Protein 8OY0 (pdb70)

Solvent-accessible surface area: 90831 Å² total; per-residue (Å²): 100,44,61,9,0,46,5,2,49,15,13,27,3,30,51,0,63,44,0,8,124,20,38,38,72,2,8,63,32,0,16,22,57,8,0,21,20,1,46,8,6,20,1,0,12,20,94,2,20,45,38,58,109,94,26,5,5,42,9,29,1,18,77,38,4,77,22,0,0,0,10,15,47,3,11,4,0,0,2,0,0,1,3,44,49,75,70,35,140,17,2,1,7,9,0,1,18,6,32,2,0,22,7,87,56,68,64,87,45,63,28,0,18,10,2,17,0,0,0,0,1,2,22,13,111,48,42,39,0,3,6,33,0,0,38,8,0,0,6,1,0,94,78,21,94,51,20,158,38,3,14,0,4,0,0,15,0,10,0,0,73,10,0,11,147,101,20,63,34,57,167,127,75,28,134,78,2,16,46,6,1,44,15,2,0,16,29,55,0,38,139,77,13,152,150,78,53,12,87,3,4,58,5,0,5,93,48,2,31,71,17,113,26,0,58,82,97,13,41,78,82,0,50,84,31,78,101,0,52,61,8,2,68,18,0,77,56,0,48,56,59,0,46,114,100,37,119,105,15,89,38,16,16,1,0,1,20,6,65,38,23,127,44,3,55,5,1,4,2,10,0,16,3,48,102,83,23,34,33,3,1,61,4,0,9,9,57,23,10,2,110,80,4,42,64,61,22,26,0,0,0,4,22,8,24,0,52,31,6,43,111,71,142,16,106,4,5,5,1,49,106,18,86,107,82,88,4,69,128,20,2,54,67,6,49,97,138,53,52,43,1,5,41,30,14,20,158,38,90,56,86,17,4,77,69,18,46,24,47,6,41,120,92,93,56,74,70,97,152,111,105,42,61,9,0,44,6,2,48,17,14,28,3,29,77,0,70,53,3,15,123,20,13,39,75,2,5,61,30,0,16,20,60,7,0,20,18,1,34,8,6,6,0,0,12,20,95,2,21,41,39,58,108,94,30,4,6,38,8,26,0,16,79,39,4,82,24,0,0,0,20,16,47,2,12,4,0,0,1,0,0,1,4,47,50,78,71,36,146,19,4,1,6,9,0,1,16,11,22,3,0,20,7,86,55,57,93,76,44,54,28,0,18,10,10,18,0,0,0,0,1,2,22,14,112,50,41,35,0,3,4,32,0,0,36,7,0,0,8,1,0,94,82,24,93,55,23,156,40,3,13,0,4,0,1,16,0,10,0,0,74,9,14,12,135,143,24,63,39,69,171,118,25,27,118,29,12,15,62,15,1,43,33,2,0,20,27,50,1,42,125,102,18,188,126,53,8,89,31,14,75,5,0,3,41,74,3,30,70,25,112,27,1,94,83,98,80,92,88,95,32,76,54,7,22,85,21,0,36,59,0,38,102,45,0,44,116,103,38,118,106,19,90,38,14,18,2,0,1,20,6,64,37,21,130,44,2,56,5,1,3,3,11,0,17,4,46,102,82,23,33,34,2,2,49,4,0,10,9,58,23,12,2,108,80,4,42,68,63,24,27,0,0,0,4,22,8,27,0,54,32,5,64,67,70,128,17,110,4,5,5,1,49,114,14,85,110,78,110,1,71,132,17,2,56,84,6,50,95,149,49,64,42,0,5,40,28,12,20,159,39,92,66,87,17,4,75,71,23,46,38,66,8,105,207,85,96,69,53,77,90,148,62,29,44,8,0,48,6,2,48,16,12,27,2,32,77,0,66,49,3,14,126,15,12,40,76,2,6,63,30,0,16,21,59,8,0,21,18,1,33,8,6,5,1,1,12,20,92,4,19,46,38,57,109,96,30,4,6,37,10,26,0,18,81,37,4,60,23,0,0,0,20,15,48,2,12,4,2,0,2,0,0,1,4,46,50,78,68,35,140,18,4,2,7,10,0,1,16,12,23,2,0,21,7,89,55,59,92,87,45,58,27,0,18,9,9,18,0,0,0,0,1,2,22,14,112,49,45,39,0,3,6,36,0,0,44,8,0,0,8,1,0,94,80,30,91,56,22,160,39,2,13,0,4,0,0,15,0,10,0,0,74,10,1,12,150,115,10,63,23,57,165,125,61,23,133,88,0,14,54,11,1,42,23,2,0,12,29,54,1,39,132,47,10,126,157,24,95,41,7,88,3,0,65,4,0,3,95,55,1,28,68,18,114,28,1,55,82,98,13,41,81,46,1,49,85,32,80,102,1,53,60,8,3,64,20,0,80,65,0,34,98,56,0,113,96,100,39,118,106,14,91,23,15,17,1,0,1,21,6,66,38,21,128,42,2,55,5,1,4,2,11,0,16,4,52,119,82,23,31,33,3,2,51,5,0,8,9,58,24,9,2,110,79,4,42,66,62,23,26,0,0,0,5,22,9,25,0,58,32,5,61,66,70,133,18,107,3,4,6,1,48,114,17,85,113,77,111,4,71,128,18,3,54,83,7,50,97,147,50,65,42,0,4,38,27,12,18,158,41,92,56,84,17,4,75,68,19,39,30,54,6,90,138,96,88,69,52,151,100,134,60,28,38,8,0,44,7,2,50,15,13,28,4,37,74,0,64,61,10,9,124,21,40,38,72,2,8,60,30,0,15,24,61,8,0,20,19,1,45,8,8,20,1,0,11,20,96,2,19,45,37,60,110,96,27,5,5,41,9,27,0,19,78,40,4,67,21,0,0,0,10,14,49,2,10,3,0,0,1,0,0,1,4,43,50,73,73,34,144,18,3,2,5,10,0,0,16,6,34,4,0,21,8,88,56,61,89,90,43,65,29,0,19,10,2,17,0,0,0,1,2,2,23,13,111,48,42,38,0,3,5,35,0,0,38,8,0,0,8,1,0,94,77,22,108,57,18,151,34,4,13,0,4,0,1,16,0,11,0,0,70,10,0,11,154,109,11,63,23,59,170,104,55,28,130,76,0,15,51,9,1,35,12,2,0,23,30,52,1,33,132,47,6,136,151,24,95,48,6,86,3,0,76,4,0,3,41,75,2,30,68,24,113,27,0,78,82,97,13,41,80,44,0,52,85,32,81,110,0,53,60,8,9,83,18,0,45,53,0,39,63,62,0,99,72,99,38,116,102,7,94,22,15,16,1,0,0,20,6,72,37,22,128,44,3,54,5,1,4,2,11,0,16,7,55,104,39,23,32,31,12,1,42,5,0,8,9,57,24,10,2,110,82,4,44,69,62,23,26,0,0,0,5,21,9,25,0,65,52,25,92,72,151,16,105,4,5,5,0,49,115,16,83,109,83,83,5,71,129,18,3,54,64,6,50,96,141,50,65,43,0,4,40,29,12,19,157,38,90,64,86,18,4,76,69,23,46,14,48,4,41,101,50,121,65,54,58,75,69,99,150,90,126,14,127,69,57,130,55,113,7,86,41,100,13,32,113,0,2,4,4,0,0,3,133,149,23,28,158,53,1,47,84,23,2,43,76,10,39,2,55,27,50,71,94,25,103,91,39,77,54,23,9,12,0,33,48,104,68,2,10,0,0,37,0,72,36,43,1,0,1,10,0,0,18,37,37,9,0,9,5,0,1,0,6,19,14,31,0,48,31,77,28,5,102,89,3,2,2,12,14,38,4,91,20,16,105,23,75,0,18,6,1,0,84,98,68,71,152,134,46,150,64,70,9,70,0,0,0,82,6,25,68,17,0,98,109,31,12,34,89,92,20,65,35,14,30,33,21,85,0,72,10,30,4,25,0,0,7,30,22,67,7,11,42,20,0,0,21,52,16,125,25,75,74,8,158,74,24,38,1,50,33,76,101,95,39,47,80,4,0,0,14,1,0,0,5,37,5,7,19,12,55,22,48,140,30,0,87,64,13,21,59,72,3,54,60,20,26,96,132,104,192,20,93,64,56,131,69,114,5,103,50,89,14,40,122,0,1,4,14,0,3,1,46,46,61,42,24,152,82,5,52,82,26,8,54,94,12,44,7,33,28,48,78,140,74,137,40,30,3,10,8,0,36,31,27,66,3,10,2,0,33,1,122,34,41,0,0,1,12,0,0,19,42,37,10,0,9,3,0,4,0,9,18,14,25,0,43,27,74,29,8,102,87,3,2,3,11,14,42,4,97,22,26,144,26,78,0,20,7,1,2,113,130,143,148,46,87,53,70,9,72,0,0,0,71,6,23,69,18,0,99,112,31,13,43,89,99,22,68,35,12,29,28,34,88,0,80,10,42,6,31,17,0,7,13,22,66,8,10,53,47,1,0,23,52,12,106,94,7,90,79,7,135,63,32,38,0,57,36,74,101,87,38,52,146,7,5,1,20,1,0,0,4,36,5,7,19,12,55,21,45,141,28,0,91,74,19,22,54,84,15,42,122,20,31,172,92,84,13,118,72,69,134,59,114,7,93,39,99,15,30,110,0,2,4,4,0,0,2,112,52,119,33,24,151,50,2,50,83,23,1,45,70,16,40,1,54,28,52,110,91,39,101,111,65,21,24,16,0,33,28,88,60,2,9,0,0,34,1,101,38,32,0,0,1,10,0,0,18,39,36,9,0,8,3,0,0,0,11,22,13,22,0,43,29,76,29,7,106,87,3,2,2,9,12,42,5,94,19,13,128,26,78,0,18,6,2,1,93,102,53,93,145,48,106,53,73,8,69,0,0,0,65,6,23,66,16,0,100,108,30,12,37,88,95,22,55,36,10,30,28,36,90,0,79,6,33,7,27,1,0,6,22,23,64,8,9,50,28,0,0,24,52,12,85,120,14,63,59,8,72,62,9,53,7,77,57,75,102,73,38,50,149,7,5,1,20,1,0,0,4,38,4,8,23,12,51,21,45,139,33,1,93,81,15,21,55,68,3,75,101,33,35,154,115,62,119,81,114,5,99,41,102,14,30,114,0,2,4,4,0,0,7,96,39,132,20,6,154,53,1,49,84,23,2,44,69,17,39,2,54,29,62,61,88,12,107,90,44,67,54,17,5,3,6,7,72,50,57,66,2,9,0,0,14,1,146,33,44,1,0,1,11,0,0,18,39,36,10,0,8,5,0,1,0,8,18,14,30,0,47,26,74,28,4,89,91,3,2,3,12,13,41,4,99,21,19,134,27,97,0,23,6,1,1,76,98,68,72,141,119,42,139,54,69,8,71,0,0,0,79,8,21,66,16,0,102,109,32,13,42,89,94,22,58,35,13,28,32,38,86,0,64,10,35,4,19,1,0,8,17,22,67,11,11,41,22,0,0,23,52,17,96,110,12,100,60,5,73,81,27,37,2,54,59,75,101,87,39,50,66,6,5,1,20,0,0,0,3,37,4,8,23,12,54,23,48,141,30,1,92,75,14,21,53,77,3,72,100,19,25,135,130

Secondary structure (DSSP, 8-state):
--PPPTT---B-HHHHHHHHHHHHHHHHHHHTTT-EE-B--SEEEHHHHT---TTS-EEE-TTT-PEEEE-S-SHHHHHHIIIIIS--SS-EEEEEEEE---SS--TT-S-SS-EEEEEEEES--STHHHHHHHHHHHHHHHHHS--TT-EEEEEEHHHHHHHHHHHT--HHHHHHHHHHHHTTBHHHHHHHHH---HHHHHHHHHTTT-HHHHHHHS-HHHHH-HHHHHHHHHHHHHHHHHHHH-TTSEEEE-TT--TTTTT--SEEEEEE-TT-SS-SEEEEE-TTTTGGGSS---EEEEEEEHHHH-------EEE-S---HHHHHHHHHHHHTT--EEE--TT--GGGSTT--EEEEE--EEEEE-/--PPPTT---B-HHHHHHHHHHHHHHHHHHHTTT-EE-BPPSEEEHHHHS---TTS-EEE-TTT-PEEEE-S-SHHHHHHIIIIIS--SS-EEEEEEEE---SS--TT-S-SS-EEEEEEEES--STHHHHHHHHHHHHHHHHHS--TT-EEEEEEHHHHHHHHHHHT--HHHHHHHHHHHHTT-HHHHHHHH---HHHHHHHHHTTT-HHHHHHH--HHHHHHHHHHHHHHHHHHHH-TTSEEEE-TT--TTTTT--SEEEEEE-TT-SS-SEEEEE-TTTTGGGSS---EEEEEEEHHHH-------EEE-S---HHHHHHHHHHHHTT--EEE--TT--GGGSTT--EEE----EEE-/-TTPPPTT---B-HHHHHHHHHHHHHHHHHHHTTT-EE-BPPSEEEHHHHT---TTS-EEE-TTT-PEEEE-S-SHHHHHHIIIIIS--SS-EEEEEEEE---SS--TT-S-SS-EEEEEEEES--STHHHHHHHHHHHHHHHHHS--TT-EEEEEEHHHHHHHHHHHT--HHHHHHHHHHHHTT-HHHHHHHHTTSTTHHHHHHHHHTTT-HHHHHHHS-HHHHH-HHHHHHHHHHHHHHHHHHHH-TTSEEEE-TT--TTTTT--SEEEEEE-TT-SS-SEEEEE-TTTTGGGSS---EEEEEEEHHHH-------EEE-S---HHHHHHHHHHHHTT--EEE--TT--GGGSTT--EEE----EEE-/-TTPPPTT---B-HHHHHHHHHHHHHHHHHHHTTT-EE-BPPSEEEHHHHS---TTS-EEE-TTTSPEEEE-S-SHHHHHHIIIIIS--SS-EEEEEEEE---SS--TT-S-SS-EEEEEEEES--STHHHHHHHHHHHHHHHHHS--TT-EEEEEEHHHHHHHHHHHT--HHHHHHHHHHHHTT-HHHHHHHHHTSTTHHHHHHHHHTTT-HHHHHHHS-HHHHH-HHHHHHHHHHHHHHHHHHHH-TTSEEEE-TT--TTTTT--SEEEEEE-TT-SS-SEEEEE-TTTTGGGSS---EEEEEEEGGG-------EEE-S---HHHHHHHHHHHHTT--EEE--TT--GGGSTT--EEEEEETTEEEEEE-/----TT----S--TTSEEEEEE--HHHHHHHHHHHTT---SS-GGG----EE-SSTTEEEEEE-TTHHHHHHHHTSSSEEEEEHHHHHHH--TTEEEEEE---S-EEEEEEEETTPPPPSSS-EEEES-HHHHHHHHHHTT---EEEE--S-GGGGGGGTS-SEEEEEE--HHHHHTTEEEEEEEEEE-EEEEEEHHHHHH-HHHHHHHHHHHHHHHH-/-B---TT----S--TTSEEEEEE-THHHHHHHHHHHHTT---SS----SEEE-SBTTEEEEEE-TTHHHHHHHHTSSSEEEEEHHHHHHH--TTEEEEEE---S-EEEEEEEE--PPSSS-EEEES-HHHHHHHHHHTT---EEEE--S-GGGGGGGTS-SEEEEEESS-HHHHHTTEEEEEEEEEE-EEEEEEHHHHHH-HHHHHHHHHHHHHHH-/-B---TT----S--TTSEEEEEESTHHHHHHHHHHHHTT---SS-TT--EEE-SBTTEEEEEE-TTHHHHHHHHTSSSEEEEEHHHHHHH--TTEEEEEE---S-EEEEEEE--PPPPSSS-EEEES-HHHHHHHHHHTT---EEEE-SS-GGGGGGGTS-SEEEEEESS-HHHHHTT-EEEEEEEEE-EEEEEEHHHHHH-HHHHHHHHHHHHHHH-/-TT----S--TTSEEEEEETTHHHHHHHHHHHHTT---SS-GGG----EEE-SSTTEEEEEE-TTHHHHHHHHTSSSEEEEEHHHHHHH--TTEEEEEE---S-EEEEEEEETTPPPPSSS-EEEES-HHHHHHHHHHTT---EEEE--S-GGGGGGGTS-SEEEEEESS-HHHHHTTEEEEEEEEEE-EEEEEEHHHHHH-HHHHHHHHHHHHHHHH-

B-factor: mean 52.0, std 14.39, range [19.59, 104.19]

Nearest PDB structures (foldseek):
  8oy0-assembly1_E  TM=1.005E+00  e=7.717E-53  Acinetobacter baumannii ATCC 17978
  8oy0-assembly1_G  TM=9.916E-01  e=2.954E-48  Acinetobacter baumannii ATCC 17978
  7z6r-assembly1_D  TM=9.628E-01  e=1.258E-36  Psychrobacter arcticus
  7z8u-assembly1_A-2  TM=9.816E-01  e=5.026E-36  Psychrobacter arcticus
  6fua-assembly1_C-2  TM=9.673E-01  e=5.400E-35  Psychrobacter arcticus 273-4

Foldseek 3Di:
DPDDDFQDDDCDDFNCVLLVVLQVVLQVLQVVVQAAEDEFDQKDQVCQLVVLDLFWDWDADPVPRGIMTGHQDCVSRVLLCCFPVCVDPAKHKHKYWAWGATPDDDQPHRHRTFTKIKMKIWFDDALVSVLVQLVSVQVSLCVLARLQQKEKEKEWLLLLVLVCVVQVPDPVLSVVLLVCLQVLVLVVLCVSLVPTLSQLSSLCSVCQWPLVSSVVSHDVVSCVRPRNVVQSVSRVVSQVVVCVVCVNHHYIYGHSNCVSVVQAHTMWIFMCHPPGSGTQKIWGWGWQSSVVNHDTITMIMMMGRSVSSTGDAAEEEEEEDDDPPLRVVVVVVCVVVVHHYDYDDDPDDPVVPVSHQWYFDPVSTDIDGD/DPDDDFQDDDCDDFNCVLLVVLQVVLQVLQVVVQAAEDDFDQKDQVCQLVVLDQFWDWDADPVPRGIMTGHQDCVSRVLLCCFPVCVDPAKHKHKYWAWGATPDDDQPHRHRTFTKIKMKIWFDDALVSVLVQLVSVQVSLCVLARLVQKEKEKEWLLLLVQVCVVLVPDPVLSVVLLVCLQVLVLVVLVVSLCVVSQLSSLCSVCQWPPVSSVVSHHDRNVVQVVSRVVSQVVVCVVCVPHHYIYGHSNCVSVVQAHTMWIFMCHPPGSGTQKIWGWGFQSSVVNHDTITMIMMMGRSVSSTGDAAEEEEEEDDDPPCRVVVVVVCVVVVHHYDYDDDPDDPVVPVSHQWYWDVTDIDGD/DVPDDDFQDDDCDDFNCVLLVVLQVVLQVLQVVVQAAEDEFDQKDQVCQLVVLDQFWDWDADPVPRGIMTGHQDCVSRVLLCCFPVCVDPAKHKHKYWAWGATPDDDQPHRHRTFTKIKMKIWFDDALVSVLVQQVSVQVSLCVLARLVQKEKEKEWLLLLVLVCVVQVPDPVLSVVLLVCLQVLVLVVLVVSLVVRRLSQLSSLCSVCQWPPVSSVVSHDPVSCVRPRNVVQVVSRVVSQVVVCVVCVNHHYIYGHSNCVSVVQAHTMWIFMCHPPGSGTQKIWGWGWQSSVVNHDTITMIMMMGRSVSSTGDAAEEEEEEDDDPPCRVVVVVVCVVVVHHYDYDDDPDDPVVPVSHQWYWDVTDIDGD/DVPDDDFQDDDCDDQNCVLLVVLQVVLQVLQVVVQAAEDEFDQKDFVCQLVVLDLFWDWDADPVPRGIMTGHQDCVSRVLLCCFPVCVDPAKHKHKYWAWGATPDDDQPHRHRTFTKIKMKIWFDDALVSVLVQQVSVQVSLCVLARLQQKEKEKEWLLLLVLVCVVQVPDPVLSVVLLVCLQVLVLVVLCVSLVPGRLSQLSSLCSVCQWPLVSSVVSHDVVSCVRPRNVVQSVSRVVSQVVVCVVCVSHHYIYGHSNCVSVVQAHTMWIFMCHPPGSGTQKIWGWGWQSSVVNHDTITMIMMMGGSSSRGDAAEEEEEEDDDPPLRVVVVVVCVVVVHHYDYDDDPDDPVVPVSHFWYFDADPRHTDIDGD/DDQDFVQDPDDDQLVAFEEEEEQLRCVLVQVLLVLLVWHFNDDPVPDDDQTHTSDNRYTYHHDHQLCQLVCQLVVVGQKYKHKPLSCVLVPVPQKAFQDFLVAPKWFWFKKAAPPDDDDPDAWEEEEQSVPLVQVQQVVVVHGHHYDHDDDPRLCCRVVPNGRMYIDTDSAVSQVVSRMGTDGTSGMMGMTMIGGPVSVVPVCVRVVSSVVSSRVSSVD/DFDLDFVQDPDDDLLVAFEEEEADDPRCVFVQVLLVQLVWHFNDDDVDQWTATRDNRYIYGYDHQLCQLVCFLVVVGQKYKHKPLSCVLNDVPQKAFQDFLVAPKWFWFKKAAVDDDPDAWEEEEQSVPLVQVQQVVVVHGHHYDHDDDPRLCCRVVPVGRMYIDIGHPCVSQVVSRMGTDGTSDMMGMTMIGGPVSVVPVCVRVVSSVVSSRVSSD/DFDQDFVQDPDDDQLVAFEEEEEPDFRCVLVQVLLVLLVWHFNDDPVVAWTHTRDNRYIYGYDHQLCQLVCFLVVVGQKYKHKPLSCVLVDVPQKAFQDFLVAPKWFWFKKAFVDDDDDDAWEEEEQSVPLVQVQQVVVVHGHHYDHDDDPRLCCRVVPVGRMYIDIGHPCVSQVVSRMGTDGTSDMMGMTMIGGPVSVVPVCVRVVSSVVSSRVSRD/DFVQDPDDDQLVAFEEEEEPDFRCVLVQVLLVLVVWHFPDDPVPDDDAWTHTSDNRYIYGYDHLLCQLVCFLVVVGQKYKHKPLSCVLVPVPQKAFQDFLVAPKWFWFKKAAPPDDDDPDAWEEEEQSVPLVQVQQVVVVHGHHYDHDDDPRLCCRVVPVGRMYTDTGHPQVSQVVSRMGTDGTSDMMGMTMIGGPVSVVPVCVRVVSSVVSSRVSSVD

Organism: Acinetobacter baumannii (strain ACICU) (NCBI:txid405416)

InterPro domains:
  IPR004516 Histidine-tRNA ligase/ATP phosphoribosyltransferase regulatory subunit [PIRSF001549] (9-321)
  IPR004517 ATP phosphoribosyltransferase regulatory subunit [MF_00125] (19-367)
  IPR041715 Class II Histidinyl-tRNA synthetase (HisRS)-like catalytic core domain [PF13393] (12-322)
  IPR045864 Class II Aminoacyl-tRNA synthetase/Biotinyl protein ligase (BPL) and lipoyl protein ligase (LPL) [G3DSA:3.30.930.10] (4-326)
  IPR045864 Class II Aminoacyl-tRNA synthetase/Biotinyl protein ligase (BPL) and lipoyl protein ligase (LPL) [SSF55681] (7-319)
  IPR060473 ATP phosphoribosyltransferase subunit HisZ, C-terminal domain [PF27460] (332-386)

Structure (mmCIF, N/CA/C/O backbone):
data_8OY0
#
_entry.id   8OY0
#
_cell.length_a   80.271
_cell.length_b   172.821
_cell.length_c   98.109
_cell.angle_alpha   90.00
_cell.angle_beta   90.97
_cell.angle_gamma   90.00
#
_symmetry.space_group_name_H-M   'P 1 21 1'
#
loop_
_entity.id
_entity.type
_entity.pdbx_description
1 polymer 'ATP phosphoribosyltransferase regulatory subunit'
2 polymer 'ATP phosphoribosyltransferase'
3 non-polymer GLYCEROL
4 non-polymer 'SODIUM ION'
5 water water
#
loop_
_atom_site.group_PDB
_atom_site.id
_atom_site.type_symbol
_atom_site.label_atom_id
_atom_site.label_alt_id
_atom_site.label_comp_id
_atom_site.label_asym_id
_atom_site.label_entity_id
_atom_site.label_seq_id
_atom_site.pdbx_PDB_ins_code
_atom_site.Cartn_x
_atom_site.Cartn_y
_atom_site.Cartn_z
_atom_site.occupancy
_atom_site.B_iso_or_equiv
_atom_site.auth_seq_id
_atom_site.auth_comp_id
_atom_site.auth_asym_id
_atom_site.auth_atom_id
_atom_site.pdbx_PDB_model_num
ATOM 1 N N . THR A 1 7 ? 36.327 89.952 37.495 1.00 39.06 6 THR A N 1
ATOM 2 C CA . THR A 1 7 ? 35.978 88.531 37.221 1.00 38.17 6 THR A CA 1
ATOM 3 C C . THR A 1 7 ? 35.206 87.937 38.395 1.00 36.85 6 THR A C 1
ATOM 4 O O . THR A 1 7 ? 34.517 86.941 38.215 1.00 35.36 6 THR A O 1
ATOM 8 N N . TRP A 1 8 ? 35.329 88.548 39.585 1.00 37.03 7 TRP A N 1
ATOM 9 C CA . TRP A 1 8 ? 34.621 88.101 40.777 1.00 36.38 7 TRP A CA 1
ATOM 10 C C . TRP A 1 8 ? 33.193 88.653 40.838 1.00 35.12 7 TRP A C 1
ATOM 11 O O . TRP A 1 8 ? 32.430 88.235 41.708 1.00 34.01 7 TRP A O 1
ATOM 22 N N . LEU A 1 9 ? 32.838 89.578 39.934 1.00 35.45 8 LEU A N 1
ATOM 23 C CA . LEU A 1 9 ? 31.601 90.347 40.034 1.00 35.98 8 LEU A CA 1
ATOM 24 C C . LEU A 1 9 ? 30.384 89.429 39.925 1.00 35.16 8 LEU A C 1
ATOM 25 O O . LEU A 1 9 ? 30.306 88.613 39.009 1.00 36.68 8 LEU A O 1
ATOM 30 N N . LEU A 1 10 ? 29.449 89.560 40.875 1.00 33.44 9 LEU A N 1
ATOM 31 C CA . LEU A 1 10 ? 28.154 88.904 40.778 1.00 32.12 9 LEU A CA 1
ATOM 32 C C . LEU A 1 10 ? 27.173 89.849 40.092 1.00 31.81 9 LEU A C 1
ATOM 33 O O . LEU A 1 10 ? 27.361 91.060 40.138 1.00 33.20 9 LEU A O 1
ATOM 38 N N . PRO A 1 11 ? 26.094 89.342 39.455 1.00 30.66 10 PRO A N 1
ATOM 39 C CA . PRO A 1 11 ? 25.054 90.208 38.895 1.00 30.43 10 PRO A CA 1
ATOM 40 C C . PRO A 1 11 ? 24.312 90.958 39.997 1.00 30.96 10 PRO A C 1
ATOM 41 O O . PRO A 1 11 ? 24.312 90.533 41.142 1.00 31.63 10 PRO A O 1
ATOM 45 N N . ASP A 1 12 ? 23.676 92.072 39.644 1.00 32.14 11 ASP A N 1
ATOM 46 C CA . ASP A 1 12 ? 22.888 92.833 40.600 1.00 33.25 11 ASP A CA 1
ATOM 47 C C . ASP A 1 12 ? 21.750 91.970 41.126 1.00 31.75 11 ASP A C 1
ATOM 48 O O . ASP A 1 12 ? 21.124 91.246 40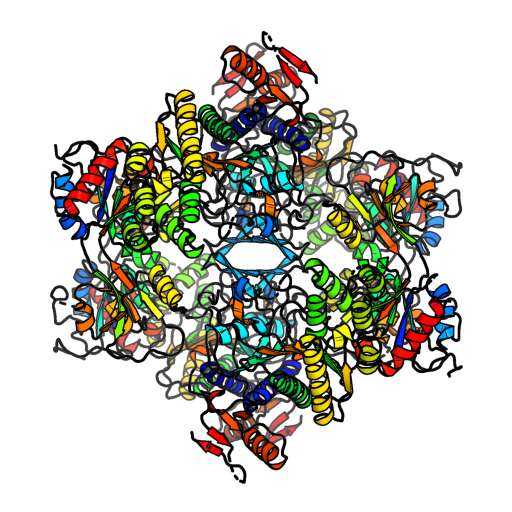.356 1.00 31.57 11 ASP A O 1
ATOM 53 N N . GLY A 1 13 ? 21.504 92.058 42.437 1.00 31.46 12 GLY A N 1
ATOM 54 C CA . GLY A 1 13 ? 20.402 91.357 43.078 1.00 31.81 12 GLY A CA 1
ATOM 55 C C . GLY A 1 13 ? 20.732 89.903 43.408 1.00 31.37 12 GLY A C 1
ATOM 56 O O . GLY A 1 13 ? 19.867 89.152 43.844 1.00 30.20 12 GLY A O 1
ATOM 57 N N . VAL A 1 14 ? 22.000 89.527 43.232 1.00 32.62 13 VAL A N 1
ATOM 58 C CA . VAL A 1 14 ? 22.434 88.152 43.411 1.00 33.81 13 VAL A CA 1
ATOM 59 C C . VAL A 1 14 ? 23.625 88.149 44.363 1.00 35.18 13 VAL A C 1
ATOM 60 O O . VAL A 1 14 ? 24.576 88.893 44.161 1.00 37.47 13 VAL A O 1
ATOM 64 N N . ALA A 1 15 ? 23.569 87.305 45.392 1.00 35.17 14 ALA A N 1
ATOM 65 C CA . ALA A 1 15 ? 24.628 87.252 46.383 1.00 35.34 14 ALA A CA 1
ATOM 66 C C . ALA A 1 15 ? 24.837 85.818 46.847 1.00 35.11 14 ALA A C 1
ATOM 67 O O . ALA A 1 15 ? 23.916 85.011 46.838 1.00 35.86 14 ALA A O 1
ATOM 69 N N . ASP A 1 16 ? 26.061 85.531 47.273 1.00 35.37 15 ASP A N 1
ATOM 70 C CA . ASP A 1 16 ? 26.347 84.348 48.063 1.00 35.27 15 ASP A CA 1
ATOM 71 C C . ASP A 1 16 ? 25.610 84.471 49.392 1.00 34.96 15 ASP A C 1
ATOM 72 O O . ASP A 1 16 ? 25.414 85.575 49.888 1.00 35.79 15 ASP A O 1
ATOM 77 N N . VAL A 1 17 ? 25.175 83.331 49.937 1.00 34.43 16 VAL A N 1
ATOM 78 C CA . VAL A 1 17 ? 24.796 83.249 51.335 1.00 33.95 16 VAL A CA 1
ATOM 79 C C . VAL A 1 17 ? 25.928 82.522 52.047 1.00 33.60 16 VAL A C 1
ATOM 80 O O . VAL A 1 17 ? 26.075 81.307 51.948 1.00 33.49 16 VAL A O 1
ATOM 84 N N . LEU A 1 18 ? 26.748 83.313 52.730 1.00 33.64 17 LEU A N 1
ATOM 85 C CA . LEU A 1 18 ? 27.960 82.852 53.366 1.00 33.85 17 LEU A CA 1
ATOM 86 C C . LEU A 1 18 ? 27.583 82.212 54.700 1.00 34.32 17 LEU A C 1
ATOM 87 O O . LEU A 1 18 ? 26.419 82.265 55.096 1.00 34.56 17 LEU A O 1
ATOM 92 N N . PRO A 1 19 ? 28.524 81.528 55.395 1.00 34.95 18 PRO A N 1
ATOM 93 C CA . PRO A 1 19 ? 28.157 80.584 56.458 1.00 35.24 18 PRO A CA 1
ATOM 94 C C . PRO A 1 19 ? 27.350 81.138 57.627 1.00 35.45 18 PRO A C 1
ATOM 95 O O . PRO A 1 19 ? 26.486 80.444 58.158 1.00 35.40 18 PRO A O 1
ATOM 99 N N . GLU A 1 20 ? 27.645 82.375 58.041 1.00 35.75 19 GLU A N 1
ATOM 100 C CA . GLU A 1 20 ? 26.997 82.936 59.214 1.00 36.15 19 GLU A CA 1
ATOM 101 C C . GLU A 1 20 ? 25.509 83.084 58.923 1.00 35.80 19 GLU A C 1
ATOM 102 O O . GLU A 1 20 ? 24.685 82.645 59.715 1.00 36.27 19 GLU A O 1
ATOM 108 N N . GLN A 1 21 ? 25.173 83.663 57.766 1.00 35.60 20 GLN A N 1
ATOM 109 C CA . GLN A 1 21 ? 23.786 83.837 57.358 1.00 35.07 20 GLN A CA 1
ATOM 110 C C . GLN A 1 21 ? 23.166 82.478 57.023 1.00 34.98 20 GLN A C 1
ATOM 111 O O . GLN A 1 21 ? 22.000 82.233 57.326 1.00 34.60 20 GLN A O 1
ATOM 117 N N . ALA A 1 22 ? 23.948 81.596 56.391 1.00 34.76 21 ALA A N 1
ATOM 118 C CA . ALA A 1 22 ? 23.431 80.316 55.936 1.00 34.47 21 ALA A CA 1
ATOM 119 C C . ALA A 1 22 ? 22.949 79.473 57.121 1.00 34.96 21 ALA A C 1
ATOM 120 O O . ALA A 1 22 ? 21.886 78.860 57.056 1.00 33.57 21 ALA A O 1
ATOM 122 N N . GLN A 1 23 ? 23.728 79.451 58.209 1.00 36.36 22 GLN A N 1
ATOM 123 C CA . GLN A 1 23 ? 23.347 78.709 59.402 1.00 37.47 22 GLN A CA 1
ATOM 124 C C . GLN A 1 23 ? 21.958 79.147 59.880 1.00 38.51 22 GLN A C 1
ATOM 125 O O . GLN A 1 23 ? 21.114 78.303 60.197 1.00 39.38 22 GLN A O 1
ATOM 131 N N . VAL A 1 24 ? 21.729 80.467 59.942 1.00 38.28 23 VAL A N 1
ATOM 132 C CA . VAL A 1 24 ? 20.480 80.999 60.451 1.00 38.86 23 VAL A CA 1
ATOM 133 C C . VAL A 1 24 ? 19.343 80.598 59.512 1.00 37.88 23 VAL A C 1
ATOM 134 O O . VAL A 1 24 ? 18.316 80.118 59.976 1.00 39.32 23 VAL A O 1
ATOM 138 N N . ILE A 1 25 ? 19.528 80.780 58.199 1.00 36.59 24 ILE A N 1
ATOM 139 C CA . ILE A 1 25 ? 18.459 80.544 57.243 1.00 36.13 24 ILE A CA 1
ATOM 140 C C . ILE A 1 25 ? 18.136 79.050 57.166 1.00 36.83 24 ILE A C 1
ATOM 141 O O . ILE A 1 25 ? 16.962 78.684 57.090 1.00 37.16 24 ILE A O 1
ATOM 146 N N . GLU A 1 26 ? 19.175 78.198 57.177 1.00 37.04 25 GLU A N 1
ATOM 147 C CA . GLU A 1 26 ? 19.003 76.753 57.081 1.00 37.43 25 GLU A CA 1
ATOM 148 C C . GLU A 1 26 ? 18.180 76.250 58.268 1.00 38.01 25 GLU A C 1
ATOM 149 O O . GLU A 1 26 ? 17.240 75.483 58.092 1.00 36.89 25 GLU A O 1
ATOM 155 N N . LYS A 1 27 ? 18.543 76.702 59.473 1.00 39.94 26 LYS A N 1
ATOM 156 C CA . LYS A 1 27 ? 17.824 76.358 60.689 1.00 42.42 26 LYS A CA 1
ATOM 157 C C . LYS A 1 27 ? 16.365 76.796 60.568 1.00 43.78 26 LYS A C 1
ATOM 158 O O . LYS A 1 27 ? 15.445 76.054 60.909 1.00 45.29 26 LYS A O 1
ATOM 164 N N . LEU A 1 28 ? 16.175 78.011 60.049 1.00 43.19 27 LEU A N 1
ATOM 165 C CA . LEU A 1 28 ? 14.860 78.607 59.882 1.00 44.09 27 LEU A CA 1
ATOM 166 C C . LEU A 1 28 ? 14.039 77.814 58.859 1.00 42.17 27 LEU A C 1
ATOM 167 O O . LEU A 1 28 ? 12.839 77.616 59.039 1.00 41.19 27 LEU A O 1
ATOM 172 N N . ARG A 1 29 ? 14.706 77.372 57.785 1.00 40.41 28 ARG A N 1
ATOM 173 C CA . ARG A 1 29 ? 14.091 76.601 56.717 1.00 40.26 28 ARG A CA 1
ATOM 174 C C . ARG A 1 29 ? 13.561 75.277 57.264 1.00 38.93 28 ARG A C 1
ATOM 175 O O . ARG A 1 29 ? 12.413 74.922 57.020 1.00 38.42 28 ARG A O 1
ATOM 183 N N . ARG A 1 30 ? 14.402 74.565 58.021 1.00 37.96 29 ARG A N 1
ATOM 184 C CA . ARG A 1 30 ? 14.053 73.249 58.520 1.00 37.71 29 ARG A CA 1
ATOM 185 C C . ARG A 1 30 ? 12.883 73.339 59.497 1.00 38.42 29 ARG A C 1
ATOM 186 O O . ARG A 1 30 ? 11.948 72.539 59.423 1.00 37.93 29 ARG A O 1
ATOM 194 N N . GLU A 1 31 ? 12.947 74.309 60.417 1.00 39.09 30 GLU A N 1
ATOM 195 C CA . GLU A 1 31 ? 11.948 74.427 61.469 1.00 40.50 30 GLU A CA 1
ATOM 196 C C . GLU A 1 31 ? 10.592 74.806 60.876 1.00 39.45 30 GLU A C 1
ATOM 197 O O . GLU A 1 31 ? 9.551 74.376 61.388 1.00 40.21 30 GLU A O 1
ATOM 203 N N . ALA A 1 32 ? 10.616 75.603 59.797 1.00 37.62 31 ALA A N 1
ATOM 204 C CA . ALA A 1 32 ? 9.396 76.018 59.129 1.00 37.19 31 ALA A CA 1
ATOM 205 C C . ALA A 1 32 ? 8.761 74.825 58.415 1.00 36.85 31 ALA A C 1
ATOM 206 O O . ALA A 1 32 ? 7.560 74.593 58.545 1.00 36.57 31 ALA A O 1
ATOM 208 N N . ILE A 1 33 ? 9.576 74.069 57.666 1.00 35.89 32 ILE A N 1
ATOM 209 C CA . ILE A 1 33 ? 9.093 72.874 56.994 1.00 35.53 32 ILE A CA 1
ATOM 210 C C . ILE A 1 33 ? 8.462 71.941 58.030 1.00 36.33 32 ILE A C 1
ATOM 211 O O . ILE A 1 33 ? 7.383 71.392 57.805 1.00 35.84 32 ILE A O 1
ATOM 216 N N . ASP A 1 34 ? 9.145 71.776 59.168 1.00 36.34 33 ASP A N 1
ATOM 217 C CA . ASP A 1 34 ? 8.729 70.819 60.181 1.00 36.79 33 ASP A CA 1
ATOM 218 C C . ASP A 1 34 ? 7.453 71.294 60.876 1.00 37.42 33 ASP A C 1
ATOM 219 O O . ASP A 1 34 ? 6.596 70.468 61.215 1.00 37.88 33 ASP A O 1
ATOM 224 N N . PHE A 1 35 ? 7.337 72.613 61.088 1.00 36.82 34 PHE A N 1
ATOM 225 C CA . PHE A 1 35 ? 6.151 73.196 61.704 1.00 37.55 34 PHE A CA 1
ATOM 226 C C . PHE A 1 35 ? 4.936 72.930 60.813 1.00 37.38 34 PHE A C 1
ATOM 227 O O . PHE A 1 35 ? 3.844 72.640 61.306 1.00 37.90 34 PHE A O 1
ATOM 235 N N . LEU A 1 36 ? 5.154 73.008 59.493 1.00 36.60 35 LEU A N 1
ATOM 236 C CA . LEU A 1 36 ? 4.120 72.734 58.508 1.00 36.46 35 LEU A CA 1
ATOM 237 C C . LEU A 1 36 ? 3.832 71.233 58.442 1.00 36.66 35 LEU A C 1
ATOM 238 O O . LEU A 1 36 ? 2.671 70.836 58.389 1.00 37.82 35 LEU A O 1
ATOM 243 N N . ALA A 1 37 ? 4.885 70.409 58.475 1.00 36.32 36 ALA A N 1
ATOM 244 C CA . ALA A 1 37 ? 4.754 68.961 58.356 1.00 36.41 36 ALA A CA 1
ATOM 245 C C . ALA A 1 37 ? 3.761 68.417 59.380 1.00 37.57 36 ALA A C 1
ATOM 246 O O . ALA A 1 37 ? 2.866 67.656 59.025 1.00 37.95 36 ALA A O 1
ATOM 248 N N . VAL A 1 38 ? 3.911 68.831 60.643 1.00 38.07 37 VAL A N 1
ATOM 249 C CA . VAL A 1 38 ? 3.126 68.259 61.722 1.00 39.32 37 VAL A CA 1
ATOM 250 C C . VAL A 1 38 ? 1.693 68.792 61.683 1.00 39.82 37 VAL A C 1
ATOM 251 O O . VAL A 1 38 ? 0.830 68.290 62.403 1.00 40.99 37 VAL A O 1
ATOM 255 N N . ARG A 1 39 ? 1.446 69.802 60.840 1.00 38.78 38 ARG A N 1
ATOM 256 C CA . ARG A 1 39 ? 0.105 70.315 60.601 1.00 38.94 38 ARG A CA 1
ATOM 257 C C . ARG A 1 39 ? -0.446 69.753 59.290 1.00 37.73 38 ARG A C 1
ATOM 258 O O . ARG A 1 39 ? -1.471 70.215 58.806 1.00 37.12 38 ARG A O 1
ATOM 266 N N . GLY A 1 40 ? 0.240 68.752 58.726 1.00 37.31 39 GLY A N 1
ATOM 267 C CA . GLY A 1 40 ? -0.292 67.971 57.619 1.00 36.96 39 GLY A CA 1
ATOM 268 C C . GLY A 1 40 ? 0.208 68.423 56.251 1.00 35.58 39 GLY A C 1
ATOM 269 O O . GLY A 1 40 ? -0.189 67.849 55.241 1.00 35.26 39 GLY A O 1
ATOM 270 N N . TYR A 1 41 ? 1.074 69.444 56.216 1.00 35.03 40 TYR A N 1
ATOM 271 C CA . TYR A 1 41 ? 1.555 69.987 54.956 1.00 33.74 40 TYR A CA 1
ATOM 272 C C . TYR A 1 41 ? 2.801 69.217 54.525 1.00 33.21 40 TYR A C 1
ATOM 273 O O . TYR A 1 41 ? 3.854 69.349 55.138 1.00 32.97 40 TYR A O 1
ATOM 282 N N . GLN A 1 42 ? 2.658 68.435 53.448 1.00 33.15 41 GLN A N 1
ATOM 283 C CA . GLN A 1 42 ? 3.701 67.535 52.982 1.00 33.26 41 GLN A CA 1
ATOM 284 C C . GLN A 1 42 ? 4.660 68.283 52.061 1.00 31.74 41 GLN A C 1
ATOM 285 O O . GLN A 1 42 ? 4.235 68.898 51.083 1.00 31.03 41 GLN A O 1
ATOM 291 N N . LEU A 1 43 ? 5.955 68.196 52.383 1.00 31.08 42 LEU A N 1
ATOM 292 C CA . LEU A 1 43 ? 6.999 68.827 51.595 1.00 30.70 42 LEU A CA 1
ATOM 293 C C . LEU A 1 43 ? 7.044 68.219 50.194 1.00 30.80 42 LEU A C 1
ATOM 294 O O . LEU A 1 43 ? 6.937 67.003 50.044 1.00 31.89 42 LEU A O 1
ATOM 299 N N . VAL A 1 44 ? 7.182 69.091 49.184 1.00 30.50 43 VAL A N 1
ATOM 300 C CA . VAL A 1 44 ? 7.491 68.693 47.823 1.00 29.89 43 VAL A CA 1
ATOM 301 C C . VAL A 1 44 ? 8.626 69.581 47.336 1.00 29.59 43 VAL A C 1
ATOM 302 O O . VAL A 1 44 ? 8.808 70.681 47.848 1.00 29.82 43 VAL A O 1
ATOM 306 N N . TYR A 1 45 ? 9.411 69.069 46.385 1.00 29.69 44 TYR A N 1
ATOM 307 C CA . TYR A 1 45 ? 10.310 69.896 45.604 1.00 29.47 44 TYR A CA 1
ATOM 308 C C . TYR A 1 45 ? 9.702 70.082 44.221 1.00 28.99 44 TYR A C 1
ATOM 309 O O . TYR A 1 45 ? 9.395 69.095 43.542 1.00 28.88 44 TYR A O 1
ATOM 318 N N . THR A 1 46 ? 9.511 71.345 43.818 1.00 28.03 45 THR A N 1
ATOM 319 C CA . THR A 1 46 ? 8.999 71.624 42.494 1.00 28.04 45 THR A CA 1
ATOM 320 C C . THR A 1 46 ? 10.189 71.723 41.549 1.00 27.50 45 THR A C 1
ATOM 321 O O . THR A 1 46 ? 11.306 71.956 41.984 1.00 27.16 45 THR A O 1
ATOM 325 N N . PRO A 1 47 ? 9.987 71.537 40.228 1.00 27.69 46 PRO A N 1
ATOM 326 C CA . PRO A 1 47 ? 11.041 71.766 39.246 1.00 27.84 46 PRO A CA 1
ATOM 327 C C . PRO A 1 47 ? 11.500 73.216 39.199 1.00 28.21 46 PRO A C 1
ATOM 328 O O . PRO A 1 47 ? 10.693 74.127 39.361 1.00 26.86 46 PRO A O 1
ATOM 332 N N . PHE A 1 48 ? 12.799 73.407 38.953 1.00 29.60 47 PHE A N 1
ATOM 333 C CA . PHE A 1 48 ? 13.379 74.734 38.805 1.00 30.95 47 PHE A CA 1
ATOM 334 C C . PHE A 1 48 ? 13.059 75.287 37.423 1.00 30.20 47 PHE A C 1
ATOM 335 O O . PHE A 1 48 ? 13.001 76.500 37.256 1.00 29.36 47 PHE A O 1
ATOM 343 N N . ILE A 1 49 ? 12.871 74.393 36.442 1.00 29.96 48 ILE A N 1
ATOM 344 C CA . ILE A 1 49 ? 12.518 74.790 35.089 1.00 30.55 48 ILE A CA 1
ATOM 345 C C . ILE A 1 49 ? 11.285 74.013 34.648 1.00 29.98 48 ILE A C 1
ATOM 346 O O . ILE A 1 49 ? 11.106 72.850 35.001 1.00 28.93 48 ILE A O 1
ATOM 351 N N . GLU A 1 50 ? 10.471 74.690 33.843 1.00 29.91 49 GLU A N 1
ATOM 352 C CA . GLU A 1 50 ? 9.271 74.129 33.264 1.00 30.30 49 GLU A CA 1
ATOM 353 C C . GLU A 1 50 ? 9.041 74.817 31.929 1.00 31.12 49 GLU A C 1
ATOM 354 O O . GLU A 1 50 ? 9.638 75.850 31.648 1.00 31.20 49 GLU A O 1
ATOM 360 N N . TYR A 1 51 ? 8.170 74.231 31.113 1.00 32.66 50 TYR A N 1
ATOM 361 C CA . TYR A 1 51 ? 7.685 74.900 29.923 1.00 32.76 50 TYR A CA 1
ATOM 362 C C . TYR A 1 51 ? 7.015 76.199 30.355 1.00 32.56 50 TYR A C 1
ATOM 363 O O . TYR A 1 51 ? 6.358 76.242 31.390 1.00 31.42 50 TYR A O 1
ATOM 372 N N . ILE A 1 52 ? 7.206 77.263 29.569 1.00 32.81 51 ILE A N 1
ATOM 373 C CA . ILE A 1 52 ? 6.838 78.594 30.016 1.00 32.84 51 ILE A CA 1
ATOM 374 C C . ILE A 1 52 ? 5.336 78.659 30.306 1.00 33.76 51 ILE A C 1
ATOM 375 O O . ILE A 1 52 ? 4.929 79.343 31.245 1.00 33.84 51 ILE A O 1
ATOM 380 N N . GLU A 1 53 ? 4.520 77.945 29.520 1.00 34.31 52 GLU A N 1
ATOM 381 C CA . GLU A 1 53 ? 3.069 78.002 29.670 1.00 36.04 52 GLU A CA 1
ATOM 382 C C . GLU A 1 53 ? 2.636 77.519 31.053 1.00 36.78 52 GLU A C 1
ATOM 383 O O . GLU A 1 53 ? 1.615 77.960 31.564 1.00 36.94 52 GLU A O 1
ATOM 389 N N . SER A 1 54 ? 3.402 76.595 31.637 1.00 37.77 53 SER A N 1
ATOM 390 C CA . SER A 1 54 ? 3.069 76.016 32.927 1.00 39.78 53 SER A CA 1
ATOM 391 C C . SER A 1 54 ? 3.347 77.011 34.057 1.00 39.34 53 SER A C 1
ATOM 392 O O . SER A 1 54 ? 2.614 77.050 35.038 1.00 41.21 53 SER A O 1
ATOM 395 N N . LEU A 1 55 ? 4.405 77.816 33.916 1.00 38.52 54 LEU A N 1
ATOM 396 C CA . LEU A 1 55 ? 4.758 78.804 34.929 1.00 38.03 54 LEU A CA 1
ATOM 397 C C . LEU A 1 55 ? 3.963 80.098 34.759 1.00 38.10 54 LEU A C 1
ATOM 398 O O . LEU A 1 55 ? 3.984 80.927 35.655 1.00 37.88 54 LEU A O 1
ATOM 403 N N . SER A 1 56 ? 3.278 80.260 33.619 1.00 41.07 55 SER A N 1
ATOM 404 C CA . SER A 1 56 ? 2.634 81.516 33.253 1.00 42.81 55 SER A CA 1
ATOM 405 C C . SER A 1 56 ? 1.110 81.383 33.197 1.00 43.45 55 SER A C 1
ATOM 406 O O . SER A 1 56 ? 0.440 82.242 32.635 1.00 42.74 55 SER A O 1
ATOM 409 N N . SER A 1 57 ? 0.562 80.292 33.753 1.00 44.53 56 SER A N 1
ATOM 410 C CA . SER A 1 57 ? -0.867 80.012 33.658 1.00 45.37 56 SER A CA 1
ATOM 411 C C . SER A 1 57 ? -1.688 81.107 34.338 1.00 47.79 56 SER A C 1
ATOM 412 O O . SER A 1 57 ? -2.794 81.402 33.896 1.00 49.30 56 SER A O 1
ATOM 415 N N . LEU A 1 58 ? -1.125 81.712 35.387 1.00 49.79 57 LEU A N 1
ATOM 416 C CA . LEU A 1 58 ? -1.714 82.862 36.060 1.00 52.64 57 LEU A CA 1
ATOM 417 C C . LEU A 1 58 ? -1.326 84.150 35.319 1.00 52.85 57 LEU A C 1
ATOM 418 O O . LEU A 1 58 ? -1.510 85.223 35.907 1.00 57.21 57 LEU A O 1
ATOM 423 N N . ASP A 1 66 ? 4.949 86.056 32.367 1.00 46.97 66 ASP A N 1
ATOM 424 C CA . ASP A 1 66 ? 5.189 87.333 33.093 1.00 47.09 66 ASP A CA 1
ATOM 425 C C . ASP A 1 66 ? 6.529 87.884 32.614 1.00 42.78 66 ASP A C 1
ATOM 426 O O . ASP A 1 66 ? 7.373 87.123 32.157 1.00 40.81 66 ASP A O 1
ATOM 431 N N . LEU A 1 67 ? 6.767 89.190 32.768 1.00 40.18 67 LEU A N 1
ATOM 432 C CA . LEU A 1 67 ? 8.091 89.753 32.526 1.00 39.44 67 LEU A CA 1
ATOM 433 C C . LEU A 1 67 ? 9.117 89.217 33.530 1.00 37.15 67 LEU A C 1
ATOM 434 O O . LEU A 1 67 ? 10.311 89.236 33.258 1.00 35.79 67 LEU A O 1
ATOM 439 N N . VAL A 1 68 ? 8.646 88.722 34.680 1.00 36.72 68 VAL A N 1
ATOM 440 C CA . VAL A 1 68 ? 9.506 88.434 35.816 1.00 37.13 68 VAL A CA 1
ATOM 441 C C . VAL A 1 68 ? 10.258 87.117 35.608 1.00 34.92 68 VAL A C 1
ATOM 442 O O . VAL A 1 68 ? 11.288 86.911 36.231 1.00 33.74 68 VAL A O 1
ATOM 446 N N . THR A 1 69 ? 9.744 86.237 34.745 1.00 33.65 69 THR A N 1
ATOM 447 C CA . THR A 1 69 ? 10.292 84.904 34.540 1.00 32.73 69 THR A CA 1
ATOM 448 C C . THR A 1 69 ? 11.455 84.919 33.547 1.00 30.95 69 THR A C 1
ATOM 449 O O . THR A 1 69 ? 11.303 85.371 32.419 1.00 30.37 69 THR A O 1
ATOM 453 N N . PHE A 1 70 ? 12.619 84.406 33.968 1.00 29.91 70 PHE A N 1
ATOM 454 C CA . PHE A 1 70 ? 13.731 84.131 33.063 1.00 29.55 70 PHE A CA 1
ATOM 455 C C . PHE A 1 70 ? 13.307 83.058 32.054 1.00 29.44 70 PHE A C 1
ATOM 456 O O . PHE A 1 70 ? 12.674 82.069 32.416 1.00 28.15 70 PHE A O 1
ATOM 464 N N . LYS A 1 71 ? 13.674 83.254 30.783 1.00 29.98 71 LYS A N 1
ATOM 465 C CA . LYS A 1 71 ? 13.234 82.394 29.698 1.00 29.98 71 LYS A CA 1
ATOM 466 C C . LYS A 1 71 ? 14.439 81.863 28.933 1.00 30.40 71 LYS A C 1
ATOM 467 O O . LYS A 1 71 ? 15.363 82.619 28.647 1.00 30.88 71 LYS A O 1
ATOM 473 N N . VAL A 1 72 ? 14.422 80.547 28.651 1.00 31.19 72 VAL A N 1
ATOM 474 C CA . VAL A 1 72 ? 15.468 79.840 27.928 1.00 31.44 72 VAL A CA 1
ATOM 475 C C . VAL A 1 72 ? 14.820 78.802 27.023 1.00 33.30 72 VAL A C 1
ATOM 476 O O . VAL A 1 72 ? 13.764 78.255 27.343 1.00 33.22 72 VAL A O 1
ATOM 480 N N . ILE A 1 73 ? 15.540 78.459 25.950 1.00 35.16 73 ILE A N 1
ATOM 481 C CA . ILE A 1 73 ? 15.101 77.458 24.997 1.00 35.62 73 ILE A CA 1
ATOM 482 C C . ILE A 1 73 ? 15.503 76.071 25.503 1.00 34.69 73 ILE A C 1
ATOM 483 O O . ILE A 1 73 ? 16.602 75.874 26.016 1.00 33.50 73 ILE A O 1
ATOM 488 N N . ASP A 1 74 ? 14.564 75.128 25.377 1.00 34.77 74 ASP A N 1
ATOM 489 C CA . ASP A 1 74 ? 14.807 73.714 25.594 1.00 33.90 74 ASP A CA 1
ATOM 490 C C . ASP A 1 74 ? 15.347 73.114 24.301 1.00 34.33 74 ASP A C 1
ATOM 491 O O . ASP A 1 74 ? 14.648 73.081 23.296 1.00 33.51 74 ASP A O 1
ATOM 496 N N . GLN A 1 75 ? 16.593 72.634 24.337 1.00 35.11 75 GLN A N 1
ATOM 497 C CA . GLN A 1 75 ? 17.231 72.072 23.159 1.00 35.97 75 GLN A CA 1
ATOM 498 C C . GLN A 1 75 ? 16.575 70.748 22.770 1.00 36.41 75 GLN A C 1
ATOM 499 O O . GLN A 1 75 ? 16.506 70.431 21.589 1.00 38.04 75 GLN A O 1
ATOM 505 N N . LEU A 1 76 ? 16.042 70.012 23.748 1.00 35.89 76 LEU A N 1
ATOM 506 C CA . LEU A 1 76 ? 15.396 68.731 23.484 1.00 35.79 76 LEU A CA 1
ATOM 507 C C . LEU A 1 76 ? 14.053 68.892 22.763 1.00 36.45 76 LEU A C 1
ATOM 508 O O . LEU A 1 76 ? 13.748 68.071 21.912 1.00 39.76 76 LEU A O 1
ATOM 513 N N . SER A 1 77 ? 13.256 69.929 23.065 1.00 35.70 77 SER A N 1
ATOM 514 C CA . SER A 1 77 ? 11.932 70.077 22.466 1.00 34.98 77 SER A CA 1
ATOM 515 C C . SER A 1 77 ? 11.850 71.246 21.483 1.00 35.56 77 SER A C 1
ATOM 516 O O . SER A 1 77 ? 10.999 71.246 20.601 1.00 36.00 77 SER A O 1
ATOM 519 N N . GLY A 1 78 ? 12.689 72.272 21.666 1.00 35.27 78 GLY A N 1
ATOM 520 C CA . GLY A 1 78 ? 12.574 73.500 20.896 1.00 35.40 78 GLY A CA 1
ATOM 521 C C . GLY A 1 78 ? 11.570 74.476 21.508 1.00 34.33 78 GLY A C 1
ATOM 522 O O . GLY A 1 78 ? 11.342 75.553 20.962 1.00 35.04 78 GLY A O 1
ATOM 523 N N . ARG A 1 79 ? 10.983 74.096 22.648 1.00 33.45 79 ARG A N 1
ATOM 524 C CA . ARG A 1 79 ? 10.000 74.917 23.333 1.00 33.13 79 ARG A CA 1
ATOM 525 C C . ARG A 1 79 ? 10.699 75.826 24.334 1.00 32.52 79 ARG A C 1
ATOM 526 O O . ARG A 1 79 ? 11.831 75.579 24.749 1.00 31.98 79 ARG A O 1
ATOM 534 N N . LEU A 1 80 ? 9.983 76.876 24.735 1.00 32.32 80 LEU A N 1
ATOM 535 C CA . LEU A 1 80 ? 10.529 77.859 25.647 1.00 31.85 80 LEU A CA 1
ATOM 536 C C . LEU A 1 80 ? 10.298 77.391 27.079 1.00 30.29 80 LEU A C 1
ATOM 537 O O . LEU A 1 80 ? 9.195 76.965 27.423 1.00 29.99 80 LEU A O 1
ATOM 542 N N . LEU A 1 81 ? 11.354 77.458 27.895 1.00 28.99 81 LEU A N 1
ATOM 543 C CA . LEU A 1 81 ? 11.266 77.156 29.310 1.00 28.56 81 LEU A CA 1
ATOM 544 C C . LEU A 1 81 ? 11.233 78.462 30.095 1.00 29.01 81 LEU A C 1
ATOM 545 O O . LEU A 1 81 ? 11.646 79.509 29.603 1.00 29.09 81 LEU A O 1
ATOM 550 N N . GLY A 1 82 ? 10.788 78.360 31.350 1.00 29.22 82 GLY A N 1
ATOM 551 C CA . GLY A 1 82 ? 11.009 79.403 32.335 1.00 29.50 82 GLY A CA 1
ATOM 552 C C . GLY A 1 82 ? 11.666 78.835 33.589 1.00 29.17 82 GLY A C 1
ATOM 553 O O . GLY A 1 82 ? 11.508 77.664 33.903 1.00 28.72 82 GLY A O 1
ATOM 554 N N . ILE A 1 83 ? 12.444 79.666 34.286 1.00 29.25 83 ILE A N 1
ATOM 555 C CA . ILE A 1 83 ? 12.864 79.338 35.631 1.00 28.30 83 ILE A CA 1
ATOM 556 C C . ILE A 1 83 ? 11.752 79.807 36.562 1.00 28.62 83 ILE A C 1
ATOM 557 O O . ILE A 1 83 ? 11.194 80.881 36.368 1.00 30.37 83 ILE A O 1
ATOM 562 N N . ARG A 1 84 ? 11.415 78.981 37.554 1.00 27.91 84 ARG A N 1
ATOM 563 C CA . ARG A 1 84 ? 10.281 79.241 38.422 1.00 27.81 84 ARG A CA 1
ATOM 564 C C . ARG A 1 84 ? 10.478 80.582 39.129 1.00 27.89 84 ARG A C 1
ATOM 565 O O . ARG A 1 84 ? 11.551 80.864 39.662 1.00 26.61 84 ARG A O 1
ATOM 573 N N . ALA A 1 85 ? 9.419 81.397 39.103 1.00 28.13 85 ALA A N 1
ATOM 574 C CA . ALA A 1 85 ? 9.376 82.671 39.792 1.00 28.81 85 ALA A CA 1
ATOM 575 C C . ALA A 1 85 ? 8.472 82.569 41.021 1.00 29.96 85 ALA A C 1
ATOM 576 O O . ALA A 1 85 ? 8.502 83.439 41.887 1.00 30.05 85 ALA A O 1
ATOM 578 N N . ASP A 1 86 ? 7.712 81.468 41.104 1.00 30.67 86 ASP A N 1
ATOM 579 C CA . ASP A 1 86 ? 6.644 81.304 42.072 1.00 30.60 86 ASP A CA 1
ATOM 580 C C . ASP A 1 86 ? 6.163 79.858 41.991 1.00 31.45 86 ASP A C 1
ATOM 581 O O . ASP A 1 86 ? 5.817 79.377 40.915 1.00 32.07 86 ASP A O 1
ATOM 586 N N . MET A 1 87 ? 6.120 79.175 43.135 1.00 31.69 87 MET A N 1
ATOM 587 C CA . MET A 1 87 ? 5.856 77.749 43.148 1.00 32.67 87 MET A CA 1
ATOM 588 C C . MET A 1 87 ? 4.359 77.460 43.235 1.00 32.60 87 MET A C 1
ATOM 589 O O . MET A 1 87 ? 3.940 76.326 43.007 1.00 31.64 87 MET A O 1
ATOM 594 N N . THR A 1 88 ? 3.562 78.503 43.502 1.00 32.57 88 THR A N 1
ATOM 595 C CA . THR A 1 88 ? 2.127 78.364 43.683 1.00 32.99 88 THR A CA 1
ATOM 596 C C . THR A 1 88 ? 1.507 77.594 42.517 1.00 31.82 88 THR A C 1
ATOM 597 O O . THR A 1 88 ? 0.808 76.611 42.747 1.00 31.61 88 THR A O 1
ATOM 601 N N . PRO A 1 89 ? 1.692 78.015 41.244 1.00 31.25 89 PRO A N 1
ATOM 602 C CA . PRO A 1 89 ? 1.127 77.283 40.107 1.00 31.83 89 PRO A CA 1
ATOM 603 C C . PRO A 1 89 ? 1.685 75.875 39.885 1.00 31.55 89 PRO A C 1
ATOM 604 O O . PRO A 1 89 ? 1.051 75.057 39.224 1.00 32.45 89 PRO A O 1
ATOM 608 N N . GLN A 1 90 ? 2.881 75.602 40.417 1.00 30.51 90 GLN A N 1
ATOM 609 C CA . GLN A 1 90 ? 3.504 74.303 40.240 1.00 30.30 90 GLN A CA 1
ATOM 610 C C . GLN A 1 90 ? 2.816 73.274 41.134 1.00 30.59 90 GLN A C 1
ATOM 611 O O . GLN A 1 90 ? 2.519 72.170 40.690 1.00 30.69 90 GLN A O 1
ATOM 617 N N . VAL A 1 91 ? 2.573 73.644 42.395 1.00 30.58 91 VAL A N 1
ATOM 618 C CA . VAL A 1 91 ? 1.902 72.750 43.322 1.00 31.48 91 VAL A CA 1
ATOM 619 C C . VAL A 1 91 ? 0.458 72.539 42.858 1.00 32.45 91 VAL A C 1
ATOM 620 O O . VAL A 1 91 ? -0.089 71.444 43.007 1.00 33.39 91 VAL A O 1
ATOM 624 N N . ALA A 1 92 ? -0.139 73.581 42.267 1.00 32.20 92 ALA A N 1
ATOM 625 C CA . ALA A 1 92 ? -1.460 73.470 41.672 1.00 33.58 92 ALA A CA 1
ATOM 626 C C . ALA A 1 92 ? -1.470 72.379 40.602 1.00 33.44 92 ALA A C 1
ATOM 627 O O . ALA A 1 92 ? -2.435 71.622 40.509 1.00 33.81 92 ALA A O 1
ATOM 629 N N . ARG A 1 93 ? -0.401 72.314 39.794 1.00 32.31 93 ARG A N 1
ATOM 630 C CA . ARG A 1 93 ? -0.281 71.300 38.756 1.00 32.50 93 ARG A CA 1
ATOM 631 C C . ARG A 1 93 ? -0.221 69.913 39.392 1.00 32.33 93 ARG A C 1
ATOM 632 O O . ARG A 1 93 ? -0.865 68.980 38.917 1.00 32.39 93 ARG A O 1
ATOM 640 N N . ILE A 1 94 ? 0.569 69.797 40.464 1.00 32.05 94 ILE A N 1
ATOM 641 C CA . ILE A 1 94 ? 0.734 68.537 41.166 1.00 32.37 94 ILE A CA 1
ATOM 642 C C . ILE A 1 94 ? -0.628 68.062 41.679 1.00 33.22 94 ILE A C 1
ATOM 643 O O . ILE A 1 94 ? -0.995 66.905 41.471 1.00 33.55 94 ILE A O 1
ATOM 648 N N . ASP A 1 95 ? -1.378 68.961 42.326 1.00 33.13 95 ASP A N 1
ATOM 649 C CA . ASP A 1 95 ? -2.660 68.595 42.900 1.00 34.04 95 ASP A CA 1
ATOM 650 C C . ASP A 1 95 ? -3.689 68.334 41.799 1.00 34.58 95 ASP A C 1
ATOM 651 O O . ASP A 1 95 ? -4.560 67.483 41.976 1.00 35.00 95 ASP A O 1
ATOM 656 N N . ALA A 1 96 ? -3.593 69.055 40.671 1.00 33.99 96 ALA A N 1
ATOM 657 C CA . ALA A 1 96 ? -4.596 68.958 39.623 1.00 35.13 96 ALA A CA 1
ATOM 658 C C . ALA A 1 96 ? -4.393 67.708 38.761 1.00 36.15 96 ALA A C 1
ATOM 659 O O . ALA A 1 96 ? -5.371 67.094 38.329 1.00 36.85 96 ALA A O 1
ATOM 661 N N . HIS A 1 97 ? -3.130 67.345 38.495 1.00 35.60 97 HIS A N 1
ATOM 662 C CA . HIS A 1 97 ? -2.829 66.284 37.546 1.00 36.03 97 HIS A CA 1
ATOM 663 C C . HIS A 1 97 ? -2.034 65.139 38.173 1.00 36.15 97 HIS A C 1
ATOM 664 O O . HIS A 1 97 ? -2.424 63.986 38.031 1.00 36.04 97 HIS A O 1
ATOM 671 N N . VAL A 1 98 ? -0.894 65.452 38.813 1.00 35.30 98 VAL A N 1
ATOM 672 C CA . VAL A 1 98 ? 0.101 64.441 39.137 1.00 34.85 98 VAL A CA 1
ATOM 673 C C . VAL A 1 98 ? -0.398 63.558 40.277 1.00 36.24 98 VAL A C 1
ATOM 674 O O . VAL A 1 98 ? -0.278 62.342 40.200 1.00 37.76 98 VAL A O 1
ATOM 678 N N . ARG A 1 99 ? -0.915 64.176 41.345 1.00 36.66 99 ARG A N 1
ATOM 679 C CA . ARG A 1 99 ? -1.485 63.449 42.471 1.00 36.80 99 ARG A CA 1
ATOM 680 C C . ARG A 1 99 ? -2.938 63.873 42.641 1.00 37.54 99 ARG A C 1
ATOM 681 O O . ARG A 1 99 ? -3.253 64.686 43.505 1.00 37.96 99 ARG A O 1
ATOM 689 N N . PRO A 1 100 ? -3.871 63.322 41.833 1.00 38.18 100 PRO A N 1
ATOM 690 C CA . PRO A 1 100 ? -5.280 63.723 41.891 1.00 39.02 100 PRO A CA 1
ATOM 691 C C . PRO A 1 100 ? -6.007 63.107 43.085 1.00 40.56 100 PRO A C 1
ATOM 692 O O . PRO A 1 100 ? -6.930 62.317 42.927 1.00 41.56 100 PRO A O 1
ATOM 696 N N . VAL A 1 101 ? -5.577 63.487 44.289 1.00 41.67 101 VAL A N 1
ATOM 697 C CA . VAL A 1 101 ? -6.114 62.958 45.533 1.00 43.00 101 VAL A CA 1
ATOM 698 C C . VAL A 1 101 ? -7.603 63.293 45.618 1.00 44.82 101 VAL A C 1
ATOM 699 O O . VAL A 1 101 ? -7.983 64.451 45.439 1.00 44.83 101 VAL A O 1
ATOM 703 N N . GLU A 1 102 ? -8.429 62.274 45.906 1.00 47.42 102 GLU A N 1
ATOM 704 C CA . GLU A 1 102 ? -9.873 62.451 45.972 1.00 49.59 102 GLU A CA 1
ATOM 705 C C . GLU A 1 102 ? -10.254 62.869 47.383 1.00 49.45 102 GLU A C 1
ATOM 706 O O . GLU A 1 102 ? -10.749 62.064 48.159 1.00 52.28 102 GLU A O 1
ATOM 712 N N . GLY A 1 103 ? -10.037 64.151 47.679 1.00 47.41 103 GLY A N 1
ATOM 713 C CA . GLY A 1 103 ? -10.246 64.706 49.005 1.00 46.70 103 GLY A CA 1
ATOM 714 C C . GLY A 1 103 ? -9.315 65.891 49.251 1.00 44.06 103 GLY A C 1
ATOM 715 O O . GLY A 1 103 ? -8.702 66.401 48.317 1.00 42.33 103 GLY A O 1
ATOM 716 N N . VAL A 1 104 ? -9.218 66.308 50.516 1.00 43.53 104 VAL A N 1
ATOM 717 C CA . VAL A 1 104 ? -8.400 67.438 50.918 1.00 42.04 104 VAL A CA 1
ATOM 718 C C . VAL A 1 104 ? -6.927 67.041 50.848 1.00 40.04 104 VAL A C 1
ATOM 719 O O . VAL A 1 104 ? -6.579 65.916 51.191 1.00 39.61 104 VAL A O 1
ATOM 723 N N . ALA A 1 105 ? -6.081 67.986 50.407 1.00 38.11 105 ALA A N 1
ATOM 724 C CA . ALA A 1 105 ? -4.650 67.760 50.284 1.00 36.77 105 ALA A CA 1
ATOM 725 C C . ALA A 1 105 ? -3.880 69.000 50.731 1.00 36.33 105 ALA A C 1
ATOM 726 O O . ALA A 1 105 ? -4.285 70.128 50.457 1.00 36.32 105 ALA A O 1
ATOM 728 N N . ARG A 1 106 ? -2.743 68.769 51.398 1.00 36.03 106 ARG A N 1
ATOM 729 C CA . ARG A 1 106 ? -1.923 69.833 51.953 1.00 35.65 106 ARG A CA 1
ATOM 730 C C . ARG A 1 106 ? -0.469 69.606 51.554 1.00 35.09 106 ARG A C 1
ATOM 731 O O . ARG A 1 106 ? 0.059 68.518 51.763 1.00 35.71 106 ARG A O 1
ATOM 739 N N . TYR A 1 107 ? 0.173 70.634 50.987 1.00 34.90 107 TYR A N 1
ATOM 740 C CA . TYR A 1 107 ? 1.577 70.553 50.603 1.00 34.90 107 TYR A CA 1
ATOM 741 C C . TYR A 1 107 ? 2.306 71.835 50.991 1.00 34.09 107 TYR A C 1
ATOM 742 O O . TYR A 1 107 ? 1.676 72.858 51.239 1.00 33.86 107 TYR A O 1
ATOM 751 N N . CYS A 1 108 ? 3.641 71.759 51.045 1.00 34.13 108 CYS A N 1
ATOM 752 C CA . CYS A 1 108 ? 4.467 72.936 51.271 1.00 34.73 108 CYS A CA 1
ATOM 753 C C . CYS A 1 108 ? 5.785 72.806 50.507 1.00 33.85 108 CYS A C 1
ATOM 754 O O . CYS A 1 108 ? 6.107 71.737 49.990 1.00 33.10 108 CYS A O 1
ATOM 757 N N . TYR A 1 109 ? 6.525 73.922 50.432 1.00 32.78 109 TYR A N 1
ATOM 758 C CA . TYR A 1 109 ? 7.742 74.008 49.647 1.00 31.90 109 TYR A CA 1
ATOM 759 C C . TYR A 1 109 ? 8.651 75.068 50.259 1.00 32.28 109 TYR A C 1
ATOM 760 O O . TYR A 1 109 ? 8.172 75.962 50.963 1.00 32.68 109 TYR A O 1
ATOM 769 N N . ALA A 1 110 ? 9.955 74.961 49.968 1.00 31.92 110 ALA A N 1
ATOM 770 C CA . ALA A 1 110 ? 10.924 75.952 50.407 1.00 32.71 110 ALA A CA 1
ATOM 771 C C . ALA A 1 110 ? 12.131 75.925 49.481 1.00 32.61 110 ALA A C 1
ATOM 772 O O . ALA A 1 110 ? 12.972 75.040 49.593 1.00 34.40 110 ALA A O 1
ATOM 774 N N . GLY A 1 111 ? 12.221 76.916 48.590 1.00 32.64 111 GLY A N 1
ATOM 775 C CA . GLY A 1 111 ? 13.264 76.934 47.583 1.00 32.13 111 GLY A CA 1
ATOM 776 C C . GLY A 1 111 ? 13.417 78.297 46.919 1.00 31.85 111 GLY A C 1
ATOM 777 O O . GLY A 1 111 ? 12.527 79.140 46.985 1.00 32.34 111 GLY A O 1
ATOM 778 N N . THR A 1 112 ? 14.575 78.472 46.274 1.00 31.76 112 THR A N 1
ATOM 779 C CA . THR A 1 112 ? 14.904 79.669 45.523 1.00 30.68 112 THR A CA 1
ATOM 780 C C . THR A 1 112 ? 13.970 79.784 44.325 1.00 29.58 112 THR A C 1
ATOM 781 O O . THR A 1 112 ? 13.652 78.790 43.683 1.00 29.21 112 THR A O 1
ATOM 785 N N . VAL A 1 113 ? 13.491 81.006 44.082 1.00 29.01 113 VAL A N 1
ATOM 786 C CA . VAL A 1 113 ? 12.825 81.379 42.849 1.00 28.09 113 VAL A CA 1
ATOM 787 C C . VAL A 1 113 ? 13.626 82.539 42.267 1.00 28.76 113 VAL A C 1
ATOM 788 O O . VAL A 1 113 ? 14.326 83.228 43.002 1.00 29.23 113 VAL A O 1
ATOM 792 N N . LEU A 1 114 ? 13.553 82.729 40.948 1.00 28.86 114 LEU A N 1
ATOM 793 C CA . LEU A 1 114 ? 14.337 83.752 40.283 1.00 29.75 114 LEU A CA 1
ATOM 794 C C . LEU A 1 114 ? 13.408 84.757 39.615 1.00 29.67 114 LEU A C 1
ATOM 795 O O . LEU A 1 114 ? 12.391 84.372 39.032 1.00 28.41 114 LEU A O 1
ATOM 800 N N . HIS A 1 115 ? 13.800 86.037 39.705 1.00 29.32 115 HIS A N 1
ATOM 801 C CA . HIS A 1 115 ? 13.087 87.134 39.076 1.00 29.86 115 HIS A CA 1
ATOM 802 C C . HIS A 1 115 ? 14.066 87.914 38.204 1.00 30.92 115 HIS A C 1
ATOM 803 O O . HIS A 1 115 ? 15.194 88.171 38.614 1.00 30.42 115 HIS A O 1
ATOM 810 N N . THR A 1 116 ? 13.624 88.288 36.999 1.00 31.80 116 THR A N 1
ATOM 811 C CA . THR A 1 116 ? 14.478 88.987 36.059 1.00 33.20 116 THR A CA 1
ATOM 812 C C . THR A 1 116 ? 14.880 90.350 36.617 1.00 35.71 116 THR A C 1
ATOM 813 O O . THR A 1 116 ? 15.947 90.863 36.282 1.00 37.47 116 THR A O 1
ATOM 817 N N . LYS A 1 117 ? 13.994 90.937 37.428 1.00 37.32 117 LYS A N 1
ATOM 818 C CA . LYS A 1 117 ? 14.291 92.135 38.196 1.00 39.25 117 LYS A CA 1
ATOM 819 C C . LYS A 1 117 ? 13.714 91.974 39.599 1.00 40.33 117 LYS A C 1
ATOM 820 O O . LYS A 1 117 ? 12.696 91.308 39.770 1.00 40.27 117 LYS A O 1
ATOM 826 N N . PRO A 1 118 ? 14.334 92.576 40.643 1.00 42.71 118 PRO A N 1
ATOM 827 C CA . PRO A 1 118 ? 13.799 92.511 42.004 1.00 42.54 118 PRO A CA 1
ATOM 828 C C . PRO A 1 118 ? 12.332 92.921 42.082 1.00 41.22 118 PRO A C 1
ATOM 829 O O . PRO A 1 118 ? 11.929 93.884 41.449 1.00 40.98 118 PRO A O 1
ATOM 833 N N . GLN A 1 119 ? 11.547 92.160 42.848 1.00 42.19 119 GLN A N 1
ATOM 834 C CA . GLN A 1 119 ? 10.134 92.428 43.056 1.00 44.46 119 GLN A CA 1
ATOM 835 C C . GLN A 1 119 ? 9.945 92.937 44.483 1.00 46.99 119 GLN A C 1
ATOM 836 O O . GLN A 1 119 ? 10.771 92.657 45.342 1.00 46.79 119 GLN A O 1
ATOM 842 N N . ASN A 1 120 ? 8.874 93.699 44.728 1.00 49.46 120 ASN A N 1
ATOM 843 C CA . ASN A 1 120 ? 8.440 94.015 46.081 1.00 52.00 120 ASN A CA 1
ATOM 844 C C . ASN A 1 120 ? 9.558 94.666 46.897 1.00 54.04 120 ASN A C 1
ATOM 845 O O . ASN A 1 120 ? 9.731 94.329 48.063 1.00 58.03 120 ASN A O 1
ATOM 847 N N . PHE A 1 121 ? 10.322 95.580 46.286 1.00 54.59 121 PHE A N 1
ATOM 848 C CA . PHE A 1 121 ? 11.338 96.343 47.002 1.00 56.84 121 PHE A CA 1
ATOM 849 C C . PHE A 1 121 ? 12.343 95.414 47.674 1.00 57.09 121 PHE A C 1
ATOM 850 O O . PHE A 1 121 ? 13.000 95.792 48.640 1.00 59.04 121 PHE A O 1
ATOM 858 N N . ASN A 1 122 ? 12.484 94.216 47.106 1.00 55.98 122 ASN A N 1
ATOM 859 C CA . ASN A 1 122 ? 13.390 93.204 47.612 1.00 57.09 122 ASN A CA 1
ATOM 860 C C . ASN A 1 122 ? 14.800 93.557 47.135 1.00 54.75 122 ASN A C 1
ATOM 861 O O . ASN A 1 122 ? 14.965 94.144 46.070 1.00 54.35 122 ASN A O 1
ATOM 866 N N . ALA A 1 123 ? 15.811 93.214 47.935 1.00 54.47 123 ALA A N 1
ATOM 867 C CA . ALA A 1 123 ? 17.199 93.383 47.532 1.00 52.88 123 ALA A CA 1
ATOM 868 C C . ALA A 1 123 ? 17.572 92.337 46.477 1.00 48.20 123 ALA A C 1
ATOM 869 O O . ALA A 1 123 ? 18.351 92.634 45.574 1.00 49.01 123 ALA A O 1
ATOM 871 N N . THR A 1 124 ? 16.978 91.137 46.573 1.00 42.51 124 THR A N 1
ATOM 872 C CA . THR A 1 124 ? 17.461 89.983 45.833 1.00 39.57 124 THR A CA 1
ATOM 873 C C . THR A 1 124 ? 16.537 89.651 44.657 1.00 35.60 124 THR A C 1
ATOM 874 O O . THR A 1 124 ? 15.315 89.736 44.749 1.00 34.21 124 THR A O 1
ATOM 878 N N . ARG A 1 125 ? 17.164 89.227 43.553 1.00 33.57 125 ARG A N 1
ATOM 879 C CA . ARG A 1 125 ? 16.477 88.607 42.436 1.00 31.94 125 ARG A CA 1
ATOM 880 C C . ARG A 1 125 ? 16.312 87.109 42.685 1.00 30.14 125 ARG A C 1
ATOM 881 O O . ARG A 1 125 ? 15.831 86.399 41.805 1.00 29.28 125 ARG A O 1
ATOM 889 N N . ALA A 1 126 ? 16.703 86.627 43.872 1.00 29.43 126 ALA A N 1
ATOM 890 C CA . ALA A 1 126 ? 16.705 85.195 44.147 1.00 29.10 126 ALA A CA 1
ATOM 891 C C . ALA A 1 126 ? 16.165 84.919 45.550 1.00 28.66 126 ALA A C 1
ATOM 892 O O . ALA A 1 126 ? 16.858 84.335 46.377 1.00 28.21 126 ALA A O 1
ATOM 894 N N . PRO A 1 127 ? 14.906 85.298 45.854 1.00 28.41 127 PRO A N 1
ATOM 895 C CA . PRO A 1 127 ? 14.345 85.082 47.185 1.00 28.90 127 PRO A CA 1
ATOM 896 C C . PRO A 1 127 ? 14.139 83.597 47.460 1.00 29.81 127 PRO A C 1
ATOM 897 O O . PRO A 1 127 ? 13.994 82.797 46.538 1.00 29.84 127 PRO A O 1
ATOM 901 N N . LEU A 1 128 ? 14.156 83.240 48.744 1.00 30.53 128 LEU A N 1
ATOM 902 C CA . LEU A 1 128 ? 13.911 81.877 49.172 1.00 30.61 128 LEU A CA 1
ATOM 903 C C . LEU A 1 128 ? 12.436 81.757 49.547 1.00 30.28 128 LEU A C 1
ATOM 904 O O . LEU A 1 128 ? 12.031 82.140 50.641 1.00 30.05 128 LEU A O 1
ATOM 909 N N . GLN A 1 129 ? 11.630 81.256 48.610 1.00 29.72 129 GLN A N 1
ATOM 910 C CA . GLN A 1 129 ? 10.194 81.218 48.798 1.00 31.06 129 GLN A CA 1
ATOM 911 C C . GLN A 1 129 ? 9.799 79.987 49.606 1.00 30.94 129 GLN A C 1
ATOM 912 O O . GLN A 1 129 ? 10.031 78.866 49.172 1.00 30.29 129 GLN A O 1
ATOM 918 N N . LEU A 1 130 ? 9.189 80.221 50.775 1.00 31.68 130 LEU A N 1
ATOM 919 C CA . LEU A 1 130 ? 8.518 79.175 51.526 1.00 31.92 130 LEU A CA 1
ATOM 920 C C . LEU A 1 130 ? 7.014 79.429 51.484 1.00 32.26 130 LEU A C 1
ATOM 921 O O . LEU A 1 130 ? 6.578 80.572 51.557 1.00 32.56 130 LEU A O 1
ATOM 926 N N . GLY A 1 131 ? 6.229 78.351 51.361 1.00 31.85 131 GLY A N 1
ATOM 927 C CA . GLY A 1 131 ? 4.789 78.476 51.207 1.00 32.05 131 GLY A CA 1
ATOM 928 C C . GLY A 1 131 ? 4.059 77.176 51.523 1.00 32.21 131 GLY A C 1
ATOM 929 O O . GLY A 1 131 ? 4.685 76.134 51.693 1.00 32.32 131 GLY A O 1
ATOM 930 N N . ALA A 1 132 ? 2.729 77.273 51.620 1.00 32.70 132 ALA A N 1
ATOM 931 C CA . ALA A 1 132 ? 1.866 76.147 51.923 1.00 33.23 132 ALA A CA 1
ATOM 932 C C . ALA A 1 132 ? 0.584 76.287 51.112 1.00 34.10 132 ALA A C 1
ATOM 933 O O . ALA A 1 132 ? 0.182 77.404 50.794 1.00 35.04 132 ALA A O 1
ATOM 935 N N . GLU A 1 133 ? -0.036 75.147 50.778 1.00 34.58 133 GLU A N 1
ATOM 936 C CA . GLU A 1 133 ? -1.202 75.098 49.909 1.00 35.09 133 GLU A CA 1
ATOM 937 C C . GLU A 1 133 ? -2.218 74.097 50.466 1.00 36.20 133 GLU A C 1
ATOM 938 O O . GLU A 1 133 ? -1.857 72.975 50.798 1.00 35.60 133 GLU A O 1
ATOM 944 N N . LEU A 1 134 ? -3.488 74.509 50.561 1.00 37.26 134 LEU A N 1
ATOM 945 C CA . LEU A 1 134 ? -4.562 73.647 51.027 1.00 38.76 134 LEU A CA 1
ATOM 946 C C . LEU A 1 134 ? -5.605 73.527 49.917 1.00 38.62 134 LEU A C 1
ATOM 947 O O . LEU A 1 134 ? -6.265 74.505 49.573 1.00 39.06 134 LEU A O 1
ATOM 952 N N . TYR A 1 135 ? -5.734 72.320 49.359 1.00 38.58 135 TYR A N 1
ATOM 953 C CA . TYR A 1 135 ? -6.618 72.052 48.232 1.00 38.80 135 TYR A CA 1
ATOM 954 C C . TYR A 1 135 ? -7.805 71.203 48.684 1.00 39.51 135 TYR A C 1
ATOM 955 O O . TYR A 1 135 ? -7.664 70.381 49.579 1.00 39.70 135 TYR A O 1
ATOM 964 N N . GLY A 1 136 ? -8.965 71.414 48.052 1.00 40.57 136 GLY A N 1
ATOM 965 C CA . GLY A 1 136 ? -10.063 70.458 48.112 1.00 42.00 136 GLY A CA 1
ATOM 966 C C . GLY A 1 136 ? -11.126 70.771 49.169 1.00 43.35 136 GLY A C 1
ATOM 967 O O . GLY A 1 136 ? -11.981 69.926 49.431 1.00 44.34 136 GLY A O 1
ATOM 968 N N . HIS A 1 137 ? -11.098 71.968 49.771 1.00 43.25 137 HIS A N 1
ATOM 969 C CA . HIS A 1 137 ? -12.148 72.355 50.706 1.00 44.45 137 HIS A CA 1
ATOM 970 C C . HIS A 1 137 ? -12.681 73.736 50.348 1.00 44.78 137 HIS A C 1
ATOM 971 O O . HIS A 1 137 ? -11.919 74.700 50.324 1.00 43.38 137 HIS A O 1
ATOM 978 N N . ASP A 1 138 ? -13.999 73.816 50.113 1.00 46.88 138 ASP A N 1
ATOM 979 C CA . ASP A 1 138 ? -14.631 75.021 49.606 1.00 48.16 138 ASP A CA 1
ATOM 980 C C . ASP A 1 138 ? -14.753 76.088 50.693 1.00 48.91 138 ASP A C 1
ATOM 981 O O . ASP A 1 138 ? -14.464 77.253 50.432 1.00 48.41 138 ASP A O 1
ATOM 986 N N . SER A 1 139 ? -15.185 75.697 51.898 1.00 50.30 139 SER A N 1
ATOM 987 C CA . SER A 1 139 ? -15.696 76.656 52.868 1.00 51.32 139 SER A CA 1
ATOM 988 C C . SER A 1 139 ? -14.575 77.531 53.429 1.00 50.43 139 SER A C 1
ATOM 989 O O . SER A 1 139 ? -13.394 77.196 53.338 1.00 48.09 139 SER A O 1
ATOM 992 N N . ILE A 1 140 ? -15.001 78.639 54.054 1.00 51.26 140 ILE A N 1
ATOM 993 C CA . ILE A 1 140 ? -14.129 79.669 54.598 1.00 50.44 140 ILE A CA 1
ATOM 994 C C . ILE A 1 140 ? -13.142 79.080 55.610 1.00 50.16 140 ILE A C 1
ATOM 995 O O . ILE A 1 140 ? -12.079 79.649 55.843 1.00 49.56 140 ILE A O 1
ATOM 1000 N N . GLU A 1 141 ? -13.484 77.938 56.211 1.00 51.07 141 GLU A N 1
ATOM 1001 C CA . GLU A 1 141 ? -12.671 77.348 57.265 1.00 51.25 141 GLU A CA 1
ATOM 1002 C C . GLU A 1 141 ? -11.277 76.963 56.772 1.00 48.85 141 GLU A C 1
ATOM 1003 O O . GLU A 1 141 ? -10.337 76.953 57.564 1.00 49.21 141 GLU A O 1
ATOM 1009 N N . ALA A 1 142 ? -11.151 76.632 55.482 1.00 47.06 142 ALA A N 1
ATOM 1010 C CA . ALA A 1 142 ? -9.855 76.337 54.896 1.00 45.85 142 ALA A CA 1
ATOM 1011 C C . ALA A 1 142 ? -8.962 77.576 54.962 1.00 45.11 142 ALA A C 1
ATOM 1012 O O . ALA A 1 142 ? -7.769 77.476 55.252 1.00 44.12 142 ALA A O 1
ATOM 1014 N N . ASP A 1 143 ? -9.559 78.744 54.696 1.00 45.29 143 ASP A N 1
ATOM 1015 C CA . ASP A 1 143 ? -8.839 80.007 54.723 1.00 44.40 143 ASP A CA 1
ATOM 1016 C C . ASP A 1 143 ? -8.435 80.345 56.157 1.00 44.91 143 ASP A C 1
ATOM 1017 O O . ASP A 1 143 ? -7.355 80.886 56.382 1.00 44.15 143 ASP A O 1
ATOM 1022 N N . VAL A 1 144 ? -9.303 80.014 57.118 1.00 46.24 144 VAL A N 1
ATOM 1023 C CA . VAL A 1 144 ? -9.042 80.308 58.518 1.00 47.70 144 VAL A CA 1
ATOM 1024 C C . VAL A 1 144 ? -7.839 79.492 58.975 1.00 46.68 144 VAL A C 1
ATOM 1025 O O . VAL A 1 144 ? -6.975 80.011 59.676 1.00 46.71 144 VAL A O 1
ATOM 1029 N N . GLU A 1 145 ? -7.801 78.215 58.582 1.00 46.03 145 GLU A N 1
ATOM 1030 C CA . GLU A 1 145 ? -6.659 77.369 58.883 1.00 45.58 145 GLU A CA 1
ATOM 1031 C C . GLU A 1 145 ? -5.398 78.008 58.304 1.00 44.57 145 GLU A C 1
ATOM 1032 O O . GLU A 1 145 ? -4.398 78.153 59.003 1.00 44.88 145 GLU A O 1
ATOM 1038 N N . MET A 1 146 ? -5.452 78.397 57.027 1.00 43.76 146 MET A N 1
ATOM 1039 C CA . MET A 1 146 ? -4.259 78.866 56.341 1.00 42.96 146 MET A CA 1
ATOM 1040 C C . MET A 1 146 ? -3.750 80.146 57.005 1.00 42.74 146 MET A C 1
ATOM 1041 O O . MET A 1 146 ? -2.556 80.255 57.278 1.00 42.40 146 MET A O 1
ATOM 1046 N N . VAL A 1 147 ? -4.655 81.090 57.301 1.00 43.11 147 VAL A N 1
ATOM 1047 C CA . VAL A 1 147 ? -4.280 82.306 58.009 1.00 43.85 147 VAL A CA 1
ATOM 1048 C C . VAL A 1 147 ? -3.611 81.927 59.329 1.00 44.08 147 VAL A C 1
ATOM 1049 O O . VAL A 1 147 ? -2.572 82.469 59.680 1.00 42.93 147 VAL A O 1
ATOM 1053 N N . ASP A 1 148 ? -4.220 80.982 60.043 1.00 45.79 148 ASP A N 1
ATOM 1054 C CA . ASP A 1 148 ? -3.735 80.544 61.340 1.00 47.50 148 ASP A CA 1
ATOM 1055 C C . ASP A 1 148 ? -2.352 79.900 61.203 1.00 45.38 148 ASP A C 1
ATOM 1056 O O . ASP A 1 148 ? -1.489 80.099 62.053 1.00 45.51 148 ASP A O 1
ATOM 1061 N N . VAL A 1 149 ? -2.145 79.134 60.125 1.00 42.89 149 VAL A N 1
ATOM 1062 C CA . VAL A 1 149 ? -0.882 78.459 59.882 1.00 41.97 149 VAL A CA 1
ATOM 1063 C C . VAL A 1 149 ? 0.201 79.491 59.575 1.00 41.34 149 VAL A C 1
ATOM 1064 O O . VAL A 1 149 ? 1.313 79.401 60.090 1.00 41.53 149 VAL A O 1
ATOM 1068 N N . MET A 1 150 ? -0.139 80.452 58.709 1.00 40.68 150 MET A N 1
ATOM 1069 C CA . MET A 1 150 ? 0.777 81.506 58.310 1.00 39.85 150 MET A CA 1
ATOM 1070 C C . MET A 1 150 ? 1.255 82.272 59.542 1.00 40.26 150 MET A C 1
ATOM 1071 O O . MET A 1 150 ? 2.456 82.454 59.720 1.00 39.60 150 MET A O 1
ATOM 1076 N N . LEU A 1 151 ? 0.305 82.712 60.378 1.00 41.09 151 LEU A N 1
ATOM 1077 C CA . LEU A 1 151 ? 0.612 83.445 61.601 1.00 42.14 151 LEU A CA 1
ATOM 1078 C C . LEU A 1 151 ? 1.466 82.586 62.529 1.00 42.64 151 LEU A C 1
ATOM 1079 O O . LEU A 1 151 ? 2.453 83.075 63.083 1.00 42.45 151 LEU A O 1
ATOM 1084 N N . GLY A 1 152 ? 1.068 81.313 62.699 1.00 42.59 152 GLY A N 1
ATOM 1085 C CA . GLY A 1 152 ? 1.786 80.380 63.550 1.00 42.74 152 GLY A CA 1
ATOM 1086 C C . GLY A 1 152 ? 3.238 80.211 63.115 1.00 41.71 152 GLY A C 1
ATOM 1087 O O . GLY A 1 152 ? 4.134 80.138 63.949 1.00 42.22 152 GLY A O 1
ATOM 1088 N N . LEU A 1 153 ? 3.454 80.167 61.798 1.00 40.97 153 LEU A N 1
ATOM 1089 C CA . LEU A 1 153 ? 4.776 79.949 61.238 1.00 41.02 153 LEU A CA 1
ATOM 1090 C C . LEU A 1 153 ? 5.643 81.194 61.455 1.00 41.98 153 LEU A C 1
ATOM 1091 O O . LEU A 1 153 ? 6.814 81.083 61.802 1.00 41.95 153 LEU A O 1
ATOM 1096 N N . ILE A 1 154 ? 5.065 82.382 61.261 1.00 42.77 154 ILE A N 1
ATOM 1097 C CA . ILE A 1 154 ? 5.781 83.628 61.482 1.00 43.55 154 ILE A CA 1
ATOM 1098 C C . ILE A 1 154 ? 6.151 83.744 62.961 1.00 45.21 154 ILE A C 1
ATOM 1099 O O . ILE A 1 154 ? 7.269 84.144 63.292 1.00 44.35 154 ILE A O 1
ATOM 1104 N N . GLU A 1 155 ? 5.204 83.389 63.843 1.00 46.60 155 GLU A N 1
ATOM 1105 C CA . GLU A 1 155 ? 5.435 83.435 65.278 1.00 48.61 155 GLU A CA 1
ATOM 1106 C C . GLU A 1 155 ? 6.570 82.482 65.650 1.00 49.06 155 GLU A C 1
ATOM 1107 O O . GLU A 1 155 ? 7.418 82.819 66.471 1.00 51.16 155 GLU A O 1
ATOM 1113 N N . ASN A 1 156 ? 6.570 81.298 65.034 1.00 48.46 156 ASN A N 1
ATOM 1114 C CA . ASN A 1 156 ? 7.562 80.277 65.318 1.00 48.71 156 ASN A CA 1
ATOM 1115 C C . ASN A 1 156 ? 8.934 80.724 64.815 1.00 48.09 156 ASN A C 1
ATOM 1116 O O . ASN A 1 156 ? 9.932 80.565 65.508 1.00 48.08 156 ASN A O 1
ATOM 1121 N N . ALA A 1 157 ? 8.975 81.272 63.597 1.00 47.71 157 ALA A N 1
ATOM 1122 C CA . ALA A 1 157 ? 10.225 81.637 62.946 1.00 48.19 157 ALA A CA 1
ATOM 1123 C C . ALA A 1 157 ? 10.809 82.926 63.526 1.00 50.86 157 ALA A C 1
ATOM 1124 O O . ALA A 1 157 ? 12.030 83.060 63.616 1.00 50.71 157 ALA A O 1
ATOM 1126 N N . TYR A 1 158 ? 9.931 83.865 63.909 1.00 53.10 158 TYR A N 1
ATOM 1127 C CA . TYR A 1 158 ? 10.320 85.250 64.130 1.00 54.43 158 TYR A CA 1
ATOM 1128 C C . TYR A 1 158 ? 9.524 85.796 65.320 1.00 54.75 158 TYR A C 1
ATOM 1129 O O . TYR A 1 158 ? 9.805 85.428 66.456 1.00 56.86 158 TYR A O 1
ATOM 1138 N N . THR A 1 159 ? 8.524 86.651 65.059 1.00 53.25 159 THR A N 1
ATOM 1139 C CA . THR A 1 159 ? 7.699 87.241 66.103 1.00 53.50 159 THR A CA 1
ATOM 1140 C C . THR A 1 159 ? 6.559 88.027 65.454 1.00 53.24 159 THR A C 1
ATOM 1141 O O . THR A 1 159 ? 6.730 88.579 64.370 1.00 52.30 159 THR A O 1
ATOM 1145 N N . LEU A 1 160 ? 5.402 88.063 66.128 1.00 53.77 160 LEU A N 1
ATOM 1146 C CA . LEU A 1 160 ? 4.252 88.836 65.686 1.00 53.20 160 LEU A CA 1
ATOM 1147 C C . LEU A 1 160 ? 4.125 90.118 66.505 1.00 54.99 160 LEU A C 1
ATOM 1148 O O . LEU A 1 160 ? 3.119 90.817 66.402 1.00 55.56 160 LEU A O 1
ATOM 1153 N N . GLN A 1 161 ? 5.153 90.427 67.305 1.00 56.17 161 GLN A N 1
ATOM 1154 C CA . GLN A 1 161 ? 5.185 91.662 68.074 1.00 57.87 161 GLN A CA 1
ATOM 1155 C C . GLN A 1 161 ? 5.207 92.848 67.110 1.00 55.77 161 GLN A C 1
ATOM 1156 O O . GLN A 1 161 ? 6.132 92.988 66.314 1.00 54.34 161 GLN A O 1
ATOM 1162 N N . GLY A 1 162 ? 4.164 93.680 67.181 1.00 55.14 162 GLY A N 1
ATOM 1163 C CA . GLY A 1 162 ? 4.050 94.855 66.337 1.00 54.42 162 GLY A CA 1
ATOM 1164 C C . GLY A 1 162 ? 3.692 94.516 64.893 1.00 52.20 162 GLY A C 1
ATOM 1165 O O . GLY A 1 162 ? 3.761 95.379 64.027 1.00 51.98 162 GLY A O 1
ATOM 1166 N N . ALA A 1 163 ? 3.295 93.264 64.635 1.00 50.49 163 ALA A N 1
ATOM 1167 C CA . ALA A 1 163 ? 2.886 92.859 63.300 1.00 48.21 163 ALA A CA 1
ATOM 1168 C C . ALA A 1 163 ? 1.441 93.290 63.069 1.00 48.00 163 ALA A C 1
ATOM 1169 O O . ALA A 1 163 ? 0.731 93.615 64.018 1.00 50.36 163 ALA A O 1
ATOM 1171 N N . HIS A 1 164 ? 1.028 93.303 61.796 1.00 45.97 164 HIS A N 1
ATOM 1172 C CA . HIS A 1 164 ? -0.324 93.690 61.416 1.00 46.18 164 HIS A CA 1
ATOM 1173 C C . HIS A 1 164 ? -0.840 92.720 60.354 1.00 44.87 164 HIS A C 1
ATOM 1174 O O . HIS A 1 164 ? -0.180 92.517 59.341 1.00 44.03 164 HIS A O 1
ATOM 1181 N N . LEU A 1 165 ? -2.020 92.136 60.605 1.00 45.26 165 LEU A N 1
ATOM 1182 C CA . LEU A 1 165 ? -2.682 91.262 59.650 1.00 44.58 165 LEU A CA 1
ATOM 1183 C C . LEU A 1 165 ? -3.730 92.063 58.886 1.00 44.93 165 LEU A C 1
ATOM 1184 O O . LEU A 1 165 ? -4.637 92.631 59.486 1.00 46.66 165 LEU A O 1
ATOM 1189 N N . ASP A 1 166 ? -3.585 92.087 57.559 1.00 43.90 166 ASP A N 1
ATOM 1190 C CA . ASP A 1 166 ? -4.527 92.742 56.665 1.00 44.75 166 ASP A CA 1
ATOM 1191 C C . ASP A 1 166 ? -5.404 91.668 56.027 1.00 44.83 166 ASP A C 1
ATOM 1192 O O . ASP A 1 166 ? -4.894 90.795 55.326 1.00 44.54 166 ASP A O 1
ATOM 1197 N N . LEU A 1 167 ? -6.715 91.723 56.296 1.00 45.97 167 LEU A N 1
ATOM 1198 C CA . LEU A 1 167 ? -7.675 90.782 55.731 1.00 46.15 167 LEU A CA 1
ATOM 1199 C C . LEU A 1 167 ? -8.502 91.486 54.665 1.00 46.66 167 LEU A C 1
ATOM 1200 O O . LEU A 1 167 ? -8.928 92.619 54.867 1.00 47.71 167 LEU A O 1
ATOM 1205 N N . GLY A 1 168 ? -8.738 90.790 53.548 1.00 46.23 168 GLY A N 1
ATOM 1206 C CA . GLY A 1 168 ? -9.584 91.291 52.476 1.00 46.80 168 GLY A CA 1
ATOM 1207 C C . GLY A 1 168 ? -10.488 90.191 51.933 1.00 47.16 168 GLY A C 1
ATOM 1208 O O . GLY A 1 168 ? -10.491 89.082 52.462 1.00 47.13 168 GLY A O 1
ATOM 1209 N N . HIS A 1 169 ? -11.256 90.509 50.884 1.00 47.93 169 HIS A N 1
ATOM 1210 C CA . HIS A 1 169 ? -12.145 89.544 50.257 1.00 48.25 169 HIS A CA 1
ATOM 1211 C C . HIS A 1 169 ? -12.602 90.090 48.906 1.00 48.63 169 HIS A C 1
ATOM 1212 O O . HIS A 1 169 ? -13.328 91.080 48.842 1.00 49.21 169 HIS A O 1
ATOM 1219 N N . VAL A 1 170 ? -12.174 89.425 47.828 1.00 47.99 170 VAL A N 1
ATOM 1220 C CA . VAL A 1 170 ? -12.376 89.929 46.479 1.00 47.57 170 VAL A CA 1
ATOM 1221 C C . VAL A 1 170 ? -13.820 89.691 46.042 1.00 49.08 170 VAL A C 1
ATOM 1222 O O . VAL A 1 170 ? -14.254 90.257 45.043 1.00 50.03 170 VAL A O 1
ATOM 1226 N N . GLY A 1 171 ? -14.548 88.837 46.773 1.00 50.07 171 GLY A N 1
ATOM 1227 C CA . GLY A 1 171 ? -15.931 88.514 46.454 1.00 50.83 171 GLY A CA 1
ATOM 1228 C C . GLY A 1 171 ? -16.858 89.725 46.544 1.00 52.20 171 GLY A C 1
ATOM 1229 O O . GLY A 1 171 ? -17.856 89.801 45.830 1.00 53.33 171 GLY A O 1
ATOM 1230 N N . LEU A 1 172 ? -16.526 90.669 47.431 1.00 51.83 172 LEU A N 1
ATOM 1231 C CA . LEU A 1 172 ? -17.294 91.897 47.551 1.00 52.52 172 LEU A CA 1
ATOM 1232 C C . LEU A 1 172 ? -17.277 92.630 46.211 1.00 51.92 172 LEU A C 1
ATOM 1233 O O . LEU A 1 172 ? -18.329 92.841 45.609 1.00 52.73 172 LEU A O 1
ATOM 1238 N N . PHE A 1 173 ? -16.075 92.979 45.729 1.00 49.48 173 PHE A N 1
ATOM 1239 C CA . PHE A 1 173 ? -15.937 93.682 44.465 1.00 48.63 173 PHE A CA 1
ATOM 1240 C C . PHE A 1 173 ? -16.556 92.864 43.331 1.00 49.29 173 PHE A C 1
ATOM 1241 O O . PHE A 1 173 ? -17.361 93.400 42.566 1.00 51.07 173 PHE A O 1
ATOM 1249 N N . ARG A 1 174 ? -16.205 91.570 43.250 1.00 48.15 174 ARG A N 1
ATOM 1250 C CA . ARG A 1 174 ? -16.667 90.702 42.177 1.00 48.82 174 ARG A CA 1
ATOM 1251 C C . ARG A 1 174 ? -18.199 90.620 42.166 1.00 50.98 174 ARG A C 1
ATOM 1252 O O . ARG A 1 174 ? -18.811 90.660 41.100 1.00 50.89 174 ARG A O 1
ATOM 1260 N N . SER A 1 175 ? -18.818 90.517 43.349 1.00 52.84 175 SER A N 1
ATOM 1261 C CA . SER A 1 175 ? -20.270 90.440 43.453 1.00 55.56 175 SER A CA 1
ATOM 1262 C C . SER A 1 175 ? -20.920 91.719 42.925 1.00 57.50 175 SER A C 1
ATOM 1263 O O . SER A 1 175 ? -21.923 91.657 42.215 1.00 59.35 175 SER A O 1
ATOM 1266 N N . LEU A 1 176 ? -20.343 92.873 43.278 1.00 57.44 176 LEU A N 1
ATOM 1267 C CA . LEU A 1 176 ? -20.904 94.156 42.887 1.00 59.47 176 LEU A CA 1
ATOM 1268 C C . LEU A 1 176 ? -20.739 94.368 41.381 1.00 59.47 176 LEU A C 1
ATOM 1269 O O . LEU A 1 176 ? -21.619 94.941 40.739 1.00 59.89 176 LEU A O 1
ATOM 1274 N N . VAL A 1 177 ? -19.624 93.877 40.821 1.00 58.77 177 VAL A N 1
ATOM 1275 C CA . VAL A 1 177 ? -19.410 93.897 39.382 1.00 59.08 177 VAL A CA 1
ATOM 1276 C C . VAL A 1 177 ? -20.517 93.103 38.689 1.00 61.08 177 VAL A C 1
ATOM 1277 O O . VAL A 1 177 ? -21.035 93.537 37.662 1.00 64.00 177 VAL A O 1
ATOM 1281 N N . LYS A 1 178 ? -20.876 91.950 39.266 1.00 62.06 178 LYS A N 1
ATOM 1282 C CA . LYS A 1 178 ? -21.869 91.057 38.691 1.00 64.50 178 LYS A CA 1
ATOM 1283 C C . LYS A 1 178 ? -23.249 91.713 38.736 1.00 66.42 178 LYS A C 1
ATOM 1284 O O . LYS A 1 178 ? -23.939 91.793 37.720 1.00 66.73 178 LYS A O 1
ATOM 1290 N N . TYR A 1 179 ? -23.634 92.194 39.924 1.00 66.35 179 TYR A N 1
ATOM 1291 C CA . TYR A 1 179 ? -24.954 92.759 40.145 1.00 67.77 179 TYR A CA 1
ATOM 1292 C C . TYR A 1 179 ? -25.159 93.983 39.254 1.00 68.35 179 TYR A C 1
ATOM 1293 O O . TYR A 1 179 ? -26.253 94.193 38.744 1.00 70.41 179 TYR A O 1
ATOM 1302 N N . ALA A 1 180 ? -24.102 94.778 39.053 1.00 67.64 180 ALA A N 1
ATOM 1303 C CA . ALA A 1 180 ? -24.203 96.020 38.298 1.00 67.48 180 ALA A CA 1
ATOM 1304 C C . ALA A 1 180 ? -24.090 95.769 36.793 1.00 66.02 180 ALA A C 1
ATOM 1305 O O . ALA A 1 180 ? -24.369 96.666 36.005 1.00 66.34 180 ALA A O 1
ATOM 1307 N N . GLY A 1 181 ? -23.642 94.569 36.401 1.00 64.24 181 GLY A N 1
ATOM 1308 C CA . GLY A 1 181 ? -23.596 94.177 35.000 1.00 63.21 181 GLY A CA 1
ATOM 1309 C C . GLY A 1 181 ? -22.479 94.873 34.224 1.00 61.83 181 GLY A C 1
ATOM 1310 O O . GLY A 1 181 ? -22.602 95.094 33.023 1.00 60.94 181 GLY A O 1
ATOM 1311 N N . LEU A 1 182 ? -21.380 95.192 34.918 1.00 61.37 182 LEU A N 1
ATOM 1312 C CA . LEU A 1 182 ? -20.232 95.851 34.309 1.00 60.66 182 LEU A CA 1
ATOM 1313 C C . LEU A 1 182 ? -19.571 94.911 33.307 1.00 59.12 182 LEU A C 1
ATOM 1314 O O . LEU A 1 182 ? -19.622 93.703 33.475 1.00 58.32 182 LEU A O 1
ATOM 1319 N N . SER A 1 183 ? -18.934 95.486 32.282 1.00 59.36 183 SER A N 1
ATOM 1320 C CA . SER A 1 183 ? -18.172 94.721 31.310 1.00 58.99 183 SER A CA 1
ATOM 1321 C C . SER A 1 183 ? -16.815 94.346 31.900 1.00 58.37 183 SER A C 1
ATOM 1322 O O . SER A 1 183 ? -16.450 94.814 32.975 1.00 58.08 183 SER A O 1
ATOM 1325 N N . LYS A 1 184 ? -16.067 93.518 31.165 1.00 58.80 184 LYS A N 1
ATOM 1326 C CA . LYS A 1 184 ? -14.753 93.064 31.596 1.00 58.26 184 LYS A CA 1
ATOM 1327 C C . LYS A 1 184 ? -13.770 94.236 31.616 1.00 57.54 184 LYS A C 1
ATOM 1328 O O . LYS A 1 184 ? -12.912 94.311 32.495 1.00 55.70 184 LYS A O 1
ATOM 1334 N N . ASN A 1 185 ? -13.879 95.126 30.622 1.00 59.51 185 ASN A N 1
ATOM 1335 C CA . ASN A 1 185 ? -13.003 96.285 30.525 1.00 59.86 185 ASN A CA 1
ATOM 1336 C C . ASN A 1 185 ? -13.255 97.220 31.704 1.00 59.49 185 ASN A C 1
ATOM 1337 O O . ASN A 1 185 ? -12.302 97.720 32.297 1.00 59.58 185 ASN A O 1
ATOM 1342 N N . GLU A 1 186 ? -14.536 97.430 32.046 1.00 58.93 186 GLU A N 1
ATOM 1343 C CA . GLU A 1 186 ? -14.899 98.255 33.185 1.00 58.46 186 GLU A CA 1
ATOM 1344 C C . GLU A 1 186 ? -14.371 97.635 34.479 1.00 57.51 186 GLU A C 1
ATOM 1345 O O . GLU A 1 186 ? -13.831 98.339 35.331 1.00 56.98 186 GLU A O 1
ATOM 1351 N N . GLU A 1 187 ? -14.540 96.314 34.615 1.00 57.00 187 GLU A N 1
ATOM 1352 C CA . GLU A 1 187 ? -14.101 95.588 35.796 1.00 56.44 187 GLU A CA 1
ATOM 1353 C C . GLU A 1 187 ? -12.582 95.705 35.944 1.00 56.05 187 GLU A C 1
ATOM 1354 O O . GLU A 1 187 ? -12.081 95.939 37.044 1.00 54.71 187 GLU A O 1
ATOM 1360 N N . HIS A 1 188 ? -11.856 95.537 34.830 1.00 56.18 188 HIS A N 1
ATOM 1361 C CA . HIS A 1 188 ? -10.403 95.594 34.841 1.00 55.65 188 HIS A CA 1
ATOM 1362 C C . HIS A 1 188 ? -9.922 96.998 35.206 1.00 54.59 188 HIS A C 1
ATOM 1363 O O . HIS A 1 188 ? -8.985 97.150 35.987 1.00 53.33 188 HIS A O 1
ATOM 1370 N N . GLU A 1 189 ? -10.581 98.023 34.654 1.00 55.35 189 GLU A N 1
ATOM 1371 C CA . GLU A 1 189 ? -10.205 99.410 34.901 1.00 55.91 189 GLU A CA 1
ATOM 1372 C C . GLU A 1 189 ? -10.418 99.751 36.377 1.00 54.13 189 GLU A C 1
ATOM 1373 O O . GLU A 1 189 ? -9.569 100.397 36.980 1.00 54.22 189 GLU A O 1
ATOM 1379 N N . LEU A 1 190 ? -11.550 99.314 36.945 1.00 53.14 190 LEU A N 1
ATOM 1380 C CA . LEU A 1 190 ? -11.851 99.519 38.356 1.00 52.01 190 LEU A CA 1
ATOM 1381 C C . LEU A 1 190 ? -10.789 98.868 39.240 1.00 50.14 190 LEU A C 1
ATOM 1382 O O . LEU A 1 190 ? -10.341 99.482 40.204 1.00 50.17 190 LEU A O 1
ATOM 1387 N N . SER A 1 191 ? -10.404 97.624 38.924 1.00 48.61 191 SER A N 1
ATOM 1388 C CA . SER A 1 191 ? -9.469 96.894 39.766 1.00 46.94 191 SER A CA 1
ATOM 1389 C C . SER A 1 191 ? -8.120 97.616 39.821 1.00 45.34 191 SER A C 1
ATOM 1390 O O . SER A 1 191 ? -7.469 97.608 40.858 1.00 43.07 191 SER A O 1
ATOM 1393 N N . ASP A 1 192 ? -7.714 98.253 38.716 1.00 46.18 192 ASP A N 1
ATOM 1394 C CA . ASP A 1 192 ? -6.500 99.059 38.706 1.00 47.32 192 ASP A CA 1
ATOM 1395 C C . ASP A 1 192 ? -6.670 100.263 39.634 1.00 46.92 192 ASP A C 1
ATOM 1396 O O . ASP A 1 192 ? -5.780 100.551 40.432 1.00 47.55 192 ASP A O 1
ATOM 1401 N N . LEU A 1 193 ? -7.804 100.969 39.515 1.00 46.43 193 LEU A N 1
ATOM 1402 C CA . LEU A 1 193 ? -8.059 102.160 40.308 1.00 46.89 193 LEU A CA 1
ATOM 1403 C C . LEU A 1 193 ? -8.059 101.813 41.798 1.00 45.36 193 LEU A C 1
ATOM 1404 O O . LEU A 1 193 ? -7.511 102.561 42.601 1.00 45.16 193 LEU A O 1
ATOM 1409 N N . TYR A 1 194 ? -8.681 100.685 42.170 1.00 44.08 194 TYR A N 1
ATOM 1410 C CA . TYR A 1 194 ? -8.752 100.276 43.565 1.00 43.52 194 TYR A CA 1
ATOM 1411 C C . TYR A 1 194 ? -7.366 99.919 44.098 1.00 42.39 194 TYR A C 1
ATOM 1412 O O . TYR A 1 194 ? -7.028 100.266 45.228 1.00 42.28 194 TYR A O 1
ATOM 1421 N N . GLN A 1 195 ? -6.569 99.218 43.282 1.00 41.19 195 GLN A N 1
ATOM 1422 C CA . GLN A 1 195 ? -5.276 98.722 43.719 1.00 40.10 195 GLN A CA 1
ATOM 1423 C C . GLN A 1 195 ? -4.301 99.883 43.939 1.00 40.40 195 GLN A C 1
ATOM 1424 O O . GLN A 1 195 ? -3.416 99.777 44.783 1.00 39.68 195 GLN A O 1
ATOM 1430 N N . ARG A 1 196 ? -4.485 100.987 43.201 1.00 41.69 196 ARG A N 1
ATOM 1431 C CA . ARG A 1 196 ? -3.752 102.230 43.409 1.00 42.96 196 ARG A CA 1
ATOM 1432 C C . ARG A 1 196 ? -4.464 103.142 44.411 1.00 44.46 196 ARG A C 1
ATOM 1433 O O . ARG A 1 196 ? -3.955 104.220 44.704 1.00 45.72 196 ARG A O 1
ATOM 1441 N N . LYS A 1 197 ? -5.637 102.717 44.908 1.00 45.43 197 LYS A N 1
ATOM 1442 C CA . LYS A 1 197 ? -6.597 103.584 45.582 1.00 47.42 197 LYS A CA 1
ATOM 1443 C C . LYS A 1 197 ? -6.474 105.008 45.057 1.00 48.05 197 LYS A C 1
ATOM 1444 O O . LYS A 1 197 ? -6.151 105.918 45.810 1.00 49.21 197 LYS A O 1
ATOM 1450 N N . ALA A 1 198 ? -6.754 105.171 43.762 1.00 48.10 198 ALA A N 1
ATOM 1451 C CA . ALA A 1 198 ? -6.743 106.471 43.109 1.00 48.64 198 ALA A CA 1
ATOM 1452 C C . ALA A 1 198 ? -8.133 107.088 43.201 1.00 49.56 198 ALA A C 1
ATOM 1453 O O . ALA A 1 198 ? -8.867 107.111 42.220 1.00 50.04 198 ALA A O 1
ATOM 1455 N N . LEU A 1 199 ? -8.467 107.618 44.383 1.00 50.60 199 LEU A N 1
ATOM 1456 C CA . LEU A 1 199 ? -9.838 107.978 44.718 1.00 51.95 199 LEU A CA 1
ATOM 1457 C C . LEU A 1 199 ? -10.357 109.125 43.852 1.00 53.44 199 LEU A C 1
ATOM 1458 O O . LEU A 1 199 ? -11.546 109.143 43.525 1.00 54.98 199 LEU A O 1
ATOM 1463 N N . PRO A 1 200 ? -9.533 110.136 43.474 1.00 53.58 200 PRO A N 1
ATOM 1464 C CA . PRO A 1 200 ? -10.004 111.187 42.565 1.00 54.34 200 PRO A CA 1
ATOM 1465 C C . PRO A 1 200 ? -10.453 110.637 41.211 1.00 54.11 200 PRO A C 1
ATOM 1466 O O . PRO A 1 200 ? -11.528 110.975 40.734 1.00 55.19 200 PRO A O 1
ATOM 1470 N N . GLU A 1 201 ? -9.637 109.771 40.603 1.00 53.65 201 GLU A N 1
ATOM 1471 C CA . GLU A 1 201 ? -10.014 109.107 39.361 1.00 53.97 201 GLU A CA 1
ATOM 1472 C C . GLU A 1 201 ? -11.217 108.192 39.579 1.00 53.45 201 GLU A C 1
ATOM 1473 O O . GLU A 1 201 ? -12.065 108.081 38.698 1.00 53.44 201 GLU A O 1
ATOM 1479 N N . LEU A 1 202 ? -11.276 107.534 40.745 1.00 52.95 202 LEU A N 1
ATOM 1480 C CA . LEU A 1 202 ? -12.362 106.619 41.064 1.00 53.64 202 LEU A CA 1
ATOM 1481 C C . LEU A 1 202 ? -13.677 107.385 41.136 1.00 56.10 202 LEU A C 1
ATOM 1482 O O . LEU A 1 202 ? -14.704 106.862 40.717 1.00 56.15 202 LEU A O 1
ATOM 1487 N N . ALA A 1 203 ? -13.637 108.611 41.676 1.00 58.42 203 ALA A N 1
ATOM 1488 C CA . ALA A 1 203 ? -14.821 109.454 41.737 1.00 61.10 203 ALA A CA 1
ATOM 1489 C C . ALA A 1 203 ? -15.356 109.690 40.327 1.00 62.66 203 ALA A C 1
ATOM 1490 O O . ALA A 1 203 ? -16.535 109.458 40.065 1.00 64.28 203 ALA A O 1
ATOM 1492 N N . GLU A 1 204 ? -14.470 110.124 39.421 1.00 63.42 204 GLU A N 1
ATOM 1493 C CA . GLU A 1 204 ? -14.836 110.423 38.043 1.00 64.98 204 GLU A CA 1
ATOM 1494 C C . GLU A 1 204 ? -15.328 109.178 37.310 1.00 63.86 204 GLU A C 1
ATOM 1495 O O . GLU A 1 204 ? -16.284 109.254 36.543 1.00 64.91 204 GLU A O 1
ATOM 1501 N N . PHE A 1 205 ? -14.674 108.035 37.538 1.00 61.95 205 PHE A N 1
ATOM 1502 C CA . PHE A 1 205 ? -14.996 106.829 36.793 1.00 61.35 205 PHE A CA 1
ATOM 1503 C C . PHE A 1 205 ? -16.338 106.253 37.249 1.00 61.82 205 PHE A C 1
ATOM 1504 O O . PHE A 1 205 ? -16.995 105.563 36.474 1.00 62.52 205 PHE A O 1
ATOM 1512 N N . THR A 1 206 ? -16.734 106.520 38.500 1.00 62.30 206 THR A N 1
ATOM 1513 C CA . THR A 1 206 ? -17.926 105.911 39.073 1.00 63.26 206 THR A CA 1
ATOM 1514 C C . THR A 1 206 ? -19.149 106.810 38.908 1.00 65.77 206 THR A C 1
ATOM 1515 O O . THR A 1 206 ? -20.269 106.345 39.054 1.00 66.40 206 THR A O 1
ATOM 1519 N N . GLN A 1 207 ? -18.930 108.094 38.602 1.00 68.28 207 GLN A N 1
ATOM 1520 C CA . GLN A 1 207 ? -19.997 109.054 38.356 1.00 72.05 207 GLN A CA 1
ATOM 1521 C C . GLN A 1 207 ? -21.037 108.467 37.394 1.00 74.68 207 GLN A C 1
ATOM 1522 O O . GLN A 1 207 ? -22.166 108.206 37.803 1.00 75.35 207 GLN A O 1
ATOM 1528 N N . ASN A 1 208 ? -20.631 108.190 36.150 1.00 75.66 208 ASN A N 1
ATOM 1529 C CA . ASN A 1 208 ? -21.507 107.555 35.177 1.00 76.89 208 ASN A CA 1
ATOM 1530 C C . ASN A 1 208 ? -21.750 106.096 35.587 1.00 75.76 208 ASN A C 1
ATOM 1531 O O . ASN A 1 208 ? -21.617 105.202 34.721 1.00 74.83 208 ASN A O 1
ATOM 1536 N N . ASN A 1 210 ? -22.948 102.908 36.651 1.00 63.33 210 ASN A N 1
ATOM 1537 C CA . ASN A 1 210 ? -24.165 102.223 37.151 1.00 64.93 210 ASN A CA 1
ATOM 1538 C C . ASN A 1 210 ? -23.850 101.554 38.486 1.00 65.15 210 ASN A C 1
ATOM 1539 O O . ASN A 1 210 ? -22.922 100.757 38.589 1.00 64.69 210 ASN A O 1
ATOM 1541 N N . MET A 1 211 ? -24.612 101.947 39.512 1.00 68.00 211 MET A N 1
ATOM 1542 C CA . MET A 1 211 ? -24.370 101.611 40.907 1.00 68.47 211 MET A CA 1
ATOM 1543 C C . MET A 1 211 ? -23.032 102.173 41.387 1.00 65.82 211 MET A C 1
ATOM 1544 O O . MET A 1 211 ? -22.399 101.604 42.278 1.00 64.35 211 MET A O 1
ATOM 1549 N N . GLY A 1 212 ? -22.669 103.343 40.842 1.00 64.84 212 GLY A N 1
ATOM 1550 C CA . GLY A 1 212 ? -21.342 103.912 40.994 1.00 63.09 212 GLY A CA 1
ATOM 1551 C C . GLY A 1 212 ? -21.030 104.363 42.417 1.00 62.66 212 GLY A C 1
ATOM 1552 O O . GLY A 1 212 ? -19.866 104.411 42.799 1.00 61.35 212 GLY A O 1
ATOM 1553 N N . SER A 1 213 ? -22.064 104.709 43.192 1.00 64.02 213 SER A N 1
ATOM 1554 C CA . SER A 1 213 ? -21.859 105.226 44.535 1.00 64.11 213 SER A CA 1
ATOM 1555 C C . SER A 1 213 ? -21.426 104.100 45.473 1.00 62.76 213 SER A C 1
ATOM 1556 O O . SER A 1 213 ? -20.721 104.360 46.446 1.00 62.40 213 SER A O 1
ATOM 1559 N N . ASP A 1 214 ? -21.850 102.860 45.182 1.00 62.10 214 ASP A N 1
ATOM 1560 C CA . ASP A 1 214 ? -21.392 101.701 45.937 1.00 61.10 214 ASP A CA 1
ATOM 1561 C C . ASP A 1 214 ? -19.939 101.382 45.587 1.00 58.41 214 ASP A C 1
ATOM 1562 O O . ASP A 1 214 ? -19.162 100.990 46.459 1.00 57.73 214 ASP A O 1
ATOM 1567 N N . PHE A 1 215 ? -19.587 101.540 44.307 1.00 57.18 215 PHE A N 1
ATOM 1568 C CA . PHE A 1 215 ? -18.218 101.342 43.861 1.00 55.47 215 PHE A CA 1
ATOM 1569 C C . PHE A 1 215 ? -17.301 102.362 44.534 1.00 55.37 215 PHE A C 1
ATOM 1570 O O . PHE A 1 215 ? -16.194 102.014 44.939 1.00 52.83 215 PHE A O 1
ATOM 1578 N N . TYR A 1 216 ? -17.768 103.616 44.655 1.00 57.14 216 TYR A N 1
ATOM 1579 C CA . TYR A 1 216 ? -16.981 104.655 45.301 1.00 57.97 216 TYR A CA 1
ATOM 1580 C C . TYR A 1 216 ? -16.855 104.369 46.796 1.00 58.57 216 TYR A C 1
ATOM 1581 O O . TYR A 1 216 ? -15.767 104.500 47.353 1.00 57.91 216 TYR A O 1
ATOM 1590 N N . ALA A 1 217 ? -17.974 103.985 47.429 1.00 60.15 217 ALA A N 1
ATOM 1591 C CA . ALA A 1 217 ? -18.016 103.664 48.850 1.00 61.02 217 ALA A CA 1
ATOM 1592 C C . ALA A 1 217 ? -17.012 102.564 49.191 1.00 59.59 217 ALA A C 1
ATOM 1593 O O . ALA A 1 217 ? -16.372 102.603 50.243 1.00 59.34 217 ALA A O 1
ATOM 1595 N N . LEU A 1 218 ? -16.880 101.587 48.290 1.00 59.01 218 LEU A N 1
ATOM 1596 C CA . LEU A 1 218 ? -16.019 100.438 48.519 1.00 58.07 218 LEU A CA 1
ATOM 1597 C C . LEU A 1 218 ? -14.563 100.884 48.650 1.00 56.78 218 LEU A C 1
ATOM 1598 O O . LEU A 1 218 ? -13.806 100.287 49.410 1.00 55.25 218 LEU A O 1
ATOM 1603 N N . GLY A 1 219 ? -14.191 101.940 47.912 1.00 57.40 219 GLY A N 1
ATOM 1604 C CA . GLY A 1 219 ? -12.841 102.481 47.931 1.00 56.97 219 GLY A CA 1
ATOM 1605 C C . GLY A 1 219 ? -12.610 103.471 49.071 1.00 58.68 219 GLY A C 1
ATOM 1606 O O . GLY A 1 219 ? -11.529 103.494 49.654 1.00 58.27 219 GLY A O 1
ATOM 1607 N N . ARG A 1 220 ? -13.625 104.295 49.371 1.00 61.34 220 ARG A N 1
ATOM 1608 C CA . ARG A 1 220 ? -13.504 105.359 50.359 1.00 62.95 220 ARG A CA 1
ATOM 1609 C C . ARG A 1 220 ? -13.484 104.769 51.768 1.00 62.69 220 ARG A C 1
ATOM 1610 O O . ARG A 1 220 ? -12.759 105.256 52.629 1.00 62.34 220 ARG A O 1
ATOM 1618 N N . TYR A 1 221 ? -14.285 103.722 51.994 1.00 62.87 221 TYR A N 1
ATOM 1619 C CA . TYR A 1 221 ? -14.460 103.153 53.319 1.00 63.92 221 TYR A CA 1
ATOM 1620 C C . TYR A 1 221 ? -13.962 101.710 53.321 1.00 63.94 221 TYR A C 1
ATOM 1621 O O . TYR A 1 221 ? -14.603 100.822 53.880 1.00 65.04 221 TYR A O 1
ATOM 1630 N N . ALA A 1 222 ? -12.791 101.499 52.705 1.00 62.73 222 ALA A N 1
ATOM 1631 C CA . ALA A 1 222 ? -12.235 100.175 52.488 1.00 61.96 222 ALA A CA 1
ATOM 1632 C C . ALA A 1 222 ? -11.746 99.557 53.797 1.00 62.15 222 ALA A C 1
ATOM 1633 O O . ALA A 1 222 ? -11.716 98.337 53.917 1.00 60.46 222 ALA A O 1
ATOM 1635 N N . SER A 1 223 ? -11.365 100.408 54.758 1.00 63.90 223 SER A N 1
ATOM 1636 C CA . SER A 1 223 ? -10.688 99.972 55.968 1.00 65.00 223 SER A CA 1
ATOM 1637 C C . SER A 1 223 ? -11.660 99.759 57.127 1.00 67.62 223 SER A C 1
ATOM 1638 O O . SER A 1 223 ? -11.238 99.331 58.195 1.00 69.53 223 SER A O 1
ATOM 1641 N N . ASP A 1 224 ? -12.949 100.051 56.923 1.00 69.60 224 ASP A N 1
ATOM 1642 C CA . ASP A 1 224 ? -13.891 100.148 58.029 1.00 72.85 224 ASP A CA 1
ATOM 1643 C C . ASP A 1 224 ? -15.218 99.518 57.611 1.00 72.68 224 ASP A C 1
ATOM 1644 O O . ASP A 1 224 ? -15.982 100.120 56.859 1.00 71.49 224 ASP A O 1
ATOM 1649 N N . LEU A 1 225 ? -15.484 98.309 58.124 1.00 72.81 225 LEU A N 1
ATOM 1650 C CA . LEU A 1 225 ? -16.675 97.557 57.760 1.00 73.70 225 LEU A CA 1
ATOM 1651 C C . LEU A 1 225 ? -17.939 98.305 58.178 1.00 77.08 225 LEU A C 1
ATOM 1652 O O . LEU A 1 225 ? -18.914 98.316 57.431 1.00 77.72 225 LEU A O 1
ATOM 1657 N N . ASP A 1 226 ? -17.931 98.921 59.369 1.00 78.84 226 ASP A N 1
ATOM 1658 C CA . ASP A 1 226 ? -19.101 99.628 59.874 1.00 81.66 226 ASP A CA 1
ATOM 1659 C C . ASP A 1 226 ? -19.440 100.801 58.957 1.00 81.08 226 ASP A C 1
ATOM 1660 O O . ASP A 1 226 ? -20.571 100.916 58.487 1.00 80.59 226 ASP A O 1
ATOM 1665 N N . ALA A 1 227 ? -18.440 101.661 58.718 1.00 79.62 227 ALA A N 1
ATOM 1666 C CA . ALA A 1 227 ? -18.597 102.845 57.887 1.00 78.99 227 ALA A CA 1
ATOM 1667 C C . ALA A 1 227 ? -18.970 102.457 56.457 1.00 78.23 227 ALA A C 1
ATOM 1668 O O . ALA A 1 227 ? -19.675 103.205 55.785 1.00 79.50 227 ALA A O 1
ATOM 1670 N N . LEU A 1 228 ? -18.497 101.289 56.002 1.00 76.66 228 LEU A N 1
ATOM 1671 C CA . LEU A 1 228 ? -18.806 100.792 54.670 1.00 75.83 228 LEU A CA 1
ATOM 1672 C C . LEU A 1 228 ? -20.276 100.381 54.582 1.00 77.10 228 LEU A C 1
ATOM 1673 O O . LEU A 1 228 ? -20.959 100.759 53.635 1.00 77.22 228 LEU A O 1
ATOM 1678 N N . GLN A 1 229 ? -20.752 99.610 55.571 1.00 79.12 229 GLN A N 1
ATOM 1679 C CA . GLN A 1 229 ? -22.114 99.090 55.570 1.00 80.87 229 GLN A CA 1
ATOM 1680 C C . GLN A 1 229 ? -23.116 100.237 55.679 1.00 81.87 229 GLN A C 1
ATOM 1681 O O . GLN A 1 229 ? -24.240 100.123 55.189 1.00 83.57 229 GLN A O 1
ATOM 1687 N N . ALA A 1 230 ? -22.697 101.337 56.318 1.00 81.42 230 ALA A N 1
ATOM 1688 C CA . ALA A 1 230 ? -23.544 102.509 56.477 1.00 82.09 230 ALA A CA 1
ATOM 1689 C C . ALA A 1 230 ? -23.702 103.243 55.145 1.00 81.69 230 ALA A C 1
ATOM 1690 O O . ALA A 1 230 ? -24.757 103.825 54.893 1.00 82.91 230 ALA A O 1
ATOM 1692 N N . HIS A 1 231 ? -22.660 103.211 54.297 1.00 78.55 231 HIS A N 1
ATOM 1693 C CA . HIS A 1 231 ? -22.655 103.977 53.059 1.00 77.27 231 HIS A CA 1
ATOM 1694 C C . HIS A 1 231 ? -23.058 103.116 51.862 1.00 76.06 231 HIS A C 1
ATOM 1695 O O . HIS A 1 231 ? -23.185 103.633 50.756 1.00 76.96 231 HIS A O 1
ATOM 1702 N N . LEU A 1 232 ? -23.265 101.812 52.070 1.00 75.15 232 LEU A N 1
ATOM 1703 C CA . LEU A 1 232 ? -23.663 100.936 50.978 1.00 74.36 232 LEU A CA 1
ATOM 1704 C C . LEU A 1 232 ? -25.181 100.963 50.832 1.00 75.94 232 LEU A C 1
ATOM 1705 O O . LEU A 1 232 ? -25.898 101.126 51.818 1.00 78.21 232 LEU A O 1
ATOM 1710 N N . SER A 1 233 ? -25.649 100.796 49.589 1.00 75.85 233 SER A N 1
ATOM 1711 C CA . SER A 1 233 ? -27.071 100.719 49.291 1.00 77.79 233 SER A CA 1
ATOM 1712 C C . SER A 1 233 ? -27.636 99.391 49.797 1.00 78.52 233 SER A C 1
ATOM 1713 O O . SER A 1 233 ? -26.916 98.395 49.868 1.00 77.97 233 SER A O 1
ATOM 1716 N N . ALA A 1 234 ? -28.928 99.392 50.144 1.00 79.85 234 ALA A N 1
ATOM 1717 C CA . ALA A 1 234 ? -29.613 98.205 50.631 1.00 80.55 234 ALA A CA 1
ATOM 1718 C C . ALA A 1 234 ? -29.727 97.163 49.518 1.00 79.58 234 ALA A C 1
ATOM 1719 O O . ALA A 1 234 ? -29.795 95.966 49.802 1.00 78.70 234 ALA A O 1
ATOM 1721 N N . ASP A 1 235 ? -29.761 97.636 48.262 1.00 79.26 235 ASP A N 1
ATOM 1722 C CA . ASP A 1 235 ? -29.739 96.777 47.086 1.00 78.66 235 ASP A CA 1
ATOM 1723 C C . ASP A 1 235 ? -28.608 95.752 47.198 1.00 77.02 235 ASP A C 1
ATOM 1724 O O . ASP A 1 235 ? -28.850 94.550 47.091 1.00 76.62 235 ASP A O 1
ATOM 1729 N N . ILE A 1 236 ? -27.375 96.243 47.411 1.00 75.24 236 ILE A N 1
ATOM 1730 C CA . ILE A 1 236 ? -26.184 95.411 47.343 1.00 73.06 236 ILE A CA 1
ATOM 1731 C C . ILE A 1 236 ? -26.024 94.595 48.625 1.00 73.52 236 ILE A C 1
ATOM 1732 O O . ILE A 1 236 ? -25.527 93.472 48.575 1.00 73.34 236 ILE A O 1
ATOM 1737 N N . LEU A 1 237 ? -26.435 95.154 49.768 1.00 75.41 237 LEU A N 1
ATOM 1738 C CA . LEU A 1 237 ? -26.413 94.424 51.027 1.00 76.61 237 LEU A CA 1
ATOM 1739 C C . LEU A 1 237 ? -27.358 93.221 50.953 1.00 78.09 237 LEU A C 1
ATOM 1740 O O . LEU A 1 237 ? -27.074 92.181 51.545 1.00 77.95 237 LEU A O 1
ATOM 1745 N N . LYS A 1 238 ? -28.458 93.357 50.196 1.00 79.87 238 LYS A N 1
ATOM 1746 C CA . LYS A 1 238 ? -29.454 92.303 50.047 1.00 80.87 238 LYS A CA 1
ATOM 1747 C C . LYS A 1 238 ? -28.970 91.209 49.086 1.00 79.08 238 LYS A C 1
ATOM 1748 O O . LYS A 1 238 ? -29.447 90.077 49.165 1.00 78.86 238 LYS A O 1
ATOM 1750 N N . ASP A 1 239 ? -28.037 91.541 48.178 1.00 77.34 239 ASP A N 1
ATOM 1751 C CA . ASP A 1 239 ? -27.512 90.585 47.209 1.00 75.45 239 ASP A CA 1
ATOM 1752 C C . ASP A 1 239 ? -26.882 89.413 47.957 1.00 75.44 239 ASP A C 1
ATOM 1753 O O . ASP A 1 239 ? -26.030 89.613 48.819 1.00 75.59 239 ASP A O 1
ATOM 1758 N N . ALA A 1 240 ? -27.303 88.191 47.604 1.00 76.15 240 ALA A N 1
ATOM 1759 C CA . ALA A 1 240 ? -26.898 86.994 48.323 1.00 76.13 240 ALA A CA 1
ATOM 1760 C C . ALA A 1 240 ? -25.376 86.853 48.317 1.00 74.22 240 ALA A C 1
ATOM 1761 O O . ALA A 1 240 ? -24.778 86.635 49.369 1.00 75.20 240 ALA A O 1
ATOM 1763 N N . GLU A 1 241 ? -24.762 86.990 47.137 1.00 71.88 241 GLU A N 1
ATOM 1764 C CA . GLU A 1 241 ? -23.342 86.710 46.967 1.00 69.95 241 GLU A CA 1
ATOM 1765 C C . GLU A 1 241 ? -22.488 87.771 47.665 1.00 67.78 241 GLU A C 1
ATOM 1766 O O . GLU A 1 241 ? -21.491 87.437 48.308 1.00 67.03 241 GLU A O 1
ATOM 1772 N N . PHE A 1 242 ? -22.877 89.049 47.557 1.00 67.66 242 PHE A N 1
ATOM 1773 C CA . PHE A 1 242 ? -22.163 90.108 48.250 1.00 66.55 242 PHE A CA 1
ATOM 1774 C C . PHE A 1 242 ? -22.207 89.865 49.761 1.00 68.06 242 PHE A C 1
ATOM 1775 O O . PHE A 1 242 ? -21.186 89.990 50.435 1.00 67.61 242 PHE A O 1
ATOM 1783 N N . ASP A 1 243 ? -23.389 89.503 50.281 1.00 70.06 243 ASP A N 1
ATOM 1784 C CA . ASP A 1 243 ? -23.598 89.326 51.713 1.00 70.82 243 ASP A CA 1
ATOM 1785 C C . ASP A 1 243 ? -22.829 88.106 52.220 1.00 68.79 243 ASP A C 1
ATOM 1786 O O . ASP A 1 243 ? -22.356 88.104 53.355 1.00 69.01 243 ASP A O 1
ATOM 1791 N N . ALA A 1 244 ? -22.731 87.065 51.383 1.00 66.87 244 ALA A N 1
ATOM 1792 C CA . ALA A 1 244 ? -21.998 85.860 51.732 1.00 65.76 244 ALA A CA 1
ATOM 1793 C C . ALA A 1 244 ? -20.506 86.173 51.871 1.00 64.44 244 ALA A C 1
ATOM 1794 O O . ALA A 1 244 ? -19.850 85.675 52.786 1.00 63.01 244 ALA A O 1
ATOM 1796 N N . ALA A 1 245 ? -19.985 87.001 50.956 1.00 63.88 245 ALA A N 1
ATOM 1797 C CA . ALA A 1 245 ? -18.593 87.423 50.989 1.00 63.26 245 ALA A CA 1
ATOM 1798 C C . ALA A 1 245 ? -18.323 88.271 52.233 1.00 64.28 245 ALA A C 1
ATOM 1799 O O . ALA A 1 245 ? -17.269 88.136 52.856 1.00 62.42 245 ALA A O 1
ATOM 1801 N N . LEU A 1 246 ? -19.281 89.142 52.584 1.00 66.30 246 LEU A N 1
ATOM 1802 C CA . LEU A 1 246 ? -19.136 90.038 53.721 1.00 67.92 246 LEU A CA 1
ATOM 1803 C C . LEU A 1 246 ? -19.155 89.235 55.019 1.00 69.81 246 LEU A C 1
ATOM 1804 O O . LEU A 1 246 ? -18.351 89.487 55.913 1.00 69.22 246 LEU A O 1
ATOM 1809 N N . ASN A 1 247 ? -20.074 88.265 55.110 1.00 72.90 247 ASN A N 1
ATOM 1810 C CA . ASN A 1 247 ? -20.168 87.392 56.271 1.00 75.14 247 ASN A CA 1
ATOM 1811 C C . ASN A 1 247 ? -18.888 86.576 56.414 1.00 71.23 247 ASN A C 1
ATOM 1812 O O . ASN A 1 247 ? -18.375 86.434 57.521 1.00 71.55 247 ASN A O 1
ATOM 1817 N N . ALA A 1 248 ? -18.382 86.056 55.289 1.00 68.76 248 ALA A N 1
ATOM 1818 C CA . ALA A 1 248 ? -17.150 85.280 55.268 1.00 66.99 248 ALA A CA 1
ATOM 1819 C C . ALA A 1 248 ? -15.992 86.086 55.856 1.00 67.07 248 ALA A C 1
ATOM 1820 O O . ALA A 1 248 ? -15.152 85.527 56.559 1.00 67.17 248 ALA A O 1
ATOM 1822 N N . LEU A 1 249 ? -15.951 87.392 55.562 1.00 67.34 249 LEU A N 1
ATOM 1823 C CA . LEU A 1 249 ? -14.890 88.258 56.052 1.00 67.76 249 LEU A CA 1
ATOM 1824 C C . LEU A 1 249 ? -15.100 88.557 57.535 1.00 69.93 249 LEU A C 1
ATOM 1825 O O . LEU A 1 249 ? -14.141 88.545 58.304 1.00 68.62 249 LEU A O 1
ATOM 1830 N N . LYS A 1 250 ? -16.355 88.827 57.922 1.00 73.85 250 LYS A N 1
ATOM 1831 C CA . LYS A 1 250 ? -16.698 89.186 59.293 1.00 75.96 250 LYS A CA 1
ATOM 1832 C C . LYS A 1 250 ? -16.403 88.020 60.239 1.00 76.48 250 LYS A C 1
ATOM 1833 O O . LYS A 1 250 ? -15.868 88.236 61.327 1.00 76.03 250 LYS A O 1
ATOM 1839 N N . THR A 1 251 ? -16.742 86.795 59.809 1.00 78.04 251 THR A N 1
ATOM 1840 C CA . THR A 1 251 ? -16.524 85.601 60.613 1.00 79.03 251 THR A CA 1
ATOM 1841 C C . THR A 1 251 ? -15.025 85.341 60.781 1.00 77.14 251 THR A C 1
ATOM 1842 O O . THR A 1 251 ? -14.583 84.954 61.863 1.00 77.97 251 THR A O 1
ATOM 1846 N N . THR A 1 252 ? -14.253 85.555 59.707 1.00 74.13 252 THR A N 1
ATOM 1847 C CA . THR A 1 252 ? -12.813 85.361 59.743 1.00 71.10 252 THR A CA 1
ATOM 1848 C C . THR A 1 252 ? -12.170 86.385 60.679 1.00 71.26 252 THR A C 1
ATOM 1849 O O . THR A 1 252 ? -11.281 86.038 61.454 1.00 70.76 252 THR A O 1
ATOM 1853 N N . LEU A 1 253 ? -12.619 87.646 60.595 1.00 71.00 253 LEU A N 1
ATOM 1854 C CA . LEU A 1 253 ? -12.052 88.719 61.399 1.00 70.76 253 LEU A CA 1
ATOM 1855 C C . LEU A 1 253 ? -12.226 88.406 62.884 1.00 73.41 253 LEU A C 1
ATOM 1856 O O . LEU A 1 253 ? -11.318 88.677 63.673 1.00 73.46 253 LEU A O 1
ATOM 1861 N N . GLU A 1 254 ? -13.383 87.820 63.242 1.00 75.54 254 GLU A N 1
ATOM 1862 C CA . GLU A 1 254 ? -13.723 87.524 64.628 1.00 76.92 254 GLU A CA 1
ATOM 1863 C C . GLU A 1 254 ? -12.871 86.364 65.144 1.00 76.10 254 GLU A C 1
ATOM 1864 O O . GLU A 1 254 ? -12.245 86.482 66.195 1.00 76.94 254 GLU A O 1
ATOM 1866 N N . GLN A 1 255 ? -12.845 85.251 64.400 1.00 75.21 255 GLN A N 1
ATOM 1867 C CA . GLN A 1 255 ? -12.125 84.060 64.822 1.00 75.22 255 GLN A CA 1
ATOM 1868 C C . GLN A 1 255 ? -10.632 84.338 64.984 1.00 74.17 255 GLN A C 1
ATOM 1869 O O . GLN A 1 255 ? -10.027 83.879 65.949 1.00 76.13 255 GLN A O 1
ATOM 1875 N N . ILE A 1 256 ? -10.036 85.063 64.029 1.00 71.96 256 ILE A N 1
ATOM 1876 C CA . ILE A 1 256 ? -8.605 85.328 64.054 1.00 70.00 256 ILE A CA 1
ATOM 1877 C C . ILE A 1 256 ? -8.286 86.273 65.216 1.00 72.64 256 ILE A C 1
ATOM 1878 O O . ILE A 1 256 ? -7.281 86.082 65.904 1.00 71.71 256 ILE A O 1
ATOM 1883 N N . LYS A 1 257 ? -9.148 87.277 65.444 1.00 75.12 257 LYS A N 1
ATOM 1884 C CA . LYS A 1 257 ? -8.969 88.198 66.557 1.00 77.40 257 LYS A CA 1
ATOM 1885 C C . LYS A 1 257 ? -9.028 87.435 67.884 1.00 81.07 257 LYS A C 1
ATOM 1886 O O . LYS A 1 257 ? -8.319 87.787 68.827 1.00 83.62 257 LYS A O 1
ATOM 1888 N N . ASN A 1 258 ? -9.864 86.387 67.948 1.00 81.88 258 ASN A N 1
ATOM 1889 C CA . ASN A 1 258 ? -9.966 85.546 69.132 1.00 84.21 258 ASN A CA 1
ATOM 1890 C C . ASN A 1 258 ? -8.657 84.786 69.350 1.00 83.87 258 ASN A C 1
ATOM 1891 O O . ASN A 1 258 ? -8.053 84.906 70.412 1.00 85.89 258 ASN A O 1
ATOM 1896 N N . ARG A 1 259 ? -8.229 84.017 68.335 1.00 79.72 259 ARG A N 1
ATOM 1897 C CA . ARG A 1 259 ? -7.080 83.127 68.439 1.00 77.18 259 ARG A CA 1
ATOM 1898 C C . ARG A 1 259 ? -5.786 83.896 68.700 1.00 74.71 259 ARG A C 1
ATOM 1899 O O . ARG A 1 259 ? -4.858 83.343 69.284 1.00 74.89 259 ARG A O 1
ATOM 1907 N N . TRP A 1 260 ? -5.709 85.152 68.239 1.00 73.85 260 TRP A N 1
ATOM 1908 C CA . TRP A 1 260 ? -4.481 85.927 68.325 1.00 72.04 260 TRP A CA 1
ATOM 1909 C C . TRP A 1 260 ? -4.767 87.294 68.935 1.00 75.45 260 TRP A C 1
ATOM 1910 O O . TRP A 1 260 ? -4.642 88.306 68.256 1.00 76.22 260 TRP A O 1
ATOM 1921 N N . PRO A 1 261 ? -5.114 87.374 70.241 1.00 79.33 261 PRO A N 1
ATOM 1922 C CA . PRO A 1 261 ? -5.535 88.636 70.853 1.00 79.92 261 PRO A CA 1
ATOM 1923 C C . PRO A 1 261 ? -4.478 89.741 70.825 1.00 78.78 261 PRO A C 1
ATOM 1924 O O . PRO A 1 261 ? -4.827 90.918 70.850 1.00 82.17 261 PRO A O 1
ATOM 1928 N N . ALA A 1 262 ? -3.194 89.356 70.765 1.00 76.47 262 ALA A N 1
ATOM 1929 C CA . ALA A 1 262 ? -2.085 90.298 70.794 1.00 75.03 262 ALA A CA 1
ATOM 1930 C C . ALA A 1 262 ? -1.729 90.796 69.393 1.00 72.83 262 ALA A C 1
ATOM 1931 O O . ALA A 1 262 ? -0.805 91.593 69.246 1.00 73.78 262 ALA A O 1
ATOM 1933 N N . LEU A 1 263 ? -2.450 90.327 68.366 1.00 70.18 263 LEU A N 1
ATOM 1934 C CA . LEU A 1 263 ? -2.153 90.686 66.989 1.00 66.47 263 LEU A CA 1
ATOM 1935 C C . LEU A 1 263 ? -3.086 91.803 66.523 1.00 66.26 263 LEU A C 1
ATOM 1936 O O . LEU A 1 263 ? -4.302 91.724 66.698 1.00 66.81 263 LEU A O 1
ATOM 1941 N N . ASN A 1 264 ? -2.500 92.836 65.905 1.00 63.98 264 ASN A N 1
ATOM 1942 C CA . ASN A 1 264 ? -3.271 93.874 65.238 1.00 62.92 264 ASN A CA 1
ATOM 1943 C C . ASN A 1 264 ? -3.844 93.308 63.944 1.00 60.10 264 ASN A C 1
ATOM 1944 O O . ASN A 1 264 ? -3.104 92.747 63.136 1.00 57.96 264 ASN A O 1
ATOM 1949 N N . VAL A 1 265 ? -5.162 93.458 63.767 1.00 59.15 265 VAL A N 1
ATOM 1950 C CA . VAL A 1 265 ? -5.838 92.997 62.568 1.00 57.56 265 VAL A CA 1
ATOM 1951 C C . VAL A 1 265 ? -6.567 94.179 61.943 1.00 58.01 265 VAL A C 1
ATOM 1952 O O . VAL A 1 265 ? -7.231 94.939 62.643 1.00 60.33 265 VAL A O 1
ATOM 1956 N N . GLY A 1 266 ? -6.436 94.314 60.620 1.00 56.24 266 GLY A N 1
ATOM 1957 C CA . GLY A 1 266 ? -7.138 95.344 59.875 1.00 55.95 266 GLY A CA 1
ATOM 1958 C C . GLY A 1 266 ? -7.924 94.755 58.708 1.00 54.54 266 GLY A C 1
ATOM 1959 O O . GLY A 1 266 ? -7.837 93.562 58.427 1.00 53.38 266 GLY A O 1
ATOM 1960 N N . ILE A 1 267 ? -8.672 95.629 58.032 1.00 54.04 267 ILE A N 1
ATOM 1961 C CA . ILE A 1 267 ? -9.508 95.270 56.902 1.00 53.23 267 ILE A CA 1
ATOM 1962 C C . ILE A 1 267 ? -9.129 96.160 55.719 1.00 51.61 267 ILE A C 1
ATOM 1963 O O . ILE A 1 267 ? -8.855 97.350 55.900 1.00 52.15 267 ILE A O 1
ATOM 1968 N N . ASP A 1 268 ? -9.136 95.572 54.515 1.00 49.14 268 ASP A N 1
ATOM 1969 C CA . ASP A 1 268 ? -9.084 96.338 53.280 1.00 47.95 268 ASP A CA 1
ATOM 1970 C C . ASP A 1 268 ? -9.830 95.576 52.186 1.00 46.54 268 ASP A C 1
ATOM 1971 O O . ASP A 1 268 ? -9.265 94.688 51.559 1.00 44.57 268 ASP A O 1
ATOM 1976 N N . VAL A 1 269 ? -11.088 95.971 51.938 1.00 47.46 269 VAL A N 1
ATOM 1977 C CA . VAL A 1 269 ? -11.983 95.233 51.057 1.00 47.27 269 VAL A CA 1
ATOM 1978 C C . VAL A 1 269 ? -11.638 95.468 49.585 1.00 45.81 269 VAL A C 1
ATOM 1979 O O . VAL A 1 269 ? -12.232 94.825 48.725 1.00 45.35 269 VAL A O 1
ATOM 1983 N N . VAL A 1 270 ? -10.711 96.386 49.283 1.00 45.20 270 VAL A N 1
ATOM 1984 C CA . VAL A 1 270 ? -10.281 96.597 47.907 1.00 44.51 270 VAL A CA 1
ATOM 1985 C C . VAL A 1 270 ? -8.787 96.306 47.766 1.00 43.20 270 VAL A C 1
ATOM 1986 O O . VAL A 1 270 ? -8.123 96.842 46.881 1.00 42.25 270 VAL A O 1
ATOM 1990 N N . GLU A 1 271 ? -8.272 95.414 48.618 1.00 43.33 271 GLU A N 1
ATOM 1991 C CA . GLU A 1 271 ? -7.025 94.727 48.333 1.00 42.22 271 GLU A CA 1
ATOM 1992 C C . GLU A 1 271 ? -7.327 93.692 47.253 1.00 41.62 271 GLU A C 1
ATOM 1993 O O . GLU A 1 271 ? -8.010 92.701 47.521 1.00 42.29 271 GLU A O 1
ATOM 1999 N N . LEU A 1 272 ? -6.843 93.956 46.030 1.00 40.58 272 LEU A N 1
ATOM 2000 C CA . LEU A 1 272 ? -7.189 93.162 44.860 1.00 39.97 272 LEU A CA 1
ATOM 2001 C C . LEU A 1 272 ? -5.931 92.740 44.101 1.00 38.69 272 LEU A C 1
ATOM 2002 O O . LEU A 1 272 ? -5.946 92.681 42.876 1.00 38.24 272 LEU A O 1
ATOM 2007 N N . ARG A 1 273 ? -4.852 92.432 44.827 1.00 38.31 273 ARG A N 1
ATOM 2008 C CA . ARG A 1 273 ? -3.631 91.945 44.203 1.00 38.11 273 ARG A CA 1
ATOM 2009 C C . ARG A 1 273 ? -3.941 90.665 43.427 1.00 37.75 273 ARG A C 1
ATOM 2010 O O . ARG A 1 273 ? -4.519 89.736 43.986 1.00 38.61 273 ARG A O 1
ATOM 2018 N N . SER A 1 274 ? -3.554 90.621 42.147 1.00 37.05 274 SER A N 1
ATOM 2019 C CA . SER A 1 274 ? -3.801 89.468 41.297 1.00 37.24 274 SER A CA 1
ATOM 2020 C C . SER A 1 274 ? -5.262 89.028 41.420 1.00 38.88 274 SER A C 1
ATOM 2021 O O . SER A 1 274 ? -5.561 87.866 41.708 1.00 38.12 274 SER A O 1
ATOM 2024 N N . TYR A 1 275 ? -6.162 89.996 41.197 1.00 40.01 275 TYR A N 1
ATOM 2025 C CA . TYR A 1 275 ? -7.599 89.804 41.270 1.00 40.45 275 TYR A CA 1
ATOM 2026 C C . TYR A 1 275 ? -8.056 88.662 40.359 1.00 41.51 275 TYR A C 1
ATOM 2027 O O . TYR A 1 275 ? -9.031 87.987 40.668 1.00 41.31 275 TYR A O 1
ATOM 2036 N N . HIS A 1 276 ? -7.359 88.476 39.231 1.00 43.21 276 HIS A N 1
ATOM 2037 C CA . HIS A 1 276 ? -7.833 87.630 38.145 1.00 45.57 276 HIS A CA 1
ATOM 2038 C C . HIS A 1 276 ? -7.890 86.159 38.566 1.00 45.16 276 HIS A C 1
ATOM 2039 O O . HIS A 1 276 ? -8.752 85.434 38.078 1.00 46.90 276 HIS A O 1
ATOM 2046 N N . TYR A 1 277 ? -7.007 85.724 39.482 1.00 42.84 277 TYR A N 1
ATOM 2047 C CA . TYR A 1 277 ? -7.013 84.335 39.915 1.00 41.49 277 TYR A CA 1
ATOM 2048 C C . TYR A 1 277 ? -7.397 84.167 41.387 1.00 41.09 277 TYR A C 1
ATOM 2049 O O . TYR A 1 277 ? -7.609 83.032 41.811 1.00 41.51 277 TYR A O 1
ATOM 2058 N N . HIS A 1 278 ? -7.542 85.258 42.153 1.00 40.14 278 HIS A N 1
ATOM 2059 C CA . HIS A 1 278 ? -8.060 85.176 43.513 1.00 40.45 278 HIS A CA 1
ATOM 2060 C C . HIS A 1 278 ? -9.593 85.175 43.485 1.00 41.45 278 HIS A C 1
ATOM 2061 O O . HIS A 1 278 ? -10.195 85.847 42.653 1.00 42.03 278 HIS A O 1
ATOM 2068 N N . THR A 1 279 ? -10.227 84.422 44.398 1.00 41.50 279 THR A N 1
ATOM 2069 C CA . THR A 1 279 ? -11.672 84.212 44.355 1.00 42.22 279 THR A CA 1
ATOM 2070 C C . THR A 1 279 ? -12.368 84.433 45.701 1.00 42.57 279 THR A C 1
ATOM 2071 O O . THR A 1 279 ? -13.592 84.358 45.757 1.00 43.71 279 THR A O 1
ATOM 2075 N N . GLY A 1 280 ? -11.619 84.718 46.777 1.00 41.73 280 GLY A N 1
ATOM 2076 C CA . GLY A 1 280 ? -12.215 84.904 48.096 1.00 42.07 280 GLY A CA 1
ATOM 2077 C C . GLY A 1 280 ? -11.342 85.741 49.036 1.00 41.55 280 GLY A C 1
ATOM 2078 O O . GLY A 1 280 ? -10.916 86.845 48.700 1.00 41.15 280 GLY A O 1
ATOM 2079 N N . LEU A 1 281 ? -11.077 85.194 50.225 1.00 41.49 281 LEU A N 1
ATOM 2080 C CA . LEU A 1 281 ? -10.358 85.895 51.272 1.00 41.57 281 LEU A CA 1
ATOM 2081 C C . LEU A 1 281 ? -8.925 86.213 50.833 1.00 40.78 281 LEU A C 1
ATOM 2082 O O . LEU A 1 281 ? -8.281 85.426 50.138 1.00 39.26 281 LEU A O 1
ATOM 2087 N N . MET A 1 282 ? -8.444 87.386 51.264 1.00 41.64 282 MET A N 1
ATOM 2088 C CA . MET A 1 282 ? -7.077 87.834 51.038 1.00 41.17 282 MET A CA 1
ATOM 2089 C C . MET A 1 282 ? -6.431 88.047 52.404 1.00 41.68 282 MET A C 1
ATOM 2090 O O . MET A 1 282 ? -7.094 88.496 53.333 1.00 43.52 282 MET A O 1
ATOM 2095 N N . TYR A 1 283 ? -5.152 87.698 52.552 1.00 40.71 283 TYR A N 1
ATOM 2096 C CA . TYR A 1 283 ? -4.510 87.808 53.849 1.00 41.26 283 TYR A CA 1
ATOM 2097 C C . TYR A 1 283 ? -3.015 88.041 53.682 1.00 40.40 283 TYR A C 1
ATOM 2098 O O . TYR A 1 283 ? -2.366 87.354 52.898 1.00 39.62 283 TYR A O 1
ATOM 2107 N N . ALA A 1 284 ? -2.489 89.017 54.434 1.00 41.35 284 ALA A N 1
ATOM 2108 C CA . ALA A 1 284 ? -1.071 89.350 54.435 1.00 40.71 284 ALA A CA 1
ATOM 2109 C C . ALA A 1 284 ? -0.663 89.895 55.802 1.00 41.47 284 ALA A C 1
ATOM 2110 O O . ALA A 1 284 ? -1.486 90.430 56.533 1.00 42.81 284 ALA A O 1
ATOM 2112 N N . VAL A 1 285 ? 0.619 89.747 56.140 1.00 41.50 285 VAL A N 1
ATOM 2113 C CA . VAL A 1 285 ? 1.142 90.174 57.427 1.00 42.71 285 VAL A CA 1
ATOM 2114 C C . VAL A 1 285 ? 2.244 91.198 57.173 1.00 43.14 285 VAL A C 1
ATOM 2115 O O . VAL A 1 285 ? 3.197 90.909 56.451 1.00 41.56 285 VAL A O 1
ATOM 2119 N N . TYR A 1 286 ? 2.101 92.381 57.789 1.00 44.41 286 TYR A N 1
ATOM 2120 C CA . TYR A 1 286 ? 3.075 93.453 57.670 1.00 45.38 286 TYR A CA 1
ATOM 2121 C C . TYR A 1 286 ? 3.805 93.624 58.999 1.00 47.71 286 TYR A C 1
ATOM 2122 O O . TYR A 1 286 ? 3.288 93.245 60.045 1.00 49.27 286 TYR A O 1
ATOM 2131 N N . ALA A 1 287 ? 5.007 94.205 58.933 1.00 48.86 287 ALA A N 1
ATOM 2132 C CA . ALA A 1 287 ? 5.855 94.388 60.101 1.00 51.39 287 ALA A CA 1
ATOM 2133 C C . ALA A 1 287 ? 6.420 95.802 60.104 1.00 52.61 287 ALA A C 1
ATOM 2134 O O . ALA A 1 287 ? 6.445 96.451 59.064 1.00 51.26 287 ALA A O 1
ATOM 2136 N N . PRO A 1 288 ? 6.907 96.303 61.264 1.00 55.97 288 PRO A N 1
ATOM 2137 C CA . PRO A 1 288 ? 7.476 97.647 61.355 1.00 57.11 288 PRO A CA 1
ATOM 2138 C C . PRO A 1 288 ? 8.649 97.885 60.408 1.00 56.52 288 PRO A C 1
ATOM 2139 O O . PRO A 1 288 ? 9.501 97.021 60.242 1.00 54.61 288 PRO A O 1
ATOM 2143 N N . ASN A 1 289 ? 8.657 99.073 59.793 1.00 58.85 289 ASN A N 1
ATOM 2144 C CA . ASN A 1 289 ? 9.753 99.552 58.962 1.00 58.62 289 ASN A CA 1
ATOM 2145 C C . ASN A 1 289 ? 9.999 98.608 57.785 1.00 57.79 289 ASN A C 1
ATOM 2146 O O . ASN A 1 289 ? 11.149 98.339 57.452 1.00 58.94 289 ASN A O 1
ATOM 2151 N N . ARG A 1 290 ? 8.919 98.113 57.157 1.00 57.27 290 ARG A N 1
ATOM 2152 C CA . ARG A 1 290 ? 9.009 97.277 55.965 1.00 54.85 290 ARG A CA 1
ATOM 2153 C C . ARG A 1 290 ? 7.836 97.574 55.029 1.00 52.11 290 ARG A C 1
ATOM 2154 O O . ARG A 1 290 ? 6.678 97.466 55.425 1.00 51.47 290 ARG A O 1
ATOM 2162 N N . ALA A 1 291 ? 8.147 97.922 53.774 1.00 49.30 291 ALA A N 1
ATOM 2163 C CA . ALA A 1 291 ? 7.132 98.194 52.767 1.00 48.00 291 ALA A CA 1
ATOM 2164 C C . ALA A 1 291 ? 6.439 96.896 52.348 1.00 45.76 291 ALA A C 1
ATOM 2165 O O . ALA A 1 291 ? 5.213 96.854 52.211 1.00 46.10 291 ALA A O 1
ATOM 2167 N N . ALA A 1 292 ? 7.239 95.844 52.137 1.00 43.08 292 ALA A N 1
ATOM 2168 C CA . ALA A 1 292 ? 6.733 94.551 51.708 1.00 41.03 292 ALA A CA 1
ATOM 2169 C C . ALA A 1 292 ? 6.203 93.771 52.908 1.00 40.08 292 ALA A C 1
ATOM 2170 O O . ALA A 1 292 ? 6.840 93.744 53.960 1.00 39.74 292 ALA A O 1
ATOM 2172 N N . PRO A 1 293 ? 5.052 93.074 52.776 1.00 38.59 293 PRO A N 1
ATOM 2173 C CA . PRO A 1 293 ? 4.582 92.176 53.836 1.00 38.47 293 PRO A CA 1
ATOM 2174 C C . PRO A 1 293 ? 5.567 91.030 54.079 1.00 37.45 293 PRO A C 1
ATOM 2175 O O . PRO A 1 293 ? 6.309 90.653 53.180 1.00 35.41 293 PRO A O 1
ATOM 2179 N N . LEU A 1 294 ? 5.569 90.491 55.305 1.00 38.25 294 LEU A N 1
ATOM 2180 C CA . LEU A 1 294 ? 6.361 89.317 55.634 1.00 38.44 294 LEU A CA 1
ATOM 2181 C C . LEU A 1 294 ? 5.823 88.085 54.909 1.00 37.37 294 LEU A C 1
ATOM 2182 O O . LEU A 1 294 ? 6.580 87.179 54.584 1.00 36.05 294 LEU A O 1
ATOM 2187 N N . ALA A 1 295 ? 4.504 88.043 54.702 1.00 37.67 295 ALA A N 1
ATOM 2188 C CA . ALA A 1 295 ? 3.862 86.910 54.063 1.00 37.74 295 ALA A CA 1
ATOM 2189 C C . ALA A 1 295 ? 2.511 87.352 53.517 1.00 38.55 295 ALA A C 1
ATOM 2190 O O . ALA A 1 295 ? 1.859 88.217 54.097 1.00 40.51 295 ALA A O 1
ATOM 2192 N N . GLN A 1 296 ? 2.103 86.747 52.400 1.00 38.14 296 GLN A N 1
ATOM 2193 C CA . GLN A 1 296 ? 0.830 87.056 51.773 1.00 39.06 296 GLN A CA 1
ATOM 2194 C C . GLN A 1 296 ? 0.250 85.798 51.140 1.00 37.75 296 GLN A C 1
ATOM 2195 O O . GLN A 1 296 ? 0.976 84.948 50.636 1.00 37.08 296 GLN A O 1
ATOM 2201 N N . GLY A 1 297 ? -1.076 85.699 51.177 1.00 37.28 297 GLY A N 1
ATOM 2202 C CA . GLY A 1 297 ? -1.769 84.559 50.617 1.00 36.62 297 GLY A CA 1
ATOM 2203 C C . GLY A 1 297 ? -3.204 84.910 50.266 1.00 37.19 297 GLY A C 1
ATOM 2204 O O . GLY A 1 297 ? -3.628 86.053 50.431 1.00 37.19 297 GLY A O 1
ATOM 2205 N N . GLY A 1 298 ? -3.941 83.907 49.791 1.00 37.22 298 GLY A N 1
ATOM 2206 C CA . GLY A 1 298 ? -5.333 84.109 49.444 1.00 38.10 298 GLY A CA 1
ATOM 2207 C C . GLY A 1 298 ? -6.029 82.826 49.018 1.00 38.34 298 GLY A C 1
ATOM 2208 O O . GLY A 1 298 ? -5.399 81.791 48.827 1.00 39.65 298 GLY A O 1
ATOM 2209 N N . ARG A 1 299 ? -7.352 82.933 48.906 1.00 39.37 299 ARG A N 1
ATOM 2210 C CA . ARG A 1 299 ? -8.196 81.940 48.273 1.00 38.91 299 ARG A CA 1
ATOM 2211 C C . ARG A 1 299 ? -8.036 82.073 46.764 1.00 38.05 299 ARG A C 1
ATOM 2212 O O . ARG A 1 299 ? -8.193 83.168 46.232 1.00 38.27 299 ARG A O 1
ATOM 2220 N N . TYR A 1 300 ? -7.728 80.967 46.080 1.00 37.59 300 TYR A N 1
ATOM 2221 C CA . TYR A 1 300 ? -7.666 80.971 44.626 1.00 37.50 300 TYR A CA 1
ATOM 2222 C C . TYR A 1 300 ? -8.185 79.645 44.065 1.00 38.13 300 TYR A C 1
ATOM 2223 O O . TYR A 1 300 ? -7.423 78.844 43.523 1.00 37.10 300 TYR A O 1
ATOM 2232 N N . ASP A 1 301 ? -9.507 79.458 44.174 1.00 39.76 301 ASP A N 1
ATOM 2233 C CA . ASP A 1 301 ? -10.201 78.295 43.636 1.00 40.55 301 ASP A CA 1
ATOM 2234 C C . ASP A 1 301 ? -9.899 78.149 42.146 1.00 40.15 301 ASP A C 1
ATOM 2235 O O . ASP A 1 301 ? -9.867 79.132 41.416 1.00 39.66 301 ASP A O 1
ATOM 2240 N N . GLY A 1 302 ? -9.668 76.905 41.712 1.00 40.28 302 GLY A N 1
ATOM 2241 C CA . GLY A 1 302 ? -9.508 76.595 40.300 1.00 39.73 302 GLY A CA 1
ATOM 2242 C C . GLY A 1 302 ? -8.170 77.060 39.731 1.00 38.35 302 GLY A C 1
ATOM 2243 O O . GLY A 1 302 ? -8.017 77.136 38.519 1.00 37.81 302 GLY A O 1
ATOM 2244 N N . ILE A 1 303 ? -7.196 77.332 40.604 1.00 38.81 303 ILE A N 1
ATOM 2245 C CA . ILE A 1 303 ? -5.881 77.793 40.178 1.00 40.00 303 ILE A CA 1
ATOM 2246 C C . ILE A 1 303 ? -5.239 76.758 39.253 1.00 40.23 303 ILE A C 1
ATOM 2247 O O . ILE A 1 303 ? -4.501 77.120 38.341 1.00 39.99 303 ILE A O 1
ATOM 2252 N N . GLY A 1 304 ? -5.550 75.474 39.471 1.00 40.45 304 GLY A N 1
ATOM 2253 C CA . GLY A 1 304 ? -4.921 74.406 38.714 1.00 40.31 304 GLY A CA 1
ATOM 2254 C C . GLY A 1 304 ? -5.739 73.930 37.516 1.00 40.93 304 GLY A C 1
ATOM 2255 O O . GLY A 1 304 ? -5.367 72.939 36.901 1.00 41.03 304 GLY A O 1
ATOM 2256 N N . GLU A 1 305 ? -6.834 74.627 37.174 1.00 42.10 305 GLU A N 1
ATOM 2257 C CA . GLU A 1 305 ? -7.751 74.156 36.140 1.00 42.97 305 GLU A CA 1
ATOM 2258 C C . GLU A 1 305 ? -7.050 74.060 34.784 1.00 41.34 305 GLU A C 1
ATOM 2259 O O . GLU A 1 305 ? -7.416 73.231 33.957 1.00 40.51 305 GLU A O 1
ATOM 2265 N N . HIS A 1 306 ? -6.051 74.922 34.561 1.00 40.36 306 HIS A N 1
ATOM 2266 C CA . HIS A 1 306 ? -5.225 74.879 33.366 1.00 40.53 306 HIS A CA 1
ATOM 2267 C C . HIS A 1 306 ? -4.620 73.488 33.169 1.00 40.02 306 HIS A C 1
ATOM 2268 O O . HIS A 1 306 ? -4.440 73.047 32.036 1.00 41.34 306 HIS A O 1
ATOM 2275 N N . PHE A 1 307 ? -4.336 72.794 34.278 1.00 39.13 307 PHE A N 1
ATOM 2276 C CA . PHE A 1 307 ? -3.595 71.542 34.274 1.00 38.43 307 PHE A CA 1
ATOM 2277 C C . PHE A 1 307 ? -4.489 70.309 34.348 1.00 39.44 307 PHE A C 1
ATOM 2278 O O . PHE A 1 307 ? -3.978 69.198 34.252 1.00 39.27 307 PHE A O 1
ATOM 2286 N N . GLY A 1 308 ? -5.800 70.497 34.523 1.00 41.16 308 GLY A N 1
ATOM 2287 C CA . GLY A 1 308 ? -6.709 69.375 34.707 1.00 42.14 308 GLY A CA 1
ATOM 2288 C C . GLY A 1 308 ? -7.926 69.770 35.544 1.00 43.99 308 GLY A C 1
ATOM 2289 O O . GLY A 1 308 ? -8.626 70.723 35.201 1.00 46.60 308 GLY A O 1
ATOM 2290 N N . ARG A 1 309 ? -8.142 69.057 36.658 1.00 44.08 309 ARG A N 1
ATOM 2291 C CA . ARG A 1 309 ? -9.344 69.219 37.460 1.00 45.00 309 ARG A CA 1
ATOM 2292 C C . ARG A 1 309 ? -9.290 70.562 38.183 1.00 44.81 309 ARG A C 1
ATOM 2293 O O . ARG A 1 309 ? -8.218 71.046 38.531 1.00 43.03 309 ARG A O 1
ATOM 2301 N N . ALA A 1 310 ? -10.471 71.178 38.330 1.00 46.24 310 ALA A N 1
ATOM 2302 C CA . ALA A 1 310 ? -10.616 72.452 39.018 1.00 46.27 310 ALA A CA 1
ATOM 2303 C C . ALA A 1 310 ? -10.795 72.160 40.501 1.00 45.74 310 ALA A C 1
ATOM 2304 O O . ALA A 1 310 ? -11.680 71.405 40.886 1.00 48.67 310 ALA A O 1
ATOM 2306 N N . ARG A 1 311 ? -9.925 72.745 41.322 1.00 43.80 311 ARG A N 1
ATOM 2307 C CA . ARG A 1 311 ? -9.818 72.376 42.720 1.00 42.73 311 ARG A CA 1
ATOM 2308 C C . ARG A 1 311 ? -9.927 73.637 43.565 1.00 42.38 311 ARG A C 1
ATOM 2309 O O . ARG A 1 311 ? -9.297 74.648 43.256 1.00 42.00 311 ARG A O 1
ATOM 2317 N N . PRO A 1 312 ? -10.730 73.628 44.650 1.00 42.87 312 PRO A N 1
ATOM 2318 C CA . PRO A 1 312 ? -10.672 74.714 45.623 1.00 42.82 312 PRO A CA 1
ATOM 2319 C C . PRO A 1 312 ? -9.256 74.732 46.202 1.00 41.88 312 PRO A C 1
ATOM 2320 O O . PRO A 1 312 ? -8.634 73.679 46.370 1.00 40.97 312 PRO A O 1
ATOM 2324 N N . ALA A 1 313 ? -8.735 75.940 46.446 1.00 41.05 313 ALA A N 1
ATOM 2325 C CA . ALA A 1 313 ? -7.340 76.107 46.814 1.00 39.81 313 ALA A CA 1
ATOM 2326 C C . ALA A 1 313 ? -7.160 77.422 47.559 1.00 40.13 313 ALA A C 1
ATOM 2327 O O . ALA A 1 313 ? -7.726 78.440 47.162 1.00 40.72 313 ALA A O 1
ATOM 2329 N N . THR A 1 314 ? -6.358 77.379 48.628 1.00 39.74 314 THR A N 1
ATOM 2330 C CA . THR A 1 314 ? -5.957 78.575 49.351 1.00 39.84 314 THR A CA 1
ATOM 2331 C C . THR A 1 314 ? -4.540 78.354 49.872 1.00 39.09 314 THR A C 1
ATOM 2332 O O . THR A 1 314 ? -4.161 77.222 50.171 1.00 39.67 314 THR A O 1
ATOM 2336 N N . GLY A 1 315 ? -3.750 79.428 49.957 1.00 37.56 315 GLY A N 1
ATOM 2337 C CA . GLY A 1 315 ? -2.369 79.286 50.388 1.00 36.77 315 GLY A CA 1
ATOM 2338 C C . GLY A 1 315 ? -1.654 80.626 50.509 1.00 36.23 315 GLY A C 1
ATOM 2339 O O . GLY A 1 315 ? -2.200 81.661 50.151 1.00 36.89 315 GLY A O 1
ATOM 2340 N N . PHE A 1 316 ? -0.429 80.577 51.027 1.00 35.60 316 PHE A N 1
ATOM 2341 C CA . PHE A 1 316 ? 0.369 81.761 51.268 1.00 35.61 316 PHE A CA 1
ATOM 2342 C C . PHE A 1 316 ? 1.817 81.466 50.899 1.00 35.27 316 PHE A C 1
ATOM 2343 O O . PHE A 1 316 ? 2.187 80.311 50.735 1.00 34.35 316 PHE A O 1
ATOM 2351 N N . SER A 1 317 ? 2.635 82.517 50.800 1.00 35.79 317 SER A N 1
ATOM 2352 C CA . SER A 1 317 ? 4.077 82.337 50.765 1.00 35.89 317 SER A CA 1
ATOM 2353 C C . SER A 1 317 ? 4.778 83.539 51.387 1.00 36.93 317 SER A C 1
ATOM 2354 O O . SER A 1 317 ? 4.160 84.573 51.622 1.00 37.53 317 SER A O 1
ATOM 2357 N N . CYS A 1 318 ? 6.073 83.361 51.661 1.00 37.11 318 CYS A N 1
ATOM 2358 C CA . CYS A 1 318 ? 6.926 84.403 52.199 1.00 38.02 318 CYS A CA 1
ATOM 2359 C C . CYS A 1 318 ? 8.333 84.230 51.646 1.00 37.91 318 CYS A C 1
ATOM 2360 O O . CYS A 1 318 ? 8.681 83.166 51.147 1.00 37.90 318 CYS A O 1
ATOM 2363 N N . ASP A 1 319 ? 9.119 85.302 51.728 1.00 39.46 319 ASP A N 1
ATOM 2364 C CA . ASP A 1 319 ? 10.555 85.235 51.550 1.00 39.36 319 ASP A CA 1
ATOM 2365 C C . ASP A 1 319 ? 11.166 84.914 52.910 1.00 39.35 319 ASP A C 1
ATOM 2366 O O . ASP A 1 319 ? 11.008 85.661 53.865 1.00 39.49 319 ASP A O 1
ATOM 2371 N N . LEU A 1 320 ? 11.893 83.804 52.971 1.00 39.44 320 LEU A N 1
ATOM 2372 C CA . LEU A 1 320 ? 12.447 83.320 54.221 1.00 40.81 320 LEU A CA 1
ATOM 2373 C C . LEU A 1 320 ? 13.553 84.260 54.698 1.00 41.19 320 LEU A C 1
ATOM 2374 O O . LEU A 1 320 ? 13.779 84.353 55.899 1.00 41.82 320 LEU A O 1
ATOM 2379 N N . TYR A 1 321 ? 14.212 84.977 53.776 1.00 41.57 321 TYR A N 1
ATOM 2380 C CA . TYR A 1 321 ? 15.235 85.946 54.157 1.00 44.24 321 TYR A CA 1
ATOM 2381 C C . TYR A 1 321 ? 14.621 87.096 54.959 1.00 46.03 321 TYR A C 1
ATOM 2382 O O . TYR A 1 321 ? 15.321 87.725 55.747 1.00 48.64 321 TYR A O 1
ATOM 2391 N N . ALA A 1 322 ? 13.320 87.357 54.768 1.00 47.51 322 ALA A N 1
ATOM 2392 C CA . ALA A 1 322 ? 12.628 88.443 55.453 1.00 49.77 322 ALA A CA 1
ATOM 2393 C C . ALA A 1 322 ? 12.308 88.084 56.906 1.00 51.30 322 ALA A C 1
ATOM 2394 O O . ALA A 1 322 ? 12.139 88.983 57.719 1.00 53.31 322 ALA A O 1
ATOM 2396 N N . LEU A 1 323 ? 12.202 86.788 57.230 1.00 51.80 323 LEU A N 1
ATOM 2397 C CA . LEU A 1 323 ? 11.986 86.356 58.605 1.00 53.25 323 LEU A CA 1
ATOM 2398 C C . LEU A 1 323 ? 13.320 86.171 59.325 1.00 56.99 323 LEU A C 1
ATOM 2399 O O . LEU A 1 323 ? 13.338 86.077 60.550 1.00 59.26 323 LEU A O 1
ATOM 2404 N N . GLY A 1 324 ? 14.418 86.077 58.557 1.00 60.34 324 GLY A N 1
ATOM 2405 C CA . GLY A 1 324 ? 15.757 85.973 59.117 1.00 63.42 324 GLY A CA 1
ATOM 2406 C C . GLY A 1 324 ? 16.294 87.325 59.565 1.00 67.58 324 GLY A C 1
ATOM 2407 O O . GLY A 1 324 ? 17.513 87.542 59.388 1.00 70.23 324 GLY A O 1
ATOM 2408 N N . PHE A 1 328 ? 22.728 87.121 62.425 1.00 59.81 328 PHE A N 1
ATOM 2409 C CA . PHE A 1 328 ? 23.733 86.256 61.742 1.00 59.58 328 PHE A CA 1
ATOM 2410 C C . PHE A 1 328 ? 24.959 86.097 62.643 1.00 58.47 328 PHE A C 1
ATOM 2411 O O . PHE A 1 328 ? 26.001 86.719 62.413 1.00 56.67 328 PHE A O 1
ATOM 2419 N N . ALA A 1 329 ? 24.823 85.234 63.661 1.00 58.22 329 ALA A N 1
ATOM 2420 C CA . ALA A 1 329 ? 25.846 85.054 64.681 1.00 58.65 329 ALA A CA 1
ATOM 2421 C C . ALA A 1 329 ? 27.058 84.307 64.123 1.00 56.24 329 ALA A C 1
ATOM 2422 O O . ALA A 1 329 ? 26.979 83.642 63.087 1.00 53.12 329 ALA A O 1
ATOM 2424 N N . GLU A 1 330 ? 28.179 84.425 64.843 1.00 57.43 330 GLU A N 1
ATOM 2425 C CA . GLU A 1 330 ? 29.429 83.807 64.438 1.00 59.43 330 GLU A CA 1
ATOM 2426 C C . GLU A 1 330 ? 29.364 82.309 64.725 1.00 56.05 330 GLU A C 1
ATOM 2427 O O . GLU A 1 330 ? 28.508 81.832 65.474 1.00 54.98 330 GLU A O 1
ATOM 2433 N N . ILE A 1 331 ? 30.297 81.577 64.113 1.00 53.00 331 ILE A N 1
ATOM 2434 C CA . ILE A 1 331 ? 30.323 80.131 64.212 1.00 51.40 331 ILE A CA 1
ATOM 2435 C C . ILE A 1 331 ? 31.453 79.737 65.154 1.00 51.76 331 ILE A C 1
ATOM 2436 O O . ILE A 1 331 ? 32.537 80.306 65.089 1.00 51.34 331 ILE A O 1
ATOM 2441 N N . GLU A 1 332 ? 31.164 78.776 66.038 1.00 52.29 332 GLU A N 1
ATOM 2442 C CA . GLU A 1 332 ? 32.156 78.264 66.967 1.00 52.72 332 GLU A CA 1
ATOM 2443 C C . GLU A 1 332 ? 32.774 77.001 66.381 1.00 50.97 332 GLU A C 1
ATOM 2444 O O . GLU A 1 332 ? 32.058 76.097 65.961 1.00 50.73 332 GLU A O 1
ATOM 2450 N N . THR A 1 333 ? 34.112 76.951 66.373 1.00 51.12 333 THR A N 1
ATOM 2451 C CA . THR A 1 333 ? 34.842 75.806 65.857 1.00 50.28 333 THR A CA 1
ATOM 2452 C C . THR A 1 333 ? 35.842 75.328 66.906 1.00 51.92 333 THR A C 1
ATOM 2453 O O . THR A 1 333 ? 36.574 76.140 67.478 1.00 53.80 333 THR A O 1
ATOM 2457 N N . VAL A 1 334 ? 35.846 74.004 67.130 1.00 51.50 334 VAL A N 1
ATOM 2458 C CA . VAL A 1 334 ? 36.763 73.350 68.046 1.00 52.64 334 VAL A CA 1
ATOM 2459 C C . VAL A 1 334 ? 37.911 72.770 67.228 1.00 52.20 334 VAL A C 1
ATOM 2460 O O . VAL A 1 334 ? 37.672 72.074 66.247 1.00 50.12 334 VAL A O 1
ATOM 2464 N N . VAL A 1 335 ? 39.153 73.056 67.643 1.00 53.92 335 VAL A N 1
ATOM 2465 C CA . VAL A 1 335 ? 40.321 72.517 66.968 1.00 54.45 335 VAL A CA 1
ATOM 2466 C C . VAL A 1 335 ? 40.969 71.472 67.871 1.00 56.22 335 VAL A C 1
ATOM 2467 O O . VAL A 1 335 ? 41.305 71.760 69.014 1.00 57.80 335 VAL A O 1
ATOM 2471 N N . ALA A 1 336 ? 41.125 70.253 67.341 1.00 56.19 336 ALA A N 1
ATOM 2472 C CA . ALA A 1 336 ? 41.849 69.178 68.006 1.00 57.18 336 ALA A CA 1
ATOM 2473 C C . ALA A 1 336 ? 43.145 68.924 67.245 1.00 57.34 336 ALA A C 1
ATOM 2474 O O . ALA A 1 336 ? 43.260 69.300 66.081 1.00 55.70 336 ALA A O 1
ATOM 2476 N N . PRO A 1 337 ? 44.168 68.295 67.865 1.00 60.31 337 PRO A N 1
ATOM 2477 C CA . PRO A 1 337 ? 45.394 67.955 67.142 1.00 61.47 337 PRO A CA 1
ATOM 2478 C C . PRO A 1 337 ? 45.179 66.798 66.170 1.00 60.90 337 PRO A C 1
ATOM 2479 O O . PRO A 1 337 ? 44.209 66.051 66.285 1.00 59.88 337 PRO A O 1
ATOM 2483 N N . LYS A 1 338 ? 46.102 66.680 65.210 1.00 62.09 338 LYS A N 1
ATOM 2484 C CA . LYS A 1 338 ? 46.180 65.538 64.316 1.00 61.67 338 LYS A CA 1
ATOM 2485 C C . LYS A 1 338 ? 46.371 64.267 65.136 1.00 61.86 338 LYS A C 1
ATOM 2486 O O . LYS A 1 338 ? 47.054 64.301 66.153 1.00 62.38 338 LYS A O 1
ATOM 2492 N N . GLY A 1 339 ? 45.773 63.154 64.681 1.00 60.46 339 GLY A N 1
ATOM 2493 C CA . GLY A 1 339 ? 45.990 61.854 65.305 1.00 61.10 339 GLY A CA 1
ATOM 2494 C C . GLY A 1 339 ? 44.783 60.919 65.193 1.00 59.65 339 GLY A C 1
ATOM 2495 O O . GLY A 1 339 ? 43.664 61.366 64.939 1.00 58.05 339 GLY A O 1
ATOM 2496 N N . THR A 1 340 ? 45.033 59.618 65.403 1.00 59.99 340 THR A N 1
ATOM 2497 C CA . THR A 1 340 ? 44.007 58.586 65.317 1.00 58.36 340 THR A CA 1
ATOM 2498 C C . THR A 1 340 ? 44.050 57.677 66.547 1.00 59.43 340 THR A C 1
ATOM 2499 O O . THR A 1 340 ? 43.572 56.550 66.494 1.00 59.67 340 THR A O 1
ATOM 2503 N N . GLU A 1 341 ? 44.581 58.186 67.664 1.00 60.77 341 GLU A N 1
ATOM 2504 C CA . GLU A 1 341 ? 44.556 57.489 68.941 1.00 62.16 341 GLU A CA 1
ATOM 2505 C C . GLU A 1 341 ? 43.105 57.415 69.415 1.00 61.90 341 GLU A C 1
ATOM 2506 O O . GLU A 1 341 ? 42.362 58.393 69.295 1.00 62.22 341 GLU A O 1
ATOM 2512 N N . ALA A 1 342 ? 42.703 56.248 69.931 1.00 62.20 342 ALA A N 1
ATOM 2513 C CA . ALA A 1 342 ? 41.298 55.926 70.137 1.00 61.12 342 ALA A CA 1
ATOM 2514 C C . ALA A 1 342 ? 40.633 56.918 71.091 1.00 61.59 342 ALA A C 1
ATOM 2515 O O . ALA A 1 342 ? 39.504 57.336 70.838 1.00 60.52 342 ALA A O 1
ATOM 2517 N N . ASP A 1 343 ? 41.329 57.280 72.178 1.00 63.39 343 ASP A N 1
ATOM 2518 C CA . ASP A 1 343 ? 40.763 58.145 73.205 1.00 64.11 343 ASP A CA 1
ATOM 2519 C C . ASP A 1 343 ? 40.544 59.559 72.653 1.00 62.69 343 ASP A C 1
ATOM 2520 O O . ASP A 1 343 ? 39.602 60.239 73.068 1.00 61.69 343 ASP A O 1
ATOM 2525 N N . LEU A 1 344 ? 41.399 59.986 71.708 1.00 62.05 344 LEU A N 1
ATOM 2526 C CA . LEU A 1 344 ? 41.249 61.284 71.061 1.00 60.77 344 LEU A CA 1
ATOM 2527 C C . LEU A 1 344 ? 40.044 61.271 70.116 1.00 58.74 344 LEU A C 1
ATOM 2528 O O . LEU A 1 344 ? 39.194 62.164 70.177 1.00 57.10 344 LEU A O 1
ATOM 2533 N N . LEU A 1 345 ? 39.988 60.262 69.234 1.00 58.45 345 LEU A N 1
ATOM 2534 C CA . LEU A 1 345 ? 38.895 60.134 68.281 1.00 56.98 345 LEU A CA 1
ATOM 2535 C C . LEU A 1 345 ? 37.566 60.024 69.027 1.00 57.16 345 LEU A C 1
ATOM 2536 O O . LEU A 1 345 ? 36.565 60.573 68.580 1.00 54.97 345 LEU A O 1
ATOM 2541 N N . LYS A 1 346 ? 37.581 59.296 70.149 1.00 59.28 346 LYS A N 1
ATOM 2542 C CA . LYS A 1 346 ? 36.420 59.106 71.004 1.00 60.47 346 LYS A CA 1
ATOM 2543 C C . LYS A 1 346 ? 35.875 60.453 71.473 1.00 59.80 346 LYS A C 1
ATOM 2544 O O . LYS A 1 346 ? 34.669 60.689 71.389 1.00 59.35 346 LYS A O 1
ATOM 2550 N N . ALA A 1 347 ? 36.770 61.319 71.965 1.00 59.69 347 ALA A N 1
ATOM 2551 C CA . ALA A 1 347 ? 36.400 62.634 72.466 1.00 59.51 347 ALA A CA 1
ATOM 2552 C C . ALA A 1 347 ? 35.864 63.509 71.330 1.00 57.05 347 ALA A C 1
ATOM 2553 O O . ALA A 1 347 ? 34.887 64.236 71.509 1.00 56.69 347 ALA A O 1
ATOM 2555 N N . ILE A 1 348 ? 36.510 63.428 70.162 1.00 55.51 348 ILE A N 1
ATOM 2556 C CA . ILE A 1 348 ? 36.052 64.129 68.973 1.00 53.09 348 ILE A CA 1
ATOM 2557 C C . ILE A 1 348 ? 34.641 63.660 68.612 1.00 52.33 348 ILE A C 1
ATOM 2558 O O . ILE A 1 348 ? 33.778 64.478 68.309 1.00 51.46 348 ILE A O 1
ATOM 2563 N N . ALA A 1 349 ? 34.414 62.343 68.647 1.00 52.94 349 ALA A N 1
ATOM 2564 C CA . ALA A 1 349 ? 33.145 61.757 68.239 1.00 52.43 349 ALA A CA 1
ATOM 2565 C C . ALA A 1 349 ? 32.032 62.174 69.195 1.00 53.51 349 ALA A C 1
ATOM 2566 O O . ALA A 1 349 ? 30.924 62.463 68.755 1.00 51.37 349 ALA A O 1
ATOM 2568 N N . ASN A 1 350 ? 32.331 62.197 70.501 1.00 56.89 350 ASN A N 1
ATOM 2569 C CA . ASN A 1 350 ? 31.361 62.617 71.501 1.00 59.79 350 ASN A CA 1
ATOM 2570 C C . ASN A 1 350 ? 30.976 64.075 71.270 1.00 59.73 350 ASN A C 1
ATOM 2571 O O . ASN A 1 350 ? 29.790 64.415 71.303 1.00 59.75 350 ASN A O 1
ATOM 2576 N N . ALA A 1 351 ? 31.986 64.919 71.019 1.00 59.82 351 ALA A N 1
ATOM 2577 C CA . ALA A 1 351 ? 31.761 66.329 70.742 1.00 59.64 351 ALA A CA 1
ATOM 2578 C C . ALA A 1 351 ? 30.867 66.492 69.513 1.00 57.22 351 ALA A C 1
ATOM 2579 O O . ALA A 1 351 ? 29.870 67.207 69.572 1.00 57.13 351 ALA A O 1
ATOM 2581 N N . ARG A 1 352 ? 31.238 65.829 68.407 1.00 55.85 352 ARG A N 1
ATOM 2582 C CA . ARG A 1 352 ? 30.487 65.895 67.161 1.00 53.13 352 ARG A CA 1
ATOM 2583 C C . ARG A 1 352 ? 29.071 65.366 67.373 1.00 52.69 352 ARG A C 1
ATOM 2584 O O . ARG A 1 352 ? 28.123 65.852 66.762 1.00 52.10 352 ARG A O 1
ATOM 2592 N N . SER A 1 353 ? 28.937 64.376 68.253 1.00 54.00 353 SER A N 1
ATOM 2593 C CA . SER A 1 353 ? 27.648 63.799 68.586 1.00 55.43 353 SER A CA 1
ATOM 2594 C C . SER A 1 353 ? 26.717 64.839 69.215 1.00 55.82 353 SER A C 1
ATOM 2595 O O . SER A 1 353 ? 25.503 64.769 69.033 1.00 54.70 353 SER A O 1
ATOM 2598 N N . GLU A 1 354 ? 27.289 65.787 69.969 1.00 57.48 354 GLU A N 1
ATOM 2599 C CA . GLU A 1 354 ? 26.517 66.823 70.639 1.00 58.84 354 GLU A CA 1
ATOM 2600 C C . GLU A 1 354 ? 26.289 68.020 69.709 1.00 56.98 354 GLU A C 1
ATOM 2601 O O . GLU A 1 354 ? 25.684 69.005 70.121 1.00 56.73 354 GLU A O 1
ATOM 2607 N N . GLY A 1 355 ? 26.785 67.945 68.466 1.00 55.20 355 GLY A N 1
ATOM 2608 C CA . GLY A 1 355 ? 26.513 68.954 67.454 1.00 52.64 355 GLY A CA 1
ATOM 2609 C C . GLY A 1 355 ? 27.593 70.034 67.376 1.00 52.26 355 GLY A C 1
ATOM 2610 O O . GLY A 1 355 ? 27.368 71.073 66.763 1.00 51.20 355 GLY A O 1
ATOM 2611 N N . LEU A 1 356 ? 28.760 69.785 67.984 1.00 53.27 356 LEU A N 1
ATOM 2612 C CA . LEU A 1 356 ? 29.870 70.723 67.919 1.00 53.59 356 LEU A CA 1
ATOM 2613 C C . LEU A 1 356 ? 30.616 70.546 66.597 1.00 51.62 356 LEU A C 1
ATOM 2614 O O . LEU A 1 356 ? 30.678 69.443 66.055 1.00 50.82 356 LEU A O 1
ATOM 2619 N N . ARG A 1 357 ? 31.186 71.651 66.102 1.00 50.26 357 ARG A N 1
ATOM 2620 C CA . ARG A 1 357 ? 31.981 71.641 64.886 1.00 48.56 357 ARG A CA 1
ATOM 2621 C C . ARG A 1 357 ? 33.442 71.430 65.264 1.00 48.96 357 ARG A C 1
ATOM 2622 O O . ARG A 1 357 ? 34.071 72.327 65.816 1.00 50.94 357 ARG A O 1
ATOM 2630 N N . VAL A 1 358 ? 33.975 70.245 64.954 1.00 48.25 358 VAL A N 1
ATOM 2631 C CA . VAL A 1 358 ? 35.320 69.882 65.358 1.00 49.21 358 VAL A CA 1
ATOM 2632 C C . VAL A 1 358 ? 36.144 69.587 64.111 1.00 48.03 358 VAL A C 1
ATOM 2633 O O . VAL A 1 358 ? 35.695 68.868 63.218 1.00 46.71 358 VAL A O 1
ATOM 2637 N N . VAL A 1 359 ? 37.357 70.142 64.081 1.00 48.48 359 VAL A N 1
ATOM 2638 C CA . VAL A 1 359 ? 38.334 69.817 63.059 1.00 48.26 359 VAL A CA 1
ATOM 2639 C C . VAL A 1 359 ? 39.617 69.382 63.751 1.00 49.67 359 VAL A C 1
ATOM 2640 O O . VAL A 1 359 ? 39.850 69.718 64.908 1.00 50.76 359 VAL A O 1
ATOM 2644 N N . GLN A 1 360 ? 40.434 68.628 63.010 1.00 49.73 360 GLN A N 1
ATOM 2645 C CA . GLN A 1 360 ? 41.775 68.269 63.430 1.00 51.11 360 GLN A CA 1
ATOM 2646 C C . GLN A 1 360 ? 42.772 69.047 62.582 1.00 50.82 360 GLN A C 1
ATOM 2647 O O . GLN A 1 360 ? 42.532 69.271 61.398 1.00 49.15 360 GLN A O 1
ATOM 2653 N N . LEU A 1 361 ? 43.880 69.459 63.209 1.00 52.45 361 LEU A N 1
ATOM 2654 C CA . LEU A 1 361 ? 44.992 70.059 62.493 1.00 53.18 361 LEU A CA 1
ATOM 2655 C C . LEU A 1 361 ? 45.501 69.081 61.436 1.00 53.83 361 LEU A C 1
ATOM 2656 O O . LEU A 1 361 ? 45.516 67.867 61.668 1.00 54.30 361 LEU A O 1
ATOM 2661 N N . LEU A 1 362 ? 45.907 69.636 60.284 1.00 53.70 362 LEU A N 1
ATOM 2662 C CA . LEU A 1 362 ? 46.394 68.851 59.162 1.00 53.92 362 LEU A CA 1
ATOM 2663 C C . LEU A 1 362 ? 47.921 68.938 59.095 1.00 55.97 362 LEU A C 1
ATOM 2664 O O . LEU A 1 362 ? 48.483 70.026 59.180 1.00 55.66 362 LEU A O 1
ATOM 2669 N N . GLY A 1 363 ? 48.584 67.786 58.929 1.00 57.44 363 GLY A N 1
ATOM 2670 C CA . GLY A 1 363 ? 50.025 67.749 58.725 1.00 59.57 363 GLY A CA 1
ATOM 2671 C C . GLY A 1 363 ? 50.772 68.473 59.842 1.00 61.97 363 GLY A C 1
ATOM 2672 O O . GLY A 1 363 ? 50.573 68.158 61.012 1.00 63.22 363 GLY A O 1
ATOM 2673 N N . ASN A 1 364 ? 51.585 69.470 59.473 1.00 63.23 364 ASN A N 1
ATOM 2674 C CA . ASN A 1 364 ? 52.393 70.215 60.427 1.00 66.07 364 ASN A CA 1
ATOM 2675 C C . ASN A 1 364 ? 51.735 71.545 60.797 1.00 64.55 364 ASN A C 1
ATOM 2676 O O . ASN A 1 364 ? 52.381 72.381 61.419 1.00 65.87 364 ASN A O 1
ATOM 2681 N N . ASP A 1 365 ? 50.467 71.742 60.409 1.00 62.52 365 ASP A N 1
ATOM 2682 C CA . ASP A 1 365 ? 49.747 72.971 60.713 1.00 60.95 365 ASP A CA 1
ATOM 2683 C C . ASP A 1 365 ? 49.639 73.143 62.227 1.00 60.86 365 ASP A C 1
ATOM 2684 O O . ASP A 1 365 ? 49.376 72.184 62.949 1.00 61.00 365 ASP A O 1
ATOM 2689 N N . ASP A 1 366 ? 49.832 74.381 62.696 1.00 60.76 366 ASP A N 1
ATOM 2690 C CA . ASP A 1 366 ? 49.549 74.731 64.080 1.00 60.84 366 ASP A CA 1
ATOM 2691 C C . ASP A 1 366 ? 48.165 75.378 64.139 1.00 58.27 366 ASP A C 1
ATOM 2692 O O . ASP A 1 366 ? 47.451 75.421 63.141 1.00 55.66 366 ASP A O 1
ATOM 2697 N N . LEU A 1 367 ? 47.808 75.892 65.319 1.00 58.99 367 LEU A N 1
ATOM 2698 C CA . LEU A 1 367 ? 46.480 76.416 65.600 1.00 58.25 367 LEU A CA 1
ATOM 2699 C C . LEU A 1 367 ? 46.178 77.677 64.780 1.00 56.50 367 LEU A C 1
ATOM 2700 O O . LEU A 1 367 ? 45.013 78.004 64.574 1.00 54.97 367 LEU A O 1
ATOM 2705 N N . SER A 1 368 ? 47.215 78.368 64.288 1.00 56.66 368 SER A N 1
ATOM 2706 C CA . SER A 1 368 ? 47.031 79.595 63.523 1.00 55.48 368 SER A CA 1
ATOM 2707 C C . SER A 1 368 ? 46.513 79.306 62.112 1.00 53.40 368 SER A C 1
ATOM 2708 O O . SER A 1 368 ? 46.121 80.235 61.406 1.00 52.44 368 SER A O 1
ATOM 2711 N N . SER A 1 369 ? 46.536 78.030 61.698 1.00 52.27 369 SER A N 1
ATOM 2712 C CA . SER A 1 369 ? 45.937 77.596 60.439 1.00 50.30 369 SER A CA 1
ATOM 2713 C C . SER A 1 369 ? 44.414 77.702 60.487 1.00 48.62 369 SER A C 1
ATOM 2714 O O . SER A 1 369 ? 43.777 77.750 59.437 1.00 46.87 369 SER A O 1
ATOM 2717 N N . ILE A 1 370 ? 43.844 77.711 61.700 1.00 49.28 370 ILE A N 1
ATOM 2718 C CA . ILE A 1 370 ? 42.414 77.897 61.894 1.00 49.01 370 ILE A CA 1
ATOM 2719 C C . ILE A 1 370 ? 42.196 79.192 62.677 1.00 49.65 370 ILE A C 1
ATOM 2720 O O . ILE A 1 370 ? 41.894 79.151 63.870 1.00 50.80 370 ILE A O 1
ATOM 2725 N N . PRO A 1 371 ? 42.338 80.386 62.051 1.00 49.06 371 PRO A N 1
ATOM 2726 C CA . PRO A 1 371 ? 42.319 81.650 62.796 1.00 49.74 371 PRO A CA 1
ATOM 2727 C C . PRO A 1 371 ? 40.965 81.987 63.423 1.00 49.02 371 PRO A C 1
ATOM 2728 O O . PRO A 1 371 ? 40.908 82.731 64.398 1.00 50.92 371 PRO A O 1
ATOM 2732 N N . TYR A 1 372 ? 39.889 81.409 62.875 1.00 46.74 372 TYR A N 1
ATOM 2733 C CA . TYR A 1 372 ? 38.535 81.600 63.372 1.00 45.95 372 TYR A CA 1
ATOM 2734 C C . TYR A 1 372 ? 38.208 80.587 64.475 1.00 46.78 372 TYR A C 1
ATOM 2735 O O . TYR A 1 372 ? 37.048 80.437 64.862 1.00 45.88 372 TYR A O 1
ATOM 2744 N N . ALA A 1 373 ? 39.222 79.872 64.976 1.00 48.42 373 ALA A N 1
ATOM 2745 C CA . ALA A 1 373 ? 39.018 78.890 66.032 1.00 49.78 373 ALA A CA 1
ATOM 2746 C C . ALA A 1 373 ? 38.553 79.588 67.309 1.00 51.31 373 ALA A C 1
ATOM 2747 O O . ALA A 1 373 ? 39.138 80.591 67.706 1.00 51.54 373 ALA A O 1
ATOM 2749 N N . THR A 1 374 ? 37.518 79.027 67.949 1.00 52.12 374 THR A N 1
ATOM 2750 C CA . THR A 1 374 ? 36.999 79.545 69.208 1.00 53.33 374 THR A CA 1
ATOM 2751 C C . THR A 1 374 ? 37.359 78.631 70.381 1.00 55.43 374 THR A C 1
ATOM 2752 O O . THR A 1 374 ? 37.431 79.106 71.508 1.00 56.90 374 THR A O 1
ATOM 2756 N N . HIS A 1 375 ? 37.567 77.328 70.130 1.00 56.31 375 HIS A N 1
ATOM 2757 C CA . HIS A 1 375 ? 37.787 76.361 71.201 1.00 58.18 375 HIS A CA 1
ATOM 2758 C C . HIS A 1 375 ? 38.877 75.364 70.818 1.00 58.85 375 HIS A C 1
ATOM 2759 O O . HIS A 1 375 ? 39.167 75.179 69.638 1.00 56.71 375 HIS A O 1
ATOM 2766 N N . GLN A 1 376 ? 39.455 74.715 71.840 1.00 62.58 376 GLN A N 1
ATOM 2767 C CA . GLN A 1 376 ? 40.501 73.716 71.667 1.00 63.61 376 GLN A CA 1
ATOM 2768 C C . GLN A 1 376 ? 40.131 72.430 72.401 1.00 64.38 376 GLN A C 1
ATOM 2769 O O . GLN A 1 376 ? 39.579 72.475 73.498 1.00 64.73 376 GLN A O 1
ATOM 2775 N N . LEU A 1 377 ? 40.493 71.287 71.808 1.00 64.39 377 LEU A N 1
ATOM 2776 C CA . LEU A 1 377 ? 40.489 70.020 72.520 1.00 65.39 377 LEU A CA 1
ATOM 2777 C C . LEU A 1 377 ? 41.917 69.734 72.987 1.00 66.62 377 LEU A C 1
ATOM 2778 O O . LEU A 1 377 ? 42.824 69.616 72.169 1.00 66.19 377 LEU A O 1
ATOM 2783 N N . VAL A 1 378 ? 42.115 69.665 74.311 1.00 67.88 378 VAL A N 1
ATOM 2784 C CA . VAL A 1 378 ? 43.447 69.586 74.883 1.00 70.40 378 VAL A CA 1
ATOM 2785 C C . VAL A 1 378 ? 43.438 68.573 76.025 1.00 72.18 378 VAL A C 1
ATOM 2786 O O . VAL A 1 378 ? 42.435 68.422 76.725 1.00 72.10 378 VAL A O 1
ATOM 2790 N N . LEU A 1 379 ? 44.585 67.899 76.188 1.00 73.34 379 LEU A N 1
ATOM 2791 C CA . LEU A 1 379 ? 44.756 66.851 77.177 1.00 74.69 379 LEU A CA 1
ATOM 2792 C C . LEU A 1 379 ? 45.053 67.477 78.536 1.00 76.93 379 LEU A C 1
ATOM 2793 O O . LEU A 1 379 ? 46.111 68.069 78.724 1.00 78.70 379 LEU A O 1
ATOM 2798 N N . GLN A 1 380 ? 44.104 67.337 79.471 1.00 77.54 380 GLN A N 1
ATOM 2799 C CA . GLN A 1 380 ? 44.227 67.891 80.812 1.00 79.70 380 GLN A CA 1
ATOM 2800 C C . GLN A 1 380 ? 44.094 66.757 81.840 1.00 80.88 380 GLN A C 1
ATOM 2801 O O . GLN A 1 380 ? 43.193 65.904 81.658 1.00 79.40 380 GLN A O 1
ATOM 2803 N N . GLN A 1 383 ? 42.799 63.087 80.188 1.00 81.02 383 GLN A N 1
ATOM 2804 C CA . GLN A 1 383 ? 41.449 63.169 79.567 1.00 78.66 383 GLN A CA 1
ATOM 2805 C C . GLN A 1 383 ? 41.385 64.388 78.644 1.00 77.71 383 GLN A C 1
ATOM 2806 O O . GLN A 1 383 ? 42.033 65.398 78.897 1.00 79.58 383 GLN A O 1
ATOM 2808 N N . TRP A 1 384 ? 40.601 64.268 77.564 1.00 74.98 384 TRP A N 1
ATOM 2809 C CA . TRP A 1 384 ? 40.477 65.304 76.547 1.00 72.45 384 TRP A CA 1
ATOM 2810 C C . TRP A 1 384 ? 39.316 66.228 76.894 1.00 72.56 384 TRP A C 1
ATOM 2811 O O . TRP A 1 384 ? 38.188 65.762 77.046 1.00 72.00 384 TRP A O 1
ATOM 2822 N N . ASN A 1 385 ? 39.604 67.538 76.984 1.00 72.82 385 ASN A N 1
ATOM 2823 C CA . ASN A 1 385 ? 38.610 68.531 77.365 1.00 72.20 385 ASN A CA 1
ATOM 2824 C C . ASN A 1 385 ? 38.554 69.659 76.342 1.00 70.24 385 ASN A C 1
ATOM 2825 O O . ASN A 1 385 ? 39.553 69.962 75.693 1.00 70.02 385 ASN A O 1
ATOM 2830 N N . ILE A 1 386 ? 37.377 70.286 76.251 1.00 69.31 386 ILE A N 1
ATOM 2831 C CA . ILE A 1 386 ? 37.167 71.459 75.417 1.00 68.03 386 ILE A CA 1
ATOM 2832 C C . ILE A 1 386 ? 37.257 72.705 76.297 1.00 70.18 386 ILE A C 1
ATOM 2833 O O . ILE A 1 386 ? 36.553 72.805 77.300 1.00 69.77 386 ILE A O 1
ATOM 2838 N N . GLU A 1 387 ? 38.122 73.651 75.901 1.00 72.25 387 GLU A N 1
ATOM 2839 C CA . GLU A 1 387 ? 38.243 74.938 76.569 1.00 75.72 387 GLU A CA 1
ATOM 2840 C C . GLU A 1 387 ? 38.273 76.050 75.517 1.00 75.32 387 GLU A C 1
ATOM 2841 O O . GLU A 1 387 ? 38.678 75.824 74.375 1.00 73.29 387 GLU A O 1
ATOM 2847 N N . LYS A 1 388 ? 37.845 77.252 75.933 1.00 76.97 388 LYS A N 1
ATOM 2848 C CA . LYS A 1 388 ? 37.778 78.423 75.072 1.00 76.69 388 LYS A CA 1
ATOM 2849 C C . LYS A 1 388 ? 39.189 78.960 74.816 1.00 77.97 388 LYS A C 1
ATOM 2850 O O . LYS A 1 388 ? 40.059 78.853 75.678 1.00 82.50 388 LYS A O 1
ATOM 2856 N N . ILE A 1 389 ? 39.406 79.555 73.632 1.00 76.93 389 ILE A N 1
ATOM 2857 C CA . ILE A 1 389 ? 40.650 80.245 73.322 1.00 79.26 389 ILE A CA 1
ATOM 2858 C C . ILE A 1 389 ? 40.440 81.747 73.552 1.00 81.06 389 ILE A C 1
ATOM 2859 O O . ILE A 1 389 ? 40.103 82.110 74.692 1.00 85.51 389 ILE A O 1
ATOM 2864 N N . THR B 1 7 ? -0.825 70.053 28.732 1.00 38.99 6 THR B N 1
ATOM 2865 C CA . THR B 1 7 ? -0.509 71.290 29.497 1.00 37.82 6 THR B CA 1
ATOM 2866 C C . THR B 1 7 ? 0.159 70.950 30.827 1.00 36.08 6 THR B C 1
ATOM 2867 O O . THR B 1 7 ? 0.807 71.814 31.405 1.00 36.44 6 THR B O 1
ATOM 2871 N N . TRP B 1 8 ? -0.003 69.705 31.304 1.00 34.69 7 TRP B N 1
ATOM 2872 C CA . TRP B 1 8 ? 0.651 69.239 32.522 1.00 33.51 7 TRP B CA 1
ATOM 2873 C C . TRP B 1 8 ? 2.097 68.797 32.267 1.00 32.11 7 TRP B C 1
ATOM 2874 O O . TRP B 1 8 ? 2.822 68.528 33.213 1.00 31.15 7 TRP B O 1
ATOM 2885 N N . LEU B 1 9 ? 2.506 68.715 30.995 1.00 32.24 8 LEU B N 1
ATOM 2886 C CA . LEU B 1 9 ? 3.759 68.093 30.591 1.00 32.39 8 LEU B CA 1
ATOM 2887 C C . LEU B 1 9 ? 4.947 68.852 31.164 1.00 31.75 8 LEU B C 1
ATOM 2888 O O . LEU B 1 9 ? 5.036 70.068 31.047 1.00 31.75 8 LEU B O 1
ATOM 2893 N N . LEU B 1 10 ? 5.855 68.107 31.801 1.00 31.39 9 LEU B N 1
ATOM 2894 C CA . LEU B 1 10 ? 7.144 68.629 32.217 1.00 30.29 9 LEU B CA 1
ATOM 2895 C C . LEU B 1 10 ? 8.160 68.393 31.107 1.00 30.02 9 LEU B C 1
ATOM 2896 O O . LEU B 1 10 ? 7.984 67.502 30.289 1.00 30.16 9 LEU B O 1
ATOM 2901 N N . PRO B 1 11 ? 9.259 69.177 31.041 1.00 30.11 10 PRO B N 1
ATOM 2902 C CA . PRO B 1 11 ? 10.338 68.920 30.088 1.00 30.86 10 PRO B CA 1
ATOM 2903 C C . PRO B 1 11 ? 11.035 67.594 30.378 1.00 31.57 10 PRO B C 1
ATOM 2904 O O . PRO B 1 11 ? 10.977 67.110 31.502 1.00 30.82 10 PRO B O 1
ATOM 2908 N N . ASP B 1 12 ? 11.702 67.024 29.371 1.00 33.10 11 ASP B N 1
ATOM 2909 C CA . ASP B 1 12 ? 12.490 65.819 29.571 1.00 34.43 11 ASP B CA 1
ATOM 2910 C C . ASP B 1 12 ? 13.584 66.078 30.601 1.00 32.59 11 ASP B C 1
ATOM 2911 O O . ASP B 1 12 ? 14.224 67.128 30.576 1.00 31.87 11 ASP B O 1
ATOM 2916 N N . GLY B 1 13 ? 13.777 65.102 31.497 1.00 31.47 12 GLY B N 1
ATOM 2917 C CA . GLY B 1 13 ? 14.835 65.157 32.490 1.00 31.34 12 GLY B CA 1
ATOM 2918 C C . GLY B 1 13 ? 14.471 65.999 33.713 1.00 30.80 12 GLY B C 1
ATOM 2919 O O . GLY B 1 13 ? 15.315 66.254 34.567 1.00 29.97 12 GLY B O 1
ATOM 2920 N N . VAL B 1 14 ? 13.199 66.394 33.798 1.00 30.84 13 VAL B N 1
ATOM 2921 C CA . VAL B 1 14 ? 12.723 67.259 34.857 1.00 31.10 13 VAL B CA 1
ATOM 2922 C C . VAL B 1 14 ? 11.505 66.601 35.487 1.00 31.06 13 VAL B C 1
ATOM 2923 O O . VAL B 1 14 ? 10.582 66.214 34.782 1.00 31.78 13 VAL B O 1
ATOM 2927 N N . ALA B 1 15 ? 11.489 66.510 36.818 1.00 30.81 14 ALA B N 1
ATOM 2928 C CA . ALA B 1 15 ? 10.407 65.838 37.511 1.00 31.08 14 ALA B CA 1
ATOM 2929 C C . ALA B 1 15 ? 10.113 66.546 38.822 1.00 31.03 14 ALA B C 1
ATOM 2930 O O . ALA B 1 15 ? 10.986 67.177 39.414 1.00 30.64 14 ALA B O 1
ATOM 2932 N N . ASP B 1 16 ? 8.863 66.414 39.269 1.00 31.16 15 ASP B N 1
ATOM 2933 C CA . ASP B 1 16 ? 8.520 66.736 40.636 1.00 30.80 15 ASP B CA 1
ATOM 2934 C C . ASP B 1 16 ? 9.230 65.743 41.548 1.00 30.65 15 ASP B C 1
ATOM 2935 O O . ASP B 1 16 ? 9.464 64.602 41.155 1.00 30.87 15 ASP B O 1
ATOM 2940 N N . VAL B 1 17 ? 9.592 66.201 42.749 1.00 30.25 16 VAL B N 1
ATOM 2941 C CA . VAL B 1 17 ? 9.887 65.303 43.846 1.00 30.61 16 VAL B CA 1
ATOM 2942 C C . VAL B 1 17 ? 8.686 65.356 44.781 1.00 30.86 16 VAL B C 1
ATOM 2943 O O . VAL B 1 17 ? 8.524 66.312 45.544 1.00 30.03 16 VAL B O 1
ATOM 2947 N N . LEU B 1 18 ? 7.851 64.317 44.688 1.00 31.08 17 LEU B N 1
ATOM 2948 C CA . LEU B 1 18 ? 6.596 64.260 45.409 1.00 31.41 17 LEU B CA 1
ATOM 2949 C C . LEU B 1 18 ? 6.884 63.817 46.841 1.00 31.34 17 LEU B C 1
ATOM 2950 O O . LEU B 1 18 ? 8.020 63.474 47.147 1.00 31.26 17 LEU B O 1
ATOM 2955 N N . PRO B 1 19 ? 5.906 63.878 47.775 1.00 31.69 18 PRO B N 1
ATOM 2956 C CA . PRO B 1 19 ? 6.195 63.792 49.210 1.00 32.15 18 PRO B CA 1
ATOM 2957 C C . PRO B 1 19 ? 6.944 62.558 49.707 1.00 32.48 18 PRO B C 1
ATOM 2958 O O . PRO B 1 19 ? 7.774 62.652 50.605 1.00 32.21 18 PRO B O 1
ATOM 2962 N N . GLU B 1 20 ? 6.644 61.398 49.131 1.00 33.73 19 GLU B N 1
ATOM 2963 C CA . GLU B 1 20 ? 7.234 60.156 49.610 1.00 34.70 19 GLU B CA 1
ATOM 2964 C C . GLU B 1 20 ? 8.742 60.204 49.370 1.00 34.06 19 GLU B C 1
ATOM 2965 O O . GLU B 1 20 ? 9.521 59.960 50.281 1.00 34.11 19 GLU B O 1
ATOM 2971 N N . GLN B 1 21 ? 9.142 60.572 48.153 1.00 33.78 20 GLN B N 1
ATOM 2972 C CA . GLN B 1 21 ? 10.548 60.691 47.805 1.00 34.24 20 GLN B CA 1
ATOM 2973 C C . GLN B 1 21 ? 11.170 61.895 48.515 1.00 34.55 20 GLN B C 1
ATOM 2974 O O . GLN B 1 21 ? 12.326 61.846 48.937 1.00 34.96 20 GLN B O 1
ATOM 2980 N N . ALA B 1 22 ? 10.408 62.986 48.634 1.00 34.75 21 ALA B N 1
ATOM 2981 C CA . ALA B 1 22 ? 10.925 64.215 49.214 1.00 34.75 21 ALA B CA 1
ATOM 2982 C C . ALA B 1 22 ? 11.338 63.992 50.666 1.00 35.54 21 ALA B C 1
ATOM 2983 O O . ALA B 1 22 ? 12.393 64.461 51.082 1.00 36.06 21 ALA B O 1
ATOM 2985 N N . GLN B 1 23 ? 10.516 63.275 51.435 1.00 36.44 22 GLN B N 1
ATOM 2986 C CA . GLN B 1 23 ? 10.843 62.992 52.824 1.00 37.72 22 GLN B CA 1
ATOM 2987 C C . GLN B 1 23 ? 12.216 62.316 52.924 1.00 37.40 22 GLN B C 1
ATOM 2988 O O . GLN B 1 23 ? 13.031 62.688 53.770 1.00 36.54 22 GLN B O 1
ATOM 2994 N N . VAL B 1 24 ? 12.460 61.314 52.069 1.00 36.62 23 VAL B N 1
ATOM 2995 C CA . VAL B 1 24 ? 13.710 60.575 52.109 1.00 36.59 23 VAL B CA 1
ATOM 2996 C C . VAL B 1 24 ? 14.870 61.499 51.742 1.00 36.00 23 VAL B C 1
ATOM 2997 O O . VAL B 1 24 ? 15.868 61.528 52.454 1.00 36.39 23 VAL B O 1
ATOM 3001 N N . ILE B 1 25 ? 14.742 62.267 50.650 1.00 35.47 24 ILE B N 1
ATOM 3002 C CA . ILE B 1 25 ? 15.839 63.098 50.171 1.00 35.25 24 ILE B CA 1
ATOM 3003 C C . ILE B 1 25 ? 16.126 64.234 51.161 1.00 34.74 24 ILE B C 1
ATOM 3004 O O . ILE B 1 25 ? 17.288 64.541 51.412 1.00 33.97 24 ILE B O 1
ATOM 3009 N N . GLU B 1 26 ? 15.072 64.841 51.725 1.00 34.78 25 GLU B N 1
ATOM 3010 C CA . GLU B 1 26 ? 15.209 65.944 52.668 1.00 35.51 25 GLU B CA 1
ATOM 3011 C C . GLU B 1 26 ? 15.985 65.480 53.896 1.00 36.37 25 GLU B C 1
ATOM 3012 O O . GLU B 1 26 ? 16.910 66.159 54.338 1.00 35.42 25 GLU B O 1
ATOM 3018 N N . LYS B 1 27 ? 15.586 64.326 54.445 1.00 38.62 26 LYS B N 1
ATOM 3019 C CA . LYS B 1 27 ? 16.257 63.730 55.591 1.00 41.88 26 LYS B CA 1
ATOM 3020 C C . LYS B 1 27 ? 17.728 63.486 55.250 1.00 41.99 26 LYS B C 1
ATOM 3021 O O . LYS B 1 27 ? 18.611 63.790 56.043 1.00 41.13 26 LYS B O 1
ATOM 3027 N N . LEU B 1 28 ? 17.963 62.964 54.043 1.00 41.86 27 LEU B N 1
ATOM 3028 C CA . LEU B 1 28 ? 19.295 62.641 53.557 1.00 43.28 27 LEU B CA 1
ATOM 3029 C C . LEU B 1 28 ? 20.128 63.914 53.402 1.00 42.71 27 LEU B C 1
ATOM 3030 O O . LEU B 1 28 ? 21.314 63.922 53.722 1.00 42.09 27 LEU B O 1
ATOM 3035 N N . ARG B 1 29 ? 19.491 64.983 52.901 1.00 41.23 28 ARG B N 1
ATOM 3036 C CA . ARG B 1 29 ? 20.126 66.273 52.686 1.00 41.24 28 ARG B CA 1
ATOM 3037 C C . ARG B 1 29 ? 20.606 66.847 54.017 1.00 39.72 28 ARG B C 1
ATOM 3038 O O . ARG B 1 29 ? 21.756 67.259 54.136 1.00 38.45 28 ARG B O 1
ATOM 3046 N N . ARG B 1 30 ? 19.721 66.854 55.018 1.00 38.82 29 ARG B N 1
ATOM 3047 C CA . ARG B 1 30 ? 20.021 67.460 56.304 1.00 38.86 29 ARG B CA 1
ATOM 3048 C C . ARG B 1 30 ? 21.148 66.699 56.996 1.00 39.15 29 ARG B C 1
ATOM 3049 O O . ARG B 1 30 ? 22.060 67.308 57.536 1.00 38.97 29 ARG B O 1
ATOM 3057 N N . GLU B 1 31 ? 21.072 65.370 56.993 1.00 40.22 30 GLU B N 1
ATOM 3058 C CA . GLU B 1 31 ? 22.029 64.541 57.712 1.00 42.41 30 GLU B CA 1
ATOM 3059 C C . GLU B 1 31 ? 23.410 64.643 57.067 1.00 41.43 30 GLU B C 1
ATOM 3060 O O . GLU B 1 31 ? 24.413 64.581 57.766 1.00 43.02 30 GLU B O 1
ATOM 3066 N N . ALA B 1 32 ? 23.452 64.814 55.745 1.00 39.35 31 ALA B N 1
ATOM 3067 C CA . ALA B 1 32 ? 24.708 64.971 55.029 1.00 38.98 31 ALA B CA 1
ATOM 3068 C C . ALA B 1 32 ? 25.336 66.318 55.366 1.00 38.62 31 ALA B C 1
ATOM 3069 O O . ALA B 1 32 ? 26.522 66.384 55.673 1.00 39.20 31 ALA B O 1
ATOM 3071 N N . ILE B 1 33 ? 24.536 67.389 55.318 1.00 38.30 32 ILE B N 1
ATOM 3072 C CA . ILE B 1 33 ? 25.012 68.716 55.689 1.00 37.64 32 ILE B CA 1
ATOM 3073 C C . ILE B 1 33 ? 25.566 68.659 57.108 1.00 38.35 32 ILE B C 1
ATOM 3074 O O . ILE B 1 33 ? 26.636 69.188 57.379 1.00 39.52 32 ILE B O 1
ATOM 3079 N N . ASP B 1 34 ? 24.831 67.999 58.006 1.00 38.69 33 ASP B N 1
ATOM 3080 C CA . ASP B 1 34 ? 25.171 67.965 59.421 1.00 39.40 33 ASP B CA 1
ATOM 3081 C C . ASP B 1 34 ? 26.421 67.124 59.652 1.00 39.18 33 ASP B C 1
ATOM 3082 O O . ASP B 1 34 ? 27.223 67.469 60.506 1.00 39.27 33 ASP B O 1
ATOM 3087 N N . PHE B 1 35 ? 26.570 66.032 58.896 1.00 39.25 34 PHE B N 1
ATOM 3088 C CA . PHE B 1 35 ? 27.741 65.169 58.986 1.00 40.03 34 PHE B CA 1
ATOM 3089 C C . PHE B 1 35 ? 28.983 65.967 58.598 1.00 39.79 34 PHE B C 1
ATOM 3090 O O . PHE B 1 35 ? 30.033 65.826 59.215 1.00 39.73 34 PHE B O 1
ATOM 3098 N N . LEU B 1 36 ? 28.831 66.834 57.591 1.00 39.56 35 LEU B N 1
ATOM 3099 C CA . LEU B 1 36 ? 29.905 67.706 57.138 1.00 40.14 35 LEU B CA 1
ATOM 3100 C C . LEU B 1 36 ? 30.141 68.833 58.144 1.00 39.88 35 LEU B C 1
ATOM 3101 O O . LEU B 1 36 ? 31.288 69.140 58.457 1.00 41.12 35 LEU B O 1
ATOM 3106 N N . ALA B 1 37 ? 29.058 69.409 58.675 1.00 38.69 36 ALA B N 1
ATOM 3107 C CA . ALA B 1 37 ? 29.141 70.529 59.605 1.00 38.83 36 ALA B CA 1
ATOM 3108 C C . ALA B 1 37 ? 30.055 70.196 60.777 1.00 40.24 36 ALA B C 1
ATOM 3109 O O . ALA B 1 37 ? 30.938 70.984 61.109 1.00 41.70 36 ALA B O 1
ATOM 3111 N N . VAL B 1 38 ? 29.857 69.021 61.387 1.00 40.60 37 VAL B N 1
ATOM 3112 C CA . VAL B 1 38 ? 30.564 68.683 62.614 1.00 41.40 37 VAL B CA 1
ATOM 3113 C C . VAL B 1 38 ? 32.015 68.311 62.306 1.00 41.63 37 VAL B C 1
ATOM 3114 O O . VAL B 1 38 ? 32.819 68.170 63.223 1.00 42.27 37 VAL B O 1
ATOM 3118 N N . ARG B 1 39 ? 32.342 68.166 61.014 1.00 40.74 38 ARG B N 1
ATOM 3119 C CA . ARG B 1 39 ? 33.711 67.950 60.574 1.00 40.88 38 ARG B CA 1
ATOM 3120 C C . ARG B 1 39 ? 34.308 69.258 60.059 1.00 40.29 38 ARG B C 1
ATOM 3121 O O . ARG B 1 39 ? 35.373 69.249 59.457 1.00 40.98 38 ARG B O 1
ATOM 3129 N N . GLY B 1 40 ? 33.614 70.380 60.303 1.00 39.46 39 GLY B N 1
ATOM 3130 C CA . GLY B 1 40 ? 34.171 71.708 60.089 1.00 39.20 39 GLY B CA 1
ATOM 3131 C C . GLY B 1 40 ? 33.783 72.325 58.743 1.00 38.19 39 GLY B C 1
ATOM 3132 O O . GLY B 1 40 ? 34.228 73.424 58.427 1.00 37.73 39 GLY B O 1
ATOM 3133 N N . TYR B 1 41 ? 32.954 71.628 57.957 1.00 38.00 40 TYR B N 1
ATOM 3134 C CA . TYR B 1 41 ? 32.571 72.109 56.639 1.00 37.55 40 TYR B CA 1
ATOM 3135 C C . TYR B 1 41 ? 31.330 72.985 56.776 1.00 36.83 40 TYR B C 1
ATOM 3136 O O . TYR B 1 41 ? 30.243 72.486 57.068 1.00 36.93 40 TYR B O 1
ATOM 3145 N N . GLN B 1 42 ? 31.518 74.296 56.554 1.00 36.12 41 GLN B N 1
ATOM 3146 C CA . GLN B 1 42 ? 30.480 75.291 56.780 1.00 34.79 41 GLN B CA 1
ATOM 3147 C C . GLN B 1 42 ? 29.600 75.401 55.539 1.00 33.09 41 GLN B C 1
ATOM 3148 O O . GLN B 1 42 ? 30.094 75.613 54.432 1.00 32.79 41 GLN B O 1
ATOM 3154 N N . LEU B 1 43 ? 28.289 75.265 55.753 1.00 32.02 42 LEU B N 1
ATOM 3155 C CA . LEU B 1 43 ? 27.315 75.356 54.683 1.00 31.69 42 LEU B CA 1
ATOM 3156 C C . LEU B 1 43 ? 27.318 76.765 54.089 1.00 32.72 42 LEU B C 1
ATOM 3157 O O . LEU B 1 43 ? 27.402 77.754 54.821 1.00 32.12 42 LEU B O 1
ATOM 3162 N N . VAL B 1 44 ? 27.248 76.823 52.752 1.00 33.49 43 VAL B N 1
ATOM 3163 C CA . VAL B 1 44 ? 26.992 78.047 52.017 1.00 33.65 43 VAL B CA 1
ATOM 3164 C C . VAL B 1 44 ? 25.893 77.745 51.006 1.00 34.40 43 VAL B C 1
ATOM 3165 O O . VAL B 1 44 ? 25.723 76.593 50.605 1.00 33.95 43 VAL B O 1
ATOM 3169 N N . TYR B 1 45 ? 25.130 78.780 50.629 1.00 35.09 44 TYR B N 1
ATOM 3170 C CA . TYR B 1 45 ? 24.320 78.729 49.422 1.00 35.79 44 TYR B CA 1
ATOM 3171 C C . TYR B 1 45 ? 25.018 79.557 48.348 1.00 36.45 44 TYR B C 1
ATOM 3172 O O . TYR B 1 45 ? 25.327 80.734 48.566 1.00 38.48 44 TYR B O 1
ATOM 3181 N N . THR B 1 46 ? 25.288 78.938 47.198 1.00 35.79 45 THR B N 1
ATOM 3182 C CA . THR B 1 46 ? 25.859 79.661 46.075 1.00 35.13 45 THR B CA 1
ATOM 3183 C C . THR B 1 46 ? 24.717 80.263 45.261 1.00 33.17 45 THR B C 1
ATOM 3184 O O . THR B 1 46 ? 23.589 79.800 45.351 1.00 31.82 45 THR B O 1
ATOM 3188 N N . PRO B 1 47 ? 24.977 81.309 44.451 1.00 32.77 46 PRO B N 1
ATOM 3189 C CA . PRO B 1 47 ? 23.982 81.848 43.534 1.00 32.10 46 PRO B CA 1
ATOM 3190 C C . PRO B 1 47 ? 23.547 80.840 42.478 1.00 32.67 46 PRO B C 1
ATOM 3191 O O . PRO B 1 47 ? 24.359 80.047 41.999 1.00 33.21 46 PRO B O 1
ATOM 3195 N N . PHE B 1 48 ? 22.264 80.920 42.108 1.00 32.13 47 PHE B N 1
ATOM 3196 C CA . PHE B 1 48 ? 21.697 80.063 41.088 1.00 32.28 47 PHE B CA 1
ATOM 3197 C C . PHE B 1 48 ? 22.088 80.581 39.709 1.00 31.27 47 PHE B C 1
ATOM 3198 O O . PHE B 1 48 ? 22.152 79.807 38.763 1.00 30.76 47 PHE B O 1
ATOM 3206 N N . ILE B 1 49 ? 22.312 81.896 39.607 1.00 30.97 48 ILE B N 1
ATOM 3207 C CA . ILE B 1 49 ? 22.713 82.532 38.363 1.00 31.75 48 ILE B CA 1
ATOM 3208 C C . ILE B 1 49 ? 23.950 83.384 38.625 1.00 31.24 48 ILE B C 1
ATOM 3209 O O . ILE B 1 49 ? 24.095 83.975 39.688 1.00 30.69 48 ILE B O 1
ATOM 3214 N N . GLU B 1 50 ? 24.808 83.458 37.607 1.00 31.03 49 GLU B N 1
ATOM 3215 C CA . GLU B 1 50 ? 26.022 84.248 37.633 1.00 31.80 49 GLU B CA 1
ATOM 3216 C C . GLU B 1 50 ? 26.314 84.676 36.201 1.00 31.88 49 GLU B C 1
ATOM 3217 O O . GLU B 1 50 ? 25.746 84.117 35.262 1.00 31.85 49 GLU B O 1
ATOM 3223 N N . TYR B 1 51 ? 27.209 85.653 36.047 1.00 31.99 50 TYR B N 1
ATOM 3224 C CA . TYR B 1 51 ? 27.751 85.971 34.742 1.00 33.08 50 TYR B CA 1
ATOM 3225 C C . TYR B 1 51 ? 28.428 84.722 34.193 1.00 33.35 50 TYR B C 1
ATOM 3226 O O . TYR B 1 51 ? 29.057 83.982 34.941 1.00 32.82 50 TYR B O 1
ATOM 3235 N N . ILE B 1 52 ? 28.283 84.488 32.888 1.00 34.59 51 ILE B N 1
ATOM 3236 C CA . ILE B 1 52 ? 28.667 83.211 32.310 1.00 35.66 51 ILE B CA 1
ATOM 3237 C C . ILE B 1 52 ? 30.158 82.956 32.534 1.00 37.84 51 ILE B C 1
ATOM 3238 O O . ILE B 1 52 ? 30.549 81.819 32.758 1.00 38.70 51 ILE B O 1
ATOM 3243 N N . GLU B 1 53 ? 30.988 84.006 32.486 1.00 39.67 52 GLU B N 1
ATOM 3244 C CA . GLU B 1 53 ? 32.431 83.854 32.610 1.00 41.06 52 GLU B CA 1
ATOM 3245 C C . GLU B 1 53 ? 32.811 83.254 33.964 1.00 41.79 52 GLU B C 1
ATOM 3246 O O . GLU B 1 53 ? 33.832 82.580 34.078 1.00 44.53 52 GLU B O 1
ATOM 3252 N N . SER B 1 54 ? 32.014 83.530 34.998 1.00 41.98 53 SER B N 1
ATOM 3253 C CA . SER B 1 54 ? 32.299 83.052 36.344 1.00 42.27 53 SER B CA 1
ATOM 3254 C C . SER B 1 54 ? 31.988 81.558 36.466 1.00 41.02 53 SER B C 1
ATOM 3255 O O . SER B 1 54 ? 32.673 80.843 37.180 1.00 40.55 53 SER B O 1
ATOM 3258 N N . LEU B 1 55 ? 30.954 81.083 35.767 1.00 41.38 54 LEU B N 1
ATOM 3259 C CA . LEU B 1 55 ? 30.577 79.674 35.799 1.00 42.18 54 LEU B CA 1
ATOM 3260 C C . LEU B 1 55 ? 31.403 78.852 34.807 1.00 44.44 54 LEU B C 1
ATOM 3261 O O . LEU B 1 55 ? 31.357 77.630 34.867 1.00 46.60 54 LEU B O 1
ATOM 3266 N N . SER B 1 56 ? 32.143 79.516 33.907 1.00 46.09 55 SER B N 1
ATOM 3267 C CA . SER B 1 56 ? 32.824 78.859 32.801 1.00 47.73 55 SER B CA 1
ATOM 3268 C C . SER B 1 56 ? 34.346 78.969 32.925 1.00 49.47 55 SER B C 1
ATOM 3269 O O . SER B 1 56 ? 35.059 78.645 31.977 1.00 48.48 55 SER B O 1
ATOM 3272 N N . SER B 1 57 ? 34.845 79.388 34.097 1.00 50.80 56 SER B N 1
ATOM 3273 C CA . SER B 1 57 ? 36.275 79.565 34.305 1.00 54.05 56 SER B CA 1
ATOM 3274 C C . SER B 1 57 ? 37.022 78.238 34.118 1.00 57.24 56 SER B C 1
ATOM 3275 O O . SER B 1 57 ? 38.170 78.233 33.682 1.00 59.68 56 SER B O 1
ATOM 3278 N N . LEU B 1 58 ? 36.367 77.118 34.458 1.00 58.08 57 LEU B N 1
ATOM 3279 C CA . LEU B 1 58 ? 36.921 75.790 34.267 1.00 61.44 57 LEU B CA 1
ATOM 3280 C C . LEU B 1 58 ? 36.539 75.285 32.869 1.00 60.50 57 LEU B C 1
ATOM 3281 O O . LEU B 1 58 ? 36.557 76.064 31.916 1.00 60.20 57 LEU B O 1
ATOM 3286 N N . ASP B 1 66 ? 30.632 76.275 28.781 1.00 52.53 66 ASP B N 1
ATOM 3287 C CA . ASP B 1 66 ? 30.543 75.070 27.910 1.00 51.59 66 ASP B CA 1
ATOM 3288 C C . ASP B 1 66 ? 29.070 74.815 27.571 1.00 46.98 66 ASP B C 1
ATOM 3289 O O . ASP B 1 66 ? 28.210 75.615 27.922 1.00 44.06 66 ASP B O 1
ATOM 3294 N N . LEU B 1 67 ? 28.799 73.718 26.866 1.00 45.18 67 LEU B N 1
ATOM 3295 C CA . LEU B 1 67 ? 27.481 73.492 26.299 1.00 43.25 67 LEU B CA 1
ATOM 3296 C C . LEU B 1 67 ? 26.447 73.194 27.383 1.00 40.68 67 LEU B C 1
ATOM 3297 O O . LEU B 1 67 ? 25.258 73.377 27.139 1.00 39.53 67 LEU B O 1
ATOM 3302 N N . VAL B 1 68 ? 26.895 72.760 28.569 1.00 39.50 68 VAL B N 1
ATOM 3303 C CA . VAL B 1 68 ? 25.996 72.186 29.560 1.00 39.31 68 VAL B CA 1
ATOM 3304 C C . VAL B 1 68 ? 25.210 73.277 30.293 1.00 36.11 68 VAL B C 1
ATOM 3305 O O . VAL B 1 68 ? 24.157 72.996 30.855 1.00 35.24 68 VAL B O 1
ATOM 3309 N N . THR B 1 69 ? 25.731 74.505 30.302 1.00 34.36 69 THR B N 1
ATOM 3310 C CA . THR B 1 69 ? 25.158 75.606 31.065 1.00 33.21 69 THR B CA 1
ATOM 3311 C C . THR B 1 69 ? 24.017 76.288 30.303 1.00 31.99 69 THR B C 1
ATOM 3312 O O . THR B 1 69 ? 24.202 76.739 29.173 1.00 32.17 69 THR B O 1
ATOM 3316 N N . PHE B 1 70 ? 22.843 76.378 30.939 1.00 30.57 70 PHE B N 1
ATOM 3317 C CA . PHE B 1 70 ? 21.754 77.209 30.442 1.00 30.59 70 PHE B CA 1
ATOM 3318 C C . PHE B 1 70 ? 22.181 78.680 30.447 1.00 30.74 70 PHE B C 1
ATOM 3319 O O . PHE B 1 70 ? 22.797 79.138 31.408 1.00 30.20 70 PHE B O 1
ATOM 3327 N N . LYS B 1 71 ? 21.847 79.411 29.376 1.00 31.02 71 LYS B N 1
ATOM 3328 C CA . LYS B 1 71 ? 22.300 80.782 29.211 1.00 31.98 71 LYS B CA 1
ATOM 3329 C C . LYS B 1 71 ? 21.106 81.713 29.008 1.00 32.10 71 LYS B C 1
ATOM 3330 O O . LYS B 1 71 ? 20.205 81.384 28.238 1.00 31.83 71 LYS B O 1
ATOM 3336 N N . VAL B 1 72 ? 21.119 82.848 29.730 1.00 31.88 72 VAL B N 1
ATOM 3337 C CA . VAL B 1 72 ? 20.107 83.896 29.621 1.00 32.28 72 VAL B CA 1
ATOM 3338 C C . VAL B 1 72 ? 20.784 85.259 29.687 1.00 32.21 72 VAL B C 1
ATOM 3339 O O . VAL B 1 72 ? 21.809 85.412 30.342 1.00 32.11 72 VAL B O 1
ATOM 3343 N N . ILE B 1 73 ? 20.138 86.251 29.071 1.00 33.22 73 ILE B N 1
ATOM 3344 C CA . ILE B 1 73 ? 20.620 87.623 29.096 1.00 33.83 73 ILE B CA 1
ATOM 3345 C C . ILE B 1 73 ? 20.132 88.302 30.373 1.00 32.76 73 ILE B C 1
ATOM 3346 O O . ILE B 1 73 ? 18.988 88.128 30.777 1.00 31.85 73 ILE B O 1
ATOM 3351 N N . ASP B 1 74 ? 21.052 89.041 31.012 1.00 33.62 74 ASP B N 1
ATOM 3352 C CA . ASP B 1 74 ? 20.767 89.918 32.134 1.00 34.00 74 ASP B CA 1
ATOM 3353 C C . ASP B 1 74 ? 20.258 91.250 31.593 1.00 34.49 74 ASP B C 1
ATOM 3354 O O . ASP B 1 74 ? 20.984 91.947 30.897 1.00 35.08 74 ASP B O 1
ATOM 3359 N N . GLN B 1 75 ? 19.012 91.593 31.920 1.00 34.86 75 GLN B N 1
ATOM 3360 C CA . GLN B 1 75 ? 18.392 92.811 31.427 1.00 35.75 75 GLN B CA 1
ATOM 3361 C C . GLN B 1 75 ? 19.055 94.040 32.050 1.00 37.43 75 GLN B C 1
ATOM 3362 O O . GLN B 1 75 ? 19.161 95.075 31.401 1.00 38.13 75 GLN B O 1
ATOM 3368 N N . LEU B 1 76 ? 19.552 93.907 33.285 1.00 38.55 76 LEU B N 1
ATOM 3369 C CA . LEU B 1 76 ? 20.189 95.019 33.980 1.00 39.37 76 LEU B CA 1
ATOM 3370 C C . LEU B 1 76 ? 21.560 95.363 33.383 1.00 40.35 76 LEU B C 1
ATOM 3371 O O . LEU B 1 76 ? 21.895 96.539 33.331 1.00 43.86 76 LEU B O 1
ATOM 3376 N N . SER B 1 77 ? 22.354 94.382 32.920 1.00 38.92 77 SER B N 1
ATOM 3377 C CA . SER B 1 77 ? 23.696 94.664 32.417 1.00 37.81 77 SER B CA 1
ATOM 3378 C C . SER B 1 77 ? 23.817 94.472 30.903 1.00 37.15 77 SER B C 1
ATOM 3379 O O . SER B 1 77 ? 24.690 95.055 30.277 1.00 37.38 77 SER B O 1
ATOM 3382 N N . GLY B 1 78 ? 22.990 93.605 30.319 1.00 36.24 78 GLY B N 1
ATOM 3383 C CA . GLY B 1 78 ? 23.139 93.218 28.923 1.00 36.46 78 GLY B CA 1
ATOM 3384 C C . GLY B 1 78 ? 24.144 92.082 28.738 1.00 36.03 78 GLY B C 1
ATOM 3385 O O . GLY B 1 78 ? 24.399 91.667 27.612 1.00 36.26 78 GLY B O 1
ATOM 3386 N N . ARG B 1 79 ? 24.702 91.585 29.847 1.00 35.26 79 ARG B N 1
ATOM 3387 C CA . ARG B 1 79 ? 25.678 90.508 29.815 1.00 35.64 79 ARG B CA 1
ATOM 3388 C C . ARG B 1 79 ? 24.961 89.167 29.903 1.00 35.14 79 ARG B C 1
ATOM 3389 O O . ARG B 1 79 ? 23.825 89.086 30.373 1.00 34.56 79 ARG B O 1
ATOM 3397 N N . LEU B 1 80 ? 25.663 88.115 29.475 1.00 35.40 80 LEU B N 1
ATOM 3398 C CA . LEU B 1 80 ? 25.110 86.776 29.464 1.00 35.13 80 LEU B CA 1
ATOM 3399 C C . LEU B 1 80 ? 25.287 86.141 30.845 1.00 33.30 80 LEU B C 1
ATOM 3400 O O . LEU B 1 80 ? 26.367 86.204 31.431 1.00 33.02 80 LEU B O 1
ATOM 3405 N N . LEU B 1 81 ? 24.200 85.557 31.356 1.00 31.53 81 LEU B N 1
ATOM 3406 C CA . LEU B 1 81 ? 24.229 84.811 32.601 1.00 31.54 81 LEU B CA 1
ATOM 3407 C C . LEU B 1 81 ? 24.246 83.318 32.284 1.00 31.75 81 LEU B C 1
ATOM 3408 O O . LEU B 1 81 ? 23.858 82.902 31.194 1.00 31.54 81 LEU B O 1
ATOM 3413 N N . GLY B 1 82 ? 24.650 82.523 33.278 1.00 31.29 82 GLY B N 1
ATOM 3414 C CA . GLY B 1 82 ? 24.394 81.093 33.266 1.00 31.58 82 GLY B CA 1
ATOM 3415 C C . GLY B 1 82 ? 23.669 80.649 34.532 1.00 30.36 82 GLY B C 1
ATOM 3416 O O . GLY B 1 82 ? 23.805 81.270 35.574 1.00 29.53 82 GLY B O 1
ATOM 3417 N N . ILE B 1 83 ? 22.899 79.569 34.429 1.00 30.78 83 ILE B N 1
ATOM 3418 C CA . ILE B 1 83 ? 22.434 78.875 35.616 1.00 30.83 83 ILE B CA 1
ATOM 3419 C C . ILE B 1 83 ? 23.536 77.897 36.009 1.00 30.30 83 ILE B C 1
ATOM 3420 O O . ILE B 1 83 ? 24.128 77.258 35.146 1.00 29.86 83 ILE B O 1
ATOM 3425 N N . ARG B 1 84 ? 23.815 77.810 37.313 1.00 30.20 84 ARG B N 1
ATOM 3426 C CA . ARG B 1 84 ? 24.923 77.013 37.806 1.00 31.46 84 ARG B CA 1
ATOM 3427 C C . ARG B 1 84 ? 24.743 75.554 37.380 1.00 30.60 84 ARG B C 1
ATOM 3428 O O . ARG B 1 84 ? 23.659 74.988 37.522 1.00 30.78 84 ARG B O 1
ATOM 3436 N N . ALA B 1 85 ? 25.823 74.975 36.844 1.00 30.01 85 ALA B N 1
ATOM 3437 C CA . ALA B 1 85 ? 25.865 73.572 36.467 1.00 30.31 85 ALA B CA 1
ATOM 3438 C C . ALA B 1 85 ? 26.709 72.782 37.470 1.00 30.37 85 ALA B C 1
ATOM 3439 O O . ALA B 1 85 ? 26.656 71.560 37.486 1.00 29.47 85 ALA B O 1
ATOM 3441 N N . ASP B 1 86 ? 27.436 73.507 38.329 1.00 30.98 86 ASP B N 1
ATOM 3442 C CA . ASP B 1 86 ? 28.447 72.942 39.200 1.00 31.62 86 ASP B CA 1
ATOM 3443 C C . ASP B 1 86 ? 28.903 74.034 40.165 1.00 31.95 86 ASP B C 1
ATOM 3444 O O . ASP B 1 86 ? 29.300 75.115 39.736 1.00 32.17 86 ASP B O 1
ATOM 3449 N N . MET B 1 87 ? 28.874 73.733 41.465 1.00 32.26 87 MET B N 1
ATOM 3450 C CA . MET B 1 87 ? 29.108 74.746 42.474 1.00 32.77 87 MET B CA 1
ATOM 3451 C C . MET B 1 87 ? 30.594 74.875 42.808 1.00 33.30 87 MET B C 1
ATOM 3452 O O . MET B 1 87 ? 30.997 75.847 43.450 1.00 32.84 87 MET B O 1
ATOM 3457 N N . THR B 1 88 ? 31.403 73.923 42.324 1.00 33.72 88 THR B N 1
ATOM 3458 C CA . THR B 1 88 ? 32.825 73.878 42.624 1.00 34.52 88 THR B CA 1
ATOM 3459 C C . THR B 1 88 ? 33.478 75.231 42.341 1.00 34.96 88 THR B C 1
ATOM 3460 O O . THR B 1 88 ? 34.139 75.780 43.220 1.00 36.32 88 THR B O 1
ATOM 3464 N N . PRO B 1 89 ? 33.369 75.805 41.119 1.00 34.79 89 PRO B N 1
ATOM 3465 C CA . PRO B 1 89 ? 33.969 77.111 40.832 1.00 35.13 89 PRO B CA 1
ATOM 3466 C C . PRO B 1 89 ? 33.379 78.295 41.600 1.00 34.14 89 PRO B C 1
ATOM 3467 O O . PRO B 1 89 ? 34.018 79.338 41.714 1.00 34.33 89 PRO B O 1
ATOM 3471 N N . GLN B 1 90 ? 32.158 78.136 42.116 1.00 32.88 90 GLN B N 1
ATOM 3472 C CA . GLN B 1 90 ? 31.509 79.207 42.855 1.00 32.60 90 GLN B CA 1
ATOM 3473 C C . GLN B 1 90 ? 32.136 79.328 44.241 1.00 32.59 90 GLN B C 1
ATOM 3474 O O . GLN B 1 90 ? 32.428 80.426 44.692 1.0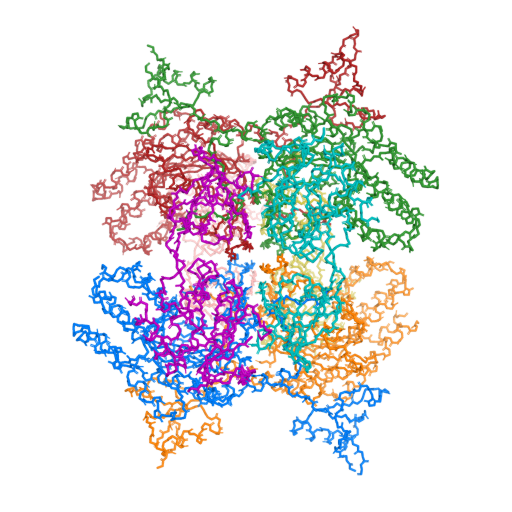0 32.56 90 GLN B O 1
ATOM 3480 N N . VAL B 1 91 ? 32.326 78.193 44.917 1.00 33.10 91 VAL B N 1
ATOM 3481 C CA . VAL B 1 91 ? 32.931 78.193 46.238 1.00 33.66 91 VAL B CA 1
ATOM 3482 C C . VAL B 1 91 ? 34.391 78.636 46.116 1.00 34.70 91 VAL B C 1
ATOM 3483 O O . VAL B 1 91 ? 34.907 79.320 46.998 1.00 34.93 91 VAL B O 1
ATOM 3487 N N . ALA B 1 92 ? 35.040 78.280 45.000 1.00 34.76 92 ALA B N 1
ATOM 3488 C CA . ALA B 1 92 ? 36.386 78.755 44.712 1.00 35.54 92 ALA B CA 1
ATOM 3489 C C . ALA B 1 92 ? 36.421 80.285 44.699 1.00 35.24 92 ALA B C 1
ATOM 3490 O O . ALA B 1 92 ? 37.366 80.888 45.222 1.00 35.77 92 ALA B O 1
ATOM 3492 N N . ARG B 1 93 ? 35.393 80.904 44.097 1.00 33.86 93 ARG B N 1
ATOM 3493 C CA . ARG B 1 93 ? 35.297 82.355 44.041 1.00 33.88 93 ARG B CA 1
ATOM 3494 C C . ARG B 1 93 ? 35.162 82.915 45.458 1.00 33.60 93 ARG B C 1
ATOM 3495 O O . ARG B 1 93 ? 35.804 83.908 45.800 1.00 33.76 93 ARG B O 1
ATOM 3503 N N . ILE B 1 94 ? 34.308 82.274 46.265 1.00 32.69 94 ILE B N 1
ATOM 3504 C CA . ILE B 1 94 ? 34.075 82.689 47.637 1.00 32.67 94 ILE B CA 1
ATOM 3505 C C . ILE B 1 94 ? 35.390 82.662 48.414 1.00 34.46 94 ILE B C 1
ATOM 3506 O O . ILE B 1 94 ? 35.732 83.639 49.083 1.00 35.95 94 ILE B O 1
ATOM 3511 N N . ASP B 1 95 ? 36.135 81.557 48.303 1.00 34.98 95 ASP B N 1
ATOM 3512 C CA . ASP B 1 95 ? 37.373 81.412 49.050 1.00 36.42 95 ASP B CA 1
ATOM 3513 C C . ASP B 1 95 ? 38.452 82.348 48.503 1.00 37.17 95 ASP B C 1
ATOM 3514 O O . ASP B 1 95 ? 39.280 82.826 49.269 1.00 37.25 95 ASP B O 1
ATOM 3519 N N . ALA B 1 96 ? 38.440 82.602 47.186 1.00 37.67 96 ALA B N 1
ATOM 3520 C CA . ALA B 1 96 ? 39.486 83.397 46.551 1.00 38.72 96 ALA B CA 1
ATOM 3521 C C . ALA B 1 96 ? 39.278 84.896 46.788 1.00 38.93 96 ALA B C 1
ATOM 3522 O O . ALA B 1 96 ? 40.250 85.626 46.968 1.00 40.16 96 ALA B O 1
ATOM 3524 N N . HIS B 1 97 ? 38.019 85.358 46.768 1.00 37.70 97 HIS B N 1
ATOM 3525 C CA . HIS B 1 97 ? 37.724 86.785 46.784 1.00 37.90 97 HIS B CA 1
ATOM 3526 C C . HIS B 1 97 ? 36.848 87.194 47.971 1.00 37.62 97 HIS B C 1
ATOM 3527 O O . HIS B 1 97 ? 37.200 88.124 48.692 1.00 37.59 97 HIS B O 1
ATOM 3534 N N . VAL B 1 98 ? 35.697 86.531 48.153 1.00 37.50 98 VAL B N 1
ATOM 3535 C CA . VAL B 1 98 ? 34.663 87.042 49.045 1.00 37.60 98 VAL B CA 1
ATOM 3536 C C . VAL B 1 98 ? 35.088 86.880 50.505 1.00 38.84 98 VAL B C 1
ATOM 3537 O O . VAL B 1 98 ? 34.938 87.812 51.285 1.00 39.47 98 VAL B O 1
ATOM 3541 N N . ARG B 1 99 ? 35.578 85.689 50.872 1.00 39.54 99 ARG B N 1
ATOM 3542 C CA . ARG B 1 99 ? 36.067 85.425 52.218 1.00 40.09 99 ARG B CA 1
ATOM 3543 C C . ARG B 1 99 ? 37.526 84.990 52.145 1.00 41.57 99 ARG B C 1
ATOM 3544 O O . ARG B 1 99 ? 37.819 83.806 52.238 1.00 42.98 99 ARG B O 1
ATOM 3552 N N . PRO B 1 100 ? 38.479 85.930 51.986 1.00 42.25 100 PRO B N 1
ATOM 3553 C CA . PRO B 1 100 ? 39.897 85.581 51.853 1.00 43.66 100 PRO B CA 1
ATOM 3554 C C . PRO B 1 100 ? 40.542 85.190 53.186 1.00 44.96 100 PRO B C 1
ATOM 3555 O O . PRO B 1 100 ? 41.448 85.860 53.677 1.00 45.12 100 PRO B O 1
ATOM 3559 N N . VAL B 1 101 ? 40.061 84.083 53.761 1.00 45.49 101 VAL B N 1
ATOM 3560 C CA . VAL B 1 101 ? 40.516 83.601 55.057 1.00 46.98 101 VAL B CA 1
ATOM 3561 C C . VAL B 1 101 ? 42.010 83.276 54.987 1.00 50.02 101 VAL B C 1
ATOM 3562 O O . VAL B 1 101 ? 42.451 82.568 54.091 1.00 49.46 101 VAL B O 1
ATOM 3566 N N . GLU B 1 102 ? 42.771 83.801 55.951 1.00 53.06 102 GLU B N 1
ATOM 3567 C CA . GLU B 1 102 ? 44.214 83.634 56.021 1.00 56.62 102 GLU B CA 1
ATOM 3568 C C . GLU B 1 102 ? 44.518 82.330 56.759 1.00 56.20 102 GLU B C 1
ATOM 3569 O O . GLU B 1 102 ? 44.882 82.342 57.934 1.00 56.09 102 GLU B O 1
ATOM 3575 N N . GLY B 1 103 ? 44.347 81.205 56.061 1.00 54.74 103 GLY B N 1
ATOM 3576 C CA . GLY B 1 103 ? 44.442 79.894 56.676 1.00 54.54 103 GLY B CA 1
ATOM 3577 C C . GLY B 1 103 ? 43.564 78.873 55.958 1.00 53.16 103 GLY B C 1
ATOM 3578 O O . GLY B 1 103 ? 43.030 79.158 54.887 1.00 52.52 103 GLY B O 1
ATOM 3579 N N . VAL B 1 104 ? 43.426 77.692 56.574 1.00 51.71 104 VAL B N 1
ATOM 3580 C CA . VAL B 1 104 ? 42.628 76.607 56.030 1.00 49.56 104 VAL B CA 1
ATOM 3581 C C . VAL B 1 104 ? 41.149 76.958 56.165 1.00 46.76 104 VAL B C 1
ATOM 3582 O O . VAL B 1 104 ? 40.736 77.542 57.168 1.00 46.10 104 VAL B O 1
ATOM 3586 N N . ALA B 1 105 ? 40.365 76.592 55.140 1.00 44.42 105 ALA B N 1
ATOM 3587 C CA . ALA B 1 105 ? 38.935 76.850 55.113 1.00 42.31 105 ALA B CA 1
ATOM 3588 C C . ALA B 1 105 ? 38.193 75.635 54.555 1.00 41.67 105 ALA B C 1
ATOM 3589 O O . ALA B 1 105 ? 38.643 74.998 53.605 1.00 40.26 105 ALA B O 1
ATOM 3591 N N . ARG B 1 106 ? 37.022 75.364 55.137 1.00 41.14 106 ARG B N 1
ATOM 3592 C CA . ARG B 1 106 ? 36.206 74.223 54.772 1.00 40.04 106 ARG B CA 1
ATOM 3593 C C . ARG B 1 106 ? 34.768 74.687 54.558 1.00 38.58 106 ARG B C 1
ATOM 3594 O O . ARG B 1 106 ? 34.202 75.343 55.429 1.00 38.53 106 ARG B O 1
ATOM 3602 N N . TYR B 1 107 ? 34.189 74.343 53.401 1.00 38.08 107 TYR B N 1
ATOM 3603 C CA . TYR B 1 107 ? 32.807 74.696 53.093 1.00 37.24 107 TYR B CA 1
ATOM 3604 C C . TYR B 1 107 ? 32.100 73.506 52.449 1.00 37.10 107 TYR B C 1
ATOM 3605 O O . TYR B 1 107 ? 32.742 72.582 51.952 1.00 37.43 107 TYR B O 1
ATOM 3614 N N . CYS B 1 108 ? 30.766 73.538 52.484 1.00 36.75 108 CYS B N 1
ATOM 3615 C CA . CYS B 1 108 ? 29.962 72.555 51.775 1.00 36.92 108 CYS B CA 1
ATOM 3616 C C . CYS B 1 108 ? 28.693 73.209 51.233 1.00 36.54 108 CYS B C 1
ATOM 3617 O O . CYS B 1 108 ? 28.377 74.342 51.579 1.00 37.45 108 CYS B O 1
ATOM 3620 N N . TYR B 1 109 ? 27.992 72.473 50.364 1.00 36.09 109 TYR B N 1
ATOM 3621 C CA . TYR B 1 109 ? 26.812 72.959 49.675 1.00 34.14 109 TYR B CA 1
ATOM 3622 C C . TYR B 1 109 ? 25.914 71.773 49.342 1.00 34.53 109 TYR B C 1
ATOM 3623 O O . TYR B 1 109 ? 26.394 70.645 49.254 1.00 32.84 109 TYR B O 1
ATOM 3632 N N . ALA B 1 110 ? 24.617 72.056 49.151 1.00 34.78 110 ALA B N 1
ATOM 3633 C CA . ALA B 1 110 ? 23.654 71.056 48.723 1.00 35.34 110 ALA B CA 1
ATOM 3634 C C . ALA B 1 110 ? 22.494 71.741 48.015 1.00 35.10 110 ALA B C 1
ATOM 3635 O O . ALA B 1 110 ? 21.617 72.295 48.670 1.00 39.26 110 ALA B O 1
ATOM 3637 N N . GLY B 1 111 ? 22.476 71.665 46.681 1.00 34.02 111 GLY B N 1
ATOM 3638 C CA . GLY B 1 111 ? 21.489 72.383 45.896 1.00 32.89 111 GLY B CA 1
ATOM 3639 C C . GLY B 1 111 ? 21.387 71.866 44.463 1.00 32.06 111 GLY B C 1
ATOM 3640 O O . GLY B 1 111 ? 22.297 71.188 43.972 1.00 32.57 111 GLY B O 1
ATOM 3641 N N . THR B 1 112 ? 20.264 72.209 43.823 1.00 30.07 112 THR B N 1
ATOM 3642 C CA . THR B 1 112 ? 20.004 71.867 42.440 1.00 30.23 112 THR B CA 1
ATOM 3643 C C . THR B 1 112 ? 21.003 72.584 41.536 1.00 30.18 112 THR B C 1
ATOM 3644 O O . THR B 1 112 ? 21.310 73.750 41.757 1.00 30.86 112 THR B O 1
ATOM 3648 N N . VAL B 1 113 ? 21.525 71.852 40.545 1.00 29.90 113 VAL B N 1
ATOM 3649 C CA . VAL B 1 113 ? 22.247 72.425 39.424 1.00 29.73 113 VAL B CA 1
ATOM 3650 C C . VAL B 1 113 ? 21.498 72.006 38.168 1.00 29.69 113 VAL B C 1
ATOM 3651 O O . VAL B 1 113 ? 20.779 71.012 38.202 1.00 30.01 113 VAL B O 1
ATOM 3655 N N . LEU B 1 114 ? 21.625 72.787 37.091 1.00 29.83 114 LEU B N 1
ATOM 3656 C CA . LEU B 1 114 ? 20.886 72.519 35.870 1.00 29.84 114 LEU B CA 1
ATOM 3657 C C . LEU B 1 114 ? 21.863 72.257 34.729 1.00 29.88 114 LEU B C 1
ATOM 3658 O O . LEU B 1 114 ? 22.900 72.917 34.622 1.00 29.15 114 LEU B O 1
ATOM 3663 N N . HIS B 1 115 ? 21.495 71.284 33.883 1.00 30.21 115 HIS B N 1
ATOM 3664 C CA . HIS B 1 115 ? 22.261 70.912 32.707 1.00 30.93 115 HIS B CA 1
ATOM 3665 C C . HIS B 1 115 ? 21.333 70.953 31.499 1.00 31.84 115 HIS B C 1
ATOM 3666 O O . HIS B 1 115 ? 20.189 70.491 31.579 1.00 32.52 115 HIS B O 1
ATOM 3673 N N . THR B 1 116 ? 21.822 71.508 30.384 1.00 32.95 116 THR B N 1
ATOM 3674 C CA . THR B 1 116 ? 21.002 71.667 29.191 1.00 34.10 116 THR B CA 1
ATOM 3675 C C . THR B 1 116 ? 20.584 70.305 28.645 1.00 35.42 116 THR B C 1
ATOM 3676 O O . THR B 1 116 ? 19.525 70.186 28.040 1.00 36.56 116 THR B O 1
ATOM 3680 N N . LYS B 1 117 ? 21.454 69.308 28.840 1.00 36.18 117 LYS B N 1
ATOM 3681 C CA . LYS B 1 117 ? 21.164 67.912 28.571 1.00 37.64 117 LYS B CA 1
ATOM 3682 C C . LYS B 1 117 ? 21.711 67.063 29.716 1.00 37.97 117 LYS B C 1
ATOM 3683 O O . LYS B 1 117 ? 22.717 67.423 30.322 1.00 37.68 117 LYS B O 1
ATOM 3689 N N . PRO B 1 118 ? 21.073 65.913 30.041 1.00 38.88 118 PRO B N 1
ATOM 3690 C CA . PRO B 1 118 ? 21.564 65.024 31.095 1.00 39.82 118 PRO B CA 1
ATOM 3691 C C . PRO B 1 118 ? 23.040 64.667 30.934 1.00 40.34 118 PRO B C 1
ATOM 3692 O O . PRO B 1 118 ? 23.488 64.387 29.829 1.00 39.77 118 PRO B O 1
ATOM 3696 N N . GLN B 1 119 ? 23.777 64.699 32.049 1.00 41.42 119 GLN B N 1
ATOM 3697 C CA . GLN B 1 119 ? 25.184 64.336 32.077 1.00 44.76 119 GLN B CA 1
ATOM 3698 C C . GLN B 1 119 ? 25.323 62.983 32.776 1.00 48.16 119 GLN B C 1
ATOM 3699 O O . GLN B 1 119 ? 24.448 62.602 33.550 1.00 48.42 119 GLN B O 1
ATOM 3705 N N . ASN B 1 120 ? 26.401 62.245 32.472 1.00 51.27 120 ASN B N 1
ATOM 3706 C CA . ASN B 1 120 ? 26.779 61.075 33.251 1.00 55.94 120 ASN B CA 1
ATOM 3707 C C . ASN B 1 120 ? 25.639 60.057 33.319 1.00 56.67 120 ASN B C 1
ATOM 3708 O O . ASN B 1 120 ? 25.398 59.482 34.380 1.00 58.54 120 ASN B O 1
ATOM 3713 N N . PHE B 1 121 ? 24.933 59.843 32.200 1.00 56.71 121 PHE B N 1
ATOM 3714 C CA . PHE B 1 121 ? 23.908 58.810 32.112 1.00 59.35 121 PHE B CA 1
ATOM 3715 C C . PHE B 1 121 ? 22.847 59.010 33.193 1.00 59.39 121 PHE B C 1
ATOM 3716 O O . PHE B 1 121 ? 22.165 58.066 33.591 1.00 58.36 121 PHE B O 1
ATOM 3724 N N . ASN B 1 122 ? 22.696 60.266 33.620 1.00 59.50 122 ASN B N 1
ATOM 3725 C CA . ASN B 1 122 ? 21.750 60.642 34.653 1.00 61.01 122 ASN B CA 1
ATOM 3726 C C . ASN B 1 122 ? 20.366 60.725 34.013 1.00 57.85 122 ASN B C 1
ATOM 3727 O O . ASN B 1 122 ? 20.245 61.043 32.831 1.00 57.53 122 ASN B O 1
ATOM 3732 N N . ALA B 1 123 ? 19.325 60.417 34.790 1.00 53.83 123 ALA B N 1
ATOM 3733 C CA . ALA B 1 123 ? 17.957 60.585 34.322 1.00 51.29 123 ALA B CA 1
ATOM 3734 C C . ALA B 1 123 ? 17.592 62.070 34.287 1.00 47.47 123 ALA B C 1
ATOM 3735 O O . ALA B 1 123 ? 16.834 62.487 33.410 1.00 46.78 123 ALA B O 1
ATOM 3737 N N . THR B 1 124 ? 18.159 62.861 35.214 1.00 42.80 124 THR B N 1
ATOM 3738 C CA . THR B 1 124 ? 17.680 64.213 35.463 1.00 39.60 124 THR B CA 1
ATOM 3739 C C . THR B 1 124 ? 18.637 65.257 34.878 1.00 36.88 124 THR B C 1
ATOM 3740 O O . THR B 1 124 ? 19.863 65.117 34.923 1.00 35.07 124 THR B O 1
ATOM 3744 N N . ARG B 1 125 ? 18.037 66.333 34.349 1.00 34.41 125 ARG B N 1
ATOM 3745 C CA . ARG B 1 125 ? 18.758 67.541 33.994 1.00 33.10 125 ARG B CA 1
ATOM 3746 C C . ARG B 1 125 ? 18.898 68.451 35.210 1.00 31.39 125 ARG B C 1
ATOM 3747 O O . ARG B 1 125 ? 19.413 69.556 35.077 1.00 31.01 125 ARG B O 1
ATOM 3755 N N . ALA B 1 126 ? 18.447 67.990 36.385 1.00 30.80 126 ALA B N 1
ATOM 3756 C CA . ALA B 1 126 ? 18.395 68.829 37.573 1.00 29.89 126 ALA B CA 1
ATOM 3757 C C . ALA B 1 126 ? 18.870 68.052 38.797 1.00 29.60 126 ALA B C 1
ATOM 3758 O O . ALA B 1 126 ? 18.130 67.908 39.764 1.00 28.99 126 ALA B O 1
ATOM 3760 N N . PRO B 1 127 ? 20.123 67.549 38.812 1.00 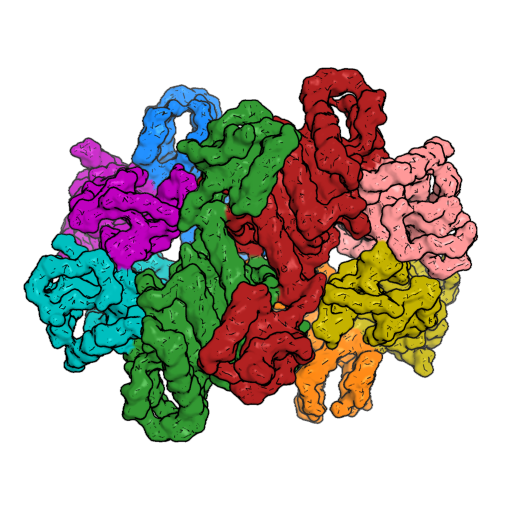30.41 127 PRO B N 1
ATOM 3761 C CA . PRO B 1 127 ? 20.624 66.786 39.951 1.00 31.29 127 PRO B CA 1
ATOM 3762 C C . PRO B 1 127 ? 20.770 67.662 41.188 1.00 31.95 127 PRO B C 1
ATOM 3763 O O . PRO B 1 127 ? 20.943 68.878 41.076 1.00 32.49 127 PRO B O 1
ATOM 3767 N N . LEU B 1 128 ? 20.683 67.028 42.361 1.00 32.52 128 LEU B N 1
ATOM 3768 C CA . LEU B 1 128 ? 20.869 67.716 43.627 1.00 33.26 128 LEU B CA 1
ATOM 3769 C C . LEU B 1 128 ? 22.321 67.531 44.066 1.00 34.27 128 LEU B C 1
ATOM 3770 O O . LEU B 1 128 ? 22.693 66.492 44.605 1.00 35.32 128 LEU B O 1
ATOM 3775 N N . GLN B 1 129 ? 23.160 68.521 43.762 1.00 34.16 129 GLN B N 1
ATOM 3776 C CA . GLN B 1 129 ? 24.595 68.386 43.950 1.00 35.08 129 GLN B CA 1
ATOM 3777 C C . GLN B 1 129 ? 24.953 68.728 45.393 1.00 35.35 129 GLN B C 1
ATOM 3778 O O . GLN B 1 129 ? 24.710 69.846 45.846 1.00 35.45 129 GLN B O 1
ATOM 3784 N N . LEU B 1 130 ? 25.515 67.743 46.103 1.00 36.22 130 LEU B N 1
ATOM 3785 C CA . LEU B 1 130 ? 26.112 67.961 47.407 1.00 36.79 130 LEU B CA 1
ATOM 3786 C C . LEU B 1 130 ? 27.624 67.785 47.283 1.00 36.99 130 LEU B C 1
ATOM 3787 O O . LEU B 1 130 ? 28.092 66.908 46.571 1.00 37.10 130 LEU B O 1
ATOM 3792 N N . GLY B 1 131 ? 28.381 68.641 47.973 1.00 36.68 131 GLY B N 1
ATOM 3793 C CA . GLY B 1 131 ? 29.826 68.642 47.847 1.00 37.11 131 GLY B CA 1
ATOM 3794 C C . GLY B 1 131 ? 30.504 69.356 49.011 1.00 36.56 131 GLY B C 1
ATOM 3795 O O . GLY B 1 131 ? 29.847 69.994 49.828 1.00 35.94 131 GLY B O 1
ATOM 3796 N N . ALA B 1 132 ? 31.828 69.197 49.075 1.00 36.47 132 ALA B N 1
ATOM 3797 C CA . ALA B 1 132 ? 32.646 69.768 50.127 1.00 36.57 132 ALA B CA 1
ATOM 3798 C C . ALA B 1 132 ? 33.964 70.219 49.513 1.00 36.79 132 ALA B C 1
ATOM 3799 O O . ALA B 1 132 ? 34.414 69.643 48.529 1.00 35.93 132 ALA B O 1
ATOM 3801 N N . GLU B 1 133 ? 34.553 71.262 50.108 1.00 37.65 133 GLU B N 1
ATOM 3802 C CA . GLU B 1 133 ? 35.754 71.897 49.590 1.00 38.87 133 GLU B CA 1
ATOM 3803 C C . GLU B 1 133 ? 36.701 72.205 50.750 1.00 39.59 133 GLU B C 1
ATOM 3804 O O . GLU B 1 133 ? 36.289 72.771 51.755 1.00 38.80 133 GLU B O 1
ATOM 3810 N N . LEU B 1 134 ? 37.974 71.826 50.596 1.00 41.49 134 LEU B N 1
ATOM 3811 C CA . LEU B 1 134 ? 39.004 72.095 51.589 1.00 42.26 134 LEU B CA 1
ATOM 3812 C C . LEU B 1 134 ? 40.089 72.942 50.925 1.00 42.63 134 LEU B C 1
ATOM 3813 O O . LEU B 1 134 ? 40.788 72.468 50.036 1.00 42.52 134 LEU B O 1
ATOM 3818 N N . TYR B 1 135 ? 40.206 74.203 51.364 1.00 43.28 135 TYR B N 1
ATOM 3819 C CA . TYR B 1 135 ? 41.133 75.165 50.790 1.00 44.07 135 TYR B CA 1
ATOM 3820 C C . TYR B 1 135 ? 42.260 75.448 51.777 1.00 45.17 135 TYR B C 1
ATOM 3821 O O . TYR B 1 135 ? 42.045 75.424 52.983 1.00 45.79 135 TYR B O 1
ATOM 3830 N N . GLY B 1 136 ? 43.458 75.726 51.259 1.00 46.11 136 GLY B N 1
ATOM 3831 C CA . GLY B 1 136 ? 44.513 76.346 52.049 1.00 47.58 136 GLY B CA 1
ATOM 3832 C C . GLY B 1 136 ? 45.514 75.365 52.673 1.00 49.15 136 GLY B C 1
ATOM 3833 O O . GLY B 1 136 ? 46.317 75.770 53.507 1.00 49.99 136 GLY B O 1
ATOM 3834 N N . HIS B 1 137 ? 45.490 74.090 52.275 1.00 49.34 137 HIS B N 1
ATOM 3835 C CA . HIS B 1 137 ? 46.491 73.142 52.749 1.00 52.19 137 HIS B CA 1
ATOM 3836 C C . HIS B 1 137 ? 47.090 72.396 51.562 1.00 53.59 137 HIS B C 1
ATOM 3837 O O . HIS B 1 137 ? 46.369 71.730 50.817 1.00 53.79 137 HIS B O 1
ATOM 3844 N N . ASP B 1 138 ? 48.415 72.497 51.420 1.00 55.59 138 ASP B N 1
ATOM 3845 C CA . ASP B 1 138 ? 49.123 71.977 50.261 1.00 57.40 138 ASP B CA 1
ATOM 3846 C C . ASP B 1 138 ? 49.224 70.454 50.307 1.00 57.22 138 ASP B C 1
ATOM 3847 O O . ASP B 1 138 ? 48.999 69.804 49.290 1.00 57.02 138 ASP B O 1
ATOM 3852 N N . SER B 1 139 ? 49.577 69.895 51.474 1.00 57.50 139 SER B N 1
ATOM 3853 C CA . SER B 1 139 ? 50.071 68.526 51.535 1.00 58.34 139 SER B CA 1
ATOM 3854 C C . SER B 1 139 ? 48.952 67.520 51.257 1.00 57.12 139 SER B C 1
ATOM 3855 O O . SER B 1 139 ? 47.764 67.830 51.337 1.00 55.34 139 SER B O 1
ATOM 3858 N N . ILE B 1 140 ? 49.385 66.289 50.979 1.00 58.07 140 ILE B N 1
ATOM 3859 C CA . ILE B 1 140 ? 48.524 65.185 50.595 1.00 57.58 140 ILE B CA 1
ATOM 3860 C C . ILE B 1 140 ? 47.461 64.902 51.662 1.00 57.05 140 ILE B C 1
ATOM 3861 O O . ILE B 1 140 ? 46.409 64.340 51.359 1.00 55.85 140 ILE B O 1
ATOM 3866 N N . GLU B 1 141 ? 47.730 65.297 52.908 1.00 57.93 141 GLU B N 1
ATOM 3867 C CA . GLU B 1 141 ? 46.838 65.003 54.017 1.00 57.92 141 GLU B CA 1
ATOM 3868 C C . GLU B 1 141 ? 45.465 65.650 53.842 1.00 55.25 141 GLU B C 1
ATOM 3869 O O . GLU B 1 141 ? 44.482 65.133 54.362 1.00 54.64 141 GLU B O 1
ATOM 3875 N N . ALA B 1 142 ? 45.398 66.781 53.134 1.00 52.93 142 ALA B N 1
ATOM 3876 C CA . ALA B 1 142 ? 44.124 67.420 52.835 1.00 50.57 142 ALA B CA 1
ATOM 3877 C C . ALA B 1 142 ? 43.277 66.495 51.965 1.00 49.09 142 ALA B C 1
ATOM 3878 O O . ALA B 1 142 ? 42.067 66.387 52.172 1.00 48.05 142 ALA B O 1
ATOM 3880 N N . ASP B 1 143 ? 43.928 65.830 51.000 1.00 48.92 143 ASP B N 1
ATOM 3881 C CA . ASP B 1 143 ? 43.248 64.907 50.104 1.00 47.91 143 ASP B CA 1
ATOM 3882 C C . ASP B 1 143 ? 42.780 63.677 50.885 1.00 47.71 143 ASP B C 1
ATOM 3883 O O . ASP B 1 143 ? 41.710 63.143 50.616 1.00 46.97 143 ASP B O 1
ATOM 3888 N N . VAL B 1 144 ? 43.581 63.239 51.861 1.00 48.32 144 VAL B N 1
ATOM 3889 C CA . VAL B 1 144 ? 43.252 62.067 52.653 1.00 48.84 144 VAL B CA 1
ATOM 3890 C C . VAL B 1 144 ? 42.008 62.361 53.479 1.00 47.69 144 VAL B C 1
ATOM 3891 O O . VAL B 1 144 ? 41.121 61.521 53.570 1.00 47.43 144 VAL B O 1
ATOM 3895 N N . GLU B 1 145 ? 41.949 63.554 54.075 1.00 47.62 145 GLU B N 1
ATOM 3896 C CA . GLU B 1 145 ? 40.762 63.980 54.803 1.00 46.82 145 GLU B CA 1
ATOM 3897 C C . GLU B 1 145 ? 39.555 63.934 53.867 1.00 45.58 145 GLU B C 1
ATOM 3898 O O . GLU B 1 145 ? 38.528 63.357 54.211 1.00 45.01 145 GLU B O 1
ATOM 3904 N N . MET B 1 146 ? 39.692 64.534 52.678 1.00 45.02 146 MET B N 1
ATOM 3905 C CA . MET B 1 146 ? 38.559 64.688 51.779 1.00 43.62 146 MET B CA 1
ATOM 3906 C C . MET B 1 146 ? 38.047 63.315 51.354 1.00 42.97 146 MET B C 1
ATOM 3907 O O . MET B 1 146 ? 36.847 63.063 51.404 1.00 40.74 146 MET B O 1
ATOM 3912 N N . VAL B 1 147 ? 38.963 62.416 50.973 1.00 44.59 147 VAL B N 1
ATOM 3913 C CA . VAL B 1 147 ? 38.586 61.056 50.613 1.00 44.95 147 VAL B CA 1
ATOM 3914 C C . VAL B 1 147 ? 37.857 60.414 51.790 1.00 45.21 147 VAL B C 1
ATOM 3915 O O . VAL B 1 147 ? 36.819 59.799 51.603 1.00 44.81 147 VAL B O 1
ATOM 3919 N N . ASP B 1 148 ? 38.395 60.595 52.997 1.00 46.56 148 ASP B N 1
ATOM 3920 C CA . ASP B 1 148 ? 37.826 60.027 54.212 1.00 47.76 148 ASP B CA 1
ATOM 3921 C C . ASP B 1 148 ? 36.426 60.595 54.459 1.00 46.32 148 ASP B C 1
ATOM 3922 O O . ASP B 1 148 ? 35.521 59.872 54.874 1.00 46.62 148 ASP B O 1
ATOM 3927 N N . VAL B 1 149 ? 36.249 61.896 54.199 1.00 44.78 149 VAL B N 1
ATOM 3928 C CA . VAL B 1 149 ? 34.976 62.564 54.416 1.00 42.96 149 VAL B CA 1
ATOM 3929 C C . VAL B 1 149 ? 33.951 62.048 53.410 1.00 41.89 149 VAL B C 1
ATOM 3930 O O . VAL B 1 149 ? 32.815 61.767 53.772 1.00 40.95 149 VAL B O 1
ATOM 3934 N N . MET B 1 150 ? 34.369 61.948 52.144 1.00 41.78 150 MET B N 1
ATOM 3935 C CA . MET B 1 150 ? 33.517 61.473 51.066 1.00 40.65 150 MET B CA 1
ATOM 3936 C C . MET B 1 150 ? 32.998 60.078 51.391 1.00 40.53 150 MET B C 1
ATOM 3937 O O . MET B 1 150 ? 31.793 59.844 51.318 1.00 39.83 150 MET B O 1
ATOM 3942 N N . LEU B 1 151 ? 33.916 59.172 51.750 1.00 41.39 151 LEU B N 1
ATOM 3943 C CA . LEU B 1 151 ? 33.571 57.804 52.103 1.00 42.29 151 LEU B CA 1
ATOM 3944 C C . LEU B 1 151 ? 32.634 57.791 53.309 1.00 42.22 151 LEU B C 1
ATOM 3945 O O . LEU B 1 151 ? 31.632 57.076 53.308 1.00 41.17 151 LEU B O 1
ATOM 3950 N N . GLY B 1 152 ? 32.980 58.578 54.335 1.00 43.01 152 GLY B N 1
ATOM 3951 C CA . GLY B 1 152 ? 32.189 58.660 55.551 1.00 43.70 152 GLY B CA 1
ATOM 3952 C C . GLY B 1 152 ? 30.763 59.125 55.271 1.00 43.31 152 GLY B C 1
ATOM 3953 O O . GLY B 1 152 ? 29.817 58.619 55.866 1.00 43.67 152 GLY B O 1
ATOM 3954 N N . LEU B 1 153 ? 30.618 60.072 54.341 1.00 43.09 153 LEU B N 1
ATOM 3955 C CA . LEU B 1 153 ? 29.321 60.638 54.016 1.00 42.62 153 LEU B CA 1
ATOM 3956 C C . LEU B 1 153 ? 28.477 59.611 53.258 1.00 43.54 153 LEU B C 1
ATOM 3957 O O . LEU B 1 153 ? 27.285 59.467 53.529 1.00 43.48 153 LEU B O 1
ATOM 3962 N N . ILE B 1 154 ? 29.102 58.890 52.320 1.00 44.93 154 ILE B N 1
ATOM 3963 C CA . ILE B 1 154 ? 28.413 57.847 51.574 1.00 46.34 154 ILE B CA 1
ATOM 3964 C C . ILE B 1 154 ? 27.969 56.743 52.538 1.00 47.55 154 ILE B C 1
ATOM 3965 O O . ILE B 1 154 ? 26.849 56.246 52.439 1.00 47.12 154 ILE B O 1
ATOM 3970 N N . GLU B 1 155 ? 28.857 56.369 53.467 1.00 49.55 155 GLU B N 1
ATOM 3971 C CA . GLU B 1 155 ? 28.560 55.338 54.449 1.00 51.10 155 GLU B CA 1
ATOM 3972 C C . GLU B 1 155 ? 27.388 55.775 55.322 1.00 50.97 155 GLU B C 1
ATOM 3973 O O . GLU B 1 155 ? 26.512 54.971 55.628 1.00 51.91 155 GLU B O 1
ATOM 3979 N N . ASN B 1 156 ? 27.383 57.054 55.714 1.00 50.05 156 ASN B N 1
ATOM 3980 C CA . ASN B 1 156 ? 26.345 57.595 56.574 1.00 49.46 156 ASN B CA 1
ATOM 3981 C C . ASN B 1 156 ? 25.015 57.638 55.826 1.00 48.11 156 ASN B C 1
ATOM 3982 O O . ASN B 1 156 ? 23.983 57.267 56.378 1.00 48.61 156 ASN B O 1
ATOM 3987 N N . ALA B 1 157 ? 25.045 58.098 54.568 1.00 46.45 157 ALA B N 1
ATOM 3988 C CA . ALA B 1 157 ? 23.835 58.300 53.788 1.00 44.80 157 ALA B CA 1
ATOM 3989 C C . ALA B 1 157 ? 23.269 56.976 53.271 1.00 46.34 157 ALA B C 1
ATOM 3990 O O . ALA B 1 157 ? 22.052 56.825 53.172 1.00 45.86 157 ALA B O 1
ATOM 3992 N N . TYR B 1 158 ? 24.157 56.031 52.933 1.00 47.22 158 TYR B N 1
ATOM 3993 C CA . TYR B 1 158 ? 23.805 54.889 52.105 1.00 48.24 158 TYR B CA 1
ATOM 3994 C C . TYR B 1 158 ? 24.566 53.662 52.616 1.00 49.14 158 TYR B C 1
ATOM 3995 O O . TYR B 1 158 ? 24.223 53.137 53.675 1.00 49.82 158 TYR B O 1
ATOM 4004 N N . THR B 1 159 ? 25.604 53.223 51.883 1.00 48.74 159 THR B N 1
ATOM 4005 C CA . THR B 1 159 ? 26.389 52.055 52.254 1.00 49.20 159 THR B CA 1
ATOM 4006 C C . THR B 1 159 ? 27.576 51.925 51.299 1.00 48.90 159 THR B C 1
ATOM 4007 O O . THR B 1 159 ? 27.469 52.285 50.131 1.00 47.92 159 THR B O 1
ATOM 4011 N N . LEU B 1 160 ? 28.697 51.400 51.813 1.00 50.38 160 LEU B N 1
ATOM 4012 C CA . LEU B 1 160 ? 29.893 51.133 51.024 1.00 50.30 160 LEU B CA 1
ATOM 4013 C C . LEU B 1 160 ? 30.004 49.637 50.721 1.00 52.11 160 LEU B C 1
ATOM 4014 O O . LEU B 1 160 ? 31.054 49.162 50.290 1.00 53.28 160 LEU B O 1
ATOM 4019 N N . GLN B 1 161 ? 28.915 48.891 50.952 1.00 52.14 161 GLN B N 1
ATOM 4020 C CA . GLN B 1 161 ? 28.847 47.477 50.630 1.00 53.64 161 GLN B CA 1
ATOM 4021 C C . GLN B 1 161 ? 29.027 47.295 49.124 1.00 52.03 161 GLN B C 1
ATOM 4022 O O . GLN B 1 161 ? 28.225 47.785 48.328 1.00 49.65 161 GLN B O 1
ATOM 4028 N N . GLY B 1 162 ? 30.102 46.589 48.756 1.00 52.11 162 GLY B N 1
ATOM 4029 C CA . GLY B 1 162 ? 30.414 46.298 47.368 1.00 51.36 162 GLY B CA 1
ATOM 4030 C C . GLY B 1 162 ? 30.929 47.518 46.607 1.00 49.89 162 GLY B C 1
ATOM 4031 O O . GLY B 1 162 ? 30.979 47.476 45.373 1.00 50.19 162 GLY B O 1
ATOM 4032 N N . ALA B 1 163 ? 31.271 48.597 47.328 1.00 47.80 163 ALA B N 1
ATOM 4033 C CA . ALA B 1 163 ? 31.717 49.824 46.681 1.00 46.41 163 ALA B CA 1
ATOM 4034 C C . ALA B 1 163 ? 33.184 49.682 46.285 1.00 46.82 163 ALA B C 1
ATOM 4035 O O . ALA B 1 163 ? 33.880 48.792 46.781 1.00 48.88 163 ALA B O 1
ATOM 4037 N N . HIS B 1 164 ? 33.627 50.551 45.370 1.00 45.55 164 HIS B N 1
ATOM 4038 C CA . HIS B 1 164 ? 35.002 50.547 44.899 1.00 46.38 164 HIS B CA 1
ATOM 4039 C C . HIS B 1 164 ? 35.518 51.984 44.829 1.00 45.17 164 HIS B C 1
ATOM 4040 O O . HIS B 1 164 ? 34.887 52.839 44.207 1.00 43.51 164 HIS B O 1
ATOM 4047 N N . LEU B 1 165 ? 36.661 52.230 45.485 1.00 46.16 165 LEU B N 1
ATOM 4048 C CA . LEU B 1 165 ? 37.338 53.516 45.422 1.00 45.90 165 LEU B CA 1
ATOM 4049 C C . LEU B 1 165 ? 38.434 53.457 44.359 1.00 47.12 165 LEU B C 1
ATOM 4050 O O . LEU B 1 165 ? 39.339 52.630 44.438 1.00 48.48 165 LEU B O 1
ATOM 4055 N N . ASP B 1 166 ? 38.332 54.354 43.372 1.00 46.54 166 ASP B N 1
ATOM 4056 C CA . ASP B 1 166 ? 39.324 54.493 42.317 1.00 47.62 166 ASP B CA 1
ATOM 4057 C C . ASP B 1 166 ? 40.187 55.714 42.645 1.00 47.07 166 ASP B C 1
ATOM 4058 O O . ASP B 1 166 ? 39.673 56.828 42.719 1.00 45.08 166 ASP B O 1
ATOM 4063 N N . LEU B 1 167 ? 41.490 55.480 42.864 1.00 48.22 167 LEU B N 1
ATOM 4064 C CA . LEU B 1 167 ? 42.442 56.538 43.153 1.00 48.29 167 LEU B CA 1
ATOM 4065 C C . LEU B 1 167 ? 43.323 56.756 41.930 1.00 49.18 167 LEU B C 1
ATOM 4066 O O . LEU B 1 167 ? 43.774 55.808 41.302 1.00 50.49 167 LEU B O 1
ATOM 4071 N N . GLY B 1 168 ? 43.568 58.030 41.615 1.00 48.88 168 GLY B N 1
ATOM 4072 C CA . GLY B 1 168 ? 44.467 58.416 40.540 1.00 49.87 168 GLY B CA 1
ATOM 4073 C C . GLY B 1 168 ? 45.368 59.569 40.972 1.00 50.08 168 GLY B C 1
ATOM 4074 O O . GLY B 1 168 ? 45.322 59.987 42.126 1.00 49.52 168 GLY B O 1
ATOM 4075 N N . HIS B 1 169 ? 46.172 60.069 40.030 1.00 50.98 169 HIS B N 1
ATOM 4076 C CA . HIS B 1 169 ? 47.068 61.182 40.295 1.00 51.97 169 HIS B CA 1
ATOM 4077 C C . HIS B 1 169 ? 47.585 61.722 38.965 1.00 53.13 169 HIS B C 1
ATOM 4078 O O . HIS B 1 169 ? 48.335 61.044 38.263 1.00 55.05 169 HIS B O 1
ATOM 4085 N N . VAL B 1 170 ? 47.185 62.955 38.637 1.00 52.66 170 VAL B N 1
ATOM 4086 C CA . VAL B 1 170 ? 47.458 63.530 37.329 1.00 53.52 170 VAL B CA 1
ATOM 4087 C C . VAL B 1 170 ? 48.919 63.975 37.238 1.00 55.53 170 VAL B C 1
ATOM 4088 O O . VAL B 1 170 ? 49.407 64.251 36.146 1.00 56.11 170 VAL B O 1
ATOM 4092 N N . GLY B 1 171 ? 49.599 64.068 38.388 1.00 56.75 171 GLY B N 1
ATOM 4093 C CA . GLY B 1 171 ? 50.980 64.511 38.449 1.00 59.28 171 GLY B CA 1
ATOM 4094 C C . GLY B 1 171 ? 51.932 63.567 37.716 1.00 62.54 171 GLY B C 1
ATOM 4095 O O . GLY B 1 171 ? 52.963 63.995 37.202 1.00 64.79 171 GLY B O 1
ATOM 4096 N N . LEU B 1 172 ? 51.586 62.274 37.681 1.00 63.03 172 LEU B N 1
ATOM 4097 C CA . LEU B 1 172 ? 52.381 61.299 36.954 1.00 64.73 172 LEU B CA 1
ATOM 4098 C C . LEU B 1 172 ? 52.441 61.699 35.478 1.00 64.33 172 LEU B C 1
ATOM 4099 O O . LEU B 1 172 ? 53.521 61.959 34.952 1.00 65.54 172 LEU B O 1
ATOM 4104 N N . PHE B 1 173 ? 51.272 61.796 34.830 1.00 62.33 173 PHE B N 1
ATOM 4105 C CA . PHE B 1 173 ? 51.204 62.179 33.426 1.00 62.28 173 PHE B CA 1
ATOM 4106 C C . PHE B 1 173 ? 51.850 63.549 33.218 1.00 62.59 173 PHE B C 1
ATOM 4107 O O . PHE B 1 173 ? 52.689 63.701 32.336 1.00 63.82 173 PHE B O 1
ATOM 4115 N N . ARG B 1 174 ? 51.469 64.537 34.043 1.00 61.34 174 ARG B N 1
ATOM 4116 C CA . ARG B 1 174 ? 51.954 65.905 33.903 1.00 61.14 174 ARG B CA 1
ATOM 4117 C C . ARG B 1 174 ? 53.482 65.952 34.022 1.00 63.91 174 ARG B C 1
ATOM 4118 O O . ARG B 1 174 ? 54.134 66.663 33.260 1.00 65.24 174 ARG B O 1
ATOM 4126 N N . SER B 1 175 ? 54.051 65.191 34.968 1.00 65.20 175 SER B N 1
ATOM 4127 C CA . SER B 1 175 ? 55.493 65.157 35.167 1.00 67.95 175 SER B CA 1
ATOM 4128 C C . SER B 1 175 ? 56.193 64.612 33.924 1.00 71.25 175 SER B C 1
ATOM 4129 O O . SER B 1 175 ? 57.217 65.145 33.507 1.00 73.99 175 SER B O 1
ATOM 4132 N N . LEU B 1 176 ? 55.634 63.544 33.346 1.00 72.84 176 LEU B N 1
ATOM 4133 C CA . LEU B 1 176 ? 56.225 62.888 32.192 1.00 75.48 176 LEU B CA 1
ATOM 4134 C C . LEU B 1 176 ? 56.130 63.795 30.965 1.00 76.76 176 LEU B C 1
ATOM 4135 O O . LEU B 1 176 ? 57.046 63.821 30.146 1.00 79.72 176 LEU B O 1
ATOM 4140 N N . VAL B 1 177 ? 55.033 64.554 30.856 1.00 76.48 177 VAL B N 1
ATOM 4141 C CA . VAL B 1 177 ? 54.876 65.544 29.801 1.00 77.50 177 VAL B CA 1
ATOM 4142 C C . VAL B 1 177 ? 55.993 66.582 29.907 1.00 80.24 177 VAL B C 1
ATOM 4143 O O . VAL B 1 177 ? 56.563 66.985 28.894 1.00 81.68 177 VAL B O 1
ATOM 4147 N N . LYS B 1 178 ? 56.296 67.003 31.140 1.00 80.82 178 LYS B N 1
ATOM 4148 C CA . LYS B 1 178 ? 57.294 68.031 31.398 1.00 82.53 178 LYS B CA 1
ATOM 4149 C C . LYS B 1 178 ? 58.685 67.508 31.036 1.00 84.64 178 LYS B C 1
ATOM 4150 O O . LYS B 1 178 ? 59.423 68.145 30.287 1.00 87.17 178 LYS B O 1
ATOM 4156 N N . TYR B 1 179 ? 59.029 66.333 31.571 1.00 83.60 179 TYR B N 1
ATOM 4157 C CA . TYR B 1 179 ? 60.353 65.757 31.398 1.00 85.15 179 TYR B CA 1
ATOM 4158 C C . TYR B 1 179 ? 60.624 65.490 29.917 1.00 85.82 179 TYR B C 1
ATOM 4159 O O . TYR B 1 179 ? 61.744 65.680 29.455 1.00 88.44 179 TYR B O 1
ATOM 4168 N N . ALA B 1 180 ? 59.594 65.072 29.172 1.00 83.79 180 ALA B N 1
ATOM 4169 C CA . ALA B 1 180 ? 59.746 64.713 27.768 1.00 84.30 180 ALA B CA 1
ATOM 4170 C C . ALA B 1 180 ? 59.705 65.945 26.861 1.00 83.31 180 ALA B C 1
ATOM 4171 O O . ALA B 1 180 ? 60.043 65.849 25.683 1.00 83.87 180 ALA B O 1
ATOM 4173 N N . GLY B 1 181 ? 59.251 67.084 27.399 1.00 81.29 181 GLY B N 1
ATOM 4174 C CA . GLY B 1 181 ? 59.253 68.343 26.671 1.00 81.11 181 GLY B CA 1
ATOM 4175 C C . GLY B 1 181 ? 58.187 68.398 25.580 1.00 80.12 181 GLY B C 1
ATOM 4176 O O . GLY B 1 181 ? 58.372 69.082 24.575 1.00 80.32 181 GLY B O 1
ATOM 4177 N N . LEU B 1 182 ? 57.068 67.693 25.797 1.00 78.53 182 LEU B N 1
ATOM 4178 C CA . LEU B 1 182 ? 55.978 67.650 24.834 1.00 78.07 182 LEU B CA 1
ATOM 4179 C C . LEU B 1 182 ? 55.330 69.029 24.735 1.00 76.92 182 LEU B C 1
ATOM 4180 O O . LEU B 1 182 ? 55.333 69.780 25.704 1.00 75.69 182 LEU B O 1
ATOM 4182 N N . SER B 1 183 ? 54.761 69.338 23.563 1.00 77.57 183 SER B N 1
ATOM 4183 C CA . SER B 1 183 ? 54.030 70.579 23.360 1.00 77.69 183 SER B CA 1
ATOM 4184 C C . SER B 1 183 ? 52.637 70.461 23.972 1.00 78.77 183 SER B C 1
ATOM 4185 O O . SER B 1 183 ? 52.235 69.377 24.393 1.00 80.04 183 SER B O 1
ATOM 4188 N N . LYS B 1 184 ? 51.905 71.581 23.997 1.00 79.66 184 LYS B N 1
ATOM 4189 C CA . LYS B 1 184 ? 50.561 71.616 24.555 1.00 79.83 184 LYS B CA 1
ATOM 4190 C C . LYS B 1 184 ? 49.606 70.786 23.696 1.00 79.03 184 LYS B C 1
ATOM 4191 O O . LYS B 1 184 ? 48.708 70.134 24.220 1.00 76.39 184 LYS B O 1
ATOM 4197 N N . ASN B 1 185 ? 49.788 70.841 22.371 1.00 81.02 185 ASN B N 1
ATOM 4198 C CA . ASN B 1 185 ? 48.950 70.100 21.442 1.00 80.96 185 ASN B CA 1
ATOM 4199 C C . ASN B 1 185 ? 49.162 68.599 21.647 1.00 80.99 185 ASN B C 1
ATOM 4200 O O . ASN B 1 185 ? 48.197 67.836 21.668 1.00 81.32 185 ASN B O 1
ATOM 4205 N N . GLU B 1 186 ? 50.427 68.188 21.809 1.00 79.24 186 GLU B N 1
ATOM 4206 C CA . GLU B 1 186 ? 50.757 66.793 22.064 1.00 77.69 186 GLU B CA 1
ATOM 4207 C C . GLU B 1 186 ? 50.157 66.346 23.399 1.00 73.66 186 GLU B C 1
ATOM 4208 O O . GLU B 1 186 ? 49.603 65.254 23.493 1.00 70.68 186 GLU B O 1
ATOM 4210 N N . GLU B 1 187 ? 50.282 67.197 24.422 1.00 72.26 187 GLU B N 1
ATOM 4211 C CA . GLU B 1 187 ? 49.770 66.907 25.752 1.00 70.89 187 GLU B CA 1
ATOM 4212 C C . GLU B 1 187 ? 48.252 66.739 25.702 1.00 68.95 187 GLU B C 1
ATOM 4213 O O . GLU B 1 187 ? 47.716 65.811 26.306 1.00 68.61 187 GLU B O 1
ATOM 4219 N N . HIS B 1 188 ? 47.573 67.646 24.985 1.00 68.25 188 HIS B N 1
ATOM 4220 C CA . HIS B 1 188 ? 46.122 67.617 24.871 1.00 67.77 188 HIS B CA 1
ATOM 4221 C C . HIS B 1 188 ? 45.676 66.351 24.131 1.00 66.19 188 HIS B C 1
ATOM 4222 O O . HIS B 1 188 ? 44.698 65.720 24.527 1.00 62.64 188 HIS B O 1
ATOM 4229 N N . GLU B 1 189 ? 46.395 65.987 23.061 1.00 67.20 189 GLU B N 1
ATOM 4230 C CA . GLU B 1 189 ? 46.035 64.833 22.252 1.00 67.75 189 GLU B CA 1
ATOM 4231 C C . GLU B 1 189 ? 46.187 63.549 23.074 1.00 67.48 189 GLU B C 1
ATOM 4232 O O . GLU B 1 189 ? 45.309 62.684 23.021 1.00 65.20 189 GLU B O 1
ATOM 4234 N N . LEU B 1 190 ? 47.288 63.452 23.844 1.00 68.32 190 LEU B N 1
ATOM 4235 C CA . LEU B 1 190 ? 47.526 62.330 24.740 1.00 69.49 190 LEU B CA 1
ATOM 4236 C C . LEU B 1 190 ? 46.392 62.192 25.758 1.00 67.33 190 LEU B C 1
ATOM 4237 O O . LEU B 1 190 ? 45.914 61.084 25.998 1.00 66.85 190 LEU B O 1
ATOM 4242 N N . SER B 1 191 ? 45.994 63.309 26.379 1.00 66.54 191 SER B N 1
ATOM 4243 C CA . SER B 1 191 ? 45.005 63.265 27.443 1.00 64.52 191 SER B CA 1
ATOM 4244 C C . SER B 1 191 ? 43.675 62.727 26.917 1.00 62.70 191 SER B C 1
ATOM 4245 O O . SER B 1 191 ? 42.981 62.021 27.643 1.00 60.74 191 SER B O 1
ATOM 4248 N N . ASP B 1 192 ? 43.334 63.041 25.658 1.00 63.13 192 ASP B N 1
ATOM 4249 C CA . ASP B 1 192 ? 42.136 62.492 25.042 1.00 63.67 192 ASP B CA 1
ATOM 4250 C C . ASP B 1 192 ? 42.281 60.977 24.882 1.00 64.66 192 ASP B C 1
ATOM 4251 O O . ASP B 1 192 ? 41.364 60.227 25.223 1.00 65.75 192 ASP B O 1
ATOM 4256 N N . LEU B 1 193 ? 43.432 60.537 24.355 1.00 64.69 193 LEU B N 1
ATOM 4257 C CA . LEU B 1 193 ? 43.680 59.124 24.114 1.00 64.85 193 LEU B CA 1
ATOM 4258 C C . LEU B 1 193 ? 43.624 58.337 25.424 1.00 63.31 193 LEU B C 1
ATOM 4259 O O . LEU B 1 193 ? 43.061 57.245 25.452 1.00 64.01 193 LEU B O 1
ATOM 4264 N N . TYR B 1 194 ? 44.202 58.884 26.500 1.00 61.70 194 TYR B N 1
ATOM 4265 C CA . TYR B 1 194 ? 44.205 58.211 27.792 1.00 61.44 194 TYR B CA 1
ATOM 4266 C C . TYR B 1 194 ? 42.791 58.117 28.362 1.00 59.70 194 TYR B C 1
ATOM 4267 O O . TYR B 1 194 ? 42.413 57.095 28.928 1.00 59.80 194 TYR B O 1
ATOM 4276 N N . GLN B 1 195 ? 42.016 59.195 28.226 1.00 58.44 195 GLN B N 1
ATOM 4277 C CA . GLN B 1 195 ? 40.698 59.263 28.835 1.00 56.62 195 GLN B CA 1
ATOM 4278 C C . GLN B 1 195 ? 39.739 58.289 28.142 1.00 56.24 195 GLN B C 1
ATOM 4279 O O . GLN B 1 195 ? 38.814 57.792 28.775 1.00 54.77 195 GLN B O 1
ATOM 4285 N N . ARG B 1 196 ? 39.980 58.006 26.853 1.00 57.42 196 ARG B N 1
ATOM 4286 C CA . ARG B 1 196 ? 39.267 56.974 26.110 1.00 57.93 196 ARG B CA 1
ATOM 4287 C C . ARG B 1 196 ? 39.959 55.613 26.225 1.00 58.80 196 ARG B C 1
ATOM 4288 O O . ARG B 1 196 ? 39.452 54.638 25.679 1.00 58.86 196 ARG B O 1
ATOM 4296 N N . LYS B 1 197 ? 41.105 55.560 26.923 1.00 59.14 197 LYS B N 1
ATOM 4297 C CA . LYS B 1 197 ? 42.056 54.459 26.853 1.00 59.99 197 LYS B CA 1
ATOM 4298 C C . LYS B 1 197 ? 41.977 53.792 25.486 1.00 60.90 197 LYS B C 1
ATOM 4299 O O . LYS B 1 197 ? 41.637 52.616 25.384 1.00 61.76 197 LYS B O 1
ATOM 4305 N N . ALA B 1 198 ? 42.298 54.568 24.446 1.00 61.26 198 ALA B N 1
ATOM 4306 C CA . ALA B 1 198 ? 42.323 54.078 23.077 1.00 61.97 198 ALA B CA 1
ATOM 4307 C C . ALA B 1 198 ? 43.720 53.555 22.758 1.00 63.35 198 ALA B C 1
ATOM 4308 O O . ALA B 1 198 ? 44.485 54.220 22.067 1.00 64.16 198 ALA B O 1
ATOM 4310 N N . LEU B 1 199 ? 44.026 52.349 23.248 1.00 63.95 199 LEU B N 1
ATOM 4311 C CA . LEU B 1 199 ? 45.395 51.846 23.286 1.00 65.71 199 LEU B CA 1
ATOM 4312 C C . LEU B 1 199 ? 45.967 51.631 21.884 1.00 67.28 199 LEU B C 1
ATOM 4313 O O . LEU B 1 199 ? 47.163 51.842 21.684 1.00 69.16 199 LEU B O 1
ATOM 4318 N N . PRO B 1 200 ? 45.181 51.181 20.875 1.00 67.41 200 PRO B N 1
ATOM 4319 C CA . PRO B 1 200 ? 45.690 51.068 19.506 1.00 69.40 200 PRO B CA 1
ATOM 4320 C C . PRO B 1 200 ? 46.190 52.400 18.946 1.00 70.07 200 PRO B C 1
ATOM 4321 O O . PRO B 1 200 ? 47.297 52.477 18.414 1.00 72.05 200 PRO B O 1
ATOM 4325 N N . GLU B 1 201 ? 45.376 53.454 19.087 1.00 68.95 201 GLU B N 1
ATOM 4326 C CA . GLU B 1 201 ? 45.773 54.791 18.676 1.00 69.52 201 GLU B CA 1
ATOM 4327 C C . GLU B 1 201 ? 46.947 55.282 19.521 1.00 70.05 201 GLU B C 1
ATOM 4328 O O . GLU B 1 201 ? 47.825 55.969 19.001 1.00 71.32 201 GLU B O 1
ATOM 4334 N N . LEU B 1 202 ? 46.949 54.938 20.819 1.00 69.48 202 LEU B N 1
ATOM 4335 C CA . LEU B 1 202 ? 48.000 55.357 21.736 1.00 70.55 202 LEU B CA 1
ATOM 4336 C C . LEU B 1 202 ? 49.333 54.759 21.306 1.00 73.73 202 LEU B C 1
ATOM 4337 O O . LEU B 1 202 ? 50.358 55.425 21.418 1.00 74.96 202 LEU B O 1
ATOM 4342 N N . ALA B 1 203 ? 49.310 53.507 20.830 1.00 75.94 203 ALA B N 1
ATOM 4343 C CA . ALA B 1 203 ? 50.514 52.859 20.340 1.00 79.55 203 ALA B CA 1
ATOM 4344 C C . ALA B 1 203 ? 51.112 53.673 19.191 1.00 81.79 203 ALA B C 1
ATOM 4345 O O . ALA B 1 203 ? 52.294 54.025 19.223 1.00 82.95 203 ALA B O 1
ATOM 4347 N N . GLU B 1 204 ? 50.272 53.993 18.198 1.00 82.56 204 GLU B N 1
ATOM 4348 C CA . GLU B 1 204 ? 50.695 54.740 17.020 1.00 84.89 204 GLU B CA 1
ATOM 4349 C C . GLU B 1 204 ? 51.169 56.143 17.393 1.00 83.66 204 GLU B C 1
ATOM 4350 O O . GLU B 1 204 ? 52.146 56.628 16.837 1.00 85.39 204 GLU B O 1
ATOM 4356 N N . PHE B 1 205 ? 50.471 56.799 18.322 1.00 81.59 205 PHE B N 1
ATOM 4357 C CA . PHE B 1 205 ? 50.779 58.181 18.646 1.00 80.78 205 PHE B CA 1
ATOM 4358 C C . PHE B 1 205 ? 52.073 58.294 19.445 1.00 81.63 205 PHE B C 1
ATOM 4359 O O . PHE B 1 205 ? 52.735 59.327 19.387 1.00 82.47 205 PHE B O 1
ATOM 4367 N N . THR B 1 206 ? 52.444 57.229 20.166 1.00 82.06 206 THR B N 1
ATOM 4368 C CA . THR B 1 206 ? 53.595 57.270 21.057 1.00 82.49 206 THR B CA 1
ATOM 4369 C C . THR B 1 206 ? 54.851 56.749 20.363 1.00 85.87 206 THR B C 1
ATOM 4370 O O . THR B 1 206 ? 55.952 56.997 20.845 1.00 86.27 206 THR B O 1
ATOM 4374 N N . GLN B 1 207 ? 54.692 56.036 19.239 1.00 88.74 207 GLN B N 1
ATOM 4375 C CA . GLN B 1 207 ? 55.846 55.478 18.553 1.00 92.80 207 GLN B CA 1
ATOM 4376 C C . GLN B 1 207 ? 56.752 56.642 18.122 1.00 93.20 207 GLN B C 1
ATOM 4377 O O . GLN B 1 207 ? 57.883 56.710 18.640 1.00 93.30 207 GLN B O 1
ATOM 4383 N N . ASN B 1 210 ? 58.890 61.873 22.152 1.00 87.49 210 ASN B N 1
ATOM 4384 C CA . ASN B 1 210 ? 60.197 61.270 22.505 1.00 90.27 210 ASN B CA 1
ATOM 4385 C C . ASN B 1 210 ? 59.946 60.013 23.334 1.00 90.59 210 ASN B C 1
ATOM 4386 O O . ASN B 1 210 ? 59.857 58.925 22.771 1.00 91.58 210 ASN B O 1
ATOM 4388 N N . MET B 1 211 ? 59.727 60.188 24.641 1.00 89.97 211 MET B N 1
ATOM 4389 C CA . MET B 1 211 ? 59.807 59.106 25.615 1.00 90.58 211 MET B CA 1
ATOM 4390 C C . MET B 1 211 ? 58.537 58.254 25.543 1.00 87.64 211 MET B C 1
ATOM 4391 O O . MET B 1 211 ? 57.871 57.995 26.555 1.00 85.18 211 MET B O 1
ATOM 4396 N N . GLY B 1 212 ? 58.231 57.794 24.329 1.00 86.83 212 GLY B N 1
ATOM 4397 C CA . GLY B 1 212 ? 56.914 57.286 23.977 1.00 84.32 212 GLY B CA 1
ATOM 4398 C C . GLY B 1 212 ? 56.561 55.964 24.653 1.00 83.22 212 GLY B C 1
ATOM 4399 O O . GLY B 1 212 ? 55.382 55.677 24.845 1.00 81.19 212 GLY B O 1
ATOM 4400 N N . SER B 1 213 ? 57.576 55.165 25.004 1.00 84.05 213 SER B N 1
ATOM 4401 C CA . SER B 1 213 ? 57.342 53.854 25.586 1.00 84.00 213 SER B CA 1
ATOM 4402 C C . SER B 1 213 ? 56.844 53.992 27.024 1.00 82.03 213 SER B C 1
ATOM 4403 O O . SER B 1 213 ? 56.110 53.126 27.503 1.00 81.32 213 SER B O 1
ATOM 4406 N N . ASP B 1 214 ? 57.248 55.078 27.707 1.00 80.82 214 ASP B N 1
ATOM 4407 C CA . ASP B 1 214 ? 56.743 55.367 29.041 1.00 78.84 214 ASP B CA 1
ATOM 4408 C C . ASP B 1 214 ? 55.296 55.855 28.961 1.00 76.27 214 ASP B C 1
ATOM 4409 O O . ASP B 1 214 ? 54.482 55.534 29.825 1.00 74.35 214 ASP B O 1
ATOM 4414 N N . PHE B 1 215 ? 54.992 56.647 27.928 1.00 75.80 215 PHE B N 1
ATOM 4415 C CA . PHE B 1 215 ? 53.638 57.118 27.697 1.00 73.90 215 PHE B CA 1
ATOM 4416 C C . PHE B 1 215 ? 52.721 55.930 27.415 1.00 73.83 215 PHE B C 1
ATOM 4417 O O . PHE B 1 215 ? 51.592 55.901 27.896 1.00 71.58 215 PHE B O 1
ATOM 4425 N N . TYR B 1 216 ? 53.207 54.952 26.642 1.00 76.78 216 TYR B N 1
ATOM 4426 C CA . TYR B 1 216 ? 52.415 53.766 26.343 1.00 77.59 216 TYR B CA 1
ATOM 4427 C C . TYR B 1 216 ? 52.225 52.919 27.602 1.00 76.83 216 TYR B C 1
ATOM 4428 O O . TYR B 1 216 ? 51.117 52.448 27.866 1.00 74.13 216 TYR B O 1
ATOM 4437 N N . ALA B 1 217 ? 53.315 52.734 28.362 1.00 78.28 217 ALA B N 1
ATOM 4438 C CA . ALA B 1 217 ? 53.294 51.971 29.603 1.00 78.51 217 ALA B CA 1
ATOM 4439 C C . ALA B 1 217 ? 52.259 52.535 30.579 1.00 76.22 217 ALA B C 1
ATOM 4440 O O . ALA B 1 217 ? 51.585 51.783 31.281 1.00 75.84 217 ALA B O 1
ATOM 4442 N N . LEU B 1 218 ? 52.142 53.865 30.615 1.00 74.45 218 LEU B N 1
ATOM 4443 C CA . LEU B 1 218 ? 51.257 54.539 31.550 1.00 72.57 218 LEU B CA 1
ATOM 4444 C C . LEU B 1 218 ? 49.803 54.150 31.279 1.00 70.88 218 LEU B C 1
ATOM 4445 O O . LEU B 1 218 ? 49.006 54.064 32.212 1.00 69.56 218 LEU B O 1
ATOM 4450 N N . GLY B 1 219 ? 49.477 53.915 29.999 1.00 70.72 219 GLY B N 1
ATOM 4451 C CA . GLY B 1 219 ? 48.137 53.534 29.581 1.00 69.10 219 GLY B CA 1
ATOM 4452 C C . GLY B 1 219 ? 47.880 52.032 29.703 1.00 69.71 219 GLY B C 1
ATOM 4453 O O . GLY B 1 219 ? 46.777 51.624 30.066 1.00 68.62 219 GLY B O 1
ATOM 4454 N N . ARG B 1 220 ? 48.897 51.220 29.377 1.00 71.61 220 ARG B N 1
ATOM 4455 C CA . ARG B 1 220 ? 48.756 49.772 29.341 1.00 72.21 220 ARG B CA 1
ATOM 4456 C C . ARG B 1 220 ? 48.675 49.214 30.762 1.00 71.51 220 ARG B C 1
ATOM 4457 O O . ARG B 1 220 ? 47.926 48.273 31.012 1.00 71.09 220 ARG B O 1
ATOM 4459 N N . TYR B 1 221 ? 49.451 49.798 31.684 1.00 71.29 221 TYR B N 1
ATOM 4460 C CA . TYR B 1 221 ? 49.576 49.272 33.033 1.00 71.56 221 TYR B CA 1
ATOM 4461 C C . TYR B 1 221 ? 49.063 50.308 34.030 1.00 69.53 221 TYR B C 1
ATOM 4462 O O . TYR B 1 221 ? 49.673 50.532 35.076 1.00 69.66 221 TYR B O 1
ATOM 4471 N N . ALA B 1 222 ? 47.911 50.908 33.697 1.00 67.93 222 ALA B N 1
ATOM 4472 C CA . ALA B 1 222 ? 47.345 52.017 34.451 1.00 66.06 222 ALA B CA 1
ATOM 4473 C C . ALA B 1 222 ? 46.813 51.556 35.807 1.00 66.02 222 ALA B C 1
ATOM 4474 O O . ALA B 1 222 ? 46.754 52.347 36.747 1.00 64.71 222 ALA B O 1
ATOM 4476 N N . SER B 1 223 ? 46.421 50.277 35.896 1.00 67.43 223 SER B N 1
ATOM 4477 C CA . SER B 1 223 ? 45.699 49.753 37.044 1.00 67.38 223 SER B CA 1
ATOM 4478 C C . SER B 1 223 ? 46.630 49.101 38.064 1.00 68.45 223 SER B C 1
ATOM 4479 O O . SER B 1 223 ? 46.168 48.675 39.117 1.00 67.68 223 SER B O 1
ATOM 4482 N N . ASP B 1 224 ? 47.931 49.030 37.765 1.00 70.53 224 ASP B N 1
ATOM 4483 C CA . ASP B 1 224 ? 48.840 48.180 38.520 1.00 73.23 224 ASP B CA 1
ATOM 4484 C C . ASP B 1 224 ? 50.171 48.905 38.703 1.00 75.13 224 ASP B C 1
ATOM 4485 O O . ASP B 1 224 ? 50.962 48.990 37.767 1.00 76.45 224 ASP B O 1
ATOM 4490 N N . LEU B 1 225 ? 50.412 49.400 39.924 1.00 76.45 225 LEU B N 1
ATOM 4491 C CA . LEU B 1 225 ? 51.615 50.160 40.240 1.00 78.91 225 LEU B CA 1
ATOM 4492 C C . LEU B 1 225 ? 52.871 49.313 40.025 1.00 83.65 225 LEU B C 1
ATOM 4493 O O . LEU B 1 225 ? 53.860 49.820 39.509 1.00 86.18 225 LEU B O 1
ATOM 4498 N N . ASP B 1 226 ? 52.832 48.042 40.436 1.00 86.89 226 ASP B N 1
ATOM 4499 C CA . ASP B 1 226 ? 53.990 47.163 40.329 1.00 91.49 226 ASP B CA 1
ATOM 4500 C C . ASP B 1 226 ? 54.365 46.974 38.860 1.00 92.31 226 ASP B C 1
ATOM 4501 O O . ASP B 1 226 ? 55.510 47.212 38.475 1.00 93.44 226 ASP B O 1
ATOM 4506 N N . ALA B 1 227 ? 53.378 46.549 38.059 1.00 91.29 227 ALA B N 1
ATOM 4507 C CA . ALA B 1 227 ? 53.564 46.286 36.641 1.00 91.52 227 ALA B CA 1
ATOM 4508 C C . ALA B 1 227 ? 53.982 47.560 35.907 1.00 90.57 227 ALA B C 1
ATOM 4509 O O . ALA B 1 227 ? 54.716 47.490 34.919 1.00 92.23 227 ALA B O 1
ATOM 4511 N N . LEU B 1 228 ? 53.507 48.715 36.393 1.00 87.00 228 LEU B N 1
ATOM 4512 C CA . LEU B 1 228 ? 53.846 49.998 35.800 1.00 86.39 228 LEU B CA 1
ATOM 4513 C C . LEU B 1 228 ? 55.314 50.337 36.064 1.00 88.22 228 LEU B C 1
ATOM 4514 O O . LEU B 1 228 ? 56.031 50.723 35.142 1.00 89.81 228 LEU B O 1
ATOM 4519 N N . GLN B 1 229 ? 55.753 50.190 37.321 1.00 88.41 229 GLN B N 1
ATOM 4520 C CA . GLN B 1 229 ? 57.107 50.552 37.715 1.00 90.39 229 GLN B CA 1
ATOM 4521 C C . GLN B 1 229 ? 58.121 49.634 37.032 1.00 92.49 229 GLN B C 1
ATOM 4522 O O . GLN B 1 229 ? 59.261 50.032 36.806 1.00 94.90 229 GLN B O 1
ATOM 4528 N N . ALA B 1 230 ? 57.696 48.411 36.701 1.00 92.24 230 ALA B N 1
ATOM 4529 C CA . ALA B 1 230 ? 58.552 47.456 36.012 1.00 95.82 230 ALA B CA 1
ATOM 4530 C C . ALA B 1 230 ? 58.761 47.868 34.555 1.00 96.21 230 ALA B C 1
ATOM 4531 O O . ALA B 1 230 ? 59.827 47.617 33.996 1.00 98.57 230 ALA B O 1
ATOM 4533 N N . HIS B 1 231 ? 57.745 48.497 33.945 1.00 93.01 231 HIS B N 1
ATOM 4534 C CA . HIS B 1 231 ? 57.785 48.816 32.525 1.00 92.77 231 HIS B CA 1
ATOM 4535 C C . HIS B 1 231 ? 58.213 50.262 32.270 1.00 91.03 231 HIS B C 1
ATOM 4536 O O . HIS B 1 231 ? 58.420 50.630 31.115 1.00 90.67 231 HIS B O 1
ATOM 4543 N N . LEU B 1 232 ? 58.333 51.085 33.321 1.00 89.35 232 LEU B N 1
ATOM 4544 C CA . LEU B 1 232 ? 58.969 52.392 33.192 1.00 88.30 232 LEU B CA 1
ATOM 4545 C C . LEU B 1 232 ? 60.479 52.229 33.425 1.00 90.09 232 LEU B C 1
ATOM 4546 O O . LEU B 1 232 ? 61.256 52.923 32.732 1.00 90.02 232 LEU B O 1
ATOM 4551 N N . ASP B 1 239 ? 63.051 61.044 38.281 1.00 98.32 239 ASP B N 1
ATOM 4552 C CA . ASP B 1 239 ? 62.532 62.437 38.214 1.00 97.29 239 ASP B CA 1
ATOM 4553 C C . ASP B 1 239 ? 61.836 62.771 39.530 1.00 94.78 239 ASP B C 1
ATOM 4554 O O . ASP B 1 239 ? 60.961 62.032 39.974 1.00 94.39 239 ASP B O 1
ATOM 4559 N N . ALA B 1 240 ? 62.226 63.897 40.134 1.00 93.62 240 ALA B N 1
ATOM 4560 C CA . ALA B 1 240 ? 61.752 64.280 41.455 1.00 91.87 240 ALA B CA 1
ATOM 4561 C C . ALA B 1 240 ? 60.229 64.382 41.469 1.00 88.94 240 ALA B C 1
ATOM 4562 O O . ALA B 1 240 ? 59.586 63.814 42.349 1.00 88.08 240 ALA B O 1
ATOM 4564 N N . GLU B 1 241 ? 59.665 65.104 40.489 1.00 87.69 241 GLU B N 1
ATOM 4565 C CA . GLU B 1 241 ? 58.243 65.407 40.480 1.00 85.27 241 GLU B CA 1
ATOM 4566 C C . GLU B 1 241 ? 57.407 64.156 40.201 1.00 82.49 241 GLU B C 1
ATOM 4567 O O . GLU B 1 241 ? 56.376 63.965 40.832 1.00 79.21 241 GLU B O 1
ATOM 4573 N N . PHE B 1 242 ? 57.847 63.308 39.269 1.00 83.61 242 PHE B N 1
ATOM 4574 C CA . PHE B 1 242 ? 57.147 62.061 39.003 1.00 82.17 242 PHE B CA 1
ATOM 4575 C C . PHE B 1 242 ? 57.120 61.196 40.267 1.00 81.17 242 PHE B C 1
ATOM 4576 O O . PHE B 1 242 ? 56.075 60.646 40.614 1.00 79.32 242 PHE B O 1
ATOM 4584 N N . ASP B 1 243 ? 58.264 61.101 40.960 1.00 81.63 243 ASP B N 1
ATOM 4585 C CA . ASP B 1 243 ? 58.401 60.251 42.136 1.00 81.80 243 ASP B CA 1
ATOM 4586 C C . ASP B 1 243 ? 57.570 60.799 43.297 1.00 78.95 243 ASP B C 1
ATOM 4587 O O . ASP B 1 243 ? 57.045 60.031 44.096 1.00 79.68 243 ASP B O 1
ATOM 4592 N N . ALA B 1 244 ? 57.471 62.128 43.394 1.00 76.60 244 ALA B N 1
ATOM 4593 C CA . ALA B 1 244 ? 56.676 62.778 44.427 1.00 73.93 244 ALA B CA 1
ATOM 4594 C C . ALA B 1 244 ? 55.194 62.459 44.230 1.00 70.87 244 ALA B C 1
ATOM 4595 O O . ALA B 1 244 ? 54.479 62.208 45.197 1.00 69.71 244 ALA B O 1
ATOM 4597 N N . ALA B 1 245 ? 54.746 62.476 42.968 1.00 69.20 245 ALA B N 1
ATOM 4598 C CA . ALA B 1 245 ? 53.375 62.145 42.623 1.00 67.47 245 ALA B CA 1
ATOM 4599 C C . ALA B 1 245 ? 53.077 60.683 42.944 1.00 67.46 245 ALA B C 1
ATOM 4600 O O . ALA B 1 245 ? 52.004 60.360 43.441 1.00 65.54 245 ALA B O 1
ATOM 4602 N N . LEU B 1 246 ? 54.044 59.805 42.657 1.00 69.76 246 LEU B N 1
ATOM 4603 C CA . LEU B 1 246 ? 53.883 58.375 42.874 1.00 70.71 246 LEU B CA 1
ATOM 4604 C C . LEU B 1 246 ? 53.823 58.078 44.376 1.00 70.98 246 LEU B C 1
ATOM 4605 O O . LEU B 1 246 ? 52.985 57.291 44.816 1.00 69.78 246 LEU B O 1
ATOM 4610 N N . ASN B 1 247 ? 54.705 58.724 45.151 1.00 72.28 247 ASN B N 1
ATOM 4611 C CA . ASN B 1 247 ? 54.720 58.583 46.599 1.00 73.34 247 ASN B CA 1
ATOM 4612 C C . ASN B 1 247 ? 53.395 59.075 47.183 1.00 71.68 247 ASN B C 1
ATOM 4613 O O . ASN B 1 247 ? 52.834 58.424 48.056 1.00 71.63 247 ASN B O 1
ATOM 4618 N N . ALA B 1 248 ? 52.919 60.224 46.690 1.00 70.73 248 ALA B N 1
ATOM 4619 C CA . ALA B 1 248 ? 51.668 60.810 47.144 1.00 69.02 248 ALA B CA 1
ATOM 4620 C C . ALA B 1 248 ? 50.507 59.834 46.954 1.00 68.79 248 ALA B C 1
ATOM 4621 O O . ALA B 1 248 ? 49.617 59.761 47.799 1.00 67.58 248 ALA B O 1
ATOM 4623 N N . LEU B 1 249 ? 50.524 59.082 45.844 1.00 70.02 249 LEU B N 1
ATOM 4624 C CA . LEU B 1 249 ? 49.475 58.117 45.549 1.00 69.48 249 LEU B CA 1
ATOM 4625 C C . LEU B 1 249 ? 49.620 56.892 46.450 1.00 71.52 249 LEU B C 1
ATOM 4626 O O . LEU B 1 249 ? 48.623 56.393 46.970 1.00 70.21 249 LEU B O 1
ATOM 4631 N N . LYS B 1 250 ? 50.867 56.423 46.624 1.00 75.87 250 LYS B N 1
ATOM 4632 C CA . LYS B 1 250 ? 51.151 55.221 47.396 1.00 77.70 250 LYS B CA 1
ATOM 4633 C C . LYS B 1 250 ? 50.787 55.443 48.865 1.00 78.36 250 LYS B C 1
ATOM 4634 O O . LYS B 1 250 ? 50.232 54.557 49.501 1.00 79.04 250 LYS B O 1
ATOM 4636 N N . THR B 1 251 ? 51.107 56.628 49.400 1.00 79.51 251 THR B N 1
ATOM 4637 C CA . THR B 1 251 ? 50.821 56.976 50.787 1.00 79.71 251 THR B CA 1
ATOM 4638 C C . THR B 1 251 ? 49.309 57.048 51.014 1.00 76.79 251 THR B C 1
ATOM 4639 O O . THR B 1 251 ? 48.813 56.613 52.056 1.00 77.64 251 THR B O 1
ATOM 4643 N N . THR B 1 252 ? 48.585 57.615 50.040 1.00 72.25 252 THR B N 1
ATOM 4644 C CA . THR B 1 252 ? 47.141 57.735 50.131 1.00 68.86 252 THR B CA 1
ATOM 4645 C C . THR B 1 252 ? 46.499 56.350 50.092 1.00 68.20 252 THR B C 1
ATOM 4646 O O . THR B 1 252 ? 45.570 56.078 50.852 1.00 66.51 252 THR B O 1
ATOM 4650 N N . LEU B 1 253 ? 46.996 55.485 49.197 1.00 69.13 253 LEU B N 1
ATOM 4651 C CA . LEU B 1 253 ? 46.447 54.148 49.033 1.00 69.90 253 LEU B CA 1
ATOM 4652 C C . LEU B 1 253 ? 46.555 53.375 50.347 1.00 72.50 253 LEU B C 1
ATOM 4653 O O . LEU B 1 253 ? 45.637 52.635 50.690 1.00 73.36 253 LEU B O 1
ATOM 4658 N N . GLU B 1 254 ? 47.668 53.568 51.071 1.00 74.76 254 GLU B N 1
ATOM 4659 C CA . GLU B 1 254 ? 47.941 52.854 52.309 1.00 77.27 254 GLU B CA 1
ATOM 4660 C C . GLU B 1 254 ? 47.029 53.356 53.428 1.00 75.18 254 GLU B C 1
ATOM 4661 O O . GLU B 1 254 ? 46.379 52.563 54.097 1.00 74.42 254 GLU B O 1
ATOM 4667 N N . GLN B 1 255 ? 46.981 54.674 53.630 1.00 75.22 255 GLN B N 1
ATOM 4668 C CA . GLN B 1 255 ? 46.199 55.263 54.709 1.00 75.59 255 GLN B CA 1
ATOM 4669 C C . GLN B 1 255 ? 44.709 54.946 54.559 1.00 73.59 255 GLN B C 1
ATOM 4670 O O . GLN B 1 255 ? 44.039 54.634 55.543 1.00 74.87 255 GLN B O 1
ATOM 4676 N N . ILE B 1 256 ? 44.192 55.046 53.330 1.00 70.37 256 ILE B N 1
ATOM 4677 C CA . ILE B 1 256 ? 42.777 54.811 53.081 1.00 68.35 256 ILE B CA 1
ATOM 4678 C C . ILE B 1 256 ? 42.459 53.329 53.277 1.00 68.37 256 ILE B C 1
ATOM 4679 O O . ILE B 1 256 ? 41.425 52.996 53.850 1.00 67.51 256 ILE B O 1
ATOM 4684 N N . LYS B 1 257 ? 43.355 52.449 52.819 1.00 69.28 257 LYS B N 1
ATOM 4685 C CA . LYS B 1 257 ? 43.191 51.013 53.009 1.00 70.79 257 LYS B CA 1
ATOM 4686 C C . LYS B 1 257 ? 43.168 50.685 54.503 1.00 72.29 257 LYS B C 1
ATOM 4687 O O . LYS B 1 257 ? 42.462 49.779 54.915 1.00 72.80 257 LYS B O 1
ATOM 4689 N N . ASN B 1 258 ? 43.935 51.428 55.312 1.00 74.34 258 ASN B N 1
ATOM 4690 C CA . ASN B 1 258 ? 43.950 51.249 56.758 1.00 75.24 258 ASN B CA 1
ATOM 4691 C C . ASN B 1 258 ? 42.598 51.633 57.351 1.00 74.28 258 ASN B C 1
ATOM 4692 O O . ASN B 1 258 ? 41.964 50.815 58.010 1.00 75.70 258 ASN B O 1
ATOM 4697 N N . ARG B 1 259 ? 42.160 52.869 57.088 1.00 72.66 259 ARG B N 1
ATOM 4698 C CA . ARG B 1 259 ? 40.954 53.425 57.686 1.00 71.41 259 ARG B CA 1
ATOM 4699 C C . ARG B 1 259 ? 39.699 52.655 57.269 1.00 68.56 259 ARG B C 1
ATOM 4700 O O . ARG B 1 259 ? 38.720 52.646 58.008 1.00 67.87 259 ARG B O 1
ATOM 4708 N N . TRP B 1 260 ? 39.716 52.050 56.075 1.00 66.14 260 TRP B N 1
ATOM 4709 C CA . TRP B 1 260 ? 38.540 51.392 55.522 1.00 63.05 260 TRP B CA 1
ATOM 4710 C C . TRP B 1 260 ? 38.892 49.981 55.060 1.00 63.03 260 TRP B C 1
ATOM 4711 O O . TRP B 1 260 ? 38.871 49.703 53.861 1.00 62.33 260 TRP B O 1
ATOM 4722 N N . PRO B 1 261 ? 39.197 49.047 55.991 1.00 63.63 261 PRO B N 1
ATOM 4723 C CA . PRO B 1 261 ? 39.714 47.725 55.623 1.00 64.85 261 PRO B CA 1
ATOM 4724 C C . PRO B 1 261 ? 38.789 46.890 54.741 1.00 64.24 261 PRO B C 1
ATOM 4725 O O . PRO B 1 261 ? 39.260 46.044 53.989 1.00 65.28 261 PRO B O 1
ATOM 4729 N N . ALA B 1 262 ? 37.477 47.138 54.842 1.00 63.21 262 ALA B N 1
ATOM 4730 C CA . ALA B 1 262 ? 36.475 46.363 54.122 1.00 62.52 262 ALA B CA 1
ATOM 4731 C C . ALA B 1 262 ? 36.192 46.956 52.743 1.00 60.98 262 ALA B C 1
ATOM 4732 O O . ALA B 1 262 ? 35.356 46.417 52.019 1.00 60.80 262 ALA B O 1
ATOM 4734 N N . LEU B 1 263 ? 36.880 48.048 52.375 1.00 59.94 263 LEU B N 1
ATOM 4735 C CA . LEU B 1 263 ? 36.600 48.752 51.128 1.00 58.06 263 LEU B CA 1
ATOM 4736 C C . LEU B 1 263 ? 37.582 48.313 50.037 1.00 57.99 263 LEU B C 1
ATOM 4737 O O . LEU B 1 263 ? 38.792 48.285 50.265 1.00 58.27 263 LEU B O 1
ATOM 4742 N N . ASN B 1 264 ? 37.039 47.996 48.851 1.00 56.34 264 ASN B N 1
ATOM 4743 C CA . ASN B 1 264 ? 37.851 47.741 47.675 1.00 55.92 264 ASN B CA 1
ATOM 4744 C C . ASN B 1 264 ? 38.420 49.068 47.172 1.00 54.46 264 ASN B C 1
ATOM 4745 O O . ASN B 1 264 ? 37.683 50.034 46.954 1.00 52.26 264 ASN B O 1
ATOM 4750 N N . VAL B 1 265 ? 39.746 49.097 46.997 1.00 54.66 265 VAL B N 1
ATOM 4751 C CA . VAL B 1 265 ? 40.441 50.256 46.477 1.00 53.63 265 VAL B CA 1
ATOM 4752 C C . VAL B 1 265 ? 41.231 49.820 45.250 1.00 54.40 265 VAL B C 1
ATOM 4753 O O . VAL B 1 265 ? 41.894 48.789 45.272 1.00 56.47 265 VAL B O 1
ATOM 4757 N N . GLY B 1 266 ? 41.156 50.623 44.188 1.00 53.45 266 GLY B N 1
ATOM 4758 C CA . GLY B 1 266 ? 41.910 50.384 42.970 1.00 54.43 266 GLY B CA 1
ATOM 4759 C C . GLY B 1 266 ? 42.700 51.616 42.546 1.00 54.35 266 GLY B C 1
ATOM 4760 O O . GLY B 1 266 ? 42.597 52.668 43.170 1.00 53.29 266 GLY B O 1
ATOM 4761 N N . ILE B 1 267 ? 43.477 51.458 41.471 1.00 55.79 267 ILE B N 1
ATOM 4762 C CA . ILE B 1 267 ? 44.354 52.488 40.947 1.00 56.29 267 ILE B CA 1
ATOM 4763 C C . ILE B 1 267 ? 44.047 52.671 39.462 1.00 55.72 267 ILE B C 1
ATOM 4764 O O . ILE B 1 267 ? 43.808 51.689 38.757 1.00 56.22 267 ILE B O 1
ATOM 4769 N N . ASP B 1 268 ? 44.081 53.932 38.998 1.00 54.29 268 ASP B N 1
ATOM 4770 C CA . ASP B 1 268 ? 44.097 54.236 37.574 1.00 53.97 268 ASP B CA 1
ATOM 4771 C C . ASP B 1 268 ? 44.863 55.541 37.352 1.00 53.91 268 ASP B C 1
ATOM 4772 O O . ASP B 1 268 ? 44.296 56.621 37.491 1.00 51.98 268 ASP B O 1
ATOM 4777 N N . VAL B 1 269 ? 46.140 55.421 36.956 1.00 55.90 269 VAL B N 1
ATOM 4778 C CA . VAL B 1 269 ? 47.049 56.553 36.873 1.00 56.62 269 VAL B CA 1
ATOM 4779 C C . VAL B 1 269 ? 46.769 57.402 35.631 1.00 56.47 269 VAL B C 1
ATOM 4780 O O . VAL B 1 269 ? 47.378 58.462 35.496 1.00 57.41 269 VAL B O 1
ATOM 4784 N N . VAL B 1 270 ? 45.876 56.961 34.729 1.00 55.62 270 VAL B N 1
ATOM 4785 C CA . VAL B 1 270 ? 45.504 57.785 33.585 1.00 54.87 270 VAL B CA 1
ATOM 4786 C C . VAL B 1 270 ? 44.011 58.116 33.625 1.00 52.83 270 VAL B C 1
ATOM 4787 O O . VAL B 1 270 ? 43.396 58.355 32.582 1.00 51.76 270 VAL B O 1
ATOM 4791 N N . GLU B 1 271 ? 43.445 58.168 34.836 1.00 52.22 271 GLU B N 1
ATOM 4792 C CA . GLU B 1 271 ? 42.189 58.863 35.050 1.00 50.71 271 GLU B CA 1
ATOM 4793 C C . GLU B 1 271 ? 42.496 60.358 35.016 1.00 51.15 271 GLU B C 1
ATOM 4794 O O . GLU B 1 271 ? 43.131 60.882 35.934 1.00 51.37 271 GLU B O 1
ATOM 4800 N N . LEU B 1 272 ? 42.071 61.023 33.932 1.00 51.54 272 LEU B N 1
ATOM 4801 C CA . LEU B 1 272 ? 42.450 62.402 33.658 1.00 51.71 272 LEU B CA 1
ATOM 4802 C C . LEU B 1 272 ? 41.214 63.238 33.332 1.00 50.71 272 LEU B C 1
ATOM 4803 O O . LEU B 1 272 ? 41.277 64.134 32.489 1.00 51.23 272 LEU B O 1
ATOM 4808 N N . ARG B 1 273 ? 40.098 62.964 34.017 1.00 49.99 273 ARG B N 1
ATOM 4809 C CA . ARG B 1 273 ? 38.893 63.762 33.863 1.00 49.07 273 ARG B CA 1
ATOM 4810 C C . ARG B 1 273 ? 39.213 65.209 34.230 1.00 48.53 273 ARG B C 1
ATOM 4811 O O . ARG B 1 273 ? 39.741 65.468 35.307 1.00 49.18 273 ARG B O 1
ATOM 4819 N N . SER B 1 274 ? 38.883 66.144 33.330 1.00 48.24 274 SER B N 1
ATOM 4820 C CA . SER B 1 274 ? 39.143 67.559 33.550 1.00 47.97 274 SER B CA 1
ATOM 4821 C C . SER B 1 274 ? 40.589 67.762 34.008 1.00 48.96 274 SER B C 1
ATOM 4822 O O . SER B 1 274 ? 40.855 68.380 35.041 1.00 48.01 274 SER B O 1
ATOM 4825 N N . TYR B 1 275 ? 41.511 67.220 33.205 1.00 50.15 275 TYR B N 1
ATOM 4826 C CA . TYR B 1 275 ? 42.940 67.277 33.457 1.00 51.86 275 TYR B CA 1
ATOM 4827 C C . TYR B 1 275 ? 43.416 68.721 33.631 1.00 53.97 275 TYR B C 1
ATOM 4828 O O . TYR B 1 275 ? 44.360 68.967 34.381 1.00 54.10 275 TYR B O 1
ATOM 4837 N N . HIS B 1 276 ? 42.770 69.656 32.921 1.00 55.46 276 HIS B N 1
ATOM 4838 C CA . HIS B 1 276 ? 43.278 71.013 32.769 1.00 57.88 276 HIS B CA 1
ATOM 4839 C C . HIS B 1 276 ? 43.286 71.765 34.101 1.00 56.35 276 HIS B C 1
ATOM 4840 O O . HIS B 1 276 ? 44.166 72.603 34.308 1.00 57.29 276 HIS B O 1
ATOM 4847 N N . TYR B 1 277 ? 42.347 71.452 35.013 1.00 53.00 277 TYR B N 1
ATOM 4848 C CA . TYR B 1 277 ? 42.295 72.155 36.287 1.00 51.24 277 TYR B CA 1
ATOM 4849 C C . TYR B 1 277 ? 42.605 71.249 37.484 1.00 50.54 277 TYR B C 1
ATOM 4850 O O . TYR B 1 277 ? 42.758 71.761 38.594 1.00 48.73 277 TYR B O 1
ATOM 4859 N N . HIS B 1 278 ? 42.749 69.927 37.274 1.00 51.17 278 HIS B N 1
ATOM 4860 C CA . HIS B 1 278 ? 43.202 69.035 38.336 1.00 51.32 278 HIS B CA 1
ATOM 4861 C C . HIS B 1 278 ? 44.733 69.046 38.393 1.00 52.16 278 HIS B C 1
ATOM 4862 O O . HIS B 1 278 ? 45.395 69.138 37.355 1.00 52.63 278 HIS B O 1
ATOM 4869 N N . THR B 1 279 ? 45.296 68.945 39.609 1.00 51.84 279 THR B N 1
ATOM 4870 C CA . THR B 1 279 ? 46.735 69.103 39.795 1.00 53.23 279 THR B CA 1
ATOM 4871 C C . THR B 1 279 ? 47.363 67.991 40.644 1.00 54.03 279 THR B C 1
ATOM 4872 O O . THR B 1 279 ? 48.580 67.974 40.797 1.00 55.29 279 THR B O 1
ATOM 4876 N N . GLY B 1 280 ? 46.559 67.060 41.178 1.00 53.36 280 GLY B N 1
ATOM 4877 C CA . GLY B 1 280 ? 47.083 66.002 42.020 1.00 54.14 280 GLY B CA 1
ATOM 4878 C C . GLY B 1 280 ? 46.193 64.757 42.045 1.00 53.07 280 GLY B C 1
ATOM 4879 O O . GLY B 1 280 ? 45.825 64.201 41.011 1.00 52.11 280 GLY B O 1
ATOM 4880 N N . LEU B 1 281 ? 45.866 64.322 43.266 1.00 52.36 281 LEU B N 1
ATOM 4881 C CA . LEU B 1 281 ? 45.140 63.087 43.490 1.00 51.91 281 LEU B CA 1
ATOM 4882 C C . LEU B 1 281 ? 43.734 63.184 42.895 1.00 50.51 281 LEU B C 1
ATOM 4883 O O . LEU B 1 281 ? 43.095 64.235 42.924 1.00 49.29 281 LEU B O 1
ATOM 4888 N N . MET B 1 282 ? 43.268 62.052 42.359 1.00 50.16 282 MET B N 1
ATOM 4889 C CA . MET B 1 282 ? 41.928 61.909 41.814 1.00 48.65 282 MET B CA 1
ATOM 4890 C C . MET B 1 282 ? 41.230 60.814 42.611 1.00 47.63 282 MET B C 1
ATOM 4891 O O . MET B 1 282 ? 41.863 59.837 42.985 1.00 49.30 282 MET B O 1
ATOM 4896 N N . TYR B 1 283 ? 39.942 60.981 42.894 1.00 45.76 283 TYR B N 1
ATOM 4897 C CA . TYR B 1 283 ? 39.244 60.000 43.708 1.00 45.74 283 TYR B CA 1
ATOM 4898 C C . TYR B 1 283 ? 37.768 59.965 43.335 1.00 43.74 283 TYR B C 1
ATOM 4899 O O . TYR B 1 283 ? 37.132 61.010 43.224 1.00 42.40 283 TYR B O 1
ATOM 4908 N N . ALA B 1 284 ? 37.250 58.745 43.156 1.00 43.59 284 ALA B N 1
ATOM 4909 C CA . ALA B 1 284 ? 35.837 58.516 42.885 1.00 42.41 284 ALA B CA 1
ATOM 4910 C C . ALA B 1 284 ? 35.400 57.179 43.492 1.00 43.37 284 ALA B C 1
ATOM 4911 O O . ALA B 1 284 ? 36.212 56.269 43.673 1.00 44.08 284 ALA B O 1
ATOM 4913 N N . VAL B 1 285 ? 34.101 57.075 43.793 1.00 42.83 285 VAL B N 1
ATOM 4914 C CA . VAL B 1 285 ? 33.540 55.875 44.390 1.00 44.04 285 VAL B CA 1
ATOM 4915 C C . VAL B 1 285 ? 32.493 55.313 43.435 1.00 43.97 285 VAL B C 1
ATOM 4916 O O . VAL B 1 285 ? 31.554 56.022 43.066 1.00 43.23 285 VAL B O 1
ATOM 4920 N N . TYR B 1 286 ? 32.666 54.032 43.076 1.00 44.87 286 TYR B N 1
ATOM 4921 C CA . TYR B 1 286 ? 31.734 53.337 42.208 1.00 45.05 286 TYR B CA 1
ATOM 4922 C C . TYR B 1 286 ? 30.968 52.294 43.017 1.00 45.74 286 TYR B C 1
ATOM 4923 O O . TYR B 1 286 ? 31.419 51.849 44.071 1.00 46.27 286 TYR B O 1
ATOM 4932 N N . ALA B 1 287 ? 29.803 51.914 42.485 1.00 46.20 287 ALA B N 1
ATOM 4933 C CA . ALA B 1 287 ? 28.902 50.987 43.139 1.00 46.42 287 ALA B CA 1
ATOM 4934 C C . ALA B 1 287 ? 28.444 49.936 42.136 1.00 46.82 287 ALA B C 1
ATOM 4935 O O . ALA B 1 287 ? 28.525 50.151 40.928 1.00 46.00 287 ALA B O 1
ATOM 4937 N N . PRO B 1 288 ? 27.933 48.777 42.613 1.00 47.91 288 PRO B N 1
ATOM 4938 C CA . PRO B 1 288 ? 27.400 47.740 41.727 1.00 48.70 288 PRO B CA 1
ATOM 4939 C C . PRO B 1 288 ? 26.271 48.230 40.827 1.00 47.41 288 PRO B C 1
ATOM 4940 O O . PRO B 1 288 ? 25.412 48.987 41.271 1.00 45.75 288 PRO B O 1
ATOM 4944 N N . ASN B 1 289 ? 26.304 47.793 39.560 1.00 48.42 289 ASN B N 1
ATOM 4945 C CA . ASN B 1 289 ? 25.249 48.054 38.593 1.00 48.61 289 ASN B CA 1
ATOM 4946 C C . ASN B 1 289 ? 25.037 49.557 38.397 1.00 48.13 289 ASN B C 1
ATOM 4947 O O . ASN B 1 289 ? 23.888 49.995 38.304 1.00 48.72 289 ASN B O 1
ATOM 4952 N N . ARG B 1 290 ? 26.133 50.338 38.339 1.00 48.60 290 ARG B N 1
ATOM 4953 C CA . ARG B 1 290 ? 26.057 51.771 38.082 1.00 48.02 290 ARG B CA 1
ATOM 4954 C C . ARG B 1 290 ? 27.249 52.223 37.243 1.00 47.76 290 ARG B C 1
ATOM 4955 O O . ARG B 1 290 ? 28.398 52.058 37.650 1.00 48.71 290 ARG B O 1
ATOM 4963 N N . ALA B 1 291 ? 26.956 52.833 36.087 1.00 46.26 291 ALA B N 1
ATOM 4964 C CA . ALA B 1 291 ? 27.982 53.371 35.205 1.00 45.91 291 ALA B CA 1
ATOM 4965 C C . ALA B 1 291 ? 28.623 54.608 35.836 1.00 44.49 291 ALA B C 1
ATOM 4966 O O . ALA B 1 291 ? 29.842 54.760 35.803 1.00 45.00 291 ALA B O 1
ATOM 4968 N N . ALA B 1 292 ? 27.783 55.490 36.396 1.00 42.14 292 ALA B N 1
ATOM 4969 C CA . ALA B 1 292 ? 28.248 56.731 36.994 1.00 40.20 292 ALA B CA 1
ATOM 4970 C C . ALA B 1 292 ? 28.712 56.470 38.420 1.00 39.92 292 ALA B C 1
ATOM 4971 O O . ALA B 1 292 ? 28.038 55.765 39.161 1.00 39.63 292 ALA B O 1
ATOM 4973 N N . PRO B 1 293 ? 29.848 57.057 38.865 1.00 39.81 293 PRO B N 1
ATOM 4974 C CA . PRO B 1 293 ? 30.259 56.954 40.264 1.00 39.85 293 PRO B CA 1
ATOM 4975 C C . PRO B 1 293 ? 29.242 57.596 41.203 1.00 38.75 293 PRO B C 1
ATOM 4976 O O . PRO B 1 293 ? 28.506 58.485 40.794 1.00 37.50 293 PRO B O 1
ATOM 4980 N N . LEU B 1 294 ? 29.196 57.126 42.456 1.00 39.62 294 LEU B N 1
ATOM 4981 C CA . LEU B 1 294 ? 28.374 57.750 43.482 1.00 39.31 294 LEU B CA 1
ATOM 4982 C C . LEU B 1 294 ? 28.907 59.136 43.831 1.00 39.14 294 LEU B C 1
ATOM 4983 O O . LEU B 1 294 ? 28.132 60.019 44.196 1.00 39.04 294 LEU B O 1
ATOM 4988 N N . ALA B 1 295 ? 30.232 59.305 43.753 1.00 39.92 295 ALA B N 1
ATOM 4989 C CA . ALA B 1 295 ? 30.866 60.570 44.088 1.00 39.78 295 ALA B CA 1
ATOM 4990 C C . ALA B 1 295 ? 32.248 60.627 43.449 1.00 40.59 295 ALA B C 1
ATOM 4991 O O . ALA B 1 295 ? 32.896 59.596 43.295 1.00 41.99 295 ALA B O 1
ATOM 4993 N N . GLN B 1 296 ? 32.681 61.836 43.078 1.00 40.23 296 GLN B N 1
ATOM 4994 C CA . GLN B 1 296 ? 33.982 62.037 42.466 1.00 41.90 296 GLN B CA 1
ATOM 4995 C C . GLN B 1 296 ? 34.551 63.384 42.914 1.00 41.30 296 GLN B C 1
ATOM 4996 O O . GLN B 1 296 ? 33.824 64.364 43.096 1.00 39.49 296 GLN B O 1
ATOM 5002 N N . GLY B 1 297 ? 35.872 63.416 43.072 1.00 41.40 297 GLY B N 1
ATOM 5003 C CA . GLY B 1 297 ? 36.558 64.611 43.513 1.00 40.96 297 GLY B CA 1
ATOM 5004 C C . GLY B 1 297 ? 38.019 64.588 43.096 1.00 42.12 297 GLY B C 1
ATOM 5005 O O . GLY B 1 297 ? 38.467 63.658 42.437 1.00 42.79 297 GLY B O 1
ATOM 5006 N N . GLY B 1 298 ? 38.754 65.621 43.505 1.00 42.50 298 GLY B N 1
ATOM 5007 C CA . GLY B 1 298 ? 40.165 65.701 43.189 1.00 43.48 298 GLY B CA 1
ATOM 5008 C C . GLY B 1 298 ? 40.844 66.902 43.829 1.00 43.46 298 GLY B C 1
ATOM 5009 O O . GLY B 1 298 ? 40.193 67.784 44.382 1.00 44.15 298 GLY B O 1
ATOM 5010 N N . ARG B 1 299 ? 42.173 66.883 43.760 1.00 44.26 299 ARG B N 1
ATOM 5011 C CA . ARG B 1 299 ? 43.017 68.025 44.043 1.00 44.26 299 ARG B CA 1
ATOM 5012 C C . ARG B 1 299 ? 42.938 68.972 42.847 1.00 43.73 299 ARG B C 1
ATOM 5013 O O . ARG B 1 299 ? 43.146 68.557 41.706 1.00 44.05 299 ARG B O 1
ATOM 5021 N N . TYR B 1 300 ? 42.627 70.247 43.112 1.00 43.47 300 TYR B N 1
ATOM 5022 C CA . TYR B 1 300 ? 42.641 71.258 42.064 1.00 43.44 300 TYR B CA 1
ATOM 5023 C C . TYR B 1 300 ? 43.149 72.584 42.630 1.00 43.95 300 TYR B C 1
ATOM 5024 O O . TYR B 1 300 ? 42.393 73.545 42.758 1.00 42.65 300 TYR B O 1
ATOM 5033 N N . ASP B 1 301 ? 44.456 72.623 42.925 1.00 45.56 301 ASP B N 1
ATOM 5034 C CA . ASP B 1 301 ? 45.137 73.825 43.388 1.00 46.21 301 ASP B CA 1
ATOM 5035 C C . ASP B 1 301 ? 44.913 74.963 42.393 1.00 47.10 301 ASP B C 1
ATOM 5036 O O . ASP B 1 301 ? 44.957 74.755 41.184 1.00 47.75 301 ASP B O 1
ATOM 5041 N N . GLY B 1 302 ? 44.656 76.168 42.922 1.00 47.61 302 GLY B N 1
ATOM 5042 C CA . GLY B 1 302 ? 44.571 77.367 42.107 1.00 48.29 302 GLY B CA 1
ATOM 5043 C C . GLY B 1 302 ? 43.298 77.433 41.264 1.00 48.16 302 GLY B C 1
ATOM 5044 O O . GLY B 1 302 ? 43.226 78.212 40.316 1.00 49.23 302 GLY B O 1
ATOM 5045 N N . ILE B 1 303 ? 42.281 76.649 41.641 1.00 48.13 303 ILE B N 1
ATOM 5046 C CA . ILE B 1 303 ? 41.016 76.616 40.921 1.00 48.30 303 ILE B CA 1
ATOM 5047 C C . ILE B 1 303 ? 40.392 78.009 40.916 1.00 49.21 303 ILE B C 1
ATOM 5048 O O . ILE B 1 303 ? 39.727 78.381 39.953 1.00 48.94 303 ILE B O 1
ATOM 5053 N N . GLY B 1 304 ? 40.634 78.786 41.981 1.00 50.36 304 GLY B N 1
ATOM 5054 C CA . GLY B 1 304 ? 40.007 80.086 42.133 1.00 49.85 304 GLY B CA 1
ATOM 5055 C C . GLY B 1 304 ? 40.883 81.245 41.668 1.00 50.52 304 GLY B C 1
ATOM 5056 O O . GLY B 1 304 ? 40.501 82.390 41.875 1.00 49.98 304 GLY B O 1
ATOM 5057 N N . GLU B 1 305 ? 42.022 80.964 41.018 1.00 52.16 305 GLU B N 1
ATOM 5058 C CA . GLU B 1 305 ? 42.971 82.009 40.650 1.00 53.73 305 GLU B CA 1
ATOM 5059 C C . GLU B 1 305 ? 42.339 83.007 39.674 1.00 52.29 305 GLU B C 1
ATOM 5060 O O . GLU B 1 305 ? 42.710 84.178 39.665 1.00 52.10 305 GLU B O 1
ATOM 5066 N N . HIS B 1 306 ? 41.394 82.533 38.856 1.00 51.65 306 HIS B N 1
ATOM 5067 C CA . HIS B 1 306 ? 40.613 83.380 37.965 1.00 51.77 306 HIS B CA 1
ATOM 5068 C C . HIS B 1 306 ? 39.978 84.546 38.732 1.00 49.76 306 HIS B C 1
ATOM 5069 O O . HIS B 1 306 ? 39.840 85.638 38.191 1.00 48.23 306 HIS B O 1
ATOM 5076 N N . PHE B 1 307 ? 39.610 84.301 39.998 1.00 48.54 307 PHE B N 1
ATOM 5077 C CA . PHE B 1 307 ? 38.818 85.222 40.798 1.00 46.82 307 PHE B CA 1
ATOM 5078 C C . PHE B 1 307 ? 39.663 86.061 41.753 1.00 47.59 307 PHE B C 1
ATOM 5079 O O . PHE B 1 307 ? 39.121 86.939 42.421 1.00 47.79 307 PHE B O 1
ATOM 5087 N N . GLY B 1 308 ? 40.967 85.783 41.847 1.00 49.21 308 GLY B N 1
ATOM 5088 C CA . GLY B 1 308 ? 41.806 86.423 42.850 1.00 50.43 308 GLY B CA 1
ATOM 5089 C C . GLY B 1 308 ? 42.982 85.541 43.257 1.00 51.90 308 GLY B C 1
ATOM 5090 O O . GLY B 1 308 ? 43.738 85.102 42.400 1.00 54.43 308 GLY B O 1
ATOM 5091 N N . ARG B 1 309 ? 43.126 85.294 44.564 1.00 52.09 309 ARG B N 1
ATOM 5092 C CA . ARG B 1 309 ? 44.308 84.629 45.102 1.00 52.88 309 ARG B CA 1
ATOM 5093 C C . ARG B 1 309 ? 44.275 83.153 44.705 1.00 52.89 309 ARG B C 1
ATOM 5094 O O . ARG B 1 309 ? 43.206 82.566 44.567 1.00 51.76 309 ARG B O 1
ATOM 5102 N N . ALA B 1 310 ? 45.468 82.599 44.452 1.00 53.66 310 ALA B N 1
ATOM 5103 C CA . ALA B 1 310 ? 45.627 81.193 44.106 1.00 53.97 310 ALA B CA 1
ATOM 5104 C C . ALA B 1 310 ? 45.724 80.393 45.399 1.00 52.39 310 ALA B C 1
ATOM 5105 O O . ALA B 1 310 ? 46.548 80.681 46.254 1.00 53.73 310 ALA B O 1
ATOM 5107 N N . ARG B 1 311 ? 44.846 79.403 45.537 1.00 49.97 311 ARG B N 1
ATOM 5108 C CA . ARG B 1 311 ? 44.650 78.708 46.795 1.00 48.43 311 ARG B CA 1
ATOM 5109 C C . ARG B 1 311 ? 44.752 77.212 46.549 1.00 47.67 311 ARG B C 1
ATOM 5110 O O . ARG B 1 311 ? 44.178 76.705 45.587 1.00 46.38 311 ARG B O 1
ATOM 5118 N N . PRO B 1 312 ? 45.474 76.458 47.404 1.00 48.21 312 PRO B N 1
ATOM 5119 C CA . PRO B 1 312 ? 45.397 75.004 47.347 1.00 48.12 312 PRO B CA 1
ATOM 5120 C C . PRO B 1 312 ? 43.955 74.613 47.651 1.00 46.09 312 PRO B C 1
ATOM 5121 O O . PRO B 1 312 ? 43.292 75.261 48.457 1.00 46.06 312 PRO B O 1
ATOM 5125 N N . ALA B 1 313 ? 43.465 73.580 46.959 1.00 45.07 313 ALA B N 1
ATOM 5126 C CA . ALA B 1 313 ? 42.057 73.227 47.007 1.00 42.61 313 ALA B CA 1
ATOM 5127 C C . ALA B 1 313 ? 41.884 71.768 46.616 1.00 41.76 313 ALA B C 1
ATOM 5128 O O . ALA B 1 313 ? 42.503 71.311 45.659 1.00 42.02 313 ALA B O 1
ATOM 5130 N N . THR B 1 314 ? 41.032 71.068 47.368 1.00 40.97 314 THR B N 1
ATOM 5131 C CA . THR B 1 314 ? 40.624 69.714 47.032 1.00 41.07 314 THR B CA 1
ATOM 5132 C C . THR B 1 314 ? 39.173 69.533 47.479 1.00 39.65 314 THR B C 1
ATOM 5133 O O . THR B 1 314 ? 38.743 70.127 48.469 1.00 39.50 314 THR B O 1
ATOM 5137 N N . GLY B 1 315 ? 38.414 68.724 46.741 1.00 38.87 315 GLY B N 1
ATOM 5138 C CA . GLY B 1 315 ? 37.016 68.534 47.069 1.00 37.79 315 GLY B CA 1
ATOM 5139 C C . GLY B 1 315 ? 36.342 67.496 46.182 1.00 37.83 315 GLY B C 1
ATOM 5140 O O . GLY B 1 315 ? 36.931 67.000 45.229 1.00 38.22 315 GLY B O 1
ATOM 5141 N N . PHE B 1 316 ? 35.090 67.188 46.524 1.00 37.43 316 PHE B N 1
ATOM 5142 C CA . PHE B 1 316 ? 34.318 66.176 45.828 1.00 37.53 316 PHE B CA 1
ATOM 5143 C C . PHE B 1 316 ? 32.881 66.660 45.702 1.00 36.68 316 PHE B C 1
ATOM 5144 O O . PHE B 1 316 ? 32.493 67.604 46.380 1.00 36.61 316 PHE B O 1
ATOM 5152 N N . SER B 1 317 ? 32.097 65.987 44.857 1.00 36.81 317 SER B N 1
ATOM 5153 C CA . SER B 1 317 ? 30.656 66.156 44.889 1.00 36.65 317 SER B CA 1
ATOM 5154 C C . SER B 1 317 ? 29.964 64.868 44.465 1.00 36.89 317 SER B C 1
ATOM 5155 O O . SER B 1 317 ? 30.596 63.963 43.931 1.00 38.35 317 SER B O 1
ATOM 5158 N N . CYS B 1 318 ? 28.658 64.812 44.738 1.00 36.80 318 CYS B N 1
ATOM 5159 C CA . CYS B 1 318 ? 27.811 63.694 44.368 1.00 37.99 318 CYS B CA 1
ATOM 5160 C C . CYS B 1 318 ? 26.421 64.210 44.031 1.00 37.25 318 CYS B C 1
ATOM 5161 O O . CYS B 1 318 ? 26.072 65.332 44.392 1.00 36.57 318 CYS B O 1
ATOM 5164 N N . ASP B 1 319 ? 25.652 63.383 43.320 1.00 38.16 319 ASP B N 1
ATOM 5165 C CA . ASP B 1 319 ? 24.223 63.594 43.165 1.00 38.03 319 ASP B CA 1
ATOM 5166 C C . ASP B 1 319 ? 23.536 62.896 44.332 1.00 39.81 319 ASP B C 1
ATOM 5167 O O . ASP B 1 319 ? 23.660 61.686 44.499 1.00 40.72 319 ASP B O 1
ATOM 5172 N N . LEU B 1 320 ? 22.792 63.671 45.119 1.00 41.04 320 LEU B N 1
ATOM 5173 C CA . LEU B 1 320 ? 22.161 63.161 46.322 1.00 42.14 320 LEU B CA 1
ATOM 5174 C C . LEU B 1 320 ? 21.058 62.166 45.957 1.00 41.16 320 LEU B C 1
ATOM 5175 O O . LEU B 1 320 ? 20.769 61.275 46.746 1.00 42.24 320 LEU B O 1
ATOM 5180 N N . TYR B 1 321 ? 20.459 62.298 44.765 1.00 40.83 321 TYR B N 1
ATOM 5181 C CA . TYR B 1 321 ? 19.434 61.356 44.326 1.00 42.39 321 TYR B CA 1
ATOM 5182 C C . TYR B 1 321 ? 20.034 59.962 44.122 1.00 43.67 321 TYR B C 1
ATOM 5183 O O . TYR B 1 321 ? 19.309 58.981 44.205 1.00 46.42 321 TYR B O 1
ATOM 5192 N N . ALA B 1 322 ? 21.348 59.877 43.870 1.00 44.52 322 ALA B N 1
ATOM 5193 C CA . ALA B 1 322 ? 22.022 58.606 43.641 1.00 46.14 322 ALA B CA 1
ATOM 5194 C C . ALA B 1 322 ? 22.250 57.843 44.947 1.00 47.13 322 ALA B C 1
ATOM 5195 O O . ALA B 1 322 ? 22.383 56.620 44.915 1.00 49.36 322 ALA B O 1
ATOM 5197 N N . LEU B 1 323 ? 22.320 58.552 46.085 1.00 46.56 323 LEU B N 1
ATOM 5198 C CA . LEU B 1 323 ? 22.460 57.906 47.384 1.00 47.08 323 LEU B CA 1
ATOM 5199 C C . LEU B 1 323 ? 21.083 57.583 47.963 1.00 49.14 323 LEU B C 1
ATOM 5200 O O . LEU B 1 323 ? 20.983 56.837 48.927 1.00 47.79 323 LEU B O 1
ATOM 5205 N N . GLY B 1 324 ? 20.025 58.201 47.418 1.00 52.79 324 GLY B N 1
ATOM 5206 C CA . GLY B 1 324 ? 18.651 57.889 47.793 1.00 55.05 324 GLY B CA 1
ATOM 5207 C C . GLY B 1 324 ? 18.166 56.591 47.157 1.00 58.18 324 GLY B C 1
ATOM 5208 O O . GLY B 1 324 ? 17.018 56.578 46.656 1.00 62.85 324 GLY B O 1
ATOM 5209 N N . PHE B 1 328 ? 11.338 55.039 49.343 1.00 62.63 328 PHE B N 1
ATOM 5210 C CA . PHE B 1 328 ? 10.261 56.065 49.294 1.00 61.29 328 PHE B CA 1
ATOM 5211 C C . PHE B 1 328 ? 9.019 55.544 50.026 1.00 61.50 328 PHE B C 1
ATOM 5212 O O . PHE B 1 328 ? 8.020 55.196 49.402 1.00 64.25 328 PHE B O 1
ATOM 5214 N N . ALA B 1 329 ? 9.093 55.502 51.361 1.00 60.67 329 ALA B N 1
ATOM 5215 C CA . ALA B 1 329 ? 8.044 54.922 52.191 1.00 60.65 329 ALA B CA 1
ATOM 5216 C C . ALA B 1 329 ? 6.830 55.845 52.256 1.00 58.13 329 ALA B C 1
ATOM 5217 O O . ALA B 1 329 ? 6.922 57.026 51.952 1.00 53.89 329 ALA B O 1
ATOM 5219 N N . GLU B 1 330 ? 5.694 55.281 52.686 1.00 59.47 330 GLU B N 1
ATOM 5220 C CA . GLU B 1 330 ? 4.445 56.023 52.781 1.00 57.83 330 GLU B CA 1
ATOM 5221 C C . GLU B 1 330 ? 4.472 56.929 54.007 1.00 52.24 330 GLU B C 1
ATOM 5222 O O . GLU B 1 330 ? 5.290 56.756 54.906 1.00 51.26 330 GLU B O 1
ATOM 5228 N N . ILE B 1 331 ? 3.564 57.903 54.011 1.00 47.97 331 ILE B N 1
ATOM 5229 C CA . ILE B 1 331 ? 3.495 58.895 55.066 1.00 45.36 331 ILE B CA 1
ATOM 5230 C C . ILE B 1 331 ? 2.270 58.589 55.921 1.00 44.09 331 ILE B C 1
ATOM 5231 O O . ILE B 1 331 ? 1.207 58.274 55.398 1.00 42.72 331 ILE B O 1
ATOM 5236 N N . GLU B 1 332 ? 2.448 58.665 57.240 1.00 44.23 332 GLU B N 1
ATOM 5237 C CA . GLU B 1 332 ? 1.366 58.424 58.176 1.00 45.61 332 GLU B CA 1
ATOM 5238 C C . GLU B 1 332 ? 0.759 59.758 58.599 1.00 44.38 332 GLU B C 1
ATOM 5239 O O . GLU B 1 332 ? 1.482 60.678 58.963 1.00 43.66 332 GLU B O 1
ATOM 5245 N N . THR B 1 333 ? -0.574 59.845 58.542 1.00 44.51 333 THR B N 1
ATOM 5246 C CA . THR B 1 333 ? -1.295 61.053 58.901 1.00 44.48 333 THR B CA 1
ATOM 5247 C C . THR B 1 333 ? -2.394 60.714 59.901 1.00 46.08 333 THR B C 1
ATOM 5248 O O . THR B 1 333 ? -3.154 59.764 59.693 1.00 47.56 333 THR B O 1
ATOM 5252 N N . VAL B 1 334 ? -2.460 61.516 60.972 1.00 45.82 334 VAL B N 1
ATOM 5253 C CA . VAL B 1 334 ? -3.474 61.392 62.005 1.00 47.64 334 VAL B CA 1
ATOM 5254 C C . VAL B 1 334 ? -4.575 62.415 61.726 1.00 46.97 334 VAL B C 1
ATOM 5255 O O . VAL B 1 334 ? -4.288 63.591 61.513 1.00 44.50 334 VAL B O 1
ATOM 5259 N N . VAL B 1 335 ? -5.837 61.959 61.742 1.00 47.87 335 VAL B N 1
ATOM 5260 C CA . VAL B 1 335 ? -6.964 62.859 61.550 1.00 48.04 335 VAL B CA 1
ATOM 5261 C C . VAL B 1 335 ? -7.698 63.033 62.874 1.00 49.22 335 VAL B C 1
ATOM 5262 O O . VAL B 1 335 ? -8.104 62.051 63.485 1.00 50.45 335 VAL B O 1
ATOM 5266 N N . ALA B 1 336 ? -7.850 64.293 63.300 1.00 49.15 336 ALA B N 1
ATOM 5267 C CA . ALA B 1 336 ? -8.657 64.646 64.456 1.00 50.52 336 ALA B CA 1
ATOM 5268 C C . ALA B 1 336 ? -9.906 65.382 63.984 1.00 50.74 336 ALA B C 1
ATOM 5269 O O . ALA B 1 336 ? -9.921 65.917 62.880 1.00 49.52 336 ALA B O 1
ATOM 5271 N N . PRO B 1 337 ? -10.998 65.422 64.781 1.00 52.47 337 PRO B N 1
ATOM 5272 C CA . PRO B 1 337 ? -12.186 66.186 64.405 1.00 53.22 337 PRO B CA 1
ATOM 5273 C C . PRO B 1 337 ? -11.964 67.691 64.507 1.00 52.93 337 PRO B C 1
ATOM 5274 O O . PRO B 1 337 ? -11.019 68.147 65.146 1.00 52.30 337 PRO B O 1
ATOM 5278 N N . LYS B 1 338 ? -12.841 68.446 63.837 1.00 53.67 338 LYS B N 1
ATOM 5279 C CA . LYS B 1 338 ? -12.905 69.892 63.960 1.00 53.29 338 LYS B CA 1
ATOM 5280 C C . LYS B 1 338 ? -13.183 70.256 65.411 1.00 54.33 338 LYS B C 1
ATOM 5281 O O . LYS B 1 338 ? -13.935 69.552 66.076 1.00 55.89 338 LYS B O 1
ATOM 5287 N N . GLY B 1 339 ? -12.588 71.362 65.879 1.00 54.02 339 GLY B N 1
ATOM 5288 C CA . GLY B 1 339 ? -12.887 71.895 67.198 1.00 55.94 339 GLY B CA 1
ATOM 5289 C C . GLY B 1 339 ? -11.707 72.635 67.824 1.00 55.05 339 GLY B C 1
ATOM 5290 O O . GLY B 1 339 ? -10.562 72.448 67.430 1.00 52.91 339 GLY B O 1
ATOM 5291 N N . THR B 1 340 ? -12.022 73.461 68.831 1.00 57.27 340 THR B N 1
ATOM 5292 C CA . THR B 1 340 ? -11.034 74.249 69.553 1.00 57.35 340 THR B CA 1
ATOM 5293 C C . THR B 1 340 ? -11.208 74.075 71.064 1.00 59.29 340 THR B C 1
ATOM 5294 O O . THR B 1 340 ? -10.787 74.928 71.836 1.00 59.45 340 THR B O 1
ATOM 5298 N N . GLU B 1 341 ? -11.790 72.940 71.476 1.00 61.29 341 GLU B N 1
ATOM 5299 C CA . GLU B 1 341 ? -11.889 72.572 72.881 1.00 63.51 341 GLU B CA 1
ATOM 5300 C C . GLU B 1 341 ? -10.477 72.279 73.392 1.00 62.36 341 GLU B C 1
ATOM 5301 O O . GLU B 1 341 ? -9.683 71.648 72.696 1.00 60.32 341 GLU B O 1
ATOM 5307 N N . ALA B 1 342 ? -10.169 72.761 74.602 1.00 62.90 342 ALA B N 1
ATOM 5308 C CA . ALA B 1 342 ? -8.798 72.850 75.087 1.00 61.64 342 ALA B CA 1
ATOM 5309 C C . ALA B 1 342 ? -8.143 71.471 75.146 1.00 61.54 342 ALA B C 1
ATOM 5310 O O . ALA B 1 342 ? -6.981 71.326 74.767 1.00 59.45 342 ALA B O 1
ATOM 5312 N N . ASP B 1 343 ? -8.894 70.471 75.640 1.00 63.19 343 ASP B N 1
ATOM 5313 C CA . ASP B 1 343 ? -8.371 69.126 75.826 1.00 63.35 343 ASP B CA 1
ATOM 5314 C C . ASP B 1 343 ? -8.048 68.481 74.477 1.00 61.54 343 ASP B C 1
ATOM 5315 O O . ASP B 1 343 ? -7.110 67.694 74.392 1.00 60.69 343 ASP B O 1
ATOM 5320 N N . LEU B 1 344 ? -8.816 68.823 73.434 1.00 60.68 344 LEU B N 1
ATOM 5321 C CA . LEU B 1 344 ? -8.564 68.317 72.090 1.00 59.08 344 LEU B CA 1
ATOM 5322 C C . LEU B 1 344 ? -7.308 68.969 71.504 1.00 56.56 344 LEU B C 1
ATOM 5323 O O . LEU B 1 344 ? -6.434 68.273 70.995 1.00 54.96 344 LEU B O 1
ATOM 5328 N N . LEU B 1 345 ? -7.229 70.304 71.566 1.00 56.13 345 LEU B N 1
ATOM 5329 C CA . LEU B 1 345 ? -6.075 71.035 71.050 1.00 54.71 345 LEU B CA 1
ATOM 5330 C C . LEU B 1 345 ? -4.802 70.573 71.758 1.00 54.48 345 LEU B C 1
ATOM 5331 O O . LEU B 1 345 ? -3.749 70.450 71.132 1.00 53.81 345 LEU B O 1
ATOM 5336 N N . LYS B 1 346 ? -4.925 70.333 73.071 1.00 56.13 346 LYS B N 1
ATOM 5337 C CA . LYS B 1 346 ? -3.837 69.853 73.907 1.00 56.52 346 LYS B CA 1
ATOM 5338 C C . LYS B 1 346 ? -3.287 68.536 73.356 1.00 55.47 346 LYS B C 1
ATOM 5339 O O . LYS B 1 346 ? -2.074 68.382 73.225 1.00 54.91 346 LYS B O 1
ATOM 5345 N N . ALA B 1 347 ? -4.192 67.592 73.052 1.00 54.83 347 ALA B N 1
ATOM 5346 C CA . ALA B 1 347 ? -3.822 66.281 72.547 1.00 54.09 347 ALA B CA 1
ATOM 5347 C C . ALA B 1 347 ? -3.180 66.403 71.168 1.00 51.58 347 ALA B C 1
ATOM 5348 O O . ALA B 1 347 ? -2.212 65.715 70.873 1.00 51.04 347 ALA B O 1
ATOM 5350 N N . ILE B 1 348 ? -3.729 67.283 70.326 1.00 50.21 348 ILE B N 1
ATOM 5351 C CA . ILE B 1 348 ? -3.158 67.562 69.018 1.00 47.88 348 ILE B CA 1
ATOM 5352 C C . ILE B 1 348 ? -1.738 68.106 69.179 1.00 46.79 348 ILE B C 1
ATOM 5353 O O . ILE B 1 348 ? -0.831 67.675 68.472 1.00 45.39 348 ILE B O 1
ATOM 5358 N N . ALA B 1 349 ? -1.553 69.038 70.121 1.00 47.86 349 ALA B N 1
ATOM 5359 C CA . ALA B 1 349 ? -0.266 69.686 70.333 1.00 47.45 349 ALA B CA 1
ATOM 5360 C C . ALA B 1 349 ? 0.775 68.675 70.820 1.00 48.12 349 ALA B C 1
ATOM 5361 O O . ALA B 1 349 ? 1.923 68.705 70.382 1.00 47.87 349 ALA B O 1
ATOM 5363 N N . ASN B 1 350 ? 0.369 67.788 71.734 1.00 50.13 350 ASN B N 1
ATOM 5364 C CA . ASN B 1 350 ? 1.255 66.755 72.250 1.00 51.16 350 ASN B CA 1
ATOM 5365 C C . ASN B 1 350 ? 1.684 65.825 71.116 1.00 49.87 350 ASN B C 1
ATOM 5366 O O . ASN B 1 350 ? 2.859 65.496 71.002 1.00 49.05 350 ASN B O 1
ATOM 5371 N N . ALA B 1 351 ? 0.722 65.425 70.279 1.00 49.42 351 ALA B N 1
ATOM 5372 C CA . ALA B 1 351 ? 0.997 64.567 69.140 1.00 49.21 351 ALA B CA 1
ATOM 5373 C C . ALA B 1 351 ? 1.991 65.233 68.193 1.00 47.47 351 ALA B C 1
ATOM 5374 O O . ALA B 1 351 ? 2.997 64.621 67.828 1.00 46.92 351 ALA B O 1
ATOM 5376 N N . ARG B 1 352 ? 1.712 66.491 67.818 1.00 46.67 352 ARG B N 1
ATOM 5377 C CA . ARG B 1 352 ? 2.581 67.249 66.928 1.00 44.87 352 ARG B CA 1
ATOM 5378 C C . ARG B 1 352 ? 3.964 67.414 67.557 1.00 45.08 352 ARG B C 1
ATOM 5379 O O . ARG B 1 352 ? 4.973 67.421 66.866 1.00 43.88 352 ARG B O 1
ATOM 5387 N N . SER B 1 353 ? 3.996 67.545 68.882 1.00 47.97 353 SER B N 1
ATOM 5388 C CA . SER B 1 353 ? 5.236 67.672 69.628 1.00 49.80 353 SER B CA 1
ATOM 5389 C C . SER B 1 353 ? 6.119 66.431 69.466 1.00 50.40 353 SER B C 1
ATOM 5390 O O . SER B 1 353 ? 7.344 66.539 69.490 1.00 49.82 353 SER B O 1
ATOM 5393 N N . GLU B 1 354 ? 5.492 65.255 69.315 1.00 50.86 354 GLU B N 1
ATOM 5394 C CA . GLU B 1 354 ? 6.214 64.001 69.162 1.00 51.00 354 GLU B CA 1
ATOM 5395 C C . GLU B 1 354 ? 6.577 63.752 67.697 1.00 48.29 354 GLU B C 1
ATOM 5396 O O . GLU B 1 354 ? 7.181 62.730 67.384 1.00 48.05 354 GLU B O 1
ATOM 5402 N N . GLY B 1 355 ? 6.210 64.679 66.804 1.00 46.15 355 GLY B N 1
ATOM 5403 C CA . GLY B 1 355 ? 6.620 64.624 65.409 1.00 44.08 355 GLY B CA 1
ATOM 5404 C C . GLY B 1 355 ? 5.586 63.950 64.508 1.00 43.70 355 GLY B C 1
ATOM 5405 O O . GLY B 1 355 ? 5.886 63.619 63.363 1.00 42.78 355 GLY B O 1
ATOM 5406 N N . LEU B 1 356 ? 4.366 63.754 65.019 1.00 44.38 356 LEU B N 1
ATOM 5407 C CA . LEU B 1 356 ? 3.295 63.150 64.242 1.00 44.44 356 LEU B CA 1
ATOM 5408 C C . LEU B 1 356 ? 2.645 64.221 63.367 1.00 42.50 356 LEU B C 1
ATOM 5409 O O . LEU B 1 356 ? 2.597 65.391 63.729 1.00 42.31 356 LEU B O 1
ATOM 5414 N N . ARG B 1 357 ? 2.154 63.800 62.202 1.00 41.13 357 ARG B N 1
ATOM 5415 C CA . ARG B 1 357 ? 1.474 64.676 61.264 1.00 39.84 357 ARG B CA 1
ATOM 5416 C C . ARG B 1 357 ? -0.023 64.619 61.555 1.00 40.55 357 ARG B C 1
ATOM 5417 O O . ARG B 1 357 ? -0.663 63.601 61.297 1.00 41.28 357 ARG B O 1
ATOM 5425 N N . VAL B 1 358 ? -0.568 65.711 62.102 1.00 40.22 358 VAL B N 1
ATOM 5426 C CA . VAL B 1 358 ? -1.951 65.735 62.535 1.00 41.41 358 VAL B CA 1
ATOM 5427 C C . VAL B 1 358 ? -2.694 66.822 61.770 1.00 40.62 358 VAL B C 1
ATOM 5428 O O . VAL B 1 358 ? -2.207 67.945 61.646 1.00 40.40 358 VAL B O 1
ATOM 5432 N N . VAL B 1 359 ? -3.886 66.475 61.279 1.00 40.88 359 VAL B N 1
ATOM 5433 C CA . VAL B 1 359 ? -4.790 67.439 60.682 1.00 40.64 359 VAL B CA 1
ATOM 5434 C C . VAL B 1 359 ? -6.139 67.335 61.378 1.00 42.05 359 VAL B C 1
ATOM 5435 O O . VAL B 1 359 ? -6.440 66.310 61.979 1.00 43.26 359 VAL B O 1
ATOM 5439 N N . GLN B 1 360 ? -6.923 68.413 61.282 1.00 41.95 360 GLN B N 1
ATOM 5440 C CA . GLN B 1 360 ? -8.297 68.433 61.747 1.00 43.30 360 GLN B CA 1
ATOM 5441 C C . GLN B 1 360 ? -9.227 68.469 60.536 1.00 43.64 360 GLN B C 1
ATOM 5442 O O . GLN B 1 360 ? -8.924 69.100 59.524 1.00 42.71 360 GLN B O 1
ATOM 5448 N N . LEU B 1 361 ? -10.368 67.785 60.657 1.00 45.09 361 LEU B N 1
ATOM 5449 C CA . LEU B 1 361 ? -11.425 67.870 59.664 1.00 45.68 361 LEU B CA 1
ATOM 5450 C C . LEU B 1 361 ? -11.891 69.320 59.560 1.00 45.76 361 LEU B C 1
ATOM 5451 O O . LEU B 1 361 ? -11.919 70.043 60.547 1.00 45.90 361 LEU B O 1
ATOM 5456 N N . LEU B 1 362 ? -12.242 69.729 58.339 1.00 45.96 362 LEU B N 1
ATOM 5457 C CA . LEU B 1 362 ? -12.706 71.078 58.050 1.00 46.42 362 LEU B CA 1
ATOM 5458 C C . LEU B 1 362 ? -14.225 71.072 57.878 1.00 48.26 362 LEU B C 1
ATOM 5459 O O . LEU B 1 362 ? -14.766 70.234 57.160 1.00 49.43 362 LEU B O 1
ATOM 5464 N N . GLY B 1 363 ? -14.902 72.017 58.543 1.00 49.30 363 GLY B N 1
ATOM 5465 C CA . GLY B 1 363 ? -16.341 72.174 58.420 1.00 51.51 363 GLY B CA 1
ATOM 5466 C C . GLY B 1 363 ? -17.082 70.864 58.681 1.00 53.25 363 GLY B C 1
ATOM 5467 O O . GLY B 1 363 ? -16.898 70.249 59.730 1.00 53.65 363 GLY B O 1
ATOM 5468 N N . ASN B 1 364 ? -17.878 70.436 57.690 1.00 54.40 364 ASN B N 1
ATOM 5469 C CA . ASN B 1 364 ? -18.699 69.244 57.791 1.00 57.05 364 ASN B CA 1
ATOM 5470 C C . ASN B 1 364 ? -18.042 68.052 57.100 1.00 56.53 364 ASN B C 1
ATOM 5471 O O . ASN B 1 364 ? -18.703 67.040 56.877 1.00 57.52 364 ASN B O 1
ATOM 5476 N N . ASP B 1 365 ? -16.751 68.159 56.764 1.00 55.41 365 ASP B N 1
ATOM 5477 C CA . ASP B 1 365 ? -16.013 67.045 56.182 1.00 55.21 365 ASP B CA 1
ATOM 5478 C C . ASP B 1 365 ? -15.997 65.868 57.159 1.00 56.29 365 ASP B C 1
ATOM 5479 O O . ASP B 1 365 ? -15.804 66.068 58.355 1.00 56.68 365 ASP B O 1
ATOM 5484 N N . ASP B 1 366 ? -16.191 64.646 56.640 1.00 56.88 366 ASP B N 1
ATOM 5485 C CA . ASP B 1 366 ? -15.958 63.445 57.429 1.00 58.03 366 ASP B CA 1
ATOM 5486 C C . ASP B 1 366 ? -14.563 62.909 57.095 1.00 56.06 366 ASP B C 1
ATOM 5487 O O . ASP B 1 366 ? -13.807 63.545 56.369 1.00 53.91 366 ASP B O 1
ATOM 5492 N N . LEU B 1 367 ? -14.248 61.724 57.627 1.00 57.12 367 LEU B N 1
ATOM 5493 C CA . LEU B 1 367 ? -12.924 61.127 57.543 1.00 56.03 367 LEU B CA 1
ATOM 5494 C C . LEU B 1 367 ? -12.556 60.758 56.102 1.00 54.03 367 LEU B C 1
ATOM 5495 O O . LEU B 1 367 ? -11.371 60.626 55.791 1.00 53.37 367 LEU B O 1
ATOM 5500 N N . SER B 1 368 ? -13.554 60.607 55.218 1.00 53.02 368 SER B N 1
ATOM 5501 C CA . SER B 1 368 ? -13.303 60.233 53.831 1.00 51.34 368 SER B CA 1
ATOM 5502 C C . SER B 1 368 ? -12.711 61.393 53.028 1.00 48.97 368 SER B C 1
ATOM 5503 O O . SER B 1 368 ? -12.253 61.177 51.908 1.00 47.39 368 SER B O 1
ATOM 5506 N N . SER B 1 369 ? -12.736 62.608 53.599 1.00 48.19 369 SER B N 1
ATOM 5507 C CA . SER B 1 369 ? -12.082 63.769 53.010 1.00 46.98 369 SER B CA 1
ATOM 5508 C C . SER B 1 369 ? -10.559 63.626 53.056 1.00 45.80 369 SER B C 1
ATOM 5509 O O . SER B 1 369 ? -9.865 64.297 52.299 1.00 44.05 369 SER B O 1
ATOM 5512 N N . ILE B 1 370 ? -10.052 62.781 53.965 1.00 46.31 370 ILE B N 1
ATOM 5513 C CA . ILE B 1 370 ? -8.630 62.487 54.064 1.00 45.53 370 ILE B CA 1
ATOM 5514 C C . ILE B 1 370 ? -8.412 61.003 53.756 1.00 46.43 370 ILE B C 1
ATOM 5515 O O . ILE B 1 370 ? -8.171 60.210 54.663 1.00 47.20 370 ILE B O 1
ATOM 5520 N N . PRO B 1 371 ? -8.488 60.565 52.479 1.00 46.70 371 PRO B N 1
ATOM 5521 C CA . PRO B 1 371 ? -8.445 59.135 52.148 1.00 47.50 371 PRO B CA 1
ATOM 5522 C C . PRO B 1 371 ? -7.110 58.450 52.452 1.00 46.49 371 PRO B C 1
ATOM 5523 O O . PRO B 1 371 ? -7.075 57.241 52.643 1.00 47.76 371 PRO B O 1
ATOM 5527 N N . TYR B 1 372 ? -6.031 59.238 52.528 1.00 44.74 372 TYR B N 1
ATOM 5528 C CA . TYR B 1 372 ? -4.696 58.742 52.843 1.00 43.65 372 TYR B CA 1
ATOM 5529 C C . TYR B 1 372 ? -4.476 58.697 54.359 1.00 43.99 372 TYR B C 1
ATOM 5530 O O . TYR B 1 372 ? -3.355 58.491 54.810 1.00 42.90 372 TYR B O 1
ATOM 5539 N N . ALA B 1 373 ? -5.543 58.894 55.147 1.00 45.45 373 ALA B N 1
ATOM 5540 C CA . ALA B 1 373 ? -5.443 58.862 56.599 1.00 46.63 373 ALA B CA 1
ATOM 5541 C C . ALA B 1 373 ? -5.046 57.463 57.063 1.00 48.29 373 ALA B C 1
ATOM 5542 O O . ALA B 1 373 ? -5.625 56.477 56.608 1.00 49.40 373 ALA B O 1
ATOM 5544 N N . THR B 1 374 ? -4.069 57.393 57.979 1.00 49.01 374 THR B N 1
ATOM 5545 C CA . THR B 1 374 ? -3.624 56.130 58.554 1.00 50.26 374 THR B CA 1
ATOM 5546 C C . THR B 1 374 ? -4.090 55.985 60.006 1.00 51.79 374 THR B C 1
ATOM 5547 O O . THR B 1 374 ? -4.221 54.862 60.483 1.00 54.00 374 THR B O 1
ATOM 5551 N N . HIS B 1 375 ? -4.313 57.105 60.712 1.00 51.52 375 HIS B N 1
ATOM 5552 C CA . HIS B 1 375 ? -4.635 57.075 62.132 1.00 52.97 375 HIS B CA 1
ATOM 5553 C C . HIS B 1 375 ? -5.724 58.094 62.467 1.00 53.13 375 HIS B C 1
ATOM 5554 O O . HIS B 1 375 ? -5.937 59.051 61.724 1.00 52.91 375 HIS B O 1
ATOM 5561 N N . GLN B 1 376 ? -6.380 57.894 63.619 1.00 54.88 376 GLN B N 1
ATOM 5562 C CA . GLN B 1 376 ? -7.440 58.769 64.103 1.00 56.25 376 GLN B CA 1
ATOM 5563 C C . GLN B 1 376 ? -7.168 59.192 65.544 1.00 57.18 376 GLN B C 1
ATOM 5564 O O . GLN B 1 376 ? -6.666 58.405 66.339 1.00 59.13 376 GLN B O 1
ATOM 5570 N N . LEU B 1 377 ? -7.531 60.435 65.878 1.00 56.48 377 LEU B N 1
ATOM 5571 C CA . LEU B 1 377 ? -7.600 60.872 67.263 1.00 57.15 377 LEU B CA 1
ATOM 5572 C C . LEU B 1 377 ? -9.056 60.774 67.719 1.00 58.00 377 LEU B C 1
ATOM 5573 O O . LEU B 1 377 ? -9.920 61.433 67.150 1.00 58.01 377 LEU B O 1
ATOM 5578 N N . VAL B 1 378 ? -9.316 59.949 68.736 1.00 59.41 378 VAL B N 1
ATOM 5579 C CA . VAL B 1 378 ? -10.673 59.676 69.201 1.00 60.89 378 VAL B CA 1
ATOM 5580 C C . VAL B 1 378 ? -10.668 59.657 70.736 1.00 61.59 378 VAL B C 1
ATOM 5581 O O . VAL B 1 378 ? -11.562 60.243 71.357 1.00 61.81 378 VAL B O 1
ATOM 5585 N N . GLN B 1 383 ? -10.667 60.609 77.309 1.00 73.94 383 GLN B N 1
ATOM 5586 C CA . GLN B 1 383 ? -9.272 60.939 76.903 1.00 72.11 383 GLN B CA 1
ATOM 5587 C C . GLN B 1 383 ? -9.121 60.770 75.389 1.00 69.88 383 GLN B C 1
ATOM 5588 O O . GLN B 1 383 ? -9.779 59.928 74.774 1.00 70.12 383 GLN B O 1
ATOM 5594 N N . TRP B 1 384 ? -8.253 61.602 74.792 1.00 67.17 384 TRP B N 1
ATOM 5595 C CA . TRP B 1 384 ? -7.977 61.566 73.363 1.00 65.23 384 TRP B CA 1
ATOM 5596 C C . TRP B 1 384 ? -6.798 60.634 73.095 1.00 64.97 384 TRP B C 1
ATOM 5597 O O . TRP B 1 384 ? -5.714 60.852 73.627 1.00 64.90 384 TRP B O 1
ATOM 5608 N N . ASN B 1 385 ? -7.012 59.623 72.241 1.00 65.32 385 ASN B N 1
ATOM 5609 C CA . ASN B 1 385 ? -6.013 58.621 71.912 1.00 65.64 385 ASN B CA 1
ATOM 5610 C C . ASN B 1 385 ? -5.876 58.481 70.399 1.00 64.87 385 ASN B C 1
ATOM 5611 O O . ASN B 1 385 ? -6.821 58.730 69.656 1.00 63.26 385 ASN B O 1
ATOM 5616 N N . ILE B 1 386 ? -4.694 58.019 69.970 1.00 65.95 386 ILE B N 1
ATOM 5617 C CA . ILE B 1 386 ? -4.417 57.718 68.576 1.00 67.30 386 ILE B CA 1
ATOM 5618 C C . ILE B 1 386 ? -4.573 56.214 68.351 1.00 72.68 386 ILE B C 1
ATOM 5619 O O . ILE B 1 386 ? -3.967 55.419 69.060 1.00 70.74 386 ILE B O 1
ATOM 5624 N N . GLU B 1 387 ? -5.384 55.841 67.351 1.00 41.45 387 GLU B N 1
ATOM 5625 C CA . GLU B 1 387 ? -5.563 54.455 66.943 1.00 47.66 387 GLU B CA 1
ATOM 5626 C C . GLU B 1 387 ? -5.461 54.350 65.419 1.00 49.83 387 GLU B C 1
ATOM 5627 O O . GLU B 1 387 ? -5.784 55.299 64.703 1.00 49.74 387 GLU B O 1
ATOM 5629 N N . LYS B 1 388 ? -5.013 53.177 64.947 1.00 54.83 388 LYS B N 1
ATOM 5630 C CA . LYS B 1 388 ? -4.818 52.908 63.528 1.00 55.46 388 LYS B CA 1
ATOM 5631 C C . LYS B 1 388 ? -6.165 52.686 62.845 1.00 57.98 388 LYS B C 1
ATOM 5632 O O . LYS B 1 388 ? -7.092 52.190 63.471 1.00 61.70 388 LYS B O 1
ATOM 5634 N N . ILE B 1 389 ? -6.246 53.042 61.555 1.00 60.04 389 ILE B N 1
ATOM 5635 C CA . ILE B 1 389 ? -7.387 52.736 60.701 1.00 60.76 389 ILE B CA 1
ATOM 5636 C C . ILE B 1 389 ? -8.264 53.988 60.599 1.00 59.49 389 ILE B C 1
ATOM 5637 O O . ILE B 1 389 ? -7.745 55.007 60.104 1.00 55.96 389 ILE B O 1
ATOM 5639 N N . GLU C 1 6 ? -2.986 97.277 22.266 1.00 54.46 5 GLU C N 1
ATOM 5640 C CA . GLU C 1 6 ? -1.526 97.494 22.079 1.00 52.17 5 GLU C CA 1
ATOM 5641 C C . GLU C 1 6 ? -0.883 96.290 21.383 1.00 46.12 5 GLU C C 1
ATOM 5642 O O . GLU C 1 6 ? 0.326 96.124 21.457 1.00 45.24 5 GLU C O 1
ATOM 5648 N N . THR C 1 7 ? -1.677 95.501 20.646 1.00 41.79 6 THR C N 1
ATOM 5649 C CA . THR C 1 7 ? -1.193 94.321 19.946 1.00 38.76 6 THR C CA 1
ATOM 5650 C C . THR C 1 7 ? -0.407 94.694 18.687 1.00 35.95 6 THR C C 1
ATOM 5651 O O . THR C 1 7 ? 0.320 93.871 18.140 1.00 34.09 6 THR C O 1
ATOM 5655 N N . TRP C 1 8 ? -0.582 95.929 18.219 1.00 35.12 7 TRP C N 1
ATOM 5656 C CA . TRP C 1 8 ? 0.091 96.448 17.033 1.00 34.48 7 TRP C CA 1
ATOM 5657 C C . TRP C 1 8 ? 1.498 96.963 17.353 1.00 32.96 7 TRP C C 1
ATOM 5658 O O . TRP C 1 8 ? 2.234 97.292 16.432 1.00 32.19 7 TRP C O 1
ATOM 5669 N N . LEU C 1 9 ? 1.857 97.043 18.643 1.00 33.20 8 LEU C N 1
ATOM 5670 C CA . LEU C 1 9 ? 3.064 97.731 19.095 1.00 33.61 8 LEU C CA 1
ATOM 5671 C C . LEU C 1 9 ? 4.320 97.069 18.531 1.00 32.30 8 LEU C C 1
ATOM 5672 O O . LEU C 1 9 ? 4.478 95.864 18.623 1.00 33.01 8 LEU C O 1
ATOM 5677 N N . LEU C 1 10 ? 5.200 97.874 17.937 1.00 31.70 9 LEU C N 1
ATOM 5678 C CA . LEU C 1 10 ? 6.538 97.442 17.561 1.00 30.81 9 LEU C CA 1
ATOM 5679 C C . LEU C 1 10 ? 7.500 97.719 18.709 1.00 30.25 9 LEU C C 1
ATOM 5680 O O . LEU C 1 10 ? 7.245 98.595 19.527 1.00 30.58 9 LEU C O 1
ATOM 5685 N N . PRO C 1 11 ? 8.635 96.996 18.812 1.00 30.07 10 PRO C N 1
ATOM 5686 C CA . PRO C 1 11 ? 9.648 97.304 19.825 1.00 30.69 10 PRO C CA 1
ATOM 5687 C C . PRO C 1 11 ? 10.291 98.659 19.561 1.00 31.18 10 PRO C C 1
ATOM 5688 O O . PRO C 1 11 ? 10.262 99.140 18.438 1.00 30.81 10 PRO C O 1
ATOM 5692 N N . ASP C 1 12 ? 10.878 99.264 20.598 1.00 33.20 11 ASP C N 1
ATOM 5693 C CA . ASP C 1 12 ? 11.591 100.517 20.435 1.00 34.65 11 ASP C CA 1
ATOM 5694 C C . ASP C 1 12 ? 12.747 100.331 19.461 1.00 33.60 11 ASP C C 1
ATOM 5695 O O . ASP C 1 12 ? 13.446 99.314 19.511 1.00 33.33 11 ASP C O 1
ATOM 5700 N N . GLY C 1 13 ? 12.926 101.331 18.589 1.00 32.49 12 GLY C N 1
ATOM 5701 C CA . GLY C 1 13 ? 14.030 101.364 17.642 1.00 32.72 12 GLY C CA 1
ATOM 5702 C C . GLY C 1 13 ? 13.763 100.519 16.399 1.00 32.84 12 GLY C C 1
ATOM 5703 O O . GLY C 1 13 ? 14.655 100.325 15.585 1.00 32.99 12 GLY C O 1
ATOM 5704 N N . VAL C 1 14 ? 12.526 100.042 16.249 1.00 32.87 13 VAL C N 1
ATOM 5705 C CA . VAL C 1 14 ? 12.157 99.162 15.159 1.00 32.88 13 VAL C CA 1
ATOM 5706 C C . VAL C 1 14 ? 10.930 99.752 14.473 1.00 33.14 13 VAL C C 1
ATOM 5707 O O . VAL C 1 14 ? 9.947 100.071 15.140 1.00 33.79 13 VAL C O 1
ATOM 5711 N N . ALA C 1 15 ? 10.977 99.857 13.142 1.00 32.79 14 ALA C N 1
ATOM 5712 C CA . ALA C 1 15 ? 9.863 100.417 12.400 1.00 33.31 14 ALA C CA 1
ATOM 5713 C C . ALA C 1 15 ? 9.695 99.692 11.074 1.00 32.92 14 ALA C C 1
ATOM 5714 O O . ALA C 1 15 ? 10.653 99.191 10.506 1.00 32.94 14 ALA C O 1
ATOM 5716 N N . ASP C 1 16 ? 8.460 99.677 10.587 1.00 33.22 15 ASP C N 1
ATOM 5717 C CA . ASP C 1 16 ? 8.183 99.343 9.205 1.00 33.41 15 ASP C CA 1
ATOM 5718 C C . ASP C 1 16 ? 8.807 100.421 8.323 1.00 34.16 15 ASP C C 1
ATOM 5719 O O . ASP C 1 16 ? 8.918 101.582 8.724 1.00 34.07 15 ASP C O 1
ATOM 5724 N N . VAL C 1 17 ? 9.239 100.009 7.131 1.00 34.22 16 VAL C N 1
ATOM 5725 C CA . VAL C 1 17 ? 9.506 100.937 6.053 1.00 33.82 16 VAL C CA 1
ATOM 5726 C C . VAL C 1 17 ? 8.354 100.795 5.070 1.00 34.59 16 VAL C C 1
ATOM 5727 O O . VAL C 1 17 ? 8.281 99.831 4.309 1.00 34.73 16 VAL C O 1
ATOM 5731 N N . LEU C 1 18 ? 7.441 101.766 5.130 1.00 35.31 17 LEU C N 1
ATOM 5732 C CA . LEU C 1 18 ? 6.209 101.730 4.362 1.00 35.77 17 LEU C CA 1
ATOM 5733 C C . LEU C 1 18 ? 6.517 102.211 2.946 1.00 35.97 17 LEU C C 1
ATOM 5734 O O . LEU C 1 18 ? 7.637 102.637 2.689 1.00 35.90 17 LEU C O 1
ATOM 5739 N N . PRO C 1 19 ? 5.585 102.080 1.970 1.00 36.66 18 PRO C N 1
ATOM 5740 C CA . PRO C 1 19 ? 5.917 102.200 0.544 1.00 36.71 18 PRO C CA 1
ATOM 5741 C C . PRO C 1 19 ? 6.600 103.483 0.086 1.00 37.55 18 PRO C C 1
ATOM 5742 O O . PRO C 1 19 ? 7.475 103.431 -0.778 1.00 38.28 18 PRO C O 1
ATOM 5746 N N . GLU C 1 20 ? 6.200 104.621 0.658 1.00 37.80 19 GLU C N 1
ATOM 5747 C CA . GLU C 1 20 ? 6.733 105.895 0.206 1.00 39.48 19 GLU C CA 1
ATOM 5748 C C . GLU C 1 20 ? 8.235 105.938 0.486 1.00 39.22 19 GLU C C 1
ATOM 5749 O O . GLU C 1 20 ? 9.027 106.237 -0.401 1.00 39.35 19 GLU C O 1
ATOM 5755 N N . GLN C 1 21 ? 8.612 105.590 1.722 1.00 39.36 20 GLN C N 1
ATOM 5756 C CA . GLN C 1 21 ? 10.008 105.564 2.124 1.00 39.15 20 GLN C CA 1
ATOM 5757 C C . GLN C 1 21 ? 10.733 104.409 1.433 1.00 38.84 20 GLN C C 1
ATOM 5758 O O . GLN C 1 21 ? 11.898 104.534 1.057 1.00 39.06 20 GLN C O 1
ATOM 5764 N N . ALA C 1 22 ? 10.045 103.272 1.283 1.00 38.81 21 ALA C N 1
ATOM 5765 C CA . ALA C 1 22 ? 10.662 102.075 0.733 1.00 38.55 21 ALA C CA 1
ATOM 5766 C C . ALA C 1 22 ? 11.123 102.322 -0.698 1.00 39.39 21 ALA C C 1
ATOM 5767 O O . ALA C 1 22 ? 12.225 101.927 -1.063 1.00 40.03 21 ALA C O 1
ATOM 5769 N N . GLN C 1 23 ? 10.284 102.979 -1.504 1.00 40.57 22 GLN C N 1
ATOM 5770 C CA . GLN C 1 23 ? 10.644 103.283 -2.881 1.00 41.99 22 GLN C CA 1
ATOM 5771 C C . GLN C 1 23 ? 11.973 104.048 -2.928 1.00 43.28 22 GLN C C 1
ATOM 5772 O O . GLN C 1 23 ? 12.845 103.733 -3.741 1.00 43.34 22 GLN C O 1
ATOM 5778 N N . VAL C 1 24 ? 12.116 105.066 -2.068 1.00 43.13 23 VAL C N 1
ATOM 5779 C CA . VAL C 1 24 ? 13.317 105.886 -2.062 1.00 43.39 23 VAL C CA 1
ATOM 5780 C C . VAL C 1 24 ? 14.525 105.046 -1.643 1.00 42.19 23 VAL C C 1
ATOM 5781 O O . VAL C 1 24 ? 15.547 105.084 -2.313 1.00 42.89 23 VAL C O 1
ATOM 5785 N N . ILE C 1 25 ? 14.409 104.276 -0.555 1.00 41.65 24 ILE C N 1
ATOM 5786 C CA . ILE C 1 25 ? 15.538 103.518 -0.030 1.00 41.52 24 ILE C CA 1
ATOM 5787 C C . ILE C 1 25 ? 15.940 102.406 -1.008 1.00 41.48 24 ILE C C 1
ATOM 5788 O O . ILE C 1 25 ? 17.132 102.173 -1.212 1.00 39.57 24 ILE C O 1
ATOM 5793 N N . GLU C 1 26 ? 14.947 101.725 -1.609 1.00 41.04 25 GLU C N 1
ATOM 5794 C CA . GLU C 1 26 ? 15.195 100.635 -2.540 1.00 40.92 25 GLU C CA 1
ATOM 5795 C C . GLU C 1 26 ? 15.987 101.150 -3.739 1.00 42.68 25 GLU C C 1
ATOM 5796 O O . GLU C 1 26 ? 16.968 100.536 -4.145 1.00 41.97 25 GLU C O 1
ATOM 5802 N N . LYS C 1 27 ? 15.542 102.278 -4.303 1.00 45.17 26 LYS C N 1
ATOM 5803 C CA . LYS C 1 27 ? 16.217 102.916 -5.422 1.00 47.66 26 LYS C CA 1
ATOM 5804 C C . LYS C 1 27 ? 17.654 103.257 -5.030 1.00 47.58 26 LYS C C 1
ATOM 5805 O O . LYS C 1 27 ? 18.592 103.020 -5.785 1.00 48.32 26 LYS C O 1
ATOM 5811 N N . LEU C 1 28 ? 17.807 103.792 -3.817 1.00 47.13 27 LEU C N 1
ATOM 5812 C CA . LEU C 1 28 ? 19.099 104.195 -3.282 1.00 47.48 27 LEU C CA 1
ATOM 5813 C C . LEU C 1 28 ? 20.003 102.970 -3.086 1.00 46.73 27 LEU C C 1
ATOM 5814 O O . LEU C 1 28 ? 21.198 103.026 -3.347 1.00 44.94 27 LEU C O 1
ATOM 5819 N N . ARG C 1 29 ? 19.411 101.868 -2.610 1.00 46.04 28 ARG C N 1
ATOM 5820 C CA . ARG C 1 29 ? 20.107 100.611 -2.377 1.00 45.86 28 ARG C CA 1
ATOM 5821 C C . ARG C 1 29 ? 20.669 100.071 -3.689 1.00 43.56 28 ARG C C 1
ATOM 5822 O O . ARG C 1 29 ? 21.835 99.714 -3.763 1.00 42.42 28 ARG C O 1
ATOM 5830 N N . ARG C 1 30 ? 19.832 100.021 -4.724 1.00 43.17 29 ARG C N 1
ATOM 5831 C CA . ARG C 1 30 ? 20.215 99.442 -6.005 1.00 42.57 29 ARG C CA 1
ATOM 5832 C C . ARG C 1 30 ? 21.332 100.255 -6.649 1.00 42.66 29 ARG C C 1
ATOM 5833 O O . ARG C 1 30 ? 22.302 99.690 -7.147 1.00 43.02 29 ARG C O 1
ATOM 5841 N N . GLU C 1 31 ? 21.184 101.583 -6.640 1.00 43.09 30 GLU C N 1
ATOM 5842 C CA . GLU C 1 31 ? 22.132 102.462 -7.309 1.00 43.07 30 GLU C CA 1
ATOM 5843 C C . GLU C 1 31 ? 23.489 102.410 -6.606 1.00 42.08 30 GLU C C 1
ATOM 5844 O O . GLU C 1 31 ? 24.523 102.526 -7.259 1.00 43.03 30 GLU C O 1
ATOM 5850 N N . ALA C 1 32 ? 23.479 102.232 -5.281 1.00 40.61 31 ALA C N 1
ATOM 5851 C CA . ALA C 1 32 ? 24.704 102.138 -4.504 1.00 40.39 31 ALA C CA 1
ATOM 5852 C C . ALA C 1 32 ? 25.420 100.825 -4.816 1.00 40.58 31 ALA C C 1
ATOM 5853 O O . ALA C 1 32 ? 26.627 100.818 -5.060 1.00 40.94 31 ALA C O 1
ATOM 5855 N N . ILE C 1 33 ? 24.671 99.718 -4.812 1.00 40.55 32 ILE C N 1
ATOM 5856 C CA . ILE C 1 33 ? 25.228 98.418 -5.156 1.00 41.05 32 ILE C CA 1
ATOM 5857 C C . ILE C 1 33 ? 25.859 98.502 -6.541 1.00 40.97 32 ILE C C 1
ATOM 5858 O O . ILE C 1 33 ? 26.981 98.033 -6.741 1.00 40.42 32 ILE C O 1
ATOM 5863 N N . ASP C 1 34 ? 25.132 99.129 -7.475 1.00 41.32 33 ASP C N 1
ATOM 5864 C CA . ASP C 1 34 ? 25.548 99.177 -8.869 1.00 42.39 33 ASP C CA 1
ATOM 5865 C C . ASP C 1 34 ? 26.763 100.081 -9.031 1.00 41.33 33 ASP C C 1
ATOM 5866 O O . ASP C 1 34 ? 27.626 99.772 -9.836 1.00 41.47 33 ASP C O 1
ATOM 5871 N N . PHE C 1 35 ? 26.811 101.183 -8.274 1.00 41.29 34 PHE C N 1
ATOM 5872 C CA . PHE C 1 35 ? 27.933 102.113 -8.315 1.00 42.27 34 PHE C CA 1
ATOM 5873 C C . PHE C 1 35 ? 29.200 101.390 -7.864 1.00 42.38 34 PHE C C 1
ATOM 5874 O O . PHE C 1 35 ? 30.273 101.600 -8.434 1.00 42.84 34 PHE C O 1
ATOM 5882 N N . LEU C 1 36 ? 29.049 100.515 -6.861 1.00 41.67 35 LEU C N 1
ATOM 5883 C CA . LEU C 1 36 ? 30.154 99.716 -6.357 1.00 41.62 35 LEU C CA 1
ATOM 5884 C C . LEU C 1 36 ? 30.511 98.605 -7.341 1.00 42.05 35 LEU C C 1
ATOM 5885 O O . LEU C 1 36 ? 31.695 98.369 -7.598 1.00 43.06 35 LEU C O 1
ATOM 5890 N N . ALA C 1 37 ? 29.489 97.961 -7.915 1.00 42.28 36 ALA C N 1
ATOM 5891 C CA . ALA C 1 37 ? 29.690 96.844 -8.829 1.00 42.99 36 ALA C CA 1
ATOM 5892 C C . ALA C 1 37 ? 30.639 97.232 -9.960 1.00 44.31 36 ALA C C 1
ATOM 5893 O O . ALA C 1 37 ? 31.584 96.501 -10.251 1.00 45.79 36 ALA C O 1
ATOM 5895 N N . VAL C 1 38 ? 30.392 98.390 -10.584 1.00 43.99 37 VAL C N 1
ATOM 5896 C CA . VAL C 1 38 ? 31.129 98.772 -11.778 1.00 44.65 37 VAL C CA 1
ATOM 5897 C C . VAL C 1 38 ? 32.536 99.238 -11.408 1.00 43.74 37 VAL C C 1
ATOM 5898 O O . VAL C 1 38 ? 33.366 99.425 -12.292 1.00 44.99 37 VAL C O 1
ATOM 5902 N N . ARG C 1 39 ? 32.799 99.404 -10.108 1.00 42.34 38 ARG C N 1
ATOM 5903 C CA . ARG C 1 39 ? 34.133 99.705 -9.613 1.00 42.62 38 ARG C CA 1
ATOM 5904 C C . ARG C 1 39 ? 34.792 98.435 -9.070 1.00 42.55 38 ARG C C 1
ATOM 5905 O O . ARG C 1 39 ? 35.830 98.509 -8.419 1.00 42.44 38 ARG C O 1
ATOM 5913 N N . GLY C 1 40 ? 34.183 97.272 -9.341 1.00 42.57 39 GLY C N 1
ATOM 5914 C CA . GLY C 1 40 ? 34.813 95.987 -9.095 1.00 42.20 39 GLY C CA 1
ATOM 5915 C C . GLY C 1 40 ? 34.395 95.343 -7.774 1.00 41.80 39 GLY C C 1
ATOM 5916 O O . GLY C 1 40 ? 34.881 94.265 -7.448 1.00 41.98 39 GLY C O 1
ATOM 5917 N N . TYR C 1 41 ? 33.493 95.992 -7.024 1.00 41.61 40 TYR C N 1
ATOM 5918 C CA . TYR C 1 41 ? 33.076 95.482 -5.729 1.00 41.01 40 TYR C CA 1
ATOM 5919 C C . TYR C 1 41 ? 31.893 94.530 -5.920 1.00 40.56 40 TYR C C 1
ATOM 5920 O O . TYR C 1 41 ? 30.796 94.964 -6.255 1.00 41.19 40 TYR C O 1
ATOM 5929 N N . GLN C 1 42 ? 32.142 93.232 -5.709 1.00 39.57 41 GLN C N 1
ATOM 5930 C CA . GLN C 1 42 ? 31.179 92.178 -5.983 1.00 38.59 41 GLN C CA 1
ATOM 5931 C C . GLN C 1 42 ? 30.245 91.997 -4.788 1.00 37.42 41 GLN C C 1
ATOM 5932 O O . GLN C 1 42 ? 30.696 91.799 -3.661 1.00 36.11 41 GLN C O 1
ATOM 5938 N N . LEU C 1 43 ? 28.942 92.062 -5.065 1.00 37.46 42 LEU C N 1
ATOM 5939 C CA . LEU C 1 43 ? 27.918 91.922 -4.049 1.00 37.84 42 LEU C CA 1
ATOM 5940 C C . LEU C 1 43 ? 27.961 90.513 -3.460 1.00 37.97 42 LEU C C 1
ATOM 5941 O O . LEU C 1 43 ? 28.113 89.536 -4.193 1.00 37.99 42 LEU C O 1
ATOM 5946 N N . VAL C 1 44 ? 27.843 90.439 -2.127 1.00 36.88 43 VAL C N 1
ATOM 5947 C CA . VAL C 1 44 ? 27.622 89.197 -1.412 1.00 36.09 43 VAL C CA 1
ATOM 5948 C C . VAL C 1 44 ? 26.473 89.439 -0.437 1.00 35.47 43 VAL C C 1
ATOM 5949 O O . VAL C 1 44 ? 26.228 90.573 -0.046 1.00 34.80 43 VAL C O 1
ATOM 5953 N N . TYR C 1 45 ? 25.746 88.372 -0.095 1.00 35.95 44 TYR C N 1
ATOM 5954 C CA . TYR C 1 45 ? 24.887 88.370 1.077 1.00 35.91 44 TYR C CA 1
ATOM 5955 C C . TYR C 1 45 ? 25.582 87.573 2.172 1.00 35.91 44 TYR C C 1
ATOM 5956 O O . TYR C 1 45 ? 25.946 86.414 1.966 1.00 39.47 44 TYR C O 1
ATOM 5965 N N . THR C 1 46 ? 25.777 88.198 3.330 1.00 34.94 45 THR C N 1
ATOM 5966 C CA . THR C 1 46 ? 26.344 87.509 4.474 1.00 34.20 45 THR C CA 1
ATOM 5967 C C . THR C 1 46 ? 25.205 86.844 5.243 1.00 33.58 45 THR C C 1
ATOM 5968 O O . THR C 1 46 ? 24.051 87.242 5.112 1.00 33.18 45 THR C O 1
ATOM 5972 N N . PRO C 1 47 ? 25.497 85.817 6.065 1.00 32.96 46 PRO C N 1
ATOM 5973 C CA . PRO C 1 47 ? 24.496 85.225 6.945 1.00 33.15 46 PRO C CA 1
ATOM 5974 C C . PRO C 1 47 ? 23.967 86.207 7.981 1.00 34.39 46 PRO C C 1
ATOM 5975 O O . PRO C 1 47 ? 24.713 87.043 8.490 1.00 34.16 46 PRO C O 1
ATOM 5979 N N . PHE C 1 48 ? 22.682 86.059 8.307 1.00 36.14 47 PHE C N 1
ATOM 5980 C CA . PHE C 1 48 ? 22.035 86.877 9.313 1.00 37.32 47 PHE C CA 1
ATOM 5981 C C . PHE C 1 48 ? 22.398 86.354 10.698 1.00 36.42 47 PHE C C 1
ATOM 5982 O O . PHE C 1 48 ? 22.402 87.133 11.653 1.00 37.68 47 PHE C O 1
ATOM 5990 N N . ILE C 1 49 ? 22.688 85.048 10.792 1.00 34.43 48 ILE C N 1
ATOM 5991 C CA . ILE C 1 49 ? 23.085 84.429 12.047 1.00 34.26 48 ILE C CA 1
ATOM 5992 C C . ILE C 1 49 ? 24.367 83.641 11.833 1.00 33.68 48 ILE C C 1
ATOM 5993 O O . ILE C 1 49 ? 24.580 83.046 10.780 1.00 33.84 48 ILE C O 1
ATOM 5998 N N . GLU C 1 50 ? 25.188 83.615 12.883 1.00 32.97 49 GLU C N 1
ATOM 5999 C CA . GLU C 1 50 ? 26.462 82.923 12.894 1.00 32.51 49 GLU C CA 1
ATOM 6000 C C . GLU C 1 50 ? 26.743 82.525 14.333 1.00 31.82 49 GLU C C 1
ATOM 6001 O O . GLU C 1 50 ? 26.114 83.042 15.253 1.00 31.44 49 GLU C O 1
ATOM 6007 N N . TYR C 1 51 ? 27.688 81.601 14.514 1.00 31.87 50 TYR C N 1
ATOM 6008 C CA . TYR C 1 51 ? 28.199 81.310 15.838 1.00 32.63 50 TYR C CA 1
ATOM 6009 C C . TYR C 1 51 ? 28.779 82.599 16.415 1.00 33.01 50 TYR C C 1
ATOM 6010 O O . TYR C 1 51 ? 29.381 83.394 15.688 1.00 32.73 50 TYR C O 1
ATOM 6019 N N . ILE C 1 52 ? 28.580 82.809 17.717 1.00 33.57 51 ILE C N 1
ATOM 6020 C CA . ILE C 1 52 ? 28.868 84.103 18.314 1.00 34.47 51 ILE C CA 1
ATOM 6021 C C . ILE C 1 52 ? 30.349 84.452 18.139 1.00 35.18 51 ILE C C 1
ATOM 6022 O O . ILE C 1 52 ? 30.678 85.618 17.944 1.00 35.33 51 ILE C O 1
ATOM 6027 N N . GLU C 1 53 ? 31.235 83.454 18.196 1.00 36.47 52 GLU C N 1
ATOM 6028 C CA . GLU C 1 53 ? 32.671 83.687 18.107 1.00 39.01 52 GLU C CA 1
ATOM 6029 C C . GLU C 1 53 ? 33.051 84.338 16.779 1.00 40.09 52 GLU C C 1
ATOM 6030 O O . GLU C 1 53 ? 34.028 85.081 16.716 1.00 42.40 52 GLU C O 1
ATOM 6036 N N . SER C 1 54 ? 32.295 84.039 15.720 1.00 40.72 53 SER C N 1
ATOM 6037 C CA . SER C 1 54 ? 32.586 84.559 14.392 1.00 41.05 53 SER C CA 1
ATOM 6038 C C . SER C 1 54 ? 32.216 86.036 14.291 1.00 41.23 53 SER C C 1
ATOM 6039 O O . SER C 1 54 ? 32.900 86.804 13.615 1.00 42.29 53 SER C O 1
ATOM 6042 N N . LEU C 1 55 ? 31.128 86.435 14.962 1.00 41.59 54 LEU C N 1
ATOM 6043 C CA . LEU C 1 55 ? 30.669 87.817 14.926 1.00 42.81 54 LEU C CA 1
ATOM 6044 C C . LEU C 1 55 ? 31.404 88.674 15.957 1.00 45.55 54 LEU C C 1
ATOM 6045 O O . LEU C 1 55 ? 31.283 89.891 15.916 1.00 47.90 54 LEU C O 1
ATOM 6050 N N . SER C 1 56 ? 32.154 88.045 16.871 1.00 50.15 55 SER C N 1
ATOM 6051 C CA . SER C 1 56 ? 32.757 88.727 18.007 1.00 53.48 55 SER C CA 1
ATOM 6052 C C . SER C 1 56 ? 34.284 88.713 17.934 1.00 55.04 55 SER C C 1
ATOM 6053 O O . SER C 1 56 ? 34.937 89.031 18.926 1.00 53.62 55 SER C O 1
ATOM 6056 N N . SER C 1 57 ? 34.853 88.341 16.779 1.00 57.23 56 SER C N 1
ATOM 6057 C CA . SER C 1 57 ? 36.300 88.211 16.642 1.00 58.51 56 SER C CA 1
ATOM 6058 C C . SER C 1 57 ? 36.999 89.552 16.886 1.00 60.54 56 SER C C 1
ATOM 6059 O O . SER C 1 57 ? 38.111 89.574 17.408 1.00 61.32 56 SER C O 1
ATOM 6062 N N . LEU C 1 58 ? 36.324 90.654 16.533 1.00 62.05 57 LEU C N 1
ATOM 6063 C CA . LEU C 1 58 ? 36.793 92.001 16.808 1.00 64.50 57 LEU C CA 1
ATOM 6064 C C . LEU C 1 58 ? 36.358 92.418 18.216 1.00 65.11 57 LEU C C 1
ATOM 6065 O O . LEU C 1 58 ? 36.511 93.604 18.518 1.00 70.18 57 LEU C O 1
ATOM 6070 N N . ASP C 1 66 ? 30.219 91.098 21.971 1.00 46.31 66 ASP C N 1
ATOM 6071 C CA . ASP C 1 66 ? 30.060 92.316 22.816 1.00 45.55 66 ASP C CA 1
ATOM 6072 C C . ASP C 1 66 ? 28.569 92.511 23.104 1.00 40.41 66 ASP C C 1
ATOM 6073 O O . ASP C 1 66 ? 27.769 91.669 22.722 1.00 40.48 66 ASP C O 1
ATOM 6078 N N . LEU C 1 67 ? 28.211 93.602 23.779 1.00 37.40 67 LEU C N 1
ATOM 6079 C CA . LEU C 1 67 ? 26.856 93.778 24.274 1.00 35.93 67 LEU C CA 1
ATOM 6080 C C . LEU C 1 67 ? 25.857 93.981 23.141 1.00 34.51 67 LEU C C 1
ATOM 6081 O O . LEU C 1 67 ? 24.672 93.721 23.338 1.00 34.39 67 LEU C O 1
ATOM 6086 N N . VAL C 1 68 ? 26.329 94.430 21.973 1.00 34.28 68 VAL C N 1
ATOM 6087 C CA . VAL C 1 68 ? 25.436 94.955 20.948 1.00 35.15 68 VAL C CA 1
ATOM 6088 C C . VAL C 1 68 ? 24.747 93.822 20.184 1.00 32.94 68 VAL C C 1
ATOM 6089 O O . VAL C 1 68 ? 23.700 94.042 19.585 1.00 31.21 68 VAL C O 1
ATOM 6093 N N . THR C 1 69 ? 25.349 92.628 20.198 1.00 33.37 69 THR C N 1
ATOM 6094 C CA . THR C 1 69 ? 24.881 91.486 19.421 1.00 33.44 69 THR C CA 1
ATOM 6095 C C . THR C 1 69 ? 23.749 90.744 20.132 1.00 31.96 69 THR C C 1
A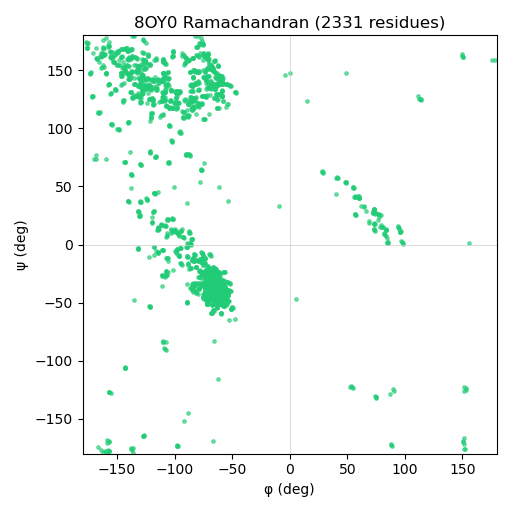TOM 6096 O O . THR C 1 69 ? 23.917 90.310 21.267 1.00 32.79 69 THR C O 1
ATOM 6100 N N . PHE C 1 70 ? 22.607 90.585 19.443 1.00 31.29 70 PHE C N 1
ATOM 6101 C CA . PHE C 1 70 ? 21.542 89.700 19.901 1.00 32.01 70 PHE C CA 1
ATOM 6102 C C . PHE C 1 70 ? 22.054 88.260 19.920 1.00 32.83 70 PHE C C 1
ATOM 6103 O O . PHE C 1 70 ? 22.732 87.840 18.987 1.00 33.01 70 PHE C O 1
ATOM 6111 N N . LYS C 1 71 ? 21.725 87.510 20.979 1.00 33.50 71 LYS C N 1
ATOM 6112 C CA . LYS C 1 71 ? 22.253 86.167 21.167 1.00 34.29 71 LYS C CA 1
ATOM 6113 C C . LYS C 1 71 ? 21.103 85.171 21.318 1.00 34.23 71 LYS C C 1
ATOM 6114 O O . LYS C 1 71 ? 20.147 85.452 22.036 1.00 33.68 71 LYS C O 1
ATOM 6120 N N . VAL C 1 72 ? 21.216 84.034 20.611 1.00 34.36 72 VAL C N 1
ATOM 6121 C CA . VAL C 1 72 ? 20.262 82.932 20.665 1.00 35.38 72 VAL C CA 1
ATOM 6122 C C . VAL C 1 72 ? 21.019 81.610 20.625 1.00 35.96 72 VAL C C 1
ATOM 6123 O O . VAL C 1 72 ? 22.081 81.520 20.020 1.00 34.65 72 VAL C O 1
ATOM 6127 N N . ILE C 1 73 ? 20.394 80.580 21.204 1.00 37.61 73 ILE C N 1
ATOM 6128 C CA . ILE C 1 73 ? 20.935 79.234 21.200 1.00 38.85 73 ILE C CA 1
ATOM 6129 C C . ILE C 1 73 ? 20.565 78.536 19.889 1.00 37.24 73 ILE C C 1
ATOM 6130 O O . ILE C 1 73 ? 19.446 78.651 19.402 1.00 35.65 73 ILE C O 1
ATOM 6135 N N . ASP C 1 74 ? 21.557 77.838 19.322 1.00 36.98 74 ASP C N 1
ATOM 6136 C CA . ASP C 1 74 ? 21.376 76.944 18.191 1.00 37.34 74 ASP C CA 1
ATOM 6137 C C . ASP C 1 74 ? 20.925 75.586 18.715 1.00 37.93 74 ASP C C 1
ATOM 6138 O O . ASP C 1 74 ? 21.666 74.933 19.438 1.00 38.14 74 ASP C O 1
ATOM 6143 N N . GLN C 1 75 ? 19.713 75.171 18.339 1.00 38.31 75 GLN C N 1
ATOM 6144 C CA . GLN C 1 75 ? 19.154 73.909 18.792 1.00 39.12 75 GLN C CA 1
ATOM 6145 C C . GLN C 1 75 ? 19.929 72.733 18.195 1.00 40.07 75 GLN C C 1
ATOM 6146 O O . GLN C 1 75 ? 20.068 71.700 18.842 1.00 41.15 75 GLN C O 1
ATOM 6152 N N . LEU C 1 76 ? 20.477 72.909 16.989 1.00 40.25 76 LEU C N 1
ATOM 6153 C CA . LEU C 1 76 ? 21.205 71.838 16.321 1.00 42.06 76 LEU C CA 1
ATOM 6154 C C . LEU C 1 76 ? 22.568 71.568 16.973 1.00 41.79 76 LEU C C 1
ATOM 6155 O O . LEU C 1 76 ? 22.970 70.416 17.044 1.00 45.32 76 LEU C O 1
ATOM 6160 N N . SER C 1 77 ? 23.277 72.591 17.476 1.00 39.70 77 SER C N 1
ATOM 6161 C CA . SER C 1 77 ? 24.616 72.397 18.026 1.00 38.41 77 SER C CA 1
ATOM 6162 C C . SER C 1 77 ? 24.668 72.598 19.541 1.00 37.83 77 SER C C 1
ATOM 6163 O O . SER C 1 77 ? 25.566 72.084 20.202 1.00 38.01 77 SER C O 1
ATOM 6166 N N . GLY C 1 78 ? 23.754 73.402 20.092 1.00 36.50 78 GLY C N 1
ATOM 6167 C CA . GLY C 1 78 ? 23.819 73.795 21.490 1.00 35.90 78 GLY C CA 1
ATOM 6168 C C . GLY C 1 78 ? 24.729 75.004 21.715 1.00 34.70 78 GLY C C 1
ATOM 6169 O O . GLY C 1 78 ? 24.915 75.431 22.850 1.00 33.62 78 GLY C O 1
ATOM 6170 N N . ARG C 1 79 ? 25.299 75.532 20.626 1.00 34.24 79 ARG C N 1
ATOM 6171 C CA . ARG C 1 79 ? 26.210 76.660 20.691 1.00 34.69 79 ARG C CA 1
ATOM 6172 C C . ARG C 1 79 ? 25.413 77.955 20.571 1.00 34.65 79 ARG C C 1
ATOM 6173 O O . ARG C 1 79 ? 24.291 77.971 20.072 1.00 33.96 79 ARG C O 1
ATOM 6181 N N . LEU C 1 80 ? 26.036 79.040 21.018 1.00 35.18 80 LEU C N 1
ATOM 6182 C CA . LEU C 1 80 ? 25.407 80.342 21.013 1.00 36.05 80 LEU C CA 1
ATOM 6183 C C . LEU C 1 80 ? 25.609 80.993 19.646 1.00 34.14 80 LEU C C 1
ATOM 6184 O O . LEU C 1 80 ? 26.713 80.989 19.101 1.00 33.88 80 LEU C O 1
ATOM 6189 N N . LEU C 1 81 ? 24.510 81.515 19.088 1.00 32.52 81 LEU C N 1
ATOM 6190 C CA . LEU C 1 81 ? 24.542 82.268 17.848 1.00 31.30 81 LEU C CA 1
ATOM 6191 C C . LEU C 1 81 ? 24.465 83.754 18.178 1.00 30.88 81 LEU C C 1
ATOM 6192 O O . LEU C 1 81 ? 24.021 84.142 19.258 1.00 29.80 81 LEU C O 1
ATOM 6197 N N . GLY C 1 82 ? 24.859 84.575 17.201 1.00 30.59 82 GLY C N 1
ATOM 6198 C CA . GLY C 1 82 ? 24.529 85.986 17.199 1.00 30.10 82 GLY C CA 1
ATOM 6199 C C . GLY C 1 82 ? 23.818 86.383 15.911 1.00 29.96 82 GLY C C 1
ATOM 6200 O O . GLY C 1 82 ? 24.019 85.764 14.879 1.00 28.85 82 GLY C O 1
ATOM 6201 N N . ILE C 1 83 ? 22.975 87.414 15.987 1.00 31.42 83 ILE C N 1
ATOM 6202 C CA . ILE C 1 83 ? 22.513 88.082 14.789 1.00 32.45 83 ILE C CA 1
ATOM 6203 C C . ILE C 1 83 ? 23.568 89.129 14.436 1.00 33.10 83 ILE C C 1
ATOM 6204 O O . ILE C 1 83 ? 24.094 89.800 15.318 1.00 32.52 83 ILE C O 1
ATOM 6209 N N . ARG C 1 84 ? 23.889 89.237 13.145 1.00 33.76 84 ARG C N 1
ATOM 6210 C CA . ARG C 1 84 ? 24.957 90.104 12.689 1.00 34.43 84 ARG C CA 1
ATOM 6211 C C . ARG C 1 84 ? 24.671 91.548 13.105 1.00 34.29 84 ARG C C 1
ATOM 6212 O O . ARG C 1 84 ? 23.560 92.046 12.928 1.00 34.90 84 ARG C O 1
ATOM 6220 N N . ALA C 1 85 ? 25.694 92.193 13.679 1.00 33.38 85 ALA C N 1
ATOM 6221 C CA . ALA C 1 85 ? 25.635 93.590 14.070 1.00 33.19 85 ALA C CA 1
ATOM 6222 C C . ALA C 1 85 ? 26.477 94.435 13.113 1.00 33.25 85 ALA C C 1
ATOM 6223 O O . ALA C 1 85 ? 26.365 95.653 13.095 1.00 32.01 85 ALA C O 1
ATOM 6225 N N . ASP C 1 86 ? 27.283 93.762 12.287 1.00 34.09 86 ASP C N 1
ATOM 6226 C CA . ASP C 1 86 ? 28.294 94.396 11.458 1.00 34.24 86 ASP C CA 1
ATOM 6227 C C . ASP C 1 86 ? 28.845 93.336 10.509 1.00 33.70 86 ASP C C 1
ATOM 6228 O O . ASP C 1 86 ? 29.269 92.275 10.951 1.00 35.13 86 ASP C O 1
ATOM 6233 N N . MET C 1 87 ? 28.851 93.631 9.210 1.00 34.03 87 MET C N 1
ATOM 6234 C CA . MET C 1 87 ? 29.180 92.627 8.215 1.00 35.36 87 MET C CA 1
ATOM 6235 C C . MET C 1 87 ? 30.681 92.588 7.936 1.00 35.57 87 MET C C 1
ATOM 6236 O O . MET C 1 87 ? 31.162 91.640 7.317 1.00 35.32 87 MET C O 1
ATOM 6241 N N . THR C 1 88 ? 31.417 93.580 8.454 1.00 36.03 88 THR C N 1
ATOM 6242 C CA . THR C 1 88 ? 32.846 93.700 8.216 1.00 37.08 88 THR C CA 1
ATOM 6243 C C . THR C 1 88 ? 33.559 92.382 8.522 1.00 36.77 88 THR C C 1
ATOM 6244 O O . THR C 1 88 ? 34.283 91.876 7.669 1.00 36.39 88 THR C O 1
ATOM 6248 N N . PRO C 1 89 ? 33.424 91.794 9.736 1.00 36.28 89 PRO C N 1
ATOM 6249 C CA . PRO C 1 89 ? 34.090 90.521 10.044 1.00 36.47 89 PRO C CA 1
ATOM 6250 C C . PRO C 1 89 ? 33.607 89.318 9.240 1.00 36.76 89 PRO C C 1
ATOM 6251 O O . PRO C 1 89 ? 34.315 88.320 9.143 1.00 37.85 89 PRO C O 1
ATOM 6255 N N . GLN C 1 90 ? 32.394 89.404 8.679 1.00 36.47 90 GLN C N 1
ATOM 6256 C CA . GLN C 1 90 ? 31.835 88.304 7.915 1.00 36.01 90 GLN C CA 1
ATOM 6257 C C . GLN C 1 90 ? 32.520 88.224 6.557 1.00 34.69 90 GLN C C 1
ATOM 6258 O O . GLN C 1 90 ? 32.894 87.147 6.116 1.00 34.54 90 GLN C O 1
ATOM 6264 N N . VAL C 1 91 ? 32.669 89.373 5.895 1.00 35.20 91 VAL C N 1
ATOM 6265 C CA . VAL C 1 91 ? 33.324 89.417 4.598 1.00 35.79 91 VAL C CA 1
ATOM 6266 C C . VAL C 1 91 ? 34.801 89.057 4.771 1.00 36.19 91 VAL C C 1
ATOM 6267 O O . VAL C 1 91 ? 35.387 88.411 3.903 1.00 35.93 91 VAL C O 1
ATOM 6271 N N . ALA C 1 92 ? 35.387 89.441 5.911 1.00 36.33 92 ALA C N 1
ATOM 6272 C CA . ALA C 1 92 ? 36.747 89.045 6.247 1.00 37.78 92 ALA C CA 1
ATOM 6273 C C . ALA C 1 92 ? 36.868 87.521 6.261 1.00 38.01 92 ALA C C 1
ATOM 6274 O O . ALA C 1 92 ? 37.864 86.979 5.780 1.00 39.39 92 ALA C O 1
ATOM 6276 N N . ARG C 1 93 ? 35.856 86.838 6.816 1.00 36.91 93 ARG C N 1
ATOM 6277 C CA . ARG C 1 93 ? 35.844 85.382 6.868 1.00 37.14 93 ARG C CA 1
ATOM 6278 C C . ARG C 1 93 ? 35.787 84.821 5.448 1.00 37.24 93 ARG C C 1
ATOM 6279 O O . ARG C 1 93 ? 36.490 83.863 5.127 1.00 37.17 93 ARG C O 1
ATOM 6287 N N . ILE C 1 94 ? 34.937 85.421 4.612 1.00 37.29 94 ILE C N 1
ATOM 6288 C CA . ILE C 1 94 ? 34.780 84.995 3.231 1.00 38.44 94 ILE C CA 1
ATOM 6289 C C . ILE C 1 94 ? 36.123 85.100 2.508 1.00 41.12 94 ILE C C 1
ATOM 6290 O O . ILE C 1 94 ? 36.545 84.150 1.843 1.00 42.15 94 ILE C O 1
ATOM 6295 N N . ASP C 1 95 ? 36.798 86.248 2.656 1.00 41.91 95 ASP C N 1
ATOM 6296 C CA . ASP C 1 95 ? 38.054 86.468 1.959 1.00 43.88 95 ASP C CA 1
ATOM 6297 C C . ASP C 1 95 ? 39.158 85.589 2.551 1.00 44.09 95 ASP C C 1
ATOM 6298 O O . ASP C 1 95 ? 40.046 85.163 1.819 1.00 44.13 95 ASP C O 1
ATOM 6303 N N . ALA C 1 96 ? 39.104 85.323 3.866 1.00 43.67 96 ALA C N 1
ATOM 6304 C CA . ALA C 1 96 ? 40.166 84.593 4.545 1.00 43.86 96 ALA C CA 1
ATOM 6305 C C . ALA C 1 96 ? 40.060 83.090 4.291 1.00 44.10 96 ALA C C 1
ATOM 6306 O O . ALA C 1 96 ? 41.082 82.422 4.152 1.00 47.05 96 ALA C O 1
ATOM 6308 N N . HIS C 1 97 ? 38.832 82.555 4.256 1.00 42.78 97 HIS C N 1
ATOM 6309 C CA . HIS C 1 97 ? 38.632 81.112 4.217 1.00 43.15 97 HIS C CA 1
ATOM 6310 C C . HIS C 1 97 ? 37.841 80.662 2.986 1.00 43.08 97 HIS C C 1
ATOM 6311 O O . HIS C 1 97 ? 38.286 79.760 2.282 1.00 42.95 97 HIS C O 1
ATOM 6318 N N . VAL C 1 98 ? 36.658 81.252 2.758 1.00 42.57 98 VAL C N 1
ATOM 6319 C CA . VAL C 1 98 ? 35.693 80.685 1.827 1.00 42.74 98 VAL C CA 1
ATOM 6320 C C . VAL C 1 98 ? 36.173 80.872 0.389 1.00 43.60 98 VAL C C 1
ATOM 6321 O O . VAL C 1 98 ? 36.112 79.930 -0.397 1.00 44.90 98 VAL C O 1
ATOM 6325 N N . ARG C 1 99 ? 36.600 82.095 0.044 1.00 43.14 99 ARG C N 1
ATOM 6326 C CA . ARG C 1 99 ? 37.126 82.387 -1.281 1.00 43.58 99 ARG C CA 1
ATOM 6327 C C . ARG C 1 99 ? 38.547 82.917 -1.143 1.00 43.15 99 ARG C C 1
ATOM 6328 O O . ARG C 1 99 ? 38.772 84.123 -1.214 1.00 44.52 99 ARG C O 1
ATOM 6336 N N . PRO C 1 100 ? 39.550 82.033 -0.948 1.00 42.83 100 PRO C N 1
ATOM 6337 C CA . PRO C 1 100 ? 40.933 82.467 -0.727 1.00 42.84 100 PRO C CA 1
ATOM 6338 C C . PRO C 1 100 ? 41.616 82.897 -2.024 1.00 43.46 100 PRO C C 1
ATOM 6339 O O . PRO C 1 100 ? 42.579 82.279 -2.469 1.00 43.12 100 PRO C O 1
ATOM 6343 N N . VAL C 1 101 ? 41.102 83.976 -2.622 1.00 44.35 101 VAL C N 1
ATOM 6344 C CA . VAL C 1 101 ? 41.594 84.480 -3.895 1.00 46.09 101 VAL C CA 1
ATOM 6345 C C . VAL C 1 101 ? 43.062 84.882 -3.749 1.00 47.45 101 VAL C C 1
ATOM 6346 O O . VAL C 1 101 ? 43.401 85.618 -2.829 1.00 46.97 101 VAL C O 1
ATOM 6350 N N . GLU C 1 102 ? 43.913 84.394 -4.664 1.00 49.95 102 GLU C N 1
ATOM 6351 C CA . GLU C 1 102 ? 45.347 84.653 -4.622 1.00 52.72 102 GLU C CA 1
ATOM 6352 C C . GLU C 1 102 ? 45.623 85.960 -5.359 1.00 51.10 102 GLU C C 1
ATOM 6353 O O . GLU C 1 102 ? 46.052 85.956 -6.509 1.00 51.47 102 GLU C O 1
ATOM 6359 N N . GLY C 1 103 ? 45.343 87.075 -4.687 1.00 49.25 103 GLY C N 1
ATOM 6360 C CA . GLY C 1 103 ? 45.369 88.384 -5.317 1.00 49.58 103 GLY C CA 1
ATOM 6361 C C . GLY C 1 103 ? 44.400 89.346 -4.636 1.00 47.42 103 GLY C C 1
ATOM 6362 O O . GLY C 1 103 ? 43.849 89.037 -3.581 1.00 46.09 103 GLY C O 1
ATOM 6363 N N . VAL C 1 104 ? 44.217 90.518 -5.255 1.00 46.46 104 VAL C N 1
ATOM 6364 C CA . VAL C 1 104 ? 43.350 91.557 -4.729 1.00 45.07 104 VAL C CA 1
ATOM 6365 C C . VAL C 1 104 ? 41.898 91.129 -4.920 1.00 42.89 104 VAL C C 1
ATOM 6366 O O . VAL C 1 104 ? 41.560 90.536 -5.941 1.00 43.26 104 VAL C O 1
ATOM 6370 N N . ALA C 1 105 ? 41.054 91.453 -3.933 1.00 41.37 105 ALA C N 1
ATOM 6371 C CA . ALA C 1 105 ? 39.638 91.117 -3.977 1.00 40.56 105 ALA C CA 1
ATOM 6372 C C . ALA C 1 105 ? 38.804 92.276 -3.440 1.00 40.33 105 ALA C C 1
ATOM 6373 O O . ALA C 1 105 ? 39.183 92.935 -2.475 1.00 40.36 105 ALA C O 1
ATOM 6375 N N . ARG C 1 106 ? 37.645 92.483 -4.071 1.00 40.36 106 ARG C N 1
ATOM 6376 C CA . ARG C 1 106 ? 36.748 93.572 -3.732 1.00 40.61 106 ARG C CA 1
ATOM 6377 C C . ARG C 1 106 ? 35.332 93.026 -3.584 1.00 39.70 106 ARG C C 1
ATOM 6378 O O . ARG C 1 106 ? 34.845 92.340 -4.483 1.00 40.03 106 ARG C O 1
ATOM 6386 N N . TYR C 1 107 ? 34.676 93.343 -2.461 1.00 39.35 107 TYR C N 1
ATOM 6387 C CA . TYR C 1 107 ? 33.307 92.905 -2.218 1.00 38.65 107 TYR C CA 1
ATOM 6388 C C . TYR C 1 107 ? 32.497 94.039 -1.601 1.00 38.27 107 TYR C C 1
ATOM 6389 O O . TYR C 1 107 ? 33.062 94.998 -1.067 1.00 39.89 107 TYR C O 1
ATOM 6398 N N . CYS C 1 108 ? 31.168 93.921 -1.695 1.00 37.65 108 CYS C N 1
ATOM 6399 C CA . CYS C 1 108 ? 30.274 94.848 -1.025 1.00 37.89 108 CYS C CA 1
ATOM 6400 C C . CYS C 1 108 ? 29.026 94.118 -0.535 1.00 36.01 108 CYS C C 1
ATOM 6401 O O . CYS C 1 108 ? 28.790 92.972 -0.890 1.00 34.16 108 CYS C O 1
ATOM 6404 N N . TYR C 1 109 ? 28.256 94.813 0.308 1.00 35.95 109 TYR C N 1
ATOM 6405 C CA . TYR C 1 109 ? 27.077 94.258 0.952 1.00 35.81 109 TYR C CA 1
ATOM 6406 C C . TYR C 1 109 ? 26.097 95.389 1.237 1.00 35.63 109 TYR C C 1
ATOM 6407 O O . TYR C 1 109 ? 26.502 96.539 1.340 1.00 36.12 109 TYR C O 1
ATOM 6416 N N . ALA C 1 110 ? 24.817 95.039 1.366 1.00 35.70 110 ALA C N 1
ATOM 6417 C CA . ALA C 1 110 ? 23.786 95.984 1.759 1.00 36.35 110 ALA C CA 1
ATOM 6418 C C . ALA C 1 110 ? 22.636 95.226 2.408 1.00 37.16 110 ALA C C 1
ATOM 6419 O O . ALA C 1 110 ? 21.824 94.622 1.718 1.00 39.96 110 ALA C O 1
ATOM 6421 N N . GLY C 1 111 ? 22.556 95.298 3.740 1.00 36.43 111 GLY C N 1
ATOM 6422 C CA . GLY C 1 111 ? 21.570 94.536 4.482 1.00 34.83 111 GLY C CA 1
ATOM 6423 C C . GLY C 1 111 ? 21.385 95.059 5.901 1.00 34.02 111 GLY C C 1
ATOM 6424 O O . GLY C 1 111 ? 22.228 95.797 6.423 1.00 34.46 111 GLY C O 1
ATOM 6425 N N . THR C 1 112 ? 20.264 94.655 6.503 1.00 32.50 112 THR C N 1
ATOM 6426 C CA . THR C 1 112 ? 19.938 94.986 7.878 1.00 31.74 112 THR C CA 1
ATOM 6427 C C . THR C 1 112 ? 20.945 94.323 8.812 1.00 30.73 112 THR C C 1
ATOM 6428 O O . THR C 1 112 ? 21.327 93.186 8.598 1.00 30.47 112 THR C O 1
ATOM 6432 N N . VAL C 1 113 ? 21.383 95.079 9.825 1.00 30.95 113 VAL C N 1
ATOM 6433 C CA . VAL C 1 113 ? 22.094 94.540 10.973 1.00 30.78 113 VAL C CA 1
ATOM 6434 C C . VAL C 1 113 ? 21.276 94.918 12.199 1.00 30.82 113 VAL C C 1
ATOM 6435 O O . VAL C 1 113 ? 20.511 95.874 12.143 1.00 30.70 113 VAL C O 1
ATOM 6439 N N . LEU C 1 114 ? 21.400 94.136 13.276 1.00 31.18 114 LEU C N 1
ATOM 6440 C CA . LEU C 1 114 ? 20.607 94.370 14.471 1.00 31.25 114 LEU C CA 1
ATOM 6441 C C . LEU C 1 114 ? 21.522 94.694 15.644 1.00 30.86 114 LEU C C 1
ATOM 6442 O O . LEU C 1 114 ? 22.578 94.092 15.794 1.00 30.55 114 LEU C O 1
ATOM 6447 N N . HIS C 1 115 ? 21.072 95.643 16.470 1.00 30.93 115 HIS C N 1
ATOM 6448 C CA . HIS C 1 115 ? 21.764 96.053 17.679 1.00 30.86 115 HIS C CA 1
ATOM 6449 C C . HIS C 1 115 ? 20.795 95.947 18.850 1.00 31.09 115 HIS C C 1
ATOM 6450 O O . HIS C 1 115 ? 19.643 96.334 18.731 1.00 31.13 115 HIS C O 1
ATOM 6457 N N . THR C 1 116 ? 21.267 95.411 19.977 1.00 32.56 116 THR C N 1
ATOM 6458 C CA . THR C 1 116 ? 20.417 95.200 21.138 1.00 33.23 116 THR C CA 1
ATOM 6459 C C . THR C 1 116 ? 19.910 96.534 21.677 1.00 34.37 116 THR C C 1
ATOM 6460 O O . THR C 1 116 ? 18.827 96.593 22.250 1.00 33.83 116 THR C O 1
ATOM 6464 N N . LYS C 1 117 ? 20.730 97.578 21.517 1.00 36.68 117 LYS C N 1
ATOM 6465 C CA . LYS C 1 117 ? 20.345 98.956 21.776 1.00 38.16 117 LYS C CA 1
ATOM 6466 C C . LYS C 1 117 ? 20.887 99.841 20.657 1.00 38.53 117 LYS C C 1
ATOM 6467 O O . LYS C 1 117 ? 21.937 99.542 20.096 1.00 36.38 117 LYS C O 1
ATOM 6473 N N . PRO C 1 118 ? 20.197 100.951 20.299 1.00 40.45 118 PRO C N 1
ATOM 6474 C CA . PRO C 1 118 ? 20.685 101.868 19.267 1.00 41.08 118 PRO C CA 1
ATOM 6475 C C . PRO C 1 118 ? 22.121 102.321 19.508 1.00 41.33 118 PRO C C 1
ATOM 6476 O O . PRO C 1 118 ? 22.496 102.618 20.633 1.00 41.33 118 PRO C O 1
ATOM 6480 N N . GLN C 1 119 ? 22.918 102.344 18.437 1.00 42.46 119 GLN C N 1
ATOM 6481 C CA . GLN C 1 119 ? 24.303 102.779 18.474 1.00 43.83 119 GLN C CA 1
ATOM 6482 C C . GLN C 1 119 ? 24.395 104.126 17.758 1.00 47.55 119 GLN C C 1
ATOM 6483 O O . GLN C 1 119 ? 23.538 104.446 16.941 1.00 48.24 119 GLN C O 1
ATOM 6489 N N . ASN C 1 120 ? 25.430 104.917 18.067 1.00 53.26 120 ASN C N 1
ATOM 6490 C CA . ASN C 1 120 ? 25.795 106.071 17.248 1.00 57.74 120 ASN C CA 1
ATOM 6491 C C . ASN C 1 120 ? 24.624 107.044 17.095 1.00 57.25 120 ASN C C 1
ATOM 6492 O O . ASN C 1 120 ? 24.393 107.552 16.002 1.00 58.58 120 ASN C O 1
ATOM 6497 N N . PHE C 1 121 ? 23.881 107.289 18.181 1.00 56.72 121 PHE C N 1
ATOM 6498 C CA . PHE C 1 121 ? 22.812 108.280 18.185 1.00 59.36 121 PHE C CA 1
ATOM 6499 C C . PHE C 1 121 ? 21.785 107.978 17.095 1.00 60.87 121 PHE C C 1
ATOM 6500 O O . PHE C 1 121 ? 21.068 108.869 16.640 1.00 55.57 121 PHE C O 1
ATOM 6508 N N . ASN C 1 122 ? 21.700 106.699 16.721 1.00 61.69 122 ASN C N 1
ATOM 6509 C CA . ASN C 1 122 ? 20.803 106.247 15.675 1.00 62.03 122 ASN C CA 1
ATOM 6510 C C . ASN C 1 122 ? 19.409 106.110 16.283 1.00 59.20 122 ASN C C 1
ATOM 6511 O O . ASN C 1 122 ? 19.278 105.806 17.465 1.00 56.11 122 ASN C O 1
ATOM 6516 N N . ALA C 1 123 ? 18.371 106.347 15.476 1.00 59.23 123 ALA C N 1
ATOM 6517 C CA . ALA C 1 123 ? 17.003 106.108 15.917 1.00 57.61 123 ALA C CA 1
ATOM 6518 C C . ALA C 1 123 ? 16.722 104.605 15.964 1.00 54.22 123 ALA C C 1
ATOM 6519 O O . ALA C 1 123 ? 15.975 104.148 16.828 1.00 58.88 123 ALA C O 1
ATOM 6521 N N . THR C 1 124 ? 17.347 103.842 15.053 1.00 47.99 124 THR C N 1
ATOM 6522 C CA . THR C 1 124 ? 16.936 102.474 14.780 1.00 44.20 124 THR C CA 1
ATOM 6523 C C . THR C 1 124 ? 17.923 101.473 15.386 1.00 40.93 124 THR C C 1
ATOM 6524 O O . THR C 1 124 ? 19.137 101.675 15.385 1.00 38.89 124 THR C O 1
ATOM 6528 N N . ARG C 1 125 ? 17.361 100.366 15.888 1.00 38.70 125 ARG C N 1
ATOM 6529 C CA . ARG C 1 125 ? 18.133 99.195 16.265 1.00 37.78 125 ARG C CA 1
ATOM 6530 C C . ARG C 1 125 ? 18.364 98.302 15.052 1.00 36.84 125 ARG C C 1
ATOM 6531 O O . ARG C 1 125 ? 18.929 97.230 15.205 1.00 36.44 125 ARG C O 1
ATOM 6539 N N . ALA C 1 126 ? 17.931 98.747 13.862 1.00 36.69 126 ALA C N 1
ATOM 6540 C CA . ALA C 1 126 ? 17.971 97.908 12.675 1.00 36.78 126 ALA C CA 1
ATOM 6541 C C . ALA C 1 126 ? 18.441 98.718 11.472 1.00 36.19 126 ALA C C 1
ATOM 6542 O O . ALA C 1 126 ? 17.723 98.831 10.476 1.00 37.27 126 ALA C O 1
ATOM 6544 N N . PRO C 1 127 ? 19.665 99.286 11.502 1.00 35.09 127 PRO C N 1
ATOM 6545 C CA . PRO C 1 127 ? 20.154 100.085 10.382 1.00 35.57 127 PRO C CA 1
ATOM 6546 C C . PRO C 1 127 ? 20.401 99.217 9.154 1.00 35.05 127 PRO C C 1
ATOM 6547 O O . PRO C 1 127 ? 20.646 98.018 9.277 1.00 34.29 127 PRO C O 1
ATOM 6551 N N . LEU C 1 128 ? 20.314 99.839 7.973 1.00 35.23 128 LEU C N 1
ATOM 6552 C CA . LEU C 1 128 ? 20.599 99.170 6.716 1.00 36.02 128 LEU C CA 1
ATOM 6553 C C . LEU C 1 128 ? 22.057 99.444 6.346 1.00 36.63 128 LEU C C 1
ATOM 6554 O O . LEU C 1 128 ? 22.389 100.497 5.815 1.00 36.87 128 LEU C O 1
ATOM 6559 N N . GLN C 1 129 ? 22.940 98.502 6.688 1.00 37.20 129 GLN C N 1
ATOM 6560 C CA . GLN C 1 129 ? 24.370 98.712 6.548 1.00 37.12 129 GLN C CA 1
ATOM 6561 C C . GLN C 1 129 ? 24.797 98.387 5.120 1.00 37.95 129 GLN C C 1
ATOM 6562 O O . GLN C 1 129 ? 24.634 97.257 4.664 1.00 35.99 129 GLN C O 1
ATOM 6568 N N . LEU C 1 130 ? 25.326 99.403 4.423 1.00 39.07 130 LEU C N 1
ATOM 6569 C CA . LEU C 1 130 ? 25.991 99.210 3.149 1.00 38.79 130 LEU C CA 1
ATOM 6570 C C . LEU C 1 130 ? 27.478 99.483 3.344 1.00 38.56 130 LEU C C 1
ATOM 6571 O O . LEU C 1 130 ? 27.858 100.406 4.066 1.00 41.43 130 LEU C O 1
ATOM 6576 N N . GLY C 1 131 ? 28.315 98.677 2.689 1.00 37.06 131 GLY C N 1
ATOM 6577 C CA . GLY C 1 131 ? 29.751 98.764 2.882 1.00 36.60 131 GLY C CA 1
ATOM 6578 C C . GLY C 1 131 ? 30.521 98.091 1.750 1.00 36.13 131 GLY C C 1
ATOM 6579 O O . GLY C 1 131 ? 29.939 97.405 0.911 1.00 35.51 131 GLY C O 1
ATOM 6580 N N . ALA C 1 132 ? 31.832 98.340 1.735 1.00 36.14 132 ALA C N 1
ATOM 6581 C CA . ALA C 1 132 ? 32.729 97.826 0.716 1.00 36.21 132 ALA C CA 1
ATOM 6582 C C . ALA C 1 132 ? 34.054 97.465 1.376 1.00 36.53 132 ALA C C 1
ATOM 6583 O O . ALA C 1 132 ? 34.429 98.072 2.378 1.00 35.65 132 ALA C O 1
ATOM 6585 N N . GLU C 1 133 ? 34.724 96.450 0.816 1.00 37.86 133 GLU C N 1
ATOM 6586 C CA . GLU C 1 133 ? 35.934 95.886 1.398 1.00 38.44 133 GLU C CA 1
ATOM 6587 C C . GLU C 1 133 ? 36.954 95.621 0.293 1.00 39.22 133 GLU C C 1
ATOM 6588 O O . GLU C 1 133 ? 36.620 95.019 -0.720 1.00 38.94 133 GLU C O 1
ATOM 6594 N N . LEU C 1 134 ? 38.195 96.075 0.503 1.00 40.99 134 LEU C N 1
ATOM 6595 C CA . LEU C 1 134 ? 39.282 95.859 -0.441 1.00 42.10 134 LEU C CA 1
ATOM 6596 C C . LEU C 1 134 ? 40.386 95.078 0.268 1.00 42.16 134 LEU C C 1
ATOM 6597 O O . LEU C 1 134 ? 41.007 95.586 1.198 1.00 42.39 134 LEU C O 1
ATOM 6602 N N . TYR C 1 135 ? 40.598 93.832 -0.171 1.00 42.20 135 TYR C N 1
ATOM 6603 C CA . TYR C 1 135 ? 41.550 92.924 0.449 1.00 42.43 135 TYR C CA 1
ATOM 6604 C C . TYR C 1 135 ? 42.740 92.706 -0.483 1.00 43.63 135 TYR C C 1
ATOM 6605 O O . TYR C 1 135 ? 42.583 92.716 -1.703 1.00 44.18 135 TYR C O 1
ATOM 6614 N N . GLY C 1 136 ? 43.923 92.494 0.105 1.00 44.55 136 GLY C N 1
ATOM 6615 C CA . GLY C 1 136 ? 45.055 91.932 -0.618 1.00 45.76 136 GLY C CA 1
ATOM 6616 C C . GLY C 1 136 ? 46.038 92.964 -1.177 1.00 47.49 136 GLY C C 1
ATOM 6617 O O . GLY C 1 136 ? 46.918 92.597 -1.952 1.00 47.63 136 GLY C O 1
ATOM 6618 N N . HIS C 1 137 ? 45.917 94.240 -0.788 1.00 49.09 137 HIS C N 1
ATOM 6619 C CA . HIS C 1 137 ? 46.889 95.241 -1.211 1.00 52.30 137 HIS C CA 1
ATOM 6620 C C . HIS C 1 137 ? 47.388 96.023 -0.001 1.00 53.65 137 HIS C C 1
ATOM 6621 O O . HIS C 1 137 ? 46.594 96.644 0.700 1.00 53.55 137 HIS C O 1
ATOM 6628 N N . ASP C 1 138 ? 48.712 96.010 0.201 1.00 56.58 138 ASP C N 1
ATOM 6629 C CA . ASP C 1 138 ? 49.329 96.568 1.397 1.00 56.48 138 ASP C CA 1
ATOM 6630 C C . ASP C 1 138 ? 49.341 98.095 1.349 1.00 54.98 138 ASP C C 1
ATOM 6631 O O . ASP C 1 138 ? 49.018 98.732 2.351 1.00 55.12 138 ASP C O 1
ATOM 6636 N N . SER C 1 139 ? 49.718 98.675 0.200 1.00 53.43 139 SER C N 1
ATOM 6637 C CA . SER C 1 139 ? 50.123 100.074 0.160 1.00 53.52 139 SER C CA 1
ATOM 6638 C C . SER C 1 139 ? 48.934 101.008 0.375 1.00 52.44 139 SER C C 1
ATOM 6639 O O . SER C 1 139 ? 47.778 100.626 0.230 1.00 51.80 139 SER C O 1
ATOM 6642 N N . ILE C 1 140 ? 49.270 102.261 0.680 1.00 53.04 140 ILE C N 1
ATOM 6643 C CA . ILE C 1 140 ? 48.329 103.319 1.005 1.00 52.54 140 ILE C CA 1
ATOM 6644 C C . ILE C 1 140 ? 47.309 103.524 -0.119 1.00 52.58 140 ILE C C 1
ATOM 6645 O O . ILE C 1 140 ? 46.214 104.025 0.128 1.00 52.82 140 ILE C O 1
ATOM 6650 N N . GLU C 1 141 ? 47.659 103.134 -1.349 1.00 52.73 141 GLU C N 1
ATOM 6651 C CA . GLU C 1 141 ? 46.802 103.371 -2.499 1.00 53.02 141 GLU C CA 1
ATOM 6652 C C . GLU C 1 141 ? 45.456 102.659 -2.378 1.00 50.84 141 GLU C C 1
ATOM 6653 O O . GLU C 1 141 ? 44.470 103.129 -2.944 1.00 49.73 141 GLU C O 1
ATOM 6659 N N . ALA C 1 142 ? 45.424 101.525 -1.670 1.00 48.57 142 ALA C N 1
ATOM 6660 C CA . ALA C 1 142 ? 44.179 100.818 -1.426 1.00 47.08 142 ALA C CA 1
ATOM 6661 C C . ALA C 1 142 ? 43.236 101.698 -0.603 1.00 46.09 142 ALA C C 1
ATOM 6662 O O . ALA C 1 142 ? 42.036 101.743 -0.866 1.00 44.04 142 ALA C O 1
ATOM 6664 N N . ASP C 1 143 ? 43.803 102.403 0.383 1.00 47.01 143 ASP C N 1
ATOM 6665 C CA . ASP C 1 143 ? 43.036 103.291 1.244 1.00 47.13 143 ASP C CA 1
ATOM 6666 C C . ASP C 1 143 ? 42.535 104.490 0.442 1.00 47.32 143 ASP C C 1
ATOM 6667 O O . ASP C 1 143 ? 41.421 104.962 0.665 1.00 46.32 143 ASP C O 1
ATOM 6672 N N . VAL C 1 144 ? 43.362 104.975 -0.494 1.00 48.43 144 VAL C N 1
ATOM 6673 C CA . VAL C 1 144 ? 43.007 106.132 -1.302 1.00 49.07 144 VAL C CA 1
ATOM 6674 C C . VAL C 1 144 ? 41.815 105.773 -2.184 1.00 48.09 144 VAL C C 1
ATOM 6675 O O . VAL C 1 144 ? 40.889 106.569 -2.319 1.00 47.72 144 VAL C O 1
ATOM 6679 N N . GLU C 1 145 ? 41.849 104.572 -2.778 1.00 47.40 145 GLU C N 1
ATOM 6680 C CA . GLU C 1 145 ? 40.724 104.087 -3.558 1.00 46.66 145 GLU C CA 1
ATOM 6681 C C . GLU C 1 145 ? 39.473 104.067 -2.681 1.00 45.16 145 GLU C C 1
ATOM 6682 O O . GLU C 1 145 ? 38.430 104.584 -3.072 1.00 43.51 145 GLU C O 1
ATOM 6688 N N . MET C 1 146 ? 39.590 103.479 -1.488 1.00 45.56 146 MET C N 1
ATOM 6689 C CA . MET C 1 146 ? 38.424 103.257 -0.647 1.00 46.16 146 MET C CA 1
ATOM 6690 C C . MET C 1 146 ? 37.819 104.604 -0.245 1.00 46.32 146 MET C C 1
ATOM 6691 O O . MET C 1 146 ? 36.610 104.787 -0.352 1.00 46.70 146 MET C O 1
ATOM 6696 N N . VAL C 1 147 ? 38.663 105.553 0.178 1.00 46.88 147 VAL C N 1
ATOM 6697 C CA . VAL C 1 147 ? 38.194 106.890 0.512 1.00 47.41 147 VAL C CA 1
ATOM 6698 C C . VAL C 1 147 ? 37.480 107.485 -0.698 1.00 47.72 147 VAL C C 1
ATOM 6699 O O . VAL C 1 147 ? 36.403 108.052 -0.564 1.00 48.07 147 VAL C O 1
ATOM 6703 N N . ASP C 1 148 ? 38.086 107.337 -1.878 1.00 49.03 148 ASP C N 1
ATOM 6704 C CA . ASP C 1 148 ? 37.545 107.872 -3.118 1.00 49.83 148 ASP C CA 1
ATOM 6705 C C . ASP C 1 148 ? 36.194 107.225 -3.432 1.00 47.55 148 ASP C C 1
ATOM 6706 O O . ASP C 1 148 ? 35.273 107.898 -3.894 1.00 46.30 148 ASP C O 1
ATOM 6711 N N . VAL C 1 149 ? 36.081 105.911 -3.182 1.00 46.01 149 VAL C N 1
ATOM 6712 C CA . VAL C 1 149 ? 34.858 105.171 -3.452 1.00 45.15 149 VAL C CA 1
ATOM 6713 C C . VAL C 1 149 ? 33.758 105.638 -2.498 1.00 44.38 149 VAL C C 1
ATOM 6714 O O . VAL C 1 149 ? 32.622 105.847 -2.913 1.00 44.11 149 VAL C O 1
ATOM 6718 N N . MET C 1 150 ? 34.111 105.768 -1.215 1.00 43.48 150 MET C N 1
ATOM 6719 C CA . MET C 1 150 ? 33.184 106.187 -0.184 1.00 42.87 150 MET C CA 1
ATOM 6720 C C . MET C 1 150 ? 32.596 107.549 -0.538 1.00 44.29 150 MET C C 1
ATOM 6721 O O . MET C 1 150 ? 31.378 107.713 -0.521 1.00 44.56 150 MET C O 1
ATOM 6726 N N . LEU C 1 151 ? 33.477 108.512 -0.855 1.00 46.34 151 LEU C N 1
ATOM 6727 C CA . LEU C 1 151 ? 33.067 109.854 -1.238 1.00 47.09 151 LEU C CA 1
ATOM 6728 C C . LEU C 1 151 ? 32.187 109.802 -2.486 1.00 48.00 151 LEU C C 1
ATOM 6729 O O . LEU C 1 151 ? 31.148 110.456 -2.540 1.00 48.70 151 LEU C O 1
ATOM 6734 N N . GLY C 1 152 ? 32.627 109.032 -3.491 1.00 48.33 152 GLY C N 1
ATOM 6735 C CA . GLY C 1 152 ? 31.901 108.887 -4.742 1.00 48.04 152 GLY C CA 1
ATOM 6736 C C . GLY C 1 152 ? 30.488 108.356 -4.523 1.00 46.45 152 GLY C C 1
ATOM 6737 O O . GLY C 1 152 ? 29.543 108.809 -5.166 1.00 47.07 152 GLY C O 1
ATOM 6738 N N . LEU C 1 153 ? 30.355 107.409 -3.594 1.00 45.97 153 LEU C N 1
ATOM 6739 C CA . LEU C 1 153 ? 29.079 106.767 -3.322 1.00 45.72 153 LEU C CA 1
ATOM 6740 C C . LEU C 1 153 ? 28.139 107.746 -2.622 1.00 46.82 153 LEU C C 1
ATOM 6741 O O . LEU C 1 153 ? 26.956 107.820 -2.960 1.00 47.39 153 LEU C O 1
ATOM 6746 N N . ILE C 1 154 ? 28.676 108.503 -1.656 1.00 47.45 154 ILE C N 1
ATOM 6747 C CA . ILE C 1 154 ? 27.899 109.513 -0.953 1.00 47.45 154 ILE C CA 1
ATOM 6748 C C . ILE C 1 154 ? 27.440 110.583 -1.946 1.00 47.54 154 ILE C C 1
ATOM 6749 O O . ILE C 1 154 ? 26.295 111.018 -1.902 1.00 45.52 154 ILE C O 1
ATOM 6754 N N . GLU C 1 155 ? 28.344 111.003 -2.836 1.00 49.43 155 GLU C N 1
ATOM 6755 C CA . GLU C 1 155 ? 28.034 112.012 -3.835 1.00 51.28 155 GLU C CA 1
ATOM 6756 C C . GLU C 1 155 ? 26.927 111.510 -4.761 1.00 50.36 155 GLU C C 1
ATOM 6757 O O . GLU C 1 155 ? 26.024 112.262 -5.114 1.00 49.57 155 GLU C O 1
ATOM 6763 N N . ASN C 1 156 ? 27.011 110.233 -5.146 1.00 50.04 156 ASN C N 1
ATOM 6764 C CA . ASN C 1 156 ? 26.042 109.630 -6.047 1.00 49.52 156 ASN C CA 1
ATOM 6765 C C . ASN C 1 156 ? 24.685 109.517 -5.355 1.00 48.64 156 ASN C C 1
ATOM 6766 O O . ASN C 1 156 ? 23.659 109.825 -5.950 1.00 49.21 156 ASN C O 1
ATOM 6771 N N . ALA C 1 157 ? 24.689 109.065 -4.096 1.00 48.47 157 ALA C N 1
ATOM 6772 C CA . ALA C 1 157 ? 23.460 108.791 -3.368 1.00 48.87 157 ALA C CA 1
ATOM 6773 C C . ALA C 1 157 ? 22.800 110.080 -2.875 1.00 50.67 157 ALA C C 1
ATOM 6774 O O . ALA C 1 157 ? 21.576 110.160 -2.829 1.00 51.08 157 ALA C O 1
ATOM 6776 N N . TYR C 1 158 ? 23.617 111.077 -2.508 1.00 51.97 158 TYR C N 1
ATOM 6777 C CA . TYR C 1 158 ? 23.171 112.201 -1.701 1.00 52.43 158 TYR C CA 1
ATOM 6778 C C . TYR C 1 158 ? 23.883 113.467 -2.188 1.00 53.96 158 TYR C C 1
ATOM 6779 O O . TYR C 1 158 ? 23.561 113.966 -3.265 1.00 56.65 158 TYR C O 1
ATOM 6788 N N . THR C 1 159 ? 24.861 113.971 -1.419 1.00 52.84 159 THR C N 1
ATOM 6789 C CA . THR C 1 159 ? 25.588 115.185 -1.763 1.00 51.81 159 THR C CA 1
ATOM 6790 C C . THR C 1 159 ? 26.723 115.387 -0.761 1.00 49.62 159 THR C C 1
ATOM 6791 O O . THR C 1 159 ? 26.588 115.027 0.405 1.00 48.32 159 THR C O 1
ATOM 6795 N N . LEU C 1 160 ? 27.837 115.958 -1.238 1.00 49.18 160 LEU C N 1
ATOM 6796 C CA . LEU C 1 160 ? 28.981 116.284 -0.400 1.00 48.81 160 LEU C CA 1
ATOM 6797 C C . LEU C 1 160 ? 29.015 117.786 -0.115 1.00 50.56 160 LEU C C 1
ATOM 6798 O O . LEU C 1 160 ? 30.018 118.297 0.384 1.00 50.58 160 LEU C O 1
ATOM 6803 N N . GLN C 1 161 ? 27.919 118.489 -0.433 1.00 51.72 161 GLN C N 1
ATOM 6804 C CA . GLN C 1 161 ? 27.810 119.910 -0.145 1.00 53.72 161 GLN C CA 1
ATOM 6805 C C . GLN C 1 161 ? 27.855 120.115 1.367 1.00 52.07 161 GLN C C 1
ATOM 6806 O O . GLN C 1 161 ? 26.987 119.617 2.080 1.00 51.49 161 GLN C O 1
ATOM 6812 N N . GLY C 1 162 ? 28.884 120.831 1.838 1.00 51.49 162 GLY C N 1
ATOM 6813 C CA . GLY C 1 162 ? 29.052 121.123 3.250 1.00 50.67 162 GLY C CA 1
ATOM 6814 C C . GLY C 1 162 ? 29.505 119.903 4.051 1.00 49.83 162 GLY C C 1
ATOM 6815 O O . GLY C 1 162 ? 29.462 119.920 5.279 1.00 50.53 162 GLY C O 1
ATOM 6816 N N . ALA C 1 163 ? 29.948 118.846 3.358 1.00 48.41 163 ALA C N 1
ATOM 6817 C CA . ALA C 1 163 ? 30.473 117.670 4.024 1.00 46.99 163 ALA C CA 1
ATOM 6818 C C . ALA C 1 163 ? 31.904 117.935 4.487 1.00 47.07 163 ALA C C 1
ATOM 6819 O O . ALA C 1 163 ? 32.552 118.878 4.026 1.00 48.04 163 ALA C O 1
ATOM 6821 N N . HIS C 1 164 ? 32.362 117.099 5.429 1.00 45.92 164 HIS C N 1
ATOM 6822 C CA . HIS C 1 164 ? 33.709 117.198 5.964 1.00 46.02 164 HIS C CA 1
ATOM 6823 C C . HIS C 1 164 ? 34.303 115.796 6.064 1.00 44.91 164 HIS C C 1
ATOM 6824 O O . HIS C 1 164 ? 33.691 114.900 6.648 1.00 43.75 164 HIS C O 1
ATOM 6831 N N . LEU C 1 165 ? 35.495 115.623 5.469 1.00 45.47 165 LEU C N 1
ATOM 6832 C CA . LEU C 1 165 ? 36.237 114.376 5.560 1.00 44.48 165 LEU C CA 1
ATOM 6833 C C . LEU C 1 165 ? 37.270 114.494 6.676 1.00 44.26 165 LEU C C 1
ATOM 6834 O O . LEU C 1 165 ? 38.125 115.377 6.632 1.00 44.78 165 LEU C O 1
ATOM 6839 N N . ASP C 1 166 ? 37.176 113.582 7.653 1.00 43.09 166 ASP C N 1
ATOM 6840 C CA . ASP C 1 166 ? 38.139 113.481 8.737 1.00 43.42 166 ASP C CA 1
ATOM 6841 C C . ASP C 1 166 ? 39.090 112.325 8.440 1.00 42.71 166 ASP C C 1
ATOM 6842 O O . ASP C 1 166 ? 38.655 111.185 8.352 1.00 41.78 166 ASP C O 1
ATOM 6847 N N . LEU C 1 167 ? 40.382 112.633 8.272 1.00 43.87 167 LEU C N 1
ATOM 6848 C CA . LEU C 1 167 ? 41.410 111.631 8.024 1.00 43.69 167 LEU C CA 1
ATOM 6849 C C . LEU C 1 167 ? 42.256 111.465 9.281 1.00 44.22 167 LEU C C 1
ATOM 6850 O O . LEU C 1 167 ? 42.624 112.447 9.925 1.00 45.01 167 LEU C O 1
ATOM 6855 N N . GLY C 1 168 ? 42.574 110.206 9.605 1.00 43.68 168 GLY C N 1
ATOM 6856 C CA . GLY C 1 168 ? 43.459 109.887 10.713 1.00 44.16 168 GLY C CA 1
ATOM 6857 C C . GLY C 1 168 ? 44.439 108.785 10.328 1.00 44.65 168 GLY C C 1
ATOM 6858 O O . GLY C 1 168 ? 44.460 108.350 9.178 1.00 44.44 168 GLY C O 1
ATOM 6859 N N . HIS C 1 169 ? 45.257 108.362 11.298 1.00 45.64 169 HIS C N 1
ATOM 6860 C CA . HIS C 1 169 ? 46.219 107.291 11.076 1.00 46.39 169 HIS C CA 1
ATOM 6861 C C . HIS C 1 169 ? 46.716 106.778 12.425 1.00 46.35 169 HIS C C 1
ATOM 6862 O O . HIS C 1 169 ? 47.401 107.503 13.151 1.00 47.45 169 HIS C O 1
ATOM 6869 N N . VAL C 1 170 ? 46.373 105.524 12.740 1.00 45.03 170 VAL C N 1
ATOM 6870 C CA . VAL C 1 170 ? 46.621 104.971 14.061 1.00 45.15 170 VAL C CA 1
ATOM 6871 C C . VAL C 1 170 ? 48.096 104.605 14.213 1.00 47.00 170 VAL C C 1
ATOM 6872 O O . VAL C 1 170 ? 48.551 104.370 15.329 1.00 47.23 170 VAL C O 1
ATOM 6876 N N . GLY C 1 171 ? 48.822 104.537 13.089 1.00 48.71 171 GLY C N 1
ATOM 6877 C CA . GLY C 1 171 ? 50.232 104.185 13.090 1.00 50.56 171 GLY C CA 1
ATOM 6878 C C . GLY C 1 171 ? 51.088 105.196 13.850 1.00 52.90 171 GLY C C 1
ATOM 6879 O O . GLY C 1 171 ? 52.123 104.832 14.402 1.00 56.16 171 GLY C O 1
ATOM 6880 N N . LEU C 1 172 ? 50.668 106.465 13.867 1.00 52.71 172 LEU C N 1
ATOM 6881 C CA . LEU C 1 172 ? 51.378 107.484 14.623 1.00 54.04 172 LEU C CA 1
ATOM 6882 C C . LEU C 1 172 ? 51.402 107.092 16.099 1.00 53.26 172 LEU C C 1
ATOM 6883 O O . LEU C 1 172 ? 52.474 106.901 16.668 1.00 54.10 172 LEU C O 1
ATOM 6888 N N . PHE C 1 173 ? 50.217 106.928 16.700 1.00 51.57 173 PHE C N 1
ATOM 6889 C CA . PHE C 1 173 ? 50.118 106.546 18.102 1.00 50.99 173 PHE C CA 1
ATOM 6890 C C . PHE C 1 173 ? 50.834 105.215 18.341 1.00 50.90 173 PHE C C 1
ATOM 6891 O O . PHE C 1 173 ? 51.655 105.124 19.249 1.00 52.18 173 PHE C O 1
ATOM 6899 N N . ARG C 1 174 ? 50.541 104.208 17.509 1.00 49.66 174 ARG C N 1
ATOM 6900 C CA . ARG C 1 174 ? 51.100 102.871 17.669 1.00 50.31 174 ARG C CA 1
ATOM 6901 C C . ARG C 1 174 ? 52.632 102.911 17.602 1.00 52.84 174 ARG C C 1
ATOM 6902 O O . ARG C 1 174 ? 53.299 102.243 18.390 1.00 53.39 174 ARG C O 1
ATOM 6910 N N . SER C 1 175 ? 53.189 103.699 16.673 1.00 54.51 175 SER C N 1
ATOM 6911 C CA . SER C 1 175 ? 54.632 103.821 16.529 1.00 57.05 175 SER C CA 1
ATOM 6912 C C . SER C 1 175 ? 55.255 104.414 17.791 1.00 59.26 175 SER C C 1
ATOM 6913 O O . SER C 1 175 ? 56.297 103.945 18.244 1.00 61.31 175 SER C O 1
ATOM 6916 N N . LEU C 1 176 ? 54.613 105.448 18.347 1.00 59.82 176 LEU C N 1
ATOM 6917 C CA . LEU C 1 176 ? 55.137 106.143 19.514 1.00 61.27 176 LEU C CA 1
ATOM 6918 C C . LEU C 1 176 ? 55.045 105.237 20.744 1.00 61.18 176 LEU C C 1
ATOM 6919 O O . LEU C 1 176 ? 55.931 105.265 21.598 1.00 61.89 176 LEU C O 1
ATOM 6924 N N . VAL C 1 177 ? 53.988 104.418 20.816 1.00 59.80 177 VAL C N 1
ATOM 6925 C CA . VAL C 1 177 ? 53.853 103.422 21.868 1.00 60.58 177 VAL C CA 1
ATOM 6926 C C . VAL C 1 177 ? 55.032 102.449 21.801 1.00 63.34 177 VAL C C 1
ATOM 6927 O O . VAL C 1 177 ? 55.587 102.083 22.835 1.00 66.40 177 VAL C O 1
ATOM 6931 N N . LYS C 1 178 ? 55.407 102.044 20.580 1.00 64.29 178 LYS C N 1
ATOM 6932 C CA . LYS C 1 178 ? 56.473 101.076 20.361 1.00 66.83 178 LYS C CA 1
ATOM 6933 C C . LYS C 1 178 ? 57.815 101.679 20.777 1.00 68.46 178 LYS C C 1
ATOM 6934 O O . LYS C 1 178 ? 58.556 101.085 21.556 1.00 69.82 178 LYS C O 1
ATOM 6940 N N . TYR C 1 179 ? 58.109 102.874 20.256 1.00 68.95 179 TYR C N 1
ATOM 6941 C CA . TYR C 1 179 ? 59.386 103.526 20.479 1.00 69.96 179 TYR C CA 1
ATOM 6942 C C . TYR C 1 179 ? 59.586 103.805 21.969 1.00 69.83 179 TYR C C 1
ATOM 6943 O O . TYR C 1 179 ? 60.698 103.685 22.470 1.00 72.25 179 TYR C O 1
ATOM 6952 N N . ALA C 1 180 ? 58.507 104.161 22.676 1.00 67.64 180 ALA C N 1
ATOM 6953 C CA . ALA C 1 180 ? 58.591 104.533 24.082 1.00 66.61 180 ALA C CA 1
ATOM 6954 C C . ALA C 1 180 ? 58.581 103.301 24.988 1.00 64.98 180 ALA C C 1
ATOM 6955 O O . ALA C 1 180 ? 58.859 103.418 26.179 1.00 64.84 180 ALA C O 1
ATOM 6957 N N . GLY C 1 181 ? 58.217 102.137 24.435 1.00 62.41 181 GLY C N 1
ATOM 6958 C CA . GLY C 1 181 ? 58.272 100.880 25.164 1.00 61.30 181 GLY C CA 1
ATOM 6959 C C . GLY C 1 181 ? 57.170 100.754 26.211 1.00 59.94 181 GLY C C 1
ATOM 6960 O O . GLY C 1 181 ? 57.353 100.075 27.217 1.00 59.85 181 GLY C O 1
ATOM 6961 N N . LEU C 1 182 ? 56.022 101.388 25.952 1.00 58.73 182 LEU C N 1
ATOM 6962 C CA . LEU C 1 182 ? 54.886 101.354 26.858 1.00 58.17 182 LEU C CA 1
ATOM 6963 C C . LEU C 1 182 ? 54.321 99.941 26.925 1.00 56.65 182 LEU C C 1
ATOM 6964 O O . LEU C 1 182 ? 54.414 99.190 25.959 1.00 55.43 182 LEU C O 1
ATOM 6969 N N . SER C 1 183 ? 53.709 99.608 28.066 1.00 56.75 183 SER C N 1
ATOM 6970 C CA . SER C 1 183 ? 53.035 98.332 28.234 1.00 56.97 183 SER C CA 1
ATOM 6971 C C . SER C 1 183 ? 51.668 98.379 27.557 1.00 56.55 183 SER C C 1
ATOM 6972 O O . SER C 1 183 ? 51.225 99.441 27.128 1.00 56.41 183 SER C O 1
ATOM 6975 N N . LYS C 1 184 ? 51.006 97.219 27.480 1.00 55.85 184 LYS C N 1
ATOM 6976 C CA . LYS C 1 184 ? 49.687 97.124 26.884 1.00 56.51 184 LYS C CA 1
ATOM 6977 C C . LYS C 1 184 ? 48.653 97.877 27.714 1.00 56.45 184 LYS C C 1
ATOM 6978 O O . LYS C 1 184 ? 47.742 98.474 27.147 1.00 54.66 184 LYS C O 1
ATOM 6984 N N . ASN C 1 185 ? 48.786 97.817 29.042 1.00 58.47 185 ASN C N 1
ATOM 6985 C CA . ASN C 1 185 ? 47.859 98.504 29.931 1.00 59.03 185 ASN C CA 1
ATOM 6986 C C . ASN C 1 185 ? 47.995 100.015 29.747 1.00 57.58 185 ASN C C 1
ATOM 6987 O O . ASN C 1 185 ? 46.989 100.720 29.685 1.00 55.86 185 ASN C O 1
ATOM 6992 N N . GLU C 1 186 ? 49.239 100.498 29.644 1.00 57.81 186 GLU C N 1
ATOM 6993 C CA . GLU C 1 186 ? 49.497 101.912 29.409 1.00 58.19 186 GLU C CA 1
ATOM 6994 C C . GLU C 1 186 ? 48.932 102.336 28.053 1.00 57.13 186 GLU C C 1
ATOM 6995 O O . GLU C 1 186 ? 48.321 103.394 27.942 1.00 55.18 186 GLU C O 1
ATOM 7001 N N . GLU C 1 187 ? 49.152 101.505 27.029 1.00 57.44 187 GLU C N 1
ATOM 7002 C CA . GLU C 1 187 ? 48.684 101.776 25.679 1.00 57.21 187 GLU C CA 1
ATOM 7003 C C . GLU C 1 187 ? 47.158 101.848 25.669 1.00 57.17 187 GLU C C 1
ATOM 7004 O O . GLU C 1 187 ? 46.592 102.746 25.051 1.00 56.61 187 GLU C O 1
ATOM 7010 N N . HIS C 1 188 ? 46.503 100.899 26.352 1.00 57.26 188 HIS C N 1
ATOM 7011 C CA . HIS C 1 188 ? 45.051 100.843 26.395 1.00 58.01 188 HIS C CA 1
ATOM 7012 C C . HIS C 1 188 ? 44.494 102.074 27.122 1.00 57.04 188 HIS C C 1
ATOM 7013 O O . HIS C 1 188 ? 43.504 102.654 26.685 1.00 54.40 188 HIS C O 1
ATOM 7020 N N . GLU C 1 189 ? 45.139 102.469 28.224 1.00 56.47 189 GLU C N 1
ATOM 7021 C CA . GLU C 1 189 ? 44.687 103.597 29.020 1.00 56.33 189 GLU C CA 1
ATOM 7022 C C . GLU C 1 189 ? 44.801 104.891 28.208 1.00 54.91 189 GLU C C 1
ATOM 7023 O O . GLU C 1 189 ? 43.887 105.712 28.227 1.00 52.99 189 GLU C O 1
ATOM 7029 N N . LEU C 1 190 ? 45.922 105.058 27.491 1.00 53.76 190 LEU C N 1
ATOM 7030 C CA . LEU C 1 190 ? 46.135 106.198 26.607 1.00 52.17 190 LEU C CA 1
ATOM 7031 C C . LEU C 1 190 ? 45.052 106.269 25.532 1.00 50.59 190 LEU C C 1
ATOM 7032 O O . LEU C 1 190 ? 44.524 107.343 25.266 1.00 50.47 190 LEU C O 1
ATOM 7037 N N . SER C 1 191 ? 44.745 105.133 24.894 1.00 49.41 191 SER C N 1
ATOM 7038 C CA . SER C 1 191 ? 43.796 105.124 23.791 1.00 48.24 191 SER C CA 1
ATOM 7039 C C . SER C 1 191 ? 42.415 105.582 24.267 1.00 46.63 191 SER C C 1
ATOM 7040 O O . SER C 1 191 ? 41.710 106.242 23.520 1.00 45.29 191 SER C O 1
ATOM 7043 N N . ASP C 1 192 ? 42.041 105.249 25.508 1.00 47.00 192 ASP C N 1
ATOM 7044 C CA . ASP C 1 192 ? 40.796 105.732 26.079 1.00 48.50 192 ASP C CA 1
ATOM 7045 C C . ASP C 1 192 ? 40.854 107.253 26.252 1.00 49.02 192 ASP C C 1
ATOM 7046 O O . ASP C 1 192 ? 39.913 107.953 25.883 1.00 47.67 192 ASP C O 1
ATOM 7051 N N . LEU C 1 193 ? 41.958 107.755 26.824 1.00 49.71 193 LEU C N 1
ATOM 7052 C CA . LEU C 1 193 ? 42.133 109.180 27.066 1.00 50.03 193 LEU C CA 1
ATOM 7053 C C . LEU C 1 193 ? 42.068 109.962 25.751 1.00 48.68 193 LEU C C 1
ATOM 7054 O O . LEU C 1 193 ? 41.448 111.019 25.699 1.00 48.40 193 LEU C O 1
ATOM 7059 N N . TYR C 1 194 ? 42.705 109.445 24.693 1.00 47.27 194 TYR C N 1
ATOM 7060 C CA . TYR C 1 194 ? 42.718 110.119 23.404 1.00 46.51 194 TYR C CA 1
ATOM 7061 C C . TYR C 1 194 ? 41.324 110.128 22.784 1.00 45.78 194 TYR C C 1
ATOM 7062 O O . TYR C 1 194 ? 40.903 111.127 22.203 1.00 45.62 194 TYR C O 1
ATOM 7071 N N . GLN C 1 195 ? 40.607 109.007 22.901 1.00 45.00 195 GLN C N 1
ATOM 7072 C CA . GLN C 1 195 ? 39.314 108.859 22.252 1.00 44.59 195 GLN C CA 1
ATOM 7073 C C . GLN C 1 195 ? 38.278 109.777 22.911 1.00 44.21 195 GLN C C 1
ATOM 7074 O O . GLN C 1 195 ? 37.345 110.212 22.251 1.00 43.34 195 GLN C O 1
ATOM 7080 N N . ARG C 1 196 ? 38.463 110.083 24.204 1.00 44.91 196 ARG C N 1
ATOM 7081 C CA . ARG C 1 196 ? 37.672 111.078 24.917 1.00 45.52 196 ARG C CA 1
ATOM 7082 C C . ARG C 1 196 ? 38.289 112.476 24.816 1.00 46.04 196 ARG C C 1
ATOM 7083 O O . ARG C 1 196 ? 37.711 113.426 25.338 1.00 46.13 196 ARG C O 1
ATOM 7091 N N . LYS C 1 197 ? 39.451 112.588 24.160 1.00 45.88 197 LYS C N 1
ATOM 7092 C CA . LYS C 1 197 ? 40.340 113.740 24.260 1.00 47.02 197 LYS C CA 1
ATOM 7093 C C . LYS C 1 197 ? 40.189 114.407 25.624 1.00 47.92 197 LYS C C 1
ATOM 7094 O O . LYS C 1 197 ? 39.785 115.567 25.712 1.00 48.70 197 LYS C O 1
ATOM 7100 N N . ALA C 1 198 ? 40.508 113.649 26.676 1.00 47.80 198 ALA C N 1
ATOM 7101 C CA . ALA C 1 198 ? 40.453 114.134 28.046 1.00 48.62 198 ALA C CA 1
ATOM 7102 C C . ALA C 1 198 ? 41.802 114.741 28.424 1.00 50.26 198 ALA C C 1
ATOM 7103 O O . ALA C 1 198 ? 42.580 114.124 29.144 1.00 50.13 198 ALA C O 1
ATOM 7105 N N . LEU C 1 199 ? 42.056 115.966 27.947 1.00 51.55 199 LEU C N 1
ATOM 7106 C CA . LEU C 1 199 ? 43.390 116.550 27.967 1.00 53.08 199 LEU C CA 1
ATOM 7107 C C . LEU C 1 199 ? 43.887 116.801 29.393 1.00 53.99 199 LEU C C 1
ATOM 7108 O O . LEU C 1 199 ? 45.080 116.668 29.639 1.00 54.98 199 LEU C O 1
ATOM 7113 N N . PRO C 1 200 ? 43.038 117.199 30.370 1.00 53.57 200 PRO C N 1
ATOM 7114 C CA . PRO C 1 200 ? 43.493 117.335 31.757 1.00 54.02 200 PRO C CA 1
ATOM 7115 C C . PRO C 1 200 ? 44.032 116.025 32.334 1.00 53.42 200 PRO C C 1
ATOM 7116 O O . PRO C 1 200 ? 45.110 116.011 32.916 1.00 54.02 200 PRO C O 1
ATOM 7120 N N . GLU C 1 201 ? 43.288 114.924 32.160 1.00 51.76 201 GLU C N 1
ATOM 7121 C CA . GLU C 1 201 ? 43.761 113.611 32.572 1.00 51.56 201 GLU C CA 1
ATOM 7122 C C . GLU C 1 201 ? 45.004 113.203 31.777 1.00 51.89 201 GLU C C 1
ATOM 7123 O O . GLU C 1 201 ? 45.902 112.571 32.329 1.00 51.92 201 GLU C O 1
ATOM 7129 N N . LEU C 1 202 ? 45.032 113.554 30.484 1.00 51.61 202 LEU C N 1
ATOM 7130 C CA . LEU C 1 202 ? 46.151 113.216 29.615 1.00 52.23 202 LEU C CA 1
ATOM 7131 C C . LEU C 1 202 ? 47.419 113.913 30.100 1.00 54.42 202 LEU C C 1
ATOM 7132 O O . LEU C 1 202 ? 48.495 113.339 30.030 1.00 54.66 202 LEU C O 1
ATOM 7137 N N . ALA C 1 203 ? 47.286 115.154 30.577 1.00 56.35 203 ALA C N 1
ATOM 7138 C CA . ALA C 1 203 ? 48.415 115.890 31.122 1.00 59.06 203 ALA C CA 1
ATOM 7139 C C . ALA C 1 203 ? 49.008 115.122 32.301 1.00 61.10 203 ALA C C 1
ATOM 7140 O O . ALA C 1 203 ? 50.209 114.875 32.325 1.00 62.51 203 ALA C O 1
ATOM 7142 N N . GLU C 1 204 ? 48.150 114.728 33.254 1.00 62.19 204 GLU C N 1
ATOM 7143 C CA . GLU C 1 204 ? 48.569 113.999 34.444 1.00 64.23 204 GLU C CA 1
ATOM 7144 C C . GLU C 1 204 ? 49.180 112.646 34.082 1.00 63.15 204 GLU C C 1
ATOM 7145 O O . GLU C 1 204 ? 50.170 112.240 34.682 1.00 64.43 204 GLU C O 1
ATOM 7151 N N . PHE C 1 205 ? 48.585 111.941 33.114 1.00 61.71 205 PHE C N 1
ATOM 7152 C CA . PHE C 1 205 ? 49.020 110.590 32.797 1.00 61.31 205 PHE C CA 1
ATOM 7153 C C . PHE C 1 205 ? 50.367 110.613 32.071 1.00 62.34 205 PHE C C 1
ATOM 7154 O O . PHE C 1 205 ? 51.109 109.634 32.136 1.00 64.05 205 PHE C O 1
ATOM 7162 N N . THR C 1 206 ? 50.669 111.711 31.363 1.00 61.86 206 THR C N 1
ATOM 7163 C CA . THR C 1 206 ? 51.860 111.783 30.529 1.00 62.41 206 THR C CA 1
ATOM 7164 C C . THR C 1 206 ? 53.036 112.409 31.282 1.00 64.82 206 THR C C 1
ATOM 7165 O O . THR C 1 206 ? 54.174 112.288 30.847 1.00 64.54 206 THR C O 1
ATOM 7169 N N . GLN C 1 207 ? 52.741 113.111 32.383 1.00 67.86 207 GLN C N 1
ATOM 7170 C CA . GLN C 1 207 ? 53.725 113.502 33.380 1.00 71.21 207 GLN C CA 1
ATOM 7171 C C . GLN C 1 207 ? 54.260 112.219 34.001 1.00 72.56 207 GLN C C 1
ATOM 7172 O O . GLN C 1 207 ? 53.483 111.408 34.516 1.00 73.73 207 GLN C O 1
ATOM 7178 N N . ASN C 1 208 ? 55.586 112.051 34.000 1.00 72.83 208 ASN C N 1
ATOM 7179 C CA . ASN C 1 208 ? 56.216 110.858 34.547 1.00 72.83 208 ASN C CA 1
ATOM 7180 C C . ASN C 1 208 ? 55.855 109.636 33.698 1.00 71.18 208 ASN C C 1
ATOM 7181 O O . ASN C 1 208 ? 55.785 108.532 34.224 1.00 70.75 208 ASN C O 1
ATOM 7186 N N . LEU C 1 209 ? 55.601 109.852 32.398 1.00 69.73 209 LEU C N 1
ATOM 7187 C CA . LEU C 1 209 ? 55.545 108.785 31.417 1.00 67.91 209 LEU C CA 1
ATOM 7188 C C . LEU C 1 209 ? 56.708 109.005 30.454 1.00 69.31 209 LEU C C 1
ATOM 7189 O O . LEU C 1 209 ? 57.044 110.150 30.144 1.00 69.45 209 LEU C O 1
ATOM 7194 N N . ASN C 1 210 ? 57.333 107.910 30.009 1.00 69.34 210 ASN C N 1
ATOM 7195 C CA . ASN C 1 210 ? 58.468 107.999 29.108 1.00 70.27 210 ASN C CA 1
ATOM 7196 C C . ASN C 1 210 ? 57.995 108.565 27.771 1.00 69.93 210 ASN C C 1
ATOM 7197 O O . ASN C 1 210 ? 57.064 108.036 27.171 1.00 66.95 210 ASN C O 1
ATOM 7202 N N . MET C 1 211 ? 58.661 109.640 27.326 1.00 72.36 211 MET C N 1
ATOM 7203 C CA . MET C 1 211 ? 58.343 110.359 26.102 1.00 73.79 211 MET C CA 1
ATOM 7204 C C . MET C 1 211 ? 56.960 111.006 26.190 1.00 71.12 211 MET C C 1
ATOM 7205 O O . MET C 1 211 ? 56.299 111.178 25.173 1.00 68.86 211 MET C O 1
ATOM 7210 N N . GLY C 1 212 ? 56.579 111.428 27.402 1.00 70.37 212 GLY C N 1
ATOM 7211 C CA . GLY C 1 212 ? 55.227 111.862 27.709 1.00 68.68 212 GLY C CA 1
ATOM 7212 C C . GLY C 1 212 ? 54.825 113.162 27.009 1.00 68.49 212 GLY C C 1
ATOM 7213 O O . GLY C 1 212 ? 53.639 113.385 26.774 1.00 68.23 212 GLY C O 1
ATOM 7214 N N . SER C 1 213 ? 55.798 114.021 26.679 1.00 68.65 213 SER C N 1
ATOM 7215 C CA . SER C 1 213 ? 55.492 115.308 26.072 1.00 67.56 213 SER C CA 1
ATOM 7216 C C . SER C 1 213 ? 55.064 115.121 24.616 1.00 66.17 213 SER C C 1
ATOM 7217 O O . SER C 1 213 ? 54.302 115.929 24.096 1.00 66.20 213 SER C O 1
ATOM 7220 N N . ASP C 1 214 ? 55.555 114.060 23.964 1.00 65.59 214 ASP C N 1
ATOM 7221 C CA . ASP C 1 214 ? 55.118 113.707 22.617 1.00 64.25 214 ASP C CA 1
ATOM 7222 C C . ASP C 1 214 ? 53.702 113.135 22.657 1.00 62.17 214 ASP C C 1
ATOM 7223 O O . ASP C 1 214 ? 52.896 113.395 21.765 1.00 60.96 214 ASP C O 1
ATOM 7228 N N . PHE C 1 215 ? 53.412 112.339 23.692 1.00 61.52 215 PHE C N 1
ATOM 7229 C CA . PHE C 1 215 ? 52.083 111.791 23.890 1.00 60.04 215 PHE C CA 1
ATOM 7230 C C . PHE C 1 215 ? 51.086 112.925 24.123 1.00 59.90 215 PHE C C 1
ATOM 7231 O O . PHE C 1 215 ? 49.975 112.875 23.604 1.00 58.21 215 PHE C O 1
ATOM 7239 N N . TYR C 1 216 ? 51.488 113.942 24.897 1.00 61.48 216 TYR C N 1
ATOM 7240 C CA . TYR C 1 216 ? 50.621 115.080 25.160 1.00 62.10 216 TYR C CA 1
ATOM 7241 C C . TYR C 1 216 ? 50.419 115.896 23.884 1.00 62.10 216 TYR C C 1
ATOM 7242 O O . TYR C 1 216 ? 49.293 116.294 23.580 1.00 61.74 216 TYR C O 1
ATOM 7251 N N . ALA C 1 217 ? 51.518 116.139 23.154 1.00 62.16 217 ALA C N 1
ATOM 7252 C CA . ALA C 1 217 ? 51.493 116.890 21.907 1.00 62.05 217 ALA C CA 1
ATOM 7253 C C . ALA C 1 217 ? 50.528 116.258 20.905 1.00 60.09 217 ALA C C 1
ATOM 7254 O O . ALA C 1 217 ? 49.835 116.962 20.175 1.00 59.73 217 ALA C O 1
ATOM 7256 N N . LEU C 1 218 ? 50.491 114.924 20.880 1.00 58.23 218 LEU C N 1
ATOM 7257 C CA . LEU C 1 218 ? 49.678 114.192 19.924 1.00 57.41 218 LEU C CA 1
ATOM 7258 C C . LEU C 1 218 ? 48.196 114.493 20.147 1.00 55.83 218 LEU C C 1
ATOM 7259 O O . LEU C 1 218 ? 47.428 114.526 19.190 1.00 54.19 218 LEU C O 1
ATOM 7264 N N . GLY C 1 219 ? 47.813 114.717 21.412 1.00 56.10 219 GLY C N 1
ATOM 7265 C CA . GLY C 1 219 ? 46.439 115.028 21.782 1.00 55.73 219 GLY C CA 1
ATOM 7266 C C . GLY C 1 219 ? 46.104 116.516 21.640 1.00 57.05 219 GLY C C 1
ATOM 7267 O O . GLY C 1 219 ? 44.997 116.862 21.236 1.00 56.15 219 GLY C O 1
ATOM 7268 N N . ARG C 1 220 ? 47.061 117.387 21.990 1.00 59.42 220 ARG C N 1
ATOM 7269 C CA . ARG C 1 220 ? 46.840 118.827 22.013 1.00 61.44 220 ARG C CA 1
ATOM 7270 C C . ARG C 1 220 ? 46.780 119.374 20.587 1.00 60.64 220 ARG C C 1
ATOM 7271 O O . ARG C 1 220 ? 45.990 120.269 20.304 1.00 60.58 220 ARG C O 1
ATOM 7279 N N . TYR C 1 221 ? 47.613 118.828 19.693 1.00 59.85 221 TYR C N 1
ATOM 7280 C CA . TYR C 1 221 ? 47.747 119.343 18.341 1.00 59.37 221 TYR C CA 1
ATOM 7281 C C . TYR C 1 221 ? 47.322 118.268 17.345 1.00 57.55 221 TYR C C 1
ATOM 7282 O O . TYR C 1 221 ? 47.975 118.074 16.321 1.00 58.16 221 TYR C O 1
ATOM 7291 N N . ALA C 1 222 ? 46.202 117.599 17.651 1.00 55.41 222 ALA C N 1
ATOM 7292 C CA . ALA C 1 222 ? 45.724 116.458 16.886 1.00 53.72 222 ALA C CA 1
ATOM 7293 C C . ALA C 1 222 ? 45.200 116.881 15.514 1.00 53.06 222 ALA C C 1
ATOM 7294 O O . ALA C 1 222 ? 45.215 116.087 14.578 1.00 52.20 222 ALA C O 1
ATOM 7296 N N . SER C 1 223 ? 44.724 118.125 15.412 1.00 53.56 223 SER C N 1
ATOM 7297 C CA . SER C 1 223 ? 44.001 118.601 14.244 1.00 53.76 223 SER C CA 1
ATOM 7298 C C . SER C 1 223 ? 44.916 119.318 13.251 1.00 55.23 223 SER C C 1
ATOM 7299 O O . SER C 1 223 ? 44.456 119.713 12.183 1.00 54.89 223 SER C O 1
ATOM 7302 N N . ASP C 1 224 ? 46.199 119.478 13.591 1.00 57.02 224 ASP C N 1
ATOM 7303 C CA . ASP C 1 224 ? 47.077 120.365 12.845 1.00 59.81 224 ASP C CA 1
ATOM 7304 C C . ASP C 1 224 ? 48.452 119.715 12.701 1.00 60.96 224 ASP C C 1
ATOM 7305 O O . ASP C 1 224 ? 49.225 119.687 13.655 1.00 61.59 224 ASP C O 1
ATOM 7310 N N . LEU C 1 225 ? 48.750 119.225 11.492 1.00 62.08 225 LEU C N 1
ATOM 7311 C CA . LEU C 1 225 ? 49.996 118.524 11.222 1.00 64.51 225 LEU C CA 1
ATOM 7312 C C . LEU C 1 225 ? 51.197 119.444 11.439 1.00 66.71 225 LEU C C 1
ATOM 7313 O O . LEU C 1 225 ? 52.205 119.006 11.987 1.00 68.44 225 LEU C O 1
ATOM 7318 N N . ASP C 1 226 ? 51.095 120.708 11.010 1.00 67.80 226 ASP C N 1
ATOM 7319 C CA . ASP C 1 226 ? 52.196 121.657 11.138 1.00 69.47 226 ASP C CA 1
ATOM 7320 C C . ASP C 1 226 ? 52.524 121.891 12.609 1.00 69.17 226 ASP C C 1
ATOM 7321 O O . ASP C 1 226 ? 53.668 121.733 13.023 1.00 69.58 226 ASP C O 1
ATOM 7326 N N . ALA C 1 227 ? 51.496 122.267 13.380 1.00 68.53 227 ALA C N 1
ATOM 7327 C CA . ALA C 1 227 ? 51.634 122.563 14.797 1.00 68.48 227 ALA C CA 1
ATOM 7328 C C . ALA C 1 227 ? 52.108 121.329 15.562 1.00 68.50 227 ALA C C 1
ATOM 7329 O O . ALA C 1 227 ? 52.813 121.459 16.563 1.00 68.90 227 ALA C O 1
ATOM 7331 N N . LEU C 1 228 ? 51.717 120.138 15.081 1.00 68.22 228 LEU C N 1
ATOM 7332 C CA . LEU C 1 228 ? 52.121 118.885 15.699 1.00 67.82 228 LEU C CA 1
ATOM 7333 C C . LEU C 1 228 ? 53.611 118.637 15.469 1.00 70.32 228 LEU C C 1
ATOM 7334 O O . LEU C 1 228 ? 54.324 118.305 16.411 1.00 71.30 228 LEU C O 1
ATOM 7339 N N . GLN C 1 229 ? 54.074 118.799 14.220 1.00 71.74 229 GLN C N 1
ATOM 7340 C CA . GLN C 1 229 ? 55.457 118.519 13.857 1.00 73.23 229 GLN C CA 1
ATOM 7341 C C . GLN C 1 229 ? 56.394 119.494 14.563 1.00 74.94 229 GLN C C 1
ATOM 7342 O O . GLN C 1 229 ? 57.544 119.156 14.830 1.00 76.24 229 GLN C O 1
ATOM 7348 N N . ALA C 1 230 ? 55.889 120.695 14.870 1.00 74.89 230 ALA C N 1
ATOM 7349 C CA . ALA C 1 230 ? 56.668 121.706 15.566 1.00 76.29 230 ALA C CA 1
ATOM 7350 C C . ALA C 1 230 ? 56.861 121.325 17.035 1.00 75.81 230 ALA C C 1
ATOM 7351 O O . ALA C 1 230 ? 57.896 121.641 17.616 1.00 76.89 230 ALA C O 1
ATOM 7353 N N . HIS C 1 231 ? 55.871 120.644 17.628 1.00 73.94 231 HIS C N 1
ATOM 7354 C CA . HIS C 1 231 ? 55.895 120.336 19.051 1.00 74.31 231 HIS C CA 1
ATOM 7355 C C . HIS C 1 231 ? 56.391 118.912 19.311 1.00 73.80 231 HIS C C 1
ATOM 7356 O O . HIS C 1 231 ? 56.548 118.517 20.463 1.00 74.66 231 HIS C O 1
ATOM 7363 N N . LEU C 1 232 ? 56.644 118.136 18.252 1.00 72.48 232 LEU C N 1
ATOM 7364 C CA . LEU C 1 232 ? 57.143 116.782 18.425 1.00 72.37 232 LEU C CA 1
ATOM 7365 C C . LEU C 1 232 ? 58.665 116.813 18.521 1.00 73.72 232 LEU C C 1
ATOM 7366 O O . LEU C 1 232 ? 59.311 117.668 17.921 1.00 75.45 232 LEU C O 1
ATOM 7371 N N . SER C 1 233 ? 59.216 115.866 19.290 1.00 73.11 233 SER C N 1
ATOM 7372 C CA . SER C 1 233 ? 60.653 115.714 19.436 1.00 74.55 233 SER C CA 1
ATOM 7373 C C . SER C 1 233 ? 61.242 115.158 18.142 1.00 74.87 233 SER C C 1
ATOM 7374 O O . SER C 1 233 ? 60.562 114.442 17.407 1.00 73.33 233 SER C O 1
ATOM 7377 N N . ALA C 1 234 ? 62.513 115.490 17.882 1.00 77.81 234 ALA C N 1
ATOM 7378 C CA . ALA C 1 234 ? 63.225 115.022 16.700 1.00 78.99 234 ALA C CA 1
ATOM 7379 C C . ALA C 1 234 ? 63.427 113.507 16.764 1.00 78.23 234 ALA C C 1
ATOM 7380 O O . ALA C 1 234 ? 63.516 112.851 15.728 1.00 77.73 234 ALA C O 1
ATOM 7382 N N . ASP C 1 235 ? 63.511 112.975 17.992 1.00 78.72 235 ASP C N 1
ATOM 7383 C CA . ASP C 1 235 ? 63.591 111.545 18.235 1.00 79.51 235 ASP C CA 1
ATOM 7384 C C . ASP C 1 235 ? 62.486 110.811 17.473 1.00 79.84 235 ASP C C 1
ATOM 7385 O O . ASP C 1 235 ? 62.777 109.890 16.709 1.00 80.73 235 ASP C O 1
ATOM 7387 N N . ILE C 1 236 ? 61.226 111.229 17.679 1.00 79.89 236 ILE C N 1
ATOM 7388 C CA . ILE C 1 236 ? 60.067 110.504 17.167 1.00 78.98 236 ILE C CA 1
ATOM 7389 C C . ILE C 1 236 ? 59.874 110.786 15.676 1.00 78.54 236 ILE C C 1
ATOM 7390 O O . ILE C 1 236 ? 59.436 109.905 14.937 1.00 78.27 236 ILE C O 1
ATOM 7392 N N . LEU C 1 237 ? 60.196 112.011 15.236 1.00 79.33 237 LEU C N 1
ATOM 7393 C CA . LEU C 1 237 ? 60.125 112.354 13.824 1.00 78.04 237 LEU C CA 1
ATOM 7394 C C . LEU C 1 237 ? 61.117 111.503 13.028 1.00 78.79 237 LEU C C 1
ATOM 7395 O O . LEU C 1 237 ? 60.833 111.144 11.884 1.00 78.44 237 LEU C O 1
ATOM 7400 N N . LYS C 1 238 ? 62.257 111.160 13.652 1.00 79.63 238 LYS C N 1
ATOM 7401 C CA . LYS C 1 238 ? 63.309 110.379 13.012 1.00 79.60 238 LYS C CA 1
ATOM 7402 C C . LYS C 1 238 ? 62.935 108.894 12.941 1.00 76.87 238 LYS C C 1
ATOM 7403 O O . LYS C 1 238 ? 63.457 108.175 12.088 1.00 75.84 238 LYS C O 1
ATOM 7405 N N . ASP C 1 239 ? 62.042 108.430 13.833 1.00 74.88 239 ASP C N 1
ATOM 7406 C CA . ASP C 1 239 ? 61.618 107.034 13.854 1.00 72.92 239 ASP C CA 1
ATOM 7407 C C . ASP C 1 239 ? 61.006 106.667 12.504 1.00 71.91 239 ASP C C 1
ATOM 7408 O O . ASP C 1 239 ? 60.100 107.346 12.029 1.00 70.84 239 ASP C O 1
ATOM 7413 N N . ALA C 1 240 ? 61.504 105.582 11.902 1.00 73.04 240 ALA C N 1
ATOM 7414 C CA . ALA C 1 240 ? 61.118 105.193 10.553 1.00 73.23 240 ALA C CA 1
ATOM 7415 C C . ALA C 1 240 ? 59.609 104.970 10.469 1.00 71.87 240 ALA C C 1
ATOM 7416 O O . ALA C 1 240 ? 58.964 105.500 9.568 1.00 70.38 240 ALA C O 1
ATOM 7418 N N . GLU C 1 241 ? 59.057 104.202 11.417 1.00 71.89 241 GLU C N 1
ATOM 7419 C CA . GLU C 1 241 ? 57.660 103.792 11.361 1.00 71.66 241 GLU C CA 1
ATOM 7420 C C . GLU C 1 241 ? 56.724 104.976 11.609 1.00 70.56 241 GLU C C 1
ATOM 7421 O O . GLU C 1 241 ? 55.711 105.104 10.925 1.00 70.27 241 GLU C O 1
ATOM 7427 N N . PHE C 1 242 ? 57.057 105.842 12.570 1.00 69.33 242 PHE C N 1
ATOM 7428 C CA . PHE C 1 242 ? 56.259 107.034 12.814 1.00 68.60 242 PHE C CA 1
ATOM 7429 C C . PHE C 1 242 ? 56.228 107.906 11.556 1.00 69.14 242 PHE C C 1
ATOM 7430 O O . PHE C 1 242 ? 55.166 108.388 11.168 1.00 67.58 242 PHE C O 1
ATOM 7438 N N . ASP C 1 243 ? 57.393 108.091 10.918 1.00 70.16 243 ASP C N 1
ATOM 7439 C CA . ASP C 1 243 ? 57.525 108.970 9.764 1.00 70.15 243 ASP C CA 1
ATOM 7440 C C . ASP C 1 243 ? 56.790 108.385 8.557 1.00 68.69 243 ASP C C 1
ATOM 7441 O O . ASP C 1 243 ? 56.250 109.129 7.741 1.00 69.91 243 ASP C O 1
ATOM 7446 N N . ALA C 1 244 ? 56.792 107.054 8.438 1.00 66.05 244 ALA C N 1
ATOM 7447 C CA . ALA C 1 244 ? 56.094 106.371 7.360 1.00 64.35 244 ALA C CA 1
ATOM 7448 C C . ALA C 1 244 ? 54.584 106.573 7.496 1.00 62.55 244 ALA C C 1
ATOM 7449 O O . ALA C 1 244 ? 53.894 106.783 6.500 1.00 62.21 244 ALA C O 1
ATOM 7451 N N . ALA C 1 245 ? 54.080 106.501 8.734 1.00 60.46 245 ALA C N 1
ATOM 7452 C CA . ALA C 1 245 ? 52.670 106.726 9.021 1.00 58.28 245 ALA C CA 1
ATOM 7453 C C . ALA C 1 245 ? 52.285 108.172 8.707 1.00 58.83 245 ALA C C 1
ATOM 7454 O O . ALA C 1 245 ? 51.212 108.425 8.168 1.00 57.13 245 ALA C O 1
ATOM 7456 N N . LEU C 1 246 ? 53.176 109.112 9.043 1.00 61.18 246 LEU C N 1
ATOM 7457 C CA . LEU C 1 246 ? 52.927 110.531 8.832 1.00 62.96 246 LEU C CA 1
ATOM 7458 C C . LEU C 1 246 ? 52.905 110.841 7.334 1.00 64.45 246 LEU C C 1
ATOM 7459 O O . LEU C 1 246 ? 52.032 111.571 6.867 1.00 65.41 246 LEU C O 1
ATOM 7464 N N . ASN C 1 247 ? 53.862 110.268 6.591 1.00 65.05 247 ASN C N 1
ATOM 7465 C CA . ASN C 1 247 ? 53.928 110.433 5.148 1.00 65.39 247 ASN C CA 1
ATOM 7466 C C . ASN C 1 247 ? 52.677 109.847 4.499 1.00 62.36 247 ASN C C 1
ATOM 7467 O O . ASN C 1 247 ? 52.104 110.459 3.600 1.00 62.11 247 ASN C O 1
ATOM 7472 N N . ALA C 1 248 ? 52.262 108.663 4.962 1.00 60.31 248 ALA C N 1
ATOM 7473 C CA . ALA C 1 248 ? 51.074 107.993 4.453 1.00 58.86 248 ALA C CA 1
ATOM 7474 C C . ALA C 1 248 ? 49.841 108.888 4.597 1.00 58.20 248 ALA C C 1
ATOM 7475 O O . ALA C 1 248 ? 48.985 108.903 3.714 1.00 58.43 248 ALA C O 1
ATOM 7477 N N . LEU C 1 249 ? 49.757 109.628 5.709 1.00 57.46 249 LEU C N 1
ATOM 7478 C CA . LEU C 1 249 ? 48.625 110.508 5.963 1.00 56.71 249 LEU C CA 1
ATOM 7479 C C . LEU C 1 249 ? 48.727 111.756 5.083 1.00 58.43 249 LEU C C 1
ATOM 7480 O O . LEU C 1 249 ? 47.723 112.196 4.522 1.00 57.48 249 LEU C O 1
ATOM 7485 N N . LYS C 1 250 ? 49.945 112.310 4.975 1.00 60.56 250 LYS C N 1
ATOM 7486 C CA . LYS C 1 250 ? 50.179 113.536 4.227 1.00 62.23 250 LYS C CA 1
ATOM 7487 C C . LYS C 1 250 ? 49.901 113.312 2.741 1.00 62.91 250 LYS C C 1
ATOM 7488 O O . LYS C 1 250 ? 49.316 114.170 2.091 1.00 63.03 250 LYS C O 1
ATOM 7494 N N . THR C 1 251 ? 50.323 112.158 2.209 1.00 62.94 251 THR C N 1
ATOM 7495 C CA . THR C 1 251 ? 50.130 111.846 0.799 1.00 63.11 251 THR C CA 1
ATOM 7496 C C . THR C 1 251 ? 48.645 111.633 0.507 1.00 60.88 251 THR C C 1
ATOM 7497 O O . THR C 1 251 ? 48.163 112.035 -0.549 1.00 59.97 251 THR C O 1
ATOM 7501 N N . THR C 1 252 ? 47.924 111.001 1.440 1.00 59.57 252 THR C N 1
ATOM 7502 C CA . THR C 1 252 ? 46.492 110.785 1.286 1.00 58.78 252 THR C CA 1
ATOM 7503 C C . THR C 1 252 ? 45.751 112.123 1.305 1.00 58.77 252 THR C C 1
ATOM 7504 O O . THR C 1 252 ? 44.846 112.341 0.503 1.00 58.09 252 THR C O 1
ATOM 7508 N N . LEU C 1 253 ? 46.143 113.013 2.225 1.00 59.60 253 LEU C N 1
ATOM 7509 C CA . LEU C 1 253 ? 45.497 114.309 2.368 1.00 60.83 253 LEU C CA 1
ATOM 7510 C C . LEU C 1 253 ? 45.620 115.102 1.065 1.00 63.94 253 LEU C C 1
ATOM 7511 O O . LEU C 1 253 ? 44.676 115.787 0.681 1.00 64.84 253 LEU C O 1
ATOM 7516 N N . GLU C 1 254 ? 46.777 114.990 0.394 1.00 65.66 254 GLU C N 1
ATOM 7517 C CA . GLU C 1 254 ? 47.064 115.731 -0.827 1.00 68.98 254 GLU C CA 1
ATOM 7518 C C . GLU C 1 254 ? 46.242 115.179 -1.991 1.00 68.34 254 GLU C C 1
ATOM 7519 O O . GLU C 1 254 ? 45.582 115.930 -2.695 1.00 68.20 254 GLU C O 1
ATOM 7525 N N . GLN C 1 255 ? 46.284 113.863 -2.195 1.00 69.83 255 GLN C N 1
ATOM 7526 C CA . GLN C 1 255 ? 45.602 113.236 -3.318 1.00 71.98 255 GLN C CA 1
ATOM 7527 C C . GLN C 1 255 ? 44.090 113.443 -3.237 1.00 71.92 255 GLN C C 1
ATOM 7528 O O . GLN C 1 255 ? 43.451 113.717 -4.252 1.00 73.64 255 GLN C O 1
ATOM 7534 N N . ILE C 1 256 ? 43.521 113.295 -2.035 1.00 70.62 256 ILE C N 1
ATOM 7535 C CA . ILE C 1 256 ? 42.083 113.440 -1.849 1.00 69.68 256 ILE C CA 1
ATOM 7536 C C . ILE C 1 256 ? 41.684 114.902 -2.058 1.00 69.25 256 ILE C C 1
ATOM 7537 O O . ILE C 1 256 ? 40.661 115.172 -2.675 1.00 67.33 256 ILE C O 1
ATOM 7542 N N . LYS C 1 257 ? 42.498 115.839 -1.560 1.00 70.40 257 LYS C N 1
ATOM 7543 C CA . LYS C 1 257 ? 42.253 117.260 -1.764 1.00 71.21 257 LYS C CA 1
ATOM 7544 C C . LYS C 1 257 ? 42.278 117.596 -3.254 1.00 71.23 257 LYS C C 1
ATOM 7545 O O . LYS C 1 257 ? 41.529 118.456 -3.697 1.00 72.89 257 LYS C O 1
ATOM 7551 N N . ASN C 1 258 ? 43.129 116.908 -4.025 1.00 71.46 258 ASN C N 1
ATOM 7552 C CA . ASN C 1 258 ? 43.195 117.090 -5.468 1.00 72.32 258 ASN C CA 1
ATOM 7553 C C . ASN C 1 258 ? 41.897 116.619 -6.119 1.00 71.21 258 ASN C C 1
ATOM 7554 O O . ASN C 1 258 ? 41.239 117.396 -6.805 1.00 71.84 258 ASN C O 1
ATOM 7559 N N . ARG C 1 259 ? 41.535 115.351 -5.882 1.00 69.31 259 ARG C N 1
ATOM 7560 C CA . ARG C 1 259 ? 40.398 114.716 -6.533 1.00 68.49 259 ARG C CA 1
ATOM 7561 C C . ARG C 1 259 ? 39.076 115.390 -6.170 1.00 66.46 259 ARG C C 1
ATOM 7562 O O . ARG C 1 259 ? 38.133 115.332 -6.952 1.00 66.82 259 ARG C O 1
ATOM 7570 N N . TRP C 1 260 ? 38.996 115.992 -4.976 1.00 64.39 260 TRP C N 1
ATOM 7571 C CA . TRP C 1 260 ? 37.752 116.563 -4.479 1.00 61.84 260 TRP C CA 1
ATOM 7572 C C . TRP C 1 260 ? 37.984 117.996 -4.003 1.00 60.54 260 TRP C C 1
ATOM 7573 O O . TRP C 1 260 ? 37.894 118.277 -2.809 1.00 59.99 260 TRP C O 1
ATOM 7584 N N . PRO C 1 261 ? 38.267 118.950 -4.920 1.00 60.37 261 PRO C N 1
ATOM 7585 C CA . PRO C 1 261 ? 38.665 120.307 -4.533 1.00 60.54 261 PRO C CA 1
ATOM 7586 C C . PRO C 1 261 ? 37.628 121.074 -3.714 1.00 58.94 261 PRO C C 1
ATOM 7587 O O . PRO C 1 261 ? 37.993 121.961 -2.950 1.00 59.94 261 PRO C O 1
ATOM 7591 N N . ALA C 1 262 ? 36.345 120.717 -3.866 1.00 57.44 262 ALA C N 1
ATOM 7592 C CA . ALA C 1 262 ? 35.251 121.404 -3.192 1.00 55.98 262 ALA C CA 1
ATOM 7593 C C . ALA C 1 262 ? 34.975 120.806 -1.812 1.00 53.95 262 ALA C C 1
ATOM 7594 O O . ALA C 1 262 ? 34.072 121.278 -1.129 1.00 53.68 262 ALA C O 1
ATOM 7596 N N . LEU C 1 263 ? 35.737 119.779 -1.406 1.00 52.60 263 LEU C N 1
ATOM 7597 C CA . LEU C 1 263 ? 35.465 119.058 -0.168 1.00 50.62 263 LEU C CA 1
ATOM 7598 C C . LEU C 1 263 ? 36.366 119.571 0.958 1.00 50.33 263 LEU C C 1
ATOM 7599 O O . LEU C 1 263 ? 37.573 119.697 0.780 1.00 50.14 263 LEU C O 1
ATOM 7604 N N . ASN C 1 264 ? 35.755 119.851 2.118 1.00 49.52 264 ASN C N 1
ATOM 7605 C CA . ASN C 1 264 ? 36.493 120.170 3.326 1.00 49.57 264 ASN C CA 1
ATOM 7606 C C . ASN C 1 264 ? 37.129 118.891 3.863 1.00 49.08 264 ASN C C 1
ATOM 7607 O O . ASN C 1 264 ? 36.445 117.883 4.048 1.00 47.87 264 ASN C O 1
ATOM 7612 N N . VAL C 1 265 ? 38.446 118.948 4.097 1.00 49.92 265 VAL C N 1
ATOM 7613 C CA . VAL C 1 265 ? 39.188 117.825 4.639 1.00 49.25 265 VAL C CA 1
ATOM 7614 C C . VAL C 1 265 ? 39.900 118.293 5.900 1.00 49.92 265 VAL C C 1
ATOM 7615 O O . VAL C 1 265 ? 40.513 119.358 5.907 1.00 52.96 265 VAL C O 1
ATOM 7619 N N . GLY C 1 266 ? 39.819 117.483 6.957 1.00 48.59 266 GLY C N 1
ATOM 7620 C CA . GLY C 1 266 ? 40.506 117.761 8.206 1.00 48.57 266 GLY C CA 1
ATOM 7621 C C . GLY C 1 266 ? 41.346 116.568 8.655 1.00 48.07 266 GLY C C 1
ATOM 7622 O O . GLY C 1 266 ? 41.323 115.505 8.031 1.00 47.05 266 GLY C O 1
ATOM 7623 N N . ILE C 1 267 ? 42.078 116.774 9.753 1.00 48.58 267 ILE C N 1
ATOM 7624 C CA . ILE C 1 267 ? 42.994 115.794 10.306 1.00 48.81 267 ILE C CA 1
ATOM 7625 C C . ILE C 1 267 ? 42.644 115.589 11.778 1.00 48.54 267 ILE C C 1
ATOM 7626 O O . ILE C 1 267 ? 42.309 116.549 12.473 1.00 49.18 267 ILE C O 1
ATOM 7631 N N . ASP C 1 268 ? 42.728 114.331 12.241 1.00 47.45 268 ASP C N 1
ATOM 7632 C CA . ASP C 1 268 ? 42.713 114.024 13.662 1.00 47.15 268 ASP C CA 1
ATOM 7633 C C . ASP C 1 268 ? 43.561 112.774 13.913 1.00 46.77 268 ASP C C 1
ATOM 7634 O O . ASP C 1 268 ? 43.081 111.656 13.750 1.00 45.25 268 ASP C O 1
ATOM 7639 N N . VAL C 1 269 ? 44.810 112.980 14.361 1.00 47.83 269 VAL C N 1
ATOM 7640 C CA . VAL C 1 269 ? 45.790 111.910 14.480 1.00 48.02 269 VAL C CA 1
ATOM 7641 C C . VAL C 1 269 ? 45.522 111.045 15.710 1.00 47.55 269 VAL C C 1
ATOM 7642 O O . VAL C 1 269 ? 46.198 110.034 15.877 1.00 48.14 269 VAL C O 1
ATOM 7646 N N . VAL C 1 270 ? 44.563 111.424 16.572 1.00 46.65 270 VAL C N 1
ATOM 7647 C CA . VAL C 1 270 ? 44.195 110.578 17.702 1.00 45.49 270 VAL C CA 1
ATOM 7648 C C . VAL C 1 270 ? 42.731 110.149 17.597 1.00 44.09 270 VAL C C 1
ATOM 7649 O O . VAL C 1 270 ? 42.076 109.887 18.608 1.00 43.09 270 VAL C O 1
ATOM 7653 N N . GLU C 1 271 ? 42.227 110.051 16.364 1.00 43.93 271 GLU C N 1
ATOM 7654 C CA . GLU C 1 271 ? 41.015 109.291 16.102 1.00 42.57 271 GLU C CA 1
ATOM 7655 C C . GLU C 1 271 ? 41.393 107.815 16.163 1.00 42.21 271 GLU C C 1
ATOM 7656 O O . GLU C 1 271 ? 42.093 107.327 15.283 1.00 41.58 271 GLU C O 1
ATOM 7662 N N . LEU C 1 272 ? 40.963 107.134 17.235 1.00 42.39 272 LEU C N 1
ATOM 7663 C CA . LEU C 1 272 ? 41.402 105.780 17.535 1.00 42.33 272 LEU C CA 1
ATOM 7664 C C . LEU C 1 272 ? 40.197 104.877 17.805 1.00 42.62 272 LEU C C 1
ATOM 7665 O O . LEU C 1 272 ? 40.267 103.993 18.657 1.00 42.92 272 LEU C O 1
ATOM 7670 N N . ARG C 1 273 ? 39.096 105.092 17.078 1.00 42.99 273 ARG C N 1
ATOM 7671 C CA . ARG C 1 273 ? 37.929 104.233 17.199 1.00 43.44 273 ARG C CA 1
ATOM 7672 C C . ARG C 1 273 ? 38.331 102.796 16.851 1.00 43.23 273 ARG C C 1
ATOM 7673 O O . ARG C 1 273 ? 38.912 102.557 15.799 1.00 42.49 273 ARG C O 1
ATOM 7681 N N . SER C 1 274 ? 38.015 101.851 17.742 1.00 43.14 274 SER C N 1
ATOM 7682 C CA . SER C 1 274 ? 38.365 100.454 17.546 1.00 44.63 274 SER C CA 1
ATOM 7683 C C . SER C 1 274 ? 39.836 100.325 17.149 1.00 44.78 274 SER C C 1
ATOM 7684 O O . SER C 1 274 ? 40.172 99.708 16.142 1.00 43.55 274 SER C O 1
ATOM 7687 N N . TYR C 1 275 ? 40.695 100.921 17.983 1.00 45.72 275 TYR C N 1
ATOM 7688 C CA . TYR C 1 275 ? 42.137 100.947 17.790 1.00 46.36 275 TYR C CA 1
ATOM 7689 C C . TYR C 1 275 ? 42.697 99.535 17.663 1.00 46.79 275 TYR C C 1
ATOM 7690 O O . TYR C 1 275 ? 43.684 99.333 16.960 1.00 47.05 275 TYR C O 1
ATOM 7699 N N . HIS C 1 276 ? 42.067 98.577 18.358 1.00 47.82 276 HIS C N 1
ATOM 7700 C CA . HIS C 1 276 ? 42.631 97.247 18.548 1.00 49.31 276 HIS C CA 1
ATOM 7701 C C . HIS C 1 276 ? 42.737 96.483 17.228 1.00 47.92 276 HIS C C 1
ATOM 7702 O O . HIS C 1 276 ? 43.662 95.686 17.079 1.00 48.29 276 HIS C O 1
ATOM 7709 N N . TYR C 1 277 ? 41.834 96.740 16.268 1.00 45.36 277 TYR C N 1
ATOM 7710 C CA . TYR C 1 277 ? 41.895 96.032 14.993 1.00 44.16 277 TYR C CA 1
ATOM 7711 C C . TYR C 1 277 ? 42.206 96.954 13.808 1.00 43.59 277 TYR C C 1
ATOM 7712 O O . TYR C 1 277 ? 42.433 96.453 12.710 1.00 43.05 277 TYR C O 1
ATOM 7721 N N . HIS C 1 278 ? 42.251 98.280 14.011 1.00 43.80 278 HIS C N 1
ATOM 7722 C CA . HIS C 1 278 ? 42.692 99.197 12.963 1.00 44.24 278 HIS C CA 1
ATOM 7723 C C . HIS C 1 278 ? 44.221 99.294 12.964 1.00 43.59 278 HIS C C 1
ATOM 7724 O O . HIS C 1 278 ? 44.834 99.260 14.025 1.00 44.95 278 HIS C O 1
ATOM 7731 N N . THR C 1 279 ? 44.831 99.423 11.776 1.00 42.59 279 THR C N 1
ATOM 7732 C CA . THR C 1 279 ? 46.284 99.349 11.649 1.00 43.64 279 THR C CA 1
ATOM 7733 C C . THR C 1 279 ? 46.888 100.489 10.822 1.00 43.86 279 THR C C 1
ATOM 7734 O O . THR C 1 279 ? 48.114 100.564 10.732 1.00 45.27 279 THR C O 1
ATOM 7738 N N . GLY C 1 280 ? 46.065 101.377 10.247 1.00 42.94 280 GLY C N 1
ATOM 7739 C CA . GLY C 1 280 ? 46.579 102.460 9.419 1.00 44.31 280 GLY C CA 1
ATOM 7740 C C . GLY C 1 280 ? 45.626 103.654 9.322 1.00 43.72 280 GLY C C 1
ATOM 7741 O O . GLY C 1 280 ? 45.183 104.195 10.334 1.00 42.50 280 GLY C O 1
ATOM 7742 N N . LEU C 1 281 ? 45.319 104.050 8.083 1.00 43.94 281 LEU C N 1
ATOM 7743 C CA . LEU C 1 281 ? 44.515 105.231 7.817 1.00 44.65 281 LEU C CA 1
ATOM 7744 C C . LEU C 1 281 ? 43.100 105.059 8.372 1.00 43.75 281 LEU C C 1
ATOM 7745 O O . LEU C 1 281 ? 42.526 103.971 8.334 1.00 41.69 281 LEU C O 1
ATOM 7750 N N . MET C 1 282 ? 42.549 106.167 8.884 1.00 44.65 282 MET C N 1
ATOM 7751 C CA . MET C 1 282 ? 41.183 106.235 9.379 1.00 44.15 282 MET C CA 1
ATOM 7752 C C . MET C 1 282 ? 40.451 107.284 8.547 1.00 44.19 282 MET C C 1
ATOM 7753 O O . MET C 1 282 ? 41.039 108.298 8.186 1.00 45.33 282 MET C O 1
ATOM 7758 N N . TYR C 1 283 ? 39.179 107.043 8.225 1.00 43.27 283 TYR C N 1
ATOM 7759 C CA . TYR C 1 283 ? 38.456 107.977 7.378 1.00 43.73 283 TYR C CA 1
ATOM 7760 C C . TYR C 1 283 ? 36.968 107.930 7.692 1.00 42.73 283 TYR C C 1
ATOM 7761 O O . TYR C 1 283 ? 36.396 106.843 7.796 1.00 42.45 283 TYR C O 1
ATOM 7770 N N . ALA C 1 284 ? 36.372 109.125 7.833 1.00 42.58 284 ALA C N 1
ATOM 7771 C CA . ALA C 1 284 ? 34.939 109.272 8.048 1.00 42.16 284 ALA C CA 1
ATOM 7772 C C . ALA C 1 284 ? 34.445 110.578 7.419 1.00 42.09 284 ALA C C 1
ATOM 7773 O O . ALA C 1 284 ? 35.207 111.529 7.263 1.00 42.94 284 ALA C O 1
ATOM 7775 N N . VAL C 1 285 ? 33.155 110.608 7.064 1.00 41.33 285 VAL C N 1
ATOM 7776 C CA . VAL C 1 285 ? 32.554 111.773 6.435 1.00 42.64 285 VAL C CA 1
ATOM 7777 C C . VAL C 1 285 ? 31.430 112.281 7.332 1.00 42.99 285 VAL C C 1
ATOM 7778 O O . VAL C 1 285 ? 30.531 111.509 7.678 1.00 42.35 285 VAL C O 1
ATOM 7782 N N . TYR C 1 286 ? 31.496 113.574 7.682 1.00 44.01 286 TYR C N 1
ATOM 7783 C CA . TYR C 1 286 ? 30.487 114.213 8.510 1.00 44.27 286 TYR C CA 1
ATOM 7784 C C . TYR C 1 286 ? 29.688 115.194 7.655 1.00 45.77 286 TYR C C 1
ATOM 7785 O O . TYR C 1 286 ? 30.169 115.681 6.634 1.00 47.08 286 TYR C O 1
ATOM 7794 N N . ALA C 1 287 ? 28.470 115.491 8.113 1.00 46.21 287 ALA C N 1
ATOM 7795 C CA . ALA C 1 287 ? 27.553 116.384 7.428 1.00 47.20 287 ALA C CA 1
ATOM 7796 C C . ALA C 1 287 ? 26.967 117.373 8.430 1.00 48.16 287 ALA C C 1
ATOM 7797 O O . ALA C 1 287 ? 26.988 117.117 9.632 1.00 45.77 287 ALA C O 1
ATOM 7799 N N . PRO C 1 288 ? 26.434 118.528 7.964 1.00 50.47 288 PRO C N 1
ATOM 7800 C CA . PRO C 1 288 ? 25.856 119.533 8.856 1.00 51.25 288 PRO C CA 1
ATOM 7801 C C . PRO C 1 288 ? 24.707 119.005 9.712 1.00 51.22 288 PRO C C 1
ATOM 7802 O O . PRO C 1 288 ? 23.865 118.247 9.233 1.00 50.74 288 PRO C O 1
ATOM 7806 N N . ASN C 1 289 ? 24.709 119.401 10.991 1.00 52.62 289 ASN C N 1
ATOM 7807 C CA . ASN C 1 289 ? 23.631 119.101 11.925 1.00 53.22 289 ASN C CA 1
ATOM 7808 C C . ASN C 1 289 ? 23.447 117.592 12.081 1.00 52.89 289 ASN C C 1
ATOM 7809 O O . ASN C 1 289 ? 22.317 117.117 12.133 1.00 53.90 289 ASN C O 1
ATOM 7814 N N . ARG C 1 290 ? 24.564 116.854 12.173 1.00 53.43 290 ARG C N 1
ATOM 7815 C CA . ARG C 1 290 ? 24.551 115.425 12.459 1.00 53.26 290 ARG C CA 1
ATOM 7816 C C . ARG C 1 290 ? 25.760 115.061 13.321 1.00 51.79 290 ARG C C 1
ATOM 7817 O O . ARG C 1 290 ? 26.902 115.307 12.940 1.00 53.14 290 ARG C O 1
ATOM 7825 N N . ALA C 1 291 ? 25.500 114.452 14.483 1.00 50.42 291 ALA C N 1
ATOM 7826 C CA . ALA C 1 291 ? 26.547 113.997 15.387 1.00 49.23 291 ALA C CA 1
ATOM 7827 C C . ALA C 1 291 ? 27.296 112.806 14.787 1.00 46.68 291 ALA C C 1
ATOM 7828 O O . ALA C 1 291 ? 28.526 112.753 14.845 1.00 46.19 291 ALA C O 1
ATOM 7830 N N . ALA C 1 292 ? 26.536 111.856 14.223 1.00 43.55 292 ALA C N 1
ATOM 7831 C CA . ALA C 1 292 ? 27.105 110.651 13.642 1.00 42.28 292 ALA C CA 1
ATOM 7832 C C . ALA C 1 292 ? 27.591 110.936 12.227 1.00 41.46 292 ALA C C 1
ATOM 7833 O O . ALA C 1 292 ? 26.896 111.592 11.458 1.00 41.85 292 ALA C O 1
ATOM 7835 N N . PRO C 1 293 ? 28.774 110.415 11.822 1.00 40.67 293 PRO C N 1
ATOM 7836 C CA . PRO C 1 293 ? 29.218 110.528 10.435 1.00 41.13 293 PRO C CA 1
ATOM 7837 C C . PRO C 1 293 ? 28.267 109.815 9.475 1.00 40.84 293 PRO C C 1
ATOM 7838 O O . PRO C 1 293 ? 27.581 108.885 9.873 1.00 39.37 293 PRO C O 1
ATOM 7842 N N . LEU C 1 294 ? 28.232 110.265 8.212 1.00 41.97 294 LEU C N 1
ATOM 7843 C CA . LEU C 1 294 ? 27.482 109.586 7.162 1.00 41.96 294 LEU C CA 1
ATOM 7844 C C . LEU C 1 294 ? 28.100 108.218 6.865 1.00 41.49 294 LEU C C 1
ATOM 7845 O O . LEU C 1 294 ? 27.401 107.276 6.495 1.00 40.33 294 LEU C O 1
ATOM 7850 N N . ALA C 1 295 ? 29.430 108.132 6.982 1.00 41.77 295 ALA C N 1
ATOM 7851 C CA . ALA C 1 295 ? 30.155 106.918 6.651 1.00 39.98 295 ALA C CA 1
ATOM 7852 C C . ALA C 1 295 ? 31.511 106.945 7.342 1.00 39.79 295 ALA C C 1
ATOM 7853 O O . ALA C 1 295 ? 32.088 108.014 7.522 1.00 41.16 295 ALA C O 1
ATOM 7855 N N . GLN C 1 296 ? 32.000 105.762 7.724 1.00 39.70 296 GLN C N 1
ATOM 7856 C CA . GLN C 1 296 ? 33.278 105.638 8.399 1.00 41.36 296 GLN C CA 1
ATOM 7857 C C . GLN C 1 296 ? 33.940 104.328 7.991 1.00 40.72 296 GLN C C 1
ATOM 7858 O O . GLN C 1 296 ? 33.276 103.316 7.777 1.00 40.44 296 GLN C O 1
ATOM 7864 N N . GLY C 1 297 ? 35.270 104.365 7.899 1.00 40.98 297 GLY C N 1
ATOM 7865 C CA . GLY C 1 297 ? 36.041 103.204 7.501 1.00 39.95 297 GLY C CA 1
ATOM 7866 C C . GLY C 1 297 ? 37.480 103.320 7.974 1.00 40.78 297 GLY C C 1
ATOM 7867 O O . GLY C 1 297 ? 37.844 104.283 8.643 1.00 42.16 297 GLY C O 1
ATOM 7868 N N . GLY C 1 298 ? 38.292 102.332 7.602 1.00 40.88 298 GLY C N 1
ATOM 7869 C CA . GLY C 1 298 ? 39.691 102.337 7.976 1.00 41.43 298 GLY C CA 1
ATOM 7870 C C . GLY C 1 298 ? 40.467 101.169 7.379 1.00 41.13 298 GLY C C 1
ATOM 7871 O O . GLY C 1 298 ? 39.893 100.249 6.805 1.00 41.48 298 GLY C O 1
ATOM 7872 N N . ARG C 1 299 ? 41.790 101.266 7.508 1.00 41.34 299 ARG C N 1
ATOM 7873 C CA . ARG C 1 299 ? 42.710 100.174 7.265 1.00 40.94 299 ARG C CA 1
ATOM 7874 C C . ARG C 1 299 ? 42.637 99.217 8.452 1.00 39.71 299 ARG C C 1
ATOM 7875 O O . ARG C 1 299 ? 42.773 99.651 9.593 1.00 40.27 299 ARG C O 1
ATOM 7883 N N . TYR C 1 300 ? 42.414 97.926 8.184 1.00 38.23 300 TYR C N 1
ATOM 7884 C CA . TYR C 1 300 ? 42.436 96.918 9.237 1.00 37.77 300 TYR C CA 1
ATOM 7885 C C . TYR C 1 300 ? 43.048 95.617 8.708 1.00 38.19 300 TYR C C 1
ATOM 7886 O O . TYR C 1 300 ? 42.358 94.618 8.538 1.00 37.70 300 TYR C O 1
ATOM 7895 N N . ASP C 1 301 ? 44.366 95.653 8.474 1.00 39.94 301 ASP C N 1
ATOM 7896 C CA . ASP C 1 301 ? 45.144 94.498 8.045 1.00 40.96 301 ASP C CA 1
ATOM 7897 C C . ASP C 1 301 ? 44.944 93.340 9.020 1.00 41.17 301 ASP C C 1
ATOM 7898 O O . ASP C 1 301 ? 44.920 93.540 10.233 1.00 41.15 301 ASP C O 1
ATOM 7903 N N . GLY C 1 302 ? 44.790 92.129 8.470 1.00 41.37 302 GLY C N 1
ATOM 7904 C CA . GLY C 1 302 ? 44.735 90.916 9.268 1.00 42.38 302 GLY C CA 1
ATOM 7905 C C . GLY C 1 302 ? 43.424 90.761 10.038 1.00 42.79 302 GLY C C 1
ATOM 7906 O O . GLY C 1 302 ? 43.351 89.960 10.966 1.00 41.78 302 GLY C O 1
ATOM 7907 N N . ILE C 1 303 ? 42.383 91.500 9.626 1.00 43.95 303 ILE C N 1
ATOM 7908 C CA . ILE C 1 303 ? 41.082 91.440 10.274 1.00 44.56 303 ILE C CA 1
ATOM 7909 C C . ILE C 1 303 ? 40.542 90.012 10.226 1.00 44.44 303 ILE C C 1
ATOM 7910 O O . ILE C 1 303 ? 39.849 89.590 11.143 1.00 44.94 303 ILE C O 1
ATOM 7915 N N . GLY C 1 304 ? 40.881 89.265 9.170 1.00 45.63 304 GLY C N 1
ATOM 7916 C CA . GLY C 1 304 ? 40.340 87.929 8.976 1.00 45.97 304 GLY C CA 1
ATOM 7917 C C . GLY C 1 304 ? 41.252 86.811 9.485 1.00 46.68 304 GLY C C 1
ATOM 7918 O O . GLY C 1 304 ? 40.946 85.645 9.262 1.00 46.11 304 GLY C O 1
ATOM 7919 N N . GLU C 1 305 ? 42.347 87.151 10.180 1.00 48.32 305 GLU C N 1
ATOM 7920 C CA . GLU C 1 305 ? 43.341 86.156 10.576 1.00 50.22 305 GLU C CA 1
ATOM 7921 C C . GLU C 1 305 ? 42.732 85.116 11.524 1.00 49.10 305 GLU C C 1
ATOM 7922 O O . GLU C 1 305 ? 43.171 83.970 11.549 1.00 47.30 305 GLU C O 1
ATOM 7928 N N . HIS C 1 306 ? 41.736 85.531 12.312 1.00 48.12 306 HIS C N 1
ATOM 7929 C CA . HIS C 1 306 ? 40.971 84.641 13.172 1.00 48.40 306 HIS C CA 1
ATOM 7930 C C . HIS C 1 306 ? 40.428 83.449 12.378 1.00 46.50 306 HIS C C 1
ATOM 7931 O O . HIS C 1 306 ? 40.338 82.350 12.917 1.00 44.37 306 HIS C O 1
ATOM 7938 N N . PHE C 1 307 ? 40.089 83.679 11.098 1.00 45.50 307 PHE C N 1
ATOM 7939 C CA . PHE C 1 307 ? 39.385 82.715 10.272 1.00 44.79 307 PHE C CA 1
ATOM 7940 C C . PHE C 1 307 ? 40.314 81.923 9.352 1.00 45.76 307 PHE C C 1
ATOM 7941 O O . PHE C 1 307 ? 39.853 81.010 8.670 1.00 49.51 307 PHE C O 1
ATOM 7949 N N . GLY C 1 308 ? 41.598 82.278 9.300 1.00 45.86 308 GLY C N 1
ATOM 7950 C CA . GLY C 1 308 ? 42.507 81.676 8.338 1.00 47.38 308 GLY C CA 1
ATOM 7951 C C . GLY C 1 308 ? 43.661 82.609 7.984 1.00 49.44 308 GLY C C 1
ATOM 7952 O O . GLY C 1 308 ? 44.357 83.089 8.877 1.00 50.52 308 GLY C O 1
ATOM 7953 N N . ARG C 1 309 ? 43.845 82.865 6.681 1.00 49.52 309 ARG C N 1
ATOM 7954 C CA . ARG C 1 309 ? 45.003 83.607 6.199 1.00 50.70 309 ARG C CA 1
ATOM 7955 C C . ARG C 1 309 ? 44.867 85.074 6.601 1.00 50.29 309 ARG C C 1
ATOM 7956 O O . ARG C 1 309 ? 43.759 85.595 6.695 1.00 52.02 309 ARG C O 1
ATOM 7964 N N . ALA C 1 310 ? 46.012 85.696 6.907 1.00 50.04 310 ALA C N 1
ATOM 7965 C CA . ALA C 1 310 ? 46.079 87.099 7.280 1.00 49.83 310 ALA C CA 1
ATOM 7966 C C . ALA C 1 310 ? 46.165 87.929 6.005 1.00 48.69 310 ALA C C 1
ATOM 7967 O O . ALA C 1 310 ? 47.037 87.708 5.175 1.00 50.30 310 ALA C O 1
ATOM 7969 N N . ARG C 1 311 ? 45.233 88.864 5.852 1.00 47.93 311 ARG C N 1
ATOM 7970 C CA . ARG C 1 311 ? 45.050 89.567 4.597 1.00 46.82 311 ARG C CA 1
ATOM 7971 C C . ARG C 1 311 ? 45.059 91.066 4.866 1.00 45.77 311 ARG C C 1
ATOM 7972 O O . ARG C 1 311 ? 44.413 91.534 5.803 1.00 43.63 311 ARG C O 1
ATOM 7980 N N . PRO C 1 312 ? 45.800 91.867 4.067 1.00 46.29 312 PRO C N 1
ATOM 7981 C CA . PRO C 1 312 ? 45.636 93.318 4.117 1.00 45.95 312 PRO C CA 1
ATOM 7982 C C . PRO C 1 312 ? 44.188 93.629 3.736 1.00 44.62 312 PRO C C 1
ATOM 7983 O O . PRO C 1 312 ? 43.601 92.943 2.892 1.00 44.28 312 PRO C O 1
ATOM 7987 N N . ALA C 1 313 ? 43.605 94.626 4.409 1.00 42.84 313 ALA C N 1
ATOM 7988 C CA . ALA C 1 313 ? 42.184 94.902 4.280 1.00 41.19 313 ALA C CA 1
ATOM 7989 C C . ALA C 1 313 ? 41.906 96.349 4.665 1.00 40.44 313 ALA C C 1
ATOM 7990 O O . ALA C 1 313 ? 42.453 96.849 5.646 1.00 40.50 313 ALA C O 1
ATOM 7992 N N . THR C 1 314 ? 41.044 97.001 3.876 1.00 39.61 314 THR C N 1
ATOM 7993 C CA . THR C 1 314 ? 40.552 98.331 4.186 1.00 38.72 314 THR C CA 1
ATOM 7994 C C . THR C 1 314 ? 39.120 98.436 3.667 1.00 37.67 314 THR C C 1
ATOM 7995 O O . THR C 1 314 ? 38.773 97.811 2.666 1.00 38.04 314 THR C O 1
ATOM 7999 N N . GLY C 1 315 ? 38.283 99.211 4.362 1.00 36.91 315 GLY C N 1
ATOM 8000 C CA . GLY C 1 315 ? 36.893 99.324 3.965 1.00 37.10 315 GLY C CA 1
ATOM 8001 C C . GLY C 1 315 ? 36.117 100.310 4.824 1.00 37.59 315 GLY C C 1
ATOM 8002 O O . GLY C 1 315 ? 36.636 100.839 5.801 1.00 38.47 315 GLY C O 1
ATOM 8003 N N . PHE C 1 316 ? 34.862 100.539 4.433 1.00 37.86 316 PHE C N 1
ATOM 8004 C CA . PHE C 1 316 ? 34.003 101.507 5.091 1.00 37.70 316 PHE C CA 1
ATOM 8005 C C . PHE C 1 316 ? 32.593 100.942 5.151 1.00 37.33 316 PHE C C 1
ATOM 8006 O O . PHE C 1 316 ? 32.285 99.974 4.463 1.00 37.28 316 PHE C O 1
ATOM 8014 N N . SER C 1 317 ? 31.735 101.570 5.957 1.00 38.16 317 SER C N 1
ATOM 8015 C CA . SER C 1 317 ? 30.308 101.319 5.854 1.00 38.69 317 SER C CA 1
ATOM 8016 C C . SER C 1 317 ? 29.522 102.570 6.235 1.00 39.32 317 SER C C 1
ATOM 8017 O O . SER C 1 317 ? 30.072 103.524 6.785 1.00 38.18 317 SER C O 1
ATOM 8020 N N . CYS C 1 318 ? 28.229 102.537 5.903 1.00 40.34 318 CYS C N 1
ATOM 8021 C CA . CYS C 1 318 ? 27.298 103.596 6.247 1.00 42.03 318 CYS C CA 1
ATOM 8022 C C . CYS C 1 318 ? 25.932 102.982 6.530 1.00 40.84 318 CYS C C 1
ATOM 8023 O O . CYS C 1 318 ? 25.666 101.846 6.150 1.00 39.81 318 CYS C O 1
ATOM 8026 N N . ASP C 1 319 ? 25.088 103.757 7.210 1.00 40.73 319 ASP C N 1
ATOM 8027 C CA . ASP C 1 319 ? 23.671 103.470 7.305 1.00 40.61 319 ASP C CA 1
ATOM 8028 C C . ASP C 1 319 ? 22.997 104.130 6.109 1.00 41.81 319 ASP C C 1
ATOM 8029 O O . ASP C 1 319 ? 23.064 105.336 5.938 1.00 42.01 319 ASP C O 1
ATOM 8034 N N . LEU C 1 320 ? 22.327 103.320 5.295 1.00 43.26 320 LEU C N 1
ATOM 8035 C CA . LEU C 1 320 ? 21.732 103.796 4.063 1.00 44.49 320 LEU C CA 1
ATOM 8036 C C . LEU C 1 320 ? 20.556 104.722 4.373 1.00 45.21 320 LEU C C 1
ATOM 8037 O O . LEU C 1 320 ? 20.253 105.596 3.569 1.00 47.16 320 LEU C O 1
ATOM 8042 N N . TYR C 1 321 ? 19.914 104.560 5.539 1.00 45.25 321 TYR C N 1
ATOM 8043 C CA . TYR C 1 321 ? 18.825 105.446 5.935 1.00 46.73 321 TYR C CA 1
ATOM 8044 C C . TYR C 1 321 ? 19.341 106.871 6.158 1.00 47.96 321 TYR C C 1
ATOM 8045 O O . TYR C 1 321 ? 18.576 107.819 6.028 1.00 48.58 321 TYR C O 1
ATOM 8054 N N . ALA C 1 322 ? 20.634 107.019 6.475 1.00 50.03 322 ALA C N 1
ATOM 8055 C CA . ALA C 1 322 ? 21.242 108.318 6.731 1.00 52.58 322 ALA C CA 1
ATOM 8056 C C . ALA C 1 322 ? 21.497 109.092 5.433 1.00 55.33 322 ALA C C 1
ATOM 8057 O O . ALA C 1 322 ? 21.599 110.315 5.470 1.00 56.14 322 ALA C O 1
ATOM 8059 N N . LEU C 1 323 ? 21.641 108.392 4.298 1.00 57.09 323 LEU C N 1
ATOM 8060 C CA . LEU C 1 323 ? 21.797 109.048 3.007 1.00 59.51 323 LEU C CA 1
ATOM 8061 C C . LEU C 1 323 ? 20.432 109.313 2.373 1.00 59.76 323 LEU C C 1
ATOM 8062 O O . LEU C 1 323 ? 20.344 110.094 1.427 1.00 60.47 323 LEU C O 1
ATOM 8067 N N . GLY C 1 324 ? 19.390 108.627 2.865 1.00 58.32 324 GLY C N 1
ATOM 8068 C CA . GLY C 1 324 ? 18.044 108.765 2.342 1.00 58.98 324 GLY C CA 1
ATOM 8069 C C . GLY C 1 324 ? 17.345 109.969 2.937 1.00 60.87 324 GLY C C 1
ATOM 8070 O O . GLY C 1 324 ? 16.120 110.022 2.768 1.00 61.27 324 GLY C O 1
ATOM 8071 N N . PHE C 1 328 ? 10.611 111.278 0.745 1.00 67.56 328 PHE C N 1
ATOM 8072 C CA . PHE C 1 328 ? 9.613 110.173 0.726 1.00 66.29 328 PHE C CA 1
ATOM 8073 C C . PHE C 1 328 ? 8.369 110.630 -0.044 1.00 68.83 328 PHE C C 1
ATOM 8074 O O . PHE C 1 328 ? 7.319 110.892 0.541 1.00 71.94 328 PHE C O 1
ATOM 8076 N N . ALA C 1 329 ? 8.497 110.708 -1.375 1.00 67.53 329 ALA C N 1
ATOM 8077 C CA . ALA C 1 329 ? 7.448 111.239 -2.236 1.00 66.91 329 ALA C CA 1
ATOM 8078 C C . ALA C 1 329 ? 6.299 110.241 -2.379 1.00 63.97 329 ALA C C 1
ATOM 8079 O O . ALA C 1 329 ? 6.441 109.063 -2.076 1.00 61.63 329 ALA C O 1
ATOM 8081 N N . GLU C 1 330 ? 5.167 110.737 -2.878 1.00 64.19 330 GLU C N 1
ATOM 8082 C CA . GLU C 1 330 ? 3.967 109.943 -3.075 1.00 63.30 330 GLU C CA 1
ATOM 8083 C C . GLU C 1 330 ? 4.136 109.036 -4.289 1.00 58.57 330 GLU C C 1
ATOM 8084 O O . GLU C 1 330 ? 5.011 109.244 -5.128 1.00 56.91 330 GLU C O 1
ATOM 8090 N N . ILE C 1 331 ? 3.274 108.023 -4.351 1.00 54.98 331 ILE C N 1
ATOM 8091 C CA . ILE C 1 331 ? 3.287 107.044 -5.419 1.00 52.55 331 ILE C CA 1
ATOM 8092 C C . ILE C 1 331 ? 2.072 107.305 -6.303 1.00 51.76 331 ILE C C 1
ATOM 8093 O O . ILE C 1 331 ? 0.976 107.574 -5.809 1.00 50.88 331 ILE C O 1
ATOM 8098 N N . GLU C 1 332 ? 2.280 107.237 -7.621 1.00 51.59 332 GLU C N 1
ATOM 8099 C CA . GLU C 1 332 ? 1.203 107.424 -8.582 1.00 52.77 332 GLU C CA 1
ATOM 8100 C C . GLU C 1 332 ? 0.683 106.058 -9.019 1.00 51.67 332 GLU C C 1
ATOM 8101 O O . GLU C 1 332 ? 1.476 105.177 -9.369 1.00 51.92 332 GLU C O 1
ATOM 8107 N N . THR C 1 333 ? -0.648 105.898 -8.990 1.00 50.25 333 THR C N 1
ATOM 8108 C CA . THR C 1 333 ? -1.282 104.652 -9.393 1.00 49.37 333 THR C CA 1
ATOM 8109 C C . THR C 1 333 ? -2.363 104.930 -10.434 1.00 50.19 333 THR C C 1
ATOM 8110 O O . THR C 1 333 ? -3.181 105.830 -10.256 1.00 51.15 333 THR C O 1
ATOM 8114 N N . VAL C 1 334 ? -2.349 104.130 -11.508 1.00 50.18 334 VAL C N 1
ATOM 8115 C CA . VAL C 1 334 ? -3.336 104.186 -12.572 1.00 51.43 334 VAL C CA 1
ATOM 8116 C C . VAL C 1 334 ? -4.379 103.098 -12.320 1.00 51.31 334 VAL C C 1
ATOM 8117 O O . VAL C 1 334 ? -4.028 101.945 -12.093 1.00 50.02 334 VAL C O 1
ATOM 8121 N N . VAL C 1 335 ? -5.662 103.472 -12.377 1.00 52.29 335 VAL C N 1
ATOM 8122 C CA . VAL C 1 335 ? -6.745 102.514 -12.219 1.00 51.89 335 VAL C CA 1
ATOM 8123 C C . VAL C 1 335 ? -7.422 102.303 -13.568 1.00 53.27 335 VAL C C 1
ATOM 8124 O O . VAL C 1 335 ? -7.871 103.261 -14.189 1.00 55.54 335 VAL C O 1
ATOM 8128 N N . ALA C 1 336 ? -7.489 101.039 -13.998 1.00 53.08 336 ALA C N 1
ATOM 8129 C CA . ALA C 1 336 ? -8.237 100.641 -15.179 1.00 54.65 336 ALA C CA 1
ATOM 8130 C C . ALA C 1 336 ? -9.452 99.831 -14.745 1.00 55.10 336 ALA C C 1
ATOM 8131 O O . ALA C 1 336 ? -9.469 99.297 -13.639 1.00 54.33 336 ALA C O 1
ATOM 8133 N N . PRO C 1 337 ? -10.505 99.710 -15.584 1.00 57.05 337 PRO C N 1
ATOM 8134 C CA . PRO C 1 337 ? -11.658 98.880 -15.240 1.00 58.25 337 PRO C CA 1
ATOM 8135 C C . PRO C 1 337 ? -11.342 97.391 -15.324 1.00 58.95 337 PRO C C 1
ATOM 8136 O O . PRO C 1 337 ? -10.345 96.990 -15.925 1.00 59.85 337 PRO C O 1
ATOM 8140 N N . LYS C 1 338 ? -12.199 96.587 -14.685 1.00 59.85 338 LYS C N 1
ATOM 8141 C CA . LYS C 1 338 ? -12.162 95.140 -14.800 1.00 59.55 338 LYS C CA 1
ATOM 8142 C C . LYS C 1 338 ? -12.363 94.750 -16.258 1.00 60.84 338 LYS C C 1
ATOM 8143 O O . LYS C 1 338 ? -13.122 95.409 -16.962 1.00 62.37 338 LYS C O 1
ATOM 8149 N N . GLY C 1 339 ? -11.684 93.678 -16.691 1.00 60.54 339 GLY C N 1
ATOM 8150 C CA . GLY C 1 339 ? -11.915 93.105 -18.006 1.00 62.18 339 GLY C CA 1
ATOM 8151 C C . GLY C 1 339 ? -10.671 92.450 -18.606 1.00 61.73 339 GLY C C 1
ATOM 8152 O O . GLY C 1 339 ? -9.550 92.709 -18.172 1.00 59.95 339 GLY C O 1
ATOM 8153 N N . THR C 1 340 ? -10.902 91.624 -19.638 1.00 63.29 340 THR C N 1
ATOM 8154 C CA . THR C 1 340 ? -9.836 90.907 -20.327 1.00 63.86 340 THR C CA 1
ATOM 8155 C C . THR C 1 340 ? -9.963 91.085 -21.840 1.00 64.71 340 THR C C 1
ATOM 8156 O O . THR C 1 340 ? -9.449 90.264 -22.596 1.00 64.35 340 THR C O 1
ATOM 8160 N N . GLU C 1 341 ? -10.611 92.181 -22.267 1.00 66.22 341 GLU C N 1
ATOM 8161 C CA . GLU C 1 341 ? -10.690 92.544 -23.674 1.00 68.60 341 GLU C CA 1
ATOM 8162 C C . GLU C 1 341 ? -9.285 92.926 -24.141 1.00 68.02 341 GLU C C 1
ATOM 8163 O O . GLU C 1 341 ? -8.553 93.608 -23.422 1.00 66.35 341 GLU C O 1
ATOM 8169 N N . ALA C 1 342 ? -8.916 92.467 -25.345 1.00 69.03 342 ALA C N 1
ATOM 8170 C CA . ALA C 1 342 ? -7.530 92.472 -25.795 1.00 68.42 342 ALA C CA 1
ATOM 8171 C C . ALA C 1 342 ? -6.960 93.890 -25.829 1.00 68.12 342 ALA C C 1
ATOM 8172 O O . ALA C 1 342 ? -5.822 94.108 -25.415 1.00 66.76 342 ALA C O 1
ATOM 8174 N N . ASP C 1 343 ? -7.762 94.839 -26.328 1.00 69.44 343 ASP C N 1
ATOM 8175 C CA . ASP C 1 343 ? -7.336 96.216 -26.520 1.00 69.92 343 ASP C CA 1
ATOM 8176 C C . ASP C 1 343 ? -7.078 96.875 -25.162 1.00 68.01 343 ASP C C 1
ATOM 8177 O O . ASP C 1 343 ? -6.195 97.727 -25.047 1.00 67.72 343 ASP C O 1
ATOM 8182 N N . LEU C 1 344 ? -7.848 96.481 -24.133 1.00 67.02 344 LEU C N 1
ATOM 8183 C CA . LEU C 1 344 ? -7.671 97.009 -22.786 1.00 65.54 344 LEU C CA 1
ATOM 8184 C C . LEU C 1 344 ? -6.392 96.444 -22.165 1.00 63.07 344 LEU C C 1
ATOM 8185 O O . LEU C 1 344 ? -5.580 97.200 -21.636 1.00 61.77 344 LEU C O 1
ATOM 8190 N N . LEU C 1 345 ? -6.225 95.115 -22.220 1.00 62.20 345 LEU C N 1
ATOM 8191 C CA . LEU C 1 345 ? -5.045 94.463 -21.668 1.00 61.00 345 LEU C CA 1
ATOM 8192 C C . LEU C 1 345 ? -3.785 95.005 -22.345 1.00 60.68 345 LEU C C 1
ATOM 8193 O O . LEU C 1 345 ? -2.758 95.193 -21.692 1.00 59.56 345 LEU C O 1
ATOM 8198 N N . LYS C 1 346 ? -3.885 95.235 -23.659 1.00 62.26 346 LYS C N 1
ATOM 8199 C CA . LYS C 1 346 ? -2.806 95.784 -24.465 1.00 62.88 346 LYS C CA 1
ATOM 8200 C C . LYS C 1 346 ? -2.348 97.131 -23.902 1.00 61.46 346 LYS C C 1
ATOM 8201 O O . LYS C 1 346 ? -1.149 97.357 -23.732 1.00 60.10 346 LYS C O 1
ATOM 8207 N N . ALA C 1 347 ? -3.318 98.016 -23.629 1.00 61.19 347 ALA C N 1
ATOM 8208 C CA . ALA C 1 347 ? -3.047 99.348 -23.110 1.00 60.43 347 ALA C CA 1
ATOM 8209 C C . ALA C 1 347 ? -2.432 99.266 -21.713 1.00 58.32 347 ALA C C 1
ATOM 8210 O O . ALA C 1 347 ? -1.503 100.010 -21.396 1.00 58.12 347 ALA C O 1
ATOM 8212 N N . ILE C 1 348 ? -2.957 98.353 -20.887 1.00 56.99 348 ILE C N 1
ATOM 8213 C CA . ILE C 1 348 ? -2.411 98.104 -19.563 1.00 55.09 348 ILE C CA 1
ATOM 8214 C C . ILE C 1 348 ? -0.956 97.653 -19.682 1.00 54.30 348 ILE C C 1
ATOM 8215 O O . ILE C 1 348 ? -0.101 98.135 -18.946 1.00 52.86 348 ILE C O 1
ATOM 8220 N N . ALA C 1 349 ? -0.685 96.732 -20.616 1.00 55.55 349 ALA C N 1
ATOM 8221 C CA . ALA C 1 349 ? 0.642 96.155 -20.779 1.00 55.15 349 ALA C CA 1
ATOM 8222 C C . ALA C 1 349 ? 1.643 97.220 -21.235 1.00 55.67 349 ALA C C 1
ATOM 8223 O O . ALA C 1 349 ? 2.779 97.248 -20.762 1.00 53.44 349 ALA C O 1
ATOM 8225 N N . ASN C 1 350 ? 1.215 98.088 -22.160 1.00 58.16 350 ASN C N 1
ATOM 8226 C CA . ASN C 1 350 ? 2.067 99.163 -22.647 1.00 59.48 350 ASN C CA 1
ATOM 8227 C C . ASN C 1 350 ? 2.410 100.117 -21.501 1.00 57.81 350 ASN C C 1
ATOM 8228 O O . ASN C 1 350 ? 3.566 100.511 -21.341 1.00 56.21 350 ASN C O 1
ATOM 8233 N N . ALA C 1 351 ? 1.396 100.464 -20.698 1.00 57.29 351 ALA C N 1
ATOM 8234 C CA . ALA C 1 351 ? 1.588 101.332 -19.546 1.00 56.56 351 ALA C CA 1
ATOM 8235 C C . ALA C 1 351 ? 2.584 100.709 -18.567 1.00 55.19 351 ALA C C 1
ATOM 8236 O O . ALA C 1 351 ? 3.540 101.363 -18.156 1.00 55.24 351 ALA C O 1
ATOM 8238 N N . ARG C 1 352 ? 2.356 99.440 -18.201 1.00 53.98 352 ARG C N 1
ATOM 8239 C CA . ARG C 1 352 ? 3.228 98.722 -17.281 1.00 52.46 352 ARG C CA 1
ATOM 8240 C C . ARG C 1 352 ? 4.643 98.624 -17.857 1.00 53.21 352 ARG C C 1
ATOM 8241 O O . ARG C 1 352 ? 5.628 98.662 -17.123 1.00 51.43 352 ARG C O 1
ATOM 8249 N N . SER C 1 353 ? 4.728 98.507 -19.182 1.00 55.66 353 SER C N 1
ATOM 8250 C CA . SER C 1 353 ? 6.003 98.445 -19.875 1.00 57.20 353 SER C CA 1
ATOM 8251 C C . SER C 1 353 ? 6.816 99.730 -19.673 1.00 57.62 353 SER C C 1
ATOM 8252 O O . SER C 1 353 ? 8.045 99.683 -19.637 1.00 55.98 353 SER C O 1
ATOM 8255 N N . GLU C 1 354 ? 6.124 100.869 -19.546 1.00 58.52 354 GLU C N 1
ATOM 8256 C CA . GLU C 1 354 ? 6.771 102.159 -19.351 1.00 59.05 354 GLU C CA 1
ATOM 8257 C C . GLU C 1 354 ? 7.061 102.416 -17.868 1.00 56.34 354 GLU C C 1
ATOM 8258 O O . GLU C 1 354 ? 7.600 103.463 -17.524 1.00 57.15 354 GLU C O 1
ATOM 8264 N N . GLY C 1 355 ? 6.698 101.472 -16.993 1.00 53.95 355 GLY C N 1
ATOM 8265 C CA . GLY C 1 355 ? 7.034 101.558 -15.581 1.00 52.02 355 GLY C CA 1
ATOM 8266 C C . GLY C 1 355 ? 5.933 102.198 -14.736 1.00 51.24 355 GLY C C 1
ATOM 8267 O O . GLY C 1 355 ? 6.173 102.581 -13.595 1.00 50.04 355 GLY C O 1
ATOM 8268 N N . LEU C 1 356 ? 4.721 102.297 -15.292 1.00 51.75 356 LEU C N 1
ATOM 8269 C CA . LEU C 1 356 ? 3.588 102.829 -14.553 1.00 51.48 356 LEU C CA 1
ATOM 8270 C C . LEU C 1 356 ? 2.994 101.723 -13.684 1.00 50.20 356 LEU C C 1
ATOM 8271 O O . LEU C 1 356 ? 3.037 100.547 -14.045 1.00 50.11 356 LEU C O 1
ATOM 8276 N N . ARG C 1 357 ? 2.431 102.123 -12.539 1.00 49.20 357 ARG C N 1
ATOM 8277 C CA . ARG C 1 357 ? 1.765 101.204 -11.632 1.00 48.18 357 ARG C CA 1
ATOM 8278 C C . ARG C 1 357 ? 0.283 101.171 -11.985 1.00 49.41 357 ARG C C 1
ATOM 8279 O O . ARG C 1 357 ? -0.425 102.151 -11.761 1.00 51.22 357 ARG C O 1
ATOM 8287 N N . VAL C 1 358 ? -0.171 100.046 -12.548 1.00 49.08 358 VAL C N 1
ATOM 8288 C CA . VAL C 1 358 ? -1.534 99.944 -13.041 1.00 49.96 358 VAL C CA 1
ATOM 8289 C C . VAL C 1 358 ? -2.237 98.811 -12.305 1.00 49.33 358 VAL C C 1
ATOM 8290 O O . VAL C 1 358 ? -1.688 97.719 -12.161 1.00 48.77 358 VAL C O 1
ATOM 8294 N N . VAL C 1 359 ? -3.461 99.093 -11.851 1.00 49.80 359 VAL C N 1
ATOM 8295 C CA . VAL C 1 359 ? -4.325 98.085 -11.266 1.00 49.32 359 VAL C CA 1
ATOM 8296 C C . VAL C 1 359 ? -5.655 98.110 -12.008 1.00 50.84 359 VAL C C 1
ATOM 8297 O O . VAL C 1 359 ? -5.995 99.113 -12.630 1.00 52.09 359 VAL C O 1
ATOM 8301 N N . GLN C 1 360 ? -6.372 96.985 -11.944 1.00 51.09 360 GLN C N 1
ATOM 8302 C CA . GLN C 1 360 ? -7.726 96.882 -12.451 1.00 51.98 360 GLN C CA 1
ATOM 8303 C C . GLN C 1 360 ? -8.688 96.785 -11.270 1.00 51.94 360 GLN C C 1
ATOM 8304 O O . GLN C 1 360 ? -8.375 96.174 -10.250 1.00 51.01 360 GLN C O 1
ATOM 8310 N N . LEU C 1 361 ? -9.864 97.395 -11.427 1.00 53.36 361 LEU C N 1
ATOM 8311 C CA . LEU C 1 361 ? -10.943 97.249 -10.467 1.00 53.57 361 LEU C CA 1
ATOM 8312 C C . LEU C 1 361 ? -11.324 95.774 -10.375 1.00 54.25 361 LEU C C 1
ATOM 8313 O O . LEU C 1 361 ? -11.274 95.044 -11.363 1.00 54.74 361 LEU C O 1
ATOM 8318 N N . LEU C 1 362 ? -11.693 95.348 -9.162 1.00 54.44 362 LEU C N 1
ATOM 8319 C CA . LEU C 1 362 ? -12.085 93.976 -8.887 1.00 54.76 362 LEU C CA 1
ATOM 8320 C C . LEU C 1 362 ? -13.605 93.886 -8.766 1.00 55.71 362 LEU C C 1
ATOM 8321 O O . LEU C 1 362 ? -14.218 94.691 -8.078 1.00 55.84 362 LEU C O 1
ATOM 8326 N N . GLY C 1 363 ? -14.200 92.897 -9.439 1.00 57.34 363 GLY C N 1
ATOM 8327 C CA . GLY C 1 363 ? -15.624 92.628 -9.332 1.00 59.25 363 GLY C CA 1
ATOM 8328 C C . GLY C 1 363 ? -16.460 93.874 -9.610 1.00 61.18 363 GLY C C 1
ATOM 8329 O O . GLY C 1 363 ? -16.324 94.481 -10.667 1.00 62.55 363 GLY C O 1
ATOM 8330 N N . ASN C 1 364 ? -17.291 94.263 -8.632 1.00 61.18 364 ASN C N 1
ATOM 8331 C CA . ASN C 1 364 ? -18.209 95.383 -8.772 1.00 61.96 364 ASN C CA 1
ATOM 8332 C C . ASN C 1 364 ? -17.645 96.648 -8.125 1.00 60.99 364 ASN C C 1
ATOM 8333 O O . ASN C 1 364 ? -18.371 97.626 -7.975 1.00 61.38 364 ASN C O 1
ATOM 8338 N N . ASP C 1 365 ? -16.359 96.628 -7.740 1.00 59.48 365 ASP C N 1
ATOM 8339 C CA . ASP C 1 365 ? -15.715 97.785 -7.138 1.00 58.79 365 ASP C CA 1
ATOM 8340 C C . ASP C 1 365 ? -15.723 98.948 -8.132 1.00 59.50 365 ASP C C 1
ATOM 8341 O O . ASP C 1 365 ? -15.480 98.758 -9.322 1.00 58.83 365 ASP C O 1
ATOM 8346 N N . ASP C 1 366 ? -15.996 100.159 -7.632 1.00 60.21 366 ASP C N 1
ATOM 8347 C CA . ASP C 1 366 ? -15.809 101.375 -8.410 1.00 60.74 366 ASP C CA 1
ATOM 8348 C C . ASP C 1 366 ? -14.458 101.986 -8.037 1.00 59.21 366 ASP C C 1
ATOM 8349 O O . ASP C 1 366 ? -13.688 101.392 -7.290 1.00 57.52 366 ASP C O 1
ATOM 8354 N N . LEU C 1 367 ? -14.191 103.188 -8.559 1.00 60.44 367 LEU C N 1
ATOM 8355 C CA . LEU C 1 367 ? -12.903 103.855 -8.443 1.00 60.08 367 LEU C CA 1
ATOM 8356 C C . LEU C 1 367 ? -12.598 104.244 -6.992 1.00 59.16 367 LEU C C 1
ATOM 8357 O O . LEU C 1 367 ? -11.432 104.437 -6.649 1.00 59.26 367 LEU C O 1
ATOM 8362 N N . SER C 1 368 ? -13.627 104.341 -6.134 1.00 58.73 368 SER C N 1
ATOM 8363 C CA . SER C 1 368 ? -13.431 104.729 -4.743 1.00 57.21 368 SER C CA 1
ATOM 8364 C C . SER C 1 368 ? -12.794 103.601 -3.924 1.00 55.01 368 SER C C 1
ATOM 8365 O O . SER C 1 368 ? -12.378 103.834 -2.790 1.00 54.39 368 SER C O 1
ATOM 8368 N N . SER C 1 369 ? -12.737 102.388 -4.493 1.00 53.98 369 SER C N 1
ATOM 8369 C CA . SER C 1 369 ? -12.037 101.263 -3.888 1.00 52.24 369 SER C CA 1
ATOM 8370 C C . SER C 1 369 ? -10.523 101.484 -3.892 1.00 50.27 369 SER C C 1
ATOM 8371 O O . SER C 1 369 ? -9.808 100.844 -3.126 1.00 48.43 369 SER C O 1
ATOM 8374 N N . ILE C 1 370 ? -10.043 102.366 -4.778 1.00 50.28 370 ILE C N 1
ATOM 8375 C CA . ILE C 1 370 ? -8.639 102.748 -4.829 1.00 49.41 370 ILE C CA 1
ATOM 8376 C C . ILE C 1 370 ? -8.529 104.241 -4.499 1.00 49.67 370 ILE C C 1
ATOM 8377 O O . ILE C 1 370 ? -8.315 105.060 -5.388 1.00 49.46 370 ILE C O 1
ATOM 8382 N N . PRO C 1 371 ? -8.648 104.651 -3.214 1.00 49.53 371 PRO C N 1
ATOM 8383 C CA . PRO C 1 371 ? -8.699 106.072 -2.855 1.00 50.04 371 PRO C CA 1
ATOM 8384 C C . PRO C 1 371 ? -7.403 106.839 -3.117 1.00 49.00 371 PRO C C 1
ATOM 8385 O O . PRO C 1 371 ? -7.432 108.053 -3.286 1.00 49.92 371 PRO C O 1
ATOM 8389 N N . TYR C 1 372 ? -6.281 106.114 -3.182 1.00 47.32 372 TYR C N 1
ATOM 8390 C CA . TYR C 1 372 ? -4.970 106.687 -3.451 1.00 46.86 372 TYR C CA 1
ATOM 8391 C C . TYR C 1 372 ? -4.712 106.770 -4.958 1.00 47.92 372 TYR C C 1
ATOM 8392 O O . TYR C 1 372 ? -3.589 107.052 -5.374 1.00 47.59 372 TYR C O 1
ATOM 8401 N N . ALA C 1 373 ? -5.746 106.527 -5.778 1.00 48.83 373 ALA C N 1
ATOM 8402 C CA . ALA C 1 373 ? -5.606 106.579 -7.225 1.00 49.61 373 ALA C CA 1
ATOM 8403 C C . ALA C 1 373 ? -5.282 108.003 -7.668 1.00 50.58 373 ALA C C 1
ATOM 8404 O O . ALA C 1 373 ? -5.934 108.943 -7.224 1.00 51.30 373 ALA C O 1
ATOM 8406 N N . THR C 1 374 ? -4.290 108.140 -8.558 1.00 50.72 374 THR C N 1
ATOM 8407 C CA . THR C 1 374 ? -3.913 109.426 -9.127 1.00 51.80 374 THR C CA 1
ATOM 8408 C C . THR C 1 374 ? -4.346 109.539 -10.594 1.00 54.17 374 THR C C 1
ATOM 8409 O O . THR C 1 374 ? -4.538 110.653 -11.080 1.00 55.32 374 THR C O 1
ATOM 8413 N N . HIS C 1 375 ? -4.478 108.409 -11.307 1.00 54.97 375 HIS C N 1
ATOM 8414 C CA . HIS C 1 375 ? -4.750 108.422 -12.742 1.00 57.31 375 HIS C CA 1
ATOM 8415 C C . HIS C 1 375 ? -5.763 107.339 -13.118 1.00 59.28 375 HIS C C 1
ATOM 8416 O O . HIS C 1 375 ? -5.943 106.371 -12.385 1.00 58.74 375 HIS C O 1
ATOM 8423 N N . GLN C 1 376 ? -6.396 107.502 -14.288 1.00 63.15 376 GLN C N 1
ATOM 8424 C CA . GLN C 1 376 ? -7.391 106.570 -14.806 1.00 65.46 376 GLN C CA 1
ATOM 8425 C C . GLN C 1 376 ? -7.043 106.162 -16.235 1.00 66.46 376 GLN C C 1
ATOM 8426 O O . GLN C 1 376 ? -6.584 106.980 -17.021 1.00 68.02 376 GLN C O 1
ATOM 8432 N N . LEU C 1 377 ? -7.321 104.901 -16.572 1.00 66.91 377 LEU C N 1
ATOM 8433 C CA . LEU C 1 377 ? -7.334 104.459 -17.957 1.00 68.10 377 LEU C CA 1
ATOM 8434 C C . LEU C 1 377 ? -8.783 104.453 -18.440 1.00 69.34 377 LEU C C 1
ATOM 8435 O O . LEU C 1 377 ? -9.614 103.740 -17.886 1.00 67.89 377 LEU C O 1
ATOM 8440 N N . VAL C 1 378 ? -9.087 105.276 -19.451 1.00 72.33 378 VAL C N 1
ATOM 8441 C CA . VAL C 1 378 ? -10.462 105.490 -19.885 1.00 74.02 378 VAL C CA 1
ATOM 8442 C C . VAL C 1 378 ? -10.533 105.505 -21.418 1.00 74.62 378 VAL C C 1
ATOM 8443 O O . VAL C 1 378 ? -9.582 105.974 -22.065 1.00 75.24 378 VAL C O 1
ATOM 8447 N N . GLN C 1 383 ? -10.025 104.297 -28.254 1.00 74.33 383 GLN C N 1
ATOM 8448 C CA . GLN C 1 383 ? -8.636 104.086 -27.783 1.00 72.99 383 GLN C CA 1
ATOM 8449 C C . GLN C 1 383 ? -8.529 104.406 -26.286 1.00 71.80 383 GLN C C 1
ATOM 8450 O O . GLN C 1 383 ? -9.225 105.280 -25.776 1.00 72.60 383 GLN C O 1
ATOM 8452 N N . TRP C 1 384 ? -7.665 103.654 -25.588 1.00 70.04 384 TRP C N 1
ATOM 8453 C CA . TRP C 1 384 ? -7.507 103.744 -24.143 1.00 68.29 384 TRP C CA 1
ATOM 8454 C C . TRP C 1 384 ? -6.414 104.754 -23.804 1.00 68.34 384 TRP C C 1
ATOM 8455 O O . TRP C 1 384 ? -5.285 104.614 -24.274 1.00 68.93 384 TRP C O 1
ATOM 8466 N N . ASN C 1 385 ? -6.753 105.744 -22.963 1.00 68.79 385 ASN C N 1
ATOM 8467 C CA . ASN C 1 385 ? -5.829 106.811 -22.594 1.00 68.69 385 ASN C CA 1
ATOM 8468 C C . ASN C 1 385 ? -5.726 106.949 -21.076 1.00 67.17 385 ASN C C 1
ATOM 8469 O O . ASN C 1 385 ? -6.668 106.631 -20.357 1.00 65.93 385 ASN C O 1
ATOM 8474 N N . ILE C 1 386 ? -4.589 107.493 -20.623 1.00 67.07 386 ILE C N 1
ATOM 8475 C CA . ILE C 1 386 ? -4.359 107.818 -19.225 1.00 66.70 386 ILE C CA 1
ATOM 8476 C C . ILE C 1 386 ? -4.632 109.307 -19.012 1.00 69.08 386 ILE C C 1
ATOM 8477 O O . ILE C 1 386 ? -4.067 110.140 -19.718 1.00 70.57 386 ILE C O 1
ATOM 8482 N N . GLU C 1 387 ? -5.486 109.627 -18.025 1.00 70.37 387 GLU C N 1
ATOM 8483 C CA . GLU C 1 387 ? -5.715 111.002 -17.596 1.00 70.93 387 GLU C CA 1
ATOM 8484 C C . GLU C 1 387 ? -5.634 111.089 -16.069 1.00 69.99 387 GLU C C 1
ATOM 8485 O O . GLU C 1 387 ? -5.908 110.116 -15.374 1.00 68.19 387 GLU C O 1
ATOM 8487 N N . LYS C 1 388 ? -5.276 112.279 -15.565 1.00 71.38 388 LYS C N 1
ATOM 8488 C CA . LYS C 1 388 ? -5.172 112.562 -14.137 1.00 70.98 388 LYS C CA 1
ATOM 8489 C C . LYS C 1 388 ? -6.567 112.663 -13.520 1.00 73.17 388 LYS C C 1
ATOM 8490 O O . LYS C 1 388 ? -7.498 113.103 -14.187 1.00 75.09 388 LYS C O 1
ATOM 8496 N N . ILE C 1 389 ? -6.692 112.278 -12.239 1.00 74.01 389 ILE C N 1
ATOM 8497 C CA . ILE C 1 389 ? -7.941 112.433 -11.503 1.00 75.78 389 ILE C CA 1
ATOM 8498 C C . ILE C 1 389 ? -7.834 113.693 -10.636 1.00 75.74 389 ILE C C 1
ATOM 8499 O O . ILE C 1 389 ? -7.703 114.775 -11.230 1.00 77.31 389 ILE C O 1
ATOM 8504 N N . GLU D 1 6 ? 38.612 75.545 13.338 1.00 55.03 5 GLU D N 1
ATOM 8505 C CA . GLU D 1 6 ? 37.185 75.475 12.914 1.00 52.17 5 GLU D CA 1
ATOM 8506 C C . GLU D 1 6 ? 36.457 76.788 13.233 1.00 47.84 5 GLU D C 1
ATOM 8507 O O . GLU D 1 6 ? 35.242 76.804 13.422 1.00 45.61 5 GLU D O 1
ATOM 8513 N N . THR D 1 7 ? 37.201 77.902 13.254 1.00 44.67 6 THR D N 1
ATOM 8514 C CA . THR D 1 7 ? 36.654 79.213 13.579 1.00 41.74 6 THR D CA 1
ATOM 8515 C C . THR D 1 7 ? 35.843 79.787 12.413 1.00 39.27 6 THR D C 1
ATOM 8516 O O . THR D 1 7 ? 35.070 80.724 12.598 1.00 38.14 6 THR D O 1
ATOM 8520 N N . TRP D 1 8 ? 36.042 79.231 11.214 1.00 38.66 7 TRP D N 1
ATOM 8521 C CA . TRP D 1 8 ? 35.333 79.639 10.007 1.00 37.75 7 TRP D CA 1
ATOM 8522 C C . TRP D 1 8 ? 33.952 78.981 9.903 1.00 36.55 7 TRP D C 1
ATOM 8523 O O . TRP D 1 8 ? 33.186 79.350 9.017 1.00 36.12 7 TRP D O 1
ATOM 8534 N N . LEU D 1 9 ? 33.642 78.015 10.786 1.00 35.81 8 LEU D N 1
ATOM 8535 C CA . LEU D 1 9 ? 32.462 77.173 10.655 1.00 35.61 8 LEU D CA 1
ATOM 8536 C C . LEU D 1 9 ? 31.186 78.003 10.744 1.00 34.18 8 LEU D C 1
ATOM 8537 O O . LEU D 1 9 ? 31.017 78.793 11.667 1.00 34.33 8 LEU D O 1
ATOM 8542 N N . LEU D 1 10 ? 30.300 77.825 9.759 1.00 33.54 9 LEU D N 1
ATOM 8543 C CA . LEU D 1 10 ? 28.963 78.396 9.808 1.00 32.27 9 LEU D CA 1
ATOM 8544 C C . LEU D 1 10 ? 28.028 77.362 10.432 1.00 31.94 9 LEU D C 1
ATOM 8545 O O . LEU D 1 10 ? 28.295 76.162 10.370 1.00 32.53 9 LEU D O 1
ATOM 8550 N N . PRO D 1 11 ? 26.907 77.788 11.058 1.00 30.85 10 PRO D N 1
ATOM 8551 C CA . PRO D 1 11 ? 25.905 76.858 11.566 1.00 31.08 10 PRO D CA 1
ATOM 8552 C C . PRO D 1 11 ? 25.243 76.086 10.432 1.00 31.75 10 PRO D C 1
ATOM 8553 O O . PRO D 1 11 ? 25.261 76.527 9.292 1.00 30.57 10 PRO D O 1
ATOM 8557 N N . ASP D 1 12 ? 24.654 74.933 10.756 1.00 34.13 11 ASP D N 1
ATOM 8558 C CA . ASP D 1 12 ? 23.936 74.156 9.761 1.00 36.79 11 ASP D CA 1
ATOM 8559 C C . ASP D 1 12 ? 22.771 74.970 9.212 1.00 34.33 11 ASP D C 1
ATOM 8560 O O . ASP D 1 12 ? 22.087 75.653 9.964 1.00 33.40 11 ASP D O 1
ATOM 8565 N N . GLY D 1 13 ? 22.570 74.878 7.896 1.00 34.06 12 GLY D N 1
ATOM 8566 C CA . GLY D 1 13 ? 21.460 75.535 7.227 1.00 34.22 12 GLY D CA 1
ATOM 8567 C C . GLY D 1 13 ? 21.744 76.995 6.899 1.00 34.57 12 GLY D C 1
ATOM 8568 O O . GLY D 1 13 ? 20.860 77.709 6.432 1.00 37.22 12 GLY D O 1
ATOM 8569 N N . VAL D 1 14 ? 22.988 77.426 7.116 1.00 34.49 13 VAL D N 1
ATOM 8570 C CA . VAL D 1 14 ? 23.364 78.818 6.963 1.00 34.58 13 VAL D CA 1
ATOM 8571 C C . VAL D 1 14 ? 24.581 78.887 6.052 1.00 34.31 13 VAL D C 1
ATOM 8572 O O . VAL D 1 14 ? 25.554 78.184 6.283 1.00 35.16 13 VAL D O 1
ATOM 8576 N N . ALA D 1 15 ? 24.516 79.736 5.024 1.00 33.43 14 ALA D N 1
ATOM 8577 C CA . ALA D 1 15 ? 25.596 79.842 4.061 1.00 34.07 14 ALA D CA 1
ATOM 8578 C C . ALA D 1 15 ? 25.726 81.277 3.588 1.00 33.83 14 ALA D C 1
ATOM 8579 O O . ALA D 1 15 ? 24.752 82.025 3.571 1.00 34.52 14 ALA D O 1
ATOM 8581 N N . ASP D 1 16 ? 26.949 81.635 3.203 1.00 34.31 15 ASP D N 1
ATOM 8582 C CA . ASP D 1 16 ? 27.199 82.834 2.428 1.00 34.08 15 ASP D CA 1
ATOM 8583 C C . ASP D 1 16 ? 26.494 82.696 1.084 1.00 34.07 15 ASP D C 1
ATOM 8584 O O . ASP D 1 16 ? 26.350 81.583 0.572 1.00 34.36 15 ASP D O 1
ATOM 8589 N N . VAL D 1 17 ? 26.037 83.831 0.542 1.00 33.17 16 VAL D N 1
ATOM 8590 C CA . VAL D 1 17 ? 25.713 83.914 -0.870 1.00 33.63 16 VAL D CA 1
ATOM 8591 C C . VAL D 1 17 ? 26.844 84.695 -1.525 1.00 34.91 16 VAL D C 1
ATOM 8592 O O . VAL D 1 17 ? 26.926 85.925 -1.414 1.00 34.81 16 VAL D O 1
ATOM 8596 N N . LEU D 1 18 ? 27.721 83.945 -2.191 1.00 35.75 17 LEU D N 1
ATOM 8597 C CA . LEU D 1 18 ? 28.934 84.482 -2.773 1.00 36.34 17 LEU D CA 1
ATOM 8598 C C . LEU D 1 18 ? 28.574 85.130 -4.106 1.00 37.45 17 LEU D C 1
ATOM 8599 O O . LEU D 1 18 ? 27.433 85.010 -4.549 1.00 37.74 17 LEU D O 1
ATOM 8604 N N . PRO D 1 19 ? 29.495 85.886 -4.750 1.00 38.83 18 PRO D N 1
ATOM 8605 C CA . PRO D 1 19 ? 29.122 86.805 -5.830 1.00 39.70 18 PRO D CA 1
ATOM 8606 C C . PRO D 1 19 ? 28.403 86.205 -7.035 1.00 40.91 18 PRO D C 1
ATOM 8607 O O . PRO D 1 19 ? 27.519 86.843 -7.602 1.00 41.92 18 PRO D O 1
ATOM 8611 N N . GLU D 1 20 ? 28.797 84.996 -7.437 1.00 41.63 19 GLU D N 1
ATOM 8612 C CA . GLU D 1 20 ? 28.240 84.410 -8.645 1.00 43.33 19 GLU D CA 1
ATOM 8613 C C . GLU D 1 20 ? 26.750 84.156 -8.419 1.00 43.38 19 GLU D C 1
ATOM 8614 O O . GLU D 1 20 ? 25.927 84.543 -9.244 1.00 45.11 19 GLU D O 1
ATOM 8620 N N . GLN D 1 21 ? 26.408 83.542 -7.284 1.00 42.35 20 GLN D N 1
ATOM 8621 C CA . GLN D 1 21 ? 25.019 83.283 -6.939 1.00 42.85 20 GLN D CA 1
ATOM 8622 C C . GLN D 1 21 ? 24.295 84.593 -6.614 1.00 42.18 20 GLN D C 1
ATOM 8623 O O . GLN D 1 21 ? 23.129 84.763 -6.963 1.00 42.17 20 GLN D O 1
ATOM 8629 N N . ALA D 1 22 ? 24.990 85.518 -5.947 1.00 42.00 21 ALA D N 1
ATOM 8630 C CA . ALA D 1 22 ? 24.378 86.765 -5.508 1.00 40.64 21 ALA D CA 1
ATOM 8631 C C . ALA D 1 22 ? 23.886 87.575 -6.706 1.00 40.65 21 ALA D C 1
ATOM 8632 O O . ALA D 1 22 ? 22.782 88.108 -6.682 1.00 40.68 21 ALA D O 1
ATOM 8634 N N . GLN D 1 23 ? 24.706 87.660 -7.757 1.00 41.57 22 GLN D N 1
ATOM 8635 C CA . GLN D 1 23 ? 24.317 88.386 -8.957 1.00 42.14 22 GLN D CA 1
ATOM 8636 C C . GLN D 1 23 ? 22.983 87.860 -9.498 1.00 42.45 22 GLN D C 1
ATOM 8637 O O . GLN D 1 23 ? 22.103 88.639 -9.856 1.00 41.06 22 GLN D O 1
ATOM 8643 N N . VAL D 1 24 ? 22.846 86.529 -9.576 1.00 42.34 23 VAL D N 1
ATOM 8644 C CA . VAL D 1 24 ? 21.650 85.922 -10.135 1.00 42.44 23 VAL D CA 1
ATOM 8645 C C . VAL D 1 24 ? 20.451 86.229 -9.237 1.00 41.44 23 VAL D C 1
ATOM 8646 O O . VAL D 1 24 ? 19.410 86.640 -9.732 1.00 42.21 23 VAL D O 1
ATOM 8650 N N . ILE D 1 25 ? 20.597 86.049 -7.921 1.00 40.75 24 ILE D N 1
ATOM 8651 C CA . ILE D 1 25 ? 19.478 86.217 -7.002 1.00 40.93 24 ILE D CA 1
ATOM 8652 C C . ILE D 1 25 ? 19.058 87.691 -6.930 1.00 42.29 24 ILE D C 1
ATOM 8653 O O . ILE D 1 25 ? 17.861 87.991 -6.897 1.00 42.73 24 ILE D O 1
ATOM 8658 N N . GLU D 1 26 ? 20.042 88.604 -6.905 1.00 42.75 25 GLU D N 1
ATOM 8659 C CA . GLU D 1 26 ? 19.786 90.036 -6.822 1.00 42.43 25 GLU D CA 1
ATOM 8660 C C . GLU D 1 26 ? 18.976 90.485 -8.036 1.00 44.19 25 GLU D C 1
ATOM 8661 O O . GLU D 1 26 ? 17.991 91.206 -7.891 1.00 43.17 25 GLU D O 1
ATOM 8667 N N . LYS D 1 27 ? 19.410 90.056 -9.228 1.00 46.70 26 LYS D N 1
ATOM 8668 C CA . LYS D 1 27 ? 18.724 90.362 -10.475 1.00 49.12 26 LYS D CA 1
ATOM 8669 C C . LYS D 1 27 ? 17.291 89.841 -10.407 1.00 49.23 26 LYS D C 1
ATOM 8670 O O . LYS D 1 27 ? 16.346 90.534 -10.794 1.00 50.58 26 LYS D O 1
ATOM 8676 N N . LEU D 1 28 ? 17.150 88.621 -9.886 1.00 47.60 27 LEU D N 1
ATOM 8677 C CA . LEU D 1 28 ? 15.866 87.950 -9.771 1.00 49.00 27 LEU D CA 1
ATOM 8678 C C . LEU D 1 28 ? 14.957 88.701 -8.796 1.00 47.62 27 LEU D C 1
ATOM 8679 O O . LEU D 1 28 ? 13.760 88.847 -9.046 1.00 47.50 27 LEU D O 1
ATOM 8684 N N . ARG D 1 29 ? 15.553 89.174 -7.690 1.00 46.50 28 ARG D N 1
ATOM 8685 C CA . ARG D 1 29 ? 14.854 89.922 -6.657 1.00 45.62 28 ARG D CA 1
ATOM 8686 C C . ARG D 1 29 ? 14.282 91.214 -7.240 1.00 44.36 28 ARG D C 1
ATOM 8687 O O . ARG D 1 29 ? 13.112 91.512 -7.042 1.00 42.60 28 ARG D O 1
ATOM 8695 N N . ARG D 1 30 ? 15.117 91.971 -7.961 1.00 43.91 29 ARG D N 1
ATOM 8696 C CA . ARG D 1 30 ? 14.727 93.278 -8.470 1.00 43.98 29 ARG D CA 1
ATOM 8697 C C . ARG D 1 30 ? 13.596 93.136 -9.489 1.00 44.38 29 ARG D C 1
ATOM 8698 O O . ARG D 1 30 ? 12.616 93.882 -9.448 1.00 43.43 29 ARG D O 1
ATOM 8706 N N . GLU D 1 31 ? 13.747 92.176 -10.407 1.00 45.08 30 GLU D N 1
ATOM 8707 C CA . GLU D 1 31 ? 12.800 92.017 -11.498 1.00 46.22 30 GLU D CA 1
ATOM 8708 C C . GLU D 1 31 ? 11.445 91.550 -10.963 1.00 45.32 30 GLU D C 1
ATOM 8709 O O . GLU D 1 31 ? 10.403 91.920 -11.509 1.00 45.97 30 GLU D O 1
ATOM 8715 N N . ALA D 1 32 ? 11.470 90.744 -9.894 1.00 43.39 31 ALA D N 1
ATOM 8716 C CA . ALA D 1 32 ? 10.249 90.261 -9.270 1.00 42.94 31 ALA D CA 1
ATOM 8717 C C . ALA D 1 32 ? 9.523 91.416 -8.579 1.00 41.23 31 ALA D C 1
ATOM 8718 O O . ALA D 1 32 ? 8.319 91.577 -8.742 1.00 41.29 31 ALA D O 1
ATOM 8720 N N . ILE D 1 33 ? 10.260 92.207 -7.794 1.00 40.19 32 ILE D N 1
ATOM 8721 C CA . ILE D 1 33 ? 9.690 93.369 -7.133 1.00 40.22 32 ILE D CA 1
ATOM 8722 C C . ILE D 1 33 ? 9.057 94.278 -8.187 1.00 40.98 32 ILE D C 1
ATOM 8723 O O . ILE D 1 33 ? 7.940 94.756 -8.001 1.00 41.68 32 ILE D O 1
ATOM 8728 N N . ASP D 1 34 ? 9.771 94.486 -9.298 1.00 41.18 33 ASP D N 1
ATOM 8729 C CA . ASP D 1 34 ? 9.341 95.421 -10.325 1.00 42.30 33 ASP D CA 1
ATOM 8730 C C . ASP D 1 34 ? 8.118 94.879 -11.065 1.00 43.01 33 ASP D C 1
ATOM 8731 O O . ASP D 1 34 ? 7.228 95.657 -11.423 1.00 44.46 33 ASP D O 1
ATOM 8736 N N . PHE D 1 35 ? 8.084 93.557 -11.289 1.00 41.79 34 PHE D N 1
ATOM 8737 C CA . PHE D 1 35 ? 6.957 92.912 -11.945 1.00 42.28 34 PHE D CA 1
ATOM 8738 C C . PHE D 1 35 ? 5.698 93.110 -11.102 1.00 41.97 34 PHE D C 1
ATOM 8739 O O . PHE D 1 35 ? 4.615 93.342 -11.639 1.00 42.58 34 PHE D O 1
ATOM 8747 N N . LEU D 1 36 ? 5.866 93.035 -9.774 1.00 40.99 35 LEU D N 1
ATOM 8748 C CA . LEU D 1 36 ? 4.777 93.242 -8.834 1.00 40.98 35 LEU D CA 1
ATOM 8749 C C . LEU D 1 36 ? 4.402 94.723 -8.762 1.00 41.17 35 LEU D C 1
ATOM 8750 O O . LEU D 1 36 ? 3.216 95.051 -8.748 1.00 41.92 35 LEU D O 1
ATOM 8755 N N . ALA D 1 37 ? 5.412 95.602 -8.749 1.00 40.49 36 ALA D N 1
ATOM 8756 C CA . ALA D 1 37 ? 5.195 97.037 -8.628 1.00 40.76 36 ALA D CA 1
ATOM 8757 C C . ALA D 1 37 ? 4.206 97.530 -9.685 1.00 41.90 36 ALA D C 1
ATOM 8758 O O . ALA D 1 37 ? 3.251 98.237 -9.363 1.00 41.81 36 ALA D O 1
ATOM 8760 N N . VAL D 1 38 ? 4.430 97.133 -10.944 1.00 42.19 37 VAL D N 1
ATOM 8761 C CA . VAL D 1 38 ? 3.658 97.670 -12.049 1.00 43.74 37 VAL D CA 1
ATOM 8762 C C . VAL D 1 38 ? 2.257 97.058 -12.073 1.00 44.62 37 VAL D C 1
ATOM 8763 O O . VAL D 1 38 ? 1.395 97.513 -12.821 1.00 45.51 37 VAL D O 1
ATOM 8767 N N . ARG D 1 39 ? 2.037 96.027 -11.247 1.00 44.58 38 ARG D N 1
ATOM 8768 C CA . ARG D 1 39 ? 0.724 95.428 -11.067 1.00 45.67 38 ARG D CA 1
ATOM 8769 C C . ARG D 1 39 ? 0.088 95.936 -9.772 1.00 45.35 38 ARG D C 1
ATOM 8770 O O . ARG D 1 39 ? -0.911 95.385 -9.312 1.00 45.65 38 ARG D O 1
ATOM 8778 N N . GLY D 1 40 ? 0.679 96.983 -9.183 1.00 45.33 39 GLY D N 1
ATOM 8779 C CA . GLY D 1 40 ? 0.046 97.725 -8.105 1.00 45.33 39 GLY D CA 1
ATOM 8780 C C . GLY D 1 40 ? 0.519 97.310 -6.714 1.00 44.12 39 GLY D C 1
ATOM 8781 O O . GLY D 1 40 ? 0.049 97.863 -5.725 1.00 43.49 39 GLY D O 1
ATOM 8782 N N . TYR D 1 41 ? 1.446 96.343 -6.640 1.00 43.77 40 TYR D N 1
ATOM 8783 C CA . TYR D 1 41 ? 1.900 95.822 -5.362 1.00 42.31 40 TYR D CA 1
ATOM 8784 C C . TYR D 1 41 ? 3.080 96.659 -4.882 1.00 41.33 40 TYR D C 1
ATOM 8785 O O . TYR D 1 41 ? 4.162 96.596 -5.451 1.00 41.77 40 TYR D O 1
ATOM 8794 N N . GLN D 1 42 ? 2.846 97.430 -3.812 1.00 40.88 41 GLN D N 1
ATOM 8795 C CA . GLN D 1 42 ? 3.814 98.387 -3.299 1.00 39.35 41 GLN D CA 1
ATOM 8796 C C . GLN D 1 42 ? 4.767 97.688 -2.333 1.00 37.55 41 GLN D C 1
ATOM 8797 O O . GLN D 1 42 ? 4.344 97.045 -1.380 1.00 36.48 41 GLN D O 1
ATOM 8803 N N . LEU D 1 43 ? 6.064 97.839 -2.600 1.00 36.48 42 LEU D N 1
ATOM 8804 C CA . LEU D 1 43 ? 7.108 97.253 -1.788 1.00 35.27 42 LEU D CA 1
ATOM 8805 C C . LEU D 1 43 ? 7.084 97.872 -0.394 1.00 35.02 42 LEU D C 1
ATOM 8806 O O . LEU D 1 43 ? 6.929 99.080 -0.248 1.00 34.59 42 LEU D O 1
ATOM 8811 N N . VAL D 1 44 ? 7.234 97.010 0.623 1.00 34.81 43 VAL D N 1
ATOM 8812 C CA . VAL D 1 44 ? 7.471 97.431 1.993 1.00 34.51 43 VAL D CA 1
ATOM 8813 C C . VAL D 1 44 ? 8.642 96.612 2.518 1.00 34.33 43 VAL D C 1
ATOM 8814 O O . VAL D 1 44 ? 8.904 95.523 2.009 1.00 34.32 43 VAL D O 1
ATOM 8818 N N . TYR D 1 45 ? 9.364 97.176 3.495 1.00 34.43 44 TYR D N 1
ATOM 8819 C CA . TYR D 1 45 ? 10.275 96.395 4.312 1.00 34.93 44 TYR D CA 1
ATOM 8820 C C . TYR D 1 45 ? 9.625 96.166 5.671 1.00 35.00 44 TYR D C 1
ATOM 8821 O O . TYR D 1 45 ? 9.248 97.132 6.342 1.00 35.85 44 TYR D O 1
ATOM 8830 N N . THR D 1 46 ? 9.489 94.892 6.061 1.00 33.28 45 THR D N 1
ATOM 8831 C CA . THR D 1 46 ? 8.951 94.580 7.369 1.00 33.06 45 THR D CA 1
ATOM 8832 C C . THR D 1 46 ? 10.116 94.538 8.354 1.00 33.02 45 THR D C 1
ATOM 8833 O O . THR D 1 46 ? 11.259 94.352 7.949 1.00 34.49 45 THR D O 1
ATOM 8837 N N . PRO D 1 47 ? 9.866 94.724 9.667 1.00 32.63 46 PRO D N 1
ATOM 8838 C CA . PRO D 1 47 ? 10.899 94.557 10.683 1.00 32.69 46 PRO D CA 1
ATOM 8839 C C . PRO D 1 47 ? 11.438 93.132 10.749 1.00 33.62 46 PRO D C 1
ATOM 8840 O O . PRO D 1 47 ? 10.690 92.172 10.562 1.00 33.46 46 PRO D O 1
ATOM 8844 N N . PHE D 1 48 ? 12.730 93.016 11.054 1.00 34.14 47 PHE D N 1
ATOM 8845 C CA . PHE D 1 48 ? 13.385 91.731 11.228 1.00 35.83 47 PHE D CA 1
ATOM 8846 C C . PHE D 1 48 ? 13.035 91.144 12.591 1.00 35.44 47 PHE D C 1
ATOM 8847 O O . PHE D 1 48 ? 13.033 89.930 12.747 1.00 35.54 47 PHE D O 1
ATOM 8855 N N . ILE D 1 49 ? 12.756 92.018 13.566 1.00 34.91 48 ILE D N 1
ATOM 8856 C CA . ILE D 1 49 ? 12.375 91.598 14.903 1.00 34.94 48 ILE D CA 1
ATOM 8857 C C . ILE D 1 49 ? 11.080 92.296 15.296 1.00 33.52 48 ILE D C 1
ATOM 8858 O O . ILE D 1 49 ? 10.846 93.445 14.939 1.00 32.20 48 ILE D O 1
ATOM 8863 N N . GLU D 1 50 ? 10.270 91.567 16.063 1.00 32.63 49 GLU D N 1
ATOM 8864 C CA . GLU D 1 50 ? 9.024 92.064 16.612 1.00 31.89 49 GLU D CA 1
ATOM 8865 C C . GLU D 1 50 ? 8.786 91.354 17.936 1.00 30.89 49 GLU D C 1
ATOM 8866 O O . GLU D 1 50 ? 9.428 90.353 18.231 1.00 29.96 49 GLU D O 1
ATOM 8872 N N . TYR D 1 51 ? 7.862 91.884 18.726 1.00 31.13 50 TYR D N 1
ATOM 8873 C CA . TYR D 1 51 ? 7.366 91.180 19.893 1.00 31.56 50 TYR D CA 1
ATOM 8874 C C . TYR D 1 51 ? 6.776 89.849 19.435 1.00 31.77 50 TYR D C 1
ATOM 8875 O O . TYR D 1 51 ? 6.159 89.768 18.383 1.00 31.15 50 TYR D O 1
ATOM 8884 N N . ILE D 1 52 ? 7.008 88.796 20.219 1.00 32.77 51 ILE D N 1
ATOM 8885 C CA . ILE D 1 52 ? 6.728 87.442 19.769 1.00 33.05 51 ILE D CA 1
ATOM 8886 C C . ILE D 1 52 ? 5.243 87.283 19.438 1.00 34.69 51 ILE D C 1
ATOM 8887 O O . ILE D 1 52 ? 4.910 86.576 18.488 1.00 35.52 51 ILE D O 1
ATOM 8892 N N . GLU D 1 53 ? 4.361 87.950 20.192 1.00 36.24 52 GLU D N 1
ATOM 8893 C CA . GLU D 1 53 ? 2.920 87.809 19.994 1.00 38.37 52 GLU D CA 1
ATOM 8894 C C . GLU D 1 53 ? 2.507 88.258 18.591 1.00 39.51 52 GLU D C 1
ATOM 8895 O O . GLU D 1 53 ? 1.529 87.744 18.044 1.00 39.71 52 GLU D O 1
ATOM 8901 N N . SER D 1 54 ? 3.236 89.232 18.032 1.00 39.31 53 SER D N 1
ATOM 8902 C CA . SER D 1 54 ? 2.911 89.789 16.731 1.00 40.74 53 SER D CA 1
ATOM 8903 C C . SER D 1 54 ? 3.283 88.810 15.615 1.00 41.48 53 SER D C 1
ATOM 8904 O O . SER D 1 54 ? 2.589 88.728 14.609 1.00 43.12 53 SER D O 1
ATOM 8907 N N . LEU D 1 55 ? 4.385 88.071 15.792 1.00 42.77 54 LEU D N 1
ATOM 8908 C CA . LEU D 1 55 ? 4.842 87.117 14.792 1.00 42.92 54 LEU D CA 1
ATOM 8909 C C . LEU D 1 55 ? 4.127 85.774 14.940 1.00 46.11 54 LEU D C 1
ATOM 8910 O O . LEU D 1 55 ? 4.245 84.934 14.051 1.00 49.68 54 LEU D O 1
ATOM 8915 N N . SER D 1 56 ? 3.404 85.569 16.051 1.00 46.97 55 SER D N 1
ATOM 8916 C CA . SER D 1 56 ? 2.828 84.273 16.391 1.00 48.29 55 SER D CA 1
ATOM 8917 C C . SER D 1 56 ? 1.297 84.307 16.374 1.00 47.93 55 SER D C 1
ATOM 8918 O O . SER D 1 56 ? 0.665 83.371 16.855 1.00 47.44 55 SER D O 1
ATOM 8921 N N . SER D 1 57 ? 0.703 85.367 15.809 1.00 47.80 56 SER D N 1
ATOM 8922 C CA . SER D 1 57 ? -0.744 85.525 15.817 1.00 50.15 56 SER D CA 1
ATOM 8923 C C . SER D 1 57 ? -1.419 84.384 15.052 1.00 53.23 56 SER D C 1
ATOM 8924 O O . SER D 1 57 ? -2.535 83.996 15.385 1.00 54.18 56 SER D O 1
ATOM 8927 N N . LEU D 1 58 ? -0.735 83.858 14.025 1.00 55.26 57 LEU D N 1
ATOM 8928 C CA . LEU D 1 58 ? -1.213 82.715 13.259 1.00 56.45 57 LEU D CA 1
ATOM 8929 C C . LEU D 1 58 ? -0.769 81.418 13.959 1.00 57.28 57 LEU D C 1
ATOM 8930 O O . LEU D 1 58 ? -1.657 80.705 14.483 1.00 59.81 57 LEU D O 1
ATOM 8935 N N . ASP D 1 66 ? 5.347 79.855 17.405 1.00 58.06 66 ASP D N 1
ATOM 8936 C CA . ASP D 1 66 ? 5.679 78.601 16.673 1.00 56.64 66 ASP D CA 1
ATOM 8937 C C . ASP D 1 66 ? 7.041 78.128 17.173 1.00 50.26 66 ASP D C 1
ATOM 8938 O O . ASP D 1 66 ? 7.828 78.939 17.645 1.00 49.68 66 ASP D O 1
ATOM 8943 N N . LEU D 1 67 ? 7.362 76.841 17.008 1.00 46.32 67 LEU D N 1
ATOM 8944 C CA . LEU D 1 67 ? 8.715 76.358 17.264 1.00 44.45 67 LEU D CA 1
ATOM 8945 C C . LEU D 1 67 ? 9.730 76.975 16.296 1.00 41.18 67 LEU D C 1
ATOM 8946 O O . LEU D 1 67 ? 10.915 77.029 16.607 1.00 40.14 67 LEU D O 1
ATOM 8951 N N . VAL D 1 68 ? 9.263 77.465 15.144 1.00 38.96 68 VAL D N 1
ATOM 8952 C CA . VAL D 1 68 ? 10.136 77.816 14.038 1.00 38.22 68 VAL D CA 1
ATOM 8953 C C . VAL D 1 68 ? 10.806 79.171 14.286 1.00 36.16 68 VAL D C 1
ATOM 8954 O O . VAL D 1 68 ? 11.846 79.443 13.699 1.00 35.05 68 VAL D O 1
ATOM 8958 N N . THR D 1 69 ? 10.209 80.015 15.137 1.00 34.37 69 THR D N 1
ATOM 8959 C CA . THR D 1 69 ? 10.667 81.378 15.368 1.00 33.23 69 THR D CA 1
ATOM 8960 C C . THR D 1 69 ? 11.804 81.432 16.392 1.00 30.93 69 THR D C 1
ATOM 8961 O O . THR D 1 69 ? 11.658 80.952 17.512 1.00 31.07 69 THR D O 1
ATOM 8965 N N . PHE D 1 70 ? 12.940 82.024 16.003 1.00 29.53 70 PHE D N 1
ATOM 8966 C CA . PHE D 1 70 ? 14.012 82.355 16.936 1.00 28.62 70 PHE D CA 1
ATOM 8967 C C . PHE D 1 70 ? 13.509 83.385 17.946 1.00 28.38 70 PHE D C 1
ATOM 8968 O O . PHE D 1 70 ? 12.827 84.332 17.571 1.00 28.14 70 PHE D O 1
ATOM 8976 N N . LYS D 1 71 ? 13.849 83.200 19.224 1.00 29.28 71 LYS D N 1
ATOM 8977 C CA . LYS D 1 71 ? 13.323 84.033 20.296 1.00 30.21 71 LYS D CA 1
ATOM 8978 C C . LYS D 1 71 ? 14.472 84.633 21.102 1.00 30.99 71 LYS D C 1
ATOM 8979 O O . LYS D 1 71 ? 15.422 83.922 21.430 1.00 31.13 71 LYS D O 1
ATOM 8985 N N . VAL D 1 72 ? 14.376 85.949 21.372 1.00 31.04 72 VAL D N 1
ATOM 8986 C CA . VAL D 1 72 ? 15.347 86.700 22.154 1.00 31.63 72 VAL D CA 1
ATOM 8987 C C . VAL D 1 72 ? 14.609 87.701 23.033 1.00 31.84 72 VAL D C 1
ATOM 8988 O O . VAL D 1 72 ? 13.544 88.186 22.669 1.00 31.13 72 VAL D O 1
ATOM 8992 N N . ILE D 1 73 ? 15.248 88.071 24.145 1.00 32.95 73 ILE D N 1
ATOM 8993 C CA . ILE D 1 73 ? 14.711 89.034 25.085 1.00 34.20 73 ILE D CA 1
ATOM 8994 C C . ILE D 1 73 ? 15.060 90.446 24.618 1.00 33.27 73 ILE D C 1
ATOM 8995 O O . ILE D 1 73 ? 16.172 90.706 24.157 1.00 32.48 73 ILE D O 1
ATOM 9000 N N . ASP D 1 74 ? 14.066 91.332 24.704 1.00 33.07 74 ASP D N 1
ATOM 9001 C CA . ASP D 1 74 ? 14.239 92.760 24.481 1.00 33.65 74 ASP D CA 1
ATOM 9002 C C . ASP D 1 74 ? 14.697 93.406 25.781 1.00 32.89 74 ASP D C 1
ATOM 9003 O O . ASP D 1 74 ? 13.959 93.410 26.754 1.00 32.18 74 ASP D O 1
ATOM 9008 N N . GLN D 1 75 ? 15.912 93.957 25.781 1.00 33.63 75 GLN D N 1
ATOM 9009 C CA . GLN D 1 75 ? 16.479 94.569 26.972 1.00 34.86 75 GLN D CA 1
ATOM 9010 C C . GLN D 1 75 ? 15.724 95.852 27.320 1.00 35.82 75 GLN D C 1
ATOM 9011 O O . GLN D 1 75 ? 15.596 96.189 28.492 1.00 37.83 75 GLN D O 1
ATOM 9017 N N . LEU D 1 76 ? 15.174 96.536 26.310 1.00 35.06 76 LEU D N 1
ATOM 9018 C CA . LEU D 1 76 ? 14.446 97.777 26.537 1.00 36.47 76 LEU D CA 1
ATOM 9019 C C . LEU D 1 76 ? 13.091 97.542 27.215 1.00 37.34 76 LEU D C 1
ATOM 9020 O O . LEU D 1 76 ? 12.698 98.358 28.035 1.00 41.38 76 LEU D O 1
ATOM 9025 N N . SER D 1 77 ? 12.370 96.456 26.903 1.00 36.05 77 SER D N 1
ATOM 9026 C CA . SER D 1 77 ? 11.035 96.235 27.456 1.00 35.11 77 SER D CA 1
ATOM 9027 C C . SER D 1 77 ? 10.982 95.062 28.439 1.00 35.19 77 SER D C 1
ATOM 9028 O O . SER D 1 77 ? 10.087 94.999 29.278 1.00 35.58 77 SER D O 1
ATOM 9031 N N . GLY D 1 78 ? 11.886 94.090 28.291 1.00 34.18 78 GLY D N 1
ATOM 9032 C CA . GLY D 1 78 ? 11.823 92.858 29.062 1.00 34.33 78 GLY D CA 1
ATOM 9033 C C . GLY D 1 78 ? 10.903 91.818 28.420 1.00 34.02 78 GLY D C 1
ATOM 9034 O O . GLY D 1 78 ? 10.706 90.732 28.968 1.00 33.44 78 GLY D O 1
ATOM 9035 N N . ARG D 1 79 ? 10.337 92.162 27.255 1.00 33.81 79 ARG D N 1
ATOM 9036 C CA . ARG D 1 79 ? 9.425 91.284 26.540 1.00 33.01 79 ARG D CA 1
ATOM 9037 C C . ARG D 1 79 ? 10.220 90.415 25.576 1.00 31.94 79 ARG D C 1
ATOM 9038 O O . ARG D 1 79 ? 11.336 90.751 25.196 1.00 31.11 79 ARG D O 1
ATOM 9046 N N . LEU D 1 80 ? 9.600 89.311 25.159 1.00 31.68 80 LEU D N 1
ATOM 9047 C CA . LEU D 1 80 ? 10.233 88.377 24.254 1.00 31.30 80 LEU D CA 1
ATOM 9048 C C . LEU D 1 80 ? 10.021 88.841 22.818 1.00 31.19 80 LEU D C 1
ATOM 9049 O O . LEU D 1 80 ? 8.908 89.201 22.436 1.00 31.29 80 LEU D O 1
ATOM 9054 N N . LEU D 1 81 ? 11.111 88.853 22.041 1.00 30.57 81 LEU D N 1
ATOM 9055 C CA . LEU D 1 81 ? 11.055 89.148 20.622 1.00 30.40 81 LEU D CA 1
ATOM 9056 C C . LEU D 1 81 ? 11.125 87.844 19.835 1.00 29.49 81 LEU D C 1
ATOM 9057 O O . LEU D 1 81 ? 11.575 86.827 20.337 1.00 28.79 81 LEU D O 1
ATOM 9062 N N . GLY D 1 82 ? 10.718 87.920 18.569 1.00 30.10 82 GLY D N 1
ATOM 9063 C CA . GLY D 1 82 ? 11.029 86.896 17.588 1.00 30.46 82 GLY D CA 1
ATOM 9064 C C . GLY D 1 82 ? 11.707 87.505 16.363 1.00 30.31 82 GLY D C 1
ATOM 9065 O O . GLY D 1 82 ? 11.501 88.668 16.048 1.00 29.54 82 GLY D O 1
ATOM 9066 N N . ILE D 1 83 ? 12.546 86.717 15.693 1.00 30.68 83 ILE D N 1
ATOM 9067 C CA . ILE D 1 83 ? 12.992 87.079 14.362 1.00 31.24 83 ILE D CA 1
ATOM 9068 C C . ILE D 1 83 ? 11.939 86.547 13.396 1.00 31.86 83 ILE D C 1
ATOM 9069 O O . ILE D 1 83 ? 11.436 85.442 13.576 1.00 32.62 83 ILE D O 1
ATOM 9074 N N . ARG D 1 84 ? 11.589 87.357 12.395 1.00 31.98 84 ARG D N 1
ATOM 9075 C CA . ARG D 1 84 ? 10.502 87.032 11.487 1.00 32.15 84 ARG D CA 1
ATOM 9076 C C . ARG D 1 84 ? 10.792 85.705 10.786 1.00 31.84 84 ARG D C 1
ATOM 9077 O O . ARG D 1 84 ? 11.896 85.479 10.298 1.00 32.27 84 ARG D O 1
ATOM 9085 N N . ALA D 1 85 ? 9.780 84.835 10.769 1.00 31.72 85 ALA D N 1
ATOM 9086 C CA . ALA D 1 85 ? 9.825 83.557 10.082 1.00 31.45 85 ALA D CA 1
ATOM 9087 C C . ALA D 1 85 ? 8.961 83.607 8.823 1.00 32.15 85 ALA D C 1
ATOM 9088 O O . ALA D 1 85 ? 9.063 82.744 7.959 1.00 31.36 85 ALA D O 1
ATOM 9090 N N . ASP D 1 86 ? 8.151 84.664 8.710 1.00 34.02 86 ASP D N 1
ATOM 9091 C CA . ASP D 1 86 ? 7.108 84.774 7.704 1.00 35.03 86 ASP D CA 1
ATOM 9092 C C . ASP D 1 86 ? 6.553 86.192 7.772 1.00 35.84 86 ASP D C 1
ATOM 9093 O O . ASP D 1 86 ? 6.142 86.647 8.837 1.00 37.02 86 ASP D O 1
ATOM 9098 N N . MET D 1 87 ? 6.523 86.881 6.630 1.00 36.39 87 MET D N 1
ATOM 9099 C CA . MET D 1 87 ? 6.176 88.290 6.615 1.00 37.19 87 MET D CA 1
ATOM 9100 C C . MET D 1 87 ? 4.666 88.490 6.466 1.00 37.91 87 MET D C 1
ATOM 9101 O O . MET D 1 87 ? 4.168 89.595 6.673 1.00 37.06 87 MET D O 1
ATOM 9106 N N . THR D 1 88 ? 3.938 87.404 6.170 1.00 38.12 88 THR D N 1
ATOM 9107 C CA . THR D 1 88 ? 2.505 87.461 5.937 1.00 38.68 88 THR D CA 1
ATOM 9108 C C . THR D 1 88 ? 1.805 88.192 7.082 1.00 38.10 88 THR D C 1
ATOM 9109 O O . THR D 1 88 ? 1.062 89.135 6.833 1.00 38.86 88 THR D O 1
ATOM 9113 N N . PRO D 1 89 ? 1.970 87.779 8.361 1.00 36.97 89 PRO D N 1
ATOM 9114 C CA . PRO D 1 89 ? 1.318 88.474 9.477 1.00 36.70 89 PRO D CA 1
ATOM 9115 C C . PRO D 1 89 ? 1.790 89.903 9.725 1.00 35.75 89 PRO D C 1
ATOM 9116 O O . PRO D 1 89 ? 1.087 90.675 10.366 1.00 38.05 89 PRO D O 1
ATOM 9120 N N . GLN D 1 90 ? 2.983 90.247 9.235 1.00 34.86 90 GLN D N 1
ATOM 9121 C CA . GLN D 1 90 ? 3.532 91.576 9.431 1.00 34.46 90 GLN D CA 1
ATOM 9122 C C . GLN D 1 90 ? 2.808 92.563 8.522 1.00 33.88 90 GLN D C 1
ATOM 9123 O O . GLN D 1 90 ? 2.427 93.641 8.966 1.00 33.91 90 GLN D O 1
ATOM 9129 N N . VAL D 1 91 ? 2.637 92.194 7.250 1.00 33.43 91 VAL D N 1
ATOM 9130 C CA . VAL D 1 91 ? 1.947 93.051 6.302 1.00 34.74 91 VAL D CA 1
ATOM 9131 C C . VAL D 1 91 ? 0.476 93.168 6.710 1.00 35.42 91 VAL D C 1
ATOM 9132 O O . VAL D 1 91 ? -0.127 94.223 6.546 1.00 34.87 91 VAL D O 1
ATOM 9136 N N . ALA D 1 92 ? -0.082 92.091 7.277 1.00 35.76 92 ALA D N 1
ATOM 9137 C CA . ALA D 1 92 ? -1.428 92.119 7.825 1.00 36.96 92 ALA D CA 1
ATOM 9138 C C . ALA D 1 92 ? -1.543 93.206 8.896 1.00 36.96 92 ALA D C 1
ATOM 9139 O O . ALA D 1 92 ? -2.555 93.908 8.952 1.00 38.08 92 ALA D O 1
ATOM 9141 N N . ARG D 1 93 ? -0.515 93.330 9.743 1.00 35.59 93 ARG D N 1
ATOM 9142 C CA . ARG D 1 93 ? -0.493 94.350 10.782 1.00 36.15 93 ARG D CA 1
ATOM 9143 C C . ARG D 1 93 ? -0.480 95.738 10.148 1.00 36.44 93 ARG D C 1
ATOM 9144 O O . ARG D 1 93 ? -1.191 96.640 10.599 1.00 38.15 93 ARG D O 1
ATOM 9152 N N . ILE D 1 94 ? 0.340 95.898 9.108 1.00 35.76 94 ILE D N 1
ATOM 9153 C CA . ILE D 1 94 ? 0.468 97.168 8.413 1.00 36.20 94 ILE D CA 1
ATOM 9154 C C . ILE D 1 94 ? -0.893 97.564 7.844 1.00 37.50 94 ILE D C 1
ATOM 9155 O O . ILE D 1 94 ? -1.333 98.702 8.030 1.00 39.10 94 ILE D O 1
ATOM 9160 N N . ASP D 1 95 ? -1.568 96.624 7.170 1.00 37.28 95 ASP D N 1
ATOM 9161 C CA . ASP D 1 95 ? -2.847 96.917 6.548 1.00 38.31 95 ASP D CA 1
ATOM 9162 C C . ASP D 1 95 ? -3.929 97.125 7.609 1.00 38.64 95 ASP D C 1
ATOM 9163 O O . ASP D 1 95 ? -4.838 97.921 7.399 1.00 39.64 95 ASP D O 1
ATOM 9168 N N . ALA D 1 96 ? -3.834 96.417 8.741 1.00 38.07 96 ALA D N 1
ATOM 9169 C CA . ALA D 1 96 ? -4.877 96.457 9.758 1.00 39.38 96 ALA D CA 1
ATOM 9170 C C . ALA D 1 96 ? -4.775 97.716 10.619 1.00 39.65 96 ALA D C 1
ATOM 9171 O O . ALA D 1 96 ? -5.801 98.267 11.010 1.00 40.81 96 ALA D O 1
ATOM 9173 N N . HIS D 1 97 ? -3.548 98.153 10.933 1.00 38.84 97 HIS D N 1
ATOM 9174 C CA . HIS D 1 97 ? -3.347 99.236 11.889 1.00 38.98 97 HIS D CA 1
ATOM 9175 C C . HIS D 1 97 ? -2.591 100.418 11.282 1.00 39.35 97 HIS D C 1
ATOM 9176 O O . HIS D 1 97 ? -3.046 101.554 11.405 1.00 39.52 97 HIS D O 1
ATOM 9183 N N . VAL D 1 98 ? -1.417 100.164 10.680 1.00 38.90 98 VAL D N 1
ATOM 9184 C CA . VAL D 1 98 ? -0.473 101.235 10.384 1.00 39.76 98 VAL D CA 1
ATOM 9185 C C . VAL D 1 98 ? -0.984 102.083 9.223 1.00 40.68 98 VAL D C 1
ATOM 9186 O O . VAL D 1 98 ? -0.938 103.303 9.294 1.00 41.25 98 VAL D O 1
ATOM 9190 N N . ARG D 1 99 ? -1.428 101.430 8.142 1.00 41.85 99 ARG D N 1
ATOM 9191 C CA . ARG D 1 99 ? -1.998 102.120 6.995 1.00 42.60 99 ARG D CA 1
ATOM 9192 C C . ARG D 1 99 ? -3.419 101.614 6.774 1.00 43.68 99 ARG D C 1
ATOM 9193 O O . ARG D 1 99 ? -3.657 100.786 5.897 1.00 43.57 99 ARG D O 1
ATOM 9201 N N . PRO D 1 100 ? -4.408 102.110 7.553 1.00 44.26 100 PRO D N 1
ATOM 9202 C CA . PRO D 1 100 ? -5.789 101.637 7.444 1.00 45.22 100 PRO D CA 1
ATOM 9203 C C . PRO D 1 100 ? -6.507 102.213 6.221 1.00 46.69 100 PRO D C 1
ATOM 9204 O O . PRO D 1 100 ? -7.479 102.955 6.346 1.00 46.90 100 PRO D O 1
ATOM 9208 N N . VAL D 1 101 ? -6.015 101.851 5.031 1.00 48.12 101 VAL D N 1
ATOM 9209 C CA . VAL D 1 101 ? -6.539 102.356 3.773 1.00 50.10 101 VAL D CA 1
ATOM 9210 C C . VAL D 1 101 ? -8.001 101.935 3.633 1.00 51.45 101 VAL D C 1
ATOM 9211 O O . VAL D 1 101 ? -8.324 100.763 3.799 1.00 50.55 101 VAL D O 1
ATOM 9215 N N . GLU D 1 102 ? -8.868 102.907 3.319 1.00 54.29 102 GLU D N 1
ATOM 9216 C CA . GLU D 1 102 ? -10.303 102.694 3.213 1.00 56.44 102 GLU D CA 1
ATOM 9217 C C . GLU D 1 102 ? -10.617 102.222 1.792 1.00 55.42 102 GLU D C 1
ATOM 9218 O O . GLU D 1 102 ? -11.094 102.995 0.964 1.00 57.27 102 GLU D O 1
ATOM 9224 N N . GLY D 1 103 ? -10.321 100.951 1.507 1.00 52.61 103 GLY D N 1
ATOM 9225 C CA . GLY D 1 103 ? -10.404 100.412 0.160 1.00 52.28 103 GLY D CA 1
ATOM 9226 C C . GLY D 1 103 ? -9.396 99.285 -0.057 1.00 50.51 103 GLY D C 1
ATOM 9227 O O . GLY D 1 103 ? -8.802 98.793 0.898 1.00 48.78 103 GLY D O 1
ATOM 9228 N N . VAL D 1 104 ? -9.226 98.882 -1.320 1.00 50.58 104 VAL D N 1
ATOM 9229 C CA . VAL D 1 104 ? -8.338 97.792 -1.686 1.00 49.41 104 VAL D CA 1
ATOM 9230 C C . VAL D 1 104 ? -6.894 98.268 -1.561 1.00 48.56 104 VAL D C 1
ATOM 9231 O O . VAL D 1 104 ? -6.590 99.417 -1.889 1.00 49.22 104 VAL D O 1
ATOM 9235 N N . ALA D 1 105 ? -6.016 97.370 -1.092 1.00 46.88 105 ALA D N 1
ATOM 9236 C CA . ALA D 1 105 ? -4.602 97.675 -0.925 1.00 45.37 105 ALA D CA 1
ATOM 9237 C C . ALA D 1 105 ? -3.752 96.477 -1.349 1.00 44.18 105 ALA D C 1
ATOM 9238 O O . ALA D 1 105 ? -4.107 95.327 -1.095 1.00 43.18 105 ALA D O 1
ATOM 9240 N N . ARG D 1 106 ? -2.610 96.776 -1.975 1.00 43.26 106 ARG D N 1
ATOM 9241 C CA . ARG D 1 106 ? -1.712 95.769 -2.510 1.00 42.55 106 ARG D CA 1
ATOM 9242 C C . ARG D 1 106 ? -0.288 96.075 -2.055 1.00 41.51 106 ARG D C 1
ATOM 9243 O O . ARG D 1 106 ? 0.186 97.192 -2.242 1.00 41.91 106 ARG D O 1
ATOM 9251 N N . TYR D 1 107 ? 0.388 95.080 -1.467 1.00 40.79 107 TYR D N 1
ATOM 9252 C CA . TYR D 1 107 ? 1.766 95.237 -1.020 1.00 40.34 107 TYR D CA 1
ATOM 9253 C C . TYR D 1 107 ? 2.586 94.004 -1.386 1.00 39.97 107 TYR D C 1
ATOM 9254 O O . TYR D 1 107 ? 2.029 92.945 -1.665 1.00 41.06 107 TYR D O 1
ATOM 9263 N N . CYS D 1 108 ? 3.914 94.155 -1.378 1.00 39.47 108 CYS D N 1
ATOM 9264 C CA . CYS D 1 108 ? 4.815 93.024 -1.563 1.00 39.92 108 CYS D CA 1
ATOM 9265 C C . CYS D 1 108 ? 6.089 93.229 -0.746 1.00 38.27 108 CYS D C 1
ATOM 9266 O O . CYS D 1 108 ? 6.311 94.309 -0.204 1.00 36.60 108 CYS D O 1
ATOM 9269 N N . TYR D 1 109 ? 6.891 92.157 -0.643 1.00 38.02 109 TYR D N 1
ATOM 9270 C CA . TYR D 1 109 ? 8.087 92.135 0.187 1.00 36.73 109 TYR D CA 1
ATOM 9271 C C . TYR D 1 109 ? 9.072 91.128 -0.389 1.00 36.68 109 TYR D C 1
ATOM 9272 O O . TYR D 1 109 ? 8.671 90.218 -1.112 1.00 37.97 109 TYR D O 1
ATOM 9281 N N . ALA D 1 110 ? 10.358 91.305 -0.063 1.00 36.08 110 ALA D N 1
ATOM 9282 C CA . ALA D 1 110 ? 11.400 90.376 -0.467 1.00 35.82 110 ALA D CA 1
ATOM 9283 C C . ALA D 1 110 ? 12.572 90.477 0.503 1.00 35.35 110 ALA D C 1
ATOM 9284 O O . ALA D 1 110 ? 13.365 91.411 0.420 1.00 37.20 110 ALA D O 1
ATOM 9286 N N . GLY D 1 111 ? 12.686 89.496 1.398 1.00 34.57 111 GLY D N 1
ATOM 9287 C CA . GLY D 1 111 ? 13.693 89.538 2.443 1.00 33.53 111 GLY D CA 1
ATOM 9288 C C . GLY D 1 111 ? 13.904 88.178 3.106 1.00 32.32 111 GLY D C 1
ATOM 9289 O O . GLY D 1 111 ? 13.067 87.281 3.000 1.00 32.43 111 GLY D O 1
ATOM 9290 N N . THR D 1 112 ? 15.040 88.065 3.798 1.00 30.84 112 THR D N 1
ATOM 9291 C CA . THR D 1 112 ? 15.399 86.882 4.554 1.00 30.29 112 THR D CA 1
ATOM 9292 C C . THR D 1 112 ? 14.413 86.702 5.706 1.00 29.66 112 THR D C 1
ATOM 9293 O O . THR D 1 112 ? 14.027 87.675 6.350 1.00 29.75 112 THR D O 1
ATOM 9297 N N . VAL D 1 113 ? 14.001 85.449 5.926 1.00 28.63 113 VAL D N 1
ATOM 9298 C CA . VAL D 1 113 ? 13.319 85.046 7.143 1.00 28.55 113 VAL D CA 1
ATOM 9299 C C . VAL D 1 113 ? 14.170 83.945 7.760 1.00 29.18 113 VAL D C 1
ATOM 9300 O O . VAL D 1 113 ? 14.929 83.287 7.048 1.00 30.10 113 VAL D O 1
ATOM 9304 N N . LEU D 1 114 ? 14.065 83.768 9.078 1.00 29.50 114 LEU D N 1
ATOM 9305 C CA . LEU D 1 114 ? 14.864 82.767 9.765 1.00 29.67 114 LEU D CA 1
ATOM 9306 C C . LEU D 1 114 ? 13.958 81.714 10.393 1.00 29.47 114 LEU D C 1
ATOM 9307 O O . LEU D 1 114 ? 12.902 82.042 10.931 1.00 27.76 114 LEU D O 1
ATOM 9312 N N . HIS D 1 115 ? 14.422 80.459 10.323 1.00 30.22 115 HIS D N 1
ATOM 9313 C CA . HIS D 1 115 ? 13.748 79.324 10.930 1.00 30.20 115 HIS D CA 1
ATOM 9314 C C . HIS D 1 115 ? 14.742 78.603 11.834 1.00 31.48 115 HIS D C 1
ATOM 9315 O O . HIS D 1 115 ? 15.901 78.406 11.462 1.00 32.34 115 HIS D O 1
ATOM 9322 N N . THR D 1 116 ? 14.285 78.208 13.024 1.00 32.33 116 THR D N 1
ATOM 9323 C CA . THR D 1 116 ? 15.151 77.564 13.996 1.00 33.54 116 THR D CA 1
ATOM 9324 C C . THR D 1 116 ? 15.661 76.231 13.456 1.00 35.69 116 THR D C 1
ATOM 9325 O O . THR D 1 116 ? 16.745 75.791 13.828 1.00 36.27 116 THR D O 1
ATOM 9329 N N . LYS D 1 117 ? 14.836 75.584 12.623 1.00 37.81 117 LYS D N 1
ATOM 9330 C CA . LYS D 1 117 ? 15.222 74.401 11.873 1.00 40.15 117 LYS D CA 1
ATOM 9331 C C . LYS D 1 117 ? 14.685 74.529 10.450 1.00 42.10 117 LYS D C 1
ATOM 9332 O O . LYS D 1 117 ? 13.633 75.131 10.245 1.00 41.74 117 LYS D O 1
ATOM 9338 N N . PRO D 1 118 ? 15.380 73.965 9.432 1.00 45.39 118 PRO D N 1
ATOM 9339 C CA . PRO D 1 118 ? 14.900 74.015 8.049 1.00 45.49 118 PRO D CA 1
ATOM 9340 C C . PRO D 1 118 ? 13.466 73.511 7.909 1.00 44.78 118 PRO D C 1
ATOM 9341 O O . PRO D 1 118 ? 13.094 72.518 8.521 1.00 46.54 118 PRO D O 1
ATOM 9345 N N . GLN D 1 119 ? 12.669 74.224 7.111 1.00 45.00 119 GLN D N 1
ATOM 9346 C CA . GLN D 1 119 ? 11.288 73.870 6.831 1.00 46.53 119 GLN D CA 1
ATOM 9347 C C . GLN D 1 119 ? 11.206 73.369 5.389 1.00 49.08 119 GLN D C 1
ATOM 9348 O O . GLN D 1 119 ? 12.065 73.697 4.577 1.00 48.62 119 GLN D O 1
ATOM 9354 N N . ASN D 1 120 ? 10.188 72.553 5.081 1.00 51.53 120 ASN D N 1
ATOM 9355 C CA . ASN D 1 120 ? 9.840 72.234 3.703 1.00 54.80 120 ASN D CA 1
ATOM 9356 C C . ASN D 1 120 ? 11.030 71.640 2.951 1.00 56.16 120 ASN D C 1
ATOM 9357 O O . ASN D 1 120 ? 11.255 71.983 1.796 1.00 57.85 120 ASN D O 1
ATOM 9362 N N . PHE D 1 121 ? 11.798 70.759 3.605 1.00 58.24 121 PHE D N 1
ATOM 9363 C CA . PHE D 1 121 ? 12.881 70.035 2.951 1.00 61.43 121 PHE D CA 1
ATOM 9364 C C . PHE D 1 121 ? 13.884 71.011 2.335 1.00 61.19 121 PHE D C 1
ATOM 9365 O O . PHE D 1 121 ? 14.603 70.667 1.399 1.00 60.35 121 PHE D O 1
ATOM 9373 N N . ASN D 1 122 ? 13.941 72.215 2.906 1.00 60.95 122 ASN D N 1
ATOM 9374 C CA . ASN D 1 122 ? 14.809 73.277 2.429 1.00 63.22 122 ASN D CA 1
ATOM 9375 C C . ASN D 1 122 ? 16.216 73.006 2.957 1.00 60.78 122 ASN D C 1
ATOM 9376 O O . ASN D 1 122 ? 16.378 72.433 4.029 1.00 59.98 122 ASN D O 1
ATOM 9381 N N . ALA D 1 123 ? 17.233 73.403 2.190 1.00 62.03 123 ALA D N 1
ATOM 9382 C CA . ALA D 1 123 ? 18.613 73.315 2.647 1.00 59.41 123 ALA D CA 1
ATOM 9383 C C . ALA D 1 123 ? 18.886 74.390 3.700 1.00 54.72 123 ALA D C 1
ATOM 9384 O O . ALA D 1 123 ? 19.650 74.141 4.631 1.00 55.44 123 ALA D O 1
ATOM 9386 N N . THR D 1 124 ? 18.228 75.554 3.574 1.00 47.78 124 THR D N 1
ATOM 9387 C CA . THR D 1 124 ? 18.600 76.734 4.340 1.00 44.48 124 THR D CA 1
ATOM 9388 C C . THR D 1 124 ? 17.610 77.003 5.479 1.00 39.28 124 THR D C 1
ATOM 9389 O O . THR D 1 124 ? 16.406 76.835 5.339 1.00 39.04 124 THR D O 1
ATOM 9393 N N . ARG D 1 125 ? 18.154 77.466 6.608 1.00 36.06 125 ARG D N 1
ATOM 9394 C CA . ARG D 1 125 ? 17.381 78.038 7.694 1.00 34.85 125 ARG D CA 1
ATOM 9395 C C . ARG D 1 125 ? 17.118 79.521 7.441 1.00 32.68 125 ARG D C 1
ATOM 9396 O O . ARG D 1 125 ? 16.551 80.193 8.299 1.00 31.84 125 ARG D O 1
ATOM 9404 N N . ALA D 1 126 ? 17.532 80.030 6.274 1.00 32.08 126 ALA D N 1
ATOM 9405 C CA . ALA D 1 126 ? 17.462 81.459 5.996 1.00 31.75 126 ALA D CA 1
ATOM 9406 C C . ALA D 1 126 ? 16.961 81.704 4.577 1.00 32.62 126 ALA D C 1
ATOM 9407 O O . ALA D 1 126 ? 17.648 82.322 3.780 1.00 33.09 126 ALA D O 1
ATOM 9409 N N . PRO D 1 127 ? 15.741 81.246 4.218 1.00 34.01 127 PRO D N 1
ATOM 9410 C CA . PRO D 1 127 ? 15.222 81.436 2.867 1.00 34.75 127 PRO D CA 1
ATOM 9411 C C . PRO D 1 127 ? 14.932 82.910 2.591 1.00 34.80 127 PRO D C 1
ATOM 9412 O O . PRO D 1 127 ? 14.700 83.692 3.508 1.00 34.85 127 PRO D O 1
ATOM 9416 N N . LEU D 1 128 ? 14.975 83.276 1.312 1.00 35.41 128 LEU D N 1
ATOM 9417 C CA . LEU D 1 128 ? 14.683 84.631 0.875 1.00 35.83 128 LEU D CA 1
ATOM 9418 C C . LEU D 1 128 ? 13.223 84.681 0.430 1.00 35.44 128 LEU D C 1
ATOM 9419 O O . LEU D 1 128 ? 12.885 84.283 -0.683 1.00 35.58 128 LEU D O 1
ATOM 9424 N N . GLN D 1 129 ? 12.352 85.129 1.335 1.00 35.42 129 GLN D N 1
ATOM 9425 C CA . GLN D 1 129 ? 10.920 85.072 1.105 1.00 36.91 129 GLN D CA 1
ATOM 9426 C C . GLN D 1 129 ? 10.481 86.286 0.288 1.00 38.11 129 GLN D C 1
ATOM 9427 O O . GLN D 1 129 ? 10.630 87.419 0.736 1.00 37.58 129 GLN D O 1
ATOM 9433 N N . LEU D 1 130 ? 9.930 86.026 -0.903 1.00 39.09 130 LEU D N 1
ATOM 9434 C CA . LEU D 1 130 ? 9.222 87.037 -1.670 1.00 39.45 130 LEU D CA 1
ATOM 9435 C C . LEU D 1 130 ? 7.737 86.697 -1.679 1.00 39.06 130 LEU D C 1
ATOM 9436 O O . LEU D 1 130 ? 7.369 85.529 -1.778 1.00 39.16 130 LEU D O 1
ATOM 9441 N N . GLY D 1 131 ? 6.889 87.728 -1.575 1.00 38.39 131 GLY D N 1
ATOM 9442 C CA . GLY D 1 131 ? 5.453 87.519 -1.471 1.00 38.09 131 GLY D CA 1
ATOM 9443 C C . GLY D 1 131 ? 4.658 88.773 -1.803 1.00 37.61 131 GLY D C 1
ATOM 9444 O O . GLY D 1 131 ? 5.227 89.844 -1.953 1.00 38.41 131 GLY D O 1
ATOM 9445 N N . ALA D 1 132 ? 3.342 88.602 -1.940 1.00 37.99 132 ALA D N 1
ATOM 9446 C CA . ALA D 1 132 ? 2.430 89.672 -2.305 1.00 38.54 132 ALA D CA 1
ATOM 9447 C C . ALA D 1 132 ? 1.122 89.461 -1.555 1.00 38.89 132 ALA D C 1
ATOM 9448 O O . ALA D 1 132 ? 0.770 88.325 -1.250 1.00 37.95 132 ALA D O 1
ATOM 9450 N N . GLU D 1 133 ? 0.430 90.570 -1.252 1.00 39.88 133 GLU D N 1
ATOM 9451 C CA . GLU D 1 133 ? -0.767 90.554 -0.425 1.00 40.80 133 GLU D CA 1
ATOM 9452 C C . GLU D 1 133 ? -1.813 91.494 -1.021 1.00 42.35 133 GLU D C 1
ATOM 9453 O O . GLU D 1 133 ? -1.506 92.636 -1.344 1.00 42.81 133 GLU D O 1
ATOM 9459 N N . LEU D 1 134 ? -3.050 91.005 -1.161 1.00 44.02 134 LEU D N 1
ATOM 9460 C CA . LEU D 1 134 ? -4.158 91.803 -1.667 1.00 45.27 134 LEU D CA 1
ATOM 9461 C C . LEU D 1 134 ? -5.238 91.859 -0.589 1.00 45.10 134 LEU D C 1
ATOM 9462 O O . LEU D 1 134 ? -5.841 90.840 -0.261 1.00 46.58 134 LEU D O 1
ATOM 9467 N N . TYR D 1 135 ? -5.459 93.057 -0.035 1.00 44.02 135 TYR D N 1
ATOM 9468 C CA . TYR D 1 135 ? -6.397 93.264 1.058 1.00 43.49 135 TYR D CA 1
ATOM 9469 C C . TYR D 1 135 ? -7.609 94.046 0.563 1.00 44.69 135 TYR D C 1
ATOM 9470 O O . TYR D 1 135 ? -7.483 94.879 -0.330 1.00 45.16 135 TYR D O 1
ATOM 9479 N N . GLY D 1 136 ? -8.778 93.767 1.152 1.00 45.91 136 GLY D N 1
ATOM 9480 C CA . GLY D 1 136 ? -9.926 94.655 1.042 1.00 47.35 136 GLY D CA 1
ATOM 9481 C C . GLY D 1 136 ? -10.921 94.283 -0.059 1.00 48.58 136 GLY D C 1
ATOM 9482 O O . GLY D 1 136 ? -11.810 95.076 -0.347 1.00 49.41 136 GLY D O 1
ATOM 9483 N N . HIS D 1 137 ? -10.796 93.094 -0.666 1.00 48.89 137 HIS D N 1
ATOM 9484 C CA . HIS D 1 137 ? -11.782 92.646 -1.645 1.00 50.46 137 HIS D CA 1
ATOM 9485 C C . HIS D 1 137 ? -12.254 91.238 -1.300 1.00 50.78 137 HIS D C 1
ATOM 9486 O O . HIS D 1 137 ? -11.440 90.318 -1.248 1.00 50.26 137 HIS D O 1
ATOM 9493 N N . ASP D 1 138 ? -13.569 91.083 -1.111 1.00 53.03 138 ASP D N 1
ATOM 9494 C CA . ASP D 1 138 ? -14.151 89.835 -0.633 1.00 54.28 138 ASP D CA 1
ATOM 9495 C C . ASP D 1 138 ? -14.172 88.767 -1.726 1.00 55.07 138 ASP D C 1
ATOM 9496 O O . ASP D 1 138 ? -13.826 87.623 -1.455 1.00 55.25 138 ASP D O 1
ATOM 9501 N N . SER D 1 139 ? -14.579 89.133 -2.948 1.00 56.82 139 SER D N 1
ATOM 9502 C CA . SER D 1 139 ? -14.998 88.146 -3.937 1.00 58.30 139 SER D CA 1
ATOM 9503 C C . SER D 1 139 ? -13.812 87.342 -4.465 1.00 58.11 139 SER D C 1
ATOM 9504 O O . SER D 1 139 ? -12.658 87.738 -4.333 1.00 57.04 139 SER D O 1
ATOM 9507 N N . ILE D 1 140 ? -14.146 86.220 -5.109 1.00 60.32 140 ILE D N 1
ATOM 9508 C CA . ILE D 1 140 ? -13.200 85.244 -5.632 1.00 60.36 140 ILE D CA 1
ATOM 9509 C C . ILE D 1 140 ? -12.212 85.896 -6.606 1.00 60.13 140 ILE D C 1
ATOM 9510 O O . ILE D 1 140 ? -11.110 85.384 -6.801 1.00 59.37 140 ILE D O 1
ATOM 9515 N N . GLU D 1 141 ? -12.598 87.024 -7.215 1.00 61.25 141 GLU D N 1
ATOM 9516 C CA . GLU D 1 141 ? -11.778 87.671 -8.229 1.00 61.52 141 GLU D CA 1
ATOM 9517 C C . GLU D 1 141 ? -10.421 88.115 -7.681 1.00 58.82 141 GLU D C 1
ATOM 9518 O O . GLU D 1 141 ? -9.452 88.185 -8.435 1.00 59.82 141 GLU D O 1
ATOM 9524 N N . ALA D 1 142 ? -10.365 88.446 -6.385 1.00 56.55 142 ALA D N 1
ATOM 9525 C CA . ALA D 1 142 ? -9.113 88.813 -5.745 1.00 53.94 142 ALA D CA 1
ATOM 9526 C C . ALA D 1 142 ? -8.148 87.628 -5.779 1.00 52.51 142 ALA D C 1
ATOM 9527 O O . ALA D 1 142 ? -6.951 87.800 -6.021 1.00 50.75 142 ALA D O 1
ATOM 9529 N N . ASP D 1 143 ? -8.689 86.427 -5.542 1.00 52.72 143 ASP D N 1
ATOM 9530 C CA . ASP D 1 143 ? -7.901 85.203 -5.547 1.00 52.17 143 ASP D CA 1
ATOM 9531 C C . ASP D 1 143 ? -7.416 84.901 -6.964 1.00 52.95 143 ASP D C 1
ATOM 9532 O O . ASP D 1 143 ? -6.294 84.430 -7.147 1.00 53.12 143 ASP D O 1
ATOM 9537 N N . VAL D 1 144 ? -8.262 85.184 -7.960 1.00 54.15 144 VAL D N 1
ATOM 9538 C CA . VAL D 1 144 ? -7.927 84.913 -9.348 1.00 54.95 144 VAL D CA 1
ATOM 9539 C C . VAL D 1 144 ? -6.759 85.806 -9.753 1.00 53.95 144 VAL D C 1
ATOM 9540 O O . VAL D 1 144 ? -5.837 85.346 -10.419 1.00 54.26 144 VAL D O 1
ATOM 9544 N N . GLU D 1 145 ? -6.810 87.081 -9.354 1.00 53.51 145 GLU D N 1
ATOM 9545 C CA . GLU D 1 145 ? -5.706 87.995 -9.603 1.00 52.74 145 GLU D CA 1
ATOM 9546 C C . GLU D 1 145 ? -4.434 87.424 -8.980 1.00 51.07 145 GLU D C 1
ATOM 9547 O O . GLU D 1 145 ? -3.402 87.339 -9.642 1.00 50.42 145 GLU D O 1
ATOM 9553 N N . MET D 1 146 ? -4.515 87.024 -7.707 1.00 50.34 146 MET D N 1
ATOM 9554 C CA . MET D 1 146 ? -3.323 86.625 -6.976 1.00 49.46 146 MET D CA 1
ATOM 9555 C C . MET D 1 146 ? -2.709 85.382 -7.626 1.00 49.38 146 MET D C 1
ATOM 9556 O O . MET D 1 146 ? -1.499 85.345 -7.855 1.00 47.86 146 MET D O 1
ATOM 9561 N N . VAL D 1 147 ? -3.548 84.388 -7.960 1.00 49.81 147 VAL D N 1
ATOM 9562 C CA . VAL D 1 147 ? -3.078 83.200 -8.658 1.00 50.70 147 VAL D CA 1
ATOM 9563 C C . VAL D 1 147 ? -2.384 83.622 -9.950 1.00 51.58 147 VAL D C 1
ATOM 9564 O O . VAL D 1 147 ? -1.300 83.144 -10.265 1.00 51.72 147 VAL D O 1
ATOM 9568 N N . ASP D 1 148 ? -3.022 84.535 -10.684 1.00 53.11 148 ASP D N 1
ATOM 9569 C CA . ASP D 1 148 ? -2.516 85.003 -11.961 1.00 55.08 148 ASP D CA 1
ATOM 9570 C C . ASP D 1 148 ? -1.177 85.722 -11.775 1.00 53.27 148 ASP D C 1
ATOM 9571 O O . ASP D 1 148 ? -0.272 85.576 -12.597 1.00 53.96 148 ASP D O 1
ATOM 9576 N N . VAL D 1 149 ? -1.057 86.501 -10.690 1.00 50.95 149 VAL D N 1
ATOM 9577 C CA . VAL D 1 149 ? 0.156 87.249 -10.403 1.00 49.27 149 VAL D CA 1
ATOM 9578 C C . VAL D 1 149 ? 1.287 86.278 -10.064 1.00 47.57 149 VAL D C 1
ATOM 9579 O O . VAL D 1 149 ? 2.410 86.438 -10.539 1.00 46.69 149 VAL D O 1
ATOM 9583 N N . MET D 1 150 ? 0.972 85.294 -9.214 1.00 46.07 150 MET D N 1
ATOM 9584 C CA . MET D 1 150 ? 1.933 84.298 -8.774 1.00 44.79 150 MET D CA 1
ATOM 9585 C C . MET D 1 150 ? 2.505 83.567 -9.985 1.00 45.86 150 MET D C 1
ATOM 9586 O O . MET D 1 150 ? 3.722 83.455 -10.112 1.00 45.51 150 MET D O 1
ATOM 9591 N N . LEU D 1 151 ? 1.616 83.076 -10.859 1.00 46.96 151 LEU D N 1
ATOM 9592 C CA . LEU D 1 151 ? 2.013 82.375 -12.074 1.00 48.12 151 LEU D CA 1
ATOM 9593 C C . LEU D 1 151 ? 2.857 83.286 -12.963 1.00 48.49 151 LEU D C 1
ATOM 9594 O O . LEU D 1 151 ? 3.899 82.864 -13.468 1.00 48.86 151 LEU D O 1
ATOM 9599 N N . GLY D 1 152 ? 2.390 84.527 -13.151 1.00 48.63 152 GLY D N 1
ATOM 9600 C CA . GLY D 1 152 ? 3.088 85.499 -13.975 1.00 49.31 152 GLY D CA 1
ATOM 9601 C C . GLY D 1 152 ? 4.510 85.755 -13.477 1.00 48.85 152 GLY D C 1
ATOM 9602 O O . GLY D 1 152 ? 5.440 85.881 -14.272 1.00 49.00 152 GLY D O 1
ATOM 9603 N N . LEU D 1 153 ? 4.664 85.811 -12.150 1.00 48.51 153 LEU D N 1
ATOM 9604 C CA . LEU D 1 153 ? 5.944 86.108 -11.532 1.00 48.28 153 LEU D CA 1
ATOM 9605 C C . LEU D 1 153 ? 6.899 84.926 -11.711 1.00 48.69 153 LEU D C 1
ATOM 9606 O O . LEU D 1 153 ? 8.075 85.120 -12.017 1.00 48.76 153 LEU D O 1
ATOM 9611 N N . ILE D 1 154 ? 6.386 83.706 -11.531 1.00 48.50 154 ILE D N 1
ATOM 9612 C CA . ILE D 1 154 ? 7.186 82.505 -11.716 1.00 49.28 154 ILE D CA 1
ATOM 9613 C C . ILE D 1 154 ? 7.625 82.411 -13.177 1.00 50.94 154 ILE D C 1
ATOM 9614 O O . ILE D 1 154 ? 8.775 82.076 -13.460 1.00 50.63 154 ILE D O 1
ATOM 9619 N N . GLU D 1 155 ? 6.699 82.703 -14.097 1.00 53.29 155 GLU D N 1
ATOM 9620 C CA . GLU D 1 155 ? 6.990 82.658 -15.521 1.00 55.67 155 GLU D CA 1
ATOM 9621 C C . GLU D 1 155 ? 8.074 83.680 -15.860 1.00 55.76 155 GLU D C 1
ATOM 9622 O O . GLU D 1 155 ? 8.974 83.398 -16.649 1.00 58.01 155 GLU D O 1
ATOM 9628 N N . ASN D 1 156 ? 7.975 84.867 -15.257 1.00 54.08 156 ASN D N 1
ATOM 9629 C CA . ASN D 1 156 ? 8.918 85.941 -15.514 1.00 54.11 156 ASN D CA 1
ATOM 9630 C C . ASN D 1 156 ? 10.292 85.580 -14.952 1.00 54.35 156 ASN D C 1
ATOM 9631 O O . ASN D 1 156 ? 11.307 85.794 -15.608 1.00 55.24 156 ASN D O 1
ATOM 9636 N N . ALA D 1 157 ? 10.316 85.047 -13.724 1.00 53.93 157 ALA D N 1
ATOM 9637 C CA . ALA D 1 157 ? 11.559 84.757 -13.021 1.00 53.62 157 ALA D CA 1
ATOM 9638 C C . ALA D 1 157 ? 12.241 83.506 -13.574 1.00 55.60 157 ALA D C 1
ATOM 9639 O O . ALA D 1 157 ? 13.468 83.444 -13.617 1.00 55.53 157 ALA D O 1
ATOM 9641 N N . TYR D 1 158 ? 11.441 82.511 -13.985 1.00 57.70 158 TYR D N 1
ATOM 9642 C CA . TYR D 1 158 ? 11.922 81.150 -14.180 1.00 58.78 158 TYR D CA 1
ATOM 9643 C C . TYR D 1 158 ? 11.213 80.565 -15.404 1.00 58.41 158 TYR D C 1
ATOM 9644 O O . TYR D 1 158 ? 11.519 80.952 -16.529 1.00 58.64 158 TYR D O 1
ATOM 9653 N N . THR D 1 159 ? 10.240 79.666 -15.189 1.00 57.11 159 THR D N 1
ATOM 9654 C CA . THR D 1 159 ? 9.496 79.042 -16.274 1.00 56.82 159 THR D CA 1
ATOM 9655 C C . THR D 1 159 ? 8.358 78.213 -15.682 1.00 56.11 159 THR D C 1
ATOM 9656 O O . THR D 1 159 ? 8.506 77.674 -14.589 1.00 55.17 159 THR D O 1
ATOM 9660 N N . LEU D 1 160 ? 7.238 78.112 -16.415 1.00 56.48 160 LEU D N 1
ATOM 9661 C CA . LEU D 1 160 ? 6.120 77.264 -16.022 1.00 56.54 160 LEU D CA 1
ATOM 9662 C C . LEU D 1 160 ? 6.115 75.969 -16.831 1.00 58.83 160 LEU D C 1
ATOM 9663 O O . LEU D 1 160 ? 5.154 75.210 -16.771 1.00 59.84 160 LEU D O 1
ATOM 9668 N N . GLN D 1 161 ? 7.199 75.720 -17.572 1.00 60.65 161 GLN D N 1
ATOM 9669 C CA . GLN D 1 161 ? 7.353 74.494 -18.337 1.00 62.72 161 GLN D CA 1
ATOM 9670 C C . GLN D 1 161 ? 7.397 73.313 -17.370 1.00 61.07 161 GLN D C 1
ATOM 9671 O O . GLN D 1 161 ? 8.294 73.228 -16.534 1.00 59.38 161 GLN D O 1
ATOM 9677 N N . GLY D 1 162 ? 6.406 72.420 -17.488 1.00 60.92 162 GLY D N 1
ATOM 9678 C CA . GLY D 1 162 ? 6.314 71.240 -16.647 1.00 59.62 162 GLY D CA 1
ATOM 9679 C C . GLY D 1 162 ? 5.896 71.562 -15.213 1.00 57.37 162 GLY D C 1
ATOM 9680 O O . GLY D 1 162 ? 5.980 70.703 -14.340 1.00 57.75 162 GLY D O 1
ATOM 9681 N N . ALA D 1 163 ? 5.408 72.786 -14.979 1.00 54.98 163 ALA D N 1
ATOM 9682 C CA . ALA D 1 163 ? 4.906 73.164 -13.670 1.00 52.92 163 ALA D CA 1
ATOM 9683 C C . ALA D 1 163 ? 3.487 72.630 -13.502 1.00 53.41 163 ALA D C 1
ATOM 9684 O O . ALA D 1 163 ? 2.840 72.257 -14.476 1.00 55.58 163 ALA D O 1
ATOM 9686 N N . HIS D 1 164 ? 3.022 72.588 -12.249 1.00 51.50 164 HIS D N 1
ATOM 9687 C CA . HIS D 1 164 ? 1.691 72.103 -11.917 1.00 51.70 164 HIS D CA 1
ATOM 9688 C C . HIS D 1 164 ? 1.065 73.033 -10.876 1.00 50.13 164 HIS D C 1
ATOM 9689 O O . HIS D 1 164 ? 1.670 73.287 -9.843 1.00 48.82 164 HIS D O 1
ATOM 9696 N N . LEU D 1 165 ? -0.142 73.538 -11.165 1.00 50.02 165 LEU D N 1
ATOM 9697 C CA . LEU D 1 165 ? -0.900 74.351 -10.229 1.00 48.73 165 LEU D CA 1
ATOM 9698 C C . LEU D 1 165 ? -1.914 73.469 -9.508 1.00 49.29 165 LEU D C 1
ATOM 9699 O O . LEU D 1 165 ? -2.758 72.841 -10.147 1.00 50.80 165 LEU D O 1
ATOM 9704 N N . ASP D 1 166 ? -1.820 73.446 -8.176 1.00 48.13 166 ASP D N 1
ATOM 9705 C CA . ASP D 1 166 ? -2.774 72.758 -7.328 1.00 49.16 166 ASP D CA 1
ATOM 9706 C C . ASP D 1 166 ? -3.742 73.781 -6.737 1.00 49.03 166 ASP D C 1
ATOM 9707 O O . ASP D 1 166 ? -3.318 74.676 -6.008 1.00 47.06 166 ASP D O 1
ATOM 9712 N N . LEU D 1 167 ? -5.037 73.644 -7.069 1.00 50.69 167 LEU D N 1
ATOM 9713 C CA . LEU D 1 167 ? -6.079 74.513 -6.538 1.00 50.99 167 LEU D CA 1
ATOM 9714 C C . LEU D 1 167 ? -6.901 73.756 -5.501 1.00 50.93 167 LEU D C 1
ATOM 9715 O O . LEU D 1 167 ? -7.247 72.599 -5.722 1.00 52.44 167 LEU D O 1
ATOM 9720 N N . GLY D 1 168 ? -7.224 74.434 -4.393 1.00 49.80 168 GLY D N 1
ATOM 9721 C CA . GLY D 1 168 ? -8.090 73.883 -3.363 1.00 49.89 168 GLY D CA 1
ATOM 9722 C C . GLY D 1 168 ? -9.082 74.930 -2.866 1.00 50.07 168 GLY D C 1
ATOM 9723 O O . GLY D 1 168 ? -9.129 76.038 -3.393 1.00 49.90 168 GLY D O 1
ATOM 9724 N N . HIS D 1 169 ? -9.865 74.571 -1.842 1.00 50.64 169 HIS D N 1
ATOM 9725 C CA . HIS D 1 169 ? -10.837 75.478 -1.251 1.00 50.85 169 HIS D CA 1
ATOM 9726 C C . HIS D 1 169 ? -11.311 74.902 0.080 1.00 50.76 169 HIS D C 1
ATOM 9727 O O . HIS D 1 169 ? -11.968 73.864 0.113 1.00 52.25 169 HIS D O 1
ATOM 9734 N N . VAL D 1 170 ? -10.975 75.587 1.175 1.00 49.55 170 VAL D N 1
ATOM 9735 C CA . VAL D 1 170 ? -11.206 75.065 2.513 1.00 49.85 170 VAL D CA 1
ATOM 9736 C C . VAL D 1 170 ? -12.679 75.202 2.892 1.00 51.16 170 VAL D C 1
ATOM 9737 O O . VAL D 1 170 ? -13.121 74.594 3.863 1.00 50.96 170 VAL D O 1
ATOM 9741 N N . GLY D 1 171 ? -13.423 76.021 2.136 1.00 52.30 171 GLY D N 1
ATOM 9742 C CA . GLY D 1 171 ? -14.835 76.257 2.396 1.00 53.58 171 GLY D CA 1
ATOM 9743 C C . GLY D 1 171 ? -15.679 74.995 2.247 1.00 55.10 171 GLY D C 1
ATOM 9744 O O . GLY D 1 171 ? -16.708 74.860 2.903 1.00 55.92 171 GLY D O 1
ATOM 9745 N N . LEU D 1 172 ? -15.251 74.079 1.372 1.00 55.88 172 LEU D N 1
ATOM 9746 C CA . LEU D 1 172 ? -15.944 72.813 1.202 1.00 57.43 172 LEU D CA 1
ATOM 9747 C C . LEU D 1 172 ? -15.959 72.068 2.535 1.00 57.31 172 LEU D C 1
ATOM 9748 O O . LEU D 1 172 ? -17.022 71.799 3.085 1.00 58.14 172 LEU D O 1
ATOM 9753 N N . PHE D 1 173 ? -14.767 71.780 3.071 1.00 56.28 173 PHE D N 1
ATOM 9754 C CA . PHE D 1 173 ? -14.651 71.076 4.337 1.00 56.44 173 PHE D CA 1
ATOM 9755 C C . PHE D 1 173 ? -15.367 71.855 5.442 1.00 57.78 173 PHE D C 1
ATOM 9756 O O . PHE D 1 173 ? -16.173 71.280 6.168 1.00 58.68 173 PHE D O 1
ATOM 9764 N N . ARG D 1 174 ? -15.087 73.164 5.548 1.00 58.30 174 ARG D N 1
ATOM 9765 C CA . ARG D 1 174 ? -15.645 74.002 6.604 1.00 58.71 174 ARG D CA 1
ATOM 9766 C C . ARG D 1 174 ? -17.177 74.002 6.541 1.00 61.34 174 ARG D C 1
ATOM 9767 O O . ARG D 1 174 ? -17.833 73.924 7.578 1.00 61.82 174 ARG D O 1
ATOM 9775 N N . SER D 1 175 ? -17.745 74.075 5.331 1.00 63.20 175 SER D N 1
ATOM 9776 C CA . SER D 1 175 ? -19.192 74.071 5.158 1.00 66.29 175 SER D CA 1
ATOM 9777 C C . SER D 1 175 ? -19.798 72.762 5.654 1.00 67.72 175 SER D C 1
ATOM 9778 O O . SER D 1 175 ? -20.831 72.769 6.317 1.00 68.97 175 SER D O 1
ATOM 9781 N N . LEU D 1 176 ? -19.146 71.643 5.322 1.00 68.13 176 LEU D N 1
ATOM 9782 C CA . LEU D 1 176 ? -19.650 70.326 5.676 1.00 69.08 176 LEU D CA 1
ATOM 9783 C C . LEU D 1 176 ? -19.542 70.118 7.189 1.00 68.87 176 LEU D C 1
ATOM 9784 O O . LEU D 1 176 ? -20.413 69.494 7.788 1.00 70.61 176 LEU D O 1
ATOM 9789 N N . VAL D 1 177 ? -18.485 70.665 7.803 1.00 67.70 177 VAL D N 1
ATOM 9790 C CA . VAL D 1 177 ? -18.333 70.645 9.252 1.00 67.39 177 VAL D CA 1
ATOM 9791 C C . VAL D 1 177 ? -19.514 71.373 9.896 1.00 69.59 177 VAL D C 1
ATOM 9792 O O . VAL D 1 177 ? -20.054 70.915 10.898 1.00 69.19 177 VAL D O 1
ATOM 9796 N N . LYS D 1 178 ? -19.905 72.510 9.309 1.00 71.87 178 LYS D N 1
ATOM 9797 C CA . LYS D 1 178 ? -20.969 73.347 9.842 1.00 74.16 178 LYS D CA 1
ATOM 9798 C C . LYS D 1 178 ? -22.309 72.620 9.731 1.00 74.77 178 LYS D C 1
ATOM 9799 O O . LYS D 1 178 ? -23.040 72.496 10.713 1.00 73.89 178 LYS D O 1
ATOM 9805 N N . TYR D 1 179 ? -22.612 72.126 8.525 1.00 74.73 179 TYR D N 1
ATOM 9806 C CA . TYR D 1 179 ? -23.887 71.491 8.239 1.00 76.39 179 TYR D CA 1
ATOM 9807 C C . TYR D 1 179 ? -24.064 70.249 9.114 1.00 76.41 179 TYR D C 1
ATOM 9808 O O . TYR D 1 179 ? -25.167 69.974 9.568 1.00 79.87 179 TYR D O 1
ATOM 9817 N N . ALA D 1 180 ? -22.977 69.512 9.363 1.00 74.31 180 ALA D N 1
ATOM 9818 C CA . ALA D 1 180 ? -23.037 68.264 10.107 1.00 73.80 180 ALA D CA 1
ATOM 9819 C C . ALA D 1 180 ? -23.020 68.511 11.615 1.00 72.52 180 ALA D C 1
ATOM 9820 O O . ALA D 1 180 ? -23.281 67.589 12.383 1.00 72.90 180 ALA D O 1
ATOM 9822 N N . GLY D 1 181 ? -22.667 69.735 12.034 1.00 71.13 181 GLY D N 1
ATOM 9823 C CA . GLY D 1 181 ? -22.706 70.120 13.436 1.00 70.37 181 GLY D CA 1
ATOM 9824 C C . GLY D 1 181 ? -21.590 69.479 14.257 1.00 69.47 181 GLY D C 1
ATOM 9825 O O . GLY D 1 181 ? -21.756 69.235 15.448 1.00 70.36 181 GLY D O 1
ATOM 9826 N N . LEU D 1 182 ? -20.443 69.232 13.616 1.00 69.01 182 LEU D N 1
ATOM 9827 C CA . LEU D 1 182 ? -19.289 68.639 14.276 1.00 67.65 182 LEU D CA 1
ATOM 9828 C C . LEU D 1 182 ? -18.736 69.611 15.312 1.00 66.28 182 LEU D C 1
ATOM 9829 O O . LEU D 1 182 ? -18.856 70.820 15.151 1.00 65.82 182 LEU D O 1
ATOM 9834 N N . SER D 1 183 ? -18.113 69.067 16.363 1.00 65.72 183 SER D N 1
ATOM 9835 C CA . SER D 1 183 ? -17.438 69.868 17.370 1.00 64.63 183 SER D CA 1
ATOM 9836 C C . SER D 1 183 ? -16.083 70.331 16.842 1.00 63.19 183 SER D C 1
ATOM 9837 O O . SER D 1 183 ? -15.646 69.893 15.781 1.00 62.30 183 SER D O 1
ATOM 9840 N N . LYS D 1 184 ? -15.415 71.197 17.609 1.00 64.04 184 LYS D N 1
ATOM 9841 C CA . LYS D 1 184 ? -14.111 71.725 17.231 1.00 64.60 184 LYS D CA 1
ATOM 9842 C C . LYS D 1 184 ? -13.064 70.611 17.263 1.00 65.84 184 LYS D C 1
ATOM 9843 O O . LYS D 1 184 ? -12.159 70.583 16.430 1.00 66.15 184 LYS D O 1
ATOM 9849 N N . ASN D 1 185 ? -13.177 69.711 18.249 1.00 67.71 185 ASN D N 1
ATOM 9850 C CA . ASN D 1 185 ? -12.258 68.594 18.400 1.00 68.16 185 ASN D CA 1
ATOM 9851 C C . ASN D 1 185 ? -12.393 67.662 17.196 1.00 67.75 185 ASN D C 1
ATOM 9852 O O . ASN D 1 185 ? -11.389 67.208 16.654 1.00 66.86 185 ASN D O 1
ATOM 9857 N N . GLU D 1 186 ? -13.638 67.387 16.784 1.00 67.06 186 GLU D N 1
ATOM 9858 C CA . GLU D 1 186 ? -13.896 66.540 15.632 1.00 66.41 186 GLU D CA 1
ATOM 9859 C C . GLU D 1 186 ? -13.351 67.198 14.366 1.00 65.10 186 GLU D C 1
ATOM 9860 O O . GLU D 1 186 ? -12.748 66.528 13.530 1.00 64.07 186 GLU D O 1
ATOM 9866 N N . GLU D 1 187 ? -13.577 68.510 14.231 1.00 63.57 187 GLU D N 1
ATOM 9867 C CA . GLU D 1 187 ? -13.118 69.264 13.077 1.00 62.65 187 GLU D CA 1
ATOM 9868 C C . GLU D 1 187 ? -11.592 69.221 13.000 1.00 62.43 187 GLU D C 1
ATOM 9869 O O . GLU D 1 187 ? -11.035 69.011 11.923 1.00 61.63 187 GLU D O 1
ATOM 9875 N N . HIS D 1 188 ? -10.927 69.421 14.148 1.00 62.96 188 HIS D N 1
ATOM 9876 C CA . HIS D 1 188 ? -9.473 69.435 14.211 1.00 62.35 188 HIS D CA 1
ATOM 9877 C C . HIS D 1 188 ? -8.917 68.052 13.861 1.00 61.16 188 HIS D C 1
ATOM 9878 O O . HIS D 1 188 ? -7.929 67.951 13.135 1.00 59.93 188 HIS D O 1
ATOM 9885 N N . GLU D 1 189 ? -9.560 66.995 14.369 1.00 60.89 189 GLU D N 1
ATOM 9886 C CA . GLU D 1 189 ? -9.106 65.631 14.145 1.00 61.72 189 GLU D CA 1
ATOM 9887 C C . GLU D 1 189 ? -9.216 65.282 12.660 1.00 59.79 189 GLU D C 1
ATOM 9888 O O . GLU D 1 189 ? -8.298 64.684 12.098 1.00 58.36 189 GLU D O 1
ATOM 9894 N N . LEU D 1 190 ? -10.337 65.671 12.032 1.00 58.26 190 LEU D N 1
ATOM 9895 C CA . LEU D 1 190 ? -10.556 65.453 10.609 1.00 57.56 190 LEU D CA 1
ATOM 9896 C C . LEU D 1 190 ? -9.487 66.159 9.783 1.00 55.77 190 LEU D C 1
ATOM 9897 O O . LEU D 1 190 ? -8.957 65.574 8.839 1.00 55.97 190 LEU D O 1
ATOM 9902 N N . SER D 1 191 ? -9.184 67.417 10.123 1.00 54.10 191 SER D N 1
ATOM 9903 C CA . SER D 1 191 ? -8.250 68.203 9.334 1.00 52.11 191 SER D CA 1
ATOM 9904 C C . SER D 1 191 ? -6.867 67.553 9.341 1.00 50.15 191 SER D C 1
ATOM 9905 O O . SER D 1 191 ? -6.170 67.609 8.336 1.00 49.13 191 SER D O 1
ATOM 9908 N N . ASP D 1 192 ? -6.481 66.929 10.461 1.00 49.78 192 ASP D N 1
ATOM 9909 C CA . ASP D 1 192 ? -5.225 66.197 10.524 1.00 49.87 192 ASP D CA 1
ATOM 9910 C C . ASP D 1 192 ? -5.281 64.990 9.588 1.00 50.05 192 ASP D C 1
ATOM 9911 O O . ASP D 1 192 ? -4.343 64.759 8.830 1.00 49.62 192 ASP D O 1
ATOM 9916 N N . LEU D 1 193 ? -6.379 64.219 9.652 1.00 50.34 193 LEU D N 1
ATOM 9917 C CA . LEU D 1 193 ? -6.536 63.023 8.841 1.00 50.68 193 LEU D CA 1
ATOM 9918 C C . LEU D 1 193 ? -6.483 63.378 7.352 1.00 50.19 193 LEU D C 1
ATOM 9919 O O . LEU D 1 193 ? -5.853 62.665 6.575 1.00 50.08 193 LEU D O 1
ATOM 9924 N N . TYR D 1 194 ? -7.139 64.479 6.956 1.00 49.24 194 TYR D N 1
ATOM 9925 C CA . TYR D 1 194 ? -7.160 64.894 5.560 1.00 49.03 194 TYR D CA 1
ATOM 9926 C C . TYR D 1 194 ? -5.772 65.331 5.098 1.00 47.95 194 TYR D C 1
ATOM 9927 O O . TYR D 1 194 ? -5.353 65.017 3.987 1.00 47.69 194 TYR D O 1
ATOM 9936 N N . GLN D 1 195 ? -5.064 66.069 5.955 1.00 47.28 195 GLN D N 1
ATOM 9937 C CA . GLN D 1 195 ? -3.781 66.649 5.588 1.00 46.39 195 GLN D CA 1
ATOM 9938 C C . GLN D 1 195 ? -2.729 65.547 5.424 1.00 46.98 195 GLN D C 1
ATOM 9939 O O . GLN D 1 195 ? -1.797 65.710 4.649 1.00 46.26 195 GLN D O 1
ATOM 9945 N N . ARG D 1 196 ? -2.893 64.425 6.141 1.00 48.72 196 ARG D N 1
ATOM 9946 C CA . ARG D 1 196 ? -2.079 63.228 5.957 1.00 50.56 196 ARG D CA 1
ATOM 9947 C C . ARG D 1 196 ? -2.684 62.283 4.916 1.00 51.80 196 ARG D C 1
ATOM 9948 O O . ARG D 1 196 ? -2.093 61.244 4.631 1.00 52.39 196 ARG D O 1
ATOM 9956 N N . LYS D 1 197 ? -3.858 62.639 4.371 1.00 51.95 197 LYS D N 1
ATOM 9957 C CA . LYS D 1 197 ? -4.727 61.725 3.640 1.00 53.64 197 LYS D CA 1
ATOM 9958 C C . LYS D 1 197 ? -4.548 60.306 4.163 1.00 54.98 197 LYS D C 1
ATOM 9959 O O . LYS D 1 197 ? -4.130 59.417 3.426 1.00 56.80 197 LYS D O 1
ATOM 9965 N N . ALA D 1 198 ? -4.875 60.118 5.445 1.00 54.97 198 ALA D N 1
ATOM 9966 C CA . ALA D 1 198 ? -4.821 58.818 6.091 1.00 55.51 198 ALA D CA 1
ATOM 9967 C C . ALA D 1 198 ? -6.173 58.128 5.939 1.00 56.71 198 ALA D C 1
ATOM 9968 O O . ALA D 1 198 ? -6.955 58.065 6.884 1.00 58.02 198 ALA D O 1
ATOM 9970 N N . LEU D 1 199 ? -6.418 57.579 4.744 1.00 57.60 199 LEU D N 1
ATOM 9971 C CA . LEU D 1 199 ? -7.748 57.140 4.342 1.00 58.98 199 LEU D CA 1
ATOM 9972 C C . LEU D 1 199 ? -8.239 55.963 5.186 1.00 60.27 199 LEU D C 1
ATOM 9973 O O . LEU D 1 199 ? -9.438 55.869 5.448 1.00 62.00 199 LEU D O 1
ATOM 9978 N N . PRO D 1 200 ? -7.379 55.004 5.607 1.00 60.14 200 PRO D N 1
ATOM 9979 C CA . PRO D 1 200 ? -7.825 53.931 6.499 1.00 61.12 200 PRO D CA 1
ATOM 9980 C C . PRO D 1 200 ? -8.377 54.454 7.825 1.00 60.96 200 PRO D C 1
ATOM 9981 O O . PRO D 1 200 ? -9.450 54.042 8.249 1.00 62.62 200 PRO D O 1
ATOM 9985 N N . GLU D 1 201 ? -7.650 55.372 8.471 1.00 59.96 201 GLU D N 1
ATOM 9986 C CA . GLU D 1 201 ? -8.129 56.011 9.688 1.00 59.87 201 GLU D CA 1
ATOM 9987 C C . GLU D 1 201 ? -9.376 56.846 9.403 1.00 59.72 201 GLU D C 1
ATOM 9988 O O . GLU D 1 201 ? -10.279 56.903 10.238 1.00 59.92 201 GLU D O 1
ATOM 9994 N N . LEU D 1 202 ? -9.409 57.500 8.232 1.00 59.07 202 LEU D N 1
ATOM 9995 C CA . LEU D 1 202 ? -10.535 58.337 7.852 1.00 59.98 202 LEU D CA 1
ATOM 9996 C C . LEU D 1 202 ? -11.798 57.489 7.717 1.00 61.76 202 LEU D C 1
ATOM 9997 O O . LEU D 1 202 ? -12.879 57.944 8.075 1.00 61.37 202 LEU D O 1
ATOM 10002 N N . ALA D 1 203 ? -11.652 56.270 7.182 1.00 64.13 203 ALA D N 1
ATOM 10003 C CA . ALA D 1 203 ? -12.772 55.349 7.064 1.00 67.20 203 ALA D CA 1
ATOM 10004 C C . ALA D 1 203 ? -13.367 55.078 8.444 1.00 69.10 203 ALA D C 1
ATOM 10005 O O . ALA D 1 203 ? -14.569 55.230 8.638 1.00 69.95 203 ALA D O 1
ATOM 10007 N N . GLU D 1 204 ? -12.506 54.705 9.401 1.00 71.08 204 GLU D N 1
ATOM 10008 C CA . GLU D 1 204 ? -12.923 54.386 10.759 1.00 74.10 204 GLU D CA 1
ATOM 10009 C C . GLU D 1 204 ? -13.544 55.598 11.452 1.00 72.99 204 GLU D C 1
ATOM 10010 O O . GLU D 1 204 ? -14.532 55.454 12.168 1.00 75.07 204 GLU D O 1
ATOM 10016 N N . PHE D 1 205 ? -12.955 56.784 11.255 1.00 70.83 205 PHE D N 1
ATOM 10017 C CA . PHE D 1 205 ? -13.401 57.968 11.972 1.00 70.06 205 PHE D CA 1
ATOM 10018 C C . PHE D 1 205 ? -14.756 58.443 11.447 1.00 72.04 205 PHE D C 1
ATOM 10019 O O . PHE D 1 205 ? -15.500 59.084 12.184 1.00 72.99 205 PHE D O 1
ATOM 10027 N N . THR D 1 206 ? -15.066 58.142 10.179 1.00 73.03 206 THR D N 1
ATOM 10028 C CA . THR D 1 206 ? -16.254 58.677 9.535 1.00 73.82 206 THR D CA 1
ATOM 10029 C C . THR D 1 206 ? -17.420 57.696 9.622 1.00 77.66 206 THR D C 1
ATOM 10030 O O . THR D 1 206 ? -18.555 58.099 9.390 1.00 78.47 206 THR D O 1
ATOM 10034 N N . GLN D 1 207 ? -17.146 56.426 9.947 1.00 80.60 207 GLN D N 1
ATOM 10035 C CA . GLN D 1 207 ? -18.179 55.395 9.897 1.00 85.37 207 GLN D CA 1
ATOM 10036 C C . GLN D 1 207 ? -19.409 55.816 10.705 1.00 86.14 207 GLN D C 1
ATOM 10037 O O . GLN D 1 207 ? -20.470 56.039 10.128 1.00 85.80 207 GLN D O 1
ATOM 10043 N N . ASN D 1 208 ? -19.248 55.950 12.028 1.00 86.30 208 ASN D N 1
ATOM 10044 C CA . ASN D 1 208 ? -20.336 56.371 12.901 1.00 87.58 208 ASN D CA 1
ATOM 10045 C C . ASN D 1 208 ? -20.180 57.853 13.231 1.00 83.92 208 ASN D C 1
ATOM 10046 O O . ASN D 1 208 ? -20.234 58.254 14.394 1.00 84.40 208 ASN D O 1
ATOM 10051 N N . LEU D 1 209 ? -19.987 58.648 12.181 1.00 80.96 209 LEU D N 1
ATOM 10052 C CA . LEU D 1 209 ? -19.963 60.097 12.272 1.00 78.47 209 LEU D CA 1
ATOM 10053 C C . LEU D 1 209 ? -21.128 60.618 11.437 1.00 78.22 209 LEU D C 1
ATOM 10054 O O . LEU D 1 209 ? -21.458 60.035 10.408 1.00 79.14 209 LEU D O 1
ATOM 10059 N N . ASN D 1 210 ? -21.760 61.697 11.902 1.00 76.80 210 ASN D N 1
ATOM 10060 C CA . ASN D 1 210 ? -22.888 62.280 11.198 1.00 76.56 210 ASN D CA 1
ATOM 10061 C C . ASN D 1 210 ? -22.413 62.833 9.856 1.00 74.67 210 ASN D C 1
ATOM 10062 O O . ASN D 1 210 ? -21.481 63.629 9.809 1.00 71.65 210 ASN D O 1
ATOM 10067 N N . MET D 1 211 ? -23.083 62.398 8.781 1.00 75.89 211 MET D N 1
ATOM 10068 C CA . MET D 1 211 ? -22.771 62.761 7.405 1.00 75.78 211 MET D CA 1
ATOM 10069 C C . MET D 1 211 ? -21.397 62.227 7.002 1.00 73.65 211 MET D C 1
ATOM 10070 O O . MET D 1 211 ? -20.740 62.814 6.151 1.00 72.75 211 MET D O 1
ATOM 10075 N N . GLY D 1 212 ? -21.013 61.074 7.565 1.00 72.73 212 GLY D N 1
ATOM 10076 C CA . GLY D 1 212 ? -19.657 60.559 7.482 1.00 70.75 212 GLY D CA 1
ATOM 10077 C C . GLY D 1 212 ? -19.249 60.130 6.075 1.00 70.74 212 GLY D C 1
ATOM 10078 O O . GLY D 1 212 ? -18.063 60.136 5.754 1.00 68.90 212 GLY D O 1
ATOM 10079 N N . SER D 1 213 ? -20.221 59.728 5.249 1.00 72.92 213 SER D N 1
ATOM 10080 C CA . SER D 1 213 ? -19.915 59.223 3.919 1.00 73.62 213 SER D CA 1
ATOM 10081 C C . SER D 1 213 ? -19.498 60.372 3.000 1.00 72.29 213 SER D C 1
ATOM 10082 O O . SER D 1 213 ? -18.736 60.157 2.060 1.00 72.89 213 SER D O 1
ATOM 10085 N N . ASP D 1 214 ? -19.994 61.584 3.274 1.00 70.89 214 ASP D N 1
ATOM 10086 C CA . ASP D 1 214 ? -19.566 62.772 2.548 1.00 69.38 214 ASP D CA 1
ATOM 10087 C C . ASP D 1 214 ? -18.152 63.170 2.971 1.00 66.57 214 ASP D C 1
ATOM 10088 O O . ASP D 1 214 ? -17.354 63.611 2.145 1.00 65.79 214 ASP D O 1
ATOM 10093 N N . PHE D 1 215 ? -17.857 63.026 4.268 1.00 64.92 215 PHE D N 1
ATOM 10094 C CA . PHE D 1 215 ? -16.525 63.290 4.785 1.00 62.61 215 PHE D CA 1
ATOM 10095 C C . PHE D 1 215 ? -15.525 62.320 4.159 1.00 62.83 215 PHE D C 1
ATOM 10096 O O . PHE D 1 215 ? -14.417 62.725 3.814 1.00 61.20 215 PHE D O 1
ATOM 10104 N N . TYR D 1 216 ? -15.921 61.046 4.004 1.00 65.03 216 TYR D N 1
ATOM 10105 C CA . TYR D 1 216 ? -15.046 60.053 3.398 1.00 65.57 216 TYR D CA 1
ATOM 10106 C C . TYR D 1 216 ? -14.855 60.356 1.914 1.00 65.85 216 TYR D C 1
ATOM 10107 O O . TYR D 1 216 ? -13.731 60.292 1.416 1.00 66.29 216 TYR D O 1
ATOM 10116 N N . ALA D 1 217 ? -15.958 60.684 1.226 1.00 66.36 217 ALA D N 1
ATOM 10117 C CA . ALA D 1 217 ? -15.940 61.015 -0.191 1.00 66.50 217 ALA D CA 1
ATOM 10118 C C . ALA D 1 217 ? -14.975 62.167 -0.470 1.00 64.80 217 ALA D C 1
ATOM 10119 O O . ALA D 1 217 ? -14.280 62.171 -1.486 1.00 64.57 217 ALA D O 1
ATOM 10121 N N . LEU D 1 218 ? -14.943 63.144 0.440 1.00 63.10 218 LEU D N 1
ATOM 10122 C CA . LEU D 1 218 ? -14.141 64.342 0.258 1.00 61.56 218 LEU D CA 1
ATOM 10123 C C . LEU D 1 218 ? -12.656 63.978 0.203 1.00 60.60 218 LEU D C 1
ATOM 10124 O O . LEU D 1 218 ? -11.893 64.620 -0.516 1.00 60.07 218 LEU D O 1
ATOM 10129 N N . GLY D 1 219 ? -12.264 62.938 0.953 1.00 60.43 219 GLY D N 1
ATOM 10130 C CA . GLY D 1 219 ? -10.886 62.475 0.995 1.00 59.03 219 GLY D CA 1
ATOM 10131 C C . GLY D 1 219 ? -10.546 61.502 -0.134 1.00 60.06 219 GLY D C 1
ATOM 10132 O O . GLY D 1 219 ? -9.439 61.547 -0.671 1.00 59.02 219 GLY D O 1
ATOM 10133 N N . ARG D 1 220 ? -11.498 60.623 -0.478 1.00 61.77 220 ARG D N 1
ATOM 10134 C CA . ARG D 1 220 ? -11.272 59.570 -1.459 1.00 63.11 220 ARG D CA 1
ATOM 10135 C C . ARG D 1 220 ? -11.216 60.163 -2.866 1.00 63.27 220 ARG D C 1
ATOM 10136 O O . ARG D 1 220 ? -10.423 59.718 -3.692 1.00 62.94 220 ARG D O 1
ATOM 10138 N N . TYR D 1 221 ? -12.060 61.166 -3.131 1.00 63.68 221 TYR D N 1
ATOM 10139 C CA . TYR D 1 221 ? -12.205 61.728 -4.464 1.00 64.80 221 TYR D CA 1
ATOM 10140 C C . TYR D 1 221 ? -11.792 63.196 -4.438 1.00 63.35 221 TYR D C 1
ATOM 10141 O O . TYR D 1 221 ? -12.463 64.045 -5.024 1.00 64.12 221 TYR D O 1
ATOM 10150 N N . ALA D 1 222 ? -10.665 63.473 -3.768 1.00 61.86 222 ALA D N 1
ATOM 10151 C CA . ALA D 1 222 ? -10.202 64.830 -3.519 1.00 60.04 222 ALA D CA 1
ATOM 10152 C C . ALA D 1 222 ? -9.695 65.484 -4.802 1.00 59.99 222 ALA D C 1
ATOM 10153 O O . ALA D 1 222 ? -9.737 66.708 -4.922 1.00 59.89 222 ALA D O 1
ATOM 10155 N N . SER D 1 223 ? -9.212 64.660 -5.741 1.00 60.69 223 SER D N 1
ATOM 10156 C CA . SER D 1 223 ? -8.505 65.138 -6.917 1.00 60.88 223 SER D CA 1
ATOM 10157 C C . SER D 1 223 ? -9.433 65.296 -8.120 1.00 63.46 223 SER D C 1
ATOM 10158 O O . SER D 1 223 ? -8.990 65.767 -9.163 1.00 64.51 223 SER D O 1
ATOM 10161 N N . ASP D 1 224 ? -10.712 64.932 -7.977 1.00 65.32 224 ASP D N 1
ATOM 10162 C CA . ASP D 1 224 ? -11.598 64.800 -9.122 1.00 67.87 224 ASP D CA 1
ATOM 10163 C C . ASP D 1 224 ? -12.977 65.348 -8.764 1.00 69.22 224 ASP D C 1
ATOM 10164 O O . ASP D 1 224 ? -13.741 64.696 -8.055 1.00 70.06 224 ASP D O 1
ATOM 10169 N N . LEU D 1 225 ? -13.290 66.540 -9.285 1.00 70.29 225 LEU D N 1
ATOM 10170 C CA . LEU D 1 225 ? -14.545 67.215 -8.993 1.00 72.57 225 LEU D CA 1
ATOM 10171 C C . LEU D 1 225 ? -15.739 66.388 -9.473 1.00 75.95 225 LEU D C 1
ATOM 10172 O O . LEU D 1 225 ? -16.747 66.314 -8.776 1.00 76.68 225 LEU D O 1
ATOM 10177 N N . ASP D 1 226 ? -15.629 65.773 -10.659 1.00 78.87 226 ASP D N 1
ATOM 10178 C CA . ASP D 1 226 ? -16.722 64.994 -11.227 1.00 82.61 226 ASP D CA 1
ATOM 10179 C C . ASP D 1 226 ? -17.040 63.803 -10.324 1.00 82.66 226 ASP D C 1
ATOM 10180 O O . ASP D 1 226 ? -18.186 63.616 -9.910 1.00 83.75 226 ASP D O 1
ATOM 10185 N N . ALA D 1 227 ? -16.003 63.006 -10.031 1.00 80.81 227 ALA D N 1
ATOM 10186 C CA . ALA D 1 227 ? -16.128 61.811 -9.212 1.00 80.02 227 ALA D CA 1
ATOM 10187 C C . ALA D 1 227 ? -16.600 62.171 -7.803 1.00 79.13 227 ALA D C 1
ATOM 10188 O O . ALA D 1 227 ? -17.294 61.378 -7.165 1.00 80.13 227 ALA D O 1
ATOM 10190 N N . LEU D 1 228 ? -16.220 63.367 -7.327 1.00 77.12 228 LEU D N 1
ATOM 10191 C CA . LEU D 1 228 ? -16.624 63.839 -6.011 1.00 75.53 228 LEU D CA 1
ATOM 10192 C C . LEU D 1 228 ? -18.120 64.159 -5.996 1.00 77.56 228 LEU D C 1
ATOM 10193 O O . LEU D 1 228 ? -18.824 63.738 -5.082 1.00 76.96 228 LEU D O 1
ATOM 10198 N N . GLN D 1 229 ? -18.594 64.902 -7.006 1.00 80.04 229 GLN D N 1
ATOM 10199 C CA . GLN D 1 229 ? -19.983 65.338 -7.068 1.00 82.62 229 GLN D CA 1
ATOM 10200 C C . GLN D 1 229 ? -20.909 64.134 -7.233 1.00 83.59 229 GLN D C 1
ATOM 10201 O O . GLN D 1 229 ? -22.062 64.180 -6.805 1.00 83.69 229 GLN D O 1
ATOM 10207 N N . ALA D 1 230 ? -20.392 63.063 -7.847 1.00 83.61 230 ALA D N 1
ATOM 10208 C CA . ALA D 1 230 ? -21.156 61.842 -8.046 1.00 85.85 230 ALA D CA 1
ATOM 10209 C C . ALA D 1 230 ? -21.338 61.096 -6.723 1.00 85.16 230 ALA D C 1
ATOM 10210 O O . ALA D 1 230 ? -22.362 60.446 -6.526 1.00 86.38 230 ALA D O 1
ATOM 10212 N N . HIS D 1 231 ? -20.348 61.190 -5.823 1.00 82.51 231 HIS D N 1
ATOM 10213 C CA . HIS D 1 231 ? -20.360 60.426 -4.582 1.00 81.06 231 HIS D CA 1
ATOM 10214 C C . HIS D 1 231 ? -20.877 61.263 -3.411 1.00 79.02 231 HIS D C 1
ATOM 10215 O O . HIS D 1 231 ? -21.017 60.750 -2.307 1.00 77.85 231 HIS D O 1
ATOM 10222 N N . LEU D 1 232 ? -21.156 62.550 -3.640 1.00 78.82 232 LEU D N 1
ATOM 10223 C CA . LEU D 1 232 ? -21.655 63.409 -2.578 1.00 78.55 232 LEU D CA 1
ATOM 10224 C C . LEU D 1 232 ? -23.173 63.290 -2.505 1.00 80.68 232 LEU D C 1
ATOM 10225 O O . LEU D 1 232 ? -23.826 63.085 -3.522 1.00 82.84 232 LEU D O 1
ATOM 10230 N N . SER D 1 233 ? -23.710 63.432 -1.287 1.00 80.95 233 SER D N 1
ATOM 10231 C CA . SER D 1 233 ? -25.144 63.418 -1.057 1.00 83.44 233 SER D CA 1
ATOM 10232 C C . SER D 1 233 ? -25.757 64.715 -1.584 1.00 84.50 233 SER D C 1
ATOM 10233 O O . SER D 1 233 ? -25.092 65.749 -1.609 1.00 82.53 233 SER D O 1
ATOM 10236 N N . ALA D 1 234 ? -27.030 64.642 -2.000 1.00 87.13 234 ALA D N 1
ATOM 10237 C CA . ALA D 1 234 ? -27.750 65.798 -2.515 1.00 88.42 234 ALA D CA 1
ATOM 10238 C C . ALA D 1 234 ? -27.992 66.813 -1.398 1.00 88.15 234 ALA D C 1
ATOM 10239 O O . ALA D 1 234 ? -28.119 68.008 -1.665 1.00 88.03 234 ALA D O 1
ATOM 10241 N N . ASP D 1 235 ? -28.058 66.323 -0.151 1.00 88.36 235 ASP D N 1
ATOM 10242 C CA . ASP D 1 235 ? -28.156 67.167 1.030 1.00 87.60 235 ASP D CA 1
ATOM 10243 C C . ASP D 1 235 ? -27.072 68.247 1.003 1.00 86.47 235 ASP D C 1
ATOM 10244 O O . ASP D 1 235 ? -27.384 69.432 1.119 1.00 86.57 235 ASP D O 1
ATOM 10246 N N . ILE D 1 236 ? -25.806 67.831 0.846 1.00 85.43 236 ILE D N 1
ATOM 10247 C CA . ILE D 1 236 ? -24.666 68.731 0.983 1.00 83.19 236 ILE D CA 1
ATOM 10248 C C . ILE D 1 236 ? -24.495 69.575 -0.280 1.00 84.09 236 ILE D C 1
ATOM 10249 O O . ILE D 1 236 ? -24.065 70.723 -0.197 1.00 82.60 236 ILE D O 1
ATOM 10254 N N . LEU D 1 237 ? -24.817 69.009 -1.448 1.00 86.62 237 LEU D N 1
ATOM 10255 C CA . LEU D 1 237 ? -24.774 69.757 -2.696 1.00 87.83 237 LEU D CA 1
ATOM 10256 C C . LEU D 1 237 ? -25.792 70.901 -2.654 1.00 89.23 237 LEU D C 1
ATOM 10257 O O . LEU D 1 237 ? -25.543 71.960 -3.221 1.00 89.37 237 LEU D O 1
ATOM 10262 N N . LYS D 1 238 ? -26.914 70.696 -1.948 1.00 90.92 238 LYS D N 1
ATOM 10263 C CA . LYS D 1 238 ? -27.974 71.690 -1.829 1.00 91.83 238 LYS D CA 1
ATOM 10264 C C . LYS D 1 238 ? -27.595 72.796 -0.836 1.00 89.82 238 LYS D C 1
ATOM 10265 O O . LYS D 1 238 ? -28.131 73.900 -0.926 1.00 89.89 238 LYS D O 1
ATOM 10267 N N . ASP D 1 239 ? -26.684 72.507 0.107 1.00 88.24 239 ASP D N 1
ATOM 10268 C CA . ASP D 1 239 ? -26.253 73.484 1.104 1.00 86.80 239 ASP D CA 1
ATOM 10269 C C . ASP D 1 239 ? -25.662 74.701 0.395 1.00 85.94 239 ASP D C 1
ATOM 10270 O O . ASP D 1 239 ? -24.768 74.559 -0.435 1.00 86.85 239 ASP D O 1
ATOM 10275 N N . ALA D 1 240 ? -26.165 75.892 0.743 1.00 85.20 240 ALA D N 1
ATOM 10276 C CA . ALA D 1 240 ? -25.805 77.120 0.051 1.00 84.43 240 ALA D CA 1
ATOM 10277 C C . ALA D 1 240 ? -24.294 77.348 0.104 1.00 81.55 240 ALA D C 1
ATOM 10278 O O . ALA D 1 240 ? -23.669 77.605 -0.924 1.00 80.18 240 ALA D O 1
ATOM 10280 N N . GLU D 1 241 ? -23.718 77.243 1.309 1.00 80.14 241 GLU D N 1
ATOM 10281 C CA . GLU D 1 241 ? -22.326 77.604 1.531 1.00 78.35 241 GLU D CA 1
ATOM 10282 C C . GLU D 1 241 ? -21.390 76.592 0.868 1.00 76.92 241 GLU D C 1
ATOM 10283 O O . GLU D 1 241 ? -20.385 76.982 0.279 1.00 75.51 241 GLU D O 1
ATOM 10289 N N . PHE D 1 242 ? -21.708 75.295 0.961 1.00 77.41 242 PHE D N 1
ATOM 10290 C CA . PHE D 1 242 ? -20.907 74.277 0.299 1.00 76.29 242 PHE D CA 1
ATOM 10291 C C . PHE D 1 242 ? -20.896 74.521 -1.211 1.00 77.36 242 PHE D C 1
ATOM 10292 O O . PHE D 1 242 ? -19.834 74.460 -1.834 1.00 76.52 242 PHE D O 1
ATOM 10300 N N . ASP D 1 243 ? -22.077 74.818 -1.783 1.00 78.43 243 ASP D N 1
ATOM 10301 C CA . ASP D 1 243 ? -22.231 74.994 -3.221 1.00 78.77 243 ASP D CA 1
ATOM 10302 C C . ASP D 1 243 ? -21.509 76.258 -3.686 1.00 77.11 243 ASP D C 1
ATOM 10303 O O . ASP D 1 243 ? -20.985 76.291 -4.797 1.00 76.51 243 ASP D O 1
ATOM 10308 N N . ALA D 1 244 ? -21.506 77.298 -2.841 1.00 76.25 244 ALA D N 1
ATOM 10309 C CA . ALA D 1 244 ? -20.829 78.546 -3.151 1.00 75.95 244 ALA D CA 1
ATOM 10310 C C . ALA D 1 244 ? -19.319 78.323 -3.223 1.00 75.04 244 ALA D C 1
ATOM 10311 O O . ALA D 1 244 ? -18.655 78.868 -4.102 1.00 75.40 244 ALA D O 1
ATOM 10313 N N . ALA D 1 245 ? -18.789 77.520 -2.288 1.00 74.78 245 ALA D N 1
ATOM 10314 C CA . ALA D 1 245 ? -17.371 77.186 -2.259 1.00 73.16 245 ALA D CA 1
ATOM 10315 C C . ALA D 1 245 ? -16.998 76.361 -3.492 1.00 73.76 245 ALA D C 1
ATOM 10316 O O . ALA D 1 245 ? -15.926 76.567 -4.066 1.00 73.84 245 ALA D O 1
ATOM 10318 N N . LEU D 1 246 ? -17.886 75.438 -3.888 1.00 74.57 246 LEU D N 1
ATOM 10319 C CA . LEU D 1 246 ? -17.640 74.563 -5.024 1.00 76.33 246 LEU D CA 1
ATOM 10320 C C . LEU D 1 246 ? -17.651 75.377 -6.316 1.00 78.73 246 LEU D C 1
ATOM 10321 O O . LEU D 1 246 ? -16.793 75.182 -7.172 1.00 78.67 246 LEU D O 1
ATOM 10326 N N . ASN D 1 247 ? -18.620 76.289 -6.444 1.00 81.96 247 ASN D N 1
ATOM 10327 C CA . ASN D 1 247 ? -18.716 77.165 -7.603 1.00 84.16 247 ASN D CA 1
ATOM 10328 C C . ASN D 1 247 ? -17.482 78.057 -7.685 1.00 80.39 247 ASN D C 1
ATOM 10329 O O . ASN D 1 247 ? -16.929 78.234 -8.766 1.00 79.54 247 ASN D O 1
ATOM 10334 N N . ALA D 1 248 ? -17.057 78.597 -6.537 1.00 78.59 248 ALA D N 1
ATOM 10335 C CA . ALA D 1 248 ? -15.876 79.445 -6.459 1.00 77.79 248 ALA D CA 1
ATOM 10336 C C . ALA D 1 248 ? -14.647 78.714 -7.000 1.00 77.97 248 ALA D C 1
ATOM 10337 O O . ALA D 1 248 ? -13.813 79.329 -7.663 1.00 78.97 248 ALA D O 1
ATOM 10339 N N . LEU D 1 249 ? -14.540 77.411 -6.706 1.00 77.93 249 LEU D N 1
ATOM 10340 C CA . LEU D 1 249 ? -13.407 76.613 -7.151 1.00 77.39 249 LEU D CA 1
ATOM 10341 C C . LEU D 1 249 ? -13.537 76.308 -8.642 1.00 80.82 249 LEU D C 1
ATOM 10342 O O . LEU D 1 249 ? -12.551 76.377 -9.371 1.00 81.17 249 LEU D O 1
ATOM 10347 N N . LYS D 1 250 ? -14.756 75.969 -9.083 1.00 84.37 250 LYS D N 1
ATOM 10348 C CA . LYS D 1 250 ? -15.015 75.582 -10.464 1.00 86.64 250 LYS D CA 1
ATOM 10349 C C . LYS D 1 250 ? -14.760 76.765 -11.397 1.00 87.24 250 LYS D C 1
ATOM 10350 O O . LYS D 1 250 ? -14.172 76.585 -12.465 1.00 88.26 250 LYS D O 1
ATOM 10352 N N . THR D 1 251 ? -15.190 77.968 -10.981 1.00 86.81 251 THR D N 1
ATOM 10353 C CA . THR D 1 251 ? -15.016 79.172 -11.781 1.00 87.12 251 THR D CA 1
ATOM 10354 C C . THR D 1 251 ? -13.530 79.523 -11.884 1.00 85.38 251 THR D C 1
ATOM 10355 O O . THR D 1 251 ? -13.068 79.937 -12.943 1.00 86.82 251 THR D O 1
ATOM 10359 N N . THR D 1 252 ? -12.792 79.358 -10.779 1.00 81.97 252 THR D N 1
ATOM 10360 C CA . THR D 1 252 ? -11.365 79.636 -10.756 1.00 79.64 252 THR D CA 1
ATOM 10361 C C . THR D 1 252 ? -10.623 78.649 -11.659 1.00 79.92 252 THR D C 1
ATOM 10362 O O . THR D 1 252 ? -9.724 79.042 -12.392 1.00 79.03 252 THR D O 1
ATOM 10366 N N . LEU D 1 253 ? -10.998 77.366 -11.599 1.00 80.43 253 LEU D N 1
ATOM 10367 C CA . LEU D 1 253 ? -10.338 76.332 -12.383 1.00 80.83 253 LEU D CA 1
ATOM 10368 C C . LEU D 1 253 ? -10.473 76.638 -13.874 1.00 84.90 253 LEU D C 1
ATOM 10369 O O . LEU D 1 253 ? -9.525 76.422 -14.630 1.00 85.19 253 LEU D O 1
ATOM 10374 N N . GLU D 1 254 ? -11.645 77.158 -14.277 1.00 87.60 254 GLU D N 1
ATOM 10375 C CA . GLU D 1 254 ? -11.943 77.445 -15.674 1.00 89.79 254 GLU D CA 1
ATOM 10376 C C . GLU D 1 254 ? -11.138 78.656 -16.148 1.00 89.26 254 GLU D C 1
ATOM 10377 O O . GLU D 1 254 ? -10.465 78.583 -17.175 1.00 92.94 254 GLU D O 1
ATOM 10379 N N . GLN D 1 255 ? -11.204 79.763 -15.395 1.00 86.90 255 GLN D N 1
ATOM 10380 C CA . GLN D 1 255 ? -10.534 80.997 -15.776 1.00 86.07 255 GLN D CA 1
ATOM 10381 C C . GLN D 1 255 ? -9.022 80.799 -15.881 1.00 85.73 255 GLN D C 1
ATOM 10382 O O . GLN D 1 255 ? -8.407 81.295 -16.821 1.00 89.18 255 GLN D O 1
ATOM 10388 N N . ILE D 1 256 ? -8.427 80.097 -14.908 1.00 83.28 256 ILE D N 1
ATOM 10389 C CA . ILE D 1 256 ? -6.986 79.903 -14.874 1.00 80.21 256 ILE D CA 1
ATOM 10390 C C . ILE D 1 256 ? -6.568 78.995 -16.031 1.00 81.04 256 ILE D C 1
ATOM 10391 O O . ILE D 1 256 ? -5.553 79.258 -16.675 1.00 80.26 256 ILE D O 1
ATOM 10396 N N . LYS D 1 257 ? -7.360 77.947 -16.302 1.00 82.92 257 LYS D N 1
ATOM 10397 C CA . LYS D 1 257 ? -7.083 77.044 -17.410 1.00 84.54 257 LYS D CA 1
ATOM 10398 C C . LYS D 1 257 ? -7.127 77.815 -18.734 1.00 86.95 257 LYS D C 1
ATOM 10399 O O . LYS D 1 257 ? -6.356 77.511 -19.647 1.00 87.67 257 LYS D O 1
ATOM 10405 N N . ASN D 1 258 ? -8.019 78.816 -18.828 1.00 87.58 258 ASN D N 1
ATOM 10406 C CA . ASN D 1 258 ? -8.124 79.656 -20.012 1.00 88.91 258 ASN D CA 1
ATOM 10407 C C . ASN D 1 258 ? -6.855 80.494 -20.173 1.00 87.73 258 ASN D C 1
ATOM 10408 O O . ASN D 1 258 ? -6.201 80.414 -21.208 1.00 88.68 258 ASN D O 1
ATOM 10410 N N . ARG D 1 259 ? -6.516 81.278 -19.138 1.00 85.18 259 ARG D N 1
ATOM 10411 C CA . ARG D 1 259 ? -5.420 82.236 -19.190 1.00 83.52 259 ARG D CA 1
ATOM 10412 C C . ARG D 1 259 ? -4.073 81.545 -19.397 1.00 82.05 259 ARG D C 1
ATOM 10413 O O . ARG D 1 259 ? -3.154 82.155 -19.941 1.00 82.55 259 ARG D O 1
ATOM 10421 N N . TRP D 1 260 ? -3.941 80.295 -18.932 1.00 80.52 260 TRP D N 1
ATOM 10422 C CA . TRP D 1 260 ? -2.667 79.595 -18.965 1.00 78.11 260 TRP D CA 1
ATOM 10423 C C . TRP D 1 260 ? -2.844 78.212 -19.581 1.00 82.12 260 TRP D C 1
ATOM 10424 O O . TRP D 1 260 ? -2.688 77.206 -18.895 1.00 81.30 260 TRP D O 1
ATOM 10435 N N . PRO D 1 261 ? -3.126 78.112 -20.901 1.00 86.41 261 PRO D N 1
ATOM 10436 C CA . PRO D 1 261 ? -3.407 76.816 -21.527 1.00 86.99 261 PRO D CA 1
ATOM 10437 C C . PRO D 1 261 ? -2.250 75.815 -21.458 1.00 85.43 261 PRO D C 1
ATOM 10438 O O . PRO D 1 261 ? -2.482 74.613 -21.512 1.00 90.00 261 PRO D O 1
ATOM 10442 N N . ALA D 1 262 ? -1.013 76.313 -21.321 1.00 82.96 262 ALA D N 1
ATOM 10443 C CA . ALA D 1 262 ? 0.185 75.487 -21.282 1.00 80.76 262 ALA D CA 1
ATOM 10444 C C . ALA D 1 262 ? 0.494 74.996 -19.865 1.00 77.48 262 ALA D C 1
ATOM 10445 O O . ALA D 1 262 ? 1.475 74.284 -19.665 1.00 77.64 262 ALA D O 1
ATOM 10447 N N . LEU D 1 263 ? -0.337 75.368 -18.886 1.00 73.81 263 LEU D N 1
ATOM 10448 C CA . LEU D 1 263 ? -0.098 75.009 -17.499 1.00 69.22 263 LEU D CA 1
ATOM 10449 C C . LEU D 1 263 ? -0.970 73.820 -17.107 1.00 68.05 263 LEU D C 1
ATOM 10450 O O . LEU D 1 263 ? -2.178 73.813 -17.346 1.00 68.29 263 LEU D O 1
ATOM 10455 N N . ASN D 1 264 ? -0.348 72.822 -16.471 1.00 65.83 264 ASN D N 1
ATOM 10456 C CA . ASN D 1 264 ? -1.081 71.730 -15.846 1.00 65.20 264 ASN D CA 1
ATOM 10457 C C . ASN D 1 264 ? -1.748 72.244 -14.574 1.00 62.55 264 ASN D C 1
ATOM 10458 O O . ASN D 1 264 ? -1.085 72.839 -13.733 1.00 60.73 264 ASN D O 1
ATOM 10463 N N . VAL D 1 265 ? -3.057 72.011 -14.454 1.00 62.64 265 VAL D N 1
ATOM 10464 C CA . VAL D 1 265 ? -3.811 72.421 -13.280 1.00 61.65 265 VAL D CA 1
ATOM 10465 C C . VAL D 1 265 ? -4.488 71.192 -12.687 1.00 62.04 265 VAL D C 1
ATOM 10466 O O . VAL D 1 265 ? -5.072 70.396 -13.413 1.00 64.38 265 VAL D O 1
ATOM 10470 N N . GLY D 1 266 ? -4.394 71.053 -11.359 1.00 60.25 266 GLY D N 1
ATOM 10471 C CA . GLY D 1 266 ? -5.049 69.976 -10.635 1.00 59.70 266 GLY D CA 1
ATOM 10472 C C . GLY D 1 266 ? -5.938 70.518 -9.517 1.00 58.63 266 GLY D C 1
ATOM 10473 O O . GLY D 1 266 ? -5.938 71.717 -9.230 1.00 57.73 266 GLY D O 1
ATOM 10474 N N . ILE D 1 267 ? -6.681 69.601 -8.890 1.00 58.36 267 ILE D N 1
ATOM 10475 C CA . ILE D 1 267 ? -7.584 69.915 -7.796 1.00 57.73 267 ILE D CA 1
ATOM 10476 C C . ILE D 1 267 ? -7.212 69.047 -6.595 1.00 56.74 267 ILE D C 1
ATOM 10477 O O . ILE D 1 267 ? -6.861 67.878 -6.763 1.00 56.43 267 ILE D O 1
ATOM 10482 N N . ASP D 1 268 ? -7.300 69.636 -5.392 1.00 55.00 268 ASP D N 1
ATOM 10483 C CA . ASP D 1 268 ? -7.257 68.869 -4.156 1.00 53.96 268 ASP D CA 1
ATOM 10484 C C . ASP D 1 268 ? -8.105 69.572 -3.096 1.00 52.92 268 ASP D C 1
ATOM 10485 O O . ASP D 1 268 ? -7.630 70.494 -2.438 1.00 51.97 268 ASP D O 1
ATOM 10490 N N . VAL D 1 269 ? -9.345 69.096 -2.911 1.00 53.62 269 VAL D N 1
ATOM 10491 C CA . VAL D 1 269 ? -10.322 69.778 -2.075 1.00 53.53 269 VAL D CA 1
ATOM 10492 C C . VAL D 1 269 ? -10.036 69.559 -0.589 1.00 51.76 269 VAL D C 1
ATOM 10493 O O . VAL D 1 269 ? -10.705 70.170 0.239 1.00 51.50 269 VAL D O 1
ATOM 10497 N N . VAL D 1 270 ? -9.071 68.693 -0.241 1.00 50.85 270 VAL D N 1
ATOM 10498 C CA . VAL D 1 270 ? -8.693 68.511 1.155 1.00 49.94 270 VAL D CA 1
ATOM 10499 C C . VAL D 1 270 ? -7.228 68.896 1.370 1.00 48.21 270 VAL D C 1
ATOM 10500 O O . VAL D 1 270 ? -6.573 68.394 2.284 1.00 46.57 270 VAL D O 1
ATOM 10504 N N . GLU D 1 271 ? -6.730 69.822 0.543 1.00 48.32 271 GLU D N 1
ATOM 10505 C CA . GLU D 1 271 ? -5.536 70.576 0.886 1.00 47.45 271 GLU D CA 1
ATOM 10506 C C . GLU D 1 271 ? -5.940 71.596 1.948 1.00 47.17 271 GLU D C 1
ATOM 10507 O O . GLU D 1 271 ? -6.663 72.545 1.647 1.00 47.47 271 GLU D O 1
ATOM 10513 N N . LEU D 1 272 ? -5.504 71.359 3.192 1.00 47.54 272 LEU D N 1
ATOM 10514 C CA . LEU D 1 272 ? -5.950 72.133 4.344 1.00 48.08 272 LEU D CA 1
ATOM 10515 C C . LEU D 1 272 ? -4.751 72.626 5.159 1.00 47.71 272 LEU D C 1
ATOM 10516 O O . LEU D 1 272 ? -4.818 72.678 6.385 1.00 48.22 272 LEU D O 1
ATOM 10521 N N . ARG D 1 273 ? -3.652 72.982 4.482 1.00 47.25 273 ARG D N 1
ATOM 10522 C CA . ARG D 1 273 ? -2.485 73.527 5.158 1.00 46.68 273 ARG D CA 1
ATOM 10523 C C . ARG D 1 273 ? -2.889 74.796 5.911 1.00 46.60 273 ARG D C 1
ATOM 10524 O O . ARG D 1 273 ? -3.489 75.694 5.328 1.00 47.98 273 ARG D O 1
ATOM 10532 N N . SER D 1 274 ? -2.556 74.864 7.204 1.00 45.56 274 SER D N 1
ATOM 10533 C CA . SER D 1 274 ? -2.896 76.011 8.033 1.00 45.11 274 SER D CA 1
ATOM 10534 C C . SER D 1 274 ? -4.373 76.359 7.864 1.00 46.41 274 SER D C 1
ATOM 10535 O O . SER D 1 274 ? -4.727 77.492 7.570 1.00 46.03 274 SER D O 1
ATOM 10538 N N . TYR D 1 275 ? -5.222 75.346 8.062 1.00 48.12 275 TYR D N 1
ATOM 10539 C CA . TYR D 1 275 ? -6.667 75.449 7.936 1.00 48.81 275 TYR D CA 1
ATOM 10540 C C . TYR D 1 275 ? -7.227 76.546 8.836 1.00 49.86 275 TYR D C 1
ATOM 10541 O O . TYR D 1 275 ? -8.235 77.164 8.498 1.00 49.51 275 TYR D O 1
ATOM 10550 N N . HIS D 1 276 ? -6.573 76.767 9.985 1.00 51.86 276 HIS D N 1
ATOM 10551 C CA . HIS D 1 276 ? -7.120 77.588 11.054 1.00 54.26 276 HIS D CA 1
ATOM 10552 C C . HIS D 1 276 ? -7.247 79.051 10.630 1.00 52.26 276 HIS D C 1
ATOM 10553 O O . HIS D 1 276 ? -8.163 79.730 11.095 1.00 52.00 276 HIS D O 1
ATOM 10560 N N . TYR D 1 277 ? -6.359 79.533 9.743 1.00 49.89 277 TYR D N 1
ATOM 10561 C CA . TYR D 1 277 ? -6.435 80.922 9.310 1.00 48.53 277 TYR D CA 1
ATOM 10562 C C . TYR D 1 277 ? -6.779 81.069 7.825 1.00 47.19 277 TYR D C 1
ATOM 10563 O O . TYR D 1 277 ? -7.035 82.186 7.386 1.00 46.94 277 TYR D O 1
ATOM 10572 N N . HIS D 1 278 ? -6.830 79.970 7.060 1.00 45.99 278 HIS D N 1
ATOM 10573 C CA . HIS D 1 278 ? -7.302 80.022 5.678 1.00 46.13 278 HIS D CA 1
ATOM 10574 C C . HIS D 1 278 ? -8.830 79.932 5.639 1.00 46.44 278 HIS D C 1
ATOM 10575 O O . HIS D 1 278 ? -9.425 79.219 6.440 1.00 46.29 278 HIS D O 1
ATOM 10582 N N . THR D 1 279 ? -9.461 80.659 4.703 1.00 46.81 279 THR D N 1
ATOM 10583 C CA . THR D 1 279 ? -10.915 80.794 4.686 1.00 47.36 279 THR D CA 1
ATOM 10584 C C . THR D 1 279 ? -11.536 80.548 3.307 1.00 47.97 279 THR D C 1
ATOM 10585 O O . THR D 1 279 ? -12.760 80.562 3.196 1.00 49.77 279 THR D O 1
ATOM 10589 N N . GLY D 1 280 ? -10.728 80.311 2.262 1.00 46.92 280 GLY D N 1
ATOM 10590 C CA . GLY D 1 280 ? -11.266 80.099 0.920 1.00 47.87 280 GLY D CA 1
ATOM 10591 C C . GLY D 1 280 ? -10.317 79.320 0.007 1.00 47.53 280 GLY D C 1
ATOM 10592 O O . GLY D 1 280 ? -9.846 78.243 0.358 1.00 47.78 280 GLY D O 1
ATOM 10593 N N . LEU D 1 281 ? -10.031 79.887 -1.166 1.00 47.78 281 LEU D N 1
ATOM 10594 C CA . LEU D 1 281 ? -9.227 79.227 -2.184 1.00 47.68 281 LEU D CA 1
ATOM 10595 C C . LEU D 1 281 ? -7.800 78.992 -1.684 1.00 45.61 281 LEU D C 1
ATOM 10596 O O . LEU D 1 281 ? -7.233 79.812 -0.959 1.00 43.37 281 LEU D O 1
ATOM 10601 N N . MET D 1 282 ? -7.238 77.847 -2.091 1.00 46.33 282 MET D N 1
ATOM 10602 C CA . MET D 1 282 ? -5.860 77.479 -1.799 1.00 45.98 282 MET D CA 1
ATOM 10603 C C . MET D 1 282 ? -5.135 77.312 -3.132 1.00 46.04 282 MET D C 1
ATOM 10604 O O . MET D 1 282 ? -5.725 76.817 -4.090 1.00 48.20 282 MET D O 1
ATOM 10609 N N . TYR D 1 283 ? -3.873 77.733 -3.212 1.00 44.23 283 TYR D N 1
ATOM 10610 C CA . TYR D 1 283 ? -3.164 77.662 -4.477 1.00 45.26 283 TYR D CA 1
ATOM 10611 C C . TYR D 1 283 ? -1.667 77.509 -4.245 1.00 44.18 283 TYR D C 1
ATOM 10612 O O . TYR D 1 283 ? -1.096 78.230 -3.436 1.00 44.74 283 TYR D O 1
ATOM 10621 N N . ALA D 1 284 ? -1.053 76.578 -4.987 1.00 44.63 284 ALA D N 1
ATOM 10622 C CA . ALA D 1 284 ? 0.381 76.336 -4.938 1.00 43.59 284 ALA D CA 1
ATOM 10623 C C . ALA D 1 284 ? 0.874 75.839 -6.297 1.00 45.06 284 ALA D C 1
ATOM 10624 O O . ALA D 1 284 ? 0.117 75.244 -7.059 1.00 45.87 284 ALA D O 1
ATOM 10626 N N . VAL D 1 285 ? 2.160 76.076 -6.583 1.00 45.05 285 VAL D N 1
ATOM 10627 C CA . VAL D 1 285 ? 2.762 75.683 -7.847 1.00 46.56 285 VAL D CA 1
ATOM 10628 C C . VAL D 1 285 ? 3.902 74.710 -7.559 1.00 47.16 285 VAL D C 1
ATOM 10629 O O . VAL D 1 285 ? 4.803 75.037 -6.794 1.00 46.81 285 VAL D O 1
ATOM 10633 N N . TYR D 1 286 ? 3.861 73.533 -8.194 1.00 48.15 286 TYR D N 1
ATOM 10634 C CA . TYR D 1 286 ? 4.891 72.516 -8.046 1.00 48.69 286 TYR D CA 1
ATOM 10635 C C . TYR D 1 286 ? 5.691 72.408 -9.343 1.00 50.20 286 TYR D C 1
ATOM 10636 O O . TYR D 1 286 ? 5.207 72.782 -10.408 1.00 50.45 286 TYR D O 1
ATOM 10645 N N . ALA D 1 287 ? 6.919 71.889 -9.230 1.00 51.15 287 ALA D N 1
ATOM 10646 C CA . ALA D 1 287 ? 7.831 71.746 -10.356 1.00 52.85 287 ALA D CA 1
ATOM 10647 C C . ALA D 1 287 ? 8.455 70.356 -10.332 1.00 54.46 287 ALA D C 1
ATOM 10648 O O . ALA D 1 287 ? 8.440 69.695 -9.296 1.00 56.79 287 ALA D O 1
ATOM 10650 N N . PRO D 1 288 ? 9.023 69.874 -11.462 1.00 55.80 288 PRO D N 1
ATOM 10651 C CA . PRO D 1 288 ? 9.631 68.543 -11.525 1.00 56.23 288 PRO D CA 1
ATOM 10652 C C . PRO D 1 288 ? 10.757 68.331 -10.516 1.00 55.64 288 PRO D C 1
ATOM 10653 O O . PRO D 1 288 ? 11.571 69.223 -10.298 1.00 53.25 288 PRO D O 1
ATOM 10657 N N . ASN D 1 289 ? 10.767 67.141 -9.902 1.00 57.68 289 ASN D N 1
ATOM 10658 C CA . ASN D 1 289 ? 11.829 66.703 -9.008 1.00 58.73 289 ASN D CA 1
ATOM 10659 C C . ASN D 1 289 ? 11.987 67.657 -7.821 1.00 56.70 289 ASN D C 1
ATOM 10660 O O . ASN D 1 289 ? 13.110 67.946 -7.424 1.00 57.30 289 ASN D O 1
ATOM 10665 N N . ARG D 1 290 ? 10.864 68.130 -7.258 1.00 55.73 290 ARG D N 1
ATOM 10666 C CA . ARG D 1 290 ? 10.865 68.965 -6.065 1.00 53.02 290 ARG D CA 1
ATOM 10667 C C . ARG D 1 290 ? 9.659 68.615 -5.195 1.00 52.36 290 ARG D C 1
ATOM 10668 O O . ARG D 1 290 ? 8.522 68.689 -5.647 1.00 51.74 290 ARG D O 1
ATOM 10670 N N . ALA D 1 291 ? 9.927 68.263 -3.934 1.00 52.50 291 ALA D N 1
ATOM 10671 C CA . ALA D 1 291 ? 8.883 67.939 -2.973 1.00 53.64 291 ALA D CA 1
ATOM 10672 C C . ALA D 1 291 ? 8.118 69.201 -2.577 1.00 52.47 291 ALA D C 1
ATOM 10673 O O . ALA D 1 291 ? 6.890 69.185 -2.494 1.00 53.97 291 ALA D O 1
ATOM 10675 N N . ALA D 1 292 ? 8.861 70.284 -2.318 1.00 49.85 292 ALA D N 1
ATOM 10676 C CA . ALA D 1 292 ? 8.276 71.546 -1.897 1.00 47.57 292 ALA D CA 1
ATOM 10677 C C . ALA D 1 292 ? 7.789 72.318 -3.120 1.00 47.64 292 ALA D C 1
ATOM 10678 O O . ALA D 1 292 ? 8.489 72.388 -4.134 1.00 48.30 292 ALA D O 1
ATOM 10680 N N . PRO D 1 293 ? 6.604 72.966 -3.049 1.00 45.48 293 PRO D N 1
ATOM 10681 C CA . PRO D 1 293 ? 6.147 73.837 -4.131 1.00 45.36 293 PRO D CA 1
ATOM 10682 C C . PRO D 1 293 ? 7.084 75.025 -4.330 1.00 44.39 293 PRO D C 1
ATOM 10683 O O . PRO D 1 293 ? 7.769 75.428 -3.398 1.00 43.01 293 PRO D O 1
ATOM 10687 N N . LEU D 1 294 ? 7.102 75.577 -5.549 1.00 45.60 294 LEU D N 1
ATOM 10688 C CA . LEU D 1 294 ? 7.828 76.808 -5.837 1.00 44.90 294 LEU D CA 1
ATOM 10689 C C . LEU D 1 294 ? 7.185 77.986 -5.111 1.00 43.16 294 LEU D C 1
ATOM 10690 O O . LEU D 1 294 ? 7.873 78.933 -4.756 1.00 42.16 294 LEU D O 1
ATOM 10695 N N . ALA D 1 295 ? 5.859 77.946 -4.955 1.00 42.63 295 ALA D N 1
ATOM 10696 C CA . ALA D 1 295 ? 5.119 79.044 -4.357 1.00 42.38 295 ALA D CA 1
ATOM 10697 C C . ALA D 1 295 ? 3.776 78.533 -3.857 1.00 42.95 295 ALA D C 1
ATOM 10698 O O . ALA D 1 295 ? 3.211 77.628 -4.454 1.00 44.32 295 ALA D O 1
ATOM 10700 N N . GLN D 1 296 ? 3.290 79.115 -2.758 1.00 42.68 296 GLN D N 1
ATOM 10701 C CA . GLN D 1 296 ? 2.019 78.717 -2.177 1.00 44.01 296 GLN D CA 1
ATOM 10702 C C . GLN D 1 296 ? 1.349 79.936 -1.556 1.00 42.25 296 GLN D C 1
ATOM 10703 O O . GLN D 1 296 ? 2.006 80.823 -1.016 1.00 40.17 296 GLN D O 1
ATOM 10709 N N . GLY D 1 297 ? 0.020 79.956 -1.644 1.00 41.99 297 GLY D N 1
ATOM 10710 C CA . GLY D 1 297 ? -0.757 81.058 -1.123 1.00 41.24 297 GLY D CA 1
ATOM 10711 C C . GLY D 1 297 ? -2.183 80.623 -0.840 1.00 41.52 297 GLY D C 1
ATOM 10712 O O . GLY D 1 297 ? -2.531 79.459 -1.020 1.00 41.75 297 GLY D O 1
ATOM 10713 N N . GLY D 1 298 ? -2.999 81.583 -0.405 1.00 41.95 298 GLY D N 1
ATOM 10714 C CA . GLY D 1 298 ? -4.392 81.297 -0.126 1.00 42.96 298 GLY D CA 1
ATOM 10715 C C . GLY D 1 298 ? -5.178 82.540 0.267 1.00 43.15 298 GLY D C 1
ATOM 10716 O O . GLY D 1 298 ? -4.614 83.612 0.487 1.00 42.83 298 GLY D O 1
ATOM 10717 N N . ARG D 1 299 ? -6.497 82.352 0.319 1.00 43.98 299 ARG D N 1
ATOM 10718 C CA . ARG D 1 299 ? -7.415 83.291 0.930 1.00 43.70 299 ARG D CA 1
ATOM 10719 C C . ARG D 1 299 ? -7.304 83.163 2.446 1.00 43.15 299 ARG D C 1
ATOM 10720 O O . ARG D 1 299 ? -7.423 82.061 2.971 1.00 43.99 299 ARG D O 1
ATOM 10728 N N . TYR D 1 300 ? -7.082 84.284 3.143 1.00 42.62 300 TYR D N 1
ATOM 10729 C CA . TYR D 1 300 ? -7.076 84.281 4.598 1.00 42.01 300 TYR D CA 1
ATOM 10730 C C . TYR D 1 300 ? -7.691 85.573 5.138 1.00 41.93 300 TYR D C 1
ATOM 10731 O O . TYR D 1 300 ? -6.998 86.410 5.716 1.00 41.06 300 TYR D O 1
ATOM 10740 N N . ASP D 1 301 ? -9.017 85.686 4.976 1.00 42.76 301 ASP D N 1
ATOM 10741 C CA . ASP D 1 301 ? -9.796 86.801 5.489 1.00 42.81 301 ASP D CA 1
ATOM 10742 C C . ASP D 1 301 ? -9.562 86.958 6.991 1.00 42.20 301 ASP D C 1
ATOM 10743 O O . ASP D 1 301 ? -9.505 85.971 7.723 1.00 41.44 301 ASP D O 1
ATOM 10748 N N . GLY D 1 302 ? -9.419 88.212 7.434 1.00 42.25 302 GLY D N 1
ATOM 10749 C CA . GLY D 1 302 ? -9.342 88.531 8.849 1.00 42.53 302 GLY D CA 1
ATOM 10750 C C . GLY D 1 302 ? -8.007 88.148 9.481 1.00 41.96 302 GLY D C 1
ATOM 10751 O O . GLY D 1 302 ? -7.906 88.093 10.699 1.00 41.72 302 GLY D O 1
ATOM 10752 N N . ILE D 1 303 ? -6.982 87.924 8.652 1.00 43.36 303 ILE D N 1
ATOM 10753 C CA . ILE D 1 303 ? -5.660 87.545 9.128 1.00 44.08 303 ILE D CA 1
ATOM 10754 C C . ILE D 1 303 ? -5.120 88.610 10.082 1.00 43.18 303 ILE D C 1
ATOM 10755 O O . ILE D 1 303 ? -4.405 88.283 11.021 1.00 43.09 303 ILE D O 1
ATOM 10760 N N . GLY D 1 304 ? -5.484 89.873 9.858 1.00 44.12 304 GLY D N 1
ATOM 10761 C CA . GLY D 1 304 ? -4.939 90.968 10.641 1.00 44.54 304 GLY D CA 1
ATOM 10762 C C . GLY D 1 304 ? -5.837 91.411 11.795 1.00 45.33 304 GLY D C 1
ATOM 10763 O O . GLY D 1 304 ? -5.533 92.419 12.429 1.00 45.10 304 GLY D O 1
ATOM 10764 N N . GLU D 1 305 ? -6.911 90.660 12.089 1.00 46.00 305 GLU D N 1
ATOM 10765 C CA . GLU D 1 305 ? -7.889 91.087 13.085 1.00 46.75 305 GLU D CA 1
ATOM 10766 C C . GLU D 1 305 ? -7.247 91.203 14.469 1.00 45.18 305 GLU D C 1
ATOM 10767 O O . GLU D 1 305 ? -7.683 92.007 15.290 1.00 45.77 305 GLU D O 1
ATOM 10773 N N . HIS D 1 306 ? -6.221 90.383 14.727 1.00 43.62 306 HIS D N 1
ATOM 10774 C CA . HIS D 1 306 ? -5.434 90.461 15.950 1.00 42.40 306 HIS D CA 1
ATOM 10775 C C . HIS D 1 306 ? -4.914 91.884 16.182 1.00 40.90 306 HIS D C 1
ATOM 10776 O O . HIS D 1 306 ? -4.806 92.319 17.325 1.00 40.35 306 HIS D O 1
ATOM 10783 N N . PHE D 1 307 ? -4.622 92.605 15.092 1.00 39.55 307 PHE D N 1
ATOM 10784 C CA . PHE D 1 307 ? -3.948 93.892 15.142 1.00 39.46 307 PHE D CA 1
ATOM 10785 C C . PHE D 1 307 ? -4.904 95.078 15.027 1.00 41.07 307 PHE D C 1
ATOM 10786 O O . PHE D 1 307 ? -4.458 96.218 15.121 1.00 40.74 307 PHE D O 1
ATOM 10794 N N . GLY D 1 308 ? -6.193 94.821 14.784 1.00 42.55 308 GLY D N 1
ATOM 10795 C CA . GLY D 1 308 ? -7.148 95.895 14.572 1.00 44.69 308 GLY D CA 1
ATOM 10796 C C . GLY D 1 308 ? -8.319 95.452 13.701 1.00 46.65 308 GLY D C 1
ATOM 10797 O O . GLY D 1 308 ? -8.979 94.466 14.023 1.00 49.91 308 GLY D O 1
ATOM 10798 N N . ARG D 1 309 ? -8.543 96.169 12.588 1.00 47.24 309 ARG D N 1
ATOM 10799 C CA . ARG D 1 309 ? -9.701 95.938 11.737 1.00 48.10 309 ARG D CA 1
ATOM 10800 C C . ARG D 1 309 ? -9.544 94.601 11.017 1.00 47.67 309 ARG D C 1
ATOM 10801 O O . ARG D 1 309 ? -8.431 94.179 10.706 1.00 46.43 309 ARG D O 1
ATOM 10809 N N . ALA D 1 310 ? -10.684 93.919 10.824 1.00 48.27 310 ALA D N 1
ATOM 10810 C CA . ALA D 1 310 ? -10.732 92.646 10.123 1.00 47.48 310 ALA D CA 1
ATOM 10811 C C . ALA D 1 310 ? -10.847 92.929 8.632 1.00 47.88 310 ALA D C 1
ATOM 10812 O O . ALA D 1 310 ? -11.740 93.658 8.209 1.00 50.85 310 ALA D O 1
ATOM 10814 N N . ARG D 1 311 ? -9.918 92.375 7.851 1.00 46.91 311 ARG D N 1
ATOM 10815 C CA . ARG D 1 311 ? -9.778 92.746 6.453 1.00 46.98 311 ARG D CA 1
ATOM 10816 C C . ARG D 1 311 ? -9.792 91.484 5.602 1.00 47.05 311 ARG D C 1
ATOM 10817 O O . ARG D 1 311 ? -9.121 90.509 5.933 1.00 47.31 311 ARG D O 1
ATOM 10825 N N . PRO D 1 312 ? -10.554 91.451 4.488 1.00 47.62 312 PRO D N 1
ATOM 10826 C CA . PRO D 1 312 ? -10.394 90.373 3.516 1.00 47.49 312 PRO D CA 1
ATOM 10827 C C . PRO D 1 312 ? -8.958 90.438 2.993 1.00 45.93 312 PRO D C 1
ATOM 10828 O O . PRO D 1 312 ? -8.394 91.520 2.846 1.00 46.03 312 PRO D O 1
ATOM 10832 N N . ALA D 1 313 ? -8.359 89.267 2.762 1.00 45.17 313 ALA D N 1
ATOM 10833 C CA . ALA D 1 313 ? -6.948 89.173 2.442 1.00 43.71 313 ALA D CA 1
ATOM 10834 C C . ALA D 1 313 ? -6.668 87.871 1.705 1.00 43.75 313 ALA D C 1
ATOM 10835 O O . ALA D 1 313 ? -7.194 86.823 2.073 1.00 44.44 313 ALA D O 1
ATOM 10837 N N . THR D 1 314 ? -5.830 87.960 0.667 1.00 43.47 314 THR D N 1
ATOM 10838 C CA . THR D 1 314 ? -5.332 86.796 -0.046 1.00 43.86 314 THR D CA 1
ATOM 10839 C C . THR D 1 314 ? -3.912 87.103 -0.515 1.00 43.01 314 THR D C 1
ATOM 10840 O O . THR D 1 314 ? -3.586 88.254 -0.793 1.00 42.88 314 THR D O 1
ATOM 10844 N N . GLY D 1 315 ? -3.056 86.081 -0.574 1.00 42.99 315 GLY D N 1
ATOM 10845 C CA . GLY D 1 315 ? -1.668 86.299 -0.949 1.00 42.63 315 GLY D CA 1
ATOM 10846 C C . GLY D 1 315 ? -0.880 84.997 -1.045 1.00 43.07 315 GLY D C 1
ATOM 10847 O O . GLY D 1 315 ? -1.381 83.928 -0.704 1.00 43.78 315 GLY D O 1
ATOM 10848 N N . PHE D 1 316 ? 0.361 85.118 -1.516 1.00 43.00 316 PHE D N 1
ATOM 10849 C CA . PHE D 1 316 ? 1.235 83.976 -1.714 1.00 43.83 316 PHE D CA 1
ATOM 10850 C C . PHE D 1 316 ? 2.646 84.356 -1.292 1.00 42.73 316 PHE D C 1
ATOM 10851 O O . PHE D 1 316 ? 2.939 85.533 -1.117 1.00 42.96 316 PHE D O 1
ATOM 10859 N N . SER D 1 317 ? 3.520 83.355 -1.157 1.00 42.35 317 SER D N 1
ATOM 10860 C CA . SER D 1 317 ? 4.945 83.620 -1.067 1.00 42.31 317 SER D CA 1
ATOM 10861 C C . SER D 1 317 ? 5.740 82.462 -1.659 1.00 42.75 317 SER D C 1
ATOM 10862 O O . SER D 1 317 ? 5.191 81.393 -1.910 1.00 43.20 317 SER D O 1
ATOM 10865 N N . CYS D 1 318 ? 7.033 82.717 -1.891 1.00 42.64 318 CYS D N 1
ATOM 10866 C CA . CYS D 1 318 ? 7.960 81.733 -2.412 1.00 42.63 318 CYS D CA 1
ATOM 10867 C C . CYS D 1 318 ? 9.340 81.978 -1.826 1.00 42.77 318 CYS D C 1
ATOM 10868 O O . CYS D 1 318 ? 9.610 83.058 -1.312 1.00 43.60 318 CYS D O 1
ATOM 10871 N N . ASP D 1 319 ? 10.187 80.951 -1.900 1.00 44.36 319 ASP D N 1
ATOM 10872 C CA . ASP D 1 319 ? 11.609 81.093 -1.656 1.00 44.39 319 ASP D CA 1
ATOM 10873 C C . ASP D 1 319 ? 12.265 81.452 -2.982 1.00 45.26 319 ASP D C 1
ATOM 10874 O O . ASP D 1 319 ? 12.188 80.690 -3.943 1.00 46.99 319 ASP D O 1
ATOM 10879 N N . LEU D 1 320 ? 12.933 82.602 -3.009 1.00 45.51 320 LEU D N 1
ATOM 10880 C CA . LEU D 1 320 ? 13.548 83.102 -4.227 1.00 47.63 320 LEU D CA 1
ATOM 10881 C C . LEU D 1 320 ? 14.698 82.192 -4.664 1.00 48.56 320 LEU D C 1
ATOM 10882 O O . LEU D 1 320 ? 14.988 82.108 -5.851 1.00 49.30 320 LEU D O 1
ATOM 10887 N N . TYR D 1 321 ? 15.341 81.502 -3.714 1.00 48.60 321 TYR D N 1
ATOM 10888 C CA . TYR D 1 321 ? 16.427 80.591 -4.042 1.00 51.55 321 TYR D CA 1
ATOM 10889 C C . TYR D 1 321 ? 15.903 79.402 -4.854 1.00 54.38 321 TYR D C 1
ATOM 10890 O O . TYR D 1 321 ? 16.669 78.793 -5.599 1.00 54.56 321 TYR D O 1
ATOM 10899 N N . ALA D 1 322 ? 14.602 79.089 -4.734 1.00 55.72 322 ALA D N 1
ATOM 10900 C CA . ALA D 1 322 ? 13.996 77.974 -5.452 1.00 57.06 322 ALA D CA 1
ATOM 10901 C C . ALA D 1 322 ? 13.756 78.309 -6.926 1.00 59.27 322 ALA D C 1
ATOM 10902 O O . ALA D 1 322 ? 13.690 77.400 -7.749 1.00 63.95 322 ALA D O 1
ATOM 10904 N N . LEU D 1 323 ? 13.611 79.599 -7.263 1.00 57.86 323 LEU D N 1
ATOM 10905 C CA . LEU D 1 323 ? 13.452 80.021 -8.649 1.00 58.28 323 LEU D CA 1
ATOM 10906 C C . LEU D 1 323 ? 14.834 80.271 -9.272 1.00 56.66 323 LEU D C 1
ATOM 10907 O O . LEU D 1 323 ? 14.879 80.406 -10.511 1.00 59.02 323 LEU D O 1
ATOM 10912 N N . PHE D 1 328 ? 24.298 80.104 -11.949 1.00 65.15 328 PHE D N 1
ATOM 10913 C CA . PHE D 1 328 ? 25.296 80.945 -11.230 1.00 63.52 328 PHE D CA 1
ATOM 10914 C C . PHE D 1 328 ? 26.536 81.128 -12.110 1.00 63.69 328 PHE D C 1
ATOM 10915 O O . PHE D 1 328 ? 27.587 80.552 -11.841 1.00 65.40 328 PHE D O 1
ATOM 10917 N N . ALA D 1 329 ? 26.406 81.956 -13.153 1.00 63.38 329 ALA D N 1
ATOM 10918 C CA . ALA D 1 329 ? 27.469 82.167 -14.126 1.00 64.91 329 ALA D CA 1
ATOM 10919 C C . ALA D 1 329 ? 28.594 83.015 -13.536 1.00 62.45 329 ALA D C 1
ATOM 10920 O O . ALA D 1 329 ? 28.423 83.693 -12.523 1.00 60.65 329 ALA D O 1
ATOM 10922 N N . GLU D 1 330 ? 29.760 82.955 -14.194 1.00 62.25 330 GLU D N 1
ATOM 10923 C CA . GLU D 1 330 ? 30.945 83.656 -13.724 1.00 62.38 330 GLU D CA 1
ATOM 10924 C C . GLU D 1 330 ? 30.829 85.136 -14.073 1.00 59.75 330 GLU D C 1
ATOM 10925 O O . GLU D 1 330 ? 29.991 85.541 -14.872 1.00 59.44 330 GLU D O 1
ATOM 10931 N N . ILE D 1 331 ? 31.675 85.940 -13.434 1.00 56.83 331 ILE D N 1
ATOM 10932 C CA . ILE D 1 331 ? 31.600 87.385 -13.529 1.00 54.70 331 ILE D CA 1
ATOM 10933 C C . ILE D 1 331 ? 32.766 87.864 -14.386 1.00 55.17 331 ILE D C 1
ATOM 10934 O O . ILE D 1 331 ? 33.879 87.372 -14.240 1.00 54.47 331 ILE D O 1
ATOM 10939 N N . GLU D 1 332 ? 32.489 88.814 -15.283 1.00 56.27 332 GLU D N 1
ATOM 10940 C CA . GLU D 1 332 ? 33.514 89.391 -16.137 1.00 58.12 332 GLU D CA 1
ATOM 10941 C C . GLU D 1 332 ? 34.036 90.682 -15.509 1.00 56.20 332 GLU D C 1
ATOM 10942 O O . GLU D 1 332 ? 33.251 91.536 -15.110 1.00 54.83 332 GLU D O 1
ATOM 10948 N N . THR D 1 333 ? 35.367 90.804 -15.433 1.00 55.77 333 THR D N 1
ATOM 10949 C CA . THR D 1 333 ? 36.010 91.978 -14.870 1.00 54.56 333 THR D CA 1
ATOM 10950 C C . THR D 1 333 ? 37.045 92.511 -15.856 1.00 56.72 333 THR D C 1
ATOM 10951 O O . THR D 1 333 ? 37.854 91.747 -16.386 1.00 57.61 333 THR D O 1
ATOM 10955 N N . VAL D 1 334 ? 36.999 93.834 -16.076 1.00 56.53 334 VAL D N 1
ATOM 10956 C CA . VAL D 1 334 ? 37.934 94.542 -16.934 1.00 57.98 334 VAL D CA 1
ATOM 10957 C C . VAL D 1 334 ? 39.001 95.172 -16.042 1.00 57.14 334 VAL D C 1
ATOM 10958 O O . VAL D 1 334 ? 38.673 95.842 -15.064 1.00 55.48 334 VAL D O 1
ATOM 10962 N N . VAL D 1 335 ? 40.275 94.965 -16.390 1.00 57.77 335 VAL D N 1
ATOM 10963 C CA . VAL D 1 335 ? 41.373 95.563 -15.648 1.00 57.47 335 VAL D CA 1
ATOM 10964 C C . VAL D 1 335 ? 42.003 96.660 -16.499 1.00 58.62 335 VAL D C 1
ATOM 10965 O O . VAL D 1 335 ? 42.411 96.409 -17.625 1.00 60.16 335 VAL D O 1
ATOM 10969 N N . ALA D 1 336 ? 42.068 97.872 -15.941 1.00 58.29 336 ALA D N 1
ATOM 10970 C CA . ALA D 1 336 ? 42.761 98.995 -16.551 1.00 59.52 336 ALA D CA 1
ATOM 10971 C C . ALA D 1 336 ? 44.006 99.306 -15.726 1.00 59.68 336 ALA D C 1
ATOM 10972 O O . ALA D 1 336 ? 44.083 98.920 -14.560 1.00 58.29 336 ALA D O 1
ATOM 10974 N N . PRO D 1 337 ? 45.024 99.991 -16.296 1.00 60.98 337 PRO D N 1
ATOM 10975 C CA . PRO D 1 337 ? 46.203 100.377 -15.523 1.00 61.81 337 PRO D CA 1
ATOM 10976 C C . PRO D 1 337 ? 45.898 101.501 -14.538 1.00 61.22 337 PRO D C 1
ATOM 10977 O O . PRO D 1 337 ? 44.889 102.198 -14.670 1.00 59.75 337 PRO D O 1
ATOM 10981 N N . LYS D 1 338 ? 46.781 101.646 -13.542 1.00 62.32 338 LYS D N 1
ATOM 10982 C CA . LYS D 1 338 ? 46.756 102.770 -12.621 1.00 62.85 338 LYS D CA 1
ATOM 10983 C C . LYS D 1 338 ? 46.914 104.068 -13.411 1.00 63.84 338 LYS D C 1
ATOM 10984 O O . LYS D 1 338 ? 47.647 104.091 -14.394 1.00 64.08 338 LYS D O 1
ATOM 10990 N N . GLY D 1 339 ? 46.233 105.131 -12.965 1.00 63.81 339 GLY D N 1
ATOM 10991 C CA . GLY D 1 339 ? 46.398 106.450 -13.551 1.00 66.00 339 GLY D CA 1
ATOM 10992 C C . GLY D 1 339 ? 45.140 107.312 -13.456 1.00 66.15 339 GLY D C 1
ATOM 10993 O O . GLY D 1 339 ? 44.039 106.798 -13.271 1.00 64.40 339 GLY D O 1
ATOM 10994 N N . THR D 1 340 ? 45.328 108.632 -13.617 1.00 69.00 340 THR D N 1
ATOM 10995 C CA . THR D 1 340 ? 44.242 109.602 -13.568 1.00 68.33 340 THR D CA 1
ATOM 10996 C C . THR D 1 340 ? 44.292 110.533 -14.781 1.00 70.27 340 THR D C 1
ATOM 10997 O O . THR D 1 340 ? 43.758 111.639 -14.730 1.00 70.16 340 THR D O 1
ATOM 11001 N N . GLU D 1 341 ? 44.897 110.061 -15.880 1.00 72.77 341 GLU D N 1
ATOM 11002 C CA . GLU D 1 341 ? 44.908 110.789 -17.141 1.00 74.85 341 GLU D CA 1
ATOM 11003 C C . GLU D 1 341 ? 43.483 110.810 -17.689 1.00 73.63 341 GLU D C 1
ATOM 11004 O O . GLU D 1 341 ? 42.783 109.804 -17.627 1.00 75.53 341 GLU D O 1
ATOM 11010 N N . ALA D 1 342 ? 43.061 111.966 -18.209 1.00 73.65 342 ALA D N 1
ATOM 11011 C CA . ALA D 1 342 ? 41.656 112.240 -18.474 1.00 72.96 342 ALA D CA 1
ATOM 11012 C C . ALA D 1 342 ? 41.079 111.244 -19.479 1.00 74.23 342 ALA D C 1
ATOM 11013 O O . ALA D 1 342 ? 39.955 110.776 -19.290 1.00 72.76 342 ALA D O 1
ATOM 11015 N N . ASP D 1 343 ? 41.845 110.932 -20.533 1.00 76.50 343 ASP D N 1
ATOM 11016 C CA . ASP D 1 343 ? 41.373 110.068 -21.605 1.00 77.72 343 ASP D CA 1
ATOM 11017 C C . ASP D 1 343 ? 41.179 108.638 -21.093 1.00 75.89 343 ASP D C 1
ATOM 11018 O O . ASP D 1 343 ? 40.288 107.935 -21.566 1.00 75.21 343 ASP D O 1
ATOM 11023 N N . LEU D 1 344 ? 42.003 108.220 -20.120 1.00 74.79 344 LEU D N 1
ATOM 11024 C CA . LEU D 1 344 ? 41.877 106.904 -19.508 1.00 72.89 344 LEU D CA 1
ATOM 11025 C C . LEU D 1 344 ? 40.641 106.858 -18.611 1.00 70.91 344 LEU D C 1
ATOM 11026 O O . LEU D 1 344 ? 39.844 105.931 -18.718 1.00 70.18 344 LEU D O 1
ATOM 11031 N N . LEU D 1 345 ? 40.494 107.846 -17.718 1.00 70.13 345 LEU D N 1
ATOM 11032 C CA . LEU D 1 345 ? 39.349 107.906 -16.817 1.00 68.51 345 LEU D CA 1
ATOM 11033 C C . LEU D 1 345 ? 38.053 107.965 -17.622 1.00 68.15 345 LEU D C 1
ATOM 11034 O O . LEU D 1 345 ? 37.057 107.354 -17.239 1.00 66.66 345 LEU D O 1
ATOM 11039 N N . LYS D 1 346 ? 38.088 108.712 -18.731 1.00 70.63 346 LYS D N 1
ATOM 11040 C CA . LYS D 1 346 ? 36.963 108.859 -19.642 1.00 71.82 346 LYS D CA 1
ATOM 11041 C C . LYS D 1 346 ? 36.517 107.491 -20.158 1.00 70.16 346 LYS D C 1
ATOM 11042 O O . LYS D 1 346 ? 35.327 107.186 -20.144 1.00 69.14 346 LYS D O 1
ATOM 11048 N N . ALA D 1 347 ? 37.484 106.686 -20.620 1.00 69.32 347 ALA D N 1
ATOM 11049 C CA . ALA D 1 347 ? 37.217 105.361 -21.165 1.00 68.14 347 ALA D CA 1
ATOM 11050 C C . ALA D 1 347 ? 36.672 104.438 -20.076 1.00 64.82 347 ALA D C 1
ATOM 11051 O O . ALA D 1 347 ? 35.752 103.663 -20.324 1.00 64.17 347 ALA D O 1
ATOM 11053 N N . ILE D 1 348 ? 37.245 104.529 -18.871 1.00 62.77 348 ILE D N 1
ATOM 11054 C CA . ILE D 1 348 ? 36.767 103.774 -17.726 1.00 60.40 348 ILE D CA 1
ATOM 11055 C C . ILE D 1 348 ? 35.316 104.154 -17.433 1.00 59.78 348 ILE D C 1
ATOM 11056 O O . ILE D 1 348 ? 34.489 103.276 -17.207 1.00 59.54 348 ILE D O 1
ATOM 11061 N N . ALA D 1 349 ? 35.016 105.458 -17.449 1.00 60.27 349 ALA D N 1
ATOM 11062 C CA . ALA D 1 349 ? 33.692 105.961 -17.111 1.00 59.35 349 ALA D CA 1
ATOM 11063 C C . ALA D 1 349 ? 32.664 105.498 -18.142 1.00 60.14 349 ALA D C 1
ATOM 11064 O O . ALA D 1 349 ? 31.552 105.134 -17.776 1.00 60.65 349 ALA D O 1
ATOM 11066 N N . ASN D 1 350 ? 33.034 105.523 -19.427 1.00 61.93 350 ASN D N 1
ATOM 11067 C CA . ASN D 1 350 ? 32.149 105.074 -20.490 1.00 62.87 350 ASN D CA 1
ATOM 11068 C C . ASN D 1 350 ? 31.842 103.590 -20.317 1.00 61.23 350 ASN D C 1
ATOM 11069 O O . ASN D 1 350 ? 30.686 103.181 -20.432 1.00 60.27 350 ASN D O 1
ATOM 11074 N N . ALA D 1 351 ? 32.884 102.801 -20.027 1.00 60.94 351 ALA D N 1
ATOM 11075 C CA . ALA D 1 351 ? 32.728 101.372 -19.798 1.00 61.05 351 ALA D CA 1
ATOM 11076 C C . ALA D 1 351 ? 31.784 101.124 -18.622 1.00 59.39 351 ALA D C 1
ATOM 11077 O O . ALA D 1 351 ? 30.836 100.356 -18.748 1.00 60.32 351 ALA D O 1
ATOM 11079 N N . ARG D 1 352 ? 32.047 101.782 -17.487 1.00 58.60 352 ARG D N 1
ATOM 11080 C CA . ARG D 1 352 ? 31.226 101.646 -16.291 1.00 57.63 352 ARG D CA 1
ATOM 11081 C C . ARG D 1 352 ? 29.795 102.098 -16.575 1.00 57.63 352 ARG D C 1
ATOM 11082 O O . ARG D 1 352 ? 28.842 101.551 -16.029 1.00 57.42 352 ARG D O 1
ATOM 11090 N N . SER D 1 353 ? 29.654 103.097 -17.443 1.00 59.49 353 SER D N 1
ATOM 11091 C CA . SER D 1 353 ? 28.354 103.604 -17.844 1.00 61.26 353 SER D CA 1
ATOM 11092 C C . SER D 1 353 ? 27.529 102.526 -18.551 1.00 61.13 353 SER D C 1
ATOM 11093 O O . SER D 1 353 ? 26.305 102.518 -18.446 1.00 60.48 353 SER D O 1
ATOM 11096 N N . GLU D 1 354 ? 28.205 101.631 -19.284 1.00 62.10 354 GLU D N 1
ATOM 11097 C CA . GLU D 1 354 ? 27.543 100.560 -20.018 1.00 62.89 354 GLU D CA 1
ATOM 11098 C C . GLU D 1 354 ? 27.328 99.336 -19.124 1.00 59.55 354 GLU D C 1
ATOM 11099 O O . GLU D 1 354 ? 26.813 98.325 -19.589 1.00 59.44 354 GLU D O 1
ATOM 11105 N N . GLY D 1 355 ? 27.735 99.419 -17.852 1.00 56.45 355 GLY D N 1
ATOM 11106 C CA . GLY D 1 355 ? 27.449 98.387 -16.868 1.00 54.62 355 GLY D CA 1
ATOM 11107 C C . GLY D 1 355 ? 28.576 97.367 -16.724 1.00 54.36 355 GLY D C 1
ATOM 11108 O O . GLY D 1 355 ? 28.374 96.313 -16.126 1.00 53.28 355 GLY D O 1
ATOM 11109 N N . LEU D 1 356 ? 29.762 97.685 -17.265 1.00 54.69 356 LEU D N 1
ATOM 11110 C CA . LEU D 1 356 ? 30.910 96.800 -17.163 1.00 53.70 356 LEU D CA 1
ATOM 11111 C C . LEU D 1 356 ? 31.582 97.005 -15.808 1.00 52.17 356 LEU D C 1
ATOM 11112 O O . LEU D 1 356 ? 31.548 98.100 -15.246 1.00 51.83 356 LEU D O 1
ATOM 11117 N N . ARG D 1 357 ? 32.186 95.929 -15.291 1.00 51.13 357 ARG D N 1
ATOM 11118 C CA . ARG D 1 357 ? 32.910 95.974 -14.031 1.00 49.88 357 ARG D CA 1
ATOM 11119 C C . ARG D 1 357 ? 34.375 96.266 -14.326 1.00 50.55 357 ARG D C 1
ATOM 11120 O O . ARG D 1 357 ? 35.076 95.409 -14.857 1.00 51.27 357 ARG D O 1
ATOM 11128 N N . VAL D 1 358 ? 34.826 97.474 -13.971 1.00 49.82 358 VAL D N 1
ATOM 11129 C CA . VAL D 1 358 ? 36.171 97.912 -14.299 1.00 50.71 358 VAL D CA 1
ATOM 11130 C C . VAL D 1 358 ? 36.913 98.235 -13.008 1.00 49.72 358 VAL D C 1
ATOM 11131 O O . VAL D 1 358 ? 36.382 98.917 -12.139 1.00 48.43 358 VAL D O 1
ATOM 11135 N N . VAL D 1 359 ? 38.146 97.731 -12.907 1.00 50.05 359 VAL D N 1
ATOM 11136 C CA . VAL D 1 359 ? 39.042 98.081 -11.818 1.00 49.43 359 VAL D CA 1
ATOM 11137 C C . VAL D 1 359 ? 40.349 98.582 -12.417 1.00 50.70 359 VAL D C 1
ATOM 11138 O O . VAL D 1 359 ? 40.656 98.280 -13.564 1.00 51.54 359 VAL D O 1
ATOM 11142 N N . GLN D 1 360 ? 41.084 99.362 -11.621 1.00 50.85 360 GLN D N 1
ATOM 11143 C CA . GLN D 1 360 ? 42.421 99.808 -11.969 1.00 52.45 360 GLN D CA 1
ATOM 11144 C C . GLN D 1 360 ? 43.425 99.079 -11.084 1.00 52.76 360 GLN D C 1
ATOM 11145 O O . GLN D 1 360 ? 43.149 98.814 -9.914 1.00 50.90 360 GLN D O 1
ATOM 11151 N N . LEU D 1 361 ? 44.587 98.759 -11.664 1.00 54.50 361 LEU D N 1
ATOM 11152 C CA . LEU D 1 361 ? 45.697 98.212 -10.902 1.00 54.96 361 LEU D CA 1
ATOM 11153 C C . LEU D 1 361 ? 46.101 99.208 -9.818 1.00 54.74 361 LEU D C 1
ATOM 11154 O O . LEU D 1 361 ? 46.039 100.423 -10.028 1.00 55.41 361 LEU D O 1
ATOM 11159 N N . LEU D 1 362 ? 46.502 98.672 -8.660 1.00 53.74 362 LEU D N 1
ATOM 11160 C CA . LEU D 1 362 ? 46.905 99.476 -7.514 1.00 53.13 362 LEU D CA 1
ATOM 11161 C C . LEU D 1 362 ? 48.430 99.474 -7.395 1.00 54.50 362 LEU D C 1
ATOM 11162 O O . LEU D 1 362 ? 49.059 98.422 -7.470 1.00 54.05 362 LEU D O 1
ATOM 11167 N N . GLY D 1 363 ? 49.017 100.658 -7.199 1.00 55.72 363 GLY D N 1
ATOM 11168 C CA . GLY D 1 363 ? 50.445 100.782 -6.947 1.00 57.41 363 GLY D CA 1
ATOM 11169 C C . GLY D 1 363 ? 51.277 100.103 -8.030 1.00 59.02 363 GLY D C 1
ATOM 11170 O O . GLY D 1 363 ? 51.109 100.410 -9.206 1.00 59.04 363 GLY D O 1
ATOM 11171 N N . ASN D 1 364 ? 52.130 99.154 -7.620 1.00 60.49 364 ASN D N 1
ATOM 11172 C CA . ASN D 1 364 ? 53.023 98.456 -8.534 1.00 63.52 364 ASN D CA 1
ATOM 11173 C C . ASN D 1 364 ? 52.464 97.088 -8.928 1.00 63.01 364 ASN D C 1
ATOM 11174 O O . ASN D 1 364 ? 53.180 96.282 -9.515 1.00 63.86 364 ASN D O 1
ATOM 11179 N N . ASP D 1 365 ? 51.194 96.822 -8.601 1.00 62.19 365 ASP D N 1
ATOM 11180 C CA . ASP D 1 365 ? 50.553 95.563 -8.958 1.00 62.05 365 ASP D CA 1
ATOM 11181 C C . ASP D 1 365 ? 50.511 95.424 -10.480 1.00 62.70 365 ASP D C 1
ATOM 11182 O O . ASP D 1 365 ? 50.221 96.387 -11.187 1.00 63.85 365 ASP D O 1
ATOM 11187 N N . ASP D 1 366 ? 50.796 94.219 -10.979 1.00 62.88 366 ASP D N 1
ATOM 11188 C CA . ASP D 1 366 ? 50.587 93.894 -12.383 1.00 64.04 366 ASP D CA 1
ATOM 11189 C C . ASP D 1 366 ? 49.252 93.157 -12.508 1.00 62.16 366 ASP D C 1
ATOM 11190 O O . ASP D 1 366 ? 48.506 93.052 -11.538 1.00 60.43 366 ASP D O 1
ATOM 11195 N N . LEU D 1 367 ? 48.968 92.642 -13.711 1.00 62.73 367 LEU D N 1
ATOM 11196 C CA . LEU D 1 367 ? 47.683 92.046 -14.045 1.00 61.20 367 LEU D CA 1
ATOM 11197 C C . LEU D 1 367 ? 47.425 90.758 -13.254 1.00 59.24 367 LEU D C 1
ATOM 11198 O O . LEU D 1 367 ? 46.272 90.356 -13.103 1.00 57.71 367 LEU D O 1
ATOM 11203 N N . SER D 1 368 ? 48.482 90.124 -12.726 1.00 59.28 368 SER D N 1
ATOM 11204 C CA . SER D 1 368 ? 48.340 88.883 -11.977 1.00 58.13 368 SER D CA 1
ATOM 11205 C C . SER D 1 368 ? 47.735 89.121 -10.592 1.00 55.88 368 SER D C 1
ATOM 11206 O O . SER D 1 368 ? 47.357 88.159 -9.920 1.00 54.82 368 SER D O 1
ATOM 11209 N N . SER D 1 369 ? 47.665 90.391 -10.165 1.00 55.21 369 SER D N 1
ATOM 11210 C CA . SER D 1 369 ? 46.992 90.772 -8.929 1.00 53.55 369 SER D CA 1
ATOM 11211 C C . SER D 1 369 ? 45.480 90.584 -9.041 1.00 52.13 369 SER D C 1
ATOM 11212 O O . SER D 1 369 ? 44.804 90.495 -8.022 1.00 50.58 369 SER D O 1
ATOM 11215 N N . ILE D 1 370 ? 44.960 90.553 -10.276 1.00 53.11 370 ILE D N 1
ATOM 11216 C CA . ILE D 1 370 ? 43.553 90.291 -10.534 1.00 52.34 370 ILE D CA 1
ATOM 11217 C C . ILE D 1 370 ? 43.442 88.991 -11.335 1.00 53.29 370 ILE D C 1
ATOM 11218 O O . ILE D 1 370 ? 43.181 89.022 -12.538 1.00 54.76 370 ILE D O 1
ATOM 11223 N N . PRO D 1 371 ? 43.618 87.802 -10.710 1.00 52.93 371 PRO D N 1
ATOM 11224 C CA . PRO D 1 371 ? 43.677 86.539 -11.456 1.00 53.40 371 PRO D CA 1
ATOM 11225 C C . PRO D 1 371 ? 42.365 86.142 -12.135 1.00 52.38 371 PRO D C 1
ATOM 11226 O O . PRO D 1 371 ? 42.383 85.399 -13.115 1.00 53.22 371 PRO D O 1
ATOM 11230 N N . TYR D 1 372 ? 41.242 86.673 -11.629 1.00 50.25 372 TYR D N 1
ATOM 11231 C CA . TYR D 1 372 ? 39.916 86.418 -12.175 1.00 49.68 372 TYR D CA 1
ATOM 11232 C C . TYR D 1 372 ? 39.591 87.413 -13.296 1.00 51.27 372 TYR D C 1
ATOM 11233 O O . TYR D 1 372 ? 38.446 87.501 -13.738 1.00 51.23 372 TYR D O 1
ATOM 11242 N N . ALA D 1 373 ? 40.591 88.177 -13.753 1.00 53.17 373 ALA D N 1
ATOM 11243 C CA . ALA D 1 373 ? 40.383 89.145 -14.819 1.00 55.25 373 ALA D CA 1
ATOM 11244 C C . ALA D 1 373 ? 40.018 88.423 -16.114 1.00 56.64 373 ALA D C 1
ATOM 11245 O O . ALA D 1 373 ? 40.678 87.456 -16.477 1.00 57.86 373 ALA D O 1
ATOM 11247 N N . THR D 1 374 ? 38.984 88.925 -16.806 1.00 57.00 374 THR D N 1
ATOM 11248 C CA . THR D 1 374 ? 38.564 88.385 -18.090 1.00 58.36 374 THR D CA 1
ATOM 11249 C C . THR D 1 374 ? 38.945 89.318 -19.241 1.00 60.85 374 THR D C 1
ATOM 11250 O O . THR D 1 374 ? 39.120 88.846 -20.360 1.00 63.25 374 THR D O 1
ATOM 11254 N N . HIS D 1 375 ? 39.069 90.631 -18.979 1.00 60.96 375 HIS D N 1
ATOM 11255 C CA . HIS D 1 375 ? 39.303 91.610 -20.033 1.00 62.20 375 HIS D CA 1
ATOM 11256 C C . HIS D 1 375 ? 40.309 92.666 -19.585 1.00 62.64 375 HIS D C 1
ATOM 11257 O O . HIS D 1 375 ? 40.524 92.861 -18.394 1.00 61.35 375 HIS D O 1
ATOM 11264 N N . GLN D 1 376 ? 40.896 93.366 -20.566 1.00 65.30 376 GLN D N 1
ATOM 11265 C CA . GLN D 1 376 ? 41.860 94.434 -20.331 1.00 67.10 376 GLN D CA 1
ATOM 11266 C C . GLN D 1 376 ? 41.434 95.704 -21.062 1.00 66.88 376 GLN D C 1
ATOM 11267 O O . GLN D 1 376 ? 40.914 95.642 -22.172 1.00 67.59 376 GLN D O 1
ATOM 11273 N N . LEU D 1 377 ? 41.699 96.857 -20.443 1.00 66.30 377 LEU D N 1
ATOM 11274 C CA . LEU D 1 377 ? 41.626 98.135 -21.133 1.00 67.63 377 LEU D CA 1
ATOM 11275 C C . LEU D 1 377 ? 43.046 98.523 -21.542 1.00 68.71 377 LEU D C 1
ATOM 11276 O O . LEU D 1 377 ? 43.910 98.691 -20.682 1.00 68.02 377 LEU D O 1
ATOM 11281 N N . VAL D 1 378 ? 43.295 98.622 -22.856 1.00 70.29 378 VAL D N 1
ATOM 11282 C CA . VAL D 1 378 ? 44.645 98.799 -23.370 1.00 71.85 378 VAL D CA 1
ATOM 11283 C C . VAL D 1 378 ? 44.625 99.832 -24.493 1.00 73.15 378 VAL D C 1
ATOM 11284 O O . VAL D 1 378 ? 43.665 99.909 -25.256 1.00 72.80 378 VAL D O 1
ATOM 11288 N N . LEU D 1 379 ? 45.706 100.620 -24.546 1.00 74.45 379 LEU D N 1
ATOM 11289 C CA . LEU D 1 379 ? 45.829 101.736 -25.468 1.00 75.72 379 LEU D CA 1
ATOM 11290 C C . LEU D 1 379 ? 46.399 101.205 -26.777 1.00 78.16 379 LEU D C 1
ATOM 11291 O O . LEU D 1 379 ? 47.552 100.785 -26.817 1.00 78.66 379 LEU D O 1
ATOM 11296 N N . GLN D 1 380 ? 45.570 101.216 -27.829 1.00 79.57 380 GLN D N 1
ATOM 11297 C CA . GLN D 1 380 ? 45.966 100.761 -29.152 1.00 82.13 380 GLN D CA 1
ATOM 11298 C C . GLN D 1 380 ? 45.740 101.904 -30.142 1.00 84.01 380 GLN D C 1
ATOM 11299 O O . GLN D 1 380 ? 44.675 102.524 -30.126 1.00 83.04 380 GLN D O 1
ATOM 11301 N N . ASN D 1 381 ? 46.772 102.196 -30.950 1.00 86.35 381 ASN D N 1
ATOM 11302 C CA . ASN D 1 381 ? 46.758 103.276 -31.925 1.00 88.26 381 ASN D CA 1
ATOM 11303 C C . ASN D 1 381 ? 46.075 104.514 -31.337 1.00 87.58 381 ASN D C 1
ATOM 11304 O O . ASN D 1 381 ? 45.274 105.154 -32.011 1.00 88.57 381 ASN D O 1
ATOM 11306 N N . GLY D 1 382 ? 46.391 104.836 -30.073 1.00 86.60 382 GLY D N 1
ATOM 11307 C CA . GLY D 1 382 ? 46.009 106.099 -29.458 1.00 86.15 382 GLY D CA 1
ATOM 11308 C C . GLY D 1 382 ? 44.598 106.141 -28.864 1.00 85.28 382 GLY D C 1
ATOM 11309 O O . GLY D 1 382 ? 44.173 107.207 -28.427 1.00 86.51 382 GLY D O 1
ATOM 11310 N N . GLN D 1 383 ? 43.868 105.017 -28.844 1.00 83.91 383 GLN D N 1
ATOM 11311 C CA . GLN D 1 383 ? 42.544 104.964 -28.230 1.00 82.05 383 GLN D CA 1
ATOM 11312 C C . GLN D 1 383 ? 42.475 103.783 -27.255 1.00 80.17 383 GLN D C 1
ATOM 11313 O O . GLN D 1 383 ? 43.138 102.769 -27.487 1.00 80.22 383 GLN D O 1
ATOM 11315 N N . TRP D 1 384 ? 41.659 103.916 -26.192 1.00 77.73 384 TRP D N 1
ATOM 11316 C CA . TRP D 1 384 ? 41.519 102.891 -25.164 1.00 76.18 384 TRP D CA 1
ATOM 11317 C C . TRP D 1 384 ? 40.423 101.892 -25.552 1.00 75.29 384 TRP D C 1
ATOM 11318 O O . TRP D 1 384 ? 39.288 102.289 -25.792 1.00 74.58 384 TRP D O 1
ATOM 11329 N N . ASN D 1 385 ? 40.779 100.599 -25.601 1.00 75.45 385 ASN D N 1
ATOM 11330 C CA . ASN D 1 385 ? 39.880 99.547 -26.062 1.00 75.37 385 ASN D CA 1
ATOM 11331 C C . ASN D 1 385 ? 39.848 98.407 -25.052 1.00 72.99 385 ASN D C 1
ATOM 11332 O O . ASN D 1 385 ? 40.827 98.171 -24.346 1.00 72.23 385 ASN D O 1
ATOM 11337 N N . ILE D 1 386 ? 38.723 97.682 -25.042 1.00 72.79 386 ILE D N 1
ATOM 11338 C CA . ILE D 1 386 ? 38.552 96.490 -24.224 1.00 71.43 386 ILE D CA 1
ATOM 11339 C C . ILE D 1 386 ? 38.794 95.260 -25.098 1.00 73.89 386 ILE D C 1
ATOM 11340 O O . ILE D 1 386 ? 38.160 95.120 -26.142 1.00 74.36 386 ILE D O 1
ATOM 11345 N N . GLU D 1 387 ? 39.706 94.376 -24.659 1.00 75.86 387 GLU D N 1
ATOM 11346 C CA . GLU D 1 387 ? 39.970 93.110 -25.337 1.00 78.04 387 GLU D CA 1
ATOM 11347 C C . GLU D 1 387 ? 40.065 91.982 -24.309 1.00 78.10 387 GLU D C 1
ATOM 11348 O O . GLU D 1 387 ? 40.369 92.230 -23.148 1.00 77.17 387 GLU D O 1
ATOM 11354 N N . LYS D 1 388 ? 39.778 90.747 -24.747 1.00 80.25 388 LYS D N 1
ATOM 11355 C CA . LYS D 1 388 ? 39.739 89.568 -23.894 1.00 79.83 388 LYS D CA 1
ATOM 11356 C C . LYS D 1 388 ? 41.159 89.143 -23.503 1.00 78.83 388 LYS D C 1
ATOM 11357 O O . LYS D 1 388 ? 42.100 89.341 -24.267 1.00 81.31 388 LYS D O 1
ATOM 11363 N N . ILE D 1 389 ? 41.291 88.534 -22.319 1.00 76.47 389 ILE D N 1
ATOM 11364 C CA . ILE D 1 389 ? 42.501 87.847 -21.891 1.00 76.27 389 ILE D CA 1
ATOM 11365 C C . ILE D 1 389 ? 43.241 88.760 -20.913 1.00 75.30 389 ILE D C 1
ATOM 11366 O O . ILE D 1 389 ? 42.657 89.003 -19.842 1.00 72.27 389 ILE D O 1
ATOM 11368 N N . ARG E 2 6 ? -0.129 118.560 71.287 1.00 75.49 5 ARG E N 1
ATOM 11369 C CA . ARG E 2 6 ? 0.550 119.846 70.965 1.00 76.27 5 ARG E CA 1
ATOM 11370 C C . ARG E 2 6 ? 2.056 119.695 71.179 1.00 77.12 5 ARG E C 1
ATOM 11371 O O . ARG E 2 6 ? 2.504 118.869 71.965 1.00 80.09 5 ARG E O 1
ATOM 11373 N N . ASN E 2 7 ? 2.825 120.480 70.419 1.00 75.46 6 ASN E N 1
ATOM 11374 C CA . ASN E 2 7 ? 4.252 120.650 70.638 1.00 73.66 6 ASN E CA 1
ATOM 11375 C C . ASN E 2 7 ? 4.670 122.000 70.064 1.00 74.13 6 ASN E C 1
ATOM 11376 O O . ASN E 2 7 ? 4.361 122.304 68.914 1.00 72.45 6 ASN E O 1
ATOM 11381 N N . ASP E 2 8 ? 5.391 122.785 70.869 1.00 76.25 7 ASP E N 1
ATOM 11382 C CA . ASP E 2 8 ? 5.810 124.122 70.477 1.00 78.92 7 ASP E CA 1
ATOM 11383 C C . ASP E 2 8 ? 7.336 124.204 70.430 1.00 77.30 7 ASP E C 1
ATOM 11384 O O . ASP E 2 8 ? 7.885 125.239 70.056 1.00 78.56 7 ASP E O 1
ATOM 11389 N N . ASP E 2 9 ? 8.017 123.107 70.783 1.00 73.81 8 ASP E N 1
ATOM 11390 C CA . ASP E 2 9 ? 9.471 123.077 70.802 1.00 72.84 8 ASP E CA 1
ATOM 11391 C C . ASP E 2 9 ? 9.993 122.873 69.379 1.00 70.24 8 ASP E C 1
ATOM 11392 O O . ASP E 2 9 ? 9.705 121.853 68.755 1.00 67.54 8 ASP E O 1
ATOM 11397 N N . PRO E 2 10 ? 10.778 123.827 68.821 1.00 70.42 9 PRO E N 1
ATOM 11398 C CA . PRO E 2 10 ? 11.349 123.667 67.480 1.00 68.81 9 PRO E CA 1
ATOM 11399 C C . PRO E 2 10 ? 12.472 122.633 67.372 1.00 67.88 9 PRO E C 1
ATOM 11400 O O . PRO E 2 10 ? 12.788 122.204 66.267 1.00 66.28 9 PRO E O 1
ATOM 11404 N N . ASN E 2 11 ? 13.082 122.261 68.508 1.00 69.10 10 ASN E N 1
ATOM 11405 C CA . ASN E 2 11 ? 14.163 121.285 68.534 1.00 68.54 10 ASN E CA 1
ATOM 11406 C C . ASN E 2 11 ? 13.687 119.962 69.137 1.00 67.33 10 ASN E C 1
ATOM 11407 O O . ASN E 2 11 ? 14.510 119.127 69.507 1.00 67.51 10 ASN E O 1
ATOM 11412 N N . PHE E 2 12 ? 12.361 119.780 69.223 1.00 66.37 11 PHE E N 1
ATOM 11413 C CA . PHE E 2 12 ? 11.761 118.502 69.578 1.00 65.11 11 PHE E CA 1
ATOM 11414 C C . PHE E 2 12 ? 12.422 117.402 68.752 1.00 63.59 11 PHE E C 1
ATOM 11415 O O . PHE E 2 12 ? 12.572 117.544 67.540 1.00 62.06 11 PHE E O 1
ATOM 11423 N N . ASN E 2 13 ? 12.841 116.327 69.427 1.00 64.12 12 ASN E N 1
ATOM 11424 C CA . ASN E 2 13 ? 13.576 115.255 68.782 1.00 64.45 12 ASN E CA 1
ATOM 11425 C C . ASN E 2 13 ? 12.604 114.393 67.984 1.00 62.40 12 ASN E C 1
ATOM 11426 O O . ASN E 2 13 ? 11.659 113.836 68.542 1.00 61.83 12 ASN E O 1
ATOM 11431 N N . VAL E 2 14 ? 12.864 114.303 66.674 1.00 61.18 13 VAL E N 1
ATOM 11432 C CA . VAL E 2 14 ? 12.068 113.497 65.764 1.00 59.60 13 VAL E CA 1
ATOM 11433 C C . VAL E 2 14 ? 13.013 112.649 64.916 1.00 59.43 13 VAL E C 1
ATOM 11434 O O . VAL E 2 14 ? 12.682 112.291 63.790 1.00 57.21 13 VAL E O 1
ATOM 11438 N N . MET E 2 15 ? 14.184 112.324 65.480 1.00 61.93 14 MET E N 1
ATOM 11439 C CA . MET E 2 15 ? 15.244 111.651 64.750 1.00 63.20 14 MET E CA 1
ATOM 11440 C C . MET E 2 15 ? 15.111 110.143 64.934 1.00 63.88 14 MET E C 1
ATOM 11441 O O . MET E 2 15 ? 14.407 109.684 65.829 1.00 63.69 14 MET E O 1
ATOM 11446 N N . GLY E 2 16 ? 15.776 109.385 64.055 1.00 65.15 15 GLY E N 1
ATOM 11447 C CA . GLY E 2 16 ? 15.846 107.938 64.176 1.00 66.24 15 GLY E CA 1
ATOM 11448 C C . GLY E 2 16 ? 14.534 107.250 63.797 1.00 65.29 15 GLY E C 1
ATOM 11449 O O . GLY E 2 16 ? 13.971 107.519 62.737 1.00 63.48 15 GLY E O 1
ATOM 11450 N N . ASN E 2 17 ? 14.076 106.346 64.674 1.00 65.57 16 ASN E N 1
ATOM 11451 C CA . ASN E 2 17 ? 12.900 105.532 64.424 1.00 63.54 16 ASN E CA 1
ATOM 11452 C C . ASN E 2 17 ? 11.642 106.354 64.683 1.00 60.94 16 ASN E C 1
ATOM 11453 O O . ASN E 2 17 ? 11.532 107.009 65.718 1.00 60.18 16 ASN E O 1
ATOM 11458 N N . PHE E 2 18 ? 10.686 106.281 63.750 1.00 57.94 17 PHE E N 1
ATOM 11459 C CA . PHE E 2 18 ? 9.452 107.043 63.850 1.00 55.66 17 PHE E CA 1
ATOM 11460 C C . PHE E 2 18 ? 8.283 106.183 63.381 1.00 53.80 17 PHE E C 1
ATOM 11461 O O . PHE E 2 18 ? 7.355 106.682 62.745 1.00 53.84 17 PHE E O 1
ATOM 11469 N N . ASP E 2 19 ? 8.334 104.886 63.705 1.00 53.29 18 ASP E N 1
ATOM 11470 C CA . ASP E 2 19 ? 7.326 103.939 63.253 1.00 52.03 18 ASP E CA 1
ATOM 11471 C C . ASP E 2 19 ? 5.998 104.217 63.954 1.00 51.62 18 ASP E C 1
ATOM 11472 O O . ASP E 2 19 ? 4.941 103.882 63.427 1.00 52.41 18 ASP E O 1
ATOM 11477 N N . HIS E 2 20 ? 6.071 104.827 65.145 1.00 52.00 19 HIS E N 1
ATOM 11478 C CA . HIS E 2 20 ? 4.895 105.153 65.935 1.00 52.07 19 HIS E CA 1
ATOM 11479 C C . HIS E 2 20 ? 4.146 106.341 65.332 1.00 51.44 19 HIS E C 1
ATOM 11480 O O . HIS E 2 20 ? 2.998 106.583 65.697 1.00 52.91 19 HIS E O 1
ATOM 11487 N N . GLY E 2 21 ? 4.806 107.088 64.433 1.00 50.28 20 GLY E N 1
ATOM 11488 C CA . GLY E 2 21 ? 4.249 108.318 63.882 1.00 49.50 20 GLY E CA 1
ATOM 11489 C C . GLY E 2 21 ? 4.242 108.330 62.353 1.00 47.27 20 GLY E C 1
ATOM 11490 O O . GLY E 2 21 ? 4.411 107.296 61.714 1.00 47.59 20 GLY E O 1
ATOM 11491 N N . LEU E 2 22 ? 4.057 109.524 61.789 1.00 46.37 21 LEU E N 1
ATOM 11492 C CA . LEU E 2 22 ? 3.981 109.710 60.352 1.00 45.08 21 LEU E CA 1
ATOM 11493 C C . LEU E 2 22 ? 5.152 110.573 59.895 1.00 44.19 21 LEU E C 1
ATOM 11494 O O . LEU E 2 22 ? 5.441 111.606 60.502 1.00 45.75 21 LEU E O 1
ATOM 11499 N N . THR E 2 23 ? 5.804 110.141 58.813 1.00 42.04 22 THR E N 1
ATOM 11500 C CA . THR E 2 23 ? 6.828 110.929 58.154 1.00 41.70 22 THR E CA 1
ATOM 11501 C C . THR E 2 23 ? 6.225 111.489 56.869 1.00 41.23 22 THR E C 1
ATOM 11502 O O . THR E 2 23 ? 5.811 110.730 55.994 1.00 41.03 22 THR E O 1
ATOM 11506 N N . LEU E 2 24 ? 6.146 112.824 56.789 1.00 41.60 23 LEU E N 1
ATOM 11507 C CA . LEU E 2 24 ? 5.449 113.513 55.715 1.00 41.02 23 LEU E CA 1
ATOM 11508 C C . LEU E 2 24 ? 6.480 114.150 54.789 1.00 41.07 23 LEU E C 1
ATOM 11509 O O . LEU E 2 24 ? 7.262 114.996 55.219 1.00 41.64 23 LEU E O 1
ATOM 11514 N N . ALA E 2 25 ? 6.466 113.736 53.518 1.00 40.65 24 ALA E N 1
ATOM 11515 C CA . ALA E 2 25 ? 7.410 114.237 52.536 1.00 41.65 24 ALA E CA 1
ATOM 11516 C C . ALA E 2 25 ? 6.736 115.306 51.687 1.00 42.37 24 ALA E C 1
ATOM 11517 O O . ALA E 2 25 ? 5.727 115.035 51.040 1.00 42.57 24 ALA E O 1
ATOM 11519 N N . LEU E 2 26 ? 7.311 116.514 51.687 1.00 44.04 25 LEU E N 1
ATOM 11520 C CA . LEU E 2 26 ? 6.762 117.611 50.915 1.00 44.55 25 LEU E CA 1
ATOM 11521 C C . LEU E 2 26 ? 7.742 117.994 49.814 1.00 46.45 25 LEU E C 1
ATOM 11522 O O . LEU E 2 26 ? 8.959 117.995 50.023 1.00 46.85 25 LEU E O 1
ATOM 11527 N N . SER E 2 27 ? 7.179 118.276 48.630 1.00 49.29 26 SER E N 1
ATOM 11528 C CA . SER E 2 27 ? 7.897 118.907 47.531 1.00 51.57 26 SER E CA 1
ATOM 11529 C C . SER E 2 27 ? 8.228 120.349 47.919 1.00 55.56 26 SER E C 1
ATOM 11530 O O . SER E 2 27 ? 7.361 121.065 48.440 1.00 56.62 26 SER E O 1
ATOM 11533 N N . LYS E 2 28 ? 9.479 120.752 47.667 1.00 58.73 27 LYS E N 1
ATOM 11534 C CA . LYS E 2 28 ? 9.990 122.035 48.134 1.00 63.73 27 LYS E CA 1
ATOM 11535 C C . LYS E 2 28 ? 9.417 123.187 47.295 1.00 62.32 27 LYS E C 1
ATOM 11536 O O . LYS E 2 28 ? 8.872 122.901 46.214 1.00 60.88 27 LYS E O 1
ATOM 11542 N N . ARG E 2 30 ? 6.779 125.827 45.765 1.00 57.83 29 ARG E N 1
ATOM 11543 C CA . ARG E 2 30 ? 5.373 126.234 45.503 1.00 60.30 29 ARG E CA 1
ATOM 11544 C C . ARG E 2 30 ? 4.419 125.254 46.174 1.00 59.38 29 ARG E C 1
ATOM 11545 O O . ARG E 2 30 ? 3.473 125.681 46.827 1.00 61.01 29 ARG E O 1
ATOM 11553 N N . ILE E 2 31 ? 4.664 123.948 46.005 1.00 58.32 30 ILE E N 1
ATOM 11554 C CA . ILE E 2 31 ? 3.803 122.935 46.595 1.00 57.15 30 ILE E CA 1
ATOM 11555 C C . ILE E 2 31 ? 3.850 123.059 48.120 1.00 57.45 30 ILE E C 1
ATOM 11556 O O . ILE E 2 31 ? 2.817 122.930 48.777 1.00 59.75 30 ILE E O 1
ATOM 11561 N N . LEU E 2 32 ? 5.041 123.336 48.670 1.00 55.59 31 LEU E N 1
ATOM 11562 C CA . LEU E 2 32 ? 5.198 123.545 50.102 1.00 54.92 31 LEU E CA 1
ATOM 11563 C C . LEU E 2 32 ? 4.300 124.695 50.561 1.00 56.98 31 LEU E C 1
ATOM 11564 O O . LEU E 2 32 ? 3.557 124.547 51.528 1.00 57.80 31 LEU E O 1
ATOM 11569 N N . LYS E 2 33 ? 4.360 125.820 49.838 1.00 57.61 32 LYS E N 1
ATOM 11570 C CA . LYS E 2 33 ? 3.637 127.034 50.189 1.00 59.38 32 LYS E CA 1
ATOM 11571 C C . LYS E 2 33 ? 2.137 126.762 50.310 1.00 57.73 32 LYS E C 1
ATOM 11572 O O . LYS E 2 33 ? 1.508 127.183 51.275 1.00 57.89 32 LYS E O 1
ATOM 11578 N N . GLU E 2 34 ? 1.568 126.071 49.316 1.00 56.53 33 GLU E N 1
ATOM 11579 C CA . GLU E 2 34 ? 0.128 125.860 49.241 1.00 56.35 33 GLU E CA 1
ATOM 11580 C C . GLU E 2 34 ? -0.289 124.696 50.144 1.00 53.71 33 GLU E C 1
ATOM 11581 O O . GLU E 2 34 ? -1.462 124.595 50.504 1.00 53.94 33 GLU E O 1
ATOM 11587 N N . THR E 2 35 ? 0.664 123.827 50.517 1.00 50.03 34 THR E N 1
ATOM 11588 C CA . THR E 2 35 ? 0.358 122.663 51.335 1.00 47.92 34 THR E CA 1
ATOM 11589 C C . THR E 2 35 ? 0.268 123.045 52.813 1.00 48.11 34 THR E C 1
ATOM 11590 O O . THR E 2 35 ? -0.597 122.542 53.527 1.00 47.68 34 THR E O 1
ATOM 11594 N N . LEU E 2 36 ? 1.171 123.921 53.271 1.00 49.03 35 LEU E N 1
ATOM 11595 C CA . LEU E 2 36 ? 1.310 124.223 54.689 1.00 50.26 35 LEU E CA 1
ATOM 11596 C C . LEU E 2 36 ? 0.006 124.755 55.286 1.00 51.63 35 LEU E C 1
ATOM 11597 O O . LEU E 2 36 ? -0.321 124.386 56.406 1.00 51.73 35 LEU E O 1
ATOM 11602 N N . PRO E 2 37 ? -0.770 125.635 54.607 1.00 52.57 36 PRO E N 1
ATOM 11603 C CA . PRO E 2 37 ? -2.076 126.073 55.112 1.00 54.28 36 PRO E CA 1
ATOM 11604 C C . PRO E 2 37 ? -3.085 124.943 55.305 1.00 53.10 36 PRO E C 1
ATOM 11605 O O . PRO E 2 37 ? -3.819 124.926 56.284 1.00 53.95 36 PRO E O 1
ATOM 11609 N N . LEU E 2 38 ? -3.101 123.985 54.376 1.00 51.93 37 LEU E N 1
ATOM 11610 C CA . LEU E 2 38 ? -3.972 122.821 54.488 1.00 50.63 37 LEU E CA 1
ATOM 11611 C C . LEU E 2 38 ? -3.606 122.014 55.734 1.00 50.17 37 LEU E C 1
ATOM 11612 O O . LEU E 2 38 ? -4.476 121.678 56.533 1.00 50.23 37 LEU E O 1
ATOM 11617 N N . LEU E 2 39 ? -2.309 121.735 55.904 1.00 49.99 38 LEU E N 1
ATOM 11618 C CA . LEU E 2 39 ? -1.800 120.964 57.036 1.00 49.50 38 LEU E CA 1
ATOM 11619 C C . LEU E 2 39 ? -2.138 121.660 58.355 1.00 50.95 38 LEU E C 1
ATOM 11620 O O . LEU E 2 39 ? -2.398 121.005 59.356 1.00 51.00 38 LEU E O 1
ATOM 11625 N N . ALA E 2 40 ? -2.119 122.993 58.358 1.00 52.61 39 ALA E N 1
ATOM 11626 C CA . ALA E 2 40 ? -2.455 123.775 59.540 1.00 54.79 39 ALA E CA 1
ATOM 11627 C C . ALA E 2 40 ? -3.863 123.433 60.029 1.00 55.60 39 ALA E C 1
ATOM 11628 O O . ALA E 2 40 ? -4.103 123.422 61.228 1.00 56.19 39 ALA E O 1
ATOM 11630 N N . THR E 2 41 ? -4.787 123.140 59.105 1.00 55.93 40 THR E N 1
ATOM 11631 C CA . THR E 2 41 ? -6.152 122.761 59.451 1.00 57.36 40 THR E CA 1
ATOM 11632 C C . THR E 2 41 ? -6.173 121.433 60.211 1.00 56.30 40 THR E C 1
ATOM 11633 O O . THR E 2 41 ? -7.098 121.188 60.983 1.00 57.75 40 THR E O 1
ATOM 11637 N N . ALA E 2 42 ? -5.152 120.590 60.011 1.00 54.41 41 ALA E N 1
ATOM 11638 C CA . ALA E 2 42 ? -5.027 119.337 60.749 1.00 53.28 41 ALA E CA 1
ATOM 11639 C C . ALA E 2 42 ? -4.135 119.491 61.984 1.00 53.38 41 ALA E C 1
ATOM 11640 O O . ALA E 2 42 ? -3.779 118.503 62.611 1.00 51.97 41 ALA E O 1
ATOM 11642 N N . GLY E 2 43 ? -3.809 120.733 62.360 1.00 54.85 42 GLY E N 1
ATOM 11643 C CA . GLY E 2 43 ? -2.995 121.009 63.537 1.00 55.52 42 GLY E CA 1
ATOM 11644 C C . GLY E 2 43 ? -1.523 120.641 63.344 1.00 54.41 42 GLY E C 1
ATOM 11645 O O . GLY E 2 43 ? -0.834 120.305 64.305 1.00 53.98 42 GLY E O 1
ATOM 11646 N N . ILE E 2 44 ? -1.054 120.717 62.093 1.00 53.31 43 ILE E N 1
ATOM 11647 C CA . ILE E 2 44 ? 0.323 120.390 61.748 1.00 51.84 43 ILE E CA 1
ATOM 11648 C C . ILE E 2 44 ? 0.980 121.613 61.113 1.00 52.44 43 ILE E C 1
ATOM 11649 O O . ILE E 2 44 ? 0.663 121.974 59.985 1.00 51.99 43 ILE E O 1
ATOM 11654 N N . ASN E 2 45 ? 1.916 122.221 61.852 1.00 53.41 44 ASN E N 1
ATOM 11655 C CA . ASN E 2 45 ? 2.642 123.392 61.392 1.00 54.43 44 ASN E CA 1
ATOM 11656 C C . ASN E 2 45 ? 4.132 123.201 61.657 1.00 54.31 44 ASN E C 1
ATOM 11657 O O . ASN E 2 45 ? 4.520 122.557 62.629 1.00 54.21 44 ASN E O 1
ATOM 11662 N N . LEU E 2 46 ? 4.963 123.792 60.795 1.00 54.34 45 LEU E N 1
ATOM 11663 C CA . LEU E 2 46 ? 6.387 123.918 61.055 1.00 54.62 45 LEU E CA 1
ATOM 11664 C C . LEU E 2 46 ? 6.609 124.922 62.178 1.00 57.09 45 LEU E C 1
ATOM 11665 O O . LEU E 2 46 ? 5.732 125.724 62.473 1.00 58.10 45 LEU E O 1
ATOM 11670 N N . LEU E 2 47 ? 7.783 124.843 62.801 1.00 58.84 46 LEU E N 1
ATOM 11671 C CA . LEU E 2 47 ? 8.155 125.709 63.908 1.00 62.16 46 LEU E CA 1
ATOM 11672 C C . LEU E 2 47 ? 9.405 126.505 63.545 1.00 64.39 46 LEU E C 1
ATOM 11673 O O . LEU E 2 47 ? 10.077 127.024 64.433 1.00 66.87 46 LEU E O 1
ATOM 11678 N N . GLU E 2 48 ? 9.684 126.607 62.238 1.00 64.12 47 GLU E N 1
ATOM 11679 C CA . GLU E 2 48 ? 10.709 127.498 61.717 1.00 66.29 47 GLU E CA 1
ATOM 11680 C C . GLU E 2 48 ? 10.570 127.580 60.200 1.00 66.11 47 GLU E C 1
ATOM 11681 O O . GLU E 2 48 ? 9.809 126.828 59.606 1.00 63.86 47 GLU E O 1
ATOM 11687 N N . ASP E 2 49 ? 11.288 128.526 59.590 1.00 69.55 48 ASP E N 1
ATOM 11688 C CA . ASP E 2 49 ? 11.272 128.715 58.150 1.00 70.27 48 ASP E CA 1
ATOM 11689 C C . ASP E 2 49 ? 12.291 127.764 57.522 1.00 70.72 48 ASP E C 1
ATOM 11690 O O . ASP E 2 49 ? 13.482 127.853 57.808 1.00 72.55 48 ASP E O 1
ATOM 11695 N N . PRO E 2 50 ? 11.853 126.799 56.683 1.00 71.14 49 PRO E N 1
ATOM 11696 C CA . PRO E 2 50 ? 12.771 125.851 56.047 1.00 71.36 49 PRO E CA 1
ATOM 11697 C C . PRO E 2 50 ? 13.880 126.502 55.222 1.00 74.10 49 PRO E C 1
ATOM 11698 O O . PRO E 2 50 ? 15.024 126.053 55.274 1.00 75.21 49 PRO E O 1
ATOM 11702 N N . GLU E 2 51 ? 13.526 127.563 54.477 1.00 75.97 50 GLU E N 1
ATOM 11703 C CA . GLU E 2 51 ? 14.431 128.171 53.513 1.00 76.36 50 GLU E CA 1
ATOM 11704 C C . GLU E 2 51 ? 15.660 128.747 54.218 1.00 79.26 50 GLU E C 1
ATOM 11705 O O . GLU E 2 51 ? 16.716 128.875 53.602 1.00 80.51 50 GLU E O 1
ATOM 11707 N N . LYS E 2 52 ? 15.518 129.093 55.507 1.00 81.27 51 LYS E N 1
ATOM 11708 C CA . LYS E 2 52 ? 16.619 129.624 56.296 1.00 85.10 51 LYS E CA 1
ATOM 11709 C C . LYS E 2 52 ? 16.935 128.667 57.445 1.00 86.26 51 LYS E C 1
ATOM 11710 O O . LYS E 2 52 ? 17.139 129.107 58.576 1.00 88.43 51 LYS E O 1
ATOM 11712 N N . SER E 2 53 ? 16.975 127.356 57.169 1.00 84.91 52 SER E N 1
ATOM 11713 C CA . SER E 2 53 ? 17.219 126.392 58.234 1.00 84.50 52 SER E CA 1
ATOM 11714 C C . SER E 2 53 ? 18.044 125.216 57.722 1.00 83.57 52 SER E C 1
ATOM 11715 O O . SER E 2 53 ? 18.081 124.948 56.525 1.00 80.51 52 SER E O 1
ATOM 11717 N N . ARG E 2 54 ? 18.721 124.546 58.665 1.00 85.76 53 ARG E N 1
ATOM 11718 C CA . ARG E 2 54 ? 19.721 123.530 58.368 1.00 86.17 53 ARG E CA 1
ATOM 11719 C C . ARG E 2 54 ? 19.180 122.125 58.646 1.00 83.01 53 ARG E C 1
ATOM 11720 O O . ARG E 2 54 ? 19.783 121.142 58.220 1.00 82.83 53 ARG E O 1
ATOM 11722 N N . LYS E 2 55 ? 18.055 122.027 59.370 1.00 80.49 54 LYS E N 1
ATOM 11723 C CA . LYS E 2 55 ? 17.461 120.753 59.745 1.00 77.15 54 LYS E CA 1
ATOM 11724 C C . LYS E 2 55 ? 16.946 120.011 58.501 1.00 73.87 54 LYS E C 1
ATOM 11725 O O . LYS E 2 55 ? 16.641 120.677 57.484 1.00 71.37 54 LYS E O 1
ATOM 11727 N N . ILE E 2 57 ? 15.183 117.551 58.098 1.00 54.86 56 ILE E N 1
ATOM 11728 C CA . ILE E 2 57 ? 14.099 116.829 58.828 1.00 54.18 56 ILE E CA 1
ATOM 11729 C C . ILE E 2 57 ? 13.550 117.728 59.935 1.00 55.38 56 ILE E C 1
ATOM 11730 O O . ILE E 2 57 ? 14.306 118.222 60.766 1.00 57.10 56 ILE E O 1
ATOM 11735 N N . PHE E 2 58 ? 12.236 117.974 59.903 1.00 53.88 57 PHE E N 1
ATOM 11736 C CA . PHE E 2 58 ? 11.626 119.018 60.713 1.00 54.40 57 PHE E CA 1
ATOM 11737 C C . PHE E 2 58 ? 10.585 118.407 61.643 1.00 53.31 57 PHE E C 1
ATOM 11738 O O . PHE E 2 58 ? 9.771 117.599 61.216 1.00 51.36 57 PHE E O 1
ATOM 11746 N N . PRO E 2 59 ? 10.548 118.797 62.936 1.00 54.80 58 PRO E N 1
ATOM 11747 C CA . PRO E 2 59 ? 9.412 118.478 63.802 1.00 54.42 58 PRO E CA 1
ATOM 11748 C C . PRO E 2 59 ? 8.231 119.386 63.468 1.00 54.10 58 PRO E C 1
ATOM 11749 O O . PRO E 2 59 ? 8.367 120.306 62.667 1.00 54.16 58 PRO E O 1
ATOM 11753 N N . THR E 2 60 ? 7.073 119.124 64.087 1.00 53.97 59 THR E N 1
ATOM 11754 C CA . THR E 2 60 ? 5.869 119.900 63.836 1.00 54.16 59 THR E CA 1
ATOM 11755 C C . THR E 2 60 ? 5.163 120.205 65.154 1.00 56.21 59 THR E C 1
ATOM 11756 O O . THR E 2 60 ? 5.619 119.789 66.220 1.00 57.02 59 THR E O 1
ATOM 11760 N N . THR E 2 61 ? 4.035 120.921 65.063 1.00 57.42 60 THR E N 1
ATOM 11761 C CA . THR E 2 61 ? 3.183 121.183 66.212 1.00 59.69 60 THR E CA 1
ATOM 11762 C C . THR E 2 61 ? 2.489 119.902 66.675 1.00 60.11 60 THR E C 1
ATOM 11763 O O . THR E 2 61 ? 1.835 119.906 67.717 1.00 61.92 60 THR E O 1
ATOM 11767 N N . HIS E 2 62 ? 2.609 118.828 65.880 1.00 59.36 61 HIS E N 1
ATOM 11768 C CA . HIS E 2 62 ? 2.119 117.508 66.245 1.00 59.51 61 HIS E CA 1
ATOM 11769 C C . HIS E 2 62 ? 3.319 116.594 66.512 1.00 58.34 61 HIS E C 1
ATOM 11770 O O . HIS E 2 62 ? 4.248 116.513 65.705 1.00 56.54 61 HIS E O 1
ATOM 11777 N N . LYS E 2 63 ? 3.279 115.894 67.653 1.00 59.14 62 LYS E N 1
ATOM 11778 C CA . LYS E 2 63 ? 4.432 115.169 68.166 1.00 59.89 62 LYS E CA 1
ATOM 11779 C C . LYS E 2 63 ? 4.691 113.904 67.351 1.00 57.08 62 LYS E C 1
ATOM 11780 O O . LYS E 2 63 ? 5.805 113.394 67.345 1.00 56.58 62 LYS E O 1
ATOM 11786 N N . GLN E 2 64 ? 3.653 113.409 66.670 1.00 55.97 63 GLN E N 1
ATOM 11787 C CA . GLN E 2 64 ? 3.742 112.182 65.898 1.00 54.86 63 GLN E CA 1
ATOM 11788 C C . GLN E 2 64 ? 3.758 112.478 64.398 1.00 51.97 63 GLN E C 1
ATOM 11789 O O . GLN E 2 64 ? 3.449 111.602 63.588 1.00 51.66 63 GLN E O 1
ATOM 11795 N N . VAL E 2 65 ? 4.137 113.707 64.026 1.00 50.50 64 VAL E N 1
ATOM 11796 C CA . VAL E 2 65 ? 4.340 114.052 62.627 1.00 48.05 64 VAL E CA 1
ATOM 11797 C C . VAL E 2 65 ? 5.663 114.801 62.494 1.00 48.03 64 VAL E C 1
ATOM 11798 O O . VAL E 2 65 ? 5.915 115.772 63.208 1.00 49.56 64 VAL E O 1
ATOM 11802 N N . ARG E 2 66 ? 6.507 114.325 61.576 1.00 46.34 65 ARG E N 1
ATOM 11803 C CA . ARG E 2 66 ? 7.730 115.016 61.208 1.00 46.48 65 ARG E CA 1
ATOM 11804 C C . ARG E 2 66 ? 7.705 115.210 59.699 1.00 45.21 65 ARG E C 1
ATOM 11805 O O . ARG E 2 66 ? 7.033 114.467 58.985 1.00 43.50 65 ARG E O 1
ATOM 11813 N N . ILE E 2 67 ? 8.453 116.208 59.223 1.00 46.28 66 ILE E N 1
ATOM 11814 C CA . ILE E 2 67 ? 8.376 116.611 57.829 1.00 45.49 66 ILE E CA 1
ATOM 11815 C C . ILE E 2 67 ? 9.757 116.495 57.181 1.00 45.51 66 ILE E C 1
ATOM 11816 O O . ILE E 2 67 ? 10.771 116.868 57.765 1.00 46.95 66 ILE E O 1
ATOM 11821 N N . LEU E 2 68 ? 9.757 115.951 55.963 1.00 44.54 67 LEU E N 1
ATOM 11822 C CA . LEU E 2 68 ? 10.911 115.968 55.087 1.00 45.66 67 LEU E CA 1
ATOM 11823 C C . LEU E 2 68 ? 10.607 116.909 53.931 1.00 46.66 67 LEU E C 1
ATOM 11824 O O . LEU E 2 68 ? 9.483 116.950 53.429 1.00 44.76 67 LEU E O 1
ATOM 11829 N N . ILE E 2 69 ? 11.628 117.667 53.530 1.00 49.36 68 ILE E N 1
ATOM 11830 C CA . ILE E 2 69 ? 11.513 118.554 52.389 1.00 50.55 68 ILE E CA 1
ATOM 11831 C C . ILE E 2 69 ? 12.416 118.010 51.286 1.00 49.92 68 ILE E C 1
ATOM 11832 O O . ILE E 2 69 ? 13.642 118.044 51.409 1.00 51.52 68 ILE E O 1
ATOM 11837 N N . LEU E 2 70 ? 11.784 117.488 50.229 1.00 48.31 69 LEU E N 1
ATOM 11838 C CA . LEU E 2 70 ? 12.461 116.730 49.193 1.00 48.09 69 LEU E CA 1
ATOM 11839 C C . LEU E 2 70 ? 12.309 117.463 47.867 1.00 48.57 69 LEU E C 1
ATOM 11840 O O . LEU E 2 70 ? 11.382 118.257 47.690 1.00 48.34 69 LEU E O 1
ATOM 11845 N N . ARG E 2 71 ? 13.217 117.153 46.936 1.00 48.98 70 ARG E N 1
ATOM 11846 C CA . ARG E 2 71 ? 12.983 117.406 45.528 1.00 49.21 70 ARG E CA 1
ATOM 11847 C C . ARG E 2 71 ? 11.775 116.570 45.113 1.00 47.56 70 ARG E C 1
ATOM 11848 O O . ARG E 2 71 ? 11.586 115.455 45.605 1.00 47.42 70 ARG E O 1
ATOM 11856 N N . ALA E 2 72 ? 10.944 117.129 44.228 1.00 46.87 71 ALA E N 1
ATOM 11857 C CA . ALA E 2 72 ? 9.663 116.529 43.880 1.00 45.34 71 ALA E CA 1
ATOM 11858 C C . ALA E 2 72 ? 9.855 115.093 43.388 1.00 43.28 71 ALA E C 1
ATOM 11859 O O . ALA E 2 72 ? 9.058 114.220 43.709 1.00 42.01 71 ALA E O 1
ATOM 11861 N N . SER E 2 73 ? 10.925 114.858 42.619 1.00 43.74 72 SER E N 1
ATOM 11862 C CA . SER E 2 73 ? 11.221 113.553 42.045 1.00 43.52 72 SER E CA 1
ATOM 11863 C C . SER E 2 73 ? 11.372 112.471 43.115 1.00 42.52 72 SER E C 1
ATOM 11864 O O . SER E 2 73 ? 11.073 111.307 42.861 1.00 41.89 72 SER E O 1
ATOM 11867 N N . ASP E 2 74 ? 11.846 112.848 44.304 1.00 42.77 73 ASP E N 1
ATOM 11868 C CA . ASP E 2 74 ? 12.143 111.876 45.342 1.00 42.67 73 ASP E CA 1
ATOM 11869 C C . ASP E 2 74 ? 10.894 111.520 46.152 1.00 41.42 73 ASP E C 1
ATOM 11870 O O . ASP E 2 74 ? 10.913 110.530 46.876 1.00 43.54 73 ASP E O 1
ATOM 11875 N N . VAL E 2 75 ? 9.805 112.293 46.030 1.00 39.80 74 VAL E N 1
ATOM 11876 C CA . VAL E 2 75 ? 8.663 112.105 46.916 1.00 39.16 74 VAL E CA 1
ATOM 11877 C C . VAL E 2 75 ? 8.059 110.714 46.703 1.00 38.00 74 VAL E C 1
ATOM 11878 O O . VAL E 2 75 ? 7.894 109.967 47.664 1.00 37.83 74 VAL E O 1
ATOM 11882 N N . PRO E 2 76 ? 7.731 110.287 45.464 1.00 36.98 75 PRO E N 1
ATOM 11883 C CA . PRO E 2 76 ? 7.197 108.939 45.244 1.00 36.05 75 PRO E CA 1
ATOM 11884 C C . PRO E 2 76 ? 8.149 107.833 45.694 1.00 36.50 75 PRO E C 1
ATOM 11885 O O . PRO E 2 76 ? 7.706 106.846 46.285 1.00 36.49 75 PRO E O 1
ATOM 11889 N N . THR E 2 77 ? 9.454 108.018 45.429 1.00 37.04 76 THR E N 1
ATOM 11890 C CA . THR E 2 77 ? 10.474 107.066 45.852 1.00 37.25 76 THR E CA 1
ATOM 11891 C C . THR E 2 77 ? 10.396 106.868 47.365 1.00 38.31 76 THR E C 1
ATOM 11892 O O . THR E 2 77 ? 10.334 105.724 47.832 1.00 39.41 76 THR E O 1
ATOM 11896 N N . TYR E 2 78 ? 10.411 107.980 48.119 1.00 38.06 77 TYR E N 1
ATOM 11897 C CA . TYR E 2 78 ? 10.409 107.905 49.571 1.00 38.26 77 TYR E CA 1
ATOM 11898 C C . TYR E 2 78 ? 9.120 107.246 50.061 1.00 38.08 77 TYR E C 1
ATOM 11899 O O . TYR E 2 78 ? 9.157 106.400 50.952 1.00 39.53 77 TYR E O 1
ATOM 11908 N N . VAL E 2 79 ? 7.982 107.620 49.468 1.00 37.49 78 VAL E N 1
ATOM 11909 C CA . VAL E 2 79 ? 6.691 107.152 49.955 1.00 37.73 78 VAL E CA 1
ATOM 11910 C C . VAL E 2 79 ? 6.538 105.658 49.665 1.00 38.39 78 VAL E C 1
ATOM 11911 O O . VAL E 2 79 ? 6.139 104.904 50.546 1.00 38.81 78 VAL E O 1
ATOM 11915 N N . GLU E 2 80 ? 6.869 105.215 48.447 1.00 38.11 79 GLU E N 1
ATOM 11916 C CA . GLU E 2 80 ? 6.626 103.826 48.093 1.00 38.20 79 GLU E CA 1
ATOM 11917 C C . GLU E 2 80 ? 7.543 102.909 48.903 1.00 37.92 79 GLU E C 1
ATOM 11918 O O . GLU E 2 80 ? 7.147 101.797 49.234 1.00 37.29 79 GLU E O 1
ATOM 11924 N N . ASN E 2 81 ? 8.746 103.396 49.238 1.00 37.88 80 ASN E N 1
ATOM 11925 C CA . ASN E 2 81 ? 9.720 102.630 50.006 1.00 38.14 80 ASN E CA 1
ATOM 11926 C C . ASN E 2 81 ? 9.406 102.650 51.500 1.00 37.82 80 ASN E C 1
ATOM 11927 O O . ASN E 2 81 ? 9.982 101.880 52.254 1.00 38.77 80 ASN E O 1
ATOM 11932 N N . GLY E 2 82 ? 8.525 103.550 51.943 1.00 37.32 81 GLY E N 1
ATOM 11933 C CA . GLY E 2 82 ? 8.155 103.625 53.348 1.00 36.89 81 GLY E CA 1
ATOM 11934 C C . GLY E 2 82 ? 9.133 104.449 54.185 1.00 37.01 81 GLY E C 1
ATOM 11935 O O . GLY E 2 82 ? 9.065 104.404 55.406 1.00 37.69 81 GLY E O 1
ATOM 11936 N N . ALA E 2 83 ? 10.030 105.202 53.536 1.00 36.81 82 ALA E N 1
ATOM 11937 C CA . ALA E 2 83 ? 10.880 106.161 54.232 1.00 37.95 82 ALA E CA 1
ATOM 11938 C C . ALA E 2 83 ? 10.051 107.391 54.630 1.00 37.69 82 ALA E C 1
ATOM 11939 O O . ALA E 2 83 ? 10.390 108.099 55.575 1.00 38.26 82 ALA E O 1
ATOM 11941 N N . ALA E 2 84 ? 8.975 107.636 53.874 1.00 36.45 83 ALA E N 1
ATOM 11942 C CA . ALA E 2 84 ? 7.897 108.510 54.295 1.00 36.65 83 ALA E CA 1
ATOM 11943 C C . ALA E 2 84 ? 6.589 107.726 54.269 1.00 36.27 83 ALA E C 1
ATOM 11944 O O . ALA E 2 84 ? 6.386 106.895 53.398 1.00 35.77 83 ALA E O 1
ATOM 11946 N N . ASP E 2 85 ? 5.717 107.993 55.244 1.00 37.33 84 ASP E N 1
ATOM 11947 C CA . ASP E 2 85 ? 4.421 107.340 55.353 1.00 37.55 84 ASP E CA 1
ATOM 11948 C C . ASP E 2 85 ? 3.463 107.941 54.329 1.00 37.57 84 ASP E C 1
ATOM 11949 O O . ASP E 2 85 ? 2.599 107.242 53.807 1.00 37.42 84 ASP E O 1
ATOM 11954 N N . LEU E 2 86 ? 3.609 109.246 54.068 1.00 38.31 85 LEU E N 1
ATOM 11955 C CA . LEU E 2 86 ? 2.789 109.929 53.078 1.00 38.08 85 LEU E CA 1
ATOM 11956 C C . LEU E 2 86 ? 3.539 111.157 52.562 1.00 38.22 85 LEU E C 1
ATOM 11957 O O . LEU E 2 86 ? 4.499 111.619 53.180 1.00 38.87 85 LEU E O 1
ATOM 11962 N N . GLY E 2 87 ? 3.110 111.653 51.397 1.00 37.88 86 GLY E N 1
ATOM 11963 C CA . GLY E 2 87 ? 3.784 112.773 50.765 1.00 38.40 86 GLY E CA 1
ATOM 11964 C C . GLY E 2 87 ? 2.873 113.518 49.797 1.00 38.17 86 GLY E C 1
ATOM 11965 O O . GLY E 2 87 ? 1.769 113.065 49.505 1.00 37.11 86 GLY E O 1
ATOM 11966 N N . VAL E 2 88 ? 3.365 114.672 49.326 1.00 38.62 87 VAL E N 1
ATOM 11967 C CA . VAL E 2 88 ? 2.652 115.491 48.359 1.00 38.73 87 VAL E CA 1
ATOM 11968 C C . VAL E 2 88 ? 3.492 115.584 47.090 1.00 38.05 87 VAL E C 1
ATOM 11969 O O . VAL E 2 88 ? 4.624 116.065 47.116 1.00 38.85 87 VAL E O 1
ATOM 11973 N N . ALA E 2 89 ? 2.901 115.134 45.980 1.00 37.54 88 ALA E N 1
ATOM 11974 C CA . ALA E 2 89 ? 3.567 115.106 44.690 1.00 37.19 88 ALA E CA 1
ATOM 11975 C C . ALA E 2 89 ? 2.566 115.486 43.606 1.00 37.17 88 ALA E C 1
ATOM 11976 O O . ALA E 2 89 ? 1.378 115.170 43.716 1.00 37.04 88 ALA E O 1
ATOM 11978 N N . GLY E 2 90 ? 3.077 116.141 42.557 1.00 37.43 89 GLY E N 1
ATOM 11979 C CA . GLY E 2 90 ? 2.295 116.402 41.363 1.00 37.32 89 GLY E CA 1
ATOM 11980 C C . GLY E 2 90 ? 1.848 115.102 40.698 1.00 37.25 89 GLY E C 1
ATOM 11981 O O . GLY E 2 90 ? 2.573 114.101 40.721 1.00 37.42 89 GLY E O 1
ATOM 11982 N N . LYS E 2 91 ? 0.646 115.137 40.113 1.00 37.44 90 LYS E N 1
ATOM 11983 C CA . LYS E 2 91 ? 0.085 114.008 39.388 1.00 37.48 90 LYS E CA 1
ATOM 11984 C C . LYS E 2 91 ? 1.049 113.573 38.280 1.00 37.68 90 LYS E C 1
ATOM 11985 O O . LYS E 2 91 ? 1.181 112.386 37.994 1.00 36.56 90 LYS E O 1
ATOM 11991 N N . ASP E 2 92 ? 1.710 114.562 37.656 1.00 38.85 91 ASP E N 1
ATOM 11992 C CA . ASP E 2 92 ? 2.669 114.324 36.590 1.00 38.31 91 ASP E CA 1
ATOM 11993 C C . ASP E 2 92 ? 3.845 113.495 37.102 1.00 38.96 91 ASP E C 1
ATOM 11994 O O . ASP E 2 92 ? 4.220 112.512 36.473 1.00 40.78 91 ASP E O 1
ATOM 11999 N N . VAL E 2 93 ? 4.408 113.886 38.248 1.00 40.13 92 VAL E N 1
ATOM 12000 C CA . VAL E 2 93 ? 5.586 113.233 38.800 1.00 40.39 92 VAL E CA 1
ATOM 12001 C C . VAL E 2 93 ? 5.207 111.823 39.245 1.00 40.55 92 VAL E C 1
ATOM 12002 O O . VAL E 2 93 ? 5.935 110.861 38.968 1.00 41.17 92 VAL E O 1
ATOM 12006 N N . LEU E 2 94 ? 4.058 111.716 39.928 1.00 39.76 93 LEU E N 1
ATOM 12007 C CA . LEU E 2 94 ? 3.572 110.441 40.433 1.00 38.97 93 LEU E CA 1
ATOM 12008 C C . LEU E 2 94 ? 3.417 109.447 39.282 1.00 38.23 93 LEU E C 1
ATOM 12009 O O . LEU E 2 94 ? 3.940 108.339 39.338 1.00 36.72 93 LEU E O 1
ATOM 12014 N N . MET E 2 95 ? 2.694 109.851 38.231 1.00 38.76 94 MET E N 1
ATOM 12015 C CA . MET E 2 95 ? 2.334 108.917 37.177 1.00 38.94 94 MET E CA 1
ATOM 12016 C C . MET E 2 95 ? 3.556 108.576 36.326 1.00 37.68 94 MET E C 1
ATOM 12017 O O . MET E 2 95 ? 3.618 107.497 35.760 1.00 37.70 94 MET E O 1
ATOM 12022 N N . GLU E 2 96 ? 4.534 109.480 36.245 1.00 37.64 95 GLU E N 1
ATOM 12023 C CA . GLU E 2 96 ? 5.748 109.228 35.482 1.00 37.85 95 GLU E CA 1
ATOM 12024 C C . GLU E 2 96 ? 6.637 108.238 36.230 1.00 37.50 95 GLU E C 1
ATOM 12025 O O . GLU E 2 96 ? 7.252 107.371 35.621 1.00 37.71 95 GLU E O 1
ATOM 12031 N N . HIS E 2 97 ? 6.712 108.390 37.553 1.00 36.98 96 HIS E N 1
ATOM 12032 C CA . HIS E 2 97 ? 7.478 107.481 38.383 1.00 36.36 96 HIS E CA 1
ATOM 12033 C C . HIS E 2 97 ? 6.844 106.090 38.349 1.00 36.63 96 HIS E C 1
ATOM 12034 O O . HIS E 2 97 ? 7.550 105.088 38.272 1.00 37.15 96 HIS E O 1
ATOM 12041 N N . GLY E 2 98 ? 5.510 106.048 38.388 1.00 36.24 97 GLY E N 1
ATOM 12042 C CA . GLY E 2 98 ? 4.761 104.824 38.602 1.00 35.79 97 GLY E CA 1
ATOM 12043 C C . GLY E 2 98 ? 4.028 104.883 39.937 1.00 35.94 97 GLY E C 1
ATOM 12044 O O . GLY E 2 98 ? 4.648 105.090 40.977 1.00 34.92 97 GLY E O 1
ATOM 12045 N N . ALA E 2 99 ? 2.709 104.670 39.889 1.00 37.24 98 ALA E N 1
ATOM 12046 C CA . ALA E 2 99 ? 1.825 104.939 41.009 1.00 38.60 98 ALA E CA 1
ATOM 12047 C C . ALA E 2 99 ? 1.365 103.649 41.677 1.00 40.35 98 ALA E C 1
ATOM 12048 O O . ALA E 2 99 ? 0.531 103.697 42.573 1.00 40.58 98 ALA E O 1
ATOM 12050 N N . GLN E 2 100 ? 1.950 102.517 41.273 1.00 43.33 99 GLN E N 1
ATOM 12051 C CA . GLN E 2 100 ? 1.414 101.198 41.577 1.00 46.72 99 GLN E CA 1
ATOM 12052 C C . GLN E 2 100 ? 1.617 100.836 43.048 1.00 44.89 99 GLN E C 1
ATOM 12053 O O . GLN E 2 100 ? 0.897 99.976 43.565 1.00 45.75 99 GLN E O 1
ATOM 12059 N N . HIS E 2 101 ? 2.592 101.466 43.719 1.00 42.16 100 HIS E N 1
ATOM 12060 C CA . HIS E 2 101 ? 2.991 101.037 45.052 1.00 42.63 100 HIS E CA 1
ATOM 12061 C C . HIS E 2 101 ? 2.622 102.074 46.112 1.00 41.34 100 HIS E C 1
ATOM 12062 O O . HIS E 2 101 ? 3.133 102.022 47.231 1.00 41.59 100 HIS E O 1
ATOM 12069 N N . VAL E 2 102 ? 1.717 103.002 45.771 1.00 39.68 101 VAL E N 1
ATOM 12070 C CA . VAL E 2 102 ? 1.211 103.956 46.746 1.00 39.20 101 VAL E CA 1
ATOM 12071 C C . VAL E 2 102 ? -0.294 104.098 46.557 1.00 38.87 101 VAL E C 1
ATOM 12072 O O . VAL E 2 102 ? -0.858 103.637 45.567 1.00 39.31 101 VAL E O 1
ATOM 12076 N N . TYR E 2 103 ? -0.928 104.743 47.537 1.00 38.55 102 TYR E N 1
ATOM 12077 C CA . TYR E 2 103 ? -2.334 105.089 47.451 1.00 37.52 102 TYR E CA 1
ATOM 12078 C C . TYR E 2 103 ? -2.458 106.595 47.256 1.00 36.84 102 TYR E C 1
ATOM 12079 O O . TYR E 2 103 ? -1.845 107.361 47.989 1.00 36.29 102 TYR E O 1
ATOM 12088 N N . GLU E 2 104 ? -3.260 107.003 46.269 1.00 37.10 103 GLU E N 1
ATOM 12089 C CA . GLU E 2 104 ? -3.491 108.408 45.961 1.00 36.77 103 GLU E CA 1
ATOM 12090 C C . GLU E 2 104 ? -4.848 108.818 46.533 1.00 36.98 103 GLU E C 1
ATOM 12091 O O . GLU E 2 104 ? -5.861 108.733 45.848 1.00 36.69 103 GLU E O 1
ATOM 12097 N N . LEU E 2 105 ? -4.858 109.266 47.793 1.00 37.68 104 LEU E N 1
ATOM 12098 C CA . LEU E 2 105 ? -6.091 109.400 48.557 1.00 39.62 104 LEU E CA 1
ATOM 12099 C C . LEU E 2 105 ? -6.821 110.719 48.285 1.00 40.07 104 LEU E C 1
ATOM 12100 O O . LEU E 2 105 ? -8.050 110.734 48.330 1.00 40.47 104 LEU E O 1
ATOM 12105 N N . LEU E 2 106 ? -6.080 111.811 48.044 1.00 40.08 105 LEU E N 1
ATOM 12106 C CA . LEU E 2 106 ? -6.674 113.137 47.921 1.00 42.13 105 LEU E CA 1
ATOM 12107 C C . LEU E 2 106 ? -6.101 113.897 46.728 1.00 41.94 105 LEU E C 1
ATOM 12108 O O . LEU E 2 106 ? -4.893 113.886 46.495 1.00 40.56 105 LEU E O 1
ATOM 12113 N N . ASP E 2 107 ? -7.000 114.583 46.009 1.00 42.64 106 ASP E N 1
ATOM 12114 C CA . ASP E 2 107 ? -6.613 115.681 45.146 1.00 42.77 106 ASP E CA 1
ATOM 12115 C C . ASP E 2 107 ? -6.640 116.956 45.982 1.00 44.59 106 ASP E C 1
ATOM 12116 O O . ASP E 2 107 ? -7.706 117.416 46.388 1.00 45.84 106 ASP E O 1
ATOM 12121 N N . LEU E 2 108 ? -5.449 117.509 46.242 1.00 45.06 107 LEU E N 1
ATOM 12122 C CA . LEU E 2 108 ? -5.313 118.711 47.052 1.00 46.74 107 LEU E CA 1
ATOM 12123 C C . LEU E 2 108 ? -5.685 119.949 46.234 1.00 47.42 107 LEU E C 1
ATOM 12124 O O . LEU E 2 108 ? -5.848 121.017 46.800 1.00 48.81 107 LEU E O 1
ATOM 12129 N N . GLN E 2 109 ? -5.809 119.796 44.909 1.00 47.15 108 GLN E N 1
ATOM 12130 C CA . GLN E 2 109 ? -6.290 120.842 44.017 1.00 49.22 108 GLN E CA 1
ATOM 12131 C C . GLN E 2 109 ? -5.381 122.064 44.093 1.00 49.57 108 GLN E C 1
ATOM 12132 O O . GLN E 2 109 ? -5.860 123.189 44.063 1.00 50.33 108 GLN E O 1
ATOM 12138 N N . ILE E 2 110 ? -4.066 121.830 44.177 1.00 48.51 109 ILE E N 1
ATOM 12139 C CA . ILE E 2 110 ? -3.096 122.912 44.193 1.00 48.86 109 ILE E CA 1
ATOM 12140 C C . ILE E 2 110 ? -2.059 122.656 43.108 1.00 47.88 109 ILE E C 1
ATOM 12141 O O . ILE E 2 110 ? -1.906 121.525 42.648 1.00 46.89 109 ILE E O 1
ATOM 12146 N N . ALA E 2 111 ? -1.368 123.727 42.697 1.00 49.17 110 ALA E N 1
ATOM 12147 C CA . ALA E 2 111 ? -0.389 123.656 41.621 1.00 48.87 110 ALA E CA 1
ATOM 12148 C C . ALA E 2 111 ? -1.029 123.063 40.365 1.00 48.11 110 ALA E C 1
ATOM 12149 O O . ALA E 2 111 ? -0.474 122.151 39.757 1.00 48.46 110 ALA E O 1
ATOM 12151 N N . LYS E 2 112 ? -2.203 123.577 39.994 1.00 48.73 111 LYS E N 1
ATOM 12152 C CA . LYS E 2 112 ? -2.940 123.058 38.854 1.00 49.00 111 LYS E CA 1
ATOM 12153 C C . LYS E 2 112 ? -2.232 123.452 37.560 1.00 49.04 111 LYS E C 1
ATOM 12154 O O . LYS E 2 112 ? -1.797 124.591 37.405 1.00 50.57 111 LYS E O 1
ATOM 12160 N N . CYS E 2 113 ? -2.109 122.494 36.637 1.00 47.45 112 CYS E N 1
ATOM 12161 C CA . CYS E 2 113 ? -1.653 122.769 35.284 1.00 47.12 112 CYS E CA 1
ATOM 12162 C C . CYS E 2 113 ? -2.119 121.626 34.382 1.00 46.63 112 CYS E C 1
ATOM 12163 O O . CYS E 2 113 ? -2.954 120.822 34.792 1.00 44.71 112 CYS E O 1
ATOM 12166 N N . LYS E 2 114 ? -1.604 121.569 33.150 1.00 47.95 113 LYS E N 1
ATOM 12167 C CA . LYS E 2 114 ? -1.949 120.522 32.197 1.00 47.71 113 LYS E CA 1
ATOM 12168 C C . LYS E 2 114 ? -0.676 119.947 31.576 1.00 44.27 113 LYS E C 1
ATOM 12169 O O . LYS E 2 114 ? 0.232 120.688 31.215 1.00 43.06 113 LYS E O 1
ATOM 12175 N N . LEU E 2 115 ? -0.617 118.617 31.457 1.00 43.09 114 LEU E N 1
ATOM 12176 C CA . LEU E 2 115 ? 0.413 117.961 30.666 1.00 41.70 114 LEU E CA 1
ATOM 12177 C C . LEU E 2 115 ? -0.044 117.982 29.209 1.00 40.98 114 LEU E C 1
ATOM 12178 O O . LEU E 2 115 ? -1.163 117.563 28.916 1.00 41.75 114 LEU E O 1
ATOM 12183 N N . MET E 2 116 ? 0.803 118.503 28.310 1.00 39.69 115 MET E N 1
ATOM 12184 C CA . MET E 2 116 ? 0.392 118.760 26.939 1.00 39.88 115 MET E CA 1
ATOM 12185 C C . MET E 2 116 ? 1.508 118.400 25.964 1.00 39.14 115 MET E C 1
ATOM 12186 O O . MET E 2 116 ? 2.673 118.356 26.352 1.00 38.40 115 MET E O 1
ATOM 12191 N N . THR E 2 117 ? 1.139 118.173 24.694 1.00 39.05 116 THR E N 1
ATOM 12192 C CA . THR E 2 117 ? 2.100 118.218 23.602 1.00 39.23 116 THR E CA 1
ATOM 12193 C C . THR E 2 117 ? 2.270 119.668 23.152 1.00 40.39 116 THR E C 1
ATOM 12194 O O . THR E 2 117 ? 1.412 120.505 23.420 1.00 40.59 116 THR E O 1
ATOM 12198 N N . ALA E 2 118 ? 3.380 119.945 22.460 1.00 40.73 117 ALA E N 1
ATOM 12199 C CA . ALA E 2 118 ? 3.656 121.283 21.964 1.00 41.99 117 ALA E CA 1
ATOM 12200 C C . ALA E 2 118 ? 4.726 121.231 20.877 1.00 42.13 117 ALA E C 1
ATOM 12201 O O . ALA E 2 118 ? 5.573 120.337 20.871 1.00 41.12 117 ALA E O 1
ATOM 12203 N N . GLY E 2 119 ? 4.675 122.212 19.966 1.00 43.29 118 GLY E N 1
ATOM 12204 C CA . GLY E 2 119 ? 5.641 122.320 18.886 1.00 44.10 118 GLY E CA 1
ATOM 12205 C C . GLY E 2 119 ? 5.678 123.721 18.284 1.00 46.43 118 GLY E C 1
ATOM 12206 O O . GLY E 2 119 ? 4.945 124.604 18.726 1.00 47.99 118 GLY E O 1
ATOM 12207 N N . LYS E 2 120 ? 6.510 123.886 17.253 1.00 47.41 119 LYS E N 1
ATOM 12208 C CA . LYS E 2 120 ? 6.660 125.151 16.552 1.00 50.42 119 LYS E CA 1
ATOM 12209 C C . LYS E 2 120 ? 5.337 125.536 15.892 1.00 50.97 119 LYS E C 1
ATOM 12210 O O . LYS E 2 120 ? 4.681 124.685 15.300 1.00 50.84 119 LYS E O 1
ATOM 12216 N N . VAL E 2 121 ? 4.983 126.825 15.994 1.00 52.13 120 VAL E N 1
ATOM 12217 C CA . VAL E 2 121 ? 3.688 127.333 15.568 1.00 52.99 120 VAL E CA 1
ATOM 12218 C C . VAL E 2 121 ? 3.462 126.929 14.113 1.00 53.13 120 VAL E C 1
ATOM 12219 O O . VAL E 2 121 ? 4.271 127.240 13.248 1.00 53.05 120 VAL E O 1
ATOM 12223 N N . GLY E 2 122 ? 2.385 126.176 13.886 1.00 53.36 121 GLY E N 1
ATOM 12224 C CA . GLY E 2 122 ? 1.900 125.868 12.552 1.00 55.04 121 GLY E CA 1
ATOM 12225 C C . GLY E 2 122 ? 2.819 124.948 11.749 1.00 55.22 121 GLY E C 1
ATOM 12226 O O . GLY E 2 122 ? 2.694 124.888 10.528 1.00 55.33 121 GLY E O 1
ATOM 12227 N N . MET E 2 123 ? 3.720 124.226 12.425 1.00 55.03 122 MET E N 1
ATOM 12228 C CA . MET E 2 123 ? 4.651 123.347 11.741 1.00 55.15 122 MET E CA 1
ATOM 12229 C C . MET E 2 123 ? 3.870 122.156 11.196 1.00 54.43 122 MET E C 1
ATOM 12230 O O . MET E 2 123 ? 2.974 121.645 11.859 1.00 52.51 122 MET E O 1
ATOM 12235 N N . GLU E 2 124 ? 4.208 121.736 9.972 1.00 56.35 123 GLU E N 1
ATOM 12236 C CA . GLU E 2 124 ? 3.635 120.536 9.383 1.00 57.40 123 GLU E CA 1
ATOM 12237 C C . GLU E 2 124 ? 4.162 119.309 10.131 1.00 55.02 123 GLU E C 1
ATOM 12238 O O . GLU E 2 124 ? 5.334 119.253 10.501 1.00 53.40 123 GLU E O 1
ATOM 12244 N N . ARG E 2 125 ? 3.282 118.324 10.346 1.00 54.96 124 ARG E N 1
ATOM 12245 C CA . ARG E 2 125 ? 3.667 117.036 10.906 1.00 54.06 124 ARG E CA 1
ATOM 12246 C C . ARG E 2 125 ? 4.729 116.406 10.011 1.00 51.88 124 ARG E C 1
ATOM 12247 O O . ARG E 2 125 ? 4.489 116.245 8.815 1.00 51.82 124 ARG E O 1
ATOM 12255 N N . PRO E 2 126 ? 5.926 116.049 10.531 1.00 49.53 125 PRO E N 1
ATOM 12256 C CA . PRO E 2 126 ? 6.933 115.369 9.719 1.00 50.09 125 PRO E CA 1
ATOM 12257 C C . PRO E 2 126 ? 6.519 113.933 9.383 1.00 49.43 125 PRO E C 1
ATOM 12258 O O . PRO E 2 126 ? 5.716 113.326 10.090 1.00 48.25 125 PRO E O 1
ATOM 12262 N N . LYS E 2 127 ? 7.056 113.408 8.274 1.00 50.34 126 LYS E N 1
ATOM 12263 C CA . LYS E 2 127 ? 6.834 112.021 7.896 1.00 50.49 126 LYS E CA 1
ATOM 12264 C C . LYS E 2 127 ? 7.753 111.134 8.731 1.00 47.42 126 LYS E C 1
ATOM 12265 O O . LYS E 2 127 ? 8.838 111.548 9.126 1.00 47.10 126 LYS E O 1
ATOM 12271 N N . GLY E 2 128 ? 7.298 109.912 9.006 1.00 46.06 127 GLY E N 1
ATOM 12272 C CA . GLY E 2 128 ? 8.077 108.952 9.778 1.00 44.04 127 GLY E CA 1
ATOM 12273 C C . GLY E 2 128 ? 7.836 109.102 11.279 1.00 41.86 127 GLY E C 1
ATOM 12274 O O . GLY E 2 128 ? 6.969 109.866 11.702 1.00 41.62 127 GLY E O 1
ATOM 12275 N N . ARG E 2 129 ? 8.617 108.367 12.067 1.00 40.34 128 ARG E N 1
ATOM 12276 C CA . ARG E 2 129 ? 8.393 108.276 13.499 1.00 39.12 128 ARG E CA 1
ATOM 12277 C C . ARG E 2 129 ? 8.829 109.586 14.157 1.00 38.08 128 ARG E C 1
ATOM 12278 O O . ARG E 2 129 ? 9.934 110.059 13.950 1.00 36.88 128 ARG E O 1
ATOM 12286 N N . LEU E 2 130 ? 7.927 110.160 14.954 1.00 38.50 129 LEU E N 1
ATOM 12287 C CA . LEU E 2 130 ? 8.169 111.419 15.634 1.00 38.71 129 LEU E CA 1
ATOM 12288 C C . LEU E 2 130 ? 9.222 111.212 16.714 1.00 38.15 129 LEU E C 1
ATOM 12289 O O . LEU E 2 130 ? 9.333 110.121 17.274 1.00 37.13 129 LEU E O 1
ATOM 12294 N N . LYS E 2 131 ? 9.968 112.283 16.998 1.00 38.39 130 LYS E N 1
ATOM 12295 C CA . LYS E 2 131 ? 10.880 112.321 18.124 1.00 39.23 130 LYS E CA 1
ATOM 12296 C C . LYS E 2 131 ? 10.334 113.317 19.144 1.00 38.04 130 LYS E C 1
ATOM 12297 O O . LYS E 2 131 ? 10.098 114.474 18.815 1.00 39.18 130 LYS E O 1
ATOM 12303 N N . ILE E 2 132 ? 10.123 112.856 20.382 1.00 36.92 131 ILE E N 1
ATOM 12304 C CA . ILE E 2 132 ? 9.580 113.698 21.435 1.00 36.97 131 ILE E CA 1
ATOM 12305 C C . ILE E 2 132 ? 10.670 113.967 22.465 1.00 37.90 131 ILE E C 1
ATOM 12306 O O . ILE E 2 132 ? 11.273 113.031 22.972 1.00 38.78 131 ILE E O 1
ATOM 12311 N N . ALA E 2 133 ? 10.914 115.248 22.773 1.00 39.16 132 ALA E N 1
ATOM 12312 C CA . ALA E 2 133 ? 11.767 115.617 23.893 1.00 39.66 132 ALA E CA 1
ATOM 12313 C C . ALA E 2 133 ? 10.885 115.897 25.109 1.00 39.15 132 ALA E C 1
ATOM 12314 O O . ALA E 2 133 ? 9.894 116.614 25.007 1.00 37.93 132 ALA E O 1
ATOM 12316 N N . THR E 2 134 ? 11.234 115.306 26.257 1.00 39.10 133 THR E N 1
ATOM 12317 C CA . THR E 2 134 ? 10.370 115.341 27.425 1.00 39.07 133 THR E CA 1
ATOM 12318 C C . THR E 2 134 ? 11.152 114.869 28.645 1.00 40.53 133 THR E C 1
ATOM 12319 O O . THR E 2 134 ? 12.176 114.202 28.509 1.00 41.38 133 THR E O 1
ATOM 12323 N N . LYS E 2 135 ? 10.658 115.220 29.838 1.00 42.08 134 LYS E N 1
ATOM 12324 C CA . LYS E 2 135 ? 11.116 114.585 31.064 1.00 43.36 134 LYS E CA 1
ATOM 12325 C C . LYS E 2 135 ? 10.150 113.460 31.436 1.00 41.33 134 LYS E C 1
ATOM 12326 O O . LYS E 2 135 ? 10.432 112.687 32.341 1.00 41.37 134 LYS E O 1
ATOM 12332 N N . TYR E 2 136 ? 9.013 113.393 30.736 1.00 40.16 135 TYR E N 1
ATOM 12333 C CA . TYR E 2 136 ? 7.953 112.447 31.037 1.00 39.37 135 TYR E CA 1
ATOM 12334 C C . TYR E 2 136 ? 7.959 111.333 29.988 1.00 38.70 135 TYR E C 1
ATOM 12335 O O . TYR E 2 136 ? 7.055 111.240 29.162 1.00 38.46 135 TYR E O 1
ATOM 12344 N N . VAL E 2 137 ? 8.988 110.486 30.046 1.00 38.09 136 VAL E N 1
ATOM 12345 C CA . VAL E 2 137 ? 9.238 109.475 29.030 1.00 37.97 136 VAL E CA 1
ATOM 12346 C C . VAL E 2 137 ? 8.081 108.473 28.982 1.00 37.49 136 VAL E C 1
ATOM 12347 O O . VAL E 2 137 ? 7.622 108.121 27.902 1.00 38.20 136 VAL E O 1
ATOM 12351 N N . ASN E 2 138 ? 7.625 108.000 30.147 1.00 36.77 137 ASN E N 1
ATOM 12352 C CA . ASN E 2 138 ? 6.603 106.965 30.203 1.00 36.88 137 ASN E CA 1
ATOM 12353 C C . ASN E 2 138 ? 5.241 107.518 29.805 1.00 35.90 137 ASN E C 1
ATOM 12354 O O . ASN E 2 138 ? 4.502 106.855 29.072 1.00 36.48 137 ASN E O 1
ATOM 12359 N N . LEU E 2 139 ? 4.899 108.709 30.314 1.00 34.61 138 LEU E N 1
ATOM 12360 C CA . LEU E 2 139 ? 3.611 109.317 30.022 1.00 34.31 138 LEU E CA 1
ATOM 12361 C C . LEU E 2 139 ? 3.504 109.636 28.537 1.00 34.28 138 LEU E C 1
ATOM 12362 O O . LEU E 2 139 ? 2.420 109.525 27.973 1.00 35.02 138 LEU E O 1
ATOM 12367 N N . THR E 2 140 ? 4.623 110.037 27.924 1.00 34.30 139 THR E N 1
ATOM 12368 C CA . THR E 2 140 ? 4.664 110.325 26.501 1.00 34.42 139 THR E CA 1
ATOM 12369 C C . THR E 2 140 ? 4.289 109.071 25.718 1.00 35.02 139 THR E C 1
ATOM 12370 O O . THR E 2 140 ? 3.459 109.138 24.815 1.00 34.36 139 THR E O 1
ATOM 12374 N N . ARG E 2 141 ? 4.891 107.931 26.082 1.00 36.75 140 ARG E N 1
ATOM 12375 C CA . ARG E 2 141 ? 4.677 106.682 25.364 1.00 38.43 140 ARG E CA 1
ATOM 12376 C C . ARG E 2 141 ? 3.235 106.201 25.510 1.00 37.44 140 ARG E C 1
ATOM 12377 O O . ARG E 2 141 ? 2.649 105.746 24.535 1.00 37.32 140 ARG E O 1
ATOM 12385 N N . GLN E 2 142 ? 2.674 106.300 26.718 1.00 37.68 141 GLN E N 1
ATOM 12386 C CA . GLN E 2 142 ? 1.298 105.883 26.960 1.00 38.71 141 GLN E CA 1
ATOM 12387 C C . GLN E 2 142 ? 0.333 106.758 26.169 1.00 36.59 141 GLN E C 1
ATOM 12388 O O . GLN E 2 142 ? -0.657 106.259 25.641 1.00 36.62 141 GLN E O 1
ATOM 12394 N N . TYR E 2 143 ? 0.619 108.064 26.105 1.00 34.57 142 TYR E N 1
ATOM 12395 C CA . TYR E 2 143 ? -0.277 108.982 25.427 1.00 34.27 142 TYR E CA 1
ATOM 12396 C C . TYR E 2 143 ? -0.325 108.646 23.940 1.00 34.22 142 TYR E C 1
ATOM 12397 O O . TYR E 2 143 ? -1.408 108.488 23.368 1.00 34.48 142 TYR E O 1
ATOM 12406 N N . TYR E 2 144 ? 0.855 108.535 23.323 1.00 33.90 143 TYR E N 1
ATOM 12407 C CA . TYR E 2 144 ? 0.928 108.263 21.898 1.00 34.45 143 TYR E CA 1
ATOM 12408 C C . TYR E 2 144 ? 0.339 106.881 21.603 1.00 35.09 143 TYR E C 1
ATOM 12409 O O . TYR E 2 144 ? -0.311 106.703 20.575 1.00 35.66 143 TYR E O 1
ATOM 12418 N N . ALA E 2 145 ? 0.507 105.933 22.536 1.00 35.03 144 ALA E N 1
ATOM 12419 C CA . ALA E 2 145 ? -0.027 104.589 22.377 1.00 36.28 144 ALA E CA 1
ATOM 12420 C C . ALA E 2 145 ? -1.554 104.629 22.331 1.00 37.52 144 ALA E C 1
ATOM 12421 O O . ALA E 2 145 ? -2.163 103.892 21.566 1.00 39.19 144 ALA E O 1
ATOM 12423 N N . SER E 2 146 ? -2.169 105.500 23.133 1.00 37.15 145 SER E N 1
ATOM 12424 C CA . SER E 2 146 ? -3.620 105.625 23.160 1.00 38.47 145 SER E CA 1
ATOM 12425 C C . SER E 2 146 ? -4.160 106.115 21.814 1.00 39.03 145 SER E C 1
ATOM 12426 O O . SER E 2 146 ? -5.331 105.896 21.517 1.00 40.15 145 SER E O 1
ATOM 12429 N N . LEU E 2 147 ? -3.310 106.766 21.003 1.00 38.59 146 LEU E N 1
ATOM 12430 C CA . LEU E 2 147 ? -3.692 107.215 19.668 1.00 39.61 146 LEU E CA 1
ATOM 12431 C C . LEU E 2 147 ? -3.340 106.164 18.611 1.00 40.22 146 LEU E C 1
ATOM 12432 O O . LEU E 2 147 ? -3.437 106.432 17.417 1.00 41.09 146 LEU E O 1
ATOM 12437 N N . GLY E 2 148 ? -2.881 104.985 19.039 1.00 40.22 147 GLY E N 1
ATOM 12438 C CA . GLY E 2 148 ? -2.402 103.972 18.116 1.00 40.42 147 GLY E CA 1
ATOM 12439 C C . GLY E 2 148 ? -1.040 104.317 17.521 1.00 39.69 147 GLY E C 1
ATOM 12440 O O . GLY E 2 148 ? -0.712 103.826 16.449 1.00 39.14 147 GLY E O 1
ATOM 12441 N N . GLU E 2 149 ? -0.236 105.121 18.235 1.00 40.04 148 GLU E N 1
ATOM 12442 C CA . GLU E 2 149 ? 1.009 105.647 17.701 1.00 40.99 148 GLU E CA 1
ATOM 12443 C C . GLU E 2 149 ? 2.189 105.383 18.628 1.00 38.93 148 GLU E C 1
ATOM 12444 O O . GLU E 2 149 ? 2.016 105.100 19.805 1.00 38.14 148 GLU E O 1
ATOM 12450 N N . GLN E 2 150 ? 3.390 105.571 18.079 1.00 38.30 149 GLN E N 1
ATOM 12451 C CA . GLN E 2 150 ? 4.635 105.113 18.676 1.00 37.97 149 GLN E CA 1
ATOM 12452 C C . GLN E 2 150 ? 5.729 106.128 18.355 1.00 36.72 149 GLN E C 1
ATOM 12453 O O . GLN E 2 150 ? 5.791 106.580 17.220 1.00 36.85 149 GLN E O 1
ATOM 12459 N N . VAL E 2 151 ? 6.603 106.458 19.313 1.00 36.32 150 VAL E N 1
ATOM 12460 C CA . VAL E 2 151 ? 7.566 107.529 19.096 1.00 36.44 150 VAL E CA 1
ATOM 12461 C C . VAL E 2 151 ? 8.944 107.180 19.649 1.00 36.36 150 VAL E C 1
ATOM 12462 O O . VAL E 2 151 ? 9.092 106.336 20.524 1.00 35.38 150 VAL E O 1
ATOM 12466 N N . ASP E 2 152 ? 9.949 107.888 19.130 1.00 37.96 151 ASP E N 1
ATOM 12467 C CA . ASP E 2 152 ? 11.251 107.998 19.767 1.00 38.33 151 ASP E CA 1
ATOM 12468 C C . ASP E 2 152 ? 11.181 109.105 20.816 1.00 38.39 151 ASP E C 1
ATOM 12469 O O . ASP E 2 152 ? 10.417 110.057 20.671 1.00 40.12 151 ASP E O 1
ATOM 12474 N N . VAL E 2 153 ? 11.982 108.969 21.871 1.00 39.07 152 VAL E N 1
ATOM 12475 C CA . VAL E 2 153 ? 12.008 109.927 22.961 1.00 39.72 152 VAL E CA 1
ATOM 12476 C C . VAL E 2 153 ? 13.459 110.285 23.256 1.00 40.76 152 VAL E C 1
ATOM 12477 O O . VAL E 2 153 ? 14.334 109.429 23.163 1.00 41.54 152 VAL E O 1
ATOM 12481 N N . ILE E 2 154 ? 13.712 111.550 23.602 1.00 40.69 153 ILE E N 1
ATOM 12482 C CA . ILE E 2 154 ? 14.964 111.912 24.245 1.00 41.70 153 ILE E CA 1
ATOM 12483 C C . ILE E 2 154 ? 14.618 112.509 25.608 1.00 41.13 153 ILE E C 1
ATOM 12484 O O . ILE E 2 154 ? 13.811 113.438 25.699 1.00 40.56 153 ILE E O 1
ATOM 12489 N N . LYS E 2 155 ? 15.203 111.931 26.662 1.00 40.37 154 LYS E N 1
ATOM 12490 C CA . LYS E 2 155 ? 14.943 112.372 28.018 1.00 40.64 154 LYS E CA 1
ATOM 12491 C C . LYS E 2 155 ? 15.764 113.624 28.301 1.00 41.10 154 LYS E C 1
ATOM 12492 O O . LYS E 2 155 ? 16.981 113.604 28.164 1.00 41.58 154 LYS E O 1
ATOM 12498 N N . LEU E 2 156 ? 15.077 114.721 28.646 1.00 41.04 155 LEU E N 1
ATOM 12499 C CA . LEU E 2 156 ? 15.722 115.940 29.104 1.00 42.37 155 LEU E CA 1
ATOM 12500 C C . LEU E 2 156 ? 15.155 116.283 30.474 1.00 43.00 155 LEU E C 1
ATOM 12501 O O . LEU E 2 156 ? 14.111 115.770 30.862 1.00 41.31 155 LEU E O 1
ATOM 12506 N N . TYR E 2 157 ? 15.871 117.145 31.200 1.00 45.65 156 TYR E N 1
ATOM 12507 C CA . TYR E 2 157 ? 15.564 117.431 32.590 1.00 46.91 156 TYR E CA 1
ATOM 12508 C C . TYR E 2 157 ? 14.948 118.819 32.746 1.00 47.65 156 TYR E C 1
ATOM 12509 O O . TYR E 2 157 ? 14.257 119.054 33.734 1.00 48.60 156 TYR E O 1
ATOM 12518 N N . GLY E 2 158 ? 15.177 119.727 31.789 1.00 47.87 157 GLY E N 1
ATOM 12519 C CA . GLY E 2 158 ? 14.585 121.055 31.870 1.00 47.96 157 GLY E CA 1
ATOM 12520 C C . GLY E 2 158 ? 14.678 121.840 30.566 1.00 48.85 157 GLY E C 1
ATOM 12521 O O . GLY E 2 158 ? 15.109 121.319 29.536 1.00 48.87 157 GLY E O 1
ATOM 12522 N N . SER E 2 159 ? 14.248 123.108 30.647 1.00 50.28 158 SER E N 1
ATOM 12523 C CA . SER E 2 159 ? 14.189 124.021 29.516 1.00 51.01 158 SER E CA 1
ATOM 12524 C C . SER E 2 159 ? 13.683 123.296 28.269 1.00 49.34 158 SER E C 1
ATOM 12525 O O . SER E 2 159 ? 14.347 123.282 27.235 1.00 51.29 158 SER E O 1
ATOM 12528 N N . MET E 2 160 ? 12.480 122.723 28.387 1.00 47.05 159 MET E N 1
ATOM 12529 C CA . MET E 2 160 ? 11.909 121.861 27.365 1.00 46.01 159 MET E CA 1
ATOM 12530 C C . MET E 2 160 ? 11.602 122.641 26.084 1.00 46.55 159 MET E C 1
ATOM 12531 O O . MET E 2 160 ? 11.673 122.079 24.993 1.00 46.09 159 MET E O 1
ATOM 12536 N N . GLU E 2 161 ? 11.305 123.934 26.215 1.00 48.31 160 GLU E N 1
ATOM 12537 C CA . GLU E 2 161 ? 10.936 124.772 25.083 1.00 50.33 160 GLU E CA 1
ATOM 12538 C C . GLU E 2 161 ? 12.098 124.928 24.098 1.00 49.48 160 GLU E C 1
ATOM 12539 O O . GLU E 2 161 ? 11.867 125.276 22.941 1.00 49.99 160 GLU E O 1
ATOM 12545 N N . LEU E 2 162 ? 13.335 124.692 24.568 1.00 48.19 161 LEU E N 1
ATOM 12546 C CA . LEU E 2 162 ? 14.526 124.797 23.735 1.00 48.30 161 LEU E CA 1
ATOM 12547 C C . LEU E 2 162 ? 14.626 123.653 22.724 1.00 46.24 161 LEU E C 1
ATOM 12548 O O . LEU E 2 162 ? 15.180 123.844 21.644 1.00 46.54 161 LEU E O 1
ATOM 12553 N N . ALA E 2 163 ? 14.130 122.462 23.093 1.00 43.63 162 ALA E N 1
ATOM 12554 C CA . ALA E 2 163 ? 14.454 121.232 22.381 1.00 42.67 162 ALA E CA 1
ATOM 12555 C C . ALA E 2 163 ? 14.131 121.358 20.895 1.00 42.42 162 ALA E C 1
ATOM 12556 O O . ALA E 2 163 ? 14.979 121.042 20.067 1.00 42.96 162 ALA E O 1
ATOM 12558 N N . PRO E 2 164 ? 12.915 121.795 20.492 1.00 42.00 163 PRO E N 1
ATOM 12559 C CA . PRO E 2 164 ? 12.594 121.948 19.069 1.00 42.56 163 PRO E CA 1
ATOM 12560 C C . PRO E 2 164 ? 13.454 122.984 18.345 1.00 44.76 163 PRO E C 1
ATOM 12561 O O . PRO E 2 164 ? 13.732 122.830 17.161 1.00 45.34 163 PRO E O 1
ATOM 12565 N N . LEU E 2 165 ? 13.877 124.031 19.061 1.00 46.63 164 LEU E N 1
ATOM 12566 C CA . LEU E 2 165 ? 14.627 125.129 18.463 1.00 49.68 164 LEU E CA 1
ATOM 12567 C C . LEU E 2 165 ? 16.054 124.693 18.102 1.00 50.42 164 LEU E C 1
ATOM 12568 O O . LEU E 2 165 ? 16.648 125.283 17.210 1.00 51.90 164 LEU E O 1
ATOM 12573 N N . VAL E 2 166 ? 16.600 123.674 18.786 1.00 49.40 165 VAL E N 1
ATOM 12574 C CA . VAL E 2 166 ? 17.946 123.195 18.495 1.00 50.26 165 VAL E CA 1
ATOM 12575 C C . VAL E 2 166 ? 17.914 121.760 17.952 1.00 48.87 165 VAL E C 1
ATOM 12576 O O . VAL E 2 166 ? 18.943 121.091 17.918 1.00 49.61 165 VAL E O 1
ATOM 12580 N N . GLY E 2 167 ? 16.738 121.281 17.534 1.00 47.22 166 GLY E N 1
ATOM 12581 C CA . GLY E 2 167 ? 16.630 120.068 16.736 1.00 46.11 166 GLY E CA 1
ATOM 12582 C C . GLY E 2 167 ? 16.741 118.771 17.538 1.00 44.50 166 GLY E C 1
ATOM 12583 O O . GLY E 2 167 ? 17.117 117.750 16.977 1.00 44.39 166 GLY E O 1
ATOM 12584 N N . LEU E 2 168 ? 16.401 118.803 18.827 1.00 43.80 167 LEU E N 1
ATOM 12585 C CA . LEU E 2 168 ? 16.456 117.611 19.663 1.00 43.45 167 LEU E CA 1
ATOM 12586 C C . LEU E 2 168 ? 15.150 116.828 19.567 1.00 41.51 167 LEU E C 1
ATOM 12587 O O . LEU E 2 168 ? 15.124 115.642 19.884 1.00 42.31 167 LEU E O 1
ATOM 12592 N N . GLY E 2 169 ? 14.070 117.486 19.152 1.00 41.06 168 GLY E N 1
ATOM 12593 C CA . GLY E 2 169 ? 12.794 116.804 18.979 1.00 39.80 168 GLY E CA 1
ATOM 12594 C C . GLY E 2 169 ? 11.889 117.532 17.992 1.00 39.72 168 GLY E C 1
ATOM 12595 O O . GLY E 2 169 ? 12.117 118.709 17.715 1.00 40.98 168 GLY E O 1
ATOM 12596 N N . ASP E 2 170 ? 10.891 116.812 17.472 1.00 38.84 169 ASP E N 1
ATOM 12597 C CA . ASP E 2 170 ? 9.881 117.395 16.606 1.00 39.43 169 ASP E CA 1
ATOM 12598 C C . ASP E 2 170 ? 8.815 118.079 17.459 1.00 38.80 169 ASP E C 1
ATOM 12599 O O . ASP E 2 170 ? 8.264 119.097 17.063 1.00 39.27 169 ASP E O 1
ATOM 12604 N N . TYR E 2 171 ? 8.525 117.486 18.626 1.00 38.13 170 TYR E N 1
ATOM 12605 C CA . TYR E 2 171 ? 7.537 118.003 19.561 1.00 37.90 170 TYR E CA 1
ATOM 12606 C C . TYR E 2 171 ? 8.060 117.813 20.977 1.00 37.31 170 TYR E C 1
ATOM 12607 O O . TYR E 2 171 ? 9.041 117.103 21.165 1.00 38.24 170 TYR E O 1
ATOM 12616 N N . ILE E 2 172 ? 7.392 118.429 21.954 1.00 36.87 171 ILE E N 1
ATOM 12617 C CA . ILE E 2 172 ? 7.704 118.197 23.351 1.00 36.16 171 ILE E CA 1
ATOM 12618 C C . ILE E 2 172 ? 6.435 117.769 24.075 1.00 36.20 171 ILE E C 1
ATOM 12619 O O . ILE E 2 172 ? 5.324 118.023 23.607 1.00 36.71 171 ILE E O 1
ATOM 12624 N N . VAL E 2 173 ? 6.638 117.100 25.214 1.00 36.29 172 VAL E N 1
ATOM 12625 C CA . VAL E 2 173 ? 5.598 116.859 26.201 1.00 36.18 172 VAL E CA 1
ATOM 12626 C C . VAL E 2 173 ? 6.077 117.458 27.520 1.00 37.16 172 VAL E C 1
ATOM 12627 O O . VAL E 2 173 ? 7.171 117.144 27.980 1.00 37.02 172 VAL E O 1
ATOM 12631 N N . ASP E 2 174 ? 5.250 118.338 28.098 1.00 38.88 173 ASP E N 1
ATOM 12632 C CA . ASP E 2 174 ? 5.638 119.121 29.258 1.00 39.63 173 ASP E CA 1
ATOM 12633 C C . ASP E 2 174 ? 4.371 119.639 29.932 1.00 40.78 173 ASP E C 1
ATOM 12634 O O . ASP E 2 174 ? 3.294 119.612 29.343 1.00 40.67 173 ASP E O 1
ATOM 12639 N N . VAL E 2 175 ? 4.510 120.075 31.184 1.00 41.97 174 VAL E N 1
ATOM 12640 C CA . VAL E 2 175 ? 3.409 120.698 31.895 1.00 43.08 174 VAL E CA 1
ATOM 12641 C C . VAL E 2 175 ? 3.277 122.142 31.419 1.00 45.39 174 VAL E C 1
ATOM 12642 O O . VAL E 2 175 ? 4.275 122.818 31.201 1.00 46.62 174 VAL E O 1
ATOM 12646 N N . VAL E 2 176 ? 2.031 122.592 31.240 1.00 46.64 175 VAL E N 1
ATOM 12647 C CA . VAL E 2 176 ? 1.736 123.920 30.732 1.00 49.01 175 VAL E CA 1
ATOM 12648 C C . VAL E 2 176 ? 0.703 124.562 31.650 1.00 51.69 175 VAL E C 1
ATOM 12649 O O . VAL E 2 176 ? -0.339 123.968 31.914 1.00 48.98 175 VAL E O 1
ATOM 12653 N N . ASP E 2 177 ? 1.011 125.769 32.137 1.00 57.23 176 ASP E N 1
ATOM 12654 C CA . ASP E 2 177 ? 0.068 126.587 32.887 1.00 62.78 176 ASP E CA 1
ATOM 12655 C C . ASP E 2 177 ? -0.351 127.769 32.006 1.00 64.07 176 ASP E C 1
ATOM 12656 O O . ASP E 2 177 ? -1.336 127.616 31.251 1.00 65.19 176 ASP E O 1
ATOM 12661 N N . GLY E 2 179 ? 1.598 128.976 29.687 1.00 71.54 178 GLY E N 1
ATOM 12662 C CA . GLY E 2 179 ? 1.637 128.774 28.228 1.00 71.03 178 GLY E CA 1
ATOM 12663 C C . GLY E 2 179 ? 2.295 129.947 27.512 1.00 75.06 178 GLY E C 1
ATOM 12664 O O . GLY E 2 179 ? 2.392 129.942 26.288 1.00 76.44 178 GLY E O 1
ATOM 12665 N N . ASN E 2 180 ? 2.757 130.943 28.284 1.00 79.31 179 ASN E N 1
ATOM 12666 C CA . ASN E 2 180 ? 3.354 132.148 27.735 1.00 82.93 179 ASN E CA 1
ATOM 12667 C C . ASN E 2 180 ? 4.813 131.872 27.386 1.00 83.83 179 ASN E C 1
ATOM 12668 O O . ASN E 2 180 ? 5.333 132.445 26.431 1.00 90.13 179 ASN E O 1
ATOM 12670 N N . THR E 2 181 ? 5.467 131.003 28.167 1.00 80.10 180 THR E N 1
ATOM 12671 C CA . THR E 2 181 ? 6.838 130.609 27.889 1.00 79.63 180 THR E CA 1
ATOM 12672 C C . THR E 2 181 ? 6.921 129.992 26.493 1.00 78.23 180 THR E C 1
ATOM 12673 O O . THR E 2 181 ? 7.896 130.217 25.777 1.00 81.40 180 THR E O 1
ATOM 12677 N N . LEU E 2 182 ? 5.883 129.229 26.113 1.00 74.97 181 LEU E N 1
ATOM 12678 C CA . LEU E 2 182 ? 5.806 128.593 24.805 1.00 72.44 181 LEU E CA 1
ATOM 12679 C C . LEU E 2 182 ? 5.637 129.652 23.719 1.00 72.76 181 LEU E C 1
ATOM 12680 O O . LEU E 2 182 ? 6.463 129.742 22.810 1.00 71.17 181 LEU E O 1
ATOM 12685 N N . ARG E 2 183 ? 4.558 130.441 23.828 1.00 74.39 182 ARG E N 1
ATOM 12686 C CA . ARG E 2 183 ? 4.241 131.473 22.852 1.00 77.45 182 ARG E CA 1
ATOM 12687 C C . ARG E 2 183 ? 5.460 132.365 22.627 1.00 77.49 182 ARG E C 1
ATOM 12688 O O . ARG E 2 183 ? 5.740 132.755 21.494 1.00 76.73 182 ARG E O 1
ATOM 12696 N N . ALA E 2 184 ? 6.176 132.672 23.720 1.00 77.41 183 ALA E N 1
ATOM 12697 C CA . ALA E 2 184 ? 7.350 133.533 23.684 1.00 78.07 183 ALA E CA 1
ATOM 12698 C C . ALA E 2 184 ? 8.391 132.986 22.710 1.00 75.19 183 ALA E C 1
ATOM 12699 O O . ALA E 2 184 ? 8.950 133.744 21.923 1.00 76.23 183 ALA E O 1
ATOM 12701 N N . ASN E 2 185 ? 8.629 131.667 22.757 1.00 70.03 184 ASN E N 1
ATOM 12702 C CA . ASN E 2 185 ? 9.737 131.057 22.038 1.00 67.18 184 ASN E CA 1
ATOM 12703 C C . ASN E 2 185 ? 9.255 130.367 20.762 1.00 64.12 184 ASN E C 1
ATOM 12704 O O . ASN E 2 185 ? 9.936 129.483 20.243 1.00 61.01 184 ASN E O 1
ATOM 12709 N N . GLY E 2 186 ? 8.090 130.790 20.251 1.00 63.83 185 GLY E N 1
ATOM 12710 C CA . GLY E 2 186 ? 7.625 130.379 18.935 1.00 62.49 185 GLY E CA 1
ATOM 12711 C C . GLY E 2 186 ? 6.988 128.991 18.934 1.00 59.76 185 GLY E C 1
ATOM 12712 O O . GLY E 2 186 ? 6.802 128.403 17.871 1.00 58.44 185 GLY E O 1
ATOM 12713 N N . LEU E 2 187 ? 6.649 128.485 20.128 1.00 58.29 186 LEU E N 1
ATOM 12714 C CA . LEU E 2 187 ? 5.959 127.215 20.282 1.00 55.98 186 LEU E CA 1
ATOM 12715 C C . LEU E 2 187 ? 4.478 127.476 20.539 1.00 56.63 186 LEU E C 1
ATOM 12716 O O . LEU E 2 187 ? 4.088 128.600 20.844 1.00 60.29 186 LEU E O 1
ATOM 12721 N N . GLU E 2 188 ? 3.656 126.432 20.404 1.00 54.14 187 GLU E N 1
ATOM 12722 C CA . GLU E 2 188 ? 2.252 126.519 20.772 1.00 54.12 187 GLU E CA 1
ATOM 12723 C C . GLU E 2 188 ? 1.851 125.230 21.478 1.00 51.56 187 GLU E C 1
ATOM 12724 O O . GLU E 2 188 ? 2.359 124.162 21.148 1.00 49.67 187 GLU E O 1
ATOM 12730 N N . PRO E 2 189 ? 0.941 125.295 22.480 1.00 51.02 188 PRO E N 1
ATOM 12731 C CA . PRO E 2 189 ? 0.334 124.087 23.042 1.00 48.51 188 PRO E CA 1
ATOM 12732 C C . PRO E 2 189 ? -0.571 123.425 22.008 1.00 47.63 188 PRO E C 1
ATOM 12733 O O . PRO E 2 189 ? -1.288 124.115 21.289 1.00 47.54 188 PRO E O 1
ATOM 12737 N N . LEU E 2 190 ? -0.509 122.089 21.925 1.00 46.56 189 LEU E N 1
ATOM 12738 C CA . LEU E 2 190 ? -1.292 121.349 20.945 1.00 46.60 189 LEU E CA 1
ATOM 12739 C C . LEU E 2 190 ? -2.391 120.567 21.663 1.00 46.37 189 LEU E C 1
ATOM 12740 O O . LEU E 2 190 ? -3.515 121.056 21.764 1.00 47.31 189 LEU E O 1
ATOM 12745 N N . GLU E 2 191 ? -2.062 119.375 22.183 1.00 44.85 190 GLU E N 1
ATOM 12746 C CA . GLU E 2 191 ? -3.061 118.491 22.757 1.00 44.69 190 GLU E CA 1
ATOM 12747 C C . GLU E 2 191 ? -2.903 118.424 24.272 1.00 44.53 190 GLU E C 1
ATOM 12748 O O . GLU E 2 191 ? -1.787 118.425 24.783 1.00 44.08 190 GLU E O 1
ATOM 12754 N N . GLU E 2 192 ? -4.043 118.350 24.970 1.00 45.41 191 GLU E N 1
ATOM 12755 C CA . GLU E 2 192 ? -4.073 118.111 26.402 1.00 45.43 191 GLU E CA 1
ATOM 12756 C C . GLU E 2 192 ? -3.988 116.609 26.652 1.00 43.88 191 GLU E C 1
ATOM 12757 O O . GLU E 2 192 ? -4.833 115.859 26.170 1.00 43.86 191 GLU E O 1
ATOM 12763 N N . ILE E 2 193 ? -2.983 116.185 27.425 1.00 42.87 192 ILE E N 1
ATOM 12764 C CA . ILE E 2 193 ? -2.819 114.779 27.756 1.00 42.04 192 ILE E CA 1
ATOM 12765 C C . ILE E 2 193 ? -3.600 114.487 29.036 1.00 43.32 192 ILE E C 1
ATOM 12766 O O . ILE E 2 193 ? -4.366 113.531 29.078 1.00 44.26 192 ILE E O 1
ATOM 12771 N N . CYS E 2 194 ? -3.411 115.306 30.075 1.00 44.92 193 CYS E N 1
ATOM 12772 C CA . CYS E 2 194 ? -4.236 115.203 31.271 1.00 45.95 193 CYS E CA 1
ATOM 12773 C C . CYS E 2 194 ? -4.116 116.453 32.137 1.00 45.57 193 CYS E C 1
ATOM 12774 O O . CYS E 2 194 ? -3.214 117.264 31.959 1.00 44.19 193 CYS E O 1
ATOM 12777 N N . LYS E 2 195 ? -5.060 116.584 33.077 1.00 47.28 194 LYS E N 1
ATOM 12778 C CA . LYS E 2 195 ? -5.051 117.628 34.086 1.00 47.86 194 LYS E CA 1
ATOM 12779 C C . LYS E 2 195 ? -4.101 117.218 35.210 1.00 45.00 194 LYS E C 1
ATOM 12780 O O . LYS E 2 195 ? -4.084 116.063 35.616 1.00 44.31 194 LYS E O 1
ATOM 12786 N N . VAL E 2 196 ? -3.312 118.176 35.699 1.00 45.25 195 VAL E N 1
ATOM 12787 C CA . VAL E 2 196 ? -2.284 117.926 36.696 1.00 43.79 195 VAL E CA 1
ATOM 12788 C C . VAL E 2 196 ? -2.553 118.792 37.921 1.00 44.60 195 VAL E C 1
ATOM 12789 O O . VAL E 2 196 ? -2.870 119.972 37.807 1.00 46.05 195 VAL E O 1
ATOM 12793 N N . SER E 2 197 ? -2.418 118.178 39.100 1.00 43.50 196 SER E N 1
ATOM 12794 C CA . SER E 2 197 ? -2.478 118.888 40.367 1.00 43.17 196 SER E CA 1
ATOM 12795 C C . SER E 2 197 ? -1.729 118.067 41.411 1.00 41.86 196 SER E C 1
ATOM 12796 O O . SER E 2 197 ? -1.446 116.892 41.184 1.00 41.03 196 SER E O 1
ATOM 12799 N N . SER E 2 198 ? -1.439 118.688 42.557 1.00 41.90 197 SER E N 1
ATOM 12800 C CA . SER E 2 198 ? -0.744 118.011 43.636 1.00 41.54 197 SER E CA 1
ATOM 12801 C C . SER E 2 198 ? -1.681 117.035 44.345 1.00 40.86 197 SER E C 1
ATOM 12802 O O . SER E 2 198 ? -2.872 117.307 44.511 1.00 41.30 197 SER E O 1
ATOM 12805 N N . ARG E 2 199 ? -1.106 115.903 44.763 1.00 39.79 198 ARG E N 1
ATOM 12806 C CA . ARG E 2 199 ? -1.859 114.795 45.323 1.00 38.92 198 ARG E CA 1
ATOM 12807 C C . ARG E 2 199 ? -1.194 114.333 46.613 1.00 37.97 198 ARG E C 1
ATOM 12808 O O . ARG E 2 199 ? 0.026 114.418 46.754 1.00 36.86 198 ARG E O 1
ATOM 12816 N N . LEU E 2 200 ? -2.021 113.842 47.541 1.00 38.00 199 LEU E N 1
ATOM 12817 C CA . LEU E 2 200 ? -1.536 113.177 48.737 1.00 37.67 199 LEU E CA 1
ATOM 12818 C C . LEU E 2 200 ? -1.439 111.678 48.474 1.00 36.94 199 LEU E C 1
ATOM 12819 O O . LEU E 2 200 ? -2.463 111.016 48.292 1.00 37.43 199 LEU E O 1
ATOM 12824 N N . ILE E 2 201 ? -0.202 111.159 48.483 1.00 35.94 200 ILE E N 1
ATOM 12825 C CA . ILE E 2 201 ? 0.038 109.737 48.317 1.00 35.72 200 ILE E CA 1
ATOM 12826 C C . ILE E 2 201 ? 0.431 109.129 49.665 1.00 35.85 200 ILE E C 1
ATOM 12827 O O . ILE E 2 201 ? 1.043 109.796 50.499 1.00 35.34 200 ILE E O 1
ATOM 12832 N N . VAL E 2 202 ? 0.062 107.857 49.866 1.00 35.73 201 VAL E N 1
ATOM 12833 C CA . VAL E 2 202 ? 0.315 107.167 51.120 1.00 35.91 201 VAL E CA 1
ATOM 12834 C C . VAL E 2 202 ? 0.977 105.824 50.816 1.00 35.59 201 VAL E C 1
ATOM 12835 O O . VAL E 2 202 ? 0.589 105.118 49.889 1.00 35.44 201 VAL E O 1
ATOM 12839 N N . ASN E 2 203 ? 1.974 105.479 51.633 1.00 35.48 202 ASN E N 1
ATOM 12840 C CA . ASN E 2 203 ? 2.607 104.177 51.587 1.00 35.41 202 ASN E CA 1
ATOM 12841 C C . ASN E 2 203 ? 1.564 103.121 51.950 1.00 36.77 202 ASN E C 1
ATOM 12842 O O . ASN E 2 203 ? 0.778 103.324 52.874 1.00 37.05 202 ASN E O 1
ATOM 12847 N N . LYS E 2 204 ? 1.570 101.993 51.229 1.00 37.23 203 LYS E N 1
ATOM 12848 C CA . LYS E 2 204 ? 0.521 100.999 51.382 1.00 39.13 203 LYS E CA 1
ATOM 12849 C C . LYS E 2 204 ? 0.558 100.389 52.781 1.00 39.53 203 LYS E C 1
ATOM 12850 O O . LYS E 2 204 ? -0.480 100.275 53.427 1.00 40.16 203 LYS E O 1
ATOM 12856 N N . ALA E 2 205 ? 1.750 99.980 53.226 1.00 39.58 204 ALA E N 1
ATOM 12857 C CA . ALA E 2 205 ? 1.924 99.392 54.544 1.00 40.57 204 ALA E CA 1
ATOM 12858 C C . ALA E 2 205 ? 1.468 100.366 55.623 1.00 40.21 204 ALA E C 1
ATOM 12859 O O . ALA E 2 205 ? 0.716 99.983 56.515 1.00 40.89 204 ALA E O 1
ATOM 12861 N N . SER E 2 206 ? 1.906 101.626 55.523 1.00 39.90 205 SER E N 1
ATOM 12862 C CA . SER E 2 206 ? 1.503 102.660 56.467 1.00 40.44 205 SER E CA 1
ATOM 12863 C C . SER E 2 206 ? -0.018 102.779 56.522 1.00 40.80 205 SER E C 1
ATOM 12864 O O . SER E 2 206 ? -0.588 102.849 57.601 1.00 42.34 205 SER E O 1
ATOM 12867 N N . PHE E 2 207 ? -0.668 102.812 55.359 1.00 40.74 206 PHE E N 1
ATOM 12868 C CA . PHE E 2 207 ? -2.113 102.967 55.294 1.00 42.70 206 PHE E CA 1
ATOM 12869 C C . PHE E 2 207 ? -2.800 101.823 56.040 1.00 43.82 206 PHE E C 1
ATOM 12870 O O . PHE E 2 207 ? -3.779 102.044 56.753 1.00 44.84 206 PHE E O 1
ATOM 12878 N N . LYS E 2 208 ? -2.267 100.607 55.891 1.00 43.27 207 LYS E N 1
ATOM 12879 C CA . LYS E 2 208 ? -2.903 99.429 56.457 1.00 44.90 207 LYS E CA 1
ATOM 12880 C C . LYS E 2 208 ? -2.742 99.382 57.975 1.00 45.91 207 LYS E C 1
ATOM 12881 O O . LYS E 2 208 ? -3.670 98.952 58.659 1.00 48.37 207 LYS E O 1
ATOM 12887 N N . ARG E 2 209 ? -1.603 99.844 58.512 1.00 45.35 208 ARG E N 1
ATOM 12888 C CA . ARG E 2 209 ? -1.320 99.630 59.925 1.00 46.53 208 ARG E CA 1
ATOM 12889 C C . ARG E 2 209 ? -1.374 100.921 60.742 1.00 46.25 208 ARG E C 1
ATOM 12890 O O . ARG E 2 209 ? -1.292 100.853 61.965 1.00 47.03 208 ARG E O 1
ATOM 12898 N N . LYS E 2 210 ? -1.566 102.086 60.112 1.00 45.28 209 LYS E N 1
ATOM 12899 C CA . LYS E 2 210 ? -1.581 103.333 60.865 1.00 46.15 209 LYS E CA 1
ATOM 12900 C C . LYS E 2 210 ? -2.880 104.108 60.641 1.00 47.91 209 LYS E C 1
ATOM 12901 O O . LYS E 2 210 ? -2.861 105.337 60.588 1.00 48.19 209 LYS E O 1
ATOM 12907 N N . GLN E 2 211 ? -4.005 103.389 60.555 1.00 49.84 210 GLN E N 1
ATOM 12908 C CA . GLN E 2 211 ? -5.297 103.998 60.292 1.00 52.34 210 GLN E CA 1
ATOM 12909 C C . GLN E 2 211 ? -5.645 105.000 61.392 1.00 53.96 210 GLN E C 1
ATOM 12910 O O . GLN E 2 211 ? -6.122 106.094 61.101 1.00 54.32 210 GLN E O 1
ATOM 12916 N N . VAL E 2 212 ? -5.396 104.614 62.649 1.00 54.86 211 VAL E N 1
ATOM 12917 C CA . VAL E 2 212 ? -5.774 105.414 63.803 1.00 55.35 211 VAL E CA 1
ATOM 12918 C C . VAL E 2 212 ? -5.203 106.822 63.652 1.00 55.15 211 VAL E C 1
ATOM 12919 O O . VAL E 2 212 ? -5.893 107.804 63.915 1.00 55.20 211 VAL E O 1
ATOM 12923 N N . LEU E 2 213 ? -3.944 106.913 63.217 1.00 54.41 212 LEU E N 1
ATOM 12924 C CA . LEU E 2 213 ? -3.265 108.194 63.116 1.00 54.76 212 LEU E CA 1
ATOM 12925 C C . LEU E 2 213 ? -3.585 108.884 61.785 1.00 53.71 212 LEU E C 1
ATOM 12926 O O . LEU E 2 213 ? -3.747 110.098 61.748 1.00 52.86 212 LEU E O 1
ATOM 12931 N N . LEU E 2 214 ? -3.688 108.112 60.696 1.00 53.42 213 LEU E N 1
ATOM 12932 C CA . LEU E 2 214 ? -3.880 108.676 59.363 1.00 53.88 213 LEU E CA 1
ATOM 12933 C C . LEU E 2 214 ? -5.301 109.216 59.176 1.00 55.09 213 LEU E C 1
ATOM 12934 O O . LEU E 2 214 ? -5.482 110.322 58.668 1.00 53.72 213 LEU E O 1
ATOM 12939 N N . ASN E 2 215 ? -6.300 108.426 59.594 1.00 56.34 214 ASN E N 1
ATOM 12940 C CA . ASN E 2 215 ? -7.676 108.641 59.179 1.00 58.09 214 ASN E CA 1
ATOM 12941 C C . ASN E 2 215 ? -8.128 110.060 59.533 1.00 57.66 214 ASN E C 1
ATOM 12942 O O . ASN E 2 215 ? -8.658 110.755 58.671 1.00 56.42 214 ASN E O 1
ATOM 12947 N N . PRO E 2 216 ? -7.964 110.546 60.788 1.00 57.80 215 PRO E N 1
ATOM 12948 C CA . PRO E 2 216 ? -8.358 111.912 61.146 1.00 58.36 215 PRO E CA 1
ATOM 12949 C C . PRO E 2 216 ? -7.610 113.023 60.408 1.00 57.44 215 PRO E C 1
ATOM 12950 O O . PRO E 2 216 ? -8.215 114.045 60.064 1.00 58.53 215 PRO E O 1
ATOM 12954 N N . ILE E 2 217 ? -6.305 112.815 60.165 1.00 54.95 216 ILE E N 1
ATOM 12955 C CA . ILE E 2 217 ? -5.487 113.812 59.493 1.00 53.23 216 ILE E CA 1
ATOM 12956 C C . ILE E 2 217 ? -5.924 113.929 58.032 1.00 53.16 216 ILE E C 1
ATOM 12957 O O . ILE E 2 217 ? -6.000 115.038 57.501 1.00 53.66 216 ILE E O 1
ATOM 12962 N N . ILE E 2 218 ? -6.214 112.784 57.396 1.00 51.60 217 ILE E N 1
ATOM 12963 C CA . ILE E 2 218 ? -6.619 112.751 56.001 1.00 50.84 217 ILE E CA 1
ATOM 12964 C C . ILE E 2 218 ? -7.987 113.412 55.860 1.00 52.93 217 ILE E C 1
ATOM 12965 O O . ILE E 2 218 ? -8.216 114.155 54.912 1.00 53.55 217 ILE E O 1
ATOM 12970 N N . SER E 2 219 ? -8.890 113.116 56.797 1.00 54.14 218 SER E N 1
ATOM 12971 C CA . SER E 2 219 ? -10.231 113.681 56.794 1.00 55.79 218 SER E CA 1
ATOM 12972 C C . SER E 2 219 ? -10.191 115.202 56.910 1.00 56.81 218 SER E C 1
ATOM 12973 O O . SER E 2 219 ? -10.971 115.888 56.256 1.00 56.58 218 SER E O 1
ATOM 12976 N N . GLN E 2 220 ? -9.270 115.715 57.734 1.00 57.85 219 GLN E N 1
ATOM 12977 C CA . GLN E 2 220 ? -9.150 117.149 57.973 1.00 59.18 219 GLN E CA 1
ATOM 12978 C C . GLN E 2 220 ? -8.595 117.844 56.729 1.00 57.75 219 GLN E C 1
ATOM 12979 O O . GLN E 2 220 ? -9.041 118.942 56.394 1.00 58.47 219 GLN E O 1
ATOM 12985 N N . LEU E 2 221 ? -7.633 117.196 56.049 1.00 54.91 220 LEU E N 1
ATOM 12986 C CA . LEU E 2 221 ? -7.078 117.709 54.805 1.00 53.46 220 LEU E CA 1
ATOM 12987 C C . LEU E 2 221 ? -8.164 117.754 53.738 1.00 53.63 220 LEU E C 1
ATOM 12988 O O . LEU E 2 221 ? -8.215 118.696 52.955 1.00 53.88 220 LEU E O 1
ATOM 12993 N N . GLU E 2 222 ? -9.019 116.727 53.715 1.00 53.32 221 GLU E N 1
ATOM 12994 C CA . GLU E 2 222 ? -10.119 116.650 52.769 1.00 54.58 221 GLU E CA 1
ATOM 12995 C C . GLU E 2 222 ? -11.072 117.828 52.989 1.00 57.36 221 GLU E C 1
ATOM 12996 O O . GLU E 2 222 ? -11.394 118.531 52.035 1.00 58.60 221 GLU E O 1
ATOM 13002 N N . GLN E 2 223 ? -11.494 118.041 54.246 1.00 57.89 222 GLN E N 1
ATOM 13003 C CA . GLN E 2 223 ? -12.385 119.137 54.610 1.00 60.46 222 GLN E CA 1
ATOM 13004 C C . GLN E 2 223 ? -11.785 120.477 54.188 1.00 60.28 222 GLN E C 1
ATOM 13005 O O . GLN E 2 223 ? -12.480 121.313 53.628 1.00 61.83 222 GLN E O 1
ATOM 13007 N N . ALA E 2 224 ? -10.489 120.658 54.463 1.00 58.88 223 ALA E N 1
ATOM 13008 C CA . ALA E 2 224 ? -9.761 121.879 54.153 1.00 59.01 223 ALA E CA 1
ATOM 13009 C C . ALA E 2 224 ? -9.823 122.193 52.662 1.00 58.98 223 ALA E C 1
ATOM 13010 O O . ALA E 2 224 ? -9.945 123.350 52.278 1.00 61.81 223 ALA E O 1
ATOM 13012 N N . VAL E 2 225 ? -9.721 121.162 51.818 1.00 57.41 224 VAL E N 1
ATOM 13013 C CA . VAL E 2 225 ? -9.673 121.352 50.375 1.00 56.88 224 VAL E CA 1
ATOM 13014 C C . VAL E 2 225 ? -11.053 121.741 49.843 1.00 59.00 224 VAL E C 1
ATOM 13015 O O . VAL E 2 225 ? -11.145 122.550 48.930 1.00 59.43 224 VAL E O 1
ATOM 13019 N N . GLN E 2 226 ? -12.121 121.163 50.409 1.00 60.82 225 GLN E N 1
ATOM 13020 C CA . GLN E 2 226 ? -13.474 121.358 49.913 1.00 64.15 225 GLN E CA 1
ATOM 13021 C C . GLN E 2 226 ? -13.884 122.822 50.069 1.00 67.62 225 GLN E C 1
ATOM 13022 O O . GLN E 2 226 ? -14.670 123.323 49.273 1.00 70.62 225 GLN E O 1
ATOM 13024 N N . SER E 2 227 ? -13.344 123.497 51.093 1.00 68.30 226 SER E N 1
ATOM 13025 C CA . SER E 2 227 ? -13.472 124.939 51.230 1.00 70.66 226 SER E CA 1
ATOM 13026 C C . SER E 2 227 ? -12.392 125.623 50.381 1.00 70.00 226 SER E C 1
ATOM 13027 O O . SER E 2 227 ? -12.619 126.787 50.013 1.00 72.36 226 SER E O 1
ATOM 13030 N N . VAL F 2 5 ? 33.377 140.773 14.362 1.00 59.61 4 VAL F N 1
ATOM 13031 C CA . VAL F 2 5 ? 33.353 139.741 15.444 1.00 61.06 4 VAL F CA 1
ATOM 13032 C C . VAL F 2 5 ? 32.683 140.320 16.693 1.00 62.87 4 VAL F C 1
ATOM 13033 O O . VAL F 2 5 ? 31.894 139.628 17.332 1.00 63.50 4 VAL F O 1
ATOM 13035 N N . ARG F 2 6 ? 32.993 141.581 17.037 1.00 60.26 5 ARG F N 1
ATOM 13036 C CA . ARG F 2 6 ? 32.405 142.242 18.198 1.00 57.18 5 ARG F CA 1
ATOM 13037 C C . ARG F 2 6 ? 30.903 142.449 17.984 1.00 53.89 5 ARG F C 1
ATOM 13038 O O . ARG F 2 6 ? 30.449 142.612 16.851 1.00 45.70 5 ARG F O 1
ATOM 13046 N N . ASN F 2 7 ? 30.143 142.437 19.088 1.00 53.54 6 ASN F N 1
ATOM 13047 C CA . ASN F 2 7 ? 28.720 142.718 19.049 1.00 54.67 6 ASN F CA 1
ATOM 13048 C C . ASN F 2 7 ? 28.260 143.217 20.413 1.00 54.23 6 ASN F C 1
ATOM 13049 O O . ASN F 2 7 ? 28.544 142.590 21.431 1.00 51.25 6 ASN F O 1
ATOM 13054 N N . ASP F 2 8 ? 27.544 144.346 20.412 1.00 58.38 7 ASP F N 1
ATOM 13055 C CA . ASP F 2 8 ? 27.064 144.957 21.643 1.00 59.11 7 ASP F CA 1
ATOM 13056 C C . ASP F 2 8 ? 25.534 144.993 21.650 1.00 50.74 7 ASP F C 1
ATOM 13057 O O . ASP F 2 8 ? 24.937 145.424 22.639 1.00 56.08 7 ASP F O 1
ATOM 13062 N N . ASP F 2 9 ? 24.903 144.519 20.565 1.00 92.57 8 ASP F N 1
ATOM 13063 C CA . ASP F 2 9 ? 23.452 144.508 20.453 1.00 86.05 8 ASP F CA 1
ATOM 13064 C C . ASP F 2 9 ? 22.883 143.337 21.258 1.00 82.22 8 ASP F C 1
ATOM 13065 O O . ASP F 2 9 ? 23.180 142.177 20.966 1.00 76.36 8 ASP F O 1
ATOM 13070 N N . PRO F 2 10 ? 22.042 143.602 22.291 1.00 81.83 9 PRO F N 1
ATOM 13071 C CA . PRO F 2 10 ? 21.425 142.535 23.079 1.00 79.39 9 PRO F CA 1
ATOM 13072 C C . PRO F 2 10 ? 20.344 141.733 22.352 1.00 78.02 9 PRO F C 1
ATOM 13073 O O . PRO F 2 10 ? 20.006 140.634 22.786 1.00 77.09 9 PRO F O 1
ATOM 13077 N N . ASN F 2 11 ? 19.791 142.293 21.264 1.00 78.84 10 ASN F N 1
ATOM 13078 C CA . ASN F 2 11 ? 18.734 141.646 20.500 1.00 77.30 10 ASN F CA 1
ATOM 13079 C C . ASN F 2 11 ? 19.266 141.162 19.152 1.00 74.80 10 ASN F C 1
ATOM 13080 O O . ASN F 2 11 ? 18.479 140.846 18.260 1.00 74.27 10 ASN F O 1
ATOM 13085 N N . PHE F 2 12 ? 20.599 141.092 19.023 1.00 72.83 11 PHE F N 1
ATOM 13086 C CA . PHE F 2 12 ? 21.244 140.455 17.884 1.00 71.30 11 PHE F CA 1
ATOM 13087 C C . PHE F 2 12 ? 20.595 139.095 17.641 1.00 70.21 11 PHE F C 1
ATOM 13088 O O . PHE F 2 12 ? 20.416 138.328 18.585 1.00 67.95 11 PHE F O 1
ATOM 13096 N N . ASN F 2 13 ? 20.224 138.825 16.384 1.00 71.56 12 ASN F N 1
ATOM 13097 C CA . ASN F 2 13 ? 19.502 137.609 16.046 1.00 70.86 12 ASN F CA 1
ATOM 13098 C C . ASN F 2 13 ? 20.478 136.439 16.017 1.00 70.35 12 ASN F C 1
ATOM 13099 O O . ASN F 2 13 ? 21.440 136.455 15.254 1.00 70.41 12 ASN F O 1
ATOM 13104 N N . VAL F 2 14 ? 20.207 135.435 16.862 1.00 70.08 13 VAL F N 1
ATOM 13105 C CA . VAL F 2 14 ? 21.011 134.228 16.939 1.00 69.20 13 VAL F CA 1
ATOM 13106 C C . VAL F 2 14 ? 20.086 133.011 16.893 1.00 69.73 13 VAL F C 1
ATOM 13107 O O . VAL F 2 14 ? 20.408 131.955 17.433 1.00 67.80 13 VAL F O 1
ATOM 13111 N N . MET F 2 15 ? 18.929 133.178 16.239 1.00 72.91 14 MET F N 1
ATOM 13112 C CA . MET F 2 15 ? 17.876 132.179 16.245 1.00 74.20 14 MET F CA 1
ATOM 13113 C C . MET F 2 15 ? 18.028 131.267 15.033 1.00 74.57 14 MET F C 1
ATOM 13114 O O . MET F 2 15 ? 18.760 131.578 14.103 1.00 74.45 14 MET F O 1
ATOM 13119 N N . GLY F 2 16 ? 17.337 130.124 15.077 1.00 75.76 15 GLY F N 1
ATOM 13120 C CA . GLY F 2 16 ? 17.282 129.205 13.954 1.00 75.80 15 GLY F CA 1
ATOM 13121 C C . GLY F 2 16 ? 18.581 128.419 13.785 1.00 74.10 15 GLY F C 1
ATOM 13122 O O . GLY F 2 16 ? 19.112 127.854 14.747 1.00 72.24 15 GLY F O 1
ATOM 13123 N N . ASN F 2 17 ? 19.073 128.387 12.539 1.00 75.03 16 ASN F N 1
ATOM 13124 C CA . ASN F 2 17 ? 20.251 127.611 12.177 1.00 72.95 16 ASN F CA 1
ATOM 13125 C C . ASN F 2 17 ? 21.500 128.377 12.597 1.00 71.32 16 ASN F C 1
ATOM 13126 O O . ASN F 2 17 ? 21.623 129.567 12.315 1.00 71.51 16 ASN F O 1
ATOM 13128 N N . PHE F 2 18 ? 22.434 127.672 13.247 1.00 68.35 17 PHE F N 1
ATOM 13129 C CA . PHE F 2 18 ? 23.662 128.282 13.729 1.00 66.32 17 PHE F CA 1
ATOM 13130 C C . PHE F 2 18 ? 24.816 127.314 13.495 1.00 65.04 17 PHE F C 1
ATOM 13131 O O . PHE F 2 18 ? 25.734 127.240 14.300 1.00 65.98 17 PHE F O 1
ATOM 13139 N N . ASP F 2 19 ? 24.785 126.604 12.358 1.00 65.85 18 ASP F N 1
ATOM 13140 C CA . ASP F 2 19 ? 25.831 125.658 12.004 1.00 65.96 18 ASP F CA 1
ATOM 13141 C C . ASP F 2 19 ? 27.128 126.405 11.694 1.00 65.92 18 ASP F C 1
ATOM 13142 O O . ASP F 2 19 ? 28.214 125.852 11.829 1.00 65.46 18 ASP F O 1
ATOM 13147 N N . HIS F 2 20 ? 27.003 127.667 11.278 1.00 65.78 19 HIS F N 1
ATOM 13148 C CA . HIS F 2 20 ? 28.141 128.508 10.943 1.00 66.36 19 HIS F CA 1
ATOM 13149 C C . HIS F 2 20 ? 28.854 128.985 12.205 1.00 64.59 19 HIS F C 1
ATOM 13150 O O . HIS F 2 20 ? 29.969 129.495 12.116 1.00 65.15 19 HIS F O 1
ATOM 13157 N N . GLY F 2 21 ? 28.207 128.851 13.370 1.00 61.68 20 GLY F N 1
ATOM 13158 C CA . GLY F 2 21 ? 28.756 129.336 14.629 1.00 59.33 20 GLY F CA 1
ATOM 13159 C C . GLY F 2 21 ? 28.789 128.257 15.711 1.00 56.22 20 GLY F C 1
ATOM 13160 O O . GLY F 2 21 ? 28.677 127.063 15.425 1.00 55.84 20 GLY F O 1
ATOM 13161 N N . LEU F 2 22 ? 28.969 128.702 16.959 1.00 54.55 21 LEU F N 1
ATOM 13162 C CA . LEU F 2 22 ? 29.086 127.813 18.102 1.00 52.06 21 LEU F CA 1
ATOM 13163 C C . LEU F 2 22 ? 27.911 128.056 19.043 1.00 50.63 21 LEU F C 1
ATOM 13164 O O . LEU F 2 22 ? 27.588 129.199 19.356 1.00 51.39 21 LEU F O 1
ATOM 13169 N N . THR F 2 23 ? 27.280 126.963 19.484 1.00 49.25 22 THR F N 1
ATOM 13170 C CA . THR F 2 23 ? 26.242 127.011 20.500 1.00 47.91 22 THR F CA 1
ATOM 13171 C C . THR F 2 23 ? 26.850 126.511 21.811 1.00 46.53 22 THR F C 1
ATOM 13172 O O . THR F 2 23 ? 27.307 125.372 21.894 1.00 44.92 22 THR F O 1
ATOM 13176 N N . LEU F 2 24 ? 26.892 127.396 22.814 1.00 46.60 23 LEU F N 1
ATOM 13177 C CA . LEU F 2 24 ? 27.571 127.139 24.074 1.00 45.25 23 LEU F CA 1
ATOM 13178 C C . LEU F 2 24 ? 26.532 126.896 25.167 1.00 44.75 23 LEU F C 1
ATOM 13179 O O . LEU F 2 24 ? 25.705 127.758 25.456 1.00 45.22 23 LEU F O 1
ATOM 13184 N N . ALA F 2 25 ? 26.580 125.699 25.761 1.00 42.72 24 ALA F N 1
ATOM 13185 C CA . ALA F 2 25 ? 25.643 125.305 26.796 1.00 42.44 24 ALA F CA 1
ATOM 13186 C C . ALA F 2 25 ? 26.282 125.490 28.168 1.00 42.55 24 ALA F C 1
ATOM 13187 O O . ALA F 2 25 ? 27.324 124.915 28.437 1.00 41.46 24 ALA F O 1
ATOM 13189 N N . LEU F 2 26 ? 25.649 126.282 29.035 1.00 44.21 25 LEU F N 1
ATOM 13190 C CA . LEU F 2 26 ? 26.178 126.525 30.370 1.00 45.19 25 LEU F CA 1
ATOM 13191 C C . LEU F 2 26 ? 25.241 125.934 31.422 1.00 45.83 25 LEU F C 1
ATOM 13192 O O . LEU F 2 26 ? 24.028 125.979 31.247 1.00 45.43 25 LEU F O 1
ATOM 13197 N N . SER F 2 27 ? 25.827 125.355 32.478 1.00 46.98 26 SER F N 1
ATOM 13198 C CA . SER F 2 27 ? 25.085 124.896 33.642 1.00 49.11 26 SER F CA 1
ATOM 13199 C C . SER F 2 27 ? 24.630 126.115 34.433 1.00 53.67 26 SER F C 1
ATOM 13200 O O . SER F 2 27 ? 25.439 126.986 34.682 1.00 55.53 26 SER F O 1
ATOM 13203 N N . LYS F 2 28 ? 23.358 126.145 34.850 1.00 55.92 27 LYS F N 1
ATOM 13204 C CA . LYS F 2 28 ? 22.806 127.245 35.625 1.00 59.59 27 LYS F CA 1
ATOM 13205 C C . LYS F 2 28 ? 23.283 127.133 37.072 1.00 62.27 27 LYS F C 1
ATOM 13206 O O . LYS F 2 28 ? 23.929 126.164 37.460 1.00 61.26 27 LYS F O 1
ATOM 13208 N N . GLY F 2 29 ? 22.934 128.141 37.887 1.00 65.76 28 GLY F N 1
ATOM 13209 C CA . GLY F 2 29 ? 23.169 128.106 39.323 1.00 67.82 28 GLY F CA 1
ATOM 13210 C C . GLY F 2 29 ? 24.559 128.611 39.716 1.00 68.94 28 GLY F C 1
ATOM 13211 O O . GLY F 2 29 ? 24.993 129.695 39.310 1.00 72.06 28 GLY F O 1
ATOM 13212 N N . ARG F 2 30 ? 25.268 127.800 40.510 1.00 67.40 29 ARG F N 1
ATOM 13213 C CA . ARG F 2 30 ? 26.557 128.201 41.070 1.00 68.18 29 ARG F CA 1
ATOM 13214 C C . ARG F 2 30 ? 27.621 128.203 39.973 1.00 67.86 29 ARG F C 1
ATOM 13215 O O . ARG F 2 30 ? 28.464 129.103 39.902 1.00 69.27 29 ARG F O 1
ATOM 13217 N N . ILE F 2 31 ? 27.567 127.175 39.121 1.00 66.15 30 ILE F N 1
ATOM 13218 C CA . ILE F 2 31 ? 28.504 127.005 38.025 1.00 64.26 30 ILE F CA 1
ATOM 13219 C C . ILE F 2 31 ? 28.402 128.216 37.094 1.00 63.01 30 ILE F C 1
ATOM 13220 O O . ILE F 2 31 ? 29.409 128.717 36.612 1.00 61.29 30 ILE F O 1
ATOM 13225 N N . LEU F 2 32 ? 27.175 128.677 36.834 1.00 63.66 31 LEU F N 1
ATOM 13226 C CA . LEU F 2 32 ? 26.936 129.837 35.991 1.00 65.45 31 LEU F CA 1
ATOM 13227 C C . LEU F 2 32 ? 27.655 131.057 36.555 1.00 67.73 31 LEU F C 1
ATOM 13228 O O . LEU F 2 32 ? 28.365 131.750 35.827 1.00 66.70 31 LEU F O 1
ATOM 13233 N N . LYS F 2 33 ? 27.481 131.284 37.865 1.00 69.74 32 LYS F N 1
ATOM 13234 C CA . LYS F 2 33 ? 28.034 132.443 38.549 1.00 74.16 32 LYS F CA 1
ATOM 13235 C C . LYS F 2 33 ? 29.551 132.510 38.370 1.00 72.62 32 LYS F C 1
ATOM 13236 O O . LYS F 2 33 ? 30.078 133.570 38.047 1.00 72.65 32 LYS F O 1
ATOM 13242 N N . GLU F 2 34 ? 30.237 131.379 38.578 1.00 69.53 33 GLU F N 1
ATOM 13243 C CA . GLU F 2 34 ? 31.691 131.336 38.550 1.00 67.27 33 GLU F CA 1
ATOM 13244 C C . GLU F 2 34 ? 32.210 131.254 37.112 1.00 64.04 33 GLU F C 1
ATOM 13245 O O . GLU F 2 34 ? 33.361 131.620 36.871 1.00 65.49 33 GLU F O 1
ATOM 13251 N N . THR F 2 35 ? 31.354 130.833 36.170 1.00 60.67 34 THR F N 1
ATOM 13252 C CA . THR F 2 35 ? 31.763 130.649 34.787 1.00 59.92 34 THR F CA 1
ATOM 13253 C C . THR F 2 35 ? 31.762 131.983 34.045 1.00 61.44 34 THR F C 1
ATOM 13254 O O . THR F 2 35 ? 32.681 132.247 33.267 1.00 60.90 34 THR F O 1
ATOM 13258 N N . LEU F 2 36 ? 30.733 132.818 34.288 1.00 63.34 35 LEU F N 1
ATOM 13259 C CA . LEU F 2 36 ? 30.504 133.999 33.463 1.00 63.54 35 LEU F CA 1
ATOM 13260 C C . LEU F 2 36 ? 31.703 134.951 33.505 1.00 63.25 35 LEU F C 1
ATOM 13261 O O . LEU F 2 36 ? 32.087 135.481 32.455 1.00 62.60 35 LEU F O 1
ATOM 13266 N N . PRO F 2 37 ? 32.329 135.198 34.687 1.00 64.02 36 PRO F N 1
ATOM 13267 C CA . PRO F 2 37 ? 33.516 136.054 34.757 1.00 65.74 36 PRO F CA 1
ATOM 13268 C C . PRO F 2 37 ? 34.702 135.526 33.955 1.00 64.10 36 PRO F C 1
ATOM 13269 O O . PRO F 2 37 ? 35.407 136.299 33.320 1.00 64.27 36 PRO F O 1
ATOM 13273 N N . LEU F 2 38 ? 34.907 134.200 33.993 1.00 62.70 37 LEU F N 1
ATOM 13274 C CA . LEU F 2 38 ? 35.971 133.556 33.247 1.00 62.20 37 LEU F CA 1
ATOM 13275 C C . LEU F 2 38 ? 35.776 133.795 31.752 1.00 62.13 37 LEU F C 1
ATOM 13276 O O . LEU F 2 38 ? 36.705 134.253 31.082 1.00 64.81 37 LEU F O 1
ATOM 13281 N N . LEU F 2 39 ? 34.553 133.529 31.264 1.00 61.14 38 LEU F N 1
ATOM 13282 C CA . LEU F 2 39 ? 34.212 133.677 29.855 1.00 61.16 38 LEU F CA 1
ATOM 13283 C C . LEU F 2 39 ? 34.421 135.119 29.403 1.00 63.76 38 LEU F C 1
ATOM 13284 O O . LEU F 2 39 ? 34.862 135.351 28.273 1.00 64.85 38 LEU F O 1
ATOM 13286 N N . ALA F 2 40 ? 34.094 136.073 30.287 1.00 65.41 39 ALA F N 1
ATOM 13287 C CA . ALA F 2 40 ? 34.257 137.489 29.988 1.00 68.69 39 ALA F CA 1
ATOM 13288 C C . ALA F 2 40 ? 35.703 137.800 29.586 1.00 69.40 39 ALA F C 1
ATOM 13289 O O . ALA F 2 40 ? 35.942 138.609 28.688 1.00 68.81 39 ALA F O 1
ATOM 13291 N N . THR F 2 41 ? 36.658 137.136 30.255 1.00 69.85 40 THR F N 1
ATOM 13292 C CA . THR F 2 41 ? 38.071 137.369 30.011 1.00 71.59 40 THR F CA 1
ATOM 13293 C C . THR F 2 41 ? 38.461 136.899 28.607 1.00 69.99 40 THR F C 1
ATOM 13294 O O . THR F 2 41 ? 39.417 137.412 28.022 1.00 70.06 40 THR F O 1
ATOM 13298 N N . ALA F 2 42 ? 37.702 135.931 28.065 1.00 66.30 41 ALA F N 1
ATOM 13299 C CA . ALA F 2 42 ? 37.921 135.414 26.723 1.00 64.63 41 ALA F CA 1
ATOM 13300 C C . ALA F 2 42 ? 37.047 136.141 25.695 1.00 65.11 41 ALA F C 1
ATOM 13301 O O . ALA F 2 42 ? 36.910 135.668 24.564 1.00 63.42 41 ALA F O 1
AT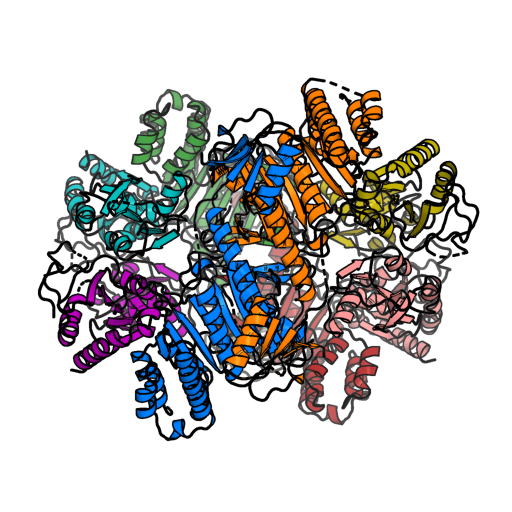OM 13303 N N . GLY F 2 43 ? 36.444 137.274 26.096 1.00 67.04 42 GLY F N 1
ATOM 13304 C CA . GLY F 2 43 ? 35.684 138.107 25.186 1.00 68.84 42 GLY F CA 1
ATOM 13305 C C . GLY F 2 43 ? 34.329 137.501 24.833 1.00 68.53 42 GLY F C 1
ATOM 13306 O O . GLY F 2 43 ? 33.780 137.808 23.776 1.00 69.61 42 GLY F O 1
ATOM 13307 N N . ILE F 2 44 ? 33.775 136.684 25.745 1.00 68.23 43 ILE F N 1
ATOM 13308 C CA . ILE F 2 44 ? 32.458 136.097 25.563 1.00 68.77 43 ILE F CA 1
ATOM 13309 C C . ILE F 2 44 ? 31.569 136.522 26.728 1.00 70.16 43 ILE F C 1
ATOM 13310 O O . ILE F 2 44 ? 31.731 136.016 27.848 1.00 69.55 43 ILE F O 1
ATOM 13315 N N . ASN F 2 45 ? 30.639 137.446 26.462 1.00 71.86 44 ASN F N 1
ATOM 13316 C CA . ASN F 2 45 ? 29.850 138.031 27.533 1.00 73.22 44 ASN F CA 1
ATOM 13317 C C . ASN F 2 45 ? 28.392 138.068 27.098 1.00 73.09 44 ASN F C 1
ATOM 13318 O O . ASN F 2 45 ? 28.089 138.319 25.929 1.00 72.61 44 ASN F O 1
ATOM 13320 N N . LEU F 2 46 ? 27.514 137.827 28.078 1.00 72.41 45 LEU F N 1
ATOM 13321 C CA . LEU F 2 46 ? 26.097 138.078 27.908 1.00 73.28 45 LEU F CA 1
ATOM 13322 C C . LEU F 2 46 ? 25.878 139.585 27.870 1.00 78.25 45 LEU F C 1
ATOM 13323 O O . LEU F 2 46 ? 26.720 140.358 28.335 1.00 80.20 45 LEU F O 1
ATOM 13328 N N . LEU F 2 47 ? 24.738 139.981 27.297 1.00 80.58 46 LEU F N 1
ATOM 13329 C CA . LEU F 2 47 ? 24.384 141.383 27.154 1.00 83.68 46 LEU F CA 1
ATOM 13330 C C . LEU F 2 47 ? 23.078 141.649 27.900 1.00 85.71 46 LEU F C 1
ATOM 13331 O O . LEU F 2 47 ? 22.427 142.660 27.669 1.00 89.90 46 LEU F O 1
ATOM 13336 N N . GLU F 2 48 ? 22.724 140.735 28.818 1.00 83.79 47 GLU F N 1
ATOM 13337 C CA . GLU F 2 48 ? 21.552 140.828 29.671 1.00 84.60 47 GLU F CA 1
ATOM 13338 C C . GLU F 2 48 ? 21.847 140.067 30.965 1.00 84.89 47 GLU F C 1
ATOM 13339 O O . GLU F 2 48 ? 22.715 139.181 30.999 1.00 83.54 47 GLU F O 1
ATOM 13345 N N . ASP F 2 49 ? 21.047 140.334 32.004 1.00 86.53 48 ASP F N 1
ATOM 13346 C CA . ASP F 2 49 ? 20.975 139.449 33.157 1.00 85.86 48 ASP F CA 1
ATOM 13347 C C . ASP F 2 49 ? 19.967 138.344 32.844 1.00 84.16 48 ASP F C 1
ATOM 13348 O O . ASP F 2 49 ? 18.788 138.625 32.627 1.00 85.81 48 ASP F O 1
ATOM 13353 N N . PRO F 2 50 ? 20.393 137.060 32.779 1.00 81.94 49 PRO F N 1
ATOM 13354 C CA . PRO F 2 50 ? 19.468 135.949 32.533 1.00 79.60 49 PRO F CA 1
ATOM 13355 C C . PRO F 2 50 ? 18.294 135.865 33.521 1.00 79.43 49 PRO F C 1
ATOM 13356 O O . PRO F 2 50 ? 18.544 135.901 34.716 1.00 79.97 49 PRO F O 1
ATOM 13360 N N . ARG F 2 54 ? 13.891 136.585 29.951 1.00 75.74 53 ARG F N 1
ATOM 13361 C CA . ARG F 2 54 ? 12.826 135.778 29.294 1.00 75.79 53 ARG F CA 1
ATOM 13362 C C . ARG F 2 54 ? 13.432 134.887 28.207 1.00 73.26 53 ARG F C 1
ATOM 13363 O O . ARG F 2 54 ? 12.850 133.864 27.865 1.00 71.34 53 ARG F O 1
ATOM 13365 N N . LYS F 2 55 ? 14.590 135.289 27.662 1.00 73.11 54 LYS F N 1
ATOM 13366 C CA . LYS F 2 55 ? 15.189 134.625 26.516 1.00 71.39 54 LYS F CA 1
ATOM 13367 C C . LYS F 2 55 ? 15.697 133.241 26.919 1.00 68.49 54 LYS F C 1
ATOM 13368 O O . LYS F 2 55 ? 16.047 133.014 28.073 1.00 69.47 54 LYS F O 1
ATOM 13370 N N . LEU F 2 56 ? 15.722 132.323 25.946 1.00 65.80 55 LEU F N 1
ATOM 13371 C CA . LEU F 2 56 ? 16.124 130.937 26.151 1.00 62.55 55 LEU F CA 1
ATOM 13372 C C . LEU F 2 56 ? 17.461 130.651 25.464 1.00 58.95 55 LEU F C 1
ATOM 13373 O O . LEU F 2 56 ? 18.266 129.839 25.920 1.00 57.10 55 LEU F O 1
ATOM 13378 N N . ILE F 2 57 ? 17.643 131.299 24.310 1.00 57.62 56 ILE F N 1
ATOM 13379 C CA . ILE F 2 57 ? 18.921 131.432 23.636 1.00 55.68 56 ILE F CA 1
ATOM 13380 C C . ILE F 2 57 ? 19.385 132.880 23.794 1.00 57.03 56 ILE F C 1
ATOM 13381 O O . ILE F 2 57 ? 18.629 133.806 23.520 1.00 59.61 56 ILE F O 1
ATOM 13386 N N . PHE F 2 58 ? 20.657 133.075 24.153 1.00 55.53 57 PHE F N 1
ATOM 13387 C CA . PHE F 2 58 ? 21.210 134.400 24.364 1.00 55.95 57 PHE F CA 1
ATOM 13388 C C . PHE F 2 58 ? 22.308 134.687 23.343 1.00 55.44 57 PHE F C 1
ATOM 13389 O O . PHE F 2 58 ? 23.153 133.837 23.080 1.00 52.98 57 PHE F O 1
ATOM 13397 N N . PRO F 2 59 ? 22.332 135.898 22.743 1.00 57.78 58 PRO F N 1
ATOM 13398 C CA . PRO F 2 59 ? 23.484 136.332 21.959 1.00 57.68 58 PRO F CA 1
ATOM 13399 C C . PRO F 2 59 ? 24.623 136.726 22.897 1.00 57.49 58 PRO F C 1
ATOM 13400 O O . PRO F 2 59 ? 24.441 136.780 24.118 1.00 56.58 58 PRO F O 1
ATOM 13404 N N . THR F 2 60 ? 25.798 136.976 22.311 1.00 57.99 59 THR F N 1
ATOM 13405 C CA . THR F 2 60 ? 26.978 137.312 23.093 1.00 58.54 59 THR F CA 1
ATOM 13406 C C . THR F 2 60 ? 27.715 138.478 22.449 1.00 60.25 59 THR F C 1
ATOM 13407 O O . THR F 2 60 ? 27.303 138.970 21.404 1.00 60.79 59 THR F O 1
ATOM 13411 N N . THR F 2 61 ? 28.827 138.867 23.086 1.00 62.03 60 THR F N 1
ATOM 13412 C CA . THR F 2 61 ? 29.731 139.863 22.535 1.00 65.00 60 THR F CA 1
ATOM 13413 C C . THR F 2 61 ? 30.448 139.341 21.293 1.00 65.47 60 THR F C 1
ATOM 13414 O O . THR F 2 61 ? 31.115 140.115 20.616 1.00 66.76 60 THR F O 1
ATOM 13418 N N . HIS F 2 62 ? 30.312 138.038 21.016 1.00 65.48 61 HIS F N 1
ATOM 13419 C CA . HIS F 2 62 ? 30.821 137.422 19.798 1.00 66.46 61 HIS F CA 1
ATOM 13420 C C . HIS F 2 62 ? 29.641 136.998 18.917 1.00 66.46 61 HIS F C 1
ATOM 13421 O O . HIS F 2 62 ? 28.710 136.354 19.391 1.00 64.99 61 HIS F O 1
ATOM 13428 N N . LYS F 2 63 ? 29.696 137.354 17.627 1.00 67.93 62 LYS F N 1
ATOM 13429 C CA . LYS F 2 63 ? 28.567 137.222 16.716 1.00 69.17 62 LYS F CA 1
ATOM 13430 C C . LYS F 2 63 ? 28.323 135.758 16.351 1.00 68.15 62 LYS F C 1
ATOM 13431 O O . LYS F 2 63 ? 27.208 135.380 15.976 1.00 68.83 62 LYS F O 1
ATOM 13433 N N . GLN F 2 64 ? 29.371 134.933 16.466 1.00 66.39 63 GLN F N 1
ATOM 13434 C CA . GLN F 2 64 ? 29.296 133.533 16.090 1.00 64.16 63 GLN F CA 1
ATOM 13435 C C . GLN F 2 64 ? 29.249 132.629 17.323 1.00 60.71 63 GLN F C 1
ATOM 13436 O O . GLN F 2 64 ? 29.558 131.443 17.228 1.00 57.36 63 GLN F O 1
ATOM 13442 N N . VAL F 2 65 ? 28.848 133.199 18.467 1.00 59.39 64 VAL F N 1
ATOM 13443 C CA . VAL F 2 65 ? 28.629 132.424 19.674 1.00 56.84 64 VAL F CA 1
ATOM 13444 C C . VAL F 2 65 ? 27.293 132.841 20.282 1.00 56.21 64 VAL F C 1
ATOM 13445 O O . VAL F 2 65 ? 27.028 134.025 20.497 1.00 58.78 64 VAL F O 1
ATOM 13449 N N . ARG F 2 66 ? 26.453 131.843 20.552 1.00 54.50 65 ARG F N 1
ATOM 13450 C CA . ARG F 2 66 ? 25.216 132.035 21.284 1.00 53.48 65 ARG F CA 1
ATOM 13451 C C . ARG F 2 66 ? 25.230 131.087 22.478 1.00 51.52 65 ARG F C 1
ATOM 13452 O O . ARG F 2 66 ? 25.920 130.075 22.451 1.00 49.40 65 ARG F O 1
ATOM 13460 N N . ILE F 2 67 ? 24.452 131.423 23.507 1.00 51.93 66 ILE F N 1
ATOM 13461 C CA . ILE F 2 67 ? 24.516 130.714 24.770 1.00 51.09 66 ILE F CA 1
ATOM 13462 C C . ILE F 2 67 ? 23.144 130.138 25.119 1.00 51.23 66 ILE F C 1
ATOM 13463 O O . ILE F 2 67 ? 22.115 130.789 24.940 1.00 53.48 66 ILE F O 1
ATOM 13468 N N . LEU F 2 68 ? 23.169 128.892 25.599 1.00 49.67 67 LEU F N 1
ATOM 13469 C CA . LEU F 2 68 ? 22.022 128.248 26.216 1.00 49.47 67 LEU F CA 1
ATOM 13470 C C . LEU F 2 68 ? 22.331 128.081 27.700 1.00 48.77 67 LEU F C 1
ATOM 13471 O O . LEU F 2 68 ? 23.462 127.759 28.068 1.00 47.49 67 LEU F O 1
ATOM 13476 N N . ILE F 2 69 ? 21.328 128.287 28.551 1.00 49.99 68 ILE F N 1
ATOM 13477 C CA . ILE F 2 69 ? 21.472 128.033 29.976 1.00 50.16 68 ILE F CA 1
ATOM 13478 C C . ILE F 2 69 ? 20.583 126.842 30.332 1.00 49.42 68 ILE F C 1
ATOM 13479 O O . ILE F 2 69 ? 19.361 126.936 30.291 1.00 51.13 68 ILE F O 1
ATOM 13484 N N . LEU F 2 70 ? 21.227 125.721 30.674 1.00 47.37 69 LEU F N 1
ATOM 13485 C CA . LEU F 2 70 ? 20.569 124.433 30.856 1.00 46.26 69 LEU F CA 1
ATOM 13486 C C . LEU F 2 70 ? 20.709 123.987 32.303 1.00 45.52 69 LEU F C 1
ATOM 13487 O O . LEU F 2 70 ? 21.601 124.444 32.997 1.00 45.18 69 LEU F O 1
ATOM 13492 N N . ARG F 2 71 ? 19.842 123.068 32.722 1.00 45.59 70 ARG F N 1
ATOM 13493 C CA . ARG F 2 71 ? 20.099 122.276 33.913 1.00 45.55 70 ARG F CA 1
ATOM 13494 C C . ARG F 2 71 ? 21.345 121.443 33.634 1.00 42.82 70 ARG F C 1
ATOM 13495 O O . ARG F 2 71 ? 21.572 121.025 32.503 1.00 41.27 70 ARG F O 1
ATOM 13503 N N . ALA F 2 72 ? 22.170 121.244 34.668 1.00 42.49 71 ALA F N 1
ATOM 13504 C CA . ALA F 2 72 ? 23.485 120.637 34.510 1.00 41.29 71 ALA F CA 1
ATOM 13505 C C . ALA F 2 72 ? 23.374 119.277 33.822 1.00 39.69 71 ALA F C 1
ATOM 13506 O O . ALA F 2 72 ? 24.205 118.938 32.991 1.00 38.61 71 ALA F O 1
ATOM 13508 N N . SER F 2 73 ? 22.332 118.510 34.164 1.00 39.84 72 SER F N 1
ATOM 13509 C CA . SER F 2 73 ? 22.110 117.175 33.626 1.00 38.98 72 SER F CA 1
ATOM 13510 C C . SER F 2 73 ? 21.972 117.183 32.104 1.00 38.44 72 SER F C 1
ATOM 13511 O O . SER F 2 73 ? 22.342 116.216 31.458 1.00 36.92 72 SER F O 1
ATOM 13514 N N . ASP F 2 74 ? 21.454 118.271 31.535 1.00 39.79 73 ASP F N 1
ATOM 13515 C CA . ASP F 2 74 ? 21.200 118.333 30.106 1.00 40.27 73 ASP F CA 1
ATOM 13516 C C . ASP F 2 74 ? 22.450 118.736 29.322 1.00 39.66 73 ASP F C 1
ATOM 13517 O O . ASP F 2 74 ? 22.466 118.558 28.112 1.00 40.18 73 ASP F O 1
ATOM 13522 N N . VAL F 2 75 ? 23.500 119.240 29.980 1.00 39.52 74 VAL F N 1
ATOM 13523 C CA . VAL F 2 75 ? 24.635 119.800 29.252 1.00 39.09 74 VAL F CA 1
ATOM 13524 C C . VAL F 2 75 ? 25.313 118.707 28.425 1.00 37.22 74 VAL F C 1
ATOM 13525 O O . VAL F 2 75 ? 25.486 118.873 27.219 1.00 36.87 74 VAL F O 1
ATOM 13529 N N . PRO F 2 76 ? 25.692 117.546 29.007 1.00 36.38 75 PRO F N 1
ATOM 13530 C CA . PRO F 2 76 ? 26.306 116.475 28.220 1.00 35.71 75 PRO F CA 1
ATOM 13531 C C . PRO F 2 76 ? 25.389 115.956 27.112 1.00 36.12 75 PRO F C 1
ATOM 13532 O O . PRO F 2 76 ? 25.848 115.693 26.006 1.00 35.50 75 PRO F O 1
ATOM 13536 N N . THR F 2 77 ? 24.089 115.832 27.410 1.00 36.96 76 THR F N 1
ATOM 13537 C CA . THR F 2 77 ? 23.099 115.411 26.428 1.00 38.22 76 THR F CA 1
ATOM 13538 C C . THR F 2 77 ? 23.136 116.342 25.215 1.00 39.54 76 THR F C 1
ATOM 13539 O O . THR F 2 77 ? 23.228 115.870 24.087 1.00 40.30 76 THR F O 1
ATOM 13543 N N . TYR F 2 78 ? 23.049 117.657 25.456 1.00 40.19 77 TYR F N 1
ATOM 13544 C CA . TYR F 2 78 ? 23.020 118.636 24.377 1.00 40.89 77 TYR F CA 1
ATOM 13545 C C . TYR F 2 78 ? 24.319 118.571 23.580 1.00 41.34 77 TYR F C 1
ATOM 13546 O O . TYR F 2 78 ? 24.285 118.588 22.350 1.00 42.08 77 TYR F O 1
ATOM 13555 N N . VAL F 2 79 ? 25.455 118.475 24.282 1.00 41.34 78 VAL F N 1
ATOM 13556 C CA . VAL F 2 79 ? 26.752 118.531 23.621 1.00 41.84 78 VAL F CA 1
ATOM 13557 C C . VAL F 2 79 ? 26.957 117.270 22.781 1.00 41.16 78 VAL F C 1
ATOM 13558 O O . VAL F 2 79 ? 27.357 117.368 21.633 1.00 42.11 78 VAL F O 1
ATOM 13562 N N . GLU F 2 80 ? 26.682 116.084 23.332 1.00 40.38 79 GLU F N 1
ATOM 13563 C CA . G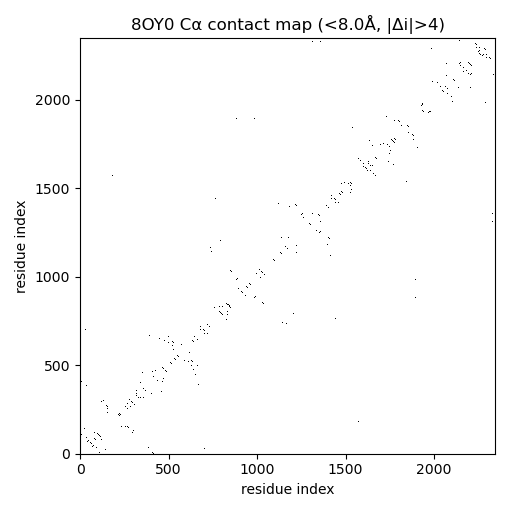LU F 2 80 ? 26.999 114.854 22.616 1.00 40.78 79 GLU F CA 1
ATOM 13564 C C . GLU F 2 80 ? 26.088 114.722 21.396 1.00 40.50 79 GLU F C 1
ATOM 13565 O O . GLU F 2 80 ? 26.509 114.187 20.381 1.00 40.86 79 GLU F O 1
ATOM 13571 N N . ASN F 2 81 ? 24.858 115.246 21.490 1.00 40.55 80 ASN F N 1
ATOM 13572 C CA . ASN F 2 81 ? 23.895 115.191 20.396 1.00 40.70 80 ASN F CA 1
ATOM 13573 C C . ASN F 2 81 ? 24.151 116.272 19.349 1.00 40.78 80 ASN F C 1
ATOM 13574 O O . ASN F 2 81 ? 23.570 116.219 18.274 1.00 41.03 80 ASN F O 1
ATOM 13579 N N . GLY F 2 82 ? 24.987 117.262 19.665 1.00 40.43 81 GLY F N 1
ATOM 13580 C CA . GLY F 2 82 ? 25.312 118.315 18.714 1.00 41.90 81 GLY F CA 1
ATOM 13581 C C . GLY F 2 82 ? 24.287 119.450 18.683 1.00 42.79 81 GLY F C 1
ATOM 13582 O O . GLY F 2 82 ? 24.313 120.263 17.769 1.00 43.80 81 GLY F O 1
ATOM 13583 N N . ALA F 2 83 ? 23.384 119.505 19.670 1.00 42.72 82 ALA F N 1
ATOM 13584 C CA . ALA F 2 83 ? 22.486 120.645 19.828 1.00 44.26 82 ALA F CA 1
ATOM 13585 C C . ALA F 2 83 ? 23.256 121.836 20.401 1.00 43.69 82 ALA F C 1
ATOM 13586 O O . ALA F 2 83 ? 22.882 122.997 20.206 1.00 44.21 82 ALA F O 1
ATOM 13588 N N . ALA F 2 84 ? 24.338 121.527 21.126 1.00 42.66 83 ALA F N 1
ATOM 13589 C CA . ALA F 2 84 ? 25.359 122.504 21.468 1.00 42.44 83 ALA F CA 1
ATOM 13590 C C . ALA F 2 84 ? 26.702 121.988 20.959 1.00 42.14 83 ALA F C 1
ATOM 13591 O O . ALA F 2 84 ? 26.960 120.784 20.988 1.00 41.58 83 ALA F O 1
ATOM 13593 N N . ASP F 2 85 ? 27.535 122.918 20.476 1.00 42.77 84 ASP F N 1
ATOM 13594 C CA . ASP F 2 85 ? 28.854 122.598 19.954 1.00 42.50 84 ASP F CA 1
ATOM 13595 C C . ASP F 2 85 ? 29.812 122.342 21.112 1.00 41.52 84 ASP F C 1
ATOM 13596 O O . ASP F 2 85 ? 30.712 121.516 20.991 1.00 41.04 84 ASP F O 1
ATOM 13601 N N . LEU F 2 86 ? 29.621 123.076 22.214 1.00 41.84 85 LEU F N 1
ATOM 13602 C CA . LEU F 2 86 ? 30.431 122.901 23.409 1.00 41.73 85 LEU F CA 1
ATOM 13603 C C . LEU F 2 86 ? 29.649 123.369 24.634 1.00 41.79 85 LEU F C 1
ATOM 13604 O O . LEU F 2 86 ? 28.656 124.068 24.515 1.00 42.73 85 LEU F O 1
ATOM 13609 N N . GLY F 2 87 ? 30.087 122.943 25.818 1.00 41.42 86 GLY F N 1
ATOM 13610 C CA . GLY F 2 87 ? 29.366 123.223 27.047 1.00 41.44 86 GLY F CA 1
ATOM 13611 C C . GLY F 2 87 ? 30.269 123.138 28.267 1.00 41.72 86 GLY F C 1
ATOM 13612 O O . GLY F 2 87 ? 31.406 122.686 28.171 1.00 43.23 86 GLY F O 1
ATOM 13613 N N . VAL F 2 88 ? 29.741 123.586 29.409 1.00 41.87 87 VAL F N 1
ATOM 13614 C CA . VAL F 2 88 ? 30.450 123.562 30.677 1.00 42.08 87 VAL F CA 1
ATOM 13615 C C . VAL F 2 88 ? 29.655 122.682 31.638 1.00 41.76 87 VAL F C 1
ATOM 13616 O O . VAL F 2 88 ? 28.495 122.957 31.940 1.00 42.45 87 VAL F O 1
ATOM 13620 N N . ALA F 2 89 ? 30.315 121.621 32.110 1.00 40.71 88 ALA F N 1
ATOM 13621 C CA . ALA F 2 89 ? 29.703 120.643 32.992 1.00 39.43 88 ALA F CA 1
ATOM 13622 C C . ALA F 2 89 ? 30.715 120.226 34.046 1.00 38.74 88 ALA F C 1
ATOM 13623 O O . ALA F 2 89 ? 31.911 120.150 33.761 1.00 38.10 88 ALA F O 1
ATOM 13625 N N . GLY F 2 90 ? 30.206 119.955 35.253 1.00 38.43 89 GLY F N 1
ATOM 13626 C CA . GLY F 2 90 ? 30.997 119.345 36.306 1.00 38.92 89 GLY F CA 1
ATOM 13627 C C . GLY F 2 90 ? 31.531 117.978 35.881 1.00 37.94 89 GLY F C 1
ATOM 13628 O O . GLY F 2 90 ? 30.854 117.241 35.165 1.00 36.68 89 GLY F O 1
ATOM 13629 N N . LYS F 2 91 ? 32.751 117.661 36.330 1.00 38.42 90 LYS F N 1
ATOM 13630 C CA . LYS F 2 91 ? 33.388 116.382 36.061 1.00 37.93 90 LYS F CA 1
ATOM 13631 C C . LYS F 2 91 ? 32.495 115.247 36.566 1.00 37.34 90 LYS F C 1
ATOM 13632 O O . LYS F 2 91 ? 32.425 114.198 35.948 1.00 36.81 90 LYS F O 1
ATOM 13638 N N . ASP F 2 92 ? 31.810 115.479 37.691 1.00 37.90 91 ASP F N 1
ATOM 13639 C CA . ASP F 2 92 ? 30.898 114.517 38.285 1.00 37.46 91 ASP F CA 1
ATOM 13640 C C . ASP F 2 92 ? 29.751 114.206 37.327 1.00 37.48 91 ASP F C 1
ATOM 13641 O O . ASP F 2 92 ? 29.442 113.036 37.096 1.00 38.06 91 ASP F O 1
ATOM 13646 N N . VAL F 2 93 ? 29.130 115.253 36.773 1.00 37.26 92 VAL F N 1
ATOM 13647 C CA . VAL F 2 93 ? 27.972 115.101 35.911 1.00 36.80 92 VAL F CA 1
ATOM 13648 C C . VAL F 2 93 ? 28.410 114.420 34.620 1.00 36.84 92 VAL F C 1
ATOM 13649 O O . VAL F 2 93 ? 27.745 113.495 34.154 1.00 36.68 92 VAL F O 1
ATOM 13653 N N . LEU F 2 94 ? 29.530 114.888 34.060 1.00 38.32 93 LEU F N 1
ATOM 13654 C CA . LEU F 2 94 ? 30.060 114.347 32.819 1.00 40.05 93 LEU F CA 1
ATOM 13655 C C . LEU F 2 94 ? 30.314 112.843 32.958 1.00 40.91 93 LEU F C 1
ATOM 13656 O O . LEU F 2 94 ? 29.836 112.057 32.144 1.00 40.34 93 LEU F O 1
ATOM 13661 N N . MET F 2 95 ? 31.057 112.444 33.997 1.00 42.38 94 MET F N 1
ATOM 13662 C CA . MET F 2 95 ? 31.497 111.064 34.132 1.00 44.70 94 MET F CA 1
ATOM 13663 C C . MET F 2 95 ? 30.309 110.157 34.466 1.00 41.77 94 MET F C 1
ATOM 13664 O O . MET F 2 95 ? 30.319 108.989 34.103 1.00 42.00 94 MET F O 1
ATOM 13669 N N . GLU F 2 96 ? 29.291 110.688 35.158 1.00 39.36 95 GLU F N 1
ATOM 13670 C CA . GLU F 2 96 ? 28.122 109.900 35.517 1.00 37.72 95 GLU F CA 1
ATOM 13671 C C . GLU F 2 96 ? 27.252 109.674 34.281 1.00 37.41 95 GLU F C 1
ATOM 13672 O O . GLU F 2 96 ? 26.705 108.588 34.101 1.00 36.88 95 GLU F O 1
ATOM 13678 N N . HIS F 2 97 ? 27.120 110.714 33.443 1.00 37.39 96 HIS F N 1
ATOM 13679 C CA . HIS F 2 97 ? 26.353 110.629 32.211 1.00 36.96 96 HIS F CA 1
ATOM 13680 C C . HIS F 2 97 ? 27.030 109.648 31.260 1.00 36.14 96 HIS F C 1
ATOM 13681 O O . HIS F 2 97 ? 26.353 108.853 30.616 1.00 36.40 96 HIS F O 1
ATOM 13688 N N . GLY F 2 98 ? 28.366 109.698 31.209 1.00 36.37 97 GLY F N 1
ATOM 13689 C CA . GLY F 2 98 ? 29.148 109.008 30.196 1.00 36.33 97 GLY F CA 1
ATOM 13690 C C . GLY F 2 98 ? 29.831 110.024 29.277 1.00 36.88 97 GLY F C 1
ATOM 13691 O O . GLY F 2 98 ? 29.165 110.876 28.682 1.00 35.38 97 GLY F O 1
ATOM 13692 N N . ALA F 2 99 ? 31.160 109.910 29.161 1.00 36.69 98 ALA F N 1
ATOM 13693 C CA . ALA F 2 99 ? 31.977 110.940 28.548 1.00 38.33 98 ALA F CA 1
ATOM 13694 C C . ALA F 2 99 ? 32.469 110.517 27.168 1.00 39.73 98 ALA F C 1
ATOM 13695 O O . ALA F 2 99 ? 33.265 111.244 26.563 1.00 39.35 98 ALA F O 1
ATOM 13697 N N . GLN F 2 100 ? 31.976 109.371 26.679 1.00 40.71 99 GLN F N 1
ATOM 13698 C CA . GLN F 2 100 ? 32.564 108.699 25.533 1.00 44.43 99 GLN F CA 1
ATOM 13699 C C . GLN F 2 100 ? 32.325 109.448 24.222 1.00 43.78 99 GLN F C 1
ATOM 13700 O O . GLN F 2 100 ? 33.065 109.238 23.264 1.00 44.34 99 GLN F O 1
ATOM 13706 N N . HIS F 2 101 ? 31.298 110.305 24.171 1.00 42.34 100 HIS F N 1
ATOM 13707 C CA . HIS F 2 101 ? 30.869 110.911 22.918 1.00 42.46 100 HIS F CA 1
ATOM 13708 C C . HIS F 2 101 ? 31.149 112.412 22.883 1.00 41.21 100 HIS F C 1
ATOM 13709 O O . HIS F 2 101 ? 30.595 113.122 22.047 1.00 42.54 100 HIS F O 1
ATOM 13716 N N . VAL F 2 102 ? 32.016 112.898 23.779 1.00 39.69 101 VAL F N 1
ATOM 13717 C CA . VAL F 2 102 ? 32.443 114.288 23.749 1.00 38.77 101 VAL F CA 1
ATOM 13718 C C . VAL F 2 102 ? 33.948 114.354 24.003 1.00 38.19 101 VAL F C 1
ATOM 13719 O O . VAL F 2 102 ? 34.567 113.372 24.399 1.00 37.72 101 VAL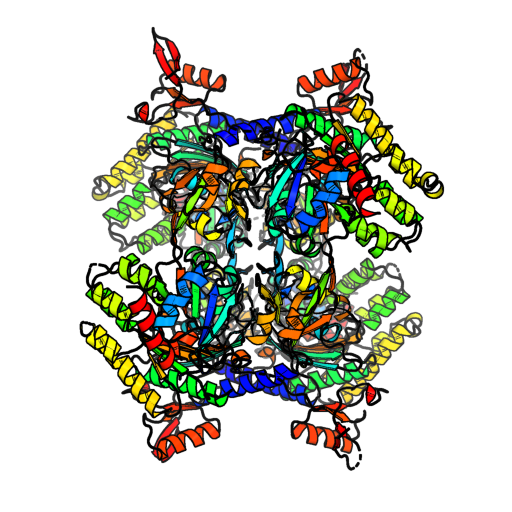 F O 1
ATOM 13723 N N . TYR F 2 103 ? 34.521 115.535 23.758 1.00 38.10 102 TYR F N 1
ATOM 13724 C CA . TYR F 2 103 ? 35.912 115.797 24.064 1.00 38.11 102 TYR F CA 1
ATOM 13725 C C . TYR F 2 103 ? 35.990 116.739 25.257 1.00 38.42 102 TYR F C 1
ATOM 13726 O O . TYR F 2 103 ? 35.316 117.761 25.265 1.00 40.00 102 TYR F O 1
ATOM 13735 N N . GLU F 2 104 ? 36.823 116.392 26.246 1.00 38.52 103 GLU F N 1
ATOM 13736 C CA . GLU F 2 104 ? 36.998 117.195 27.448 1.00 38.69 103 GLU F CA 1
ATOM 13737 C C . GLU F 2 104 ? 38.305 117.987 27.345 1.00 39.47 103 GLU F C 1
ATOM 13738 O O . GLU F 2 104 ? 39.338 117.525 27.805 1.00 39.70 103 GLU F O 1
ATOM 13744 N N . LEU F 2 105 ? 38.244 119.185 26.760 1.00 39.92 104 LEU F N 1
ATOM 13745 C CA . LEU F 2 105 ? 39.439 119.891 26.308 1.00 41.74 104 LEU F CA 1
ATOM 13746 C C . LEU F 2 105 ? 40.117 120.698 27.421 1.00 42.27 104 LEU F C 1
ATOM 13747 O O . LEU F 2 105 ? 41.338 120.817 27.405 1.00 43.13 104 LEU F O 1
ATOM 13752 N N . LEU F 2 106 ? 39.340 121.277 28.350 1.00 42.06 105 LEU F N 1
ATOM 13753 C CA . LEU F 2 106 ? 39.878 122.187 29.358 1.00 43.48 105 LEU F CA 1
ATOM 13754 C C . LEU F 2 106 ? 39.322 121.860 30.745 1.00 43.36 105 LEU F C 1
ATOM 13755 O O . LEU F 2 106 ? 38.131 121.587 30.904 1.00 42.41 105 LEU F O 1
ATOM 13760 N N . ASP F 2 107 ? 40.204 121.910 31.751 1.00 44.63 106 ASP F N 1
ATOM 13761 C CA . ASP F 2 107 ? 39.787 122.052 33.133 1.00 45.54 106 ASP F CA 1
ATOM 13762 C C . ASP F 2 107 ? 39.705 123.549 33.428 1.00 46.89 106 ASP F C 1
ATOM 13763 O O . ASP F 2 107 ? 40.727 124.242 33.459 1.00 48.38 106 ASP F O 1
ATOM 13768 N N . LEU F 2 108 ? 38.473 124.035 33.627 1.00 46.21 107 LEU F N 1
ATOM 13769 C CA . LEU F 2 108 ? 38.234 125.447 33.877 1.00 47.86 107 LEU F CA 1
ATOM 13770 C C . LEU F 2 108 ? 38.595 125.804 35.320 1.00 48.74 107 LEU F C 1
ATOM 13771 O O . LEU F 2 108 ? 38.668 126.976 35.651 1.00 49.57 107 LEU F O 1
ATOM 13776 N N . GLN F 2 109 ? 38.800 124.786 36.169 1.00 48.91 108 GLN F N 1
ATOM 13777 C CA . GLN F 2 109 ? 39.272 124.960 37.537 1.00 50.31 108 GLN F CA 1
ATOM 13778 C C . GLN F 2 109 ? 38.289 125.825 38.327 1.00 51.44 108 GLN F C 1
ATOM 13779 O O . GLN F 2 109 ? 38.704 126.666 39.124 1.00 53.32 108 GLN F O 1
ATOM 13785 N N . ILE F 2 110 ? 36.988 125.604 38.104 1.00 49.82 109 ILE F N 1
ATOM 13786 C CA . ILE F 2 110 ? 35.956 126.302 38.848 1.00 50.27 109 ILE F CA 1
ATOM 13787 C C . ILE F 2 110 ? 35.002 125.270 39.439 1.00 48.77 109 ILE F C 1
ATOM 13788 O O . ILE F 2 110 ? 34.930 124.134 38.973 1.00 46.82 109 ILE F O 1
ATOM 13793 N N . ALA F 2 111 ? 34.279 125.691 40.483 1.00 49.70 110 ALA F N 1
ATOM 13794 C CA . ALA F 2 111 ? 33.319 124.851 41.179 1.00 48.67 110 ALA F CA 1
ATOM 13795 C C . ALA F 2 111 ? 34.010 123.573 41.652 1.00 47.65 110 ALA F C 1
ATOM 13796 O O . ALA F 2 111 ? 33.518 122.470 41.432 1.00 45.11 110 ALA F O 1
ATOM 13798 N N . LYS F 2 112 ? 35.163 123.748 42.308 1.00 49.19 111 LYS F N 1
ATOM 13799 C CA . LYS F 2 112 ? 35.943 122.630 42.800 1.00 49.36 111 LYS F CA 1
ATOM 13800 C C . LYS F 2 112 ? 35.217 121.986 43.976 1.00 50.13 111 LYS F C 1
ATOM 13801 O O . LYS F 2 112 ? 34.731 122.678 44.864 1.00 51.96 111 LYS F O 1
ATOM 13807 N N . CYS F 2 113 ? 35.152 120.653 43.974 1.00 49.24 112 CYS F N 1
ATOM 13808 C CA . CYS F 2 113 ? 34.674 119.913 45.129 1.00 50.70 112 CYS F CA 1
ATOM 13809 C C . CYS F 2 113 ? 35.206 118.488 45.032 1.00 49.62 112 CYS F C 1
ATOM 13810 O O . CYS F 2 113 ? 36.081 118.216 44.209 1.00 48.78 112 CYS F O 1
ATOM 13813 N N . LYS F 2 114 ? 34.708 117.606 45.910 1.00 49.86 113 LYS F N 1
ATOM 13814 C CA . LYS F 2 114 ? 35.114 116.212 45.918 1.00 48.67 113 LYS F CA 1
ATOM 13815 C C . LYS F 2 114 ? 33.883 115.313 45.938 1.00 46.92 113 LYS F C 1
ATOM 13816 O O . LYS F 2 114 ? 32.938 115.561 46.685 1.00 45.95 113 LYS F O 1
ATOM 13822 N N . LEU F 2 115 ? 33.909 114.263 45.106 1.00 45.35 114 LEU F N 1
ATOM 13823 C CA . LEU F 2 115 ? 32.944 113.184 45.222 1.00 44.45 114 LEU F CA 1
ATOM 13824 C C . LEU F 2 115 ? 33.428 112.241 46.320 1.00 45.13 114 LEU F C 1
ATOM 13825 O O . LEU F 2 115 ? 34.571 111.804 46.279 1.00 45.80 114 LEU F O 1
ATOM 13830 N N . MET F 2 116 ? 32.569 111.955 47.307 1.00 45.58 115 MET F N 1
ATOM 13831 C CA . MET F 2 116 ? 32.982 111.233 48.502 1.00 45.75 115 MET F CA 1
ATOM 13832 C C . MET F 2 116 ? 31.898 110.251 48.939 1.00 45.40 115 MET F C 1
ATOM 13833 O O . MET F 2 116 ? 30.737 110.404 48.575 1.00 44.34 115 MET F O 1
ATOM 13838 N N . THR F 2 117 ? 32.290 109.249 49.737 1.00 45.85 116 THR F N 1
ATOM 13839 C CA . THR F 2 117 ? 31.343 108.477 50.526 1.00 45.72 116 THR F CA 1
ATOM 13840 C C . THR F 2 117 ? 31.079 109.219 51.830 1.00 47.51 116 THR F C 1
ATOM 13841 O O . THR F 2 117 ? 31.873 110.064 52.233 1.00 48.69 116 THR F O 1
ATOM 13845 N N . ALA F 2 118 ? 29.961 108.888 52.484 1.00 48.40 117 ALA F N 1
ATOM 13846 C CA . ALA F 2 118 ? 29.589 109.516 53.743 1.00 50.35 117 ALA F CA 1
ATOM 13847 C C . ALA F 2 118 ? 28.549 108.659 54.469 1.00 50.95 117 ALA F C 1
ATOM 13848 O O . ALA F 2 118 ? 27.784 107.934 53.834 1.00 47.71 117 ALA F O 1
ATOM 13850 N N . GLY F 2 119 ? 28.518 108.794 55.802 1.00 53.98 118 GLY F N 1
ATOM 13851 C CA . GLY F 2 119 ? 27.627 108.028 56.658 1.00 55.85 118 GLY F CA 1
ATOM 13852 C C . GLY F 2 119 ? 27.481 108.667 58.038 1.00 58.91 118 GLY F C 1
ATOM 13853 O O . GLY F 2 119 ? 28.136 109.659 58.335 1.00 60.33 118 GLY F O 1
ATOM 13854 N N . LYS F 2 120 ? 26.611 108.088 58.877 1.00 61.72 119 LYS F N 1
ATOM 13855 C CA . LYS F 2 120 ? 26.399 108.567 60.235 1.00 66.12 119 LYS F CA 1
ATOM 13856 C C . LYS F 2 120 ? 27.693 108.437 61.036 1.00 67.03 119 LYS F C 1
ATOM 13857 O O . LYS F 2 120 ? 28.394 107.432 60.919 1.00 66.90 119 LYS F O 1
ATOM 13863 N N . VAL F 2 121 ? 27.972 109.452 61.862 1.00 68.79 120 VAL F N 1
ATOM 13864 C CA . VAL F 2 121 ? 29.232 109.575 62.580 1.00 70.12 120 VAL F CA 1
ATOM 13865 C C . VAL F 2 121 ? 29.504 108.283 63.362 1.00 69.35 120 VAL F C 1
ATOM 13866 O O . VAL F 2 121 ? 28.629 107.894 64.160 1.00 69.18 120 VAL F O 1
ATOM 13870 N N . GLU F 2 124 ? 28.692 102.168 62.433 1.00 73.35 123 GLU F N 1
ATOM 13871 C CA . GLU F 2 124 ? 29.131 100.742 62.522 1.00 73.53 123 GLU F CA 1
ATOM 13872 C C . GLU F 2 124 ? 28.850 100.053 61.186 1.00 72.38 123 GLU F C 1
ATOM 13873 O O . GLU F 2 124 ? 27.749 100.188 60.652 1.00 70.84 123 GLU F O 1
ATOM 13875 N N . ARG F 2 125 ? 29.871 99.385 60.624 1.00 72.17 124 ARG F N 1
ATOM 13876 C CA . ARG F 2 125 ? 29.752 98.768 59.308 1.00 69.48 124 ARG F CA 1
ATOM 13877 C C . ARG F 2 125 ? 28.684 97.681 59.391 1.00 67.19 124 ARG F C 1
ATOM 13878 O O . ARG F 2 125 ? 28.764 96.797 60.234 1.00 68.95 124 ARG F O 1
ATOM 13886 N N . PRO F 2 126 ? 27.633 97.721 58.544 1.00 63.82 125 PRO F N 1
ATOM 13887 C CA . PRO F 2 126 ? 26.572 96.715 58.612 1.00 63.60 125 PRO F CA 1
ATOM 13888 C C . PRO F 2 126 ? 27.024 95.381 58.019 1.00 61.64 125 PRO F C 1
ATOM 13889 O O . PRO F 2 126 ? 27.955 95.331 57.216 1.00 61.55 125 PRO F O 1
ATOM 13893 N N . LYS F 2 127 ? 26.340 94.301 58.411 1.00 59.72 126 LYS F N 1
ATOM 13894 C CA . LYS F 2 127 ? 26.549 92.993 57.811 1.00 57.32 126 LYS F CA 1
ATOM 13895 C C . LYS F 2 127 ? 25.814 92.950 56.471 1.00 54.24 126 LYS F C 1
ATOM 13896 O O . LYS F 2 127 ? 24.773 93.577 56.309 1.00 54.03 126 LYS F O 1
ATOM 13898 N N . GLY F 2 128 ? 26.359 92.191 55.522 1.00 51.51 127 GLY F N 1
ATOM 13899 C CA . GLY F 2 128 ? 25.713 91.984 54.238 1.00 48.63 127 GLY F CA 1
ATOM 13900 C C . GLY F 2 128 ? 26.109 93.048 53.220 1.00 46.36 127 GLY F C 1
ATOM 13901 O O . GLY F 2 128 ? 26.959 93.903 53.489 1.00 46.65 127 GLY F O 1
ATOM 13902 N N . ARG F 2 129 ? 25.444 92.996 52.060 1.00 43.58 128 ARG F N 1
ATOM 13903 C CA . ARG F 2 129 ? 25.726 93.912 50.972 1.00 41.56 128 ARG F CA 1
ATOM 13904 C C . ARG F 2 129 ? 25.208 95.305 51.340 1.00 42.02 128 ARG F C 1
ATOM 13905 O O . ARG F 2 129 ? 24.059 95.472 51.738 1.00 42.34 128 ARG F O 1
ATOM 13913 N N . LEU F 2 130 ? 26.089 96.296 51.201 1.00 42.22 129 LEU F N 1
ATOM 13914 C CA . LEU F 2 130 ? 25.786 97.677 51.523 1.00 42.78 129 LEU F CA 1
ATOM 13915 C C . LEU F 2 130 ? 24.752 98.221 50.545 1.00 42.64 129 LEU F C 1
ATOM 13916 O O . LEU F 2 130 ? 24.710 97.805 49.391 1.00 41.70 129 LEU F O 1
ATOM 13921 N N . LYS F 2 131 ? 23.947 99.167 51.028 1.00 43.98 130 LYS F N 1
ATOM 13922 C CA . LYS F 2 131 ? 23.031 99.919 50.189 1.00 44.78 130 LYS F CA 1
ATOM 13923 C C . LYS F 2 131 ? 23.509 101.369 50.130 1.00 43.39 130 LYS F C 1
ATOM 13924 O O . LYS F 2 131 ? 23.684 102.005 51.171 1.00 43.90 130 LYS F O 1
ATOM 13930 N N . ILE F 2 132 ? 23.748 101.876 48.914 1.00 41.17 131 ILE F N 1
ATOM 13931 C CA . ILE F 2 132 ? 24.233 103.236 48.728 1.00 40.57 131 ILE F CA 1
ATOM 13932 C C . ILE F 2 132 ? 23.123 104.076 48.104 1.00 39.84 131 ILE F C 1
ATOM 13933 O O . ILE F 2 132 ? 22.586 103.710 47.060 1.00 38.46 131 ILE F O 1
ATOM 13938 N N . ALA F 2 133 ? 22.801 105.209 48.742 1.00 40.56 132 ALA F N 1
ATOM 13939 C CA . ALA F 2 133 ? 21.910 106.196 48.152 1.00 40.59 132 ALA F CA 1
ATOM 13940 C C . ALA F 2 133 ? 22.754 107.272 47.476 1.00 39.65 132 ALA F C 1
ATOM 13941 O O . ALA F 2 133 ? 23.698 107.772 48.076 1.00 39.89 132 ALA F O 1
ATOM 13943 N N . THR F 2 134 ? 22.420 107.605 46.225 1.00 38.73 133 THR F N 1
ATOM 13944 C CA . THR F 2 134 ? 23.260 108.478 45.424 1.00 38.83 133 THR F CA 1
ATOM 13945 C C . THR F 2 134 ? 22.492 108.927 44.184 1.00 39.14 133 THR F C 1
ATOM 13946 O O . THR F 2 134 ? 21.514 108.292 43.790 1.00 38.91 133 THR F O 1
ATOM 13950 N N . LYS F 2 135 ? 22.949 110.030 43.581 1.00 40.39 134 LYS F N 1
ATOM 13951 C CA . LYS F 2 135 ? 22.520 110.393 42.239 1.00 41.93 134 LYS F CA 1
ATOM 13952 C C . LYS F 2 135 ? 23.552 109.898 41.231 1.00 40.36 134 LYS F C 1
ATOM 13953 O O . LYS F 2 135 ? 23.306 109.936 40.033 1.00 40.85 134 LYS F O 1
ATOM 13959 N N . TYR F 2 136 ? 24.701 109.432 41.733 1.00 40.12 135 TYR F N 1
ATOM 13960 C CA . TYR F 2 136 ? 25.814 109.009 40.901 1.00 38.78 135 TYR F CA 1
ATOM 13961 C C . TYR F 2 136 ? 25.889 107.485 40.903 1.00 38.18 135 TYR F C 1
ATOM 13962 O O . TYR F 2 136 ? 26.808 106.905 41.480 1.00 38.27 135 TYR F O 1
ATOM 13971 N N . VAL F 2 137 ? 24.920 106.854 40.232 1.00 38.37 136 VAL F N 1
ATOM 13972 C CA . VAL F 2 137 ? 24.750 105.409 40.276 1.00 39.03 136 VAL F CA 1
ATOM 13973 C C . VAL F 2 137 ? 25.976 104.711 39.687 1.00 37.94 136 VAL F C 1
ATOM 13974 O O . VAL F 2 137 ? 26.471 103.754 40.279 1.00 38.43 136 VAL F O 1
ATOM 13978 N N . ASN F 2 138 ? 26.444 105.175 38.525 1.00 37.22 137 ASN F N 1
ATOM 13979 C CA . ASN F 2 138 ? 27.542 104.518 37.832 1.00 37.28 137 ASN F CA 1
ATOM 13980 C C . ASN F 2 138 ? 28.867 104.733 38.564 1.00 36.73 137 ASN F C 1
ATOM 13981 O O . ASN F 2 138 ? 29.655 103.797 38.694 1.00 37.18 137 ASN F O 1
ATOM 13986 N N . LEU F 2 139 ? 29.117 105.970 39.019 1.00 36.09 138 LEU F N 1
ATOM 13987 C CA . LEU F 2 139 ? 30.372 106.295 39.681 1.00 35.84 138 LEU F CA 1
ATOM 13988 C C . LEU F 2 139 ? 30.478 105.535 41.003 1.00 36.29 138 LEU F C 1
ATOM 13989 O O . LEU F 2 139 ? 31.570 105.128 41.395 1.00 37.18 138 LEU F O 1
ATOM 13994 N N . THR F 2 140 ? 29.337 105.347 41.684 1.00 36.23 139 THR F N 1
ATOM 13995 C CA . THR F 2 140 ? 29.290 104.582 42.920 1.00 36.29 139 THR F CA 1
ATOM 13996 C C . THR F 2 140 ? 29.761 103.153 42.659 1.00 37.21 139 THR F C 1
ATOM 13997 O O . THR F 2 140 ? 30.590 102.641 43.407 1.00 36.40 139 THR F O 1
ATOM 14001 N N . ARG F 2 141 ? 29.236 102.534 41.589 1.00 38.65 140 ARG F N 1
ATOM 14002 C CA . ARG F 2 141 ? 29.518 101.142 41.288 1.00 40.74 140 ARG F CA 1
ATOM 14003 C C . ARG F 2 141 ? 30.987 100.965 40.912 1.00 40.72 140 ARG F C 1
ATOM 14004 O O . ARG F 2 141 ? 31.604 99.996 41.342 1.00 40.39 140 ARG F O 1
ATOM 14012 N N . GLN F 2 142 ? 31.536 101.893 40.116 1.00 41.05 141 GLN F N 1
ATOM 14013 C CA . GLN F 2 142 ? 32.931 101.821 39.707 1.00 41.77 141 GLN F CA 1
ATOM 14014 C C . GLN F 2 142 ? 33.841 101.961 40.920 1.00 39.29 141 GLN F C 1
ATOM 14015 O O . GLN F 2 142 ? 34.858 101.275 41.009 1.00 38.19 141 GLN F O 1
ATOM 14021 N N . TYR F 2 143 ? 33.475 102.865 41.837 1.00 36.43 142 TYR F N 1
ATOM 14022 C CA . TYR F 2 143 ? 34.316 103.116 42.995 1.00 36.02 142 TYR F CA 1
ATOM 14023 C C . TYR F 2 143 ? 34.383 101.863 43.866 1.00 35.46 142 TYR F C 1
ATOM 14024 O O . TYR F 2 143 ? 35.468 101.412 44.223 1.00 35.93 142 TYR F O 1
ATOM 14033 N N . TYR F 2 144 ? 33.216 101.308 44.203 1.00 34.57 143 TYR F N 1
ATOM 14034 C CA . TYR F 2 144 ? 33.163 100.136 45.060 1.00 35.06 143 TYR F CA 1
ATOM 14035 C C . TYR F 2 144 ? 33.836 98.952 44.364 1.00 34.57 143 TYR F C 1
ATOM 14036 O O . TYR F 2 144 ? 34.503 98.165 45.027 1.00 35.20 143 TYR F O 1
ATOM 14045 N N . ALA F 2 145 ? 33.724 98.875 43.032 1.00 33.89 144 ALA F N 1
ATOM 14046 C CA . ALA F 2 145 ? 34.341 97.804 42.264 1.00 34.69 144 ALA F CA 1
ATOM 14047 C C . ALA F 2 145 ? 35.864 97.874 42.384 1.00 35.95 144 ALA F C 1
ATOM 14048 O O . ALA F 2 145 ? 36.517 96.848 42.484 1.00 36.86 144 ALA F O 1
ATOM 14050 N N . SER F 2 146 ? 36.419 99.089 42.409 1.00 36.46 145 SER F N 1
ATOM 14051 C CA . SER F 2 146 ? 37.854 99.275 42.530 1.00 37.90 145 SER F CA 1
ATOM 14052 C C . SER F 2 146 ? 38.365 98.761 43.876 1.00 39.47 145 SER F C 1
ATOM 14053 O O . SER F 2 146 ? 39.551 98.471 43.994 1.00 41.63 145 SER F O 1
ATOM 14056 N N . LEU F 2 147 ? 37.480 98.651 44.879 1.00 39.34 146 LEU F N 1
ATOM 14057 C CA . LEU F 2 147 ? 37.843 98.107 46.183 1.00 41.00 146 LEU F CA 1
ATOM 14058 C C . LEU F 2 147 ? 37.569 96.602 46.249 1.00 41.29 146 LEU F C 1
ATOM 14059 O O . LEU F 2 147 ? 37.650 96.008 47.321 1.00 41.21 146 LEU F O 1
ATOM 14064 N N . GLY F 2 148 ? 37.187 95.992 45.123 1.00 41.47 147 GLY F N 1
ATOM 14065 C CA . GLY F 2 148 ? 36.766 94.599 45.115 1.00 41.89 147 GLY F CA 1
ATOM 14066 C C . GLY F 2 148 ? 35.392 94.394 45.751 1.00 41.61 147 GLY F C 1
ATOM 14067 O O . GLY F 2 148 ? 35.098 93.299 46.222 1.00 40.79 147 GLY F O 1
ATOM 14068 N N . GLU F 2 149 ? 34.539 95.434 45.717 1.00 41.27 148 GLU F N 1
ATOM 14069 C CA . GLU F 2 149 ? 33.265 95.404 46.418 1.00 41.75 148 GLU F CA 1
ATOM 14070 C C . GLU F 2 149 ? 32.103 95.742 45.487 1.00 40.24 148 GLU F C 1
ATOM 14071 O O . GLU F 2 149 ? 32.283 96.334 44.425 1.00 41.06 148 GLU F O 1
ATOM 14077 N N . GLN F 2 150 ? 30.897 95.424 45.963 1.00 38.99 149 GLN F N 1
ATOM 14078 C CA . GLN F 2 150 ? 29.692 95.394 45.154 1.00 37.53 149 GLN F CA 1
ATOM 14079 C C . GLN F 2 150 ? 28.519 95.814 46.034 1.00 36.51 149 GLN F C 1
ATOM 14080 O O . GLN F 2 150 ? 28.435 95.371 47.178 1.00 36.33 149 GLN F O 1
ATOM 14086 N N . VAL F 2 151 ? 27.614 96.655 45.516 1.00 35.64 150 VAL F N 1
ATOM 14087 C CA . VAL F 2 151 ? 26.599 97.250 46.367 1.00 35.59 150 VAL F CA 1
ATOM 14088 C C . VAL F 2 151 ? 25.239 97.289 45.678 1.00 35.00 150 VAL F C 1
ATOM 14089 O O . VAL F 2 151 ? 25.130 97.219 44.463 1.00 34.27 150 VAL F O 1
ATOM 14093 N N . ASP F 2 152 ? 24.199 97.411 46.503 1.00 36.00 151 ASP F N 1
ATOM 14094 C CA . ASP F 2 152 ? 22.890 97.859 46.061 1.00 36.94 151 ASP F CA 1
ATOM 14095 C C . ASP F 2 152 ? 22.896 99.386 46.018 1.00 37.63 151 ASP F C 1
ATOM 14096 O O . ASP F 2 152 ? 23.595 100.028 46.793 1.00 37.27 151 ASP F O 1
ATOM 14101 N N . VAL F 2 153 ? 22.103 99.954 45.107 1.00 39.16 152 VAL F N 1
ATOM 14102 C CA . VAL F 2 153 ? 22.007 101.394 44.944 1.00 39.45 152 VAL F CA 1
ATOM 14103 C C . VAL F 2 153 ? 20.535 101.777 44.931 1.00 41.04 152 VAL F C 1
ATOM 14104 O O . VAL F 2 153 ? 19.713 101.048 44.389 1.00 42.38 152 VAL F O 1
ATOM 14108 N N . ILE F 2 154 ? 20.206 102.915 45.548 1.00 42.69 153 ILE F N 1
ATOM 14109 C CA . ILE F 2 154 ? 18.923 103.555 45.301 1.00 44.64 153 ILE F CA 1
ATOM 14110 C C . ILE F 2 154 ? 19.216 104.940 44.725 1.00 45.06 153 ILE F C 1
ATOM 14111 O O . ILE F 2 154 ? 19.972 105.724 45.297 1.00 43.66 153 ILE F O 1
ATOM 14116 N N . LYS F 2 155 ? 18.651 105.201 43.542 1.00 46.35 154 LYS F N 1
ATOM 14117 C CA . LYS F 2 155 ? 18.872 106.458 42.852 1.00 47.81 154 LYS F CA 1
ATOM 14118 C C . LYS F 2 155 ? 17.960 107.516 43.469 1.00 48.90 154 LYS F C 1
ATOM 14119 O O . LYS F 2 155 ? 16.744 107.329 43.516 1.00 49.74 154 LYS F O 1
ATOM 14125 N N . LEU F 2 156 ? 18.568 108.591 43.983 1.00 48.08 155 LEU F N 1
ATOM 14126 C CA . LEU F 2 156 ? 17.833 109.762 44.428 1.00 50.18 155 LEU F CA 1
ATOM 14127 C C . LEU F 2 156 ? 18.365 110.967 43.661 1.00 50.70 155 LEU F C 1
ATOM 14128 O O . LEU F 2 156 ? 19.450 110.911 43.085 1.00 47.00 155 LEU F O 1
ATOM 14133 N N . TYR F 2 157 ? 17.592 112.056 43.681 1.00 54.91 156 TYR F N 1
ATOM 14134 C CA . TYR F 2 157 ? 17.919 113.245 42.909 1.00 57.01 156 TYR F CA 1
ATOM 14135 C C . TYR F 2 157 ? 18.408 114.368 43.822 1.00 57.56 156 TYR F C 1
ATOM 14136 O O . TYR F 2 157 ? 19.118 115.258 43.362 1.00 58.60 156 TYR F O 1
ATOM 14145 N N . GLY F 2 158 ? 18.049 114.331 45.114 1.00 58.49 157 GLY F N 1
ATOM 14146 C CA . GLY F 2 158 ? 18.377 115.424 46.016 1.00 58.92 157 GLY F CA 1
ATOM 14147 C C . GLY F 2 158 ? 18.356 115.026 47.491 1.00 59.94 157 GLY F C 1
ATOM 14148 O O . GLY F 2 158 ? 18.031 113.888 47.842 1.00 60.44 157 GLY F O 1
ATOM 14149 N N . SER F 2 159 ? 18.707 116.007 48.333 1.00 60.97 158 SER F N 1
ATOM 14150 C CA . SER F 2 159 ? 18.725 115.864 49.781 1.00 62.75 158 SER F CA 1
ATOM 14151 C C . SER F 2 159 ? 19.321 114.513 50.181 1.00 59.96 158 SER F C 1
ATOM 14152 O O . SER F 2 159 ? 18.697 113.743 50.898 1.00 59.78 158 SER F O 1
ATOM 14155 N N . MET F 2 160 ? 20.559 114.274 49.732 1.00 57.81 159 MET F N 1
ATOM 14156 C CA . MET F 2 160 ? 21.234 112.991 49.876 1.00 55.67 159 MET F CA 1
ATOM 14157 C C . MET F 2 160 ? 21.512 112.666 51.341 1.00 55.82 159 MET F C 1
ATOM 14158 O O . MET F 2 160 ? 21.493 111.500 51.732 1.00 54.42 159 MET F O 1
ATOM 14163 N N . GLU F 2 161 ? 21.739 113.705 52.147 1.00 57.20 160 GLU F N 1
ATOM 14164 C CA . GLU F 2 161 ? 22.117 113.547 53.543 1.00 58.23 160 GLU F CA 1
ATOM 14165 C C . GLU F 2 161 ? 20.971 112.925 54.344 1.00 56.72 160 GLU F C 1
ATOM 14166 O O . GLU F 2 161 ? 21.196 112.415 55.435 1.00 57.92 160 GLU F O 1
ATOM 14172 N N . LEU F 2 162 ? 19.741 112.986 53.817 1.00 55.22 161 LEU F N 1
ATOM 14173 C CA . LEU F 2 162 ? 18.570 112.446 54.495 1.00 55.92 161 LEU F CA 1
ATOM 14174 C C . LEU F 2 162 ? 18.542 110.915 54.440 1.00 53.24 161 LEU F C 1
ATOM 14175 O O . LEU F 2 162 ? 18.000 110.286 55.346 1.00 53.91 161 LEU F O 1
ATOM 14180 N N . ALA F 2 163 ? 19.091 110.325 53.373 1.00 49.75 162 ALA F N 1
ATOM 14181 C CA . ALA F 2 163 ? 18.850 108.922 53.059 1.00 48.46 162 ALA F CA 1
ATOM 14182 C C . ALA F 2 163 ? 19.218 108.019 54.238 1.00 48.43 162 ALA F C 1
ATOM 14183 O O . ALA F 2 163 ? 18.414 107.179 54.632 1.00 48.45 162 ALA F O 1
ATOM 14185 N N . PRO F 2 164 ? 20.423 108.148 54.843 1.00 47.66 163 PRO F N 1
ATOM 14186 C CA . PRO F 2 164 ? 20.785 107.345 56.011 1.00 48.02 163 PRO F CA 1
ATOM 14187 C C . PRO F 2 164 ? 19.889 107.544 57.230 1.00 49.88 163 PRO F C 1
ATOM 14188 O O . PRO F 2 164 ? 19.666 106.608 57.990 1.00 50.26 163 PRO F O 1
ATOM 14192 N N . LEU F 2 165 ? 19.365 108.764 57.397 1.00 51.13 164 LEU F N 1
ATOM 14193 C CA . LEU F 2 165 ? 18.566 109.114 58.563 1.00 53.62 164 LEU F CA 1
ATOM 14194 C C . LEU F 2 165 ? 17.191 108.449 58.520 1.00 53.64 164 LEU F C 1
ATOM 14195 O O . LEU F 2 165 ? 16.602 108.234 59.573 1.00 55.80 164 LEU F O 1
ATOM 14200 N N . VAL F 2 166 ? 16.686 108.111 57.326 1.00 51.59 165 VAL F N 1
ATOM 14201 C CA . VAL F 2 166 ? 15.387 107.458 57.207 1.00 52.09 165 VAL F CA 1
ATOM 14202 C C . VAL F 2 166 ? 15.528 106.038 56.650 1.00 50.32 165 VAL F C 1
ATOM 14203 O O . VAL F 2 166 ? 14.537 105.437 56.242 1.00 50.22 165 VAL F O 1
ATOM 14207 N N . GLY F 2 167 ? 16.751 105.493 56.633 1.00 49.17 166 GLY F N 1
ATOM 14208 C CA . GLY F 2 167 ? 16.971 104.077 56.369 1.00 48.11 166 GLY F CA 1
ATOM 14209 C C . GLY F 2 167 ? 16.872 103.685 54.892 1.00 46.53 166 GLY F C 1
ATOM 14210 O O . GLY F 2 167 ? 16.600 102.530 54.586 1.00 46.60 166 GLY F O 1
ATOM 14211 N N . LEU F 2 168 ? 17.114 104.628 53.976 1.00 46.11 167 LEU F N 1
ATOM 14212 C CA . LEU F 2 168 ? 17.105 104.339 52.552 1.00 44.92 167 LEU F CA 1
ATOM 14213 C C . LEU F 2 168 ? 18.469 103.836 52.093 1.00 43.53 167 LEU F C 1
ATOM 14214 O O . LEU F 2 168 ? 18.562 103.244 51.026 1.00 42.79 167 LEU F O 1
ATOM 14219 N N . GLY F 2 169 ? 19.518 104.115 52.869 1.00 44.12 168 GLY F N 1
ATOM 14220 C CA . GLY F 2 169 ? 20.847 103.625 52.558 1.00 43.05 168 GLY F CA 1
ATOM 14221 C C . GLY F 2 169 ? 21.713 103.533 53.810 1.00 44.39 168 GLY F C 1
ATOM 14222 O O . GLY F 2 169 ? 21.397 104.121 54.839 1.00 45.68 168 GLY F O 1
ATOM 14223 N N . ASP F 2 170 ? 22.785 102.741 53.715 1.00 43.92 169 ASP F N 1
ATOM 14224 C CA . ASP F 2 170 ? 23.761 102.625 54.783 1.00 44.72 169 ASP F CA 1
ATOM 14225 C C . ASP F 2 170 ? 24.758 103.773 54.671 1.00 44.29 169 ASP F C 1
ATOM 14226 O O . ASP F 2 170 ? 25.249 104.265 55.679 1.00 45.16 169 ASP F O 1
ATOM 14231 N N . TYR F 2 171 ? 25.066 104.162 53.430 1.00 42.93 170 TYR F N 1
ATOM 14232 C CA . TYR F 2 171 ? 26.014 105.225 53.136 1.00 42.84 170 TYR F CA 1
ATOM 14233 C C . TYR F 2 171 ? 25.500 106.000 51.931 1.00 41.89 170 TYR F C 1
ATOM 14234 O O . TYR F 2 171 ? 24.575 105.551 51.260 1.00 41.50 170 TYR F O 1
ATOM 14243 N N . ILE F 2 172 ? 26.114 107.157 51.658 1.00 42.48 171 ILE F N 1
ATOM 14244 C CA . ILE F 2 172 ? 25.794 107.915 50.463 1.00 41.84 171 ILE F CA 1
ATOM 14245 C C . ILE F 2 172 ? 27.074 108.179 49.687 1.00 41.09 171 ILE F C 1
ATOM 14246 O O . ILE F 2 172 ? 28.162 108.135 50.250 1.00 41.25 171 ILE F O 1
ATOM 14251 N N . VAL F 2 173 ? 26.898 108.449 48.391 1.00 40.81 172 VAL F N 1
ATOM 14252 C CA . VAL F 2 173 ? 27.934 109.022 47.548 1.00 40.97 172 VAL F CA 1
ATOM 14253 C C . VAL F 2 173 ? 27.393 110.328 46.976 1.00 40.68 172 VAL F C 1
ATOM 14254 O O . VAL F 2 173 ? 26.321 110.343 46.378 1.00 40.24 172 VAL F O 1
ATOM 14258 N N . ASP F 2 174 ? 28.141 111.414 47.187 1.00 41.77 173 ASP F N 1
ATOM 14259 C CA . ASP F 2 174 ? 27.680 112.750 46.852 1.00 43.04 173 ASP F CA 1
ATOM 14260 C C . ASP F 2 174 ? 28.897 113.666 46.761 1.00 44.35 173 ASP F C 1
ATOM 14261 O O . ASP F 2 174 ? 29.983 113.313 47.216 1.00 44.27 173 ASP F O 1
ATOM 14266 N N . VAL F 2 175 ? 28.705 114.834 46.145 1.00 45.20 174 VAL F N 1
ATOM 14267 C CA . VAL F 2 175 ? 29.754 115.835 46.087 1.00 46.77 174 VAL F CA 1
ATOM 14268 C C . VAL F 2 175 ? 29.790 116.571 47.423 1.00 50.10 174 VAL F C 1
ATOM 14269 O O . VAL F 2 175 ? 28.749 116.850 48.009 1.00 51.21 174 VAL F O 1
ATOM 14273 N N . VAL F 2 176 ? 31.007 116.864 47.894 1.00 52.23 175 VAL F N 1
ATOM 14274 C CA . VAL F 2 176 ? 31.226 117.500 49.180 1.00 55.29 175 VAL F CA 1
ATOM 14275 C C . VAL F 2 176 ? 32.194 118.660 48.967 1.00 58.80 175 VAL F C 1
ATOM 14276 O O . VAL F 2 176 ? 33.261 118.480 48.374 1.00 58.76 175 VAL F O 1
ATOM 14280 N N . ASP F 2 177 ? 31.813 119.839 49.491 1.00 62.91 176 ASP F N 1
ATOM 14281 C CA . ASP F 2 177 ? 32.664 121.015 49.482 1.00 66.43 176 ASP F CA 1
ATOM 14282 C C . ASP F 2 177 ? 33.159 121.260 50.907 1.00 69.72 176 ASP F C 1
ATOM 14283 O O . ASP F 2 177 ? 34.184 120.708 51.307 1.00 69.54 176 ASP F O 1
ATOM 14288 N N . THR F 2 178 ? 32.416 122.061 51.675 1.00 73.40 177 THR F N 1
ATOM 14289 C CA . THR F 2 178 ? 32.788 122.346 53.050 1.00 78.11 177 THR F CA 1
ATOM 14290 C C . THR F 2 178 ? 32.441 121.135 53.911 1.00 80.02 177 THR F C 1
ATOM 14291 O O . THR F 2 178 ? 33.136 120.841 54.882 1.00 83.58 177 THR F O 1
ATOM 14295 N N . GLY F 2 179 ? 31.364 120.439 53.527 1.00 78.45 178 GLY F N 1
ATOM 14296 C CA . GLY F 2 179 ? 30.921 119.257 54.249 1.00 77.80 178 GLY F CA 1
ATOM 14297 C C . GLY F 2 179 ? 30.175 119.621 55.527 1.00 81.30 178 GLY F C 1
ATOM 14298 O O . GLY F 2 179 ? 30.099 118.813 56.449 1.00 82.54 178 GLY F O 1
ATOM 14299 N N . ASN F 2 180 ? 29.622 120.839 55.556 1.00 84.09 179 ASN F N 1
ATOM 14300 C CA . ASN F 2 180 ? 28.936 121.352 56.735 1.00 87.29 179 ASN F CA 1
ATOM 14301 C C . ASN F 2 180 ? 27.509 120.805 56.775 1.00 84.63 179 ASN F C 1
ATOM 14302 O O . ASN F 2 180 ? 26.958 120.571 57.849 1.00 85.45 179 ASN F O 1
ATOM 14307 N N . THR F 2 181 ? 26.912 120.618 55.592 1.00 81.56 180 THR F N 1
ATOM 14308 C CA . THR F 2 181 ? 25.581 120.046 55.493 1.00 81.36 180 THR F CA 1
ATOM 14309 C C . THR F 2 181 ? 25.567 118.656 56.134 1.00 80.24 180 THR F C 1
ATOM 14310 O O . THR F 2 181 ? 24.588 118.283 56.785 1.00 80.57 180 THR F O 1
ATOM 14314 N N . LEU F 2 182 ? 26.672 117.912 55.955 1.00 77.89 181 LEU F N 1
ATOM 14315 C CA . LEU F 2 182 ? 26.833 116.583 56.526 1.00 76.86 181 LEU F CA 1
ATOM 14316 C C . LEU F 2 182 ? 26.939 116.678 58.049 1.00 79.22 181 LEU F C 1
ATOM 14317 O O . LEU F 2 182 ? 26.133 116.086 58.764 1.00 78.91 181 LEU F O 1
ATOM 14322 N N . ARG F 2 183 ? 27.945 117.419 58.531 1.00 81.30 182 ARG F N 1
ATOM 14323 C CA . ARG F 2 183 ? 28.195 117.582 59.958 1.00 83.64 182 ARG F CA 1
ATOM 14324 C C . ARG F 2 183 ? 26.909 118.014 60.659 1.00 84.18 182 ARG F C 1
ATOM 14325 O O . ARG F 2 183 ? 26.624 117.544 61.759 1.00 85.15 182 ARG F O 1
ATOM 14333 N N . ALA F 2 184 ? 26.148 118.905 60.007 1.00 83.52 183 ALA F N 1
ATOM 14334 C CA . ALA F 2 184 ? 24.910 119.437 60.554 1.00 85.59 183 ALA F CA 1
ATOM 14335 C C . ALA F 2 184 ? 23.938 118.306 60.891 1.00 84.88 183 ALA F C 1
ATOM 14336 O O . ALA F 2 184 ? 23.338 118.315 61.965 1.00 87.36 183 ALA F O 1
ATOM 14338 N N . ASN F 2 185 ? 23.809 117.328 59.984 1.00 81.49 184 ASN F N 1
ATOM 14339 C CA . ASN F 2 185 ? 22.779 116.307 60.093 1.00 79.93 184 ASN F CA 1
ATOM 14340 C C . ASN F 2 185 ? 23.354 114.995 60.633 1.00 78.33 184 ASN F C 1
ATOM 14341 O O . ASN F 2 185 ? 22.758 113.939 60.433 1.00 76.71 184 ASN F O 1
ATOM 14346 N N . GLY F 2 186 ? 24.497 115.064 61.325 1.00 78.28 185 GLY F N 1
ATOM 14347 C CA . GLY F 2 186 ? 25.029 113.924 62.056 1.00 77.55 185 GLY F CA 1
ATOM 14348 C C . GLY F 2 186 ? 25.777 112.933 61.166 1.00 74.18 185 GLY F C 1
ATOM 14349 O O . GLY F 2 186 ? 26.031 111.803 61.579 1.00 74.21 185 GLY F O 1
ATOM 14350 N N . LEU F 2 187 ? 26.121 113.364 59.946 1.00 72.60 186 LEU F N 1
ATOM 14351 C CA . LEU F 2 187 ? 26.895 112.561 59.009 1.00 69.77 186 LEU F CA 1
ATOM 14352 C C . LEU F 2 187 ? 28.348 113.034 59.024 1.00 69.62 186 LEU F C 1
ATOM 14353 O O . LEU F 2 187 ? 28.652 114.102 59.555 1.00 71.82 186 LEU F O 1
ATOM 14358 N N . GLU F 2 188 ? 29.241 112.236 58.430 1.00 66.53 187 GLU F N 1
ATOM 14359 C CA . GLU F 2 188 ? 30.628 112.638 58.251 1.00 66.53 187 GLU F CA 1
ATOM 14360 C C . GLU F 2 188 ? 31.100 112.189 56.870 1.00 63.21 187 GLU F C 1
ATOM 14361 O O . GLU F 2 188 ? 30.653 111.163 56.369 1.00 60.53 187 GLU F O 1
ATOM 14367 N N . PRO F 2 189 ? 32.003 112.945 56.207 1.00 62.40 188 PRO F N 1
ATOM 14368 C CA . PRO F 2 189 ? 32.679 112.455 55.007 1.00 59.83 188 PRO F CA 1
ATOM 14369 C C . PRO F 2 189 ? 33.623 111.307 55.362 1.00 59.95 188 PRO F C 1
ATOM 14370 O O . PRO F 2 189 ? 34.312 111.377 56.376 1.00 61.91 188 PRO F O 1
ATOM 14374 N N . LEU F 2 190 ? 33.654 110.266 54.520 1.00 57.25 189 LEU F N 1
ATOM 14375 C CA . LEU F 2 190 ? 34.546 109.140 54.726 1.00 56.94 189 LEU F CA 1
ATOM 14376 C C . LEU F 2 190 ? 35.682 109.167 53.698 1.00 55.83 189 LEU F C 1
ATOM 14377 O O . LEU F 2 190 ? 36.758 109.666 53.999 1.00 58.25 189 LEU F O 1
ATOM 14382 N N . GLU F 2 191 ? 35.441 108.626 52.499 1.00 53.37 190 GLU F N 1
ATOM 14383 C CA . GLU F 2 191 ? 36.496 108.416 51.522 1.00 52.42 190 GLU F CA 1
ATOM 14384 C C . GLU F 2 191 ? 36.313 109.367 50.344 1.00 50.65 190 GLU F C 1
ATOM 14385 O O . GLU F 2 191 ? 35.191 109.638 49.925 1.00 49.74 190 GLU F O 1
ATOM 14391 N N . GLU F 2 192 ? 37.437 109.867 49.817 1.00 50.17 191 GLU F N 1
ATOM 14392 C CA . GLU F 2 192 ? 37.447 110.680 48.615 1.00 48.39 191 GLU F CA 1
ATOM 14393 C C . GLU F 2 192 ? 37.488 109.756 47.405 1.00 46.67 191 GLU F C 1
ATOM 14394 O O . GLU F 2 192 ? 38.400 108.945 47.284 1.00 47.10 191 GLU F O 1
ATOM 14400 N N . ILE F 2 193 ? 36.509 109.898 46.509 1.00 45.09 192 ILE F N 1
ATOM 14401 C CA . ILE F 2 193 ? 36.445 109.085 45.307 1.00 44.54 192 ILE F CA 1
ATOM 14402 C C . ILE F 2 193 ? 37.231 109.786 44.203 1.00 46.24 192 ILE F C 1
ATOM 14403 O O . ILE F 2 193 ? 38.070 109.166 43.555 1.00 46.60 192 ILE F O 1
ATOM 14408 N N . CYS F 2 194 ? 36.955 111.075 43.980 1.00 48.41 193 CYS F N 1
ATOM 14409 C CA . CYS F 2 194 ? 37.749 111.850 43.041 1.00 50.26 193 CYS F CA 1
ATOM 14410 C C . CYS F 2 194 ? 37.534 113.349 43.240 1.00 51.03 193 CYS F C 1
ATOM 14411 O O . CYS F 2 194 ? 36.582 113.781 43.888 1.00 50.85 193 CYS F O 1
ATOM 14414 N N . LYS F 2 195 ? 38.469 114.119 42.676 1.00 51.54 194 LYS F N 1
ATOM 14415 C CA . LYS F 2 195 ? 38.392 115.569 42.648 1.00 52.03 194 LYS F CA 1
ATOM 14416 C C . LYS F 2 195 ? 37.494 115.988 41.488 1.00 47.68 194 LYS F C 1
ATOM 14417 O O . LYS F 2 195 ? 37.554 115.409 40.413 1.00 45.45 194 LYS F O 1
ATOM 14423 N N . VAL F 2 196 ? 36.641 116.989 41.740 1.00 46.43 195 VAL F N 1
ATOM 14424 C CA . VAL F 2 196 ? 35.632 117.431 40.790 1.00 43.87 195 VAL F CA 1
ATOM 14425 C C . VAL F 2 196 ? 35.839 118.914 40.497 1.00 43.97 195 VAL F C 1
ATOM 14426 O O . VAL F 2 196 ? 36.081 119.697 41.415 1.00 45.14 195 VAL F O 1
ATOM 14430 N N . SER F 2 197 ? 35.712 119.284 39.215 1.00 42.37 196 SER F N 1
ATOM 14431 C CA . SER F 2 197 ? 35.696 120.674 38.794 1.00 42.88 196 SER F CA 1
ATOM 14432 C C . SER F 2 197 ? 34.958 120.781 37.465 1.00 41.49 196 SER F C 1
ATOM 14433 O O . SER F 2 197 ? 34.731 119.780 36.801 1.00 39.92 196 SER F O 1
ATOM 14436 N N . SER F 2 198 ? 34.586 122.006 37.085 1.00 42.38 197 SER F N 1
ATOM 14437 C CA . SER F 2 198 ? 33.880 122.237 35.836 1.00 41.43 197 SER F CA 1
ATOM 14438 C C . SER F 2 198 ? 34.837 122.118 34.654 1.00 41.36 197 SER F C 1
ATOM 14439 O O . SER F 2 198 ? 36.001 122.508 34.741 1.00 42.33 197 SER F O 1
ATOM 14442 N N . ARG F 2 199 ? 34.309 121.570 33.553 1.00 40.29 198 ARG F N 1
ATOM 14443 C CA . ARG F 2 199 ? 35.098 121.230 32.384 1.00 40.21 198 ARG F CA 1
ATOM 14444 C C . ARG F 2 199 ? 34.413 121.769 31.136 1.00 40.26 198 ARG F C 1
ATOM 14445 O O . ARG F 2 199 ? 33.190 121.875 31.097 1.00 40.08 198 ARG F O 1
ATOM 14453 N N . LEU F 2 200 ? 35.227 122.084 30.123 1.00 41.13 199 LEU F N 1
ATOM 14454 C CA . LEU F 2 200 ? 34.721 122.415 28.803 1.00 41.64 199 LEU F CA 1
ATOM 14455 C C . LEU F 2 200 ? 34.697 121.146 27.955 1.00 40.68 199 LEU F C 1
ATOM 14456 O O . LEU F 2 200 ? 35.754 120.605 27.625 1.00 40.11 199 LEU F O 1
ATOM 14461 N N . ILE F 2 201 ? 33.486 120.714 27.578 1.00 39.41 200 ILE F N 1
ATOM 14462 C CA . ILE F 2 201 ? 33.314 119.575 26.687 1.00 38.87 200 ILE F CA 1
ATOM 14463 C C . ILE F 2 201 ? 32.907 120.063 25.297 1.00 38.35 200 ILE F C 1
ATOM 14464 O O . ILE F 2 201 ? 32.245 121.083 25.172 1.00 37.48 200 ILE F O 1
ATOM 14469 N N . VAL F 2 202 ? 33.329 119.324 24.262 1.00 37.86 201 VAL F N 1
ATOM 14470 C CA . VAL F 2 202 ? 33.062 119.687 22.881 1.00 38.27 201 VAL F CA 1
ATOM 14471 C C . VAL F 2 202 ? 32.466 118.488 22.149 1.00 37.51 201 VAL F C 1
ATOM 14472 O O . VAL F 2 202 ? 32.908 117.358 22.322 1.00 38.13 201 VAL F O 1
ATOM 14476 N N . ASN F 2 203 ? 31.459 118.761 21.321 1.00 37.35 202 ASN F N 1
ATOM 14477 C CA . ASN F 2 203 ? 30.885 117.771 20.429 1.00 37.37 202 ASN F CA 1
ATOM 14478 C C . ASN F 2 203 ? 31.956 117.322 19.440 1.00 38.69 202 ASN F C 1
ATOM 14479 O O . ASN F 2 203 ? 32.700 118.151 18.923 1.00 39.81 202 ASN F O 1
ATOM 14484 N N . LYS F 2 204 ? 32.021 116.011 19.173 1.00 39.15 203 LYS F N 1
ATOM 14485 C CA . LYS F 2 204 ? 33.099 115.459 18.369 1.00 40.77 203 LYS F CA 1
ATOM 14486 C C . LYS F 2 204 ? 33.028 115.994 16.942 1.00 41.65 203 LYS F C 1
ATOM 14487 O O . LYS F 2 204 ? 34.041 116.419 16.402 1.00 42.00 203 LYS F O 1
ATOM 14493 N N . ALA F 2 205 ? 31.837 115.945 16.335 1.00 42.33 204 ALA F N 1
ATOM 14494 C CA . ALA F 2 205 ? 31.637 116.435 14.979 1.00 43.98 204 ALA F CA 1
ATOM 14495 C C . ALA F 2 205 ? 32.021 117.912 14.888 1.00 44.71 204 ALA F C 1
ATOM 14496 O O . ALA F 2 205 ? 32.750 118.292 13.977 1.00 45.99 204 ALA F O 1
ATOM 14498 N N . SER F 2 206 ? 31.545 118.726 15.839 1.00 44.01 205 SER F N 1
ATOM 14499 C CA . SER F 2 206 ? 31.871 120.146 15.880 1.00 45.10 205 SER F CA 1
ATOM 14500 C C . SER F 2 206 ? 33.382 120.346 15.910 1.00 45.65 205 SER F C 1
ATOM 14501 O O . SER F 2 206 ? 33.907 121.174 15.169 1.00 47.01 205 SER F O 1
ATOM 14504 N N . PHE F 2 207 ? 34.067 119.592 16.776 1.00 45.17 206 PHE F N 1
ATOM 14505 C CA . PHE F 2 207 ? 35.508 119.719 16.927 1.00 46.50 206 PHE F CA 1
ATOM 14506 C C . PHE F 2 207 ? 36.212 119.455 15.599 1.00 47.79 206 PHE F C 1
ATOM 14507 O O . PHE F 2 207 ? 37.155 120.160 15.242 1.00 49.15 206 PHE F O 1
ATOM 14515 N N . LYS F 2 208 ? 35.731 118.449 14.863 1.00 47.34 207 LYS F N 1
ATOM 14516 C CA . LYS F 2 208 ? 36.388 118.021 13.638 1.00 48.18 207 LYS F CA 1
ATOM 14517 C C . LYS F 2 208 ? 36.173 119.026 12.506 1.00 48.84 207 LYS F C 1
ATOM 14518 O O . LYS F 2 208 ? 37.083 119.227 11.712 1.00 49.61 207 LYS F O 1
ATOM 14524 N N . ARG F 2 209 ? 35.001 119.674 12.436 1.00 49.23 208 ARG F N 1
ATOM 14525 C CA . ARG F 2 209 ? 34.669 120.473 11.261 1.00 50.86 208 ARG F CA 1
ATOM 14526 C C . ARG F 2 209 ? 34.654 121.975 11.559 1.00 50.48 208 ARG F C 1
ATOM 14527 O O . ARG F 2 209 ? 34.528 122.762 10.626 1.00 51.65 208 ARG F O 1
ATOM 14535 N N . LYS F 2 210 ? 34.835 122.393 12.817 1.00 49.24 209 LYS F N 1
ATOM 14536 C CA . LYS F 2 210 ? 34.795 123.817 13.125 1.00 49.48 209 LYS F CA 1
ATOM 14537 C C . LYS F 2 210 ? 36.069 124.264 13.833 1.00 50.33 209 LYS F C 1
ATOM 14538 O O . LYS F 2 210 ? 35.997 125.103 14.728 1.00 51.33 209 LYS F O 1
ATOM 14544 N N . GLN F 2 211 ? 37.225 123.752 13.400 1.00 51.78 210 GLN F N 1
ATOM 14545 C CA . GLN F 2 211 ? 38.495 124.085 14.039 1.00 52.60 210 GLN F CA 1
ATOM 14546 C C . GLN F 2 211 ? 38.758 125.589 13.938 1.00 53.80 210 GLN F C 1
ATOM 14547 O O . GLN F 2 211 ? 39.183 126.216 14.909 1.00 53.98 210 GLN F O 1
ATOM 14553 N N . VAL F 2 212 ? 38.492 126.154 12.752 1.00 55.60 211 VAL F N 1
ATOM 14554 C CA . VAL F 2 212 ? 38.789 127.551 12.471 1.00 57.53 211 VAL F CA 1
ATOM 14555 C C . VAL F 2 212 ? 38.144 128.433 13.537 1.00 57.45 211 VAL F C 1
ATOM 14556 O O . VAL F 2 212 ? 38.770 129.366 14.028 1.00 57.71 211 VAL F O 1
ATOM 14560 N N . LEU F 2 213 ? 36.898 128.119 13.893 1.00 57.66 212 LEU F N 1
ATOM 14561 C CA . LEU F 2 213 ? 36.145 128.937 14.822 1.00 58.76 212 LEU F CA 1
ATOM 14562 C C . LEU F 2 213 ? 36.455 128.552 16.269 1.00 59.03 212 LEU F C 1
ATOM 14563 O O . LEU F 2 213 ? 36.533 129.426 17.131 1.00 61.01 212 LEU F O 1
ATOM 14568 N N . LEU F 2 214 ? 36.633 127.252 16.540 1.00 58.86 213 LEU F N 1
ATOM 14569 C CA . LEU F 2 214 ? 36.840 126.767 17.900 1.00 59.17 213 LEU F CA 1
ATOM 14570 C C . LEU F 2 214 ? 38.226 127.137 18.418 1.00 61.68 213 LEU F C 1
ATOM 14571 O O . LEU F 2 214 ? 38.339 127.591 19.551 1.00 63.66 213 LEU F O 1
ATOM 14576 N N . ASN F 2 215 ? 39.263 126.935 17.597 1.00 63.17 214 ASN F N 1
ATOM 14577 C CA . ASN F 2 215 ? 40.636 126.929 18.078 1.00 64.17 214 ASN F CA 1
ATOM 14578 C C . ASN F 2 215 ? 40.957 128.230 18.821 1.00 63.42 214 ASN F C 1
ATOM 14579 O O . ASN F 2 215 ? 41.461 128.186 19.938 1.00 62.22 214 ASN F O 1
ATOM 14584 N N . PRO F 2 216 ? 40.705 129.431 18.246 1.00 64.71 215 PRO F N 1
ATOM 14585 C CA . PRO F 2 216 ? 40.961 130.696 18.948 1.00 65.40 215 PRO F CA 1
ATOM 14586 C C . PRO F 2 216 ? 40.147 130.911 20.229 1.00 64.69 215 PRO F C 1
ATOM 14587 O O . PRO F 2 216 ? 40.630 131.481 21.199 1.00 65.53 215 PRO F O 1
ATOM 14591 N N . ILE F 2 217 ? 38.886 130.475 20.226 1.00 62.01 216 ILE F N 1
ATOM 14592 C CA . ILE F 2 217 ? 38.004 130.660 21.369 1.00 61.45 216 ILE F CA 1
ATOM 14593 C C . ILE F 2 217 ? 38.442 129.749 22.516 1.00 61.01 216 ILE F C 1
ATOM 14594 O O . ILE F 2 217 ? 38.408 130.152 23.678 1.00 60.86 216 ILE F O 1
ATOM 14599 N N . ILE F 2 218 ? 38.872 128.525 22.184 1.00 59.75 217 ILE F N 1
ATOM 14600 C CA . ILE F 2 218 ? 39.353 127.571 23.177 1.00 59.05 217 ILE F CA 1
ATOM 14601 C C . ILE F 2 218 ? 40.652 128.092 23.784 1.00 60.51 217 ILE F C 1
ATOM 14602 O O . ILE F 2 218 ? 40.859 127.980 24.987 1.00 60.84 217 ILE F O 1
ATOM 14607 N N . SER F 2 219 ? 41.533 128.629 22.934 1.00 61.56 218 SER F N 1
ATOM 14608 C CA . SER F 2 219 ? 42.810 129.174 23.369 1.00 63.10 218 SER F CA 1
ATOM 14609 C C . SER F 2 219 ? 42.598 130.338 24.336 1.00 64.09 218 SER F C 1
ATOM 14610 O O . SER F 2 219 ? 43.347 130.471 25.294 1.00 65.01 218 SER F O 1
ATOM 14613 N N . GLN F 2 220 ? 41.579 131.168 24.082 1.00 64.02 219 GLN F N 1
ATOM 14614 C CA . GLN F 2 220 ? 41.288 132.331 24.906 1.00 65.12 219 GLN F CA 1
ATOM 14615 C C . GLN F 2 220 ? 40.753 131.891 26.274 1.00 63.12 219 GLN F C 1
ATOM 14616 O O . GLN F 2 220 ? 41.101 132.490 27.293 1.00 63.94 219 GLN F O 1
ATOM 14622 N N . LEU F 2 221 ? 39.911 130.843 26.289 1.00 59.41 220 LEU F N 1
ATOM 14623 C CA . LEU F 2 221 ? 39.405 130.264 27.527 1.00 56.66 220 LEU F CA 1
ATOM 14624 C C . LEU F 2 221 ? 40.557 129.695 28.350 1.00 56.69 220 LEU F C 1
ATOM 14625 O O . LEU F 2 221 ? 40.579 129.821 29.570 1.00 56.17 220 LEU F O 1
ATOM 14630 N N . GLU F 2 222 ? 41.510 129.065 27.661 1.00 57.87 221 GLU F N 1
ATOM 14631 C CA . GLU F 2 222 ? 42.681 128.490 28.301 1.00 58.64 221 GLU F CA 1
ATOM 14632 C C . GLU F 2 222 ? 43.505 129.591 28.972 1.00 59.41 221 GLU F C 1
ATOM 14633 O O . GLU F 2 222 ? 43.852 129.469 30.141 1.00 59.06 221 GLU F O 1
ATOM 14639 N N . GLN F 2 223 ? 43.802 130.666 28.230 1.00 60.33 222 GLN F N 1
ATOM 14640 C CA . GLN F 2 223 ? 44.539 131.818 28.745 1.00 62.36 222 GLN F CA 1
ATOM 14641 C C . GLN F 2 223 ? 43.841 132.392 29.977 1.00 61.49 222 GLN F C 1
ATOM 14642 O O . GLN F 2 223 ? 44.486 132.704 30.966 1.00 62.64 222 GLN F O 1
ATOM 14648 N N . ALA F 2 224 ? 42.515 132.538 29.895 1.00 59.89 223 ALA F N 1
ATOM 14649 C CA . ALA F 2 224 ? 41.698 133.077 30.974 1.00 60.44 223 ALA F CA 1
ATOM 14650 C C . ALA F 2 224 ? 41.857 132.262 32.259 1.00 60.33 223 ALA F C 1
ATOM 14651 O O . ALA F 2 224 ? 41.882 132.835 33.344 1.00 61.34 223 ALA F O 1
ATOM 14653 N N . VAL F 2 225 ? 41.961 130.933 32.135 1.00 58.88 224 VAL F N 1
ATOM 14654 C CA . VAL F 2 225 ? 42.054 130.050 33.288 1.00 59.02 224 VAL F CA 1
ATOM 14655 C C . VAL F 2 225 ? 43.407 130.202 33.987 1.00 62.25 224 VAL F C 1
ATOM 14656 O O . VAL F 2 225 ? 43.448 130.144 35.217 1.00 63.62 224 VAL F O 1
ATOM 14660 N N . GLN F 2 226 ? 44.494 130.403 33.232 1.00 64.97 225 GLN F N 1
ATOM 14661 C CA . GLN F 2 226 ? 45.810 130.573 33.848 1.00 69.30 225 GLN F CA 1
ATOM 14662 C C . GLN F 2 226 ? 45.854 131.843 34.723 1.00 71.19 225 GLN F C 1
ATOM 14663 O O . GLN F 2 226 ? 45.501 132.939 34.207 1.00 71.22 225 GLN F O 1
ATOM 14669 N N . VAL G 2 5 ? 35.640 27.384 37.687 1.00 71.88 4 VAL G N 1
ATOM 14670 C CA . VAL G 2 5 ? 35.636 28.344 36.540 1.00 75.04 4 VAL G CA 1
ATOM 14671 C C . VAL G 2 5 ? 35.010 27.681 35.309 1.00 78.09 4 VAL G C 1
ATOM 14672 O O . VAL G 2 5 ? 34.253 28.326 34.582 1.00 81.05 4 VAL G O 1
ATOM 14674 N N . ARG G 2 6 ? 35.334 26.398 35.074 1.00 75.08 5 ARG G N 1
ATOM 14675 C CA . ARG G 2 6 ? 34.819 25.660 33.927 1.00 69.42 5 ARG G CA 1
ATOM 14676 C C . ARG G 2 6 ? 33.312 25.441 34.074 1.00 64.04 5 ARG G C 1
ATOM 14677 O O . ARG G 2 6 ? 32.798 25.363 35.184 1.00 58.91 5 ARG G O 1
ATOM 14679 N N . ASN G 2 7 ? 32.615 25.346 32.936 1.00 62.06 6 ASN G N 1
ATOM 14680 C CA . ASN G 2 7 ? 31.197 25.030 32.908 1.00 61.47 6 ASN G CA 1
ATOM 14681 C C . ASN G 2 7 ? 30.852 24.404 31.562 1.00 61.73 6 ASN G C 1
ATOM 14682 O O . ASN G 2 7 ? 31.183 24.947 30.513 1.00 60.54 6 ASN G O 1
ATOM 14687 N N . ASP G 2 8 ? 30.152 23.266 31.613 1.00 62.31 7 ASP G N 1
ATOM 14688 C CA . ASP G 2 8 ? 29.812 22.498 30.426 1.00 60.25 7 ASP G CA 1
ATOM 14689 C C . ASP G 2 8 ? 28.293 22.464 30.239 1.00 52.93 7 ASP G C 1
ATOM 14690 O O . ASP G 2 8 ? 27.814 21.957 29.229 1.00 60.23 7 ASP G O 1
ATOM 14695 N N . ASP G 2 9 ? 27.548 23.016 31.209 1.00 95.81 8 ASP G N 1
ATOM 14696 C CA . ASP G 2 9 ? 26.096 22.987 31.175 1.00 88.87 8 ASP G CA 1
ATOM 14697 C C . ASP G 2 9 ? 25.588 24.087 30.243 1.00 83.94 8 ASP G C 1
ATOM 14698 O O . ASP G 2 9 ? 25.835 25.268 30.483 1.00 77.68 8 ASP G O 1
ATOM 14703 N N . PRO G 2 10 ? 24.853 23.737 29.158 1.00 82.92 9 PRO G N 1
ATOM 14704 C CA . PRO G 2 10 ? 24.278 24.736 28.252 1.00 79.75 9 PRO G CA 1
ATOM 14705 C C . PRO G 2 10 ? 23.131 25.561 28.831 1.00 77.08 9 PRO G C 1
ATOM 14706 O O . PRO G 2 10 ? 22.806 26.621 28.301 1.00 75.35 9 PRO G O 1
ATOM 14710 N N . ASN G 2 11 ? 22.495 25.050 29.895 1.00 77.79 10 ASN G N 1
ATOM 14711 C CA . ASN G 2 11 ? 21.354 25.706 30.519 1.00 75.99 10 ASN G CA 1
ATOM 14712 C C . ASN G 2 11 ? 21.754 26.276 31.880 1.00 73.55 10 ASN G C 1
ATOM 14713 O O . ASN G 2 11 ? 20.887 26.616 32.683 1.00 73.80 10 ASN G O 1
ATOM 14718 N N . PHE G 2 12 ? 23.069 26.389 32.127 1.00 71.80 11 PHE G N 1
ATOM 14719 C CA . PHE G 2 12 ? 23.600 27.109 33.275 1.00 68.84 11 PHE G CA 1
ATOM 14720 C C . PHE G 2 12 ? 22.895 28.458 33.376 1.00 66.08 11 PHE G C 1
ATOM 14721 O O . PHE G 2 12 ? 22.775 29.172 32.380 1.00 64.44 11 PHE G O 1
ATOM 14729 N N . ASN G 2 13 ? 22.406 28.780 34.580 1.00 65.75 12 ASN G N 1
ATOM 14730 C CA . ASN G 2 13 ? 21.633 29.989 34.802 1.00 64.49 12 ASN G CA 1
ATOM 14731 C C . ASN G 2 13 ? 22.585 31.177 34.844 1.00 63.02 12 ASN G C 1
ATOM 14732 O O . ASN G 2 13 ? 23.490 31.222 35.676 1.00 62.96 12 ASN G O 1
ATOM 14737 N N . VAL G 2 14 ? 22.350 32.133 33.937 1.00 63.03 13 VAL G N 1
ATOM 14738 C CA . VAL G 2 14 ? 23.131 33.357 33.862 1.00 61.45 13 VAL G CA 1
ATOM 14739 C C . VAL G 2 14 ? 22.171 34.541 33.780 1.00 61.90 13 VAL G C 1
ATOM 14740 O O . VAL G 2 14 ? 22.525 35.584 33.232 1.00 60.98 13 VAL G O 1
ATOM 14744 N N . MET G 2 15 ? 20.982 34.380 34.372 1.00 65.37 14 MET G N 1
ATOM 14745 C CA . MET G 2 15 ? 19.920 35.370 34.289 1.00 67.18 14 MET G CA 1
ATOM 14746 C C . MET G 2 15 ? 20.027 36.325 35.478 1.00 67.53 14 MET G C 1
ATOM 14747 O O . MET G 2 15 ? 20.714 36.041 36.459 1.00 67.45 14 MET G O 1
ATOM 14752 N N . GLY G 2 16 ? 19.359 37.476 35.360 1.00 69.45 15 GLY G N 1
ATOM 14753 C CA . GLY G 2 16 ? 19.254 38.427 36.452 1.00 70.00 15 GLY G CA 1
ATOM 14754 C C . GLY G 2 16 ? 20.551 39.202 36.684 1.00 69.22 15 GLY G C 1
ATOM 14755 O O . GLY G 2 16 ? 21.132 39.750 35.745 1.00 67.60 15 GLY G O 1
ATOM 14756 N N . ASN G 2 17 ? 20.972 39.253 37.956 1.00 69.77 16 ASN G N 1
ATOM 14757 C CA . ASN G 2 17 ? 22.114 40.046 38.380 1.00 66.63 16 ASN G CA 1
ATOM 14758 C C . ASN G 2 17 ? 23.400 39.301 38.036 1.00 62.45 16 ASN G C 1
ATOM 14759 O O . ASN G 2 17 ? 23.516 38.113 38.335 1.00 62.23 16 ASN G O 1
ATOM 14764 N N . PHE G 2 18 ? 24.361 40.022 37.441 1.00 57.06 17 PHE G N 1
ATOM 14765 C CA . PHE G 2 18 ? 25.615 39.423 37.022 1.00 53.86 17 PHE G CA 1
ATOM 14766 C C . PHE G 2 18 ? 26.768 40.380 37.321 1.00 51.81 17 PHE G C 1
ATOM 14767 O O . PHE G 2 18 ? 27.725 40.451 36.558 1.00 50.23 17 PHE G O 1
ATOM 14775 N N . ASP G 2 19 ? 26.671 41.098 38.446 1.00 51.95 18 ASP G N 1
ATOM 14776 C CA . ASP G 2 19 ? 27.667 42.092 38.817 1.00 52.17 18 ASP G CA 1
ATOM 14777 C C . ASP G 2 19 ? 28.987 41.408 39.174 1.00 53.73 18 ASP G C 1
ATOM 14778 O O . ASP G 2 19 ? 30.051 42.018 39.056 1.00 53.86 18 ASP G O 1
ATOM 14783 N N . HIS G 2 20 ? 28.898 40.144 39.611 1.00 54.21 19 HIS G N 1
ATOM 14784 C CA . HIS G 2 20 ? 30.057 39.365 40.006 1.00 55.48 19 HIS G CA 1
ATOM 14785 C C . HIS G 2 20 ? 30.865 38.922 38.785 1.00 54.52 19 HIS G C 1
ATOM 14786 O O . HIS G 2 20 ? 32.012 38.499 38.928 1.00 54.08 19 HIS G O 1
ATOM 14793 N N . GLY G 2 21 ? 30.252 39.003 37.594 1.00 52.95 20 GLY G N 1
ATOM 14794 C CA . GLY G 2 21 ? 30.859 38.494 36.375 1.00 51.65 20 GLY G CA 1
ATOM 14795 C C . GLY G 2 21 ? 30.891 39.534 35.261 1.00 49.01 20 GLY G C 1
ATOM 14796 O O . GLY G 2 21 ? 30.704 40.720 35.499 1.00 47.91 20 GLY G O 1
ATOM 14797 N N . LEU G 2 22 ? 31.128 39.052 34.036 1.00 48.37 21 LEU G N 1
ATOM 14798 C CA . LEU G 2 22 ? 31.253 39.897 32.862 1.00 46.65 21 LEU G CA 1
ATOM 14799 C C . LEU G 2 22 ? 30.115 39.583 31.898 1.00 45.95 21 LEU G C 1
ATOM 14800 O O . LEU G 2 22 ? 29.837 38.426 31.629 1.00 47.24 21 LEU G O 1
ATOM 14805 N N . THR G 2 23 ? 29.462 40.634 31.391 1.00 44.88 22 THR G N 1
ATOM 14806 C CA . THR G 2 23 ? 28.480 40.510 30.329 1.00 44.53 22 THR G CA 1
ATOM 14807 C C . THR G 2 23 ? 29.135 40.998 29.035 1.00 45.37 22 THR G C 1
ATOM 14808 O O . THR G 2 23 ? 29.549 42.153 28.935 1.00 43.38 22 THR G O 1
ATOM 14812 N N . LEU G 2 24 ? 29.244 40.087 28.061 1.00 47.51 23 LEU G N 1
ATOM 14813 C CA . LEU G 2 24 ? 29.977 40.341 26.832 1.00 48.46 23 LEU G CA 1
ATOM 14814 C C . LEU G 2 24 ? 28.993 40.509 25.678 1.00 48.75 23 LEU G C 1
ATOM 14815 O O . LEU G 2 24 ? 28.218 39.605 25.382 1.00 50.57 23 LEU G O 1
ATOM 14820 N N . ALA G 2 25 ? 29.013 41.685 25.046 1.00 48.55 24 ALA G N 1
ATOM 14821 C CA . ALA G 2 25 ? 28.095 42.005 23.963 1.00 49.07 24 ALA G CA 1
ATOM 14822 C C . ALA G 2 25 ? 28.814 41.826 22.629 1.00 50.89 24 ALA G C 1
ATOM 14823 O O . ALA G 2 25 ? 29.825 42.474 22.380 1.00 51.18 24 ALA G O 1
ATOM 14825 N N . LEU G 2 26 ? 28.265 40.973 21.762 1.00 52.69 25 LEU G N 1
ATOM 14826 C CA . LEU G 2 26 ? 28.846 40.745 20.451 1.00 53.92 25 LEU G CA 1
ATOM 14827 C C . LEU G 2 26 ? 27.902 41.259 19.371 1.00 55.21 25 LEU G C 1
ATOM 14828 O O . LEU G 2 26 ? 26.686 41.127 19.495 1.00 53.70 25 LEU G O 1
ATOM 14833 N N . SER G 2 27 ? 28.496 41.861 18.331 1.00 57.02 26 SER G N 1
ATOM 14834 C CA . SER G 2 27 ? 27.794 42.190 17.101 1.00 58.77 26 SER G CA 1
ATOM 14835 C C . SER G 2 27 ? 27.484 40.892 16.368 1.00 64.35 26 SER G C 1
ATOM 14836 O O . SER G 2 27 ? 28.347 40.024 16.254 1.00 69.10 26 SER G O 1
ATOM 14839 N N . LYS G 2 28 ? 26.247 40.771 15.870 1.00 68.24 27 LYS G N 1
ATOM 14840 C CA . LYS G 2 28 ? 25.801 39.578 15.166 1.00 71.55 27 LYS G CA 1
ATOM 14841 C C . LYS G 2 28 ? 26.452 39.528 13.781 1.00 73.00 27 LYS G C 1
ATOM 14842 O O . LYS G 2 28 ? 27.005 40.521 13.313 1.00 73.62 27 LYS G O 1
ATOM 14848 N N . GLY G 2 29 ? 26.449 38.347 13.158 1.00 75.01 28 GLY G N 1
ATOM 14849 C CA . GLY G 2 29 ? 26.896 38.208 11.781 1.00 76.86 28 GLY G CA 1
ATOM 14850 C C . GLY G 2 29 ? 28.390 37.906 11.673 1.00 77.89 28 GLY G C 1
ATOM 14851 O O . GLY G 2 29 ? 28.874 36.938 12.256 1.00 77.78 28 GLY G O 1
ATOM 14852 N N . ARG G 2 30 ? 29.100 38.732 10.891 1.00 78.59 29 ARG G N 1
ATOM 14853 C CA . ARG G 2 30 ? 30.489 38.484 10.533 1.00 81.21 29 ARG G CA 1
ATOM 14854 C C . ARG G 2 30 ? 31.399 38.634 11.752 1.00 79.88 29 ARG G C 1
ATOM 14855 O O . ARG G 2 30 ? 32.317 37.840 11.947 1.00 80.77 29 ARG G O 1
ATOM 14863 N N . ILE G 2 31 ? 31.149 39.677 12.549 1.00 76.45 30 ILE G N 1
ATOM 14864 C CA . ILE G 2 31 ? 31.970 39.976 13.710 1.00 75.42 30 ILE G CA 1
ATOM 14865 C C . ILE G 2 31 ? 31.881 38.815 14.702 1.00 74.49 30 ILE G C 1
ATOM 14866 O O . ILE G 2 31 ? 32.889 38.436 15.296 1.00 75.60 30 ILE G O 1
ATOM 14871 N N . LEU G 2 32 ? 30.680 38.241 14.862 1.00 72.89 31 LEU G N 1
ATOM 14872 C CA . LEU G 2 32 ? 30.482 37.096 15.740 1.00 72.06 31 LEU G CA 1
ATOM 14873 C C . LEU G 2 32 ? 31.379 35.941 15.291 1.00 73.07 31 LEU G C 1
ATOM 14874 O O . LEU G 2 32 ? 32.088 35.353 16.108 1.00 72.79 31 LEU G O 1
ATOM 14879 N N . LYS G 2 33 ? 31.356 35.648 13.982 1.00 73.40 32 LYS G N 1
ATOM 14880 C CA . LYS G 2 33 ? 32.079 34.521 13.410 1.00 76.32 32 LYS G CA 1
ATOM 14881 C C . LYS G 2 33 ? 33.571 34.614 13.735 1.00 75.53 32 LYS G C 1
ATOM 14882 O O . LYS G 2 33 ? 34.175 33.627 14.146 1.00 77.12 32 LYS G O 1
ATOM 14888 N N . GLU G 2 34 ? 34.159 35.802 13.530 1.00 73.35 33 GLU G N 1
ATOM 14889 C CA . GLU G 2 34 ? 35.594 35.989 13.671 1.00 73.61 33 GLU G CA 1
ATOM 14890 C C . GLU G 2 34 ? 35.969 36.185 15.140 1.00 70.76 33 GLU G C 1
ATOM 14891 O O . GLU G 2 34 ? 37.129 35.998 15.501 1.00 71.05 33 GLU G O 1
ATOM 14897 N N . THR G 2 35 ? 34.995 36.547 15.986 1.00 67.98 34 THR G N 1
ATOM 14898 C CA . THR G 2 35 ? 35.258 36.798 17.395 1.00 66.32 34 THR G CA 1
ATOM 14899 C C . THR G 2 35 ? 35.319 35.486 18.182 1.00 67.21 34 THR G C 1
ATOM 14900 O O . THR G 2 35 ? 36.152 35.333 19.070 1.00 66.70 34 THR G O 1
ATOM 14904 N N . LEU G 2 36 ? 34.423 34.547 17.870 1.00 68.56 35 LEU G N 1
ATOM 14905 C CA . LEU G 2 36 ? 34.244 33.340 18.670 1.00 70.59 35 LEU G CA 1
ATOM 14906 C C . LEU G 2 36 ? 35.538 32.527 18.778 1.00 72.24 35 LEU G C 1
ATOM 14907 O O . LEU G 2 36 ? 35.840 32.012 19.856 1.00 72.58 35 LEU G O 1
ATOM 14912 N N . PRO G 2 37 ? 36.338 32.361 17.694 1.00 73.84 36 PRO G N 1
ATOM 14913 C CA . PRO G 2 37 ? 37.634 31.680 17.788 1.00 76.21 36 PRO G CA 1
ATOM 14914 C C . PRO G 2 37 ? 38.623 32.353 18.744 1.00 75.65 36 PRO G C 1
ATOM 14915 O O . PRO G 2 37 ? 39.331 31.668 19.483 1.00 76.97 36 PRO G O 1
ATOM 14919 N N . LEU G 2 38 ? 38.656 33.693 18.730 1.00 73.53 37 LEU G N 1
ATOM 14920 C CA . LEU G 2 38 ? 39.506 34.449 19.639 1.00 73.06 37 LEU G CA 1
ATOM 14921 C C . LEU G 2 38 ? 39.116 34.162 21.087 1.00 72.89 37 LEU G C 1
ATOM 14922 O O . LEU G 2 38 ? 39.979 33.844 21.903 1.00 72.60 37 LEU G O 1
ATOM 14927 N N . LEU G 2 39 ? 37.810 34.262 21.379 1.00 72.47 38 LEU G N 1
ATOM 14928 C CA . LEU G 2 39 ? 37.274 34.045 22.716 1.00 73.38 38 LEU G CA 1
ATOM 14929 C C . LEU G 2 39 ? 37.609 32.638 23.208 1.00 76.23 38 LEU G C 1
ATOM 14930 O O . LEU G 2 39 ? 37.863 32.442 24.395 1.00 75.16 38 LEU G O 1
ATOM 14935 N N . ALA G 2 40 ? 37.591 31.661 22.291 1.00 80.37 39 ALA G N 1
ATOM 14936 C CA . ALA G 2 40 ? 37.922 30.285 22.624 1.00 83.16 39 ALA G CA 1
ATOM 14937 C C . ALA G 2 40 ? 39.314 30.186 23.255 1.00 84.52 39 ALA G C 1
ATOM 14938 O O . ALA G 2 40 ? 39.522 29.395 24.171 1.00 84.00 39 ALA G O 1
ATOM 14940 N N . THR G 2 41 ? 40.254 31.012 22.779 1.00 86.32 40 THR G N 1
ATOM 14941 C CA . THR G 2 41 ? 41.613 31.032 23.303 1.00 87.38 40 THR G CA 1
ATOM 14942 C C . THR G 2 41 ? 41.633 31.512 24.759 1.00 84.88 40 THR G C 1
ATOM 14943 O O . THR G 2 41 ? 42.551 31.174 25.504 1.00 85.06 40 THR G O 1
ATOM 14947 N N . ALA G 2 42 ? 40.620 32.293 25.162 1.00 79.78 41 ALA G N 1
ATOM 14948 C CA . ALA G 2 42 ? 40.490 32.749 26.538 1.00 77.90 41 ALA G CA 1
ATOM 14949 C C . ALA G 2 42 ? 39.590 31.828 27.362 1.00 77.12 41 ALA G C 1
ATOM 14950 O O . ALA G 2 42 ? 39.204 32.183 28.477 1.00 75.47 41 ALA G O 1
ATOM 14952 N N . GLY G 2 43 ? 39.264 30.646 26.820 1.00 77.54 42 GLY G N 1
ATOM 14953 C CA . GLY G 2 43 ? 38.456 29.666 27.531 1.00 75.85 42 GLY G CA 1
ATOM 14954 C C . GLY G 2 43 ? 36.985 30.072 27.626 1.00 71.78 42 GLY G C 1
ATOM 14955 O O . GLY G 2 43 ? 36.289 29.668 28.561 1.00 70.50 42 GLY G O 1
ATOM 14956 N N . ILE G 2 44 ? 36.518 30.855 26.641 1.00 68.79 43 ILE G N 1
ATOM 14957 C CA . ILE G 2 44 ? 35.138 31.309 26.588 1.00 66.53 43 ILE G CA 1
ATOM 14958 C C . ILE G 2 44 ? 34.512 30.819 25.285 1.00 67.14 43 ILE G C 1
ATOM 14959 O O . ILE G 2 44 ? 34.833 31.315 24.211 1.00 67.50 43 ILE G O 1
ATOM 14964 N N . ASN G 2 45 ? 33.598 29.852 25.400 1.00 67.13 44 ASN G N 1
ATOM 14965 C CA . ASN G 2 45 ? 32.914 29.285 24.253 1.00 67.34 44 ASN G CA 1
ATOM 14966 C C . ASN G 2 45 ? 31.419 29.227 24.541 1.00 66.90 44 ASN G C 1
ATOM 14967 O O . ASN G 2 45 ? 31.018 29.009 25.684 1.00 66.75 44 ASN G O 1
ATOM 14972 N N . LEU G 2 46 ? 30.609 29.390 23.490 1.00 67.45 45 LEU G N 1
ATOM 14973 C CA . LEU G 2 46 ? 29.191 29.092 23.583 1.00 68.68 45 LEU G CA 1
ATOM 14974 C C . LEU G 2 46 ? 29.008 27.581 23.671 1.00 72.04 45 LEU G C 1
ATOM 14975 O O . LEU G 2 46 ? 29.902 26.817 23.320 1.00 72.81 45 LEU G O 1
ATOM 14980 N N . LEU G 2 47 ? 27.835 27.180 24.166 1.00 73.42 46 LEU G N 1
ATOM 14981 C CA . LEU G 2 47 ? 27.481 25.782 24.327 1.00 76.71 46 LEU G CA 1
ATOM 14982 C C . LEU G 2 47 ? 26.239 25.481 23.488 1.00 79.45 46 LEU G C 1
ATOM 14983 O O . LEU G 2 47 ? 25.508 24.534 23.761 1.00 82.38 46 LEU G O 1
ATOM 14988 N N . GLU G 2 48 ? 26.010 26.295 22.452 1.00 80.00 47 GLU G N 1
ATOM 14989 C CA . GLU G 2 48 ? 24.826 26.210 21.613 1.00 83.48 47 GLU G CA 1
ATOM 14990 C C . GLU G 2 48 ? 25.073 27.038 20.356 1.00 84.83 47 GLU G C 1
ATOM 14991 O O . GLU G 2 48 ? 25.899 27.949 20.361 1.00 83.13 47 GLU G O 1
ATOM 14997 N N . ASP G 2 49 ? 24.333 26.721 19.288 1.00 88.85 48 ASP G N 1
ATOM 14998 C CA . ASP G 2 49 ? 24.347 27.523 18.075 1.00 89.89 48 ASP G CA 1
ATOM 14999 C C . ASP G 2 49 ? 23.338 28.659 18.247 1.00 89.95 48 ASP G C 1
ATOM 15000 O O . ASP G 2 49 ? 22.145 28.409 18.415 1.00 93.75 48 ASP G O 1
ATOM 15005 N N . PRO G 2 50 ? 23.776 29.938 18.241 1.00 89.05 49 PRO G N 1
ATOM 15006 C CA . PRO G 2 50 ? 22.856 31.071 18.366 1.00 87.49 49 PRO G CA 1
ATOM 15007 C C . PRO G 2 50 ? 21.734 31.114 17.332 1.00 90.64 49 PRO G C 1
ATOM 15008 O O . PRO G 2 50 ? 20.593 31.416 17.676 1.00 90.23 49 PRO G O 1
ATOM 15012 N N . GLU G 2 51 ? 22.064 30.784 16.077 1.00 94.31 50 GLU G N 1
ATOM 15013 C CA . GLU G 2 51 ? 21.101 30.819 14.983 1.00 97.06 50 GLU G CA 1
ATOM 15014 C C . GLU G 2 51 ? 19.946 29.843 15.232 1.00 99.02 50 GLU G C 1
ATOM 15015 O O . GLU G 2 51 ? 18.851 30.038 14.710 1.00 100.47 50 GLU G O 1
ATOM 15017 N N . LYS G 2 52 ? 20.178 28.807 16.046 1.00 99.04 51 LYS G N 1
ATOM 15018 C CA . LYS G 2 52 ? 19.149 27.835 16.388 1.00 100.94 51 LYS G CA 1
ATOM 15019 C C . LYS G 2 52 ? 18.058 28.487 17.252 1.00 99.09 51 LYS G C 1
ATOM 15020 O O . LYS G 2 52 ? 18.375 29.464 17.972 1.00 95.50 51 LYS G O 1
ATOM 15022 N N . LEU G 2 56 ? 18.977 34.377 24.083 1.00 68.84 55 LEU G N 1
ATOM 15023 C CA . LEU G 2 56 ? 18.956 35.868 24.107 1.00 66.44 55 LEU G CA 1
ATOM 15024 C C . LEU G 2 56 ? 20.103 36.389 24.986 1.00 61.07 55 LEU G C 1
ATOM 15025 O O . LEU G 2 56 ? 20.859 37.272 24.592 1.00 57.46 55 LEU G O 1
ATOM 15030 N N . ILE G 2 57 ? 20.224 35.805 26.182 1.00 59.53 56 ILE G N 1
ATOM 15031 C CA . ILE G 2 57 ? 21.464 35.778 26.945 1.00 57.60 56 ILE G CA 1
ATOM 15032 C C . ILE G 2 57 ? 21.988 34.342 26.901 1.00 57.76 56 ILE G C 1
ATOM 15033 O O . ILE G 2 57 ? 21.252 33.408 27.189 1.00 59.51 56 ILE G O 1
ATOM 15038 N N . PHE G 2 58 ? 23.285 34.172 26.634 1.00 56.41 57 PHE G N 1
ATOM 15039 C CA . PHE G 2 58 ? 23.885 32.855 26.503 1.00 58.26 57 PHE G CA 1
ATOM 15040 C C . PHE G 2 58 ? 24.928 32.641 27.596 1.00 57.76 57 PHE G C 1
ATOM 15041 O O . PHE G 2 58 ? 25.735 33.529 27.858 1.00 56.83 57 PHE G O 1
ATOM 15049 N N . PRO G 2 59 ? 24.941 31.463 28.262 1.00 58.59 58 PRO G N 1
ATOM 15050 C CA . PRO G 2 59 ? 26.045 31.112 29.151 1.00 58.61 58 PRO G CA 1
ATOM 15051 C C . PRO G 2 59 ? 27.262 30.709 28.322 1.00 59.42 58 PRO G C 1
ATOM 15052 O O . PRO G 2 59 ? 27.170 30.593 27.099 1.00 59.67 58 PRO G O 1
ATOM 15056 N N . THR G 2 60 ? 28.397 30.512 28.999 1.00 59.89 59 THR G N 1
ATOM 15057 C CA . THR G 2 60 ? 29.631 30.135 28.329 1.00 61.14 59 THR G CA 1
ATOM 15058 C C . THR G 2 60 ? 30.320 29.016 29.107 1.00 63.77 59 THR G C 1
ATOM 15059 O O . THR G 2 60 ? 29.839 28.577 30.144 1.00 63.22 59 THR G O 1
ATOM 15063 N N . THR G 2 61 ? 31.471 28.576 28.594 1.00 66.99 60 THR G N 1
ATOM 15064 C CA . THR G 2 61 ? 32.322 27.615 29.278 1.00 70.58 60 THR G CA 1
ATOM 15065 C C . THR G 2 61 ? 32.971 28.247 30.509 1.00 70.85 60 THR G C 1
ATOM 15066 O O . THR G 2 61 ? 33.623 27.547 31.283 1.00 72.96 60 THR G O 1
ATOM 15070 N N . HIS G 2 62 ? 32.810 29.565 30.668 1.00 69.56 61 HIS G N 1
ATOM 15071 C CA . HIS G 2 62 ? 33.238 30.281 31.862 1.00 69.97 61 HIS G CA 1
ATOM 15072 C C . HIS G 2 62 ? 31.999 30.732 32.642 1.00 67.68 61 HIS G C 1
ATOM 15073 O O . HIS G 2 62 ? 31.084 31.328 32.076 1.00 63.19 61 HIS G O 1
ATOM 15080 N N . LYS G 2 63 ? 31.985 30.446 33.950 1.00 68.31 62 LYS G N 1
ATOM 15081 C CA . LYS G 2 63 ? 30.792 30.598 34.774 1.00 67.78 62 LYS G CA 1
ATOM 15082 C C . LYS G 2 63 ? 30.511 32.072 35.048 1.00 64.89 62 LYS G C 1
ATOM 15083 O O . LYS G 2 63 ? 29.380 32.439 35.353 1.00 63.48 62 LYS G O 1
ATOM 15089 N N . GLN G 2 64 ? 31.551 32.906 34.946 1.00 64.21 63 GLN G N 1
ATOM 15090 C CA . GLN G 2 64 ? 31.439 34.327 35.230 1.00 62.49 63 GLN G CA 1
ATOM 15091 C C . GLN G 2 64 ? 31.456 35.139 33.935 1.00 59.72 63 GLN G C 1
ATOM 15092 O O . GLN G 2 64 ? 31.757 36.327 33.965 1.00 59.62 63 GLN G O 1
ATOM 15098 N N . VAL G 2 65 ? 31.124 34.510 32.802 1.00 58.29 64 VAL G N 1
ATOM 15099 C CA . VAL G 2 65 ? 30.967 35.218 31.542 1.00 56.81 64 VAL G CA 1
ATOM 15100 C C . VAL G 2 65 ? 29.677 34.751 30.872 1.00 56.13 64 VAL G C 1
ATOM 15101 O O . VAL G 2 65 ? 29.450 33.559 30.709 1.00 58.10 64 VAL G O 1
ATOM 15105 N N . ARG G 2 66 ? 28.835 35.716 30.493 1.00 54.09 65 ARG G N 1
ATOM 15106 C CA . ARG G 2 66 ? 27.645 35.452 29.705 1.00 53.15 65 ARG G CA 1
ATOM 15107 C C . ARG G 2 66 ? 27.697 36.353 28.477 1.00 51.01 65 ARG G C 1
ATOM 15108 O O . ARG G 2 66 ? 28.365 37.383 28.498 1.00 48.98 65 ARG G O 1
ATOM 15116 N N . ILE G 2 67 ? 26.983 35.961 27.417 1.00 50.79 66 ILE G N 1
ATOM 15117 C CA . ILE G 2 67 ? 27.106 36.626 26.132 1.00 49.60 66 ILE G CA 1
ATOM 15118 C C . ILE G 2 67 ? 25.741 37.135 25.674 1.00 49.01 66 ILE G C 1
ATOM 15119 O O . ILE G 2 67 ? 24.726 36.452 25.811 1.00 49.17 66 ILE G O 1
ATOM 15124 N N . LEU G 2 68 ? 25.747 38.365 25.142 1.00 47.32 67 LEU G N 1
ATOM 15125 C CA . LEU G 2 68 ? 24.610 38.932 24.441 1.00 47.49 67 LEU G CA 1
ATOM 15126 C C . LEU G 2 68 ? 24.979 39.041 22.966 1.00 48.38 67 LEU G C 1
ATOM 15127 O O . LEU G 2 68 ? 26.107 39.398 22.639 1.00 48.01 67 LEU G O 1
ATOM 15132 N N . ILE G 2 69 ? 24.017 38.755 22.087 1.00 50.64 68 ILE G N 1
ATOM 15133 C CA . ILE G 2 69 ? 24.174 39.006 20.668 1.00 51.57 68 ILE G CA 1
ATOM 15134 C C . ILE G 2 69 ? 23.243 40.153 20.280 1.00 51.17 68 ILE G C 1
ATOM 15135 O O . ILE G 2 69 ? 22.023 40.008 20.305 1.00 51.99 68 ILE G O 1
ATOM 15140 N N . LEU G 2 70 ? 23.856 41.290 19.928 1.00 50.29 69 LEU G N 1
ATOM 15141 C CA . LEU G 2 70 ? 23.152 42.537 19.673 1.00 49.44 69 LEU G CA 1
ATOM 15142 C C . LEU G 2 70 ? 23.337 42.939 18.216 1.00 50.12 69 LEU G C 1
ATOM 15143 O O . LEU G 2 70 ? 24.281 42.495 17.565 1.00 50.78 69 LEU G O 1
ATOM 15148 N N . ARG G 2 71 ? 22.432 43.791 17.721 1.00 50.81 70 ARG G N 1
ATOM 15149 C CA . ARG G 2 71 ? 22.718 44.582 16.538 1.00 52.86 70 ARG G CA 1
ATOM 15150 C C . ARG G 2 71 ? 23.899 45.496 16.862 1.00 50.27 70 ARG G C 1
ATOM 15151 O O . ARG G 2 71 ? 24.028 45.967 17.986 1.00 48.19 70 ARG G O 1
ATOM 15159 N N . ALA G 2 72 ? 24.765 45.710 15.866 1.00 50.01 71 ALA G N 1
ATOM 15160 C CA . ALA G 2 72 ? 26.018 46.423 16.056 1.00 48.41 71 ALA G CA 1
ATOM 15161 C C . ALA G 2 72 ? 25.779 47.794 16.686 1.00 46.19 71 ALA G C 1
ATOM 15162 O O . ALA G 2 72 ? 26.554 48.200 17.548 1.00 46.14 71 ALA G O 1
ATOM 15164 N N . SER G 2 73 ? 24.700 48.480 16.274 1.00 46.13 72 SER G N 1
ATOM 15165 C CA . SER G 2 73 ? 24.384 49.812 16.775 1.00 45.53 72 SER G CA 1
ATOM 15166 C C . SER G 2 73 ? 24.211 49.839 18.295 1.00 43.59 72 SER G C 1
ATOM 15167 O O . SER G 2 73 ? 24.482 50.852 18.931 1.00 43.43 72 SER G O 1
ATOM 15170 N N . ASP G 2 74 ? 23.738 48.734 18.872 1.00 42.62 73 ASP G N 1
ATOM 15171 C CA . ASP G 2 74 ? 23.403 48.700 20.285 1.00 41.43 73 ASP G CA 1
ATOM 15172 C C . ASP G 2 74 ? 24.638 48.400 21.138 1.00 40.13 73 ASP G C 1
ATOM 15173 O O . ASP G 2 74 ? 24.597 48.606 22.346 1.00 38.67 73 ASP G O 1
ATOM 15178 N N . VAL G 2 75 ? 25.745 47.945 20.533 1.00 40.97 74 VAL G N 1
ATOM 15179 C CA . VAL G 2 75 ? 26.871 47.461 21.323 1.00 41.23 74 VAL G CA 1
ATOM 15180 C C . VAL G 2 75 ? 27.450 48.607 22.155 1.00 39.45 74 VAL G C 1
ATOM 15181 O O . VAL G 2 75 ? 27.590 48.473 23.368 1.00 39.80 74 VAL G O 1
ATOM 15185 N N . PRO G 2 76 ? 27.793 49.775 21.570 1.00 38.71 75 PRO G N 1
ATOM 15186 C CA . PRO G 2 76 ? 28.324 50.891 22.361 1.00 37.47 75 PRO G CA 1
ATOM 15187 C C . PRO G 2 76 ? 27.338 51.382 23.423 1.00 37.02 75 PRO G C 1
ATOM 15188 O O . PRO G 2 76 ? 27.746 51.695 24.539 1.00 36.36 75 PRO G O 1
ATOM 15192 N N . THR G 2 77 ? 26.043 51.428 23.069 1.00 37.06 76 THR G N 1
ATOM 15193 C CA . THR G 2 77 ? 24.995 51.809 24.004 1.00 37.44 76 THR G CA 1
ATOM 15194 C C . THR G 2 77 ? 25.040 50.907 25.236 1.00 37.37 76 THR G C 1
ATOM 15195 O O . THR G 2 77 ? 25.069 51.402 26.361 1.00 37.38 76 THR G O 1
ATOM 15199 N N . TYR G 2 78 ? 25.033 49.587 25.014 1.00 38.02 77 TYR G N 1
ATOM 15200 C CA . TYR G 2 78 ? 25.010 48.630 26.112 1.00 38.26 77 TYR G CA 1
ATOM 15201 C C . TYR G 2 78 ? 26.282 48.768 26.949 1.00 37.87 77 TYR G C 1
ATOM 15202 O O . TYR G 2 78 ? 26.208 48.765 28.177 1.00 37.83 77 TYR G O 1
ATOM 15211 N N . VAL G 2 79 ? 27.438 48.914 26.288 1.00 37.38 78 VAL G N 1
ATOM 15212 C CA . VAL G 2 79 ? 28.711 48.935 26.993 1.00 37.93 78 VAL G CA 1
ATOM 15213 C C . VAL G 2 79 ? 28.828 50.209 27.829 1.00 37.23 78 VAL G C 1
ATOM 15214 O O . VAL G 2 79 ? 29.196 50.140 28.995 1.00 37.13 78 VAL G O 1
ATOM 15218 N N . GLU G 2 80 ? 28.503 51.373 27.253 1.00 37.78 79 GLU G N 1
ATOM 15219 C CA . GLU G 2 80 ? 28.727 52.619 27.966 1.00 38.21 79 GLU G CA 1
ATOM 15220 C C . GLU G 2 80 ? 27.776 52.711 29.155 1.00 37.76 79 GLU G C 1
ATOM 15221 O O . GLU G 2 80 ? 28.143 53.280 30.179 1.00 38.66 79 GLU G O 1
ATOM 15227 N N . ASN G 2 81 ? 26.574 52.127 29.022 1.00 37.27 80 ASN G N 1
ATOM 15228 C CA . ASN G 2 81 ? 25.570 52.148 30.078 1.00 36.51 80 ASN G CA 1
ATOM 15229 C C . ASN G 2 81 ? 25.855 51.104 31.155 1.00 36.46 80 ASN G C 1
ATOM 15230 O O . ASN G 2 81 ? 25.231 51.139 32.209 1.00 36.61 80 ASN G O 1
ATOM 15235 N N . GLY G 2 82 ? 26.749 50.149 30.879 1.00 36.51 81 GLY G N 1
ATOM 15236 C CA . GLY G 2 82 ? 27.087 49.124 31.852 1.00 37.21 81 GLY G CA 1
ATOM 15237 C C . GLY G 2 82 ? 26.103 47.950 31.856 1.00 37.56 81 GLY G C 1
ATOM 15238 O O . GLY G 2 82 ? 26.143 47.135 32.773 1.00 38.54 81 GLY G O 1
ATOM 15239 N N . ALA G 2 83 ? 25.239 47.851 30.835 1.00 36.85 82 ALA G N 1
ATOM 15240 C CA . ALA G 2 83 ? 24.397 46.675 30.650 1.00 37.73 82 ALA G CA 1
ATOM 15241 C C . ALA G 2 83 ? 25.243 45.510 30.124 1.00 37.59 82 ALA G C 1
ATOM 15242 O O . ALA G 2 83 ? 24.904 44.338 30.318 1.00 38.21 82 ALA G O 1
ATOM 15244 N N . ALA G 2 84 ? 26.344 45.854 29.444 1.00 36.58 83 ALA G N 1
ATOM 15245 C CA . ALA G 2 84 ? 27.429 44.924 29.185 1.00 37.00 83 ALA G CA 1
ATOM 15246 C C . ALA G 2 84 ? 28.722 45.519 29.733 1.00 36.44 83 ALA G C 1
ATOM 15247 O O . ALA G 2 84 ? 28.923 46.727 29.672 1.00 35.99 83 ALA G O 1
ATOM 15249 N N . ASP G 2 85 ? 29.579 44.655 30.283 1.00 36.99 84 ASP G N 1
ATOM 15250 C CA . ASP G 2 85 ? 30.859 45.051 30.844 1.00 36.86 84 ASP G CA 1
ATOM 15251 C C . ASP G 2 85 ? 31.846 45.331 29.713 1.00 37.10 84 ASP G C 1
ATOM 15252 O O . ASP G 2 85 ? 32.705 46.198 29.841 1.00 36.21 84 ASP G O 1
ATOM 15257 N N . LEU G 2 86 ? 31.740 44.555 28.625 1.00 38.29 85 LEU G N 1
ATOM 15258 C CA . LEU G 2 86 ? 32.589 44.755 27.457 1.00 38.85 85 LEU G CA 1
ATOM 15259 C C . LEU G 2 86 ? 31.884 44.220 26.212 1.00 38.83 85 LEU G C 1
ATOM 15260 O O . LEU G 2 86 ? 30.930 43.456 26.319 1.00 38.32 85 LEU G O 1
ATOM 15265 N N . GLY G 2 87 ? 32.339 44.668 25.037 1.00 39.22 86 GLY G N 1
ATOM 15266 C CA . GLY G 2 87 ? 31.693 44.322 23.784 1.00 40.30 86 GLY G CA 1
ATOM 15267 C C . GLY G 2 87 ? 32.638 44.448 22.589 1.00 41.99 86 GLY G C 1
ATOM 15268 O O . GLY G 2 87 ? 33.749 44.959 22.725 1.00 42.19 86 GLY G O 1
ATOM 15269 N N . VAL G 2 88 ? 32.176 43.957 21.431 1.00 43.21 87 VAL G N 1
ATOM 15270 C CA . VAL G 2 88 ? 32.924 44.043 20.189 1.00 44.18 87 VAL G CA 1
ATOM 15271 C C . VAL G 2 88 ? 32.114 44.864 19.189 1.00 44.15 87 VAL G C 1
ATOM 15272 O O . VAL G 2 88 ? 31.000 44.494 18.837 1.00 44.20 87 VAL G O 1
ATOM 15276 N N . ALA G 2 89 ? 32.709 45.965 18.719 1.00 44.24 88 ALA G N 1
ATOM 15277 C CA . ALA G 2 89 ? 32.061 46.872 17.789 1.00 44.28 88 ALA G CA 1
ATOM 15278 C C . ALA G 2 89 ? 33.075 47.364 16.765 1.00 45.11 88 ALA G C 1
ATOM 15279 O O . ALA G 2 89 ? 34.252 47.522 17.086 1.00 45.30 88 ALA G O 1
ATOM 15281 N N . GLY G 2 90 ? 32.591 47.608 15.544 1.00 45.64 89 GLY G N 1
ATOM 15282 C CA . GLY G 2 90 ? 33.382 48.247 14.507 1.00 46.47 89 GLY G CA 1
ATOM 15283 C C . GLY G 2 90 ? 33.823 49.648 14.921 1.00 46.10 89 GLY G C 1
ATOM 15284 O O . GLY G 2 90 ? 33.091 50.357 15.615 1.00 45.39 89 GLY G O 1
ATOM 15285 N N . LYS G 2 91 ? 35.032 50.023 14.493 1.00 46.57 90 LYS G N 1
ATOM 15286 C CA . LYS G 2 91 ? 35.593 51.336 14.760 1.00 45.96 90 LYS G CA 1
ATOM 15287 C C . LYS G 2 91 ? 34.658 52.419 14.225 1.00 44.64 90 LYS G C 1
ATOM 15288 O O . LYS G 2 91 ? 34.520 53.475 14.836 1.00 43.43 90 LYS G O 1
ATOM 15294 N N . ASP G 2 92 ? 34.011 52.138 13.089 1.00 45.43 91 ASP G N 1
ATOM 15295 C CA . ASP G 2 92 ? 33.067 53.052 12.462 1.00 44.50 91 ASP G CA 1
ATOM 15296 C C . ASP G 2 92 ? 31.884 53.316 13.389 1.00 42.67 91 ASP G C 1
ATOM 15297 O O . ASP G 2 92 ? 31.519 54.473 13.601 1.00 43.20 91 ASP G O 1
ATOM 15302 N N . VAL G 2 93 ? 31.306 52.242 13.943 1.00 42.24 92 VAL G N 1
ATOM 15303 C CA . VAL G 2 93 ? 30.117 52.335 14.771 1.00 40.92 92 VAL G CA 1
ATOM 15304 C C . VAL G 2 93 ? 30.492 53.052 16.063 1.00 41.13 92 VAL G C 1
ATOM 15305 O O . VAL G 2 93 ? 29.767 53.945 16.503 1.00 40.31 92 VAL G O 1
ATOM 15309 N N . LEU G 2 94 ? 31.626 52.653 16.650 1.00 41.73 93 LEU G N 1
ATOM 15310 C CA . LEU G 2 94 ? 32.089 53.227 17.902 1.00 42.90 93 LEU G CA 1
ATOM 15311 C C . LEU G 2 94 ? 32.264 54.739 17.760 1.00 43.55 93 LEU G C 1
ATOM 15312 O O . LEU G 2 94 ? 31.723 55.505 18.554 1.00 42.85 93 LEU G O 1
ATOM 15317 N N . MET G 2 95 ? 33.016 55.170 16.739 1.00 45.19 94 MET G N 1
ATOM 15318 C CA . MET G 2 95 ? 33.383 56.575 16.609 1.00 44.27 94 MET G CA 1
ATOM 15319 C C . MET G 2 95 ? 32.156 57.414 16.232 1.00 40.85 94 MET G C 1
ATOM 15320 O O . MET G 2 95 ? 32.093 58.582 16.583 1.00 39.71 94 MET G O 1
ATOM 15325 N N . GLU G 2 96 ? 31.191 56.829 15.512 1.00 39.43 95 GLU G N 1
ATOM 15326 C CA . GLU G 2 96 ? 29.986 57.545 15.122 1.00 38.49 95 GLU G CA 1
ATOM 15327 C C . GLU G 2 96 ? 29.070 57.734 16.334 1.00 37.78 95 GLU G C 1
ATOM 15328 O O . GLU G 2 96 ? 28.458 58.789 16.492 1.00 36.70 95 GLU G O 1
ATOM 15334 N N . HIS G 2 97 ? 28.975 56.695 17.173 1.00 37.24 96 HIS G N 1
ATOM 15335 C CA . HIS G 2 97 ? 28.176 56.747 18.383 1.00 36.16 96 HIS G CA 1
ATOM 15336 C C . HIS G 2 97 ? 28.775 57.767 19.348 1.00 35.99 96 HIS G C 1
ATOM 15337 O O . HIS G 2 97 ? 28.044 58.526 19.978 1.00 35.50 96 HIS G O 1
ATOM 15344 N N . GLY G 2 98 ? 30.109 57.782 19.436 1.00 36.87 97 GLY G N 1
ATOM 15345 C CA . GLY G 2 98 ? 30.829 58.509 20.468 1.00 37.00 97 GLY G CA 1
ATOM 15346 C C . GLY G 2 98 ? 31.531 57.531 21.411 1.00 38.25 97 GLY G C 1
ATOM 15347 O O . GLY G 2 98 ? 30.888 56.653 21.991 1.00 36.34 97 GLY G O 1
ATOM 15348 N N . ALA G 2 99 ? 32.847 57.713 21.571 1.00 39.84 98 ALA G N 1
ATOM 15349 C CA . ALA G 2 99 ? 33.694 56.737 22.237 1.00 42.09 98 ALA G CA 1
ATOM 15350 C C . ALA G 2 99 ? 34.110 57.215 23.625 1.00 44.53 98 ALA G C 1
ATOM 15351 O O . ALA G 2 99 ? 34.939 56.569 24.265 1.00 45.19 98 ALA G O 1
ATOM 15353 N N . GLN G 2 100 ? 33.497 58.309 24.094 1.00 46.04 99 GLN G N 1
ATOM 15354 C CA . GLN G 2 100 ? 33.981 59.049 25.249 1.00 48.67 99 GLN G CA 1
ATOM 15355 C C . GLN G 2 100 ? 33.758 58.289 26.556 1.00 47.07 99 GLN G C 1
ATOM 15356 O O . GLN G 2 100 ? 34.467 58.548 27.531 1.00 46.09 99 GLN G O 1
ATOM 15362 N N . HIS G 2 101 ? 32.782 57.366 26.579 1.00 46.05 100 HIS G N 1
ATOM 15363 C CA . HIS G 2 101 ? 32.363 56.738 27.826 1.00 45.03 100 HIS G CA 1
ATOM 15364 C C . HIS G 2 101 ? 32.734 55.258 27.871 1.00 43.50 100 HIS G C 1
ATOM 15365 O O . HIS G 2 101 ? 32.197 54.511 28.692 1.00 43.83 100 HIS G O 1
ATOM 15372 N N . VAL G 2 102 ? 33.667 54.835 27.007 1.00 42.57 101 VAL G N 1
ATOM 15373 C CA . VAL G 2 102 ? 34.172 53.470 27.054 1.00 41.53 101 VAL G CA 1
ATOM 15374 C C . VAL G 2 102 ? 35.680 53.499 26.859 1.00 42.47 101 VAL G C 1
ATOM 15375 O O . VAL G 2 102 ? 36.252 54.530 26.484 1.00 44.54 101 VAL G O 1
ATOM 15379 N N . TYR G 2 103 ? 36.311 52.354 27.136 1.00 41.32 102 TYR G N 1
ATOM 15380 C CA . TYR G 2 103 ? 37.725 52.179 26.866 1.00 41.45 102 TYR G CA 1
ATOM 15381 C C . TYR G 2 103 ? 37.880 51.221 25.688 1.00 42.27 102 TYR G C 1
ATOM 15382 O O . TYR G 2 103 ? 37.276 50.146 25.680 1.00 44.01 102 TYR G O 1
ATOM 15391 N N . GLU G 2 104 ? 38.700 51.611 24.705 1.00 42.61 103 GLU G N 1
ATOM 15392 C CA . GLU G 2 104 ? 38.943 50.807 23.514 1.00 43.68 103 GLU G CA 1
ATOM 15393 C C . GLU G 2 104 ? 40.302 50.121 23.657 1.00 45.03 103 GLU G C 1
ATOM 15394 O O . GLU G 2 104 ? 41.319 50.666 23.243 1.00 45.63 103 GLU G O 1
ATOM 15400 N N . LEU G 2 105 ? 40.316 48.925 24.254 1.00 45.64 104 LEU G N 1
ATOM 15401 C CA . LEU G 2 105 ? 41.548 48.324 24.747 1.00 47.91 104 LEU G CA 1
ATOM 15402 C C . LEU G 2 105 ? 42.307 47.561 23.656 1.00 49.31 104 LEU G C 1
ATOM 15403 O O . LEU G 2 105 ? 43.534 47.525 23.695 1.00 50.68 104 LEU G O 1
ATOM 15408 N N . LEU G 2 106 ? 41.589 46.925 22.718 1.00 49.67 105 LEU G N 1
ATOM 15409 C CA . LEU G 2 106 ? 42.204 46.050 21.728 1.00 52.39 105 LEU G CA 1
ATOM 15410 C C . LEU G 2 106 ? 41.657 46.328 20.328 1.00 51.95 105 LEU G C 1
ATOM 15411 O O . LEU G 2 106 ? 40.453 46.500 20.141 1.00 51.49 105 LEU G O 1
ATOM 15416 N N . ASP G 2 107 ? 42.567 46.343 19.348 1.00 52.87 106 ASP G N 1
ATOM 15417 C CA . ASP G 2 107 ? 42.207 46.146 17.958 1.00 53.45 106 ASP G CA 1
ATOM 15418 C C . ASP G 2 107 ? 42.244 44.644 17.684 1.00 55.03 106 ASP G C 1
ATOM 15419 O O . ASP G 2 107 ? 43.313 44.037 17.685 1.00 56.32 106 ASP G O 1
ATOM 15424 N N . LEU G 2 108 ? 41.062 44.058 17.463 1.00 54.36 107 LEU G N 1
ATOM 15425 C CA . LEU G 2 108 ? 40.937 42.632 17.220 1.00 56.85 107 LEU G CA 1
ATOM 15426 C C . LEU G 2 108 ? 41.344 42.298 15.785 1.00 58.42 107 LEU G C 1
ATOM 15427 O O . LEU G 2 108 ? 41.519 41.133 15.469 1.00 59.90 107 LEU G O 1
ATOM 15432 N N . GLN G 2 109 ? 41.494 43.321 14.933 1.00 58.32 108 GLN G N 1
ATOM 15433 C CA . GLN G 2 109 ? 42.004 43.173 13.578 1.00 60.71 108 GLN G CA 1
ATOM 15434 C C . GLN G 2 109 ? 41.105 42.241 12.774 1.00 60.77 108 GLN G C 1
ATOM 15435 O O . GLN G 2 109 ? 41.596 41.437 11.990 1.00 62.97 108 GLN G O 1
ATOM 15441 N N . ILE G 2 110 ? 39.789 42.367 12.967 1.00 58.45 109 ILE G N 1
ATOM 15442 C CA . ILE G 2 110 ? 38.831 41.581 12.210 1.00 58.97 109 ILE G CA 1
ATOM 15443 C C . ILE G 2 110 ? 37.815 42.526 11.574 1.00 57.13 109 ILE G C 1
ATOM 15444 O O . ILE G 2 110 ? 37.648 43.659 12.015 1.00 53.59 109 ILE G O 1
ATOM 15449 N N . ALA G 2 111 ? 37.151 42.032 10.524 1.00 58.22 110 ALA G N 1
ATOM 15450 C CA . ALA G 2 111 ? 36.152 42.784 9.786 1.00 57.21 110 ALA G CA 1
ATOM 15451 C C . ALA G 2 111 ? 36.753 44.101 9.307 1.00 56.70 110 ALA G C 1
ATOM 15452 O O . ALA G 2 111 ? 36.175 45.173 9.497 1.00 54.48 110 ALA G O 1
ATOM 15454 N N . LYS G 2 112 ? 37.931 43.999 8.677 1.00 58.80 111 LYS G N 1
ATOM 15455 C CA . LYS G 2 112 ? 38.640 45.163 8.181 1.00 58.51 111 LYS G CA 1
ATOM 15456 C C . LYS G 2 112 ? 37.891 45.738 6.984 1.00 58.47 111 LYS G C 1
ATOM 15457 O O . LYS G 2 112 ? 37.476 45.004 6.097 1.00 59.82 111 LYS G O 1
ATOM 15463 N N . CYS G 2 113 ? 37.736 47.066 6.975 1.00 56.97 112 CYS G N 1
ATOM 15464 C CA . CYS G 2 113 ? 37.252 47.766 5.802 1.00 57.22 112 CYS G CA 1
ATOM 15465 C C . CYS G 2 113 ? 37.716 49.214 5.897 1.00 56.17 112 CYS G C 1
ATOM 15466 O O . CYS G 2 113 ? 38.562 49.533 6.735 1.00 55.72 112 CYS G O 1
ATOM 15469 N N . LYS G 2 114 ? 37.191 50.071 5.011 1.00 56.28 113 LYS G N 1
ATOM 15470 C CA . LYS G 2 114 ? 37.536 51.482 5.005 1.00 55.50 113 LYS G CA 1
ATOM 15471 C C . LYS G 2 114 ? 36.263 52.327 4.942 1.00 52.84 113 LYS G C 1
ATOM 15472 O O . LYS G 2 114 ? 35.351 52.030 4.173 1.00 52.88 113 LYS G O 1
ATOM 15478 N N . LEU G 2 115 ? 36.220 53.391 5.752 1.00 50.10 114 LEU G N 1
ATOM 15479 C CA . LEU G 2 115 ? 35.206 54.419 5.601 1.00 48.32 114 LEU G CA 1
ATOM 15480 C C . LEU G 2 115 ? 35.670 55.372 4.503 1.00 48.60 114 LEU G C 1
ATOM 15481 O O . LEU G 2 115 ? 36.790 55.868 4.568 1.00 48.63 114 LEU G O 1
ATOM 15486 N N . MET G 2 116 ? 34.822 55.597 3.490 1.00 48.94 115 MET G N 1
ATOM 15487 C CA . MET G 2 116 ? 35.235 56.325 2.301 1.00 50.51 115 MET G CA 1
ATOM 15488 C C . MET G 2 116 ? 34.120 57.254 1.828 1.00 49.90 115 MET G C 1
ATOM 15489 O O . MET G 2 116 ? 32.955 57.049 2.167 1.00 49.11 115 MET G O 1
ATOM 15494 N N . THR G 2 117 ? 34.493 58.269 1.033 1.00 50.62 116 THR G N 1
ATOM 15495 C CA . THR G 2 117 ? 33.532 58.988 0.211 1.00 51.42 116 THR G CA 1
ATOM 15496 C C . THR G 2 117 ? 33.324 58.219 -1.087 1.00 54.46 116 THR G C 1
ATOM 15497 O O . THR G 2 117 ? 34.158 57.400 -1.458 1.00 56.59 116 THR G O 1
ATOM 15501 N N . ALA G 2 118 ? 32.210 58.495 -1.772 1.00 55.33 117 ALA G N 1
ATOM 15502 C CA . ALA G 2 118 ? 31.907 57.841 -3.033 1.00 57.95 117 ALA G CA 1
ATOM 15503 C C . ALA G 2 118 ? 30.866 58.649 -3.805 1.00 59.10 117 ALA G C 1
ATOM 15504 O O . ALA G 2 118 ? 30.043 59.340 -3.206 1.00 56.17 117 ALA G O 1
ATOM 15506 N N . GLY G 2 119 ? 30.907 58.509 -5.137 1.00 63.09 118 GLY G N 1
ATOM 15507 C CA . GLY G 2 119 ? 30.008 59.210 -6.037 1.00 65.78 118 GLY G CA 1
ATOM 15508 C C . GLY G 2 119 ? 29.879 58.486 -7.380 1.00 70.74 118 GLY G C 1
ATOM 15509 O O . GLY G 2 119 ? 30.581 57.510 -7.643 1.00 74.59 118 GLY G O 1
ATOM 15510 N N . LYS G 2 120 ? 28.984 58.995 -8.233 1.00 73.80 119 LYS G N 1
ATOM 15511 C CA . LYS G 2 120 ? 28.792 58.463 -9.574 1.00 78.63 119 LYS G CA 1
ATOM 15512 C C . LYS G 2 120 ? 30.084 58.622 -10.383 1.00 79.38 119 LYS G C 1
ATOM 15513 O O . LYS G 2 120 ? 30.702 59.702 -10.293 1.00 78.11 119 LYS G O 1
ATOM 15519 N N . GLY G 2 122 ? 32.421 59.665 -12.861 1.00 87.16 121 GLY G N 1
ATOM 15520 C CA . GLY G 2 122 ? 32.746 60.893 -13.612 1.00 88.88 121 GLY G CA 1
ATOM 15521 C C . GLY G 2 122 ? 31.705 61.994 -13.414 1.00 90.19 121 GLY G C 1
ATOM 15522 O O . GLY G 2 122 ? 31.467 62.790 -14.319 1.00 95.65 121 GLY G O 1
ATOM 15523 N N . MET G 2 123 ? 31.100 62.055 -12.222 1.00 87.96 122 MET G N 1
ATOM 15524 C CA . MET G 2 123 ? 30.141 63.102 -11.902 1.00 86.46 122 MET G CA 1
ATOM 15525 C C . MET G 2 123 ? 30.882 64.431 -11.803 1.00 85.67 122 MET G C 1
ATOM 15526 O O . MET G 2 123 ? 31.971 64.481 -11.243 1.00 86.97 122 MET G O 1
ATOM 15528 N N . GLU G 2 124 ? 30.305 65.498 -12.367 1.00 85.65 123 GLU G N 1
ATOM 15529 C CA . GLU G 2 124 ? 30.890 66.827 -12.248 1.00 83.43 123 GLU G CA 1
ATOM 15530 C C . GLU G 2 124 ? 30.684 67.320 -10.817 1.00 79.16 123 GLU G C 1
ATOM 15531 O O . GLU G 2 124 ? 29.623 67.103 -10.236 1.00 77.18 123 GLU G O 1
ATOM 15533 N N . ARG G 2 125 ? 31.709 67.973 -10.246 1.00 77.32 124 ARG G N 1
ATOM 15534 C CA . ARG G 2 125 ? 31.599 68.546 -8.913 1.00 74.56 124 ARG G CA 1
ATOM 15535 C C . ARG G 2 125 ? 30.511 69.619 -8.949 1.00 72.24 124 ARG G C 1
ATOM 15536 O O . ARG G 2 125 ? 30.552 70.524 -9.771 1.00 71.67 124 ARG G O 1
ATOM 15544 N N . PRO G 2 126 ? 29.482 69.542 -8.076 1.00 70.41 125 PRO G N 1
ATOM 15545 C CA . PRO G 2 126 ? 28.418 70.549 -8.057 1.00 69.59 125 PRO G CA 1
ATOM 15546 C C . PRO G 2 126 ? 28.894 71.868 -7.449 1.00 67.45 125 PRO G C 1
ATOM 15547 O O . PRO G 2 126 ? 29.880 71.898 -6.715 1.00 65.52 125 PRO G O 1
ATOM 15551 N N . LYS G 2 127 ? 28.144 72.937 -7.738 1.00 67.47 126 LYS G N 1
ATOM 15552 C CA . LYS G 2 127 ? 28.580 74.305 -7.504 1.00 66.22 126 LYS G CA 1
ATOM 15553 C C . LYS G 2 127 ? 28.429 74.746 -6.046 1.00 63.56 126 LYS G C 1
ATOM 15554 O O . LYS G 2 127 ? 29.333 75.414 -5.551 1.00 65.17 126 LYS G O 1
ATOM 15556 N N . GLY G 2 128 ? 27.318 74.425 -5.363 1.00 59.81 127 GLY G N 1
ATOM 15557 C CA . GLY G 2 128 ? 27.060 74.962 -4.034 1.00 56.27 127 GLY G CA 1
ATOM 15558 C C . GLY G 2 128 ? 27.592 74.066 -2.918 1.00 53.56 127 GLY G C 1
ATOM 15559 O O . GLY G 2 128 ? 28.514 73.279 -3.123 1.00 52.80 127 GLY G O 1
ATOM 15560 N N . ARG G 2 129 ? 26.944 74.135 -1.741 1.00 51.37 128 ARG G N 1
ATOM 15561 C CA . ARG G 2 129 ? 27.258 73.266 -0.620 1.00 48.88 128 ARG G CA 1
ATOM 15562 C C . ARG G 2 129 ? 26.830 71.836 -0.958 1.00 49.16 128 ARG G C 1
ATOM 15563 O O . ARG G 2 129 ? 25.694 71.589 -1.372 1.00 49.28 128 ARG G O 1
ATOM 15571 N N . LEU G 2 130 ? 27.773 70.905 -0.777 1.00 48.65 129 LEU G N 1
ATOM 15572 C CA . LEU G 2 130 ? 27.562 69.503 -1.076 1.00 48.76 129 LEU G CA 1
ATOM 15573 C C . LEU G 2 130 ? 26.535 68.916 -0.119 1.00 47.78 129 LEU G C 1
ATOM 15574 O O . LEU G 2 130 ? 26.422 69.352 1.026 1.00 46.64 129 LEU G O 1
ATOM 15579 N N . LYS G 2 131 ? 25.794 67.922 -0.621 1.00 48.68 130 LYS G N 1
ATOM 15580 C CA . LYS G 2 131 ? 24.857 67.163 0.188 1.00 48.00 130 LYS G CA 1
ATOM 15581 C C . LYS G 2 131 ? 25.382 65.733 0.281 1.00 46.49 130 LYS G C 1
ATOM 15582 O O . LYS G 2 131 ? 25.626 65.102 -0.742 1.00 46.94 130 LYS G O 1
ATOM 15588 N N . ILE G 2 132 ? 25.596 65.246 1.510 1.00 44.30 131 ILE G N 1
ATOM 15589 C CA . ILE G 2 132 ? 26.138 63.912 1.729 1.00 43.16 131 ILE G CA 1
ATOM 15590 C C . ILE G 2 132 ? 25.044 63.031 2.324 1.00 42.14 131 ILE G C 1
ATOM 15591 O O . ILE G 2 132 ? 24.457 63.382 3.341 1.00 40.39 131 ILE G O 1
ATOM 15596 N N . ALA G 2 133 ? 24.791 61.877 1.694 1.00 43.52 132 ALA G N 1
ATOM 15597 C CA . ALA G 2 133 ? 23.935 60.852 2.278 1.00 43.25 132 ALA G CA 1
ATOM 15598 C C . ALA G 2 133 ? 24.807 59.827 2.995 1.00 42.76 132 ALA G C 1
ATOM 15599 O O . ALA G 2 133 ? 25.793 59.369 2.439 1.00 43.23 132 ALA G O 1
ATOM 15601 N N . THR G 2 134 ? 24.451 59.487 4.237 1.00 42.53 133 THR G N 1
ATOM 15602 C CA . THR G 2 134 ? 25.300 58.653 5.075 1.00 42.05 133 THR G CA 1
ATOM 15603 C C . THR G 2 134 ? 24.514 58.187 6.299 1.00 42.29 133 THR G C 1
ATOM 15604 O O . THR G 2 134 ? 23.497 58.785 6.657 1.00 41.18 133 THR G O 1
ATOM 15608 N N . LYS G 2 135 ? 24.999 57.108 6.925 1.00 44.18 134 LYS G N 1
ATOM 15609 C CA . LYS G 2 135 ? 24.554 56.732 8.259 1.00 45.04 134 LYS G CA 1
ATOM 15610 C C . LYS G 2 135 ? 25.541 57.276 9.289 1.00 42.68 134 LYS G C 1
ATOM 15611 O O . LYS G 2 135 ? 25.266 57.230 10.483 1.00 42.34 134 LYS G O 1
ATOM 15617 N N . TYR G 2 136 ? 26.683 57.787 8.811 1.00 41.76 135 TYR G N 1
ATOM 15618 C CA . TYR G 2 136 ? 27.751 58.266 9.671 1.00 40.51 135 TYR G CA 1
ATOM 15619 C C . TYR G 2 136 ? 27.756 59.793 9.664 1.00 39.68 135 TYR G C 1
ATOM 15620 O O . TYR G 2 136 ? 28.653 60.419 9.103 1.00 39.95 135 TYR G O 1
ATOM 15629 N N . VAL G 2 137 ? 26.740 60.379 10.304 1.00 39.20 136 VAL G N 1
ATOM 15630 C CA . VAL G 2 137 ? 26.494 61.811 10.246 1.00 38.80 136 VAL G CA 1
ATOM 15631 C C . VAL G 2 137 ? 27.667 62.576 10.863 1.00 38.08 136 VAL G C 1
ATOM 15632 O O . VAL G 2 137 ? 28.128 63.557 10.285 1.00 38.55 136 VAL G O 1
ATOM 15636 N N . ASN G 2 138 ? 28.130 62.139 12.038 1.00 36.82 137 ASN G N 1
ATOM 15637 C CA . ASN G 2 138 ? 29.170 62.851 12.759 1.00 36.61 137 ASN G CA 1
ATOM 15638 C C . ASN G 2 138 ? 30.522 62.701 12.064 1.00 37.26 137 ASN G C 1
ATOM 15639 O O . ASN G 2 138 ? 31.271 63.673 11.960 1.00 37.76 137 ASN G O 1
ATOM 15644 N N . LEU G 2 139 ? 30.852 61.479 11.629 1.00 36.66 138 LEU G N 1
ATOM 15645 C CA . LEU G 2 139 ? 32.135 61.215 10.997 1.00 36.96 138 LEU G CA 1
ATOM 15646 C C . LEU G 2 139 ? 32.234 61.967 9.674 1.00 37.02 138 LEU G C 1
ATOM 15647 O O . LEU G 2 139 ? 33.315 62.411 9.302 1.00 37.62 138 LEU G O 1
ATOM 15652 N N . THR G 2 140 ? 31.107 62.099 8.964 1.00 37.33 139 THR G N 1
ATOM 15653 C CA . THR G 2 140 ? 31.054 62.863 7.727 1.00 38.48 139 THR G CA 1
ATOM 15654 C C . THR G 2 140 ? 31.446 64.313 7.999 1.00 39.32 139 THR G C 1
ATOM 15655 O O . THR G 2 140 ? 32.266 64.868 7.277 1.00 40.38 139 THR G O 1
ATOM 15659 N N . ARG G 2 141 ? 30.868 64.908 9.048 1.00 39.75 140 ARG G N 1
ATOM 15660 C CA . ARG G 2 141 ? 31.089 66.310 9.363 1.00 41.66 140 ARG G CA 1
ATOM 15661 C C . ARG G 2 141 ? 32.539 66.544 9.783 1.00 42.32 140 ARG G C 1
ATOM 15662 O O . ARG G 2 141 ? 33.126 67.542 9.381 1.00 42.63 140 ARG G O 1
ATOM 15670 N N . GLN G 2 142 ? 33.112 65.637 10.586 1.00 42.66 141 GLN G N 1
ATOM 15671 C CA . GLN G 2 142 ? 34.494 65.762 11.026 1.00 43.29 141 GLN G CA 1
ATOM 15672 C C . GLN G 2 142 ? 35.437 65.666 9.834 1.00 41.86 141 GLN G C 1
ATOM 15673 O O . GLN G 2 142 ? 36.429 66.392 9.776 1.00 43.20 141 GLN G O 1
ATOM 15679 N N . TYR G 2 143 ? 35.129 64.757 8.901 1.00 39.80 142 TYR G N 1
ATOM 15680 C CA . TYR G 2 143 ? 36.002 64.547 7.761 1.00 39.94 142 TYR G CA 1
ATOM 15681 C C . TYR G 2 143 ? 36.033 65.812 6.903 1.00 39.66 142 TYR G C 1
ATOM 15682 O O . TYR G 2 143 ? 37.109 66.313 6.572 1.00 40.74 142 TYR G O 1
ATOM 15691 N N . TYR G 2 144 ? 34.850 66.319 6.552 1.00 38.03 143 TYR G N 1
ATOM 15692 C CA . TYR G 2 144 ? 34.763 67.494 5.702 1.00 38.72 143 TYR G CA 1
ATOM 15693 C C . TYR G 2 144 ? 35.360 68.703 6.424 1.00 38.89 143 TYR G C 1
ATOM 15694 O O . TYR G 2 144 ? 35.993 69.529 5.779 1.00 39.62 143 TYR G O 1
ATOM 15703 N N . ALA G 2 145 ? 35.227 68.760 7.755 1.00 38.27 144 ALA G N 1
ATOM 15704 C CA . ALA G 2 145 ? 35.784 69.849 8.544 1.00 38.83 144 ALA G CA 1
ATOM 15705 C C . ALA G 2 145 ? 37.308 69.851 8.443 1.00 40.52 144 ALA G C 1
ATOM 15706 O O . ALA G 2 145 ? 37.916 70.915 8.356 1.00 42.09 144 ALA G O 1
ATOM 15708 N N . SER G 2 146 ? 37.918 68.663 8.420 1.00 40.87 145 SER G N 1
ATOM 15709 C CA . SER G 2 146 ? 39.363 68.548 8.317 1.00 42.20 145 SER G CA 1
ATOM 15710 C C . SER G 2 146 ? 39.868 69.094 6.981 1.00 43.34 145 SER G C 1
ATOM 15711 O O . SER G 2 146 ? 41.040 69.447 6.877 1.00 44.87 145 SER G O 1
ATOM 15714 N N . LEU G 2 147 ? 38.992 69.164 5.967 1.00 43.10 146 LEU G N 1
ATOM 15715 C CA . LEU G 2 147 ? 39.340 69.729 4.668 1.00 44.82 146 LEU G CA 1
ATOM 15716 C C . LEU G 2 147 ? 38.991 71.219 4.606 1.00 45.06 146 LEU G C 1
ATOM 15717 O O . LEU G 2 147 ? 39.060 71.818 3.539 1.00 45.42 146 LEU G O 1
ATOM 15722 N N . GLY G 2 148 ? 38.569 71.809 5.730 1.00 44.91 147 GLY G N 1
ATOM 15723 C CA . GLY G 2 148 ? 38.092 73.182 5.734 1.00 45.73 147 GLY G CA 1
ATOM 15724 C C . GLY G 2 148 ? 36.717 73.334 5.080 1.00 45.53 147 GLY G C 1
ATOM 15725 O O . GLY G 2 148 ? 36.382 74.414 4.593 1.00 46.28 147 GLY G O 1
ATOM 15726 N N . GLU G 2 149 ? 35.908 72.269 5.116 1.00 44.63 148 GLU G N 1
ATOM 15727 C CA . GLU G 2 149 ? 34.632 72.262 4.422 1.00 44.97 148 GLU G CA 1
ATOM 15728 C C . GLU G 2 149 ? 33.489 71.858 5.344 1.00 42.82 148 GLU G C 1
ATOM 15729 O O . GLU G 2 149 ? 33.692 71.237 6.389 1.00 42.32 148 GLU G O 1
ATOM 15735 N N . GLN G 2 150 ? 32.274 72.230 4.907 1.00 41.54 149 GLN G N 1
ATOM 15736 C CA . GLN G 2 150 ? 31.062 71.909 5.637 1.00 40.24 149 GLN G CA 1
ATOM 15737 C C . GLN G 2 150 ? 29.960 71.590 4.628 1.00 39.96 149 GLN G C 1
ATOM 15738 O O . GLN G 2 150 ? 29.911 72.088 3.510 1.00 40.16 149 GLN G O 1
ATOM 15744 N N . VAL G 2 151 ? 29.064 70.696 5.041 1.00 39.69 150 VAL G N 1
ATOM 15745 C CA . VAL G 2 151 ? 28.137 70.063 4.120 1.00 40.15 150 VAL G CA 1
ATOM 15746 C C . VAL G 2 151 ? 26.756 69.941 4.757 1.00 39.93 150 VAL G C 1
ATOM 15747 O O . VAL G 2 151 ? 26.604 69.975 5.980 1.00 38.77 150 VAL G O 1
ATOM 15751 N N . ASP G 2 152 ? 25.759 69.752 3.886 1.00 41.10 151 ASP G N 1
ATOM 15752 C CA . ASP G 2 152 ? 24.463 69.241 4.287 1.00 41.60 151 ASP G CA 1
ATOM 15753 C C . ASP G 2 152 ? 24.542 67.721 4.344 1.00 43.26 151 ASP G C 1
ATOM 15754 O O . ASP G 2 152 ? 25.299 67.113 3.597 1.00 44.71 151 ASP G O 1
ATOM 15759 N N . VAL G 2 153 ? 23.753 67.121 5.240 1.00 45.03 152 VAL G N 1
ATOM 15760 C CA . VAL G 2 153 ? 23.723 65.682 5.412 1.00 45.90 152 VAL G CA 1
ATOM 15761 C C . VAL G 2 153 ? 22.269 65.235 5.391 1.00 46.82 152 VAL G C 1
ATOM 15762 O O . VAL G 2 153 ? 21.399 65.932 5.899 1.00 47.09 152 VAL G O 1
ATOM 15766 N N . ILE G 2 154 ? 22.007 64.077 4.785 1.00 49.06 153 ILE G N 1
ATOM 15767 C CA . ILE G 2 154 ? 20.750 63.382 5.011 1.00 50.57 153 ILE G CA 1
ATOM 15768 C C . ILE G 2 154 ? 21.083 62.021 5.616 1.00 49.61 153 ILE G C 1
ATOM 15769 O O . ILE G 2 154 ? 21.886 61.266 5.069 1.00 48.88 153 ILE G O 1
ATOM 15774 N N . LYS G 2 155 ? 20.497 61.754 6.790 1.00 49.71 154 LYS G N 1
ATOM 15775 C CA . LYS G 2 155 ? 20.741 60.515 7.503 1.00 51.09 154 LYS G CA 1
ATOM 15776 C C . LYS G 2 155 ? 19.900 59.414 6.864 1.00 51.25 154 LYS G C 1
ATOM 15777 O O . LYS G 2 155 ? 18.682 59.546 6.772 1.00 51.63 154 LYS G O 1
ATOM 15783 N N . LEU G 2 156 ? 20.574 58.360 6.392 1.00 51.68 155 LEU G N 1
ATOM 15784 C CA . LEU G 2 156 ? 19.907 57.148 5.940 1.00 54.24 155 LEU G CA 1
ATOM 15785 C C . LEU G 2 156 ? 20.462 55.984 6.751 1.00 55.25 155 LEU G C 1
ATOM 15786 O O . LEU G 2 156 ? 21.534 56.098 7.348 1.00 53.15 155 LEU G O 1
ATOM 15791 N N . TYR G 2 157 ? 19.733 54.865 6.739 1.00 58.46 156 TYR G N 1
ATOM 15792 C CA . TYR G 2 157 ? 20.127 53.692 7.502 1.00 59.37 156 TYR G CA 1
ATOM 15793 C C . TYR G 2 157 ? 20.681 52.601 6.587 1.00 59.38 156 TYR G C 1
ATOM 15794 O O . TYR G 2 157 ? 21.459 51.774 7.044 1.00 58.91 156 TYR G O 1
ATOM 15803 N N . GLY G 2 158 ? 20.315 52.618 5.297 1.00 61.24 157 GLY G N 1
ATOM 15804 C CA . GLY G 2 158 ? 20.742 51.571 4.384 1.00 63.25 157 GLY G CA 1
ATOM 15805 C C . GLY G 2 158 ? 20.667 51.974 2.913 1.00 64.88 157 GLY G C 1
ATOM 15806 O O . GLY G 2 158 ? 20.325 53.107 2.570 1.00 64.29 157 GLY G O 1
ATOM 15807 N N . SER G 2 159 ? 21.022 51.003 2.060 1.00 67.62 158 SER G N 1
ATOM 15808 C CA . SER G 2 159 ? 21.084 51.159 0.615 1.00 69.28 158 SER G CA 1
ATOM 15809 C C . SER G 2 159 ? 21.674 52.519 0.253 1.00 66.74 158 SER G C 1
ATOM 15810 O O . SER G 2 159 ? 21.049 53.302 -0.466 1.00 65.82 158 SER G O 1
ATOM 15813 N N . MET G 2 160 ? 22.897 52.771 0.740 1.00 64.76 159 MET G N 1
ATOM 15814 C CA . MET G 2 160 ? 23.562 54.062 0.602 1.00 63.07 159 MET G CA 1
ATOM 15815 C C . MET G 2 160 ? 23.868 54.372 -0.866 1.00 62.82 159 MET G C 1
ATOM 15816 O O . MET G 2 160 ? 23.841 55.526 -1.285 1.00 60.37 159 MET G O 1
ATOM 15821 N N . GLU G 2 161 ? 24.118 53.317 -1.648 1.00 63.18 160 GLU G N 1
ATOM 15822 C CA . GLU G 2 161 ? 24.525 53.451 -3.035 1.00 64.25 160 GLU G CA 1
ATOM 15823 C C . GLU G 2 161 ? 23.394 54.031 -3.882 1.00 63.60 160 GLU G C 1
ATOM 15824 O O . GLU G 2 161 ? 23.649 54.534 -4.970 1.00 64.10 160 GLU G O 1
ATOM 15830 N N . LEU G 2 162 ? 22.151 53.948 -3.393 1.00 61.97 161 LEU G N 1
ATOM 15831 C CA . LEU G 2 162 ? 20.991 54.462 -4.108 1.00 62.70 161 LEU G CA 1
ATOM 15832 C C . LEU G 2 162 ? 20.939 55.991 -4.092 1.00 60.09 161 LEU G C 1
ATOM 15833 O O . LEU G 2 162 ? 20.421 56.599 -5.032 1.00 60.94 161 LEU G O 1
ATOM 15838 N N . ALA G 2 163 ? 21.441 56.603 -3.011 1.00 56.42 162 ALA G N 1
ATOM 15839 C CA . ALA G 2 163 ? 21.160 57.998 -2.716 1.00 54.36 162 ALA G CA 1
ATOM 15840 C C . ALA G 2 163 ? 21.542 58.895 -3.891 1.00 54.68 162 ALA G C 1
ATOM 15841 O O . ALA G 2 163 ? 20.726 59.708 -4.315 1.00 55.20 162 ALA G O 1
ATOM 15843 N N . PRO G 2 164 ? 22.769 58.796 -4.454 1.00 54.42 163 PRO G N 1
ATOM 15844 C CA . PRO G 2 164 ? 23.151 59.616 -5.605 1.00 55.04 163 PRO G CA 1
ATOM 15845 C C . PRO G 2 164 ? 22.309 59.390 -6.856 1.00 57.41 163 PRO G C 1
ATOM 15846 O O . PRO G 2 164 ? 22.090 60.323 -7.628 1.00 57.56 163 PRO G O 1
ATOM 15850 N N . LEU G 2 165 ? 21.832 58.151 -7.039 1.00 59.07 164 LEU G N 1
ATOM 15851 C CA . LEU G 2 165 ? 21.097 57.776 -8.238 1.00 62.06 164 LEU G CA 1
ATOM 15852 C C . LEU G 2 165 ? 19.702 58.402 -8.254 1.00 62.50 164 LEU G C 1
ATOM 15853 O O . LEU G 2 165 ? 19.150 58.603 -9.331 1.00 64.60 164 LEU G O 1
ATOM 15858 N N . VAL G 2 166 ? 19.136 58.722 -7.080 1.00 60.93 165 VAL G N 1
ATOM 15859 C CA . VAL G 2 166 ? 17.814 59.336 -7.015 1.00 61.80 165 VAL G CA 1
ATOM 15860 C C . VAL G 2 166 ? 17.889 60.758 -6.452 1.00 59.88 165 VAL G C 1
ATOM 15861 O O . VAL G 2 166 ? 16.858 61.325 -6.099 1.00 60.04 165 VAL G O 1
ATOM 15865 N N . GLY G 2 167 ? 19.093 61.339 -6.372 1.00 58.44 166 GLY G N 1
ATOM 15866 C CA . GLY G 2 167 ? 19.251 62.759 -6.082 1.00 57.52 166 GLY G CA 1
ATOM 15867 C C . GLY G 2 167 ? 19.055 63.136 -4.608 1.00 55.82 166 GLY G C 1
ATOM 15868 O O . GLY G 2 167 ? 18.717 64.278 -4.306 1.00 54.99 166 GLY G O 1
ATOM 15869 N N . LEU G 2 168 ? 19.292 62.192 -3.686 1.00 55.39 167 LEU G N 1
ATOM 15870 C CA . LEU G 2 168 ? 19.237 62.485 -2.264 1.00 53.71 167 LEU G CA 1
ATOM 15871 C C . LEU G 2 168 ? 20.567 63.037 -1.763 1.00 52.02 167 LEU G C 1
ATOM 15872 O O . LEU G 2 168 ? 20.618 63.638 -0.699 1.00 50.85 167 LEU G O 1
ATOM 15877 N N . GLY G 2 169 ? 21.641 62.787 -2.511 1.00 52.20 168 GLY G N 1
ATOM 15878 C CA . GLY G 2 169 ? 22.964 63.260 -2.158 1.00 50.68 168 GLY G CA 1
ATOM 15879 C C . GLY G 2 169 ? 23.817 63.449 -3.407 1.00 52.14 168 GLY G C 1
ATOM 15880 O O . GLY G 2 169 ? 23.542 62.871 -4.450 1.00 54.84 168 GLY G O 1
ATOM 15881 N N . ASP G 2 170 ? 24.836 64.302 -3.301 1.00 51.44 169 ASP G N 1
ATOM 15882 C CA . ASP G 2 170 ? 25.836 64.449 -4.344 1.00 52.55 169 ASP G CA 1
ATOM 15883 C C . ASP G 2 170 ? 26.883 63.354 -4.182 1.00 51.82 169 ASP G C 1
ATOM 15884 O O . ASP G 2 170 ? 27.428 62.875 -5.166 1.00 53.72 169 ASP G O 1
ATOM 15889 N N . TYR G 2 171 ? 27.168 62.990 -2.927 1.00 49.41 170 TYR G N 1
ATOM 15890 C CA . TYR G 2 171 ? 28.146 61.972 -2.585 1.00 48.60 170 TYR G CA 1
ATOM 15891 C C . TYR G 2 171 ? 27.621 61.182 -1.394 1.00 46.78 170 TYR G C 1
ATOM 15892 O O . TYR G 2 171 ? 26.649 61.590 -0.765 1.00 46.20 170 TYR G O 1
ATOM 15901 N N . ILE G 2 172 ? 28.277 60.059 -1.082 1.00 46.33 171 ILE G N 1
ATOM 15902 C CA . ILE G 2 172 ? 27.950 59.299 0.111 1.00 44.67 171 ILE G CA 1
ATOM 15903 C C . ILE G 2 172 ? 29.216 59.091 0.928 1.00 43.32 171 ILE G C 1
ATOM 15904 O O . ILE G 2 172 ? 30.319 59.185 0.401 1.00 43.59 171 ILE G O 1
ATOM 15909 N N . VAL G 2 173 ? 29.018 58.821 2.220 1.00 42.30 172 VAL G N 1
ATOM 15910 C CA . VAL G 2 173 ? 30.054 58.309 3.100 1.00 42.32 172 VAL G CA 1
ATOM 15911 C C . VAL G 2 173 ? 29.557 56.981 3.668 1.00 43.33 172 VAL G C 1
ATOM 15912 O O . VAL G 2 173 ? 28.472 56.916 4.236 1.00 43.07 172 VAL G O 1
ATOM 15916 N N . ASP G 2 174 ? 30.360 55.928 3.495 1.00 45.16 173 ASP G N 1
ATOM 15917 C CA . ASP G 2 174 ? 29.954 54.574 3.823 1.00 46.61 173 ASP G CA 1
ATOM 15918 C C . ASP G 2 174 ? 31.213 53.722 3.953 1.00 48.13 173 ASP G C 1
ATOM 15919 O O . ASP G 2 174 ? 32.297 54.128 3.530 1.00 48.24 173 ASP G O 1
ATOM 15924 N N . VAL G 2 175 ? 31.064 52.550 4.572 1.00 49.26 174 VAL G N 1
ATOM 15925 C CA . VAL G 2 175 ? 32.162 51.603 4.668 1.00 51.61 174 VAL G CA 1
ATOM 15926 C C . VAL G 2 175 ? 32.274 50.863 3.340 1.00 54.34 174 VAL G C 1
ATOM 15927 O O . VAL G 2 175 ? 31.261 50.538 2.724 1.00 55.68 174 VAL G O 1
ATOM 15931 N N . VAL G 2 176 ? 33.520 50.637 2.911 1.00 56.29 175 VAL G N 1
ATOM 15932 C CA . VAL G 2 176 ? 33.810 49.986 1.648 1.00 60.47 175 VAL G CA 1
ATOM 15933 C C . VAL G 2 176 ? 34.818 48.872 1.914 1.00 64.14 175 VAL G C 1
ATOM 15934 O O . VAL G 2 176 ? 35.864 49.110 2.518 1.00 62.83 175 VAL G O 1
ATOM 15938 N N . ASP G 2 177 ? 34.471 47.661 1.460 1.00 69.36 176 ASP G N 1
ATOM 15939 C CA . ASP G 2 177 ? 35.331 46.492 1.561 1.00 73.68 176 ASP G CA 1
ATOM 15940 C C . ASP G 2 177 ? 35.838 46.167 0.156 1.00 78.01 176 ASP G C 1
ATOM 15941 O O . ASP G 2 177 ? 36.870 46.693 -0.258 1.00 79.13 176 ASP G O 1
ATOM 15946 N N . THR G 2 178 ? 35.092 45.334 -0.580 1.00 81.06 177 THR G N 1
ATOM 15947 C CA . THR G 2 178 ? 35.462 44.978 -1.939 1.00 84.78 177 THR G CA 1
ATOM 15948 C C . THR G 2 178 ? 35.154 46.156 -2.861 1.00 85.06 177 THR G C 1
ATOM 15949 O O . THR G 2 178 ? 35.865 46.387 -3.836 1.00 87.23 177 THR G O 1
ATOM 15953 N N . GLY G 2 179 ? 34.087 46.893 -2.529 1.00 83.55 178 GLY G N 1
ATOM 15954 C CA . GLY G 2 179 ? 33.664 48.041 -3.310 1.00 83.52 178 GLY G CA 1
ATOM 15955 C C . GLY G 2 179 ? 32.941 47.626 -4.586 1.00 88.40 178 GLY G C 1
ATOM 15956 O O . GLY G 2 179 ? 32.853 48.415 -5.521 1.00 90.33 178 GLY G O 1
ATOM 15957 N N . ASN G 2 180 ? 32.423 46.391 -4.602 1.00 91.56 179 ASN G N 1
ATOM 15958 C CA . ASN G 2 180 ? 31.776 45.838 -5.782 1.00 97.71 179 ASN G CA 1
ATOM 15959 C C . ASN G 2 180 ? 30.333 46.333 -5.849 1.00 98.39 179 ASN G C 1
ATOM 15960 O O . ASN G 2 180 ? 29.798 46.533 -6.939 1.00 104.19 179 ASN G O 1
ATOM 15962 N N . THR G 2 181 ? 29.712 46.522 -4.679 1.00 94.88 180 THR G N 1
ATOM 15963 C CA . THR G 2 181 ? 28.362 47.056 -4.606 1.00 93.11 180 THR G CA 1
ATOM 15964 C C . THR G 2 181 ? 28.314 48.430 -5.279 1.00 90.85 180 THR G C 1
ATOM 15965 O O . THR G 2 181 ? 27.337 48.761 -5.951 1.00 90.56 180 THR G O 1
ATOM 15969 N N . LEU G 2 182 ? 29.389 49.213 -5.102 1.00 88.31 181 LEU G N 1
ATOM 15970 C CA . LEU G 2 182 ? 29.510 50.537 -5.692 1.00 87.77 181 LEU G CA 1
ATOM 15971 C C . LEU G 2 182 ? 29.651 50.424 -7.208 1.00 90.88 181 LEU G C 1
ATOM 15972 O O . LEU G 2 182 ? 28.841 50.977 -7.945 1.00 91.63 181 LEU G O 1
ATOM 15977 N N . ARG G 2 183 ? 30.690 49.706 -7.657 1.00 92.44 182 ARG G N 1
ATOM 15978 C CA . ARG G 2 183 ? 30.972 49.539 -9.076 1.00 94.98 182 ARG G CA 1
ATOM 15979 C C . ARG G 2 183 ? 29.720 49.040 -9.793 1.00 97.76 182 ARG G C 1
ATOM 15980 O O . ARG G 2 183 ? 29.439 49.475 -10.906 1.00 99.09 182 ARG G O 1
ATOM 15982 N N . ALA G 2 184 ? 28.976 48.137 -9.137 1.00 97.87 183 ALA G N 1
ATOM 15983 C CA . ALA G 2 184 ? 27.763 47.555 -9.693 1.00 100.29 183 ALA G CA 1
ATOM 15984 C C . ALA G 2 184 ? 26.764 48.647 -10.070 1.00 99.65 183 ALA G C 1
ATOM 15985 O O . ALA G 2 184 ? 26.182 48.601 -11.153 1.00 104.19 183 ALA G O 1
ATOM 15987 N N . ASN G 2 185 ? 26.589 49.636 -9.183 1.00 94.36 184 ASN G N 1
ATOM 15988 C CA . ASN G 2 185 ? 25.526 50.620 -9.321 1.00 92.40 184 ASN G CA 1
ATOM 15989 C C . ASN G 2 185 ? 26.067 51.937 -9.878 1.00 90.97 184 ASN G C 1
ATOM 15990 O O . ASN G 2 185 ? 25.437 52.973 -9.715 1.00 90.16 184 ASN G O 1
ATOM 15995 N N . GLY G 2 186 ? 27.222 51.891 -10.551 1.00 91.38 185 GLY G N 1
ATOM 15996 C CA . GLY G 2 186 ? 27.735 53.029 -11.300 1.00 90.56 185 GLY G CA 1
ATOM 15997 C C . GLY G 2 186 ? 28.432 54.064 -10.419 1.00 87.42 185 GLY G C 1
ATOM 15998 O O . GLY G 2 186 ? 28.663 55.187 -10.859 1.00 86.70 185 GLY G O 1
ATOM 15999 N N . LEU G 2 187 ? 28.764 53.675 -9.181 1.00 84.78 186 LEU G N 1
ATOM 16000 C CA . LEU G 2 187 ? 29.480 54.532 -8.246 1.00 80.60 186 LEU G CA 1
ATOM 16001 C C . LEU G 2 187 ? 30.947 54.116 -8.209 1.00 80.00 186 LEU G C 1
ATOM 16002 O O . LEU G 2 187 ? 31.304 53.043 -8.700 1.00 83.06 186 LEU G O 1
ATOM 16007 N N . GLU G 2 188 ? 31.789 54.975 -7.625 1.00 75.70 187 GLU G N 1
ATOM 16008 C CA . GLU G 2 188 ? 33.186 54.637 -7.407 1.00 75.82 187 GLU G CA 1
ATOM 16009 C C . GLU G 2 188 ? 33.608 55.141 -6.028 1.00 73.06 187 GLU G C 1
ATOM 16010 O O . GLU G 2 188 ? 33.128 56.175 -5.570 1.00 69.57 187 GLU G O 1
ATOM 16016 N N . PRO G 2 189 ? 34.509 54.419 -5.323 1.00 73.39 188 PRO G N 1
ATOM 16017 C CA . PRO G 2 189 ? 35.134 54.947 -4.113 1.00 70.27 188 PRO G CA 1
ATOM 16018 C C . PRO G 2 189 ? 36.066 56.105 -4.460 1.00 70.39 188 PRO G C 1
ATOM 16019 O O . PRO G 2 189 ? 36.777 56.041 -5.461 1.00 71.89 188 PRO G O 1
ATOM 16023 N N . LEU G 2 190 ? 36.037 57.169 -3.644 1.00 68.08 189 LEU G N 1
ATOM 16024 C CA . LEU G 2 190 ? 36.843 58.355 -3.897 1.00 68.07 189 LEU G CA 1
ATOM 16025 C C . LEU G 2 190 ? 37.956 58.452 -2.852 1.00 67.44 189 LEU G C 1
ATOM 16026 O O . LEU G 2 190 ? 39.067 57.998 -3.112 1.00 71.43 189 LEU G O 1
ATOM 16031 N N . GLU G 2 191 ? 37.662 59.007 -1.668 1.00 63.39 190 GLU G N 1
ATOM 16032 C CA . GLU G 2 191 ? 38.687 59.272 -0.669 1.00 61.92 190 GLU G CA 1
ATOM 16033 C C . GLU G 2 191 ? 38.530 58.326 0.521 1.00 58.96 190 GLU G C 1
ATOM 16034 O O . GLU G 2 191 ? 37.411 58.008 0.912 1.00 56.88 190 GLU G O 1
ATOM 16040 N N . GLU G 2 192 ? 39.662 57.895 1.087 1.00 58.40 191 GLU G N 1
ATOM 16041 C CA . GLU G 2 192 ? 39.673 57.105 2.305 1.00 57.27 191 GLU G CA 1
ATOM 16042 C C . GLU G 2 192 ? 39.633 58.042 3.506 1.00 55.79 191 GLU G C 1
ATOM 16043 O O . GLU G 2 192 ? 40.511 58.881 3.651 1.00 56.04 191 GLU G O 1
ATOM 16049 N N . ILE G 2 193 ? 38.625 57.872 4.370 1.00 54.54 192 ILE G N 1
ATOM 16050 C CA . ILE G 2 193 ? 38.482 58.700 5.554 1.00 52.95 192 ILE G CA 1
ATOM 16051 C C . ILE G 2 193 ? 39.249 58.051 6.705 1.00 54.64 192 ILE G C 1
ATOM 16052 O O . ILE G 2 193 ? 40.028 58.725 7.373 1.00 54.78 192 ILE G O 1
ATOM 16057 N N . CYS G 2 194 ? 39.036 56.748 6.937 1.00 56.31 193 CYS G N 1
ATOM 16058 C CA . CYS G 2 194 ? 39.859 56.023 7.895 1.00 57.71 193 CYS G CA 1
ATOM 16059 C C . CYS G 2 194 ? 39.741 54.513 7.704 1.00 56.82 193 CYS G C 1
ATOM 16060 O O . CYS G 2 194 ? 38.836 54.030 7.025 1.00 56.69 193 CYS G O 1
ATOM 16063 N N . LYS G 2 195 ? 40.691 53.792 8.309 1.00 56.59 194 LYS G N 1
ATOM 16064 C CA . LYS G 2 195 ? 40.681 52.340 8.350 1.00 56.01 194 LYS G CA 1
ATOM 16065 C C . LYS G 2 195 ? 39.756 51.889 9.474 1.00 52.79 194 LYS G C 1
ATOM 16066 O O . LYS G 2 195 ? 39.744 52.482 10.549 1.00 51.48 194 LYS G O 1
ATOM 16072 N N . VAL G 2 196 ? 38.970 50.844 9.200 1.00 52.50 195 VAL G N 1
ATOM 16073 C CA . VAL G 2 196 ? 37.967 50.349 10.130 1.00 50.80 195 VAL G CA 1
ATOM 16074 C C . VAL G 2 196 ? 38.259 48.885 10.446 1.00 51.90 195 VAL G C 1
ATOM 16075 O O . VAL G 2 196 ? 38.558 48.102 9.546 1.00 53.86 195 VAL G O 1
ATOM 16079 N N . SER G 2 197 ? 38.146 48.534 11.733 1.00 50.71 196 SER G N 1
ATOM 16080 C CA . SER G 2 197 ? 38.200 47.149 12.172 1.00 51.15 196 SER G CA 1
ATOM 16081 C C . SER G 2 197 ? 37.434 47.014 13.485 1.00 49.60 196 SER G C 1
ATOM 16082 O O . SER G 2 197 ? 37.136 48.011 14.129 1.00 48.71 196 SER G O 1
ATOM 16085 N N . SER G 2 198 ? 37.133 45.777 13.877 1.00 49.75 197 SER G N 1
ATOM 16086 C CA . SER G 2 198 ? 36.404 45.524 15.106 1.00 48.76 197 SER G CA 1
ATOM 16087 C C . SER G 2 198 ? 37.314 45.711 16.316 1.00 47.85 197 SER G C 1
ATOM 16088 O O . SER G 2 198 ? 38.504 45.391 16.271 1.00 48.66 197 SER G O 1
ATOM 16091 N N . ARG G 2 199 ? 36.718 46.234 17.395 1.00 46.07 198 ARG G N 1
ATOM 16092 C CA . ARG G 2 199 ? 37.452 46.637 18.580 1.00 45.66 198 ARG G CA 1
ATOM 16093 C C . ARG G 2 199 ? 36.763 46.083 19.818 1.00 44.18 198 ARG G C 1
ATOM 16094 O O . ARG G 2 199 ? 35.545 45.943 19.837 1.00 42.43 198 ARG G O 1
ATOM 16102 N N . LEU G 2 200 ? 37.566 45.798 20.847 1.00 44.85 199 LEU G N 1
ATOM 16103 C CA . LEU G 2 200 ? 37.051 45.432 22.154 1.00 44.43 199 LEU G CA 1
ATOM 16104 C C . LEU G 2 200 ? 36.936 46.683 23.023 1.00 43.33 199 LEU G C 1
ATOM 16105 O O . LEU G 2 200 ? 37.947 47.286 23.381 1.00 44.20 199 LEU G O 1
ATOM 16110 N N . ILE G 2 201 ? 35.697 47.043 23.369 1.00 42.67 200 ILE G N 1
ATOM 16111 C CA . ILE G 2 201 ? 35.429 48.196 24.219 1.00 42.36 200 ILE G CA 1
ATOM 16112 C C . ILE G 2 201 ? 34.995 47.706 25.597 1.00 42.11 200 ILE G C 1
ATOM 16113 O O . ILE G 2 201 ? 34.375 46.650 25.720 1.00 43.24 200 ILE G O 1
ATOM 16118 N N . VAL G 2 202 ? 35.343 48.481 26.632 1.00 41.36 201 VAL G N 1
ATOM 16119 C CA . VAL G 2 202 ? 35.043 48.111 28.006 1.00 40.85 201 VAL G CA 1
ATOM 16120 C C . VAL G 2 202 ? 34.366 49.291 28.701 1.00 39.77 201 VAL G C 1
ATOM 16121 O O . VAL G 2 202 ? 34.764 50.447 28.531 1.00 39.56 201 VAL G O 1
ATOM 16125 N N . ASN G 2 203 ? 33.339 48.973 29.493 1.00 39.07 202 ASN G N 1
ATOM 16126 C CA . ASN G 2 203 ? 32.689 49.943 30.355 1.00 38.89 202 ASN G CA 1
ATOM 16127 C C . ASN G 2 203 ? 33.709 50.447 31.378 1.00 39.21 202 ASN G C 1
ATOM 16128 O O . ASN G 2 203 ? 34.478 49.660 31.926 1.00 41.04 202 ASN G O 1
ATOM 16133 N N . LYS G 2 204 ? 33.706 51.754 31.638 1.00 37.92 203 LYS G N 1
ATOM 16134 C CA . LYS G 2 204 ? 34.740 52.362 32.459 1.00 39.23 203 LYS G CA 1
ATOM 16135 C C . LYS G 2 204 ? 34.653 51.842 33.891 1.00 39.84 203 LYS G C 1
ATOM 16136 O O . LYS G 2 204 ? 35.671 51.467 34.465 1.00 40.59 203 LYS G O 1
ATOM 16142 N N . ALA G 2 205 ? 33.440 51.847 34.465 1.00 39.31 204 ALA G N 1
ATOM 16143 C CA . ALA G 2 205 ? 33.231 51.362 35.822 1.00 40.33 204 ALA G CA 1
ATOM 16144 C C . ALA G 2 205 ? 33.680 49.904 35.939 1.00 41.59 204 ALA G C 1
ATOM 16145 O O . ALA G 2 205 ? 34.396 49.565 36.875 1.00 42.18 204 ALA G O 1
ATOM 16147 N N . SER G 2 206 ? 33.265 49.061 34.980 1.00 41.19 205 SER G N 1
ATOM 16148 C CA . SER G 2 206 ? 33.654 47.662 34.964 1.00 43.14 205 SER G CA 1
ATOM 16149 C C . SER G 2 206 ? 35.174 47.521 34.976 1.00 44.47 205 SER G C 1
ATOM 16150 O O . SER G 2 206 ? 35.714 46.723 35.737 1.00 44.78 205 SER G O 1
ATOM 16153 N N . PHE G 2 207 ? 35.853 48.299 34.124 1.00 44.60 206 PHE G N 1
ATOM 16154 C CA . PHE G 2 207 ? 37.300 48.230 34.012 1.00 45.83 206 PHE G CA 1
ATOM 16155 C C . PHE G 2 207 ? 37.950 48.532 35.360 1.00 46.26 206 PHE G C 1
ATOM 16156 O O . PHE G 2 207 ? 38.912 47.874 35.749 1.00 47.88 206 PHE G O 1
ATOM 16164 N N . LYS G 2 208 ? 37.405 49.521 36.074 1.00 45.03 207 LYS G N 1
ATOM 16165 C CA . LYS G 2 208 ? 38.005 49.990 37.312 1.00 46.03 207 LYS G CA 1
ATOM 16166 C C . LYS G 2 208 ? 37.800 48.989 38.448 1.00 46.82 207 LYS G C 1
ATOM 16167 O O . LYS G 2 208 ? 38.693 48.837 39.272 1.00 48.20 207 LYS G O 1
ATOM 16173 N N . ARG G 2 209 ? 36.655 48.294 38.492 1.00 46.80 208 ARG G N 1
ATOM 16174 C CA . ARG G 2 209 ? 36.332 47.485 39.662 1.00 49.09 208 ARG G CA 1
ATOM 16175 C C . ARG G 2 209 ? 36.392 45.982 39.374 1.00 49.63 208 ARG G C 1
ATOM 16176 O O . ARG G 2 209 ? 36.276 45.199 40.309 1.00 50.92 208 ARG G O 1
ATOM 16184 N N . LYS G 2 210 ? 36.622 45.559 38.124 1.00 49.47 209 LYS G N 1
ATOM 16185 C CA . LYS G 2 210 ? 36.647 44.131 37.822 1.00 50.25 209 LYS G CA 1
ATOM 16186 C C . LYS G 2 210 ? 37.965 43.722 37.160 1.00 52.01 209 LYS G C 1
ATOM 16187 O O . LYS G 2 210 ? 37.974 42.871 36.266 1.00 52.86 209 LYS G O 1
ATOM 16193 N N . GLN G 2 211 ? 39.079 44.308 37.621 1.00 53.41 210 GLN G N 1
ATOM 16194 C CA . GLN G 2 211 ? 40.386 44.050 37.034 1.00 54.62 210 GLN G CA 1
ATOM 16195 C C . GLN G 2 211 ? 40.738 42.572 37.162 1.00 56.33 210 GLN G C 1
ATOM 16196 O O . GLN G 2 211 ? 41.255 41.991 36.213 1.00 55.93 210 GLN G O 1
ATOM 16202 N N . VAL G 2 212 ? 40.453 41.984 38.332 1.00 57.36 211 VAL G N 1
ATOM 16203 C CA . VAL G 2 212 ? 40.825 40.611 38.626 1.00 59.26 211 VAL G CA 1
ATOM 16204 C C . VAL G 2 212 ? 40.303 39.692 37.524 1.00 59.37 211 VAL G C 1
ATOM 16205 O O . VAL G 2 212 ? 41.032 38.812 37.064 1.00 60.95 211 VAL G O 1
ATOM 16209 N N . LEU G 2 213 ? 39.055 39.919 37.100 1.00 57.16 212 LEU G N 1
ATOM 16210 C CA . LEU G 2 213 ? 38.420 39.062 36.114 1.00 56.79 212 LEU G CA 1
ATOM 16211 C C . LEU G 2 213 ? 38.802 39.487 34.695 1.00 57.64 212 LEU G C 1
ATOM 16212 O O . LEU G 2 213 ? 39.020 38.634 33.840 1.00 58.80 212 LEU G O 1
ATOM 16217 N N . LEU G 2 214 ? 38.887 40.801 34.449 1.00 58.00 213 LEU G N 1
ATOM 16218 C CA . LEU G 2 214 ? 39.112 41.321 33.105 1.00 58.39 213 LEU G CA 1
ATOM 16219 C C . LEU G 2 214 ? 40.550 41.081 32.645 1.00 61.15 213 LEU G C 1
ATOM 16220 O O . LEU G 2 214 ? 40.769 40.645 31.516 1.00 62.87 213 LEU G O 1
ATOM 16225 N N . ASN G 2 215 ? 41.521 41.384 33.513 1.00 62.50 214 ASN G N 1
ATOM 16226 C CA . ASN G 2 215 ? 42.904 41.539 33.093 1.00 64.07 214 ASN G CA 1
ATOM 16227 C C . ASN G 2 215 ? 43.398 40.277 32.379 1.00 64.03 214 ASN G C 1
ATOM 16228 O O . ASN G 2 215 ? 43.952 40.376 31.285 1.00 64.48 214 ASN G O 1
ATOM 16233 N N . PRO G 2 216 ? 43.240 39.057 32.949 1.00 63.68 215 PRO G N 1
ATOM 16234 C CA . PRO G 2 216 ? 43.663 37.828 32.264 1.00 64.56 215 PRO G CA 1
ATOM 16235 C C . PRO G 2 216 ? 42.944 37.526 30.947 1.00 63.08 215 PRO G C 1
ATOM 16236 O O . PRO G 2 216 ? 43.564 37.029 30.008 1.00 63.26 215 PRO G O 1
ATOM 16240 N N . ILE G 2 217 ? 41.641 37.826 30.883 1.00 61.23 216 ILE G N 1
ATOM 16241 C CA . ILE G 2 217 ? 40.846 37.565 29.691 1.00 60.60 216 ILE G CA 1
ATOM 16242 C C . ILE G 2 217 ? 41.284 38.502 28.566 1.00 59.57 216 ILE G C 1
ATOM 16243 O O . ILE G 2 217 ? 41.369 38.076 27.416 1.00 59.80 216 ILE G O 1
ATOM 16248 N N . ILE G 2 218 ? 41.566 39.768 28.908 1.00 58.59 217 ILE G N 1
ATOM 16249 C CA . ILE G 2 218 ? 41.985 40.762 27.932 1.00 58.56 217 ILE G CA 1
ATOM 16250 C C . ILE G 2 218 ? 43.359 40.381 27.387 1.00 61.23 217 ILE G C 1
ATOM 16251 O O . ILE G 2 218 ? 43.603 40.496 26.183 1.00 62.44 217 ILE G O 1
ATOM 16256 N N . SER G 2 219 ? 44.249 39.955 28.293 1.00 63.51 218 SER G N 1
ATOM 16257 C CA . SER G 2 219 ? 45.600 39.556 27.926 1.00 66.42 218 SER G CA 1
ATOM 16258 C C . SER G 2 219 ? 45.578 38.373 26.955 1.00 67.21 218 SER G C 1
ATOM 16259 O O . SER G 2 219 ? 46.377 38.320 26.021 1.00 69.09 218 SER G O 1
ATOM 16262 N N . GLN G 2 220 ? 44.654 37.430 27.183 1.00 66.88 219 GLN G N 1
ATOM 16263 C CA . GLN G 2 220 ? 44.563 36.222 26.371 1.00 69.55 219 GLN G CA 1
ATOM 16264 C C . GLN G 2 220 ? 44.025 36.567 24.979 1.00 67.72 219 GLN G C 1
ATOM 16265 O O . GLN G 2 220 ? 44.479 35.991 23.987 1.00 68.56 219 GLN G O 1
ATOM 16271 N N . LEU G 2 221 ? 43.065 37.502 24.911 1.00 64.17 220 LEU G N 1
ATOM 16272 C CA . LEU G 2 221 ? 42.532 37.977 23.643 1.00 62.69 220 LEU G CA 1
ATOM 16273 C C . LEU G 2 221 ? 43.626 38.678 22.853 1.00 64.14 220 LEU G C 1
ATOM 16274 O O . LEU G 2 221 ? 43.690 38.535 21.635 1.00 65.34 220 LEU G O 1
ATOM 16279 N N . GLU G 2 222 ? 44.473 39.437 23.559 1.00 65.40 221 GLU G N 1
ATOM 16280 C CA . GLU G 2 222 ? 45.586 40.140 22.943 1.00 68.22 221 GLU G CA 1
ATOM 16281 C C . GLU G 2 222 ? 46.539 39.134 22.302 1.00 71.97 221 GLU G C 1
ATOM 16282 O O . GLU G 2 222 ? 46.878 39.282 21.127 1.00 73.28 221 GLU G O 1
ATOM 16288 N N . GLN G 2 223 ? 46.943 38.113 23.078 1.00 74.08 222 GLN G N 1
ATOM 16289 C CA . GLN G 2 223 ? 47.837 37.063 22.605 1.00 77.93 222 GLN G CA 1
ATOM 16290 C C . GLN G 2 223 ? 47.257 36.384 21.363 1.00 76.82 222 GLN G C 1
ATOM 16291 O O . GLN G 2 223 ? 47.969 36.159 20.387 1.00 78.08 222 GLN G O 1
ATOM 16297 N N . ALA G 2 224 ? 45.957 36.066 21.420 1.00 73.87 223 ALA G N 1
ATOM 16298 C CA . ALA G 2 224 ? 45.246 35.399 20.340 1.00 73.39 223 ALA G CA 1
ATOM 16299 C C . ALA G 2 224 ? 45.337 36.197 19.040 1.00 72.63 223 ALA G C 1
ATOM 16300 O O . ALA G 2 224 ? 45.483 35.611 17.969 1.00 74.30 223 ALA G O 1
ATOM 16302 N N . VAL G 2 225 ? 45.242 37.530 19.135 1.00 70.39 224 VAL G N 1
ATOM 16303 C CA . VAL G 2 225 ? 45.211 38.380 17.956 1.00 70.05 224 VAL G CA 1
ATOM 16304 C C . VAL G 2 225 ? 46.594 38.440 17.305 1.00 73.03 224 VAL G C 1
ATOM 16305 O O . VAL G 2 225 ? 46.677 38.474 16.078 1.00 74.38 224 VAL G O 1
ATOM 16309 N N . GLN G 2 226 ? 47.677 38.463 18.105 1.00 74.58 225 GLN G N 1
ATOM 16310 C CA . GLN G 2 226 ? 48.975 38.887 17.581 1.00 76.82 225 GLN G CA 1
ATOM 16311 C C . GLN G 2 226 ? 49.758 37.695 17.010 1.00 79.03 225 GLN G C 1
ATOM 16312 O O . GLN G 2 226 ? 49.456 36.550 17.379 1.00 78.53 225 GLN G O 1
ATOM 16318 N N . ASP H 2 9 ? 12.107 43.251 -21.024 1.00 74.32 8 ASP H N 1
ATOM 16319 C CA . ASP H 2 9 ? 13.584 43.390 -20.976 1.00 75.72 8 ASP H CA 1
ATOM 16320 C C . ASP H 2 9 ? 14.021 43.619 -19.529 1.00 74.75 8 ASP H C 1
ATOM 16321 O O . ASP H 2 9 ? 13.638 44.615 -18.915 1.00 72.35 8 ASP H O 1
ATOM 16326 N N . PRO H 2 10 ? 14.837 42.710 -18.942 1.00 76.13 9 PRO H N 1
ATOM 16327 C CA . PRO H 2 10 ? 15.342 42.888 -17.578 1.00 75.17 9 PRO H CA 1
ATOM 16328 C C . PRO H 2 10 ? 16.386 43.994 -17.411 1.00 75.33 9 PRO H C 1
ATOM 16329 O O . PRO H 2 10 ? 16.624 44.436 -16.291 1.00 73.54 9 PRO H O 1
ATOM 16333 N N . ASN H 2 11 ? 17.019 44.415 -18.517 1.00 77.49 10 ASN H N 1
ATOM 16334 C CA . ASN H 2 11 ? 18.042 45.451 -18.489 1.00 77.79 10 ASN H CA 1
ATOM 16335 C C . ASN H 2 11 ? 17.513 46.747 -19.105 1.00 76.82 10 ASN H C 1
ATOM 16336 O O . ASN H 2 11 ? 18.300 47.629 -19.450 1.00 76.51 10 ASN H O 1
ATOM 16341 N N . PHE H 2 12 ? 16.182 46.852 -19.241 1.00 75.68 11 PHE H N 1
ATOM 16342 C CA . PHE H 2 12 ? 15.523 48.099 -19.605 1.00 74.99 11 PHE H CA 1
ATOM 16343 C C . PHE H 2 12 ? 16.095 49.226 -18.744 1.00 73.90 11 PHE H C 1
ATOM 16344 O O . PHE H 2 12 ? 16.206 49.080 -17.528 1.00 72.88 11 PHE H O 1
ATOM 16352 N N . ASN H 2 13 ? 16.480 50.332 -19.390 1.00 74.91 12 ASN H N 1
ATOM 16353 C CA . ASN H 2 13 ? 17.132 51.436 -18.707 1.00 74.75 12 ASN H CA 1
ATOM 16354 C C . ASN H 2 13 ? 16.087 52.230 -17.930 1.00 72.18 12 ASN H C 1
ATOM 16355 O O . ASN H 2 13 ? 15.139 52.751 -18.517 1.00 72.00 12 ASN H O 1
ATOM 16360 N N . VAL H 2 14 ? 16.293 52.315 -16.611 1.00 70.58 13 VAL H N 1
ATOM 16361 C CA . VAL H 2 14 ? 15.418 53.067 -15.726 1.00 69.00 13 VAL H CA 1
ATOM 16362 C C . VAL H 2 14 ? 16.274 53.961 -14.832 1.00 68.00 13 VAL H C 1
ATOM 16363 O O . VAL H 2 14 ? 15.872 54.297 -13.721 1.00 65.36 13 VAL H O 1
ATOM 16367 N N . MET H 2 15 ? 17.446 54.354 -15.348 1.00 69.97 14 MET H N 1
ATOM 16368 C CA . MET H 2 15 ? 18.439 55.068 -14.561 1.00 70.76 14 MET H CA 1
ATOM 16369 C C . MET H 2 15 ? 18.238 56.569 -14.754 1.00 70.75 14 MET H C 1
ATOM 16370 O O . MET H 2 15 ? 17.555 56.996 -15.683 1.00 70.95 14 MET H O 1
ATOM 16375 N N . GLY H 2 16 ? 18.810 57.361 -13.845 1.00 70.91 15 GLY H N 1
ATOM 16376 C CA . GLY H 2 16 ? 18.797 58.810 -13.964 1.00 72.14 15 GLY H CA 1
ATOM 16377 C C . GLY H 2 16 ? 17.434 59.419 -13.639 1.00 70.03 15 GLY H C 1
ATOM 16378 O O . GLY H 2 16 ? 16.848 59.117 -12.602 1.00 66.68 15 GLY H O 1
ATOM 16379 N N . ASN H 2 17 ? 16.961 60.297 -14.535 1.00 71.09 16 ASN H N 1
ATOM 16380 C CA . ASN H 2 17 ? 15.736 61.052 -14.328 1.00 69.55 16 ASN H CA 1
ATOM 16381 C C . ASN H 2 17 ? 14.535 60.165 -14.636 1.00 65.93 16 ASN H C 1
ATOM 16382 O O . ASN H 2 17 ? 14.510 59.513 -15.676 1.00 66.06 16 ASN H O 1
ATOM 16387 N N . PHE H 2 18 ? 13.540 60.183 -13.739 1.00 62.26 17 PHE H N 1
ATOM 16388 C CA . PHE H 2 18 ? 12.356 59.359 -13.899 1.00 59.82 17 PHE H CA 1
ATOM 16389 C C . PHE H 2 18 ? 11.117 60.149 -13.481 1.00 57.96 17 PHE H C 1
ATOM 16390 O O . PHE H 2 18 ? 10.186 59.591 -12.895 1.00 57.04 17 PHE H O 1
ATOM 16398 N N . ASP H 2 19 ? 11.109 61.449 -13.797 1.00 57.35 18 ASP H N 1
ATOM 16399 C CA . ASP H 2 19 ? 10.020 62.325 -13.397 1.00 56.31 18 ASP H CA 1
ATOM 16400 C C . ASP H 2 19 ? 8.746 61.968 -14.165 1.00 56.13 18 ASP H C 1
ATOM 16401 O O . ASP H 2 19 ? 7.640 62.233 -13.692 1.00 54.95 18 ASP H O 1
ATOM 16406 N N . HIS H 2 20 ? 8.919 61.372 -15.353 1.00 56.50 19 HIS H N 1
ATOM 16407 C CA . HIS H 2 20 ? 7.811 60.983 -16.208 1.00 56.28 19 HIS H CA 1
ATOM 16408 C C . HIS H 2 20 ? 7.104 59.746 -15.655 1.00 54.69 19 HIS H C 1
ATOM 16409 O O . HIS H 2 20 ? 5.992 59.437 -16.082 1.00 55.11 19 HIS H O 1
ATOM 16416 N N . GLY H 2 21 ? 7.758 59.034 -14.725 1.00 53.71 20 GLY H N 1
ATOM 16417 C CA . GLY H 2 21 ? 7.229 57.787 -14.197 1.00 52.33 20 GLY H CA 1
ATOM 16418 C C . GLY H 2 21 ? 7.149 57.766 -12.674 1.00 50.51 20 GLY H C 1
ATOM 16419 O O . GLY H 2 21 ? 7.229 58.801 -12.022 1.00 51.41 20 GLY H O 1
ATOM 16420 N N . LEU H 2 22 ? 6.999 56.558 -12.125 1.00 49.20 21 LEU H N 1
ATOM 16421 C CA . LEU H 2 22 ? 6.866 56.355 -10.694 1.00 47.52 21 LEU H CA 1
ATOM 16422 C C . LEU H 2 22 ? 8.064 55.560 -10.188 1.00 46.36 21 LEU H C 1
ATOM 16423 O O . LEU H 2 22 ? 8.443 54.560 -10.789 1.00 47.14 21 LEU H O 1
ATOM 16428 N N . THR H 2 23 ? 8.634 56.020 -9.071 1.00 44.73 22 THR H N 1
ATOM 16429 C CA . THR H 2 23 ? 9.668 55.288 -8.365 1.00 44.25 22 THR H CA 1
ATOM 16430 C C . THR H 2 23 ? 9.030 54.682 -7.114 1.00 43.28 22 THR H C 1
ATOM 16431 O O . THR H 2 23 ? 8.531 55.405 -6.252 1.00 41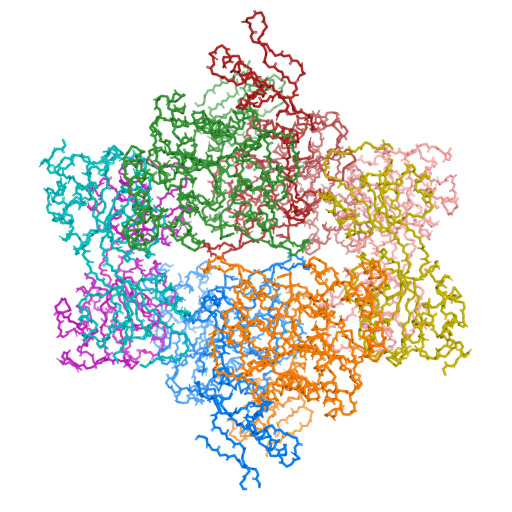.90 22 THR H O 1
ATOM 16435 N N . LEU H 2 24 ? 9.032 53.344 -7.046 1.00 43.82 23 LEU H N 1
ATOM 16436 C CA . LEU H 2 24 ? 8.336 52.608 -6.002 1.00 43.61 23 LEU H CA 1
ATOM 16437 C C . LEU H 2 24 ? 9.363 52.031 -5.031 1.00 43.38 23 LEU H C 1
ATOM 16438 O O . LEU H 2 24 ? 10.221 51.249 -5.434 1.00 44.29 23 LEU H O 1
ATOM 16443 N N . ALA H 2 25 ? 9.262 52.428 -3.759 1.00 42.88 24 ALA H N 1
ATOM 16444 C CA . ALA H 2 25 ? 10.185 51.980 -2.732 1.00 43.84 24 ALA H CA 1
ATOM 16445 C C . ALA H 2 25 ? 9.543 50.858 -1.928 1.00 44.37 24 ALA H C 1
ATOM 16446 O O . ALA H 2 25 ? 8.492 51.053 -1.320 1.00 43.02 24 ALA H O 1
ATOM 16448 N N . LEU H 2 26 ? 10.198 49.692 -1.916 1.00 46.69 25 LEU H N 1
ATOM 16449 C CA . LEU H 2 26 ? 9.696 48.554 -1.172 1.00 48.01 25 LEU H CA 1
ATOM 16450 C C . LEU H 2 26 ? 10.656 48.237 -0.030 1.00 50.21 25 LEU H C 1
ATOM 16451 O O . LEU H 2 26 ? 11.876 48.336 -0.175 1.00 49.62 25 LEU H O 1
ATOM 16456 N N . SER H 2 27 ? 10.065 47.913 1.129 1.00 53.76 26 SER H N 1
ATOM 16457 C CA . SER H 2 27 ? 10.780 47.306 2.238 1.00 57.98 26 SER H CA 1
ATOM 16458 C C . SER H 2 27 ? 11.210 45.895 1.839 1.00 62.54 26 SER H C 1
ATOM 16459 O O . SER H 2 27 ? 10.410 45.132 1.275 1.00 65.15 26 SER H O 1
ATOM 16462 N N . LYS H 2 28 ? 12.472 45.561 2.144 1.00 64.91 27 LYS H N 1
ATOM 16463 C CA . LYS H 2 28 ? 13.055 44.273 1.790 1.00 68.59 27 LYS H CA 1
ATOM 16464 C C . LYS H 2 28 ? 12.436 43.172 2.658 1.00 69.14 27 LYS H C 1
ATOM 16465 O O . LYS H 2 28 ? 11.839 43.463 3.691 1.00 68.17 27 LYS H O 1
ATOM 16471 N N . GLY H 2 29 ? 12.530 41.919 2.201 1.00 70.41 28 GLY H N 1
ATOM 16472 C CA . GLY H 2 29 ? 12.153 40.780 3.026 1.00 72.67 28 GLY H CA 1
ATOM 16473 C C . GLY H 2 29 ? 10.679 40.399 2.884 1.00 73.65 28 GLY H C 1
ATOM 16474 O O . GLY H 2 29 ? 10.226 40.118 1.785 1.00 74.53 28 GLY H O 1
ATOM 16475 N N . ARG H 2 30 ? 9.961 40.354 4.015 1.00 72.64 29 ARG H N 1
ATOM 16476 C CA . ARG H 2 30 ? 8.598 39.853 4.081 1.00 72.46 29 ARG H CA 1
ATOM 16477 C C . ARG H 2 30 ? 7.636 40.767 3.323 1.00 70.41 29 ARG H C 1
ATOM 16478 O O . ARG H 2 30 ? 6.754 40.284 2.620 1.00 72.18 29 ARG H O 1
ATOM 16486 N N . ILE H 2 31 ? 7.788 42.083 3.506 1.00 66.76 30 ILE H N 1
ATOM 16487 C CA . ILE H 2 31 ? 6.884 43.046 2.896 1.00 64.98 30 ILE H CA 1
ATOM 16488 C C . ILE H 2 31 ? 6.997 42.948 1.373 1.00 64.97 30 ILE H C 1
ATOM 16489 O O . ILE H 2 31 ? 5.986 43.023 0.679 1.00 64.02 30 ILE H O 1
ATOM 16494 N N . LEU H 2 32 ? 8.222 42.755 0.867 1.00 64.62 31 LEU H N 1
ATOM 16495 C CA . LEU H 2 32 ? 8.451 42.585 -0.562 1.00 63.36 31 LEU H CA 1
ATOM 16496 C C . LEU H 2 32 ? 7.647 41.383 -1.069 1.00 65.87 31 LEU H C 1
ATOM 16497 O O . LEU H 2 32 ? 6.941 41.489 -2.066 1.00 66.53 31 LEU H O 1
ATOM 16502 N N . LYS H 2 33 ? 7.747 40.253 -0.356 1.00 66.83 32 LYS H N 1
ATOM 16503 C CA . LYS H 2 33 ? 7.123 39.001 -0.758 1.00 67.92 32 LYS H CA 1
ATOM 16504 C C . LYS H 2 33 ? 5.613 39.176 -0.928 1.00 66.47 32 LYS H C 1
ATOM 16505 O O . LYS H 2 33 ? 5.050 38.725 -1.924 1.00 67.72 32 LYS H O 1
ATOM 16511 N N . GLU H 2 34 ? 4.966 39.817 0.053 1.00 64.39 33 GLU H N 1
ATOM 16512 C CA . GLU H 2 34 ? 3.515 39.946 0.079 1.00 63.25 33 GLU H CA 1
ATOM 16513 C C . GLU H 2 34 ? 3.062 41.090 -0.831 1.00 59.66 33 GLU H C 1
ATOM 16514 O O . GLU H 2 34 ? 1.905 41.141 -1.222 1.00 59.40 33 GLU H O 1
ATOM 16520 N N . THR H 2 35 ? 3.969 42.015 -1.164 1.00 56.99 34 THR H N 1
ATOM 16521 C CA . THR H 2 35 ? 3.626 43.164 -1.989 1.00 55.13 34 THR H CA 1
ATOM 16522 C C . THR H 2 35 ? 3.624 42.789 -3.473 1.00 55.56 34 THR H C 1
ATOM 16523 O O . THR H 2 35 ? 2.770 43.243 -4.224 1.00 54.52 34 THR H O 1
ATOM 16527 N N . LEU H 2 36 ? 4.592 41.972 -3.898 1.00 56.99 35 LEU H N 1
ATOM 16528 C CA . LEU H 2 36 ? 4.806 41.670 -5.310 1.00 58.19 35 LEU H CA 1
ATOM 16529 C C . LEU H 2 36 ? 3.560 41.077 -5.964 1.00 57.70 35 LEU H C 1
ATOM 16530 O O . LEU H 2 36 ? 3.265 41.430 -7.101 1.00 58.30 35 LEU H O 1
ATOM 16535 N N . PRO H 2 37 ? 2.803 40.155 -5.323 1.00 57.13 36 PRO H N 1
ATOM 16536 C CA . PRO H 2 37 ? 1.554 39.644 -5.903 1.00 57.84 36 PRO H CA 1
ATOM 16537 C C . PRO H 2 37 ? 0.491 40.721 -6.130 1.00 55.98 36 PRO H C 1
ATOM 16538 O O . PRO H 2 37 ? -0.204 40.709 -7.146 1.00 55.13 36 PRO H O 1
ATOM 16542 N N . LEU H 2 38 ? 0.382 41.666 -5.189 1.00 54.74 37 LEU H N 1
ATOM 16543 C CA . LEU H 2 38 ? -0.540 42.786 -5.326 1.00 53.95 37 LEU H CA 1
ATOM 16544 C C . LEU H 2 38 ? -0.167 43.619 -6.556 1.00 54.21 37 LEU H C 1
ATOM 16545 O O . LEU H 2 38 ? -1.020 43.919 -7.391 1.00 54.87 37 LEU H O 1
ATOM 16550 N N . LEU H 2 39 ? 1.123 43.970 -6.668 1.00 54.03 38 LEU H N 1
ATOM 16551 C CA . LEU H 2 39 ? 1.638 44.777 -7.767 1.00 53.94 38 LEU H CA 1
ATOM 16552 C C . LEU H 2 39 ? 1.392 44.084 -9.106 1.00 55.25 38 LEU H C 1
ATOM 16553 O O . LEU H 2 39 ? 1.140 44.743 -10.110 1.00 55.17 38 LEU H O 1
ATOM 16558 N N . ALA H 2 40 ? 1.483 42.751 -9.123 1.00 57.15 39 ALA H N 1
ATOM 16559 C CA . ALA H 2 40 ? 1.233 41.971 -10.327 1.00 59.17 39 ALA H CA 1
ATOM 16560 C C . ALA H 2 40 ? -0.166 42.253 -10.877 1.00 59.92 39 ALA H C 1
ATOM 16561 O O . ALA H 2 40 ? -0.343 42.281 -12.088 1.00 60.42 39 ALA H O 1
ATOM 16563 N N . THR H 2 41 ? -1.148 42.486 -9.993 1.00 60.69 40 THR H N 1
ATOM 16564 C CA . THR H 2 41 ? -2.513 42.813 -10.393 1.00 62.37 40 THR H CA 1
ATOM 16565 C C . THR H 2 41 ? -2.560 44.147 -11.145 1.00 61.67 40 THR H C 1
ATOM 16566 O O . THR H 2 41 ? -3.459 44.352 -11.958 1.00 63.14 40 THR H O 1
ATOM 16570 N N . ALA H 2 42 ? -1.590 45.037 -10.892 1.00 59.27 41 ALA H N 1
ATOM 16571 C CA . ALA H 2 42 ? -1.500 46.301 -11.612 1.00 58.50 41 ALA H CA 1
ATOM 16572 C C . ALA H 2 42 ? -0.547 46.210 -12.806 1.00 58.52 41 ALA H C 1
ATOM 16573 O O . ALA H 2 42 ? -0.211 47.226 -13.408 1.00 57.42 41 ALA H O 1
ATOM 16575 N N . GLY H 2 43 ? -0.135 44.992 -13.174 1.00 59.33 42 GLY H N 1
ATOM 16576 C CA . GLY H 2 43 ? 0.749 44.782 -14.314 1.00 59.24 42 GLY H CA 1
ATOM 16577 C C . GLY H 2 43 ? 2.190 45.217 -14.040 1.00 57.86 42 GLY H C 1
ATOM 16578 O O . GLY H 2 43 ? 2.905 45.597 -14.958 1.00 57.57 42 GLY H O 1
ATOM 16579 N N . ILE H 2 44 ? 2.602 45.151 -12.772 1.00 56.52 43 ILE H N 1
ATOM 16580 C CA . ILE H 2 44 ? 3.940 45.545 -12.354 1.00 55.05 43 ILE H CA 1
ATOM 16581 C C . ILE H 2 44 ? 4.632 44.349 -11.703 1.00 54.63 43 ILE H C 1
ATOM 16582 O O . ILE H 2 44 ? 4.277 43.947 -10.601 1.00 53.69 43 ILE H O 1
ATOM 16587 N N . ASN H 2 45 ? 5.635 43.802 -12.398 1.00 55.44 44 ASN H N 1
ATOM 16588 C CA . ASN H 2 45 ? 6.393 42.658 -11.917 1.00 56.74 44 ASN H CA 1
ATOM 16589 C C . ASN H 2 45 ? 7.881 42.917 -12.111 1.00 56.71 44 ASN H C 1
ATOM 16590 O O . ASN H 2 45 ? 8.280 43.591 -13.059 1.00 56.32 44 ASN H O 1
ATOM 16595 N N . LEU H 2 46 ? 8.693 42.346 -11.214 1.00 57.01 45 LEU H N 1
ATOM 16596 C CA . LEU H 2 46 ? 10.133 42.318 -11.396 1.00 57.85 45 LEU H CA 1
ATOM 16597 C C . LEU H 2 46 ? 10.466 41.340 -12.515 1.00 60.87 45 LEU H C 1
ATOM 16598 O O . LEU H 2 46 ? 9.652 40.482 -12.852 1.00 62.40 45 LEU H O 1
ATOM 16603 N N . LEU H 2 47 ? 11.662 41.501 -13.086 1.00 62.66 46 LEU H N 1
ATOM 16604 C CA . LEU H 2 47 ? 12.137 40.659 -14.170 1.00 65.35 46 LEU H CA 1
ATOM 16605 C C . LEU H 2 47 ? 13.416 39.943 -13.743 1.00 67.73 46 LEU H C 1
ATOM 16606 O O . LEU H 2 47 ? 14.158 39.468 -14.596 1.00 70.25 46 LEU H O 1
ATOM 16611 N N . GLU H 2 48 ? 13.646 39.868 -12.426 1.00 68.28 47 GLU H N 1
ATOM 16612 C CA . GLU H 2 48 ? 14.773 39.139 -11.860 1.00 70.72 47 GLU H CA 1
ATOM 16613 C C . GLU H 2 48 ? 14.618 39.070 -10.343 1.00 69.81 47 GLU H C 1
ATOM 16614 O O . GLU H 2 48 ? 13.768 39.749 -9.782 1.00 67.04 47 GLU H O 1
ATOM 16620 N N . ASP H 2 49 ? 15.394 38.186 -9.717 1.00 72.39 48 ASP H N 1
ATOM 16621 C CA . ASP H 2 49 ? 15.250 37.905 -8.300 1.00 72.84 48 ASP H CA 1
ATOM 16622 C C . ASP H 2 49 ? 16.147 38.871 -7.531 1.00 72.78 48 ASP H C 1
ATOM 16623 O O . ASP H 2 49 ? 17.367 38.845 -7.681 1.00 73.06 48 ASP H O 1
ATOM 16628 N N . PRO H 2 50 ? 15.576 39.769 -6.697 1.00 72.97 49 PRO H N 1
ATOM 16629 C CA . PRO H 2 50 ? 16.386 40.701 -5.910 1.00 73.48 49 PRO H CA 1
ATOM 16630 C C . PRO H 2 50 ? 17.402 40.040 -4.982 1.00 76.67 49 PRO H C 1
ATOM 16631 O O . PRO H 2 50 ? 18.523 40.517 -4.861 1.00 77.54 49 PRO H O 1
ATOM 16635 N N . GLU H 2 51 ? 16.996 38.936 -4.346 1.00 79.42 50 GLU H N 1
ATOM 16636 C CA . GLU H 2 51 ? 17.781 38.302 -3.298 1.00 80.86 50 GLU H CA 1
ATOM 16637 C C . GLU H 2 51 ? 19.092 37.762 -3.873 1.00 81.37 50 GLU H C 1
ATOM 16638 O O . GLU H 2 51 ? 20.058 37.609 -3.130 1.00 81.03 50 GLU H O 1
ATOM 16644 N N . LYS H 2 52 ? 19.126 37.498 -5.188 1.00 81.98 51 LYS H N 1
ATOM 16645 C CA . LYS H 2 52 ? 20.341 37.063 -5.865 1.00 84.66 51 LYS H CA 1
ATOM 16646 C C . LYS H 2 52 ? 20.799 38.119 -6.875 1.00 84.42 51 LYS H C 1
ATOM 16647 O O . LYS H 2 52 ? 21.154 37.798 -8.003 1.00 85.74 51 LYS H O 1
ATOM 16649 N N . SER H 2 53 ? 20.787 39.385 -6.445 1.00 83.56 52 SER H N 1
ATOM 16650 C CA . SER H 2 53 ? 21.463 40.482 -7.121 1.00 83.42 52 SER H CA 1
ATOM 16651 C C . SER H 2 53 ? 21.928 41.502 -6.079 1.00 81.29 52 SER H C 1
ATOM 16652 O O . SER H 2 53 ? 21.395 41.541 -4.966 1.00 78.36 52 SER H O 1
ATOM 16655 N N . ARG H 2 54 ? 22.921 42.325 -6.451 1.00 81.83 53 ARG H N 1
ATOM 16656 C CA . ARG H 2 54 ? 23.457 43.351 -5.564 1.00 79.67 53 ARG H CA 1
ATOM 16657 C C . ARG H 2 54 ? 22.901 44.730 -5.932 1.00 77.17 53 ARG H C 1
ATOM 16658 O O . ARG H 2 54 ? 22.870 45.615 -5.078 1.00 75.51 53 ARG H O 1
ATOM 16660 N N . LYS H 2 55 ? 22.433 44.898 -7.181 1.00 76.29 54 LYS H N 1
ATOM 16661 C CA . LYS H 2 55 ? 21.954 46.195 -7.649 1.00 73.55 54 LYS H CA 1
ATOM 16662 C C . LYS H 2 55 ? 20.630 46.535 -6.963 1.00 69.68 54 LYS H C 1
ATOM 16663 O O . LYS H 2 55 ? 19.901 45.628 -6.563 1.00 69.87 54 LYS H O 1
ATOM 16669 N N . LEU H 2 56 ? 20.339 47.839 -6.818 1.00 66.15 55 LEU H N 1
ATOM 16670 C CA . LEU H 2 56 ? 19.253 48.286 -5.957 1.00 61.98 55 LEU H CA 1
ATOM 16671 C C . LEU H 2 56 ? 18.157 49.027 -6.722 1.00 58.98 55 LEU H C 1
ATOM 16672 O O . LEU H 2 56 ? 17.158 49.325 -6.073 1.00 56.18 55 LEU H O 1
ATOM 16674 N N . ILE H 2 57 ? 18.345 49.360 -8.017 1.00 59.06 56 ILE H N 1
ATOM 16675 C CA . ILE H 2 57 ? 17.257 49.878 -8.838 1.00 57.98 56 ILE H CA 1
ATOM 16676 C C . ILE H 2 57 ? 16.845 48.817 -9.857 1.00 58.45 56 ILE H C 1
ATOM 16677 O O . ILE H 2 57 ? 17.676 48.323 -10.608 1.00 60.15 56 ILE H O 1
ATOM 16682 N N . PHE H 2 58 ? 15.543 48.506 -9.881 1.00 56.91 57 PHE H N 1
ATOM 16683 C CA . PHE H 2 58 ? 15.018 47.464 -10.741 1.00 57.55 57 PHE H CA 1
ATOM 16684 C C . PHE H 2 58 ? 14.011 48.057 -11.721 1.00 56.42 57 PHE H C 1
ATOM 16685 O O . PHE H 2 58 ? 13.136 48.832 -11.336 1.00 54.32 57 PHE H O 1
ATOM 16693 N N . PRO H 2 59 ? 14.068 47.675 -13.016 1.00 57.16 58 PRO H N 1
ATOM 16694 C CA . PRO H 2 59 ? 12.962 47.938 -13.936 1.00 56.59 58 PRO H CA 1
ATOM 16695 C C . PRO H 2 59 ? 11.810 46.977 -13.659 1.00 55.56 58 PRO H C 1
ATOM 16696 O O . PRO H 2 59 ? 11.951 46.052 -12.865 1.00 55.47 58 PRO H O 1
ATOM 16700 N N . THR H 2 60 ? 10.673 47.196 -14.326 1.00 54.78 59 THR H N 1
ATOM 16701 C CA . THR H 2 60 ? 9.502 46.349 -14.153 1.00 54.36 59 THR H CA 1
ATOM 16702 C C . THR H 2 60 ? 8.896 46.020 -15.513 1.00 55.54 59 THR H C 1
ATOM 16703 O O . THR H 2 60 ? 9.382 46.473 -16.543 1.00 55.60 59 THR H O 1
ATOM 16707 N N . THR H 2 61 ? 7.815 45.235 -15.495 1.00 56.77 60 THR H N 1
ATOM 16708 C CA . THR H 2 61 ? 7.039 44.941 -16.690 1.00 58.22 60 THR H CA 1
ATOM 16709 C C . THR H 2 61 ? 6.293 46.186 -17.169 1.00 58.57 60 THR H C 1
ATOM 16710 O O . THR H 2 61 ? 5.685 46.157 -18.238 1.00 60.31 60 THR H O 1
ATOM 16714 N N . HIS H 2 62 ? 6.314 47.257 -16.361 1.00 57.58 61 HIS H N 1
ATOM 16715 C CA . HIS H 2 62 ? 5.760 48.548 -16.732 1.00 57.99 61 HIS H CA 1
ATOM 16716 C C . HIS H 2 62 ? 6.914 49.533 -16.936 1.00 58.11 61 HIS H C 1
ATOM 16717 O O . HIS H 2 62 ? 7.798 49.661 -16.083 1.00 56.43 61 HIS H O 1
ATOM 16724 N N . LYS H 2 63 ? 6.880 50.239 -18.074 1.00 59.79 62 LYS H N 1
ATOM 16725 C CA . LYS H 2 63 ? 8.002 51.045 -18.529 1.00 61.13 62 LYS H CA 1
ATOM 16726 C C . LYS H 2 63 ? 8.133 52.315 -17.691 1.00 60.94 62 LYS H C 1
ATOM 16727 O O . LYS H 2 63 ? 9.211 52.905 -17.632 1.00 62.85 62 LYS H O 1
ATOM 16729 N N . GLN H 2 64 ? 7.033 52.729 -17.052 1.00 59.77 63 GLN H N 1
ATOM 16730 C CA . GLN H 2 64 ? 7.010 53.952 -16.266 1.00 58.38 63 GLN H CA 1
ATOM 16731 C C . GLN H 2 64 ? 6.992 53.640 -14.771 1.00 54.84 63 GLN H C 1
ATOM 16732 O O . GLN H 2 64 ? 6.598 54.487 -13.971 1.00 52.89 63 GLN H O 1
ATOM 16738 N N . VAL H 2 65 ? 7.425 52.431 -14.391 1.00 53.67 64 VAL H N 1
ATOM 16739 C CA . VAL H 2 65 ? 7.577 52.086 -12.984 1.00 51.84 64 VAL H CA 1
ATOM 16740 C C . VAL H 2 65 ? 8.930 51.409 -12.783 1.00 52.10 64 VAL H C 1
ATOM 16741 O O . VAL H 2 65 ? 9.265 50.460 -13.484 1.00 53.47 64 VAL H O 1
ATOM 16745 N N . ARG H 2 66 ? 9.706 51.927 -11.825 1.00 51.19 65 ARG H N 1
ATOM 16746 C CA . ARG H 2 66 ? 10.949 51.303 -11.404 1.00 51.02 65 ARG H CA 1
ATOM 16747 C C . ARG H 2 66 ? 10.876 51.101 -9.896 1.00 48.92 65 ARG H C 1
ATOM 16748 O O . ARG H 2 66 ? 10.123 51.794 -9.212 1.00 47.10 65 ARG H O 1
ATOM 16756 N N . ILE H 2 67 ? 11.663 50.150 -9.389 1.00 49.09 66 ILE H N 1
ATOM 16757 C CA . ILE H 2 67 ? 11.538 49.728 -8.008 1.00 48.17 66 ILE H CA 1
ATOM 16758 C C . ILE H 2 67 ? 12.877 49.903 -7.300 1.00 48.87 66 ILE H C 1
ATOM 16759 O O . ILE H 2 67 ? 13.938 49.579 -7.839 1.00 49.78 66 ILE H O 1
ATOM 16764 N N . LEU H 2 68 ? 12.791 50.435 -6.078 1.00 48.55 67 LEU H N 1
ATOM 16765 C CA . LEU H 2 68 ? 13.909 50.469 -5.155 1.00 50.67 67 LEU H CA 1
ATOM 16766 C C . LEU H 2 68 ? 13.607 49.501 -4.020 1.00 51.16 67 LEU H C 1
ATOM 16767 O O . LEU H 2 68 ? 12.468 49.417 -3.564 1.00 51.29 67 LEU H O 1
ATOM 16772 N N . ILE H 2 69 ? 14.645 48.788 -3.577 1.00 53.55 68 ILE H N 1
ATOM 16773 C CA . ILE H 2 69 ? 14.542 47.946 -2.404 1.00 55.24 68 ILE H CA 1
ATOM 16774 C C . ILE H 2 69 ? 15.376 48.576 -1.292 1.00 56.18 68 ILE H C 1
ATOM 16775 O O . ILE H 2 69 ? 16.603 48.615 -1.369 1.00 58.10 68 ILE H O 1
ATOM 16780 N N . LEU H 2 70 ? 14.667 49.059 -0.261 1.00 55.28 69 LEU H N 1
ATOM 16781 C CA . LEU H 2 70 ? 15.255 49.820 0.822 1.00 53.94 69 LEU H CA 1
ATOM 16782 C C . LEU H 2 70 ? 15.092 49.051 2.131 1.00 54.47 69 LEU H C 1
ATOM 16783 O O . LEU H 2 70 ? 14.230 48.167 2.243 1.00 56.71 69 LEU H O 1
ATOM 16788 N N . ARG H 2 71 ? 15.926 49.401 3.118 1.00 53.62 70 ARG H N 1
ATOM 16789 C CA . ARG H 2 71 ? 15.609 49.116 4.503 1.00 53.19 70 ARG H CA 1
ATOM 16790 C C . ARG H 2 71 ? 14.330 49.876 4.849 1.00 50.44 70 ARG H C 1
ATOM 16791 O O . ARG H 2 71 ? 14.117 50.988 4.363 1.00 48.13 70 ARG H O 1
ATOM 16799 N N . ALA H 2 72 ? 13.479 49.261 5.675 1.00 49.47 71 ALA H N 1
ATOM 16800 C CA . ALA H 2 72 ? 12.172 49.806 6.001 1.00 48.41 71 ALA H CA 1
ATOM 16801 C C . ALA H 2 72 ? 12.286 51.243 6.515 1.00 47.92 71 ALA H C 1
ATOM 16802 O O . ALA H 2 72 ? 11.458 52.080 6.173 1.00 47.18 71 ALA H O 1
ATOM 16804 N N . SER H 2 73 ? 13.319 51.522 7.319 1.00 48.80 72 SER H N 1
ATOM 16805 C CA . SER H 2 73 ? 13.536 52.834 7.916 1.00 48.35 72 SER H CA 1
ATOM 16806 C C . SER H 2 73 ? 13.658 53.935 6.862 1.00 47.28 72 SER H C 1
ATOM 16807 O O . SER H 2 73 ? 13.293 55.082 7.113 1.00 47.57 72 SER H O 1
ATOM 16810 N N . ASP H 2 74 ? 14.193 53.598 5.685 1.00 46.99 73 ASP H N 1
ATOM 16811 C CA . ASP H 2 74 ? 14.476 54.598 4.670 1.00 46.42 73 ASP H CA 1
ATOM 16812 C C . ASP H 2 74 ? 13.241 54.886 3.814 1.00 44.92 73 ASP H C 1
ATOM 16813 O O . ASP H 2 74 ? 13.232 55.880 3.090 1.00 45.27 73 ASP H O 1
ATOM 16818 N N . VAL H 2 75 ? 12.193 54.049 3.889 1.00 42.85 74 VAL H N 1
ATOM 16819 C CA . VAL H 2 75 ? 11.083 54.169 2.952 1.00 42.35 74 VAL H CA 1
ATOM 16820 C C . VAL H 2 75 ? 10.389 55.519 3.145 1.00 41.15 74 VAL H C 1
ATOM 16821 O O . VAL H 2 75 ? 10.225 56.257 2.180 1.00 41.45 74 VAL H O 1
ATOM 16825 N N . PRO H 2 76 ? 9.982 55.919 4.368 1.00 40.13 75 PRO H N 1
ATOM 16826 C CA . PRO H 2 76 ? 9.354 57.229 4.568 1.00 39.75 75 PRO H CA 1
ATOM 16827 C C . PRO H 2 76 ? 10.254 58.397 4.167 1.00 40.32 75 PRO H C 1
ATOM 16828 O O . PRO H 2 76 ? 9.776 59.363 3.569 1.00 40.22 75 PRO H O 1
ATOM 16832 N N . THR H 2 77 ? 11.558 58.286 4.482 1.00 40.63 76 THR H N 1
ATOM 16833 C CA . THR H 2 77 ? 12.531 59.299 4.106 1.00 41.19 76 THR H CA 1
ATOM 16834 C C . THR H 2 77 ? 12.509 59.500 2.594 1.00 41.99 76 THR H C 1
ATOM 16835 O O . THR H 2 77 ? 12.398 60.635 2.128 1.00 42.46 76 THR H O 1
ATOM 16839 N N . TYR H 2 78 ? 12.625 58.396 1.838 1.00 42.25 77 TYR H N 1
ATOM 16840 C CA . TYR H 2 78 ? 12.686 58.471 0.386 1.00 42.65 77 TYR H CA 1
ATOM 16841 C C . TYR H 2 78 ? 11.380 59.043 -0.161 1.00 42.73 77 TYR H C 1
ATOM 16842 O O . TYR H 2 78 ? 11.408 59.891 -1.049 1.00 43.64 77 TYR H O 1
ATOM 16851 N N . VAL H 2 79 ? 10.243 58.597 0.386 1.00 42.72 78 VAL H N 1
ATOM 16852 C CA . VAL H 2 79 ? 8.946 58.991 -0.145 1.00 43.22 78 VAL H CA 1
ATOM 16853 C C . VAL H 2 79 ? 8.701 60.474 0.137 1.00 43.53 78 VAL H C 1
ATOM 16854 O O . VAL H 2 79 ? 8.296 61.199 -0.762 1.00 45.20 78 VAL H O 1
ATOM 16858 N N . GLU H 2 80 ? 8.949 60.938 1.365 1.00 43.63 79 GLU H N 1
ATOM 16859 C CA . GLU H 2 80 ? 8.600 62.310 1.710 1.00 44.35 79 GLU H CA 1
ATOM 16860 C C . GLU H 2 80 ? 9.494 63.277 0.936 1.00 45.29 79 GLU H C 1
ATOM 16861 O O . GLU H 2 80 ? 9.045 64.364 0.581 1.00 46.44 79 GLU H O 1
ATOM 16867 N N . ASN H 2 81 ? 10.740 62.863 0.658 1.00 45.30 80 ASN H N 1
ATOM 16868 C CA . ASN H 2 81 ? 11.698 63.691 -0.063 1.00 45.83 80 ASN H CA 1
ATOM 16869 C C . ASN H 2 81 ? 11.464 63.652 -1.570 1.00 45.20 80 ASN H C 1
ATOM 16870 O O . ASN H 2 81 ? 12.038 64.452 -2.289 1.00 46.40 80 ASN H O 1
ATOM 16875 N N . GLY H 2 82 ? 10.657 62.705 -2.056 1.00 44.08 81 GLY H N 1
ATOM 16876 C CA . GLY H 2 82 ? 10.354 62.616 -3.477 1.00 43.81 81 GLY H CA 1
ATOM 16877 C C . GLY H 2 82 ? 11.414 61.858 -4.276 1.00 43.80 81 GLY H C 1
ATOM 16878 O O . GLY H 2 82 ? 11.400 61.904 -5.498 1.00 44.08 81 GLY H O 1
ATOM 16879 N N . ALA H 2 83 ? 12.325 61.153 -3.594 1.00 43.74 82 ALA H N 1
ATOM 16880 C CA . ALA H 2 83 ? 13.255 60.248 -4.255 1.00 44.88 82 ALA H CA 1
ATOM 16881 C C . ALA H 2 83 ? 12.517 58.971 -4.680 1.00 45.03 82 ALA H C 1
ATOM 16882 O O . ALA H 2 83 ? 12.930 58.283 -5.609 1.00 45.71 82 ALA H O 1
ATOM 16884 N N . ALA H 2 84 ? 11.424 58.662 -3.976 1.00 44.22 83 ALA H N 1
ATOM 16885 C CA . ALA H 2 84 ? 10.416 57.729 -4.451 1.00 44.44 83 ALA H CA 1
ATOM 16886 C C . ALA H 2 84 ? 9.065 58.435 -4.478 1.00 44.36 83 ALA H C 1
ATOM 16887 O O . ALA H 2 84 ? 8.779 59.248 -3.605 1.00 44.39 83 ALA H O 1
ATOM 16889 N N . ASP H 2 85 ? 8.255 58.129 -5.496 1.00 45.36 84 ASP H N 1
ATOM 16890 C CA . ASP H 2 85 ? 6.929 58.703 -5.653 1.00 45.71 84 ASP H CA 1
ATOM 16891 C C . ASP H 2 85 ? 5.966 58.043 -4.669 1.00 44.80 84 ASP H C 1
ATOM 16892 O O . ASP H 2 85 ? 5.042 58.689 -4.182 1.00 44.44 84 ASP H O 1
ATOM 16897 N N . LEU H 2 86 ? 6.174 56.747 -4.407 1.00 45.11 85 LEU H N 1
ATOM 16898 C CA . LEU H 2 86 ? 5.357 56.011 -3.453 1.00 44.86 85 LEU H CA 1
ATOM 16899 C C . LEU H 2 86 ? 6.150 54.819 -2.918 1.00 44.65 85 LEU H C 1
ATOM 16900 O O . LEU H 2 86 ? 7.152 54.412 -3.503 1.00 46.38 85 LEU H O 1
ATOM 16905 N N . GLY H 2 87 ? 5.705 54.285 -1.777 1.00 43.03 86 GLY H N 1
ATOM 16906 C CA . GLY H 2 87 ? 6.415 53.202 -1.125 1.00 42.12 86 GLY H CA 1
ATOM 16907 C C . GLY H 2 87 ? 5.511 52.403 -0.199 1.00 41.22 86 GLY H C 1
ATOM 16908 O O . GLY H 2 87 ? 4.362 52.778 0.036 1.00 40.42 86 GLY H O 1
ATOM 16909 N N . VAL H 2 88 ? 6.055 51.292 0.305 1.00 41.67 87 VAL H N 1
ATOM 16910 C CA . VAL H 2 88 ? 5.352 50.426 1.237 1.00 41.50 87 VAL H CA 1
ATOM 16911 C C . VAL H 2 88 ? 6.148 50.386 2.539 1.00 41.10 87 VAL H C 1
ATOM 16912 O O . VAL H 2 88 ? 7.309 49.968 2.561 1.00 41.70 87 VAL H O 1
ATOM 16916 N N . ALA H 2 89 ? 5.487 50.800 3.623 1.00 40.89 88 ALA H N 1
ATOM 16917 C CA . ALA H 2 89 ? 6.105 50.879 4.936 1.00 41.04 88 ALA H CA 1
ATOM 16918 C C . ALA H 2 89 ? 5.099 50.453 5.992 1.00 41.10 88 ALA H C 1
ATOM 16919 O O . ALA H 2 89 ? 3.898 50.691 5.837 1.00 42.37 88 ALA H O 1
ATOM 16921 N N . GLY H 2 90 ? 5.615 49.831 7.060 1.00 40.97 89 GLY H N 1
ATOM 16922 C CA . GLY H 2 90 ? 4.818 49.508 8.229 1.00 40.70 89 GLY H CA 1
ATOM 16923 C C . GLY H 2 90 ? 4.258 50.772 8.875 1.00 40.41 89 GLY H C 1
ATOM 16924 O O . GLY H 2 90 ? 4.919 51.810 8.883 1.00 39.46 89 GLY H O 1
ATOM 16925 N N . LYS H 2 91 ? 3.033 50.666 9.406 1.00 40.48 90 LYS H N 1
ATOM 16926 C CA . LYS H 2 91 ? 2.373 51.758 10.102 1.00 40.32 90 LYS H CA 1
ATOM 16927 C C . LYS H 2 91 ? 3.251 52.244 11.256 1.00 39.22 90 LYS H C 1
ATOM 16928 O O . LYS H 2 91 ? 3.294 53.430 11.543 1.00 39.26 90 LYS H O 1
ATOM 16934 N N . ASP H 2 92 ? 3.952 51.310 11.906 1.00 39.22 91 ASP H N 1
ATOM 16935 C CA . ASP H 2 92 ? 4.841 51.603 13.016 1.00 38.24 91 ASP H CA 1
ATOM 16936 C C . ASP H 2 92 ? 5.982 52.504 12.553 1.00 38.33 91 ASP H C 1
ATOM 16937 O O . ASP H 2 92 ? 6.270 53.508 13.198 1.00 37.92 91 ASP H O 1
ATOM 16942 N N . VAL H 2 93 ? 6.618 52.148 11.432 1.00 38.70 92 VAL H N 1
ATOM 16943 C CA . VAL H 2 93 ? 7.775 52.873 10.932 1.00 38.59 92 VAL H CA 1
ATOM 16944 C C . VAL H 2 93 ? 7.324 54.254 10.464 1.00 38.77 92 VAL H C 1
ATOM 16945 O O . VAL H 2 93 ? 7.971 55.254 10.773 1.00 39.53 92 VAL H O 1
ATOM 16949 N N . LEU H 2 94 ? 6.205 54.290 9.728 1.00 38.86 93 LEU H N 1
ATOM 16950 C CA . LEU H 2 94 ? 5.654 55.527 9.204 1.00 39.18 93 LEU H CA 1
ATOM 16951 C C . LEU H 2 94 ? 5.382 56.505 10.349 1.00 39.55 93 LEU H C 1
ATOM 16952 O O . LEU H 2 94 ? 5.837 57.649 10.314 1.00 39.50 93 LEU H O 1
ATOM 16957 N N . MET H 2 95 ? 4.640 56.054 11.366 1.00 40.00 94 MET H N 1
ATOM 16958 C CA . MET H 2 95 ? 4.173 56.954 12.407 1.00 41.07 94 MET H CA 1
ATOM 16959 C C . MET H 2 95 ? 5.330 57.380 13.307 1.00 39.48 94 MET H C 1
ATOM 16960 O O . MET H 2 95 ? 5.291 58.465 13.864 1.00 39.33 94 MET H O 1
ATOM 16965 N N . GLU H 2 96 ? 6.365 56.539 13.436 1.00 38.93 95 GLU H N 1
ATOM 16966 C CA . GLU H 2 96 ? 7.525 56.875 14.249 1.00 38.46 95 GLU H CA 1
ATOM 16967 C C . GLU H 2 96 ? 8.374 57.919 13.533 1.00 39.27 95 GLU H C 1
ATOM 16968 O O . GLU H 2 96 ? 8.899 58.825 14.162 1.00 39.61 95 GLU H O 1
ATOM 16974 N N . HIS H 2 97 ? 8.524 57.763 12.216 1.00 40.22 96 HIS H N 1
ATOM 16975 C CA . HIS H 2 97 ? 9.272 58.708 11.413 1.00 40.40 96 HIS H CA 1
ATOM 16976 C C . HIS H 2 97 ? 8.562 60.062 11.418 1.00 39.59 96 HIS H C 1
ATOM 16977 O O . HIS H 2 97 ? 9.214 61.099 11.524 1.00 39.96 96 HIS H O 1
ATOM 16984 N N . GLY H 2 98 ? 7.230 60.025 11.325 1.00 38.91 97 GLY H N 1
ATOM 16985 C CA . GLY H 2 98 ? 6.429 61.213 11.090 1.00 38.80 97 GLY H CA 1
ATOM 16986 C C . GLY H 2 98 ? 5.746 61.122 9.733 1.00 38.83 97 GLY H C 1
ATOM 16987 O O . GLY H 2 98 ? 6.413 60.958 8.717 1.00 37.70 97 GLY H O 1
ATOM 16988 N N . ALA H 2 99 ? 4.416 61.243 9.744 1.00 40.20 98 ALA H N 1
ATOM 16989 C CA . ALA H 2 99 ? 3.593 60.896 8.599 1.00 41.73 98 ALA H CA 1
ATOM 16990 C C . ALA H 2 99 ? 3.048 62.146 7.925 1.00 44.52 98 ALA H C 1
ATOM 16991 O O . ALA H 2 99 ? 2.265 62.031 6.982 1.00 46.03 98 ALA H O 1
ATOM 16993 N N . GLN H 2 100 ? 3.506 63.325 8.377 1.00 46.90 99 GLN H N 1
ATOM 16994 C CA . GLN H 2 100 ? 2.872 64.585 8.022 1.00 48.80 99 GLN H CA 1
ATOM 16995 C C . GLN H 2 100 ? 3.148 64.970 6.571 1.00 48.53 99 GLN H C 1
ATOM 16996 O O . GLN H 2 100 ? 2.407 65.778 6.019 1.00 48.84 99 GLN H O 1
ATOM 17002 N N . HIS H 2 101 ? 4.210 64.420 5.964 1.00 46.91 100 HIS H N 1
ATOM 17003 C CA . HIS H 2 101 ? 4.659 64.878 4.655 1.00 47.42 100 HIS H CA 1
ATOM 17004 C C . HIS H 2 101 ? 4.425 63.825 3.574 1.00 45.23 100 HIS H C 1
ATOM 17005 O O . HIS H 2 101 ? 4.989 63.931 2.488 1.00 44.41 100 HIS H O 1
ATOM 17012 N N . VAL H 2 102 ? 3.567 62.834 3.854 1.00 43.88 101 VAL H N 1
ATOM 17013 C CA . VAL H 2 102 ? 3.167 61.867 2.842 1.00 42.25 101 VAL H CA 1
ATOM 17014 C C . VAL H 2 102 ? 1.669 61.619 2.959 1.00 42.34 101 VAL H C 1
ATOM 17015 O O . VAL H 2 102 ? 1.035 62.028 3.929 1.00 42.63 101 VAL H O 1
ATOM 17019 N N . TYR H 2 103 ? 1.118 60.942 1.951 1.00 42.94 102 TYR H N 1
ATOM 17020 C CA . TYR H 2 103 ? -0.264 60.508 1.977 1.00 43.00 102 TYR H CA 1
ATOM 17021 C C . TYR H 2 103 ? -0.308 58.996 2.163 1.00 43.83 102 TYR H C 1
ATOM 17022 O O . TYR H 2 103 ? 0.382 58.272 1.455 1.00 45.17 102 TYR H O 1
ATOM 17031 N N . GLU H 2 104 ? -1.134 58.533 3.111 1.00 44.23 103 GLU H N 1
ATOM 17032 C CA . GLU H 2 104 ? -1.284 57.115 3.400 1.00 43.83 103 GLU H CA 1
ATOM 17033 C C . GLU H 2 104 ? -2.591 56.627 2.781 1.00 44.88 103 GLU H C 1
ATOM 17034 O O . GLU H 2 104 ? -3.631 56.647 3.435 1.00 44.39 103 GLU H O 1
ATOM 17040 N N . LEU H 2 105 ? -2.530 56.176 1.521 1.00 45.90 104 LEU H N 1
ATOM 17041 C CA . LEU H 2 105 ? -3.727 55.984 0.713 1.00 47.45 104 LEU H CA 1
ATOM 17042 C C . LEU H 2 105 ? -4.394 54.628 0.957 1.00 49.04 104 LEU H C 1
ATOM 17043 O O . LEU H 2 105 ? -5.616 54.535 0.870 1.00 49.56 104 LEU H O 1
ATOM 17048 N N . LEU H 2 106 ? -3.600 53.575 1.217 1.00 49.35 105 LEU H N 1
ATOM 17049 C CA . LEU H 2 106 ? -4.115 52.214 1.303 1.00 49.41 105 LEU H CA 1
ATOM 17050 C C . LEU H 2 106 ? -3.539 51.486 2.515 1.00 48.27 105 LEU H C 1
ATOM 17051 O O . LEU H 2 106 ? -2.346 51.579 2.802 1.00 47.19 105 LEU H O 1
ATOM 17056 N N . ASP H 2 107 ? -4.406 50.735 3.200 1.00 49.17 106 ASP H N 1
ATOM 17057 C CA . ASP H 2 107 ? -3.973 49.663 4.076 1.00 49.31 106 ASP H CA 1
ATOM 17058 C C . ASP H 2 107 ? -3.877 48.392 3.233 1.00 49.71 106 ASP H C 1
ATOM 17059 O O . ASP H 2 107 ? -4.894 47.865 2.782 1.00 50.48 106 ASP H O 1
ATOM 17064 N N . LEU H 2 108 ? -2.643 47.924 3.020 1.00 48.73 107 LEU H N 1
ATOM 17065 C CA . LEU H 2 108 ? -2.394 46.739 2.213 1.00 50.67 107 LEU H CA 1
ATOM 17066 C C . LEU H 2 108 ? -2.717 45.475 3.008 1.00 51.40 107 LEU H C 1
ATOM 17067 O O . LEU H 2 108 ? -2.779 44.405 2.426 1.00 53.10 107 LEU H O 1
ATOM 17072 N N . GLN H 2 109 ? -2.913 45.608 4.328 1.00 50.96 108 GLN H N 1
ATOM 17073 C CA . GLN H 2 109 ? -3.354 44.521 5.189 1.00 52.20 108 GLN H CA 1
ATOM 17074 C C . GLN H 2 109 ? -2.355 43.369 5.142 1.00 51.92 108 GLN H C 1
ATOM 17075 O O . GLN H 2 109 ? -2.758 42.212 5.137 1.00 54.20 108 GLN H O 1
ATOM 17081 N N . ILE H 2 110 ? -1.058 43.697 5.120 1.00 50.00 109 ILE H N 1
ATOM 17082 C CA . ILE H 2 110 ? -0.017 42.686 5.153 1.00 50.21 109 ILE H CA 1
ATOM 17083 C C . ILE H 2 110 ? 0.937 43.004 6.300 1.00 48.96 109 ILE H C 1
ATOM 17084 O O . ILE H 2 110 ? 0.995 44.141 6.769 1.00 47.44 109 ILE H O 1
ATOM 17089 N N . ALA H 2 111 ? 1.663 41.973 6.748 1.00 49.81 110 ALA H N 1
ATOM 17090 C CA . ALA H 2 111 ? 2.599 42.100 7.855 1.00 49.31 110 ALA H CA 1
ATOM 17091 C C . ALA H 2 111 ? 1.883 42.651 9.088 1.00 48.79 110 ALA H C 1
ATOM 17092 O O . ALA H 2 111 ? 2.370 43.587 9.715 1.00 46.63 110 ALA H O 1
ATOM 17094 N N . LYS H 2 112 ? 0.727 42.066 9.421 1.00 50.28 111 LYS H N 1
ATOM 17095 C CA . LYS H 2 112 ? -0.062 42.524 10.556 1.00 50.28 111 LYS H CA 1
ATOM 17096 C C . LYS H 2 112 ? 0.644 42.179 11.865 1.00 50.18 111 LYS H C 1
ATOM 17097 O O . LYS H 2 112 ? 1.130 41.067 12.033 1.00 52.62 111 LYS H O 1
ATOM 17103 N N . CYS H 2 113 ? 0.692 43.146 12.786 1.00 47.90 112 CYS H N 1
ATOM 17104 C CA . CYS H 2 113 ? 1.132 42.900 14.149 1.00 47.07 112 CYS H CA 1
ATOM 17105 C C . CYS H 2 113 ? 0.551 43.995 15.043 1.00 45.35 112 CYS H C 1
ATOM 17106 O O . CYS H 2 113 ? -0.332 44.733 14.607 1.00 44.08 112 CYS H O 1
ATOM 17109 N N . LYS H 2 114 ? 1.020 44.071 16.295 1.00 45.22 113 LYS H N 1
ATOM 17110 C CA . LYS H 2 114 ? 0.568 45.091 17.233 1.00 44.36 113 LYS H CA 1
ATOM 17111 C C . LYS H 2 114 ? 1.767 45.759 17.902 1.00 41.85 113 LYS H C 1
ATOM 17112 O O . LYS H 2 114 ? 2.705 45.080 18.311 1.00 41.96 113 LYS H O 1
ATOM 17118 N N . LEU H 2 115 ? 1.726 47.091 18.013 1.00 39.93 114 LEU H N 1
ATOM 17119 C CA . LEU H 2 115 ? 2.672 47.815 18.848 1.00 38.64 114 LEU H CA 1
ATOM 17120 C C . LEU H 2 115 ? 2.157 47.764 20.283 1.00 38.21 114 LEU H C 1
ATOM 17121 O O . LEU H 2 115 ? 1.014 48.126 20.529 1.00 39.58 114 LEU H O 1
ATOM 17126 N N . MET H 2 116 ? 2.995 47.296 21.218 1.00 37.36 115 MET H N 1
ATOM 17127 C CA . MET H 2 116 ? 2.551 47.031 22.575 1.00 37.61 115 MET H CA 1
ATOM 17128 C C . MET H 2 116 ? 3.604 47.472 23.588 1.00 36.41 115 MET H C 1
ATOM 17129 O O . MET H 2 116 ? 4.772 47.612 23.244 1.00 35.48 115 MET H O 1
ATOM 17134 N N . THR H 2 117 ? 3.174 47.666 24.844 1.00 36.63 116 THR H N 1
ATOM 17135 C CA . THR H 2 117 ? 4.092 47.693 25.973 1.00 36.60 116 THR H CA 1
ATOM 17136 C C . THR H 2 117 ? 4.354 46.261 26.424 1.00 38.16 116 THR H C 1
ATOM 17137 O O . THR H 2 117 ? 3.575 45.366 26.119 1.00 39.24 116 THR H O 1
ATOM 17141 N N . ALA H 2 118 ? 5.448 46.058 27.163 1.00 38.85 117 ALA H N 1
ATOM 17142 C CA . ALA H 2 118 ? 5.804 44.734 27.644 1.00 40.78 117 ALA H CA 1
ATOM 17143 C C . ALA H 2 118 ? 6.832 44.842 28.765 1.00 41.40 117 ALA H C 1
ATOM 17144 O O . ALA H 2 118 ? 7.610 45.793 28.809 1.00 40.35 117 ALA H O 1
ATOM 17146 N N . GLY H 2 119 ? 6.818 43.852 29.666 1.00 43.23 118 GLY H N 1
ATOM 17147 C CA . GLY H 2 119 ? 7.765 43.791 30.767 1.00 44.00 118 GLY H CA 1
ATOM 17148 C C . GLY H 2 119 ? 7.810 42.412 31.407 1.00 46.71 118 GLY H C 1
ATOM 17149 O O . GLY H 2 119 ? 7.153 41.488 30.936 1.00 48.81 118 GLY H O 1
ATOM 17150 N N . LYS H 2 120 ? 8.605 42.289 32.473 1.00 48.04 119 LYS H N 1
ATOM 17151 C CA . LYS H 2 120 ? 8.792 41.030 33.174 1.00 50.75 119 LYS H CA 1
ATOM 17152 C C . LYS H 2 120 ? 7.465 40.572 33.772 1.00 51.08 119 LYS H C 1
ATOM 17153 O O . LYS H 2 120 ? 6.734 41.388 34.332 1.00 49.15 119 LYS H O 1
ATOM 17159 N N . VAL H 2 121 ? 7.198 39.260 33.657 1.00 52.94 120 VAL H N 1
ATOM 17160 C CA . VAL H 2 121 ? 5.919 38.676 34.026 1.00 54.13 120 VAL H CA 1
ATOM 17161 C C . VAL H 2 121 ? 5.599 39.072 35.464 1.00 54.19 120 VAL H C 1
ATOM 17162 O O . VAL H 2 121 ? 6.385 38.816 36.367 1.00 54.66 120 VAL H O 1
ATOM 17166 N N . GLY H 2 122 ? 4.467 39.759 35.635 1.00 54.24 121 GLY H N 1
ATOM 17167 C CA . GLY H 2 122 ? 3.897 40.038 36.941 1.00 56.02 121 GLY H CA 1
ATOM 17168 C C . GLY H 2 122 ? 4.720 41.010 37.784 1.00 56.40 121 GLY H C 1
ATOM 17169 O O . GLY H 2 122 ? 4.550 41.040 39.000 1.00 58.63 121 GLY H O 1
ATOM 17170 N N . MET H 2 123 ? 5.596 41.799 37.150 1.00 55.98 122 MET H N 1
ATOM 17171 C CA . MET H 2 123 ? 6.444 42.723 37.885 1.00 55.93 122 MET H CA 1
ATOM 17172 C C . MET H 2 123 ? 5.570 43.858 38.411 1.00 56.28 122 MET H C 1
ATOM 17173 O O . MET H 2 123 ? 4.679 44.321 37.707 1.00 55.32 122 MET H O 1
ATOM 17178 N N . GLU H 2 124 ? 5.819 44.287 39.653 1.00 58.17 123 GLU H N 1
ATOM 17179 C CA . GLU H 2 124 ? 5.157 45.461 40.203 1.00 59.88 123 GLU H CA 1
ATOM 17180 C C . GLU H 2 124 ? 5.653 46.716 39.477 1.00 56.33 123 GLU H C 1
ATOM 17181 O O . GLU H 2 124 ? 6.839 46.828 39.174 1.00 53.71 123 GLU H O 1
ATOM 17187 N N . ARG H 2 125 ? 4.736 47.658 39.212 1.00 55.51 124 ARG H N 1
ATOM 17188 C CA . ARG H 2 125 ? 5.088 48.958 38.660 1.00 53.66 124 ARG H CA 1
ATOM 17189 C C . ARG H 2 125 ? 6.068 49.648 39.602 1.00 51.88 124 ARG H C 1
ATOM 17190 O O . ARG H 2 125 ? 5.753 49.805 40.776 1.00 51.95 124 ARG H O 1
ATOM 17198 N N . PRO H 2 126 ? 7.277 50.058 39.152 1.00 51.35 125 PRO H N 1
ATOM 17199 C CA . PRO H 2 126 ? 8.207 50.785 40.011 1.00 51.74 125 PRO H CA 1
ATOM 17200 C C . PRO H 2 126 ? 7.720 52.204 40.319 1.00 52.12 125 PRO H C 1
ATOM 17201 O O . PRO H 2 126 ? 6.916 52.771 39.576 1.00 51.02 125 PRO H O 1
ATOM 17205 N N . LYS H 2 127 ? 8.203 52.745 41.444 1.00 53.36 126 LYS H N 1
ATOM 17206 C CA . LYS H 2 127 ? 7.891 54.104 41.849 1.00 53.16 126 LYS H CA 1
ATOM 17207 C C . LYS H 2 127 ? 8.769 55.061 41.051 1.00 48.47 126 LYS H C 1
ATOM 17208 O O . LYS H 2 127 ? 9.886 54.722 40.671 1.00 47.76 126 LYS H O 1
ATOM 17214 N N . GLY H 2 128 ? 8.239 56.256 40.788 1.00 45.25 127 GLY H N 1
ATOM 17215 C CA . GLY H 2 128 ? 8.963 57.270 40.040 1.00 42.45 127 GLY H CA 1
ATOM 17216 C C . GLY H 2 128 ? 8.746 57.129 38.538 1.00 39.58 127 GLY H C 1
ATOM 17217 O O . GLY H 2 128 ? 7.926 56.342 38.095 1.00 39.14 127 GLY H O 1
ATOM 17218 N N . ARG H 2 129 ? 9.508 57.899 37.770 1.00 38.14 128 ARG H N 1
ATOM 17219 C CA . ARG H 2 129 ? 9.333 57.971 36.333 1.00 37.18 128 ARG H CA 1
ATOM 17220 C C . ARG H 2 129 ? 9.864 56.684 35.703 1.00 37.56 128 ARG H C 1
ATOM 17221 O O . ARG H 2 129 ? 10.990 56.272 35.959 1.00 37.06 128 ARG H O 1
ATOM 17229 N N . LEU H 2 130 ? 9.029 56.053 34.873 1.00 37.71 129 LEU H N 1
ATOM 17230 C CA . LEU H 2 130 ? 9.386 54.825 34.188 1.00 37.44 129 LEU H CA 1
ATOM 17231 C C . LEU H 2 130 ? 10.465 55.115 33.153 1.00 37.68 129 LEU H C 1
ATOM 17232 O O . LEU H 2 130 ? 10.528 56.216 32.605 1.00 38.08 129 LEU H O 1
ATOM 17237 N N . LYS H 2 131 ? 11.299 54.105 32.894 1.00 37.99 130 LYS H N 1
ATOM 17238 C CA . LYS H 2 131 ? 12.243 54.132 31.794 1.00 39.13 130 LYS H CA 1
ATOM 17239 C C . LYS H 2 131 ? 11.795 53.109 30.748 1.00 38.62 130 LYS H C 1
ATOM 17240 O O . LYS H 2 131 ? 11.625 51.935 31.066 1.00 39.52 130 LYS H O 1
ATOM 17246 N N . ILE H 2 132 ? 11.589 53.566 29.505 1.00 37.18 131 ILE H N 1
ATOM 17247 C CA . ILE H 2 132 ? 11.149 52.699 28.427 1.00 37.17 131 ILE H CA 1
ATOM 17248 C C . ILE H 2 132 ? 12.296 52.512 27.435 1.00 37.19 131 ILE H C 1
ATOM 17249 O O . ILE H 2 132 ? 12.855 53.486 26.946 1.00 37.37 131 ILE H O 1
ATOM 17254 N N . ALA H 2 133 ? 12.628 51.251 27.129 1.00 36.88 132 ALA H N 1
ATOM 17255 C CA . ALA H 2 133 ? 13.549 50.936 26.047 1.00 36.63 132 ALA H CA 1
ATOM 17256 C C . ALA H 2 133 ? 12.736 50.606 24.801 1.00 36.08 132 ALA H C 1
ATOM 17257 O O . ALA H 2 133 ? 11.784 49.843 24.864 1.00 35.11 132 ALA H O 1
ATOM 17259 N N . THR H 2 134 ? 13.101 51.207 23.666 1.00 36.59 133 THR H N 1
ATOM 17260 C CA . THR H 2 134 ? 12.289 51.116 22.463 1.00 36.85 133 THR H CA 1
ATOM 17261 C C . THR H 2 134 ? 13.085 51.631 21.270 1.00 38.40 133 THR H C 1
ATOM 17262 O O . THR H 2 134 ? 14.063 52.357 21.442 1.00 40.35 133 THR H O 1
ATOM 17266 N N . LYS H 2 135 ? 12.659 51.249 20.061 1.00 38.96 134 LYS H N 1
ATOM 17267 C CA . LYS H 2 135 ? 13.116 51.909 18.850 1.00 40.39 134 LYS H CA 1
ATOM 17268 C C . LYS H 2 135 ? 12.091 52.963 18.435 1.00 38.95 134 LYS H C 1
ATOM 17269 O O . LYS H 2 135 ? 12.355 53.760 17.539 1.00 39.59 134 LYS H O 1
ATOM 17275 N N . TYR H 2 136 ? 10.927 52.955 19.097 1.00 37.48 135 TYR H N 1
ATOM 17276 C CA . TYR H 2 136 ? 9.819 53.831 18.765 1.00 36.06 135 TYR H CA 1
ATOM 17277 C C . TYR H 2 136 ? 9.720 54.944 19.807 1.00 35.68 135 TYR H C 1
ATOM 17278 O O . TYR H 2 136 ? 8.781 54.972 20.602 1.00 34.92 135 TYR H O 1
ATOM 17287 N N . VAL H 2 137 ? 10.697 55.865 19.777 1.00 35.98 136 VAL H N 1
ATOM 17288 C CA . VAL H 2 137 ? 10.838 56.898 20.794 1.00 35.70 136 VAL H CA 1
ATOM 17289 C C . VAL H 2 137 ? 9.604 57.800 20.811 1.00 35.41 136 VAL H C 1
ATOM 17290 O O . VAL H 2 137 ? 9.085 58.114 21.877 1.00 36.01 136 VAL H O 1
ATOM 17294 N N . ASN H 2 138 ? 9.155 58.244 19.634 1.00 35.70 137 ASN H N 1
ATOM 17295 C CA . ASN H 2 138 ? 8.066 59.203 19.543 1.00 36.42 137 ASN H CA 1
ATOM 17296 C C . ASN H 2 138 ? 6.736 58.553 19.896 1.00 37.12 137 ASN H C 1
ATOM 17297 O O . ASN H 2 138 ? 5.940 59.155 20.604 1.00 39.05 137 ASN H O 1
ATOM 17302 N N . LEU H 2 139 ? 6.486 57.345 19.381 1.00 38.23 138 LEU H N 1
ATOM 17303 C CA . LEU H 2 139 ? 5.230 56.649 19.633 1.00 38.09 138 LEU H CA 1
ATOM 17304 C C . LEU H 2 139 ? 5.103 56.312 21.112 1.00 37.62 138 LEU H C 1
ATOM 17305 O O . LEU H 2 139 ? 4.002 56.353 21.644 1.00 38.79 138 LEU H O 1
ATOM 17310 N N . THR H 2 140 ? 6.225 55.979 21.757 1.00 37.30 139 THR H N 1
ATOM 17311 C CA . THR H 2 140 ? 6.243 55.715 23.187 1.00 37.52 139 THR H CA 1
ATOM 17312 C C . THR H 2 140 ? 5.746 56.946 23.951 1.00 39.04 139 THR H C 1
ATOM 17313 O O . THR H 2 140 ? 4.887 56.823 24.817 1.00 39.05 139 THR H O 1
ATOM 17317 N N . ARG H 2 141 ? 6.284 58.122 23.609 1.00 40.75 140 ARG H N 1
ATOM 17318 C CA . ARG H 2 141 ? 5.968 59.352 24.317 1.00 43.55 140 ARG H CA 1
ATOM 17319 C C . ARG H 2 141 ? 4.506 59.740 24.106 1.00 42.68 140 ARG H C 1
ATOM 17320 O O . ARG H 2 141 ? 3.853 60.169 25.050 1.00 43.19 140 ARG H O 1
ATOM 17328 N N . GLN H 2 142 ? 3.994 59.597 22.876 1.00 42.09 141 GLN H N 1
ATOM 17329 C CA . GLN H 2 142 ? 2.608 59.928 22.576 1.00 42.22 141 GLN H CA 1
ATOM 17330 C C . GLN H 2 142 ? 1.671 59.000 23.338 1.00 39.35 141 GLN H C 1
ATOM 17331 O O . GLN H 2 142 ? 0.632 59.440 23.826 1.00 39.46 141 GLN H O 1
ATOM 17337 N N . TYR H 2 143 ? 2.038 57.718 23.424 1.00 36.16 142 TYR H N 1
ATOM 17338 C CA . TYR H 2 143 ? 1.175 56.748 24.074 1.00 35.13 142 TYR H CA 1
ATOM 17339 C C . TYR H 2 143 ? 1.063 57.081 25.557 1.00 34.48 142 TYR H C 1
ATOM 17340 O O . TYR H 2 143 ? -0.041 57.168 26.091 1.00 34.99 142 TYR H O 1
ATOM 17349 N N . TYR H 2 144 ? 2.211 57.272 26.215 1.00 33.42 143 TYR H N 1
ATOM 17350 C CA . TYR H 2 144 ? 2.220 57.564 27.640 1.00 33.32 143 TYR H CA 1
ATOM 17351 C C . TYR H 2 144 ? 1.533 58.905 27.903 1.00 34.26 143 TYR H C 1
ATOM 17352 O O . TYR H 2 144 ? 0.836 59.043 28.903 1.00 34.95 143 TYR H O 1
ATOM 17361 N N . ALA H 2 145 ? 1.667 59.857 26.973 1.00 34.32 144 ALA H N 1
ATOM 17362 C CA . ALA H 2 145 ? 1.035 61.161 27.104 1.00 35.84 144 ALA H CA 1
ATOM 17363 C C . ALA H 2 145 ? -0.486 61.019 27.102 1.00 36.91 144 ALA H C 1
ATOM 17364 O O . ALA H 2 145 ? -1.169 61.711 27.846 1.00 37.60 144 ALA H O 1
ATOM 17366 N N . SER H 2 146 ? -1.009 60.103 26.283 1.00 37.76 145 SER H N 1
ATOM 17367 C CA . SER H 2 146 ? -2.446 59.872 26.208 1.00 39.36 145 SER H CA 1
ATOM 17368 C C . SER H 2 146 ? -2.995 59.347 27.535 1.00 40.24 145 SER H C 1
ATOM 17369 O O . SER H 2 146 ? -4.187 59.489 27.791 1.00 42.42 145 SER H O 1
ATOM 17372 N N . LEU H 2 147 ? -2.131 58.756 28.375 1.00 39.89 146 LEU H N 1
ATOM 17373 C CA . LEU H 2 147 ? -2.526 58.283 29.697 1.00 40.91 146 LEU H CA 1
ATOM 17374 C C . LEU H 2 147 ? -2.293 59.359 30.760 1.00 41.36 146 LEU H C 1
ATOM 17375 O O . LEU H 2 147 ? -2.442 59.088 31.945 1.00 41.84 146 LEU H O 1
ATOM 17380 N N . GLY H 2 148 ? -1.895 60.569 30.352 1.00 41.56 147 GLY H N 1
ATOM 17381 C CA . GLY H 2 148 ? -1.506 61.599 31.301 1.00 41.78 147 GLY H CA 1
ATOM 17382 C C . GLY H 2 148 ? -0.154 61.317 31.962 1.00 40.96 147 GLY H C 1
ATOM 17383 O O . GLY H 2 148 ? 0.105 61.788 33.066 1.00 41.59 147 GLY H O 1
ATOM 17384 N N . GLU H 2 149 ? 0.722 60.589 31.260 1.00 39.95 148 GLU H N 1
ATOM 17385 C CA . GLU H 2 149 ? 1.981 60.139 31.836 1.00 39.72 148 GLU H CA 1
ATOM 17386 C C . GLU H 2 149 ? 3.171 60.515 30.953 1.00 36.84 148 GLU H C 1
ATOM 17387 O O . GLU H 2 149 ? 3.026 60.797 29.763 1.00 35.71 148 GLU H O 1
ATOM 17393 N N . GLN H 2 150 ? 4.358 60.425 31.557 1.00 35.45 149 GLN H N 1
ATOM 17394 C CA . GLN H 2 150 ? 5.594 60.943 30.998 1.00 35.14 149 GLN H CA 1
ATOM 17395 C C . GLN H 2 150 ? 6.733 59.996 31.369 1.00 33.94 149 GLN H C 1
ATOM 17396 O O . GLN H 2 150 ? 6.783 59.556 32.510 1.00 34.03 149 GLN H O 1
ATOM 17402 N N . VAL H 2 151 ? 7.661 59.714 30.450 1.00 33.80 150 VAL H N 1
ATOM 17403 C CA . VAL H 2 151 ? 8.674 58.696 30.714 1.00 33.94 150 VAL H CA 1
ATOM 17404 C C . VAL H 2 151 ? 10.052 59.126 30.213 1.00 34.43 150 VAL H C 1
ATOM 17405 O O . VAL H 2 151 ? 10.183 59.988 29.356 1.00 34.12 150 VAL H O 1
ATOM 17409 N N . ASP H 2 152 ? 11.076 58.471 30.761 1.00 36.13 151 ASP H N 1
ATOM 17410 C CA . ASP H 2 152 ? 12.404 58.443 30.170 1.00 37.38 151 ASP H CA 1
ATOM 17411 C C . ASP H 2 152 ? 12.434 57.354 29.107 1.00 37.09 151 ASP H C 1
ATOM 17412 O O . ASP H 2 152 ? 11.732 56.366 29.222 1.00 38.28 151 ASP H O 1
ATOM 17417 N N . VAL H 2 153 ? 13.256 57.552 28.079 1.00 38.36 152 VAL H N 1
ATOM 17418 C CA . VAL H 2 153 ? 13.394 56.611 26.986 1.00 39.19 152 VAL H CA 1
ATOM 17419 C C . VAL H 2 153 ? 14.879 56.352 26.756 1.00 40.54 152 VAL H C 1
ATOM 17420 O O . VAL H 2 153 ? 15.693 57.251 26.912 1.00 42.77 152 VAL H O 1
ATOM 17424 N N . ILE H 2 154 ? 15.232 55.111 26.417 1.00 40.97 153 ILE H N 1
ATOM 17425 C CA . ILE H 2 154 ? 16.528 54.828 25.821 1.00 41.51 153 ILE H CA 1
ATOM 17426 C C . ILE H 2 154 ? 16.265 54.208 24.450 1.00 42.17 153 ILE H C 1
ATOM 17427 O O . ILE H 2 154 ? 15.519 53.237 24.324 1.00 40.67 153 ILE H O 1
ATOM 17432 N N . LYS H 2 155 ? 16.846 54.817 23.414 1.00 43.81 154 LYS H N 1
ATOM 17433 C CA . LYS H 2 155 ? 16.674 54.351 22.051 1.00 44.42 154 LYS H CA 1
ATOM 17434 C C . LYS H 2 155 ? 17.590 53.152 21.814 1.00 45.21 154 LYS H C 1
ATOM 17435 O O . LYS H 2 155 ? 18.791 53.253 21.998 1.00 46.40 154 LYS H O 1
ATOM 17441 N N . LEU H 2 156 ? 16.999 52.015 21.439 1.00 45.44 155 LEU H N 1
ATOM 17442 C CA . LEU H 2 156 ? 17.744 50.854 20.971 1.00 46.67 155 LEU H CA 1
ATOM 17443 C C . LEU H 2 156 ? 17.243 50.495 19.577 1.00 46.47 155 LEU H C 1
ATOM 17444 O O . LEU H 2 156 ? 16.176 50.944 19.173 1.00 44.92 155 LEU H O 1
ATOM 17449 N N . TYR H 2 157 ? 18.012 49.676 18.858 1.00 49.17 156 TYR H N 1
ATOM 17450 C CA . TYR H 2 157 ? 17.707 49.352 17.474 1.00 51.02 156 TYR H CA 1
ATOM 17451 C C . TYR H 2 157 ? 17.189 47.917 17.342 1.00 50.77 156 TYR H C 1
ATOM 17452 O O . TYR H 2 157 ? 16.487 47.616 16.377 1.00 49.77 156 TYR H O 1
ATOM 17461 N N . GLY H 2 158 ? 17.519 47.038 18.301 1.00 50.76 157 GLY H N 1
ATOM 17462 C CA . GLY H 2 158 ? 17.088 45.651 18.212 1.00 51.19 157 GLY H CA 1
ATOM 17463 C C . GLY H 2 158 ? 17.149 44.894 19.534 1.00 50.96 157 GLY H C 1
ATOM 17464 O O . GLY H 2 158 ? 17.496 45.455 20.569 1.00 51.11 157 GLY H O 1
ATOM 17465 N N . SER H 2 159 ? 16.786 43.607 19.457 1.00 51.36 158 SER H N 1
ATOM 17466 C CA . SER H 2 159 ? 16.743 42.702 20.597 1.00 52.42 158 SER H CA 1
ATOM 17467 C C . SER H 2 159 ? 16.157 43.409 21.818 1.00 50.90 158 SER H C 1
ATOM 17468 O O . SER H 2 159 ? 16.781 43.470 22.874 1.00 51.02 158 SER H O 1
ATOM 17471 N N . MET H 2 160 ? 14.929 43.915 21.650 1.00 49.49 159 MET H N 1
ATOM 17472 C CA . MET H 2 160 ? 14.272 44.753 22.645 1.00 48.17 159 MET H CA 1
ATOM 17473 C C . MET H 2 160 ? 13.971 43.970 23.920 1.00 48.23 159 MET H C 1
ATOM 17474 O O . MET H 2 160 ? 13.963 44.540 25.002 1.00 47.33 159 MET H O 1
ATOM 17479 N N . GLU H 2 161 ? 13.749 42.660 23.788 1.00 49.55 160 GLU H N 1
ATOM 17480 C CA . GLU H 2 161 ? 13.382 41.807 24.904 1.00 50.66 160 GLU H CA 1
ATOM 17481 C C . GLU H 2 161 ? 14.512 41.719 25.931 1.00 49.57 160 GLU H C 1
ATOM 17482 O O . GLU H 2 161 ? 14.260 41.350 27.074 1.00 50.10 160 GLU H O 1
ATOM 17488 N N . LEU H 2 162 ? 15.750 42.034 25.520 1.00 48.53 161 LEU H N 1
ATOM 17489 C CA . LEU H 2 162 ? 16.908 42.007 26.406 1.00 48.66 161 LEU H CA 1
ATOM 17490 C C . LEU H 2 162 ? 16.882 43.151 27.426 1.00 46.47 161 LEU H C 1
ATOM 17491 O O . LEU H 2 162 ? 17.393 42.996 28.533 1.00 46.67 161 LEU H O 1
ATOM 17496 N N . ALA H 2 163 ? 16.324 44.307 27.034 1.00 43.63 162 ALA H N 1
ATOM 17497 C CA . ALA H 2 163 ? 16.536 45.551 27.755 1.00 42.44 162 ALA H CA 1
ATOM 17498 C C . ALA H 2 163 ? 16.143 45.412 29.222 1.00 41.77 162 ALA H C 1
ATOM 17499 O O . ALA H 2 163 ? 16.926 45.768 30.094 1.00 41.93 162 ALA H O 1
ATOM 17501 N N . PRO H 2 164 ? 14.937 44.902 29.557 1.00 41.47 163 PRO H N 1
ATOM 17502 C CA . PRO H 2 164 ? 14.551 44.725 30.961 1.00 41.71 163 PRO H CA 1
ATOM 17503 C C . PRO H 2 164 ? 15.429 43.742 31.735 1.00 43.70 163 PRO H C 1
ATOM 17504 O O . PRO H 2 164 ? 15.631 43.920 32.932 1.00 44.42 163 PRO H O 1
ATOM 17508 N N . LEU H 2 165 ? 15.961 42.726 31.042 1.00 45.16 164 LEU H N 1
ATOM 17509 C CA . LEU H 2 165 ? 16.752 41.684 31.682 1.00 47.39 164 LEU H CA 1
ATOM 17510 C C . LEU H 2 165 ? 18.121 42.210 32.123 1.00 47.36 164 LEU H C 1
ATOM 17511 O O . LEU H 2 165 ? 18.702 41.668 33.053 1.00 48.78 164 LEU H O 1
ATOM 17516 N N . VAL H 2 166 ? 18.638 43.258 31.471 1.00 46.29 165 VAL H N 1
ATOM 17517 C CA . VAL H 2 166 ? 19.932 43.826 31.834 1.00 47.22 165 VAL H CA 1
ATOM 17518 C C . VAL H 2 166 ? 19.780 45.251 32.387 1.00 45.88 165 VAL H C 1
ATOM 17519 O O . VAL H 2 166 ? 20.768 45.965 32.508 1.00 46.09 165 VAL H O 1
ATOM 17523 N N . GLY H 2 167 ? 18.549 45.662 32.726 1.00 44.67 166 GLY H N 1
ATOM 17524 C CA . GLY H 2 167 ? 18.313 46.877 33.492 1.00 43.88 166 GLY H CA 1
ATOM 17525 C C . GLY H 2 167 ? 18.426 48.170 32.679 1.00 43.01 166 GLY H C 1
ATOM 17526 O O . GLY H 2 167 ? 18.710 49.223 33.239 1.00 42.79 166 GLY H O 1
ATOM 17527 N N . LEU H 2 168 ? 18.186 48.099 31.365 1.00 42.69 167 LEU H N 1
ATOM 17528 C CA . LEU H 2 168 ? 18.204 49.277 30.516 1.00 41.75 167 LEU H CA 1
ATOM 17529 C C . LEU H 2 168 ? 16.837 49.953 30.521 1.00 41.10 167 LEU H C 1
ATOM 17530 O O . LEU H 2 168 ? 16.738 51.131 30.177 1.00 42.27 167 LEU H O 1
ATOM 17535 N N . GLY H 2 169 ? 15.787 49.214 30.892 1.00 40.72 168 GLY H N 1
ATOM 17536 C CA . GLY H 2 169 ? 14.454 49.783 30.985 1.00 39.60 168 GLY H CA 1
ATOM 17537 C C . GLY H 2 169 ? 13.598 49.029 31.995 1.00 40.09 168 GLY H C 1
ATOM 17538 O O . GLY H 2 169 ? 13.914 47.897 32.352 1.00 42.08 168 GLY H O 1
ATOM 17539 N N . ASP H 2 170 ? 12.517 49.669 32.443 1.00 39.03 169 ASP H N 1
ATOM 17540 C CA . ASP H 2 170 ? 11.521 49.016 33.275 1.00 39.73 169 ASP H CA 1
ATOM 17541 C C . ASP H 2 170 ? 10.555 48.249 32.375 1.00 38.94 169 ASP H C 1
ATOM 17542 O O . ASP H 2 170 ? 10.074 47.186 32.749 1.00 39.14 169 ASP H O 1
ATOM 17547 N N . TYR H 2 171 ? 10.269 48.822 31.197 1.00 37.66 170 TYR H N 1
ATOM 17548 C CA . TYR H 2 171 ? 9.353 48.248 30.226 1.00 37.70 170 TYR H CA 1
ATOM 17549 C C . TYR H 2 171 ? 9.901 48.496 28.828 1.00 37.31 170 TYR H C 1
ATOM 17550 O O . TYR H 2 171 ? 10.834 49.273 28.676 1.00 38.62 170 TYR H O 1
ATOM 17559 N N . ILE H 2 172 ? 9.309 47.851 27.819 1.00 36.51 171 ILE H N 1
ATOM 17560 C CA . ILE H 2 172 ? 9.652 48.112 26.435 1.00 35.40 171 ILE H CA 1
ATOM 17561 C C . ILE H 2 172 ? 8.384 48.459 25.666 1.00 34.92 171 ILE H C 1
ATOM 17562 O O . ILE H 2 172 ? 7.278 48.137 26.092 1.00 35.26 171 ILE H O 1
ATOM 17567 N N . VAL H 2 173 ? 8.582 49.138 24.535 1.00 34.75 172 VAL H N 1
ATOM 17568 C CA . VAL H 2 173 ? 7.572 49.309 23.506 1.00 34.76 172 VAL H CA 1
ATOM 17569 C C . VAL H 2 173 ? 8.149 48.741 22.214 1.00 35.58 172 VAL H C 1
ATOM 17570 O O . VAL H 2 173 ? 9.237 49.123 21.795 1.00 35.26 172 VAL H O 1
ATOM 17574 N N . ASP H 2 174 ? 7.415 47.804 21.605 1.00 37.39 173 ASP H N 1
ATOM 17575 C CA . ASP H 2 174 ? 7.909 47.045 20.471 1.00 38.50 173 ASP H CA 1
ATOM 17576 C C . ASP H 2 174 ? 6.712 46.440 19.751 1.00 40.60 173 ASP H C 1
ATOM 17577 O O . ASP H 2 174 ? 5.611 46.389 20.298 1.00 40.92 173 ASP H O 1
ATOM 17582 N N . VAL H 2 175 ? 6.933 46.003 18.510 1.00 42.50 174 VAL H N 1
ATOM 17583 C CA . VAL H 2 175 ? 5.905 45.310 17.761 1.00 44.55 174 VAL H CA 1
ATOM 17584 C C . VAL H 2 175 ? 5.864 43.862 18.242 1.00 47.83 174 VAL H C 1
ATOM 17585 O O . VAL H 2 175 ? 6.900 43.260 18.498 1.00 49.34 174 VAL H O 1
ATOM 17589 N N . VAL H 2 176 ? 4.646 43.327 18.371 1.00 49.73 175 VAL H N 1
ATOM 17590 C CA . VAL H 2 176 ? 4.427 41.984 18.874 1.00 52.36 175 VAL H CA 1
ATOM 17591 C C . VAL H 2 176 ? 3.510 41.265 17.890 1.00 55.45 175 VAL H C 1
ATOM 17592 O O . VAL H 2 176 ? 2.447 41.770 17.541 1.00 54.73 175 VAL H O 1
ATOM 17596 N N . ASP H 2 177 ? 3.990 40.102 17.443 1.00 59.85 176 ASP H N 1
ATOM 17597 C CA . ASP H 2 177 ? 3.301 39.267 16.480 1.00 63.97 176 ASP H CA 1
ATOM 17598 C C . ASP H 2 177 ? 2.797 38.027 17.213 1.00 66.16 176 ASP H C 1
ATOM 17599 O O . ASP H 2 177 ? 1.692 38.036 17.744 1.00 65.70 176 ASP H O 1
ATOM 17604 N N . THR H 2 178 ? 3.631 36.986 17.272 1.00 69.49 177 THR H N 1
ATOM 17605 C CA . THR H 2 178 ? 3.284 35.761 17.969 1.00 74.07 177 THR H CA 1
ATOM 17606 C C . THR H 2 178 ? 3.392 36.001 19.474 1.00 74.12 177 THR H C 1
ATOM 17607 O O . THR H 2 178 ? 2.637 35.427 20.252 1.00 75.67 177 THR H O 1
ATOM 17611 N N . GLY H 2 179 ? 4.345 36.853 19.870 1.00 72.83 178 GLY H N 1
ATOM 17612 C CA . GLY H 2 179 ? 4.577 37.167 21.270 1.00 72.25 178 GLY H CA 1
ATOM 17613 C C . GLY H 2 179 ? 5.356 36.071 21.991 1.00 75.23 178 GLY H C 1
ATOM 17614 O O . GLY H 2 179 ? 5.391 36.050 23.220 1.00 74.19 178 GLY H O 1
ATOM 17615 N N . ASN H 2 180 ? 5.971 35.165 21.220 1.00 79.09 179 ASN H N 1
ATOM 17616 C CA . ASN H 2 180 ? 6.605 33.982 21.779 1.00 86.11 179 ASN H CA 1
ATOM 17617 C C . ASN H 2 180 ? 8.015 34.342 22.237 1.00 84.32 179 ASN H C 1
ATOM 17618 O O . ASN H 2 180 ? 8.512 33.782 23.212 1.00 86.79 179 ASN H O 1
ATOM 17623 N N . THR H 2 181 ? 8.655 35.269 21.514 1.00 81.03 180 THR H N 1
ATOM 17624 C CA . THR H 2 181 ? 9.975 35.756 21.885 1.00 79.40 180 THR H CA 1
ATOM 17625 C C . THR H 2 181 ? 9.925 36.335 23.300 1.00 75.92 180 THR H C 1
ATOM 17626 O O . THR H 2 181 ? 10.867 36.169 24.064 1.00 75.42 180 THR H O 1
ATOM 17630 N N . LEU H 2 182 ? 8.815 37.018 23.621 1.00 71.32 181 LEU H N 1
ATOM 17631 C CA . LEU H 2 182 ? 8.603 37.612 24.933 1.00 67.86 181 LEU H CA 1
ATOM 17632 C C . LEU H 2 182 ? 8.450 36.519 25.987 1.00 69.55 181 LEU H C 1
ATOM 17633 O O . LEU H 2 182 ? 9.228 36.469 26.942 1.00 71.28 181 LEU H O 1
ATOM 17638 N N . ARG H 2 183 ? 7.440 35.653 25.801 1.00 69.29 182 ARG H N 1
ATOM 17639 C CA . ARG H 2 183 ? 7.146 34.581 26.740 1.00 69.85 182 ARG H CA 1
ATOM 17640 C C . ARG H 2 183 ? 8.414 33.773 27.019 1.00 70.14 182 ARG H C 1
ATOM 17641 O O . ARG H 2 183 ? 8.658 33.383 28.158 1.00 69.64 182 ARG H O 1
ATOM 17643 N N . ALA H 2 184 ? 9.211 33.545 25.964 1.00 70.58 183 ALA H N 1
ATOM 17644 C CA . ALA H 2 184 ? 10.441 32.773 26.054 1.00 72.64 183 ALA H CA 1
ATOM 17645 C C . ALA H 2 184 ? 11.385 33.373 27.096 1.00 71.23 183 ALA H C 1
ATOM 17646 O O . ALA H 2 184 ? 11.957 32.639 27.898 1.00 71.99 183 ALA H O 1
ATOM 17648 N N . ASN H 2 185 ? 11.524 34.708 27.088 1.00 67.52 184 ASN H N 1
ATOM 17649 C CA . ASN H 2 185 ? 12.540 35.379 27.885 1.00 65.98 184 ASN H CA 1
ATOM 17650 C C . ASN H 2 185 ? 11.939 35.993 29.147 1.00 63.09 184 ASN H C 1
ATOM 17651 O O . ASN H 2 185 ? 12.537 36.899 29.722 1.00 61.68 184 ASN H O 1
ATOM 17656 N N . GLY H 2 186 ? 10.774 35.486 29.578 1.00 62.43 185 GLY H N 1
ATOM 17657 C CA . GLY H 2 186 ? 10.201 35.850 30.865 1.00 61.31 185 GLY H CA 1
ATOM 17658 C C . GLY H 2 186 ? 9.491 37.203 30.849 1.00 58.65 185 GLY H C 1
ATOM 17659 O O . GLY H 2 186 ? 9.215 37.772 31.906 1.00 57.98 185 GLY H O 1
ATOM 17660 N N . LEU H 2 187 ? 9.188 37.703 29.644 1.00 57.53 186 LEU H N 1
ATOM 17661 C CA . LEU H 2 187 ? 8.425 38.928 29.464 1.00 54.98 186 LEU H CA 1
ATOM 17662 C C . LEU H 2 187 ? 6.980 38.575 29.116 1.00 55.33 186 LEU H C 1
ATOM 17663 O O . LEU H 2 187 ? 6.682 37.430 28.783 1.00 58.98 186 LEU H O 1
ATOM 17668 N N . GLU H 2 188 ? 6.085 39.560 29.202 1.00 53.29 187 GLU H N 1
ATOM 17669 C CA . GLU H 2 188 ? 4.708 39.385 28.771 1.00 53.48 187 GLU H CA 1
ATOM 17670 C C . GLU H 2 188 ? 4.258 40.654 28.049 1.00 51.71 187 GLU H C 1
ATOM 17671 O O . GLU H 2 188 ? 4.683 41.755 28.398 1.00 48.97 187 GLU H O 1
ATOM 17677 N N . PRO H 2 189 ? 3.391 40.535 27.016 1.00 51.73 188 PRO H N 1
ATOM 17678 C CA . PRO H 2 189 ? 2.734 41.704 26.432 1.00 49.55 188 PRO H CA 1
ATOM 17679 C C . PRO H 2 189 ? 1.749 42.306 27.428 1.00 49.23 188 PRO H C 1
ATOM 17680 O O . PRO H 2 189 ? 1.044 41.569 28.115 1.00 50.44 188 PRO H O 1
ATOM 17684 N N . LEU H 2 190 ? 1.716 43.643 27.514 1.00 47.51 189 LEU H N 1
ATOM 17685 C CA . LEU H 2 190 ? 0.842 44.320 28.466 1.00 47.65 189 LEU H CA 1
ATOM 17686 C C . LEU H 2 190 ? -0.284 45.028 27.718 1.00 48.02 189 LEU H C 1
ATOM 17687 O O . LEU H 2 190 ? -1.366 44.465 27.581 1.00 50.07 189 LEU H O 1
ATOM 17692 N N . GLU H 2 191 ? -0.025 46.243 27.218 1.00 47.05 190 GLU H N 1
ATOM 17693 C CA . GLU H 2 191 ? -1.066 47.059 26.612 1.00 46.92 190 GLU H CA 1
ATOM 17694 C C . GLU H 2 191 ? -0.851 47.138 25.104 1.00 45.71 190 GLU H C 1
ATOM 17695 O O . GLU H 2 191 ? 0.278 47.221 24.641 1.00 44.03 190 GLU H O 1
ATOM 17701 N N . GLU H 2 192 ? -1.957 47.110 24.355 1.00 47.57 191 GLU H N 1
ATOM 17702 C CA . GLU H 2 192 ? -1.934 47.332 22.919 1.00 47.96 191 GLU H CA 1
ATOM 17703 C C . GLU H 2 192 ? -1.979 48.830 22.654 1.00 46.25 191 GLU H C 1
ATOM 17704 O O . GLU H 2 192 ? -2.922 49.494 23.080 1.00 47.40 191 GLU H O 1
ATOM 17710 N N . ILE H 2 193 ? -0.973 49.342 21.936 1.00 43.99 192 ILE H N 1
ATOM 17711 C CA . ILE H 2 193 ? -0.907 50.758 21.624 1.00 43.19 192 ILE H CA 1
ATOM 17712 C C . ILE H 2 193 ? -1.646 51.004 20.308 1.00 43.84 192 ILE H C 1
ATOM 17713 O O . ILE H 2 193 ? -2.489 51.890 20.228 1.00 43.15 192 ILE H O 1
ATOM 17718 N N . CYS H 2 194 ? -1.341 50.211 19.275 1.00 45.41 193 CYS H N 1
ATOM 17719 C CA . CYS H 2 194 ? -2.125 50.256 18.048 1.00 46.88 193 CYS H CA 1
ATOM 17720 C C . CYS H 2 194 ? -1.889 49.009 17.198 1.00 46.36 193 CYS H C 1
ATOM 17721 O O . CYS H 2 194 ? -0.934 48.265 17.408 1.00 46.24 193 CYS H O 1
ATOM 17724 N N . LYS H 2 195 ? -2.799 48.803 16.240 1.00 46.17 194 LYS H N 1
ATOM 17725 C CA . LYS H 2 195 ? -2.687 47.745 15.252 1.00 46.11 194 LYS H CA 1
ATOM 17726 C C . LYS H 2 195 ? -1.765 48.225 14.138 1.00 44.40 194 LYS H C 1
ATOM 17727 O O . LYS H 2 195 ? -1.841 49.379 13.722 1.00 45.18 194 LYS H O 1
ATOM 17729 N N . VAL H 2 196 ? -0.880 47.334 13.677 1.00 44.31 195 VAL H N 1
ATOM 17730 C CA . VAL H 2 196 ? 0.161 47.681 12.723 1.00 43.50 195 VAL H CA 1
ATOM 17731 C C . VAL H 2 196 ? 0.018 46.807 11.483 1.00 43.84 195 VAL H C 1
ATOM 17732 O O . VAL H 2 196 ? -0.216 45.606 11.588 1.00 46.31 195 VAL H O 1
ATOM 17736 N N . SER H 2 197 ? 0.152 47.438 10.314 1.00 42.58 196 SER H N 1
ATOM 17737 C CA . SER H 2 197 ? 0.182 46.732 9.045 1.00 43.53 196 SER H CA 1
ATOM 17738 C C . SER H 2 197 ? 0.907 47.597 8.024 1.00 42.63 196 SER H C 1
ATOM 17739 O O . SER H 2 197 ? 1.105 48.782 8.252 1.00 42.54 196 SER H O 1
ATOM 17742 N N . SER H 2 198 ? 1.288 46.997 6.899 1.00 43.83 197 SER H N 1
ATOM 17743 C CA . SER H 2 198 ? 1.976 47.718 5.845 1.00 43.52 197 SER H CA 1
ATOM 17744 C C . SER H 2 198 ? 0.998 48.619 5.093 1.00 43.36 197 SER H C 1
ATOM 17745 O O . SER H 2 198 ? -0.164 48.266 4.876 1.00 42.64 197 SER H O 1
ATOM 17748 N N . ARG H 2 199 ? 1.510 49.786 4.688 1.00 43.03 198 ARG H N 1
ATOM 17749 C CA . ARG H 2 199 ? 0.700 50.832 4.093 1.00 43.24 198 ARG H CA 1
ATOM 17750 C C . ARG H 2 199 ? 1.377 51.328 2.822 1.00 43.80 198 ARG H C 1
ATOM 17751 O O . ARG H 2 199 ? 2.608 51.326 2.733 1.00 45.02 198 ARG H O 1
ATOM 17759 N N . LEU H 2 200 ? 0.552 51.776 1.868 1.00 43.91 199 LEU H N 1
ATOM 17760 C CA . LEU H 2 200 ? 1.045 52.474 0.693 1.00 43.96 199 LEU H CA 1
ATOM 17761 C C . LEU H 2 200 ? 1.047 53.979 0.955 1.00 43.22 199 LEU H C 1
ATOM 17762 O O . LEU H 2 200 ? -0.017 54.585 1.097 1.00 43.92 199 LEU H O 1
ATOM 17767 N N . ILE H 2 201 ? 2.251 54.566 0.999 1.00 41.85 200 ILE H N 1
ATOM 17768 C CA . ILE H 2 201 ? 2.407 55.998 1.198 1.00 41.09 200 ILE H CA 1
ATOM 17769 C C . ILE H 2 201 ? 2.832 56.646 -0.118 1.00 40.72 200 ILE H C 1
ATOM 17770 O O . ILE H 2 201 ? 3.517 56.027 -0.928 1.00 41.71 200 ILE H O 1
ATOM 17775 N N . VAL H 2 202 ? 2.394 57.892 -0.331 1.00 40.55 201 VAL H N 1
ATOM 17776 C CA . VAL H 2 202 ? 2.655 58.605 -1.573 1.00 41.04 201 VAL H CA 1
ATOM 17777 C C . VAL H 2 202 ? 3.221 59.982 -1.245 1.00 40.24 201 VAL H C 1
ATOM 17778 O O . VAL H 2 202 ? 2.755 60.658 -0.330 1.00 39.95 201 VAL H O 1
ATOM 17782 N N . ASN H 2 203 ? 4.235 60.384 -2.013 1.00 40.05 202 ASN H N 1
ATOM 17783 C CA . ASN H 2 203 ? 4.781 61.726 -1.940 1.00 40.27 202 ASN H CA 1
ATOM 17784 C C . ASN H 2 203 ? 3.691 62.718 -2.340 1.00 40.82 202 ASN H C 1
ATOM 17785 O O . ASN H 2 203 ? 2.958 62.474 -3.295 1.00 41.66 202 ASN H O 1
ATOM 17790 N N . LYS H 2 204 ? 3.594 63.838 -1.616 1.00 40.68 203 LYS H N 1
ATOM 17791 C CA . LYS H 2 204 ? 2.489 64.763 -1.806 1.00 41.72 203 LYS H CA 1
ATOM 17792 C C . LYS H 2 204 ? 2.547 65.386 -3.198 1.00 43.36 203 LYS H C 1
ATOM 17793 O O . LYS H 2 204 ? 1.535 65.435 -3.892 1.00 44.57 203 LYS H O 1
ATOM 17799 N N . ALA H 2 205 ? 3.728 65.876 -3.588 1.00 44.37 204 ALA H N 1
ATOM 17800 C CA . ALA H 2 205 ? 3.918 66.485 -4.895 1.00 46.27 204 ALA H CA 1
ATOM 17801 C C . ALA H 2 205 ? 3.572 65.487 -5.997 1.00 46.82 204 ALA H C 1
ATOM 17802 O O . ALA H 2 205 ? 2.840 65.830 -6.919 1.00 48.09 204 ALA H O 1
ATOM 17804 N N . SER H 2 206 ? 4.088 64.256 -5.887 1.00 46.62 205 SER H N 1
ATOM 17805 C CA . SER H 2 206 ? 3.795 63.207 -6.851 1.00 47.69 205 SER H CA 1
ATOM 17806 C C . SER H 2 206 ? 2.291 62.987 -6.980 1.00 47.89 205 SER H C 1
ATOM 17807 O O . SER H 2 206 ? 1.778 62.896 -8.089 1.00 49.04 205 SER H O 1
ATOM 17810 N N . PHE H 2 207 ? 1.594 62.906 -5.844 1.00 47.71 206 PHE H N 1
ATOM 17811 C CA . PHE H 2 207 ? 0.161 62.664 -5.838 1.00 49.11 206 PHE H CA 1
ATOM 17812 C C . PHE H 2 207 ? -0.562 63.761 -6.614 1.00 49.65 206 PHE H C 1
ATOM 17813 O O . PHE H 2 207 ? -1.490 63.480 -7.369 1.00 50.70 206 PHE H O 1
ATOM 17821 N N . LYS H 2 208 ? -0.119 65.009 -6.439 1.00 49.85 207 LYS H N 1
ATOM 17822 C CA . LYS H 2 208 ? -0.808 66.150 -7.021 1.00 51.23 207 LYS H CA 1
ATOM 17823 C C . LYS H 2 208 ? -0.584 66.221 -8.531 1.00 52.16 207 LYS H C 1
ATOM 17824 O O . LYS H 2 208 ? -1.507 66.595 -9.252 1.00 53.24 207 LYS H O 1
ATOM 17830 N N . ARG H 2 209 ? 0.606 65.837 -9.019 1.00 52.07 208 ARG H N 1
ATOM 17831 C CA . ARG H 2 209 ? 0.942 66.096 -10.413 1.00 53.61 208 ARG H CA 1
ATOM 17832 C C . ARG H 2 209 ? 1.009 64.817 -11.245 1.00 52.77 208 ARG H C 1
ATOM 17833 O O . ARG H 2 209 ? 1.139 64.911 -12.460 1.00 54.09 208 ARG H O 1
ATOM 17841 N N . LYS H 2 210 ? 0.864 63.633 -10.636 1.00 51.68 209 LYS H N 1
ATOM 17842 C CA . LYS H 2 210 ? 0.951 62.396 -11.400 1.00 51.61 209 LYS H CA 1
ATOM 17843 C C . LYS H 2 210 ? -0.312 61.551 -11.229 1.00 53.01 209 LYS H C 1
ATOM 17844 O O . LYS H 2 210 ? -0.225 60.327 -11.183 1.00 52.81 209 LYS H O 1
ATOM 17850 N N . GLN H 2 211 ? -1.481 62.203 -11.191 1.00 54.93 210 GLN H N 1
ATOM 17851 C CA . GLN H 2 211 ? -2.744 61.511 -10.987 1.00 56.00 210 GLN H CA 1
ATOM 17852 C C . GLN H 2 211 ? -2.982 60.514 -12.114 1.00 56.48 210 GLN H C 1
ATOM 17853 O O . GLN H 2 211 ? -3.408 59.393 -11.857 1.00 56.10 210 GLN H O 1
ATOM 17859 N N . VAL H 2 212 ? -2.701 60.933 -13.354 1.00 57.27 211 VAL H N 1
ATOM 17860 C CA . VAL H 2 212 ? -2.977 60.131 -14.534 1.00 58.13 211 VAL H CA 1
ATOM 17861 C C . VAL H 2 212 ? -2.343 58.751 -14.367 1.00 57.08 211 VAL H C 1
ATOM 17862 O O . VAL H 2 212 ? -2.966 57.736 -14.668 1.00 58.44 211 VAL H O 1
ATOM 17866 N N . LEU H 2 213 ? -1.102 58.725 -13.878 1.00 55.74 212 LEU H N 1
ATOM 17867 C CA . LEU H 2 213 ? -0.344 57.493 -13.772 1.00 55.22 212 LEU H CA 1
ATOM 17868 C C . LEU H 2 213 ? -0.681 56.762 -12.470 1.00 54.68 212 LEU H C 1
ATOM 17869 O O . LEU H 2 213 ? -0.776 55.537 -12.460 1.00 54.33 212 LEU H O 1
ATOM 17874 N N . LEU H 2 214 ? -0.865 57.513 -11.374 1.00 54.91 213 LEU H N 1
ATOM 17875 C CA . LEU H 2 214 ? -1.085 56.922 -10.061 1.00 54.53 213 LEU H CA 1
ATOM 17876 C C . LEU H 2 214 ? -2.479 56.308 -9.949 1.00 55.91 213 LEU H C 1
ATOM 17877 O O . LEU H 2 214 ? -2.618 55.200 -9.442 1.00 55.71 213 LEU H O 1
ATOM 17882 N N . ASN H 2 215 ? -3.507 57.038 -10.394 1.00 57.32 214 ASN H N 1
ATOM 17883 C CA . ASN H 2 215 ? -4.883 56.738 -10.034 1.00 58.62 214 ASN H CA 1
ATOM 17884 C C . ASN H 2 215 ? -5.237 55.296 -10.409 1.00 59.05 214 ASN H C 1
ATOM 17885 O O . ASN H 2 215 ? -5.758 54.567 -9.569 1.00 57.85 214 ASN H O 1
ATOM 17890 N N . PRO H 2 216 ? -4.991 54.824 -11.657 1.00 59.77 215 PRO H N 1
ATOM 17891 C CA . PRO H 2 216 ? -5.285 53.435 -12.021 1.00 60.49 215 PRO H CA 1
ATOM 17892 C C . PRO H 2 216 ? -4.495 52.375 -11.250 1.00 59.80 215 PRO H C 1
ATOM 17893 O O . PRO H 2 216 ? -5.038 51.314 -10.928 1.00 60.13 215 PRO H O 1
ATOM 17897 N N . ILE H 2 217 ? -3.217 52.663 -10.959 1.00 57.50 216 ILE H N 1
ATOM 17898 C CA . ILE H 2 217 ? -2.363 51.723 -10.250 1.00 55.84 216 ILE H CA 1
ATOM 17899 C C . ILE H 2 217 ? -2.843 51.584 -8.803 1.00 55.45 216 ILE H C 1
ATOM 17900 O O . ILE H 2 217 ? -2.861 50.477 -8.269 1.00 55.88 216 ILE H O 1
ATOM 17905 N N . ILE H 2 218 ? -3.235 52.706 -8.182 1.00 54.72 217 ILE H N 1
ATOM 17906 C CA . ILE H 2 218 ? -3.701 52.713 -6.804 1.00 54.21 217 ILE H CA 1
ATOM 17907 C C . ILE H 2 218 ? -5.021 51.949 -6.714 1.00 55.77 217 ILE H C 1
ATOM 17908 O O . ILE H 2 218 ? -5.233 51.178 -5.777 1.00 56.39 217 ILE H O 1
ATOM 17913 N N . SER H 2 219 ? -5.907 52.192 -7.689 1.00 57.03 218 SER H N 1
ATOM 17914 C CA . SER H 2 219 ? -7.206 51.542 -7.738 1.00 58.43 218 SER H CA 1
ATOM 17915 C C . SER H 2 219 ? -7.055 50.024 -7.855 1.00 59.08 218 SER H C 1
ATOM 17916 O O . SER H 2 219 ? -7.816 49.278 -7.240 1.00 59.47 218 SER H O 1
ATOM 17919 N N . GLN H 2 220 ? -6.067 49.578 -8.643 1.00 59.36 219 GLN H N 1
ATOM 17920 C CA . GLN H 2 220 ? -5.843 48.159 -8.881 1.00 60.56 219 GLN H CA 1
ATOM 17921 C C . GLN H 2 220 ? -5.297 47.487 -7.621 1.00 59.57 219 GLN H C 1
ATOM 17922 O O . GLN H 2 220 ? -5.683 46.359 -7.311 1.00 60.89 219 GLN H O 1
ATOM 17928 N N . LEU H 2 221 ? -4.411 48.192 -6.899 1.00 57.07 220 LEU H N 1
ATOM 17929 C CA . LEU H 2 221 ? -3.873 47.703 -5.638 1.00 56.20 220 LEU H CA 1
ATOM 17930 C C . LEU H 2 221 ? -4.997 47.567 -4.618 1.00 57.27 220 LEU H C 1
ATOM 17931 O O . LEU H 2 221 ? -5.022 46.603 -3.851 1.00 58.08 220 LEU H O 1
ATOM 17936 N N . GLU H 2 222 ? -5.920 48.540 -4.626 1.00 58.18 221 GLU H N 1
ATOM 17937 C CA . GLU H 2 222 ? -7.069 48.531 -3.734 1.00 59.57 221 GLU H CA 1
ATOM 17938 C C . GLU H 2 222 ? -7.922 47.290 -3.999 1.00 60.16 221 GLU H C 1
ATOM 17939 O O . GLU H 2 222 ? -8.229 46.564 -3.060 1.00 59.44 221 GLU H O 1
ATOM 17945 N N . GLN H 2 223 ? -8.277 47.063 -5.275 1.00 61.84 222 GLN H N 1
ATOM 17946 C CA . GLN H 2 223 ? -9.078 45.917 -5.690 1.00 65.82 222 GLN H CA 1
ATOM 17947 C C . GLN H 2 223 ? -8.424 44.613 -5.236 1.00 65.77 222 GLN H C 1
ATOM 17948 O O . GLN H 2 223 ? -9.100 43.733 -4.690 1.00 66.98 222 GLN H O 1
ATOM 17954 N N . ALA H 2 224 ? -7.105 44.518 -5.461 1.00 64.66 223 ALA H N 1
ATOM 17955 C CA . ALA H 2 224 ? -6.325 43.338 -5.127 1.00 64.49 223 ALA H CA 1
ATOM 17956 C C . ALA H 2 224 ? -6.428 43.007 -3.635 1.00 63.34 223 ALA H C 1
ATOM 17957 O O . ALA H 2 224 ? -6.513 41.837 -3.267 1.00 65.07 223 ALA H O 1
ATOM 17959 N N . VAL H 2 225 ? -6.415 44.038 -2.783 1.00 61.13 224 VAL H N 1
ATOM 17960 C CA . VAL H 2 225 ? -6.409 43.846 -1.340 1.00 60.24 224 VAL H CA 1
ATOM 17961 C C . VAL H 2 225 ? -7.780 43.370 -0.861 1.00 62.52 224 VAL H C 1
ATOM 17962 O O . VAL H 2 225 ? -7.854 42.563 0.057 1.00 62.19 224 VAL H O 1
ATOM 17966 N N . GLN H 2 226 ? -8.859 43.880 -1.474 1.00 65.48 225 GLN H N 1
ATOM 17967 C CA . GLN H 2 226 ? -10.214 43.621 -1.009 1.00 69.69 225 GLN H CA 1
ATOM 17968 C C . GLN H 2 226 ? -10.538 42.138 -1.162 1.00 72.03 225 GLN H C 1
ATOM 17969 O O . GLN H 2 226 ? -11.319 41.617 -0.374 1.00 74.37 225 GLN H O 1
ATOM 17975 N N . SER H 2 227 ? -9.930 41.472 -2.155 1.00 72.78 226 SER H N 1
ATOM 17976 C CA . SER H 2 227 ? -9.962 40.018 -2.239 1.00 76.16 226 SER H CA 1
ATOM 17977 C C . SER H 2 227 ? -8.858 39.421 -1.356 1.00 75.58 226 SER H C 1
ATOM 17978 O O . SER H 2 227 ? -9.049 38.272 -0.895 1.00 77.59 226 SER H O 1
#

Radius of gyration: 40.83 Å; Cα contacts (8 Å, |Δi|>4): 4924; chains: 8; bounding box: 93×122×113 Å

Sequence (2347 aa):
TWLLPDGVADVLPEQAQVIEKLRREAIDFLAVRGYQLVYTPFIEYIESLSSLDLVTFKVIDQLSGRLLGIRADMTPQVARIDAHVRPVEGVARYCYAGTVLHTKPQNFNATRAPLQLGAELYGHDSIEADVEMVDVMLGLIENAYTLQGAHLDLGHVGLFRSLVKYAGLSKNEEHELSDLYQRKALPELAEFTQNNMGSDFYALGRYASDLDALQAHLSADILKDAEFDAALNALKTTLEQIKNRWPALNVGIDVVELRSYHYHTGLMYAVYAPNRAAPLAQGGRYDGIGEHFGRARPATGFSCDLYALGFAEIETVVAPKGTEADLLKAIANARSEGLRVVQLLGNDDLSSIPYATHQLVLQQWNIEKITWLLPDGVADVLPEQAQVIEKLRREAIDFLAVRGYQLVYTPFIEYIESLSSLDLVTFKVIDQLSGRLLGIRADMTPQVARIDAHVRPVEGVARYCYAGTVLHTKPQNFNATRAPLQLGAELYGHDSIEADVEMVDVMLGLIENAYTLQGAHLDLGHVGLFRSLVKYAGLSKNEEHELSDLYQRKALPELAEFTQNMGSDFYALGRYASDLDALQAHLDAEFDAALNALKTTLEQIKNRWPALNVGIDVVELRSYHYHTGLMYAVYAPNRAAPLAQGGRYDGIGEHFGRARPATGFSCDLYALGFAEIETVVAPKGTEADLLKAIANARSEGLRVVQLLGNDDLSSIPYATHQLVQWNIEKIETWLLPDGVADVLPEQAQVIEKLRREAIDFLAVRGYQLVYTPFIEYIESLSSLDLVTFKVIDQLSGRLLGIRADMTPQVARIDAHVRPVEGVARYCYAGTVLHTKPQNFNATRAPLQLGAELYGHDSIEADVEMVDVMLGLIENAYTLQGAHLDLGHVGLFRSLVKYAGLSKNEEHELSDLYQRKALPELAEFTQNLNMGSDFYALGRYASDLDALQAHLSADILKDAEFDAALNALKTTLEQIKNRWPALNVGIDVVELRSYHYHTGLMYAVYAPNRAAPLAQGGRYDGIGEHFGRARPATGFSCDLYALGFAEIETVVAPKGTEADLLKAIANARSEGLRVVQLLGNDDLSSIPYATHQLVQWNIEKIETWLLPDGVADVLPEQAQVIEKLRREAIDFLAVRGYQLVYTPFIEYIESLSSLDLVTFKVIDQLSGRLLGIRADMTPQVARIDAHVRPVEGVARYCYAGTVLHTKPQNFNATRAPLQLGAELYGHDSIEADVEMVDVMLGLIENAYTLQGAHLDLGHVGLFRSLVKYAGLSKNEEHELSDLYQRKALPELAEFTQNLNMGSDFYALGRYASDLDALQAHLSADILKDAEFDAALNALKTTLEQIKNRWPALNVGIDVVELRSYHYHTGLMYAVYAPNRAAPLAQGGRYDGIGEHFGRARPATGFSCDLYALFAEIETVVAPKGTEADLLKAIANARSEGLRVVQLLGNDDLSSIPYATHQLVLQNGQWNIEKIRNDDPNFNVMGNFDHGLTLALSKRILKETLPLLATAGINLLEDPEKSRKIFPTTHKQVRILILRASDVPTYVENGAADLGVAGKDVLMEHGAQHVYELLDLQIAKCKLMTAGKVGMERPKGRLKIATKYVNLTRQYYASLGEQVDVIKLYGSMELAPLVGLGDYIVDVVDGNTLRANGLEPLEEICKVSSRLIVNKASFKRKQVLLNPIISQLEQAVQSVRNDDPNFNVMGNFDHGLTLALSKGRILKETLPLLATAGINLLEDPRKLIFPTTHKQVRILILRASDVPTYVENGAADLGVAGKDVLMEHGAQHVYELLDLQIAKCKLMTAGKVERPKGRLKIATKYVNLTRQYYASLGEQVDVIKLYGSMELAPLVGLGDYIVDVVDTGNTLRANGLEPLEEICKVSSRLIVNKASFKRKQVLLNPIISQLEQAVQVRNDDPNFNVMGNFDHGLTLALSKGRILKETLPLLATAGINLLEDPEKLIFPTTHKQVRILILRASDVPTYVENGAADLGVAGKDVLMEHGAQHVYELLDLQIAKCKLMTAGKGMERPKGRLKIATKYVNLTRQYYASLGEQVDVIKLYGSMELAPLVGLGDYIVDVVDTGNTLRANGLEPLEEICKVSSRLIVNKASFKRKQVLLNPIISQLEQAVQDPNFNVMGNFDHGLTLALSKGRILKETLPLLATAGINLLEDPEKSRKLIFPTTHKQVRILILRASDVPTYVENGAADLGVAGKDVLMEHGAQHVYELLDLQIAKCKLMTAGKVGMERPKGRLKIATKYVNLTRQYYASLGEQVDVIKLYGSMELAPLVGLGDYIVDVVDTGNTLRANGLEPLEEICKVSSRLIVNKASFKRKQVLLNPIISQLEQAVQS